Protein 1W0M (pdb70)

Secondary structure (P-SEA, 3-state):
ccccbbbbbbccccccccaaaaaaaaaaaaaaaacccbbbbbccccaaaaaaaccccbbbbccccccccccccccccaaaaaaacccccccccccbbbbaaaaaaaaaaaaaacbbbbbbbccaaaaaaaaaacccbbbbccccccccccccccccaaaaaaaaaaaaaccccbbbbcccccccaaaaaaaaaaccccccccccccccccaaaaaaaaacccccc/ccccbbbbccccccccccaaaaaaaaaaaaaaaacccbbbbbccccaaaaaaaccccbbbbccccccccccccccccaaaaaaacccccccccccccccaaaaaaaaaaaaaacbbbbbbbccaaaaaaaaaacccbbbbccccccccccccccccaaaaaaaaaaaaaccccbbbbcccccccaaaaaaaaaaccccccccccccccccaaaaaaaaacccccc/ccccbbbbbbccccccccaaaaaaaaaaaaaaaacccbbbbbccccaaaaaaaccccbbbbccccccccccccccccaaaaaaacccccccccccccccaaaaaaaaaaaaaacbbbbbbbccaaaaaaaaaacccbbbbbcccccccccccccccaaaaaaaaaaaaaccccbbbbcccccccaaaaaaaaaaccccccccccccccccaaaaaaaaacccccc/ccccbbbbbbccccccccaaaaaaaaaaaaaaaaaccbbbbbccccaaaaaaaccccbbbbccccccccccccccccaaaaaaacccccccccccbbbbaaaaaaaaaaaaaabbbbbbbbccaaaaaaaaaacccbbbbccccccccccccccccaaaaaaaaaaaaaccccbbbbcccccccaaaaaaaaaaccccccccccccccccaaaaaaaaacccccc/ccccbbbbbbccccccccaaaaaaaaaaaaaaaacccbbbbbccccaaaaaaaccccbbbbccccccccccccccccaaaaaaacccccccccccbbbbaaaaaaaaaaaaaabbbbbbbbccaaaaaaaaaacccbbbbccccccccccccccccaaaaaaaaaaaaaccccbbbbcccccccaaaaaaaaaaccccccccccccccccaaaaaaaaacccccc/ccccbbbbbbccccccccaaaaaaaaaaaaaaaacccbbbbbccccaaaaaaaccccbbbbccccccccccccccccaaaaaaacccccccccccccccaaaaaaaaaaaaaacbbbbbbbccaaaaaaaaaacccbbbbccccccccccccccccaaaaaaaaaaaaaccccbbbbcccccccaaaaaaaaaaccccccccccccccccaaaaaaaaaccccc/ccccbbbbccccccccccaaaaaaaaaaaaaaaaaccbbbbbccccaaaaaaaccccbbbbccccccccccccccccaaaaaaacccccccccccccccaaaaaaaaaaaaaacbbbbbbbccaaaaaaaaaacccbbbbccccccccccccccccaaaaaaaaaaaaaccccbbbbcccccccaaaaaaaaaaccccccccccccccccaaaaaaaaacccc/ccccbbbbbbccccccccaaaaaaaaaaaaaaaacccbbbbbccccaaaaaaaccccbbbbccccccccccccccccaaaaaaacccccccccccccccaaaaaaaaaaaaaabbbbbbbbccaaaaaaaaaacccbbbbccccccccccccccccaaaaaaaaaaaaaccccbbbbcccccccaaaaaaaaaaccccccccccccccccaaaaaaaaacccccc

Structure (mmCIF, N/CA/C/O backbone):
data_1W0M
#
_entry.id   1W0M
#
_cell.length_a   186.893
_cell.length_b   186.893
_cell.length_c   287.757
_cell.angle_alpha   90.00
_cell.angle_beta   90.00
_cell.angle_gamma   120.00
#
_symmetry.space_group_name_H-M   'P 65 2 2'
#
loop_
_entity.id
_entity.type
_entity.pdbx_description
1 polymer 'TRIOSEPHOSPHATE ISOMERASE'
2 non-polymer 'PHOSPHATE ION'
3 water water
#
loop_
_atom_site.group_PDB
_atom_site.id
_atom_site.type_symbol
_atom_site.label_atom_id
_atom_site.label_alt_id
_atom_site.label_comp_id
_atom_site.label_asym_id
_atom_site.label_entity_id
_atom_site.label_seq_id
_atom_site.pdbx_PDB_ins_code
_atom_site.Cartn_x
_atom_site.Cartn_y
_atom_site.Cartn_z
_atom_site.occupancy
_atom_site.B_iso_or_equiv
_atom_site.auth_seq_id
_atom_site.auth_comp_id
_atom_site.auth_asym_id
_atom_site.auth_atom_id
_atom_site.pdbx_PDB_model_num
ATOM 1 N N . MET A 1 1 ? 0.816 139.721 121.163 1.00 41.20 1 MET A N 1
ATOM 2 C CA . MET A 1 1 ? -0.373 139.323 121.967 1.00 41.14 1 MET A CA 1
ATOM 3 C C . MET A 1 1 ? -0.077 139.308 123.465 1.00 40.18 1 MET A C 1
ATOM 4 O O . MET A 1 1 ? 1.075 139.295 123.876 1.00 38.36 1 MET A O 1
ATOM 9 N N . ARG A 1 2 ? -1.141 139.312 124.260 1.00 40.93 2 ARG A N 1
ATOM 10 C CA . ARG A 1 2 ? -1.050 139.340 125.707 1.00 42.97 2 ARG A CA 1
ATOM 11 C C . ARG A 1 2 ? -1.073 137.998 126.376 1.00 42.96 2 ARG A C 1
ATOM 12 O O . ARG A 1 2 ? -1.935 137.158 126.118 1.00 41.04 2 ARG A O 1
ATOM 20 N N . LEU A 1 3 ? -0.114 137.891 127.290 1.00 44.81 3 LEU A N 1
ATOM 21 C CA . LEU A 1 3 ? 0.183 136.766 128.155 1.00 45.65 3 LEU A CA 1
ATOM 22 C C . LEU A 1 3 ? -0.788 135.624 128.108 1.00 43.02 3 LEU A C 1
ATOM 23 O O . LEU A 1 3 ? -0.675 134.819 127.171 1.00 48.02 3 LEU A O 1
ATOM 28 N N . PRO A 1 4 ? -1.704 135.483 129.097 1.00 37.79 4 PRO A N 1
ATOM 29 C CA . PRO A 1 4 ? -2.694 134.384 129.097 1.00 34.28 4 PRO A CA 1
ATOM 30 C C . PRO A 1 4 ? -3.825 134.892 128.203 1.00 33.11 4 PRO A C 1
ATOM 31 O O . PRO A 1 4 ? -4.275 136.029 128.356 1.00 33.46 4 PRO A O 1
ATOM 35 N N . ILE A 1 5 ? -4.307 134.071 127.285 1.00 31.89 5 ILE A N 1
ATOM 36 C CA . ILE A 1 5 ? -5.343 134.548 126.369 1.00 28.87 5 ILE A CA 1
ATOM 37 C C . ILE A 1 5 ? -6.515 133.611 126.211 1.00 28.33 5 ILE A C 1
ATOM 38 O O . ILE A 1 5 ? -6.363 132.403 126.319 1.00 29.20 5 ILE A O 1
ATOM 43 N N . LEU A 1 6 ? -7.695 134.186 126.000 1.00 28.29 6 LEU A N 1
ATOM 44 C CA . LEU A 1 6 ? -8.923 133.430 125.770 1.00 27.94 6 LEU A CA 1
ATOM 45 C C . LEU A 1 6 ? -9.484 133.959 124.444 1.00 28.11 6 LEU A C 1
ATOM 46 O O . LEU A 1 6 ? -9.864 135.149 124.327 1.00 26.50 6 LEU A O 1
ATOM 51 N N . ILE A 1 7 ? -9.515 133.096 123.435 1.00 26.06 7 ILE A N 1
ATOM 52 C CA . ILE A 1 7 ? -10.013 133.520 122.135 1.00 24.77 7 ILE A CA 1
ATOM 53 C C . ILE A 1 7 ? -11.368 132.919 121.861 1.00 24.46 7 ILE A C 1
ATOM 54 O O . ILE A 1 7 ? -11.501 131.699 121.910 1.00 22.91 7 ILE A O 1
ATOM 59 N N . ILE A 1 8 ? -12.367 133.780 121.610 1.00 25.44 8 ILE A N 1
ATOM 60 C CA . ILE A 1 8 ? -13.724 133.331 121.281 1.00 25.65 8 ILE A CA 1
ATOM 61 C C . ILE A 1 8 ? -13.873 133.387 119.757 1.00 25.53 8 ILE A C 1
ATOM 62 O O . ILE A 1 8 ? -13.920 134.473 119.166 1.00 24.89 8 ILE A O 1
ATOM 67 N N . ASN A 1 9 ? -13.945 132.215 119.133 1.00 25.10 9 ASN A N 1
ATOM 68 C CA . ASN A 1 9 ? -14.091 132.072 117.679 1.00 24.43 9 ASN A CA 1
ATOM 69 C C . ASN A 1 9 ? -15.595 132.001 117.363 1.00 24.21 9 ASN A C 1
ATOM 70 O O . ASN A 1 9 ? -16.278 131.054 117.756 1.00 22.28 9 ASN A O 1
ATOM 75 N N . PHE A 1 10 ? -16.111 133.004 116.658 1.00 24.83 10 PHE A N 1
ATOM 76 C CA . PHE A 1 10 ? -17.539 133.043 116.325 1.00 25.00 10 PHE A CA 1
ATOM 77 C C . PHE A 1 10 ? -17.892 132.087 115.191 1.00 24.97 10 PHE A C 1
ATOM 78 O O . PHE A 1 10 ? -19.066 131.788 114.967 1.00 26.28 10 PHE A O 1
ATOM 86 N N . LYS A 1 11 ? -16.876 131.617 114.474 1.00 24.73 11 LYS A N 1
ATOM 87 C CA . LYS A 1 11 ? -17.067 130.735 113.329 1.00 23.73 11 LYS A CA 1
ATOM 88 C C . LYS A 1 11 ? -18.112 131.385 112.434 1.00 23.31 11 LYS A C 1
ATOM 89 O O . LYS A 1 11 ? -18.099 132.606 112.271 1.00 21.81 11 LYS A O 1
ATOM 95 N N . ALA A 1 12 ? -19.001 130.587 111.846 1.00 23.39 12 ALA A N 1
ATOM 96 C CA . ALA A 1 12 ? -20.040 131.129 110.978 1.00 23.34 12 ALA A CA 1
ATOM 97 C C . ALA A 1 12 ? -21.410 130.915 111.609 1.00 23.53 12 ALA A C 1
ATOM 98 O O . ALA A 1 12 ? -22.422 130.824 110.912 1.00 24.22 12 ALA A O 1
ATOM 100 N N . TYR A 1 13 ? -21.448 130.844 112.934 1.00 23.83 13 TYR A N 1
ATOM 101 C CA . TYR A 1 13 ? -22.720 130.635 113.654 1.00 23.85 13 TYR A CA 1
ATOM 102 C C . TYR A 1 13 ? -23.693 131.800 113.476 1.00 23.43 13 TYR A C 1
ATOM 103 O O . TYR A 1 13 ? -23.308 132.968 113.595 1.00 23.12 13 TYR A O 1
ATOM 112 N N . GLY A 1 14 ? -24.950 131.484 113.186 1.00 24.73 14 GLY A N 1
ATOM 113 C CA . GLY A 1 14 ? -25.958 132.524 113.027 1.00 25.33 14 GLY A CA 1
ATOM 114 C C . GLY A 1 14 ? -26.155 133.253 114.349 1.00 28.00 14 GLY A C 1
ATOM 115 O O . GLY A 1 14 ? -26.458 134.440 114.363 1.00 29.44 14 GLY A O 1
ATOM 116 N N . GLU A 1 15 ? -25.953 132.557 115.469 1.00 29.01 15 GLU A N 1
ATOM 117 C CA . GLU A 1 15 ? -26.115 133.167 116.784 1.00 30.05 15 GLU A CA 1
ATOM 118 C C . GLU A 1 15 ? -25.117 134.288 117.018 1.00 30.56 15 GLU A C 1
ATOM 119 O O . GLU A 1 15 ? -25.272 135.051 117.960 1.00 31.41 15 GLU A O 1
ATOM 125 N N . ALA A 1 16 ? -24.085 134.380 116.179 1.00 30.27 16 ALA A N 1
ATOM 126 C CA . ALA A 1 16 ? -23.072 135.432 116.318 1.00 29.44 16 ALA A CA 1
ATOM 127 C C . ALA A 1 16 ? -22.953 136.266 115.034 1.00 29.71 16 ALA A C 1
ATOM 128 O O . ALA A 1 16 ? -21.997 137.005 114.866 1.00 28.81 16 ALA A O 1
ATOM 130 N N . ALA A 1 17 ? -23.933 136.151 114.138 1.00 30.02 17 ALA A N 1
ATOM 131 C CA . ALA A 1 17 ? -23.900 136.876 112.871 1.00 30.12 17 ALA A CA 1
ATOM 132 C C . ALA A 1 17 ? -24.624 138.217 112.934 1.00 31.45 17 ALA A C 1
ATOM 133 O O . ALA A 1 17 ? -25.413 138.476 113.845 1.00 31.43 17 ALA A O 1
ATOM 135 N N . GLY A 1 18 ? -24.364 139.058 111.939 1.00 32.20 18 GLY A N 1
ATOM 136 C CA . GLY A 1 18 ? -24.974 140.372 111.899 1.00 34.59 18 GLY A CA 1
ATOM 137 C C . GLY A 1 18 ? -24.680 141.142 113.173 1.00 36.29 18 GLY A C 1
ATOM 138 O O . GLY A 1 18 ? -23.561 141.096 113.689 1.00 35.98 18 GLY A O 1
ATOM 139 N N . LYS A 1 19 ? -25.698 141.826 113.688 1.00 37.74 19 LYS A N 1
ATOM 140 C CA . LYS A 1 19 ? -25.587 142.622 114.906 1.00 39.57 19 LYS A CA 1
ATOM 141 C C . LYS A 1 19 ? -25.147 141.797 116.102 1.00 38.04 19 LYS A C 1
ATOM 142 O O . LYS A 1 19 ? -24.469 142.296 117.008 1.00 36.18 19 LYS A O 1
ATOM 148 N N . ARG A 1 20 ? -25.548 140.532 116.105 1.00 36.65 20 ARG A N 1
ATOM 149 C CA . ARG A 1 20 ? -25.183 139.653 117.189 1.00 35.75 20 ARG A CA 1
ATOM 150 C C . ARG A 1 20 ? -23.651 139.593 117.322 1.00 34.55 20 ARG A C 1
ATOM 151 O O . ARG A 1 20 ? -23.131 139.409 118.422 1.00 34.24 20 ARG A O 1
ATOM 159 N N . ALA A 1 21 ? -22.921 139.771 116.221 1.00 30.93 21 ALA A N 1
ATOM 160 C CA . ALA A 1 21 ? -21.470 139.743 116.315 1.00 29.46 21 ALA A CA 1
ATOM 161 C C . ALA A 1 21 ? -20.994 140.850 117.267 1.00 30.54 21 ALA A C 1
ATOM 162 O O . ALA A 1 21 ? -20.124 140.632 118.131 1.00 29.38 21 ALA A O 1
ATOM 164 N N . VAL A 1 22 ? -21.560 142.044 117.104 1.00 30.37 22 VAL A N 1
ATOM 165 C CA . VAL A 1 22 ? -21.182 143.167 117.942 1.00 30.98 22 VAL A CA 1
ATOM 166 C C . VAL A 1 22 ? -21.647 142.942 119.388 1.00 32.69 22 VAL A C 1
ATOM 167 O O . VAL A 1 22 ? -20.936 143.272 120.346 1.00 31.04 22 VAL A O 1
ATOM 171 N N . GLU A 1 23 ? -22.845 142.381 119.546 1.00 34.32 23 GLU A N 1
ATOM 172 C CA . GLU A 1 23 ? -23.381 142.117 120.880 1.00 36.06 23 GLU A CA 1
ATOM 173 C C . GLU A 1 23 ? -22.453 141.188 121.625 1.00 35.96 23 GLU A C 1
ATOM 174 O O . GLU A 1 23 ? -22.074 141.449 122.768 1.00 35.75 23 GLU A O 1
ATOM 180 N N . LEU A 1 24 ? -22.086 140.097 120.958 1.00 35.02 24 LEU A N 1
ATOM 181 C CA . LEU A 1 24 ? -21.211 139.107 121.545 1.00 33.43 24 LEU A CA 1
ATOM 182 C C . LEU A 1 24 ? -19.854 139.719 121.890 1.00 32.82 24 LEU A C 1
ATOM 183 O O . LEU A 1 24 ? -19.325 139.512 122.986 1.00 33.17 24 LEU A O 1
ATOM 188 N N . ALA A 1 25 ? -19.298 140.482 120.958 1.00 31.78 25 ALA A N 1
ATOM 189 C CA . ALA A 1 25 ? -18.006 141.110 121.178 1.00 31.74 25 ALA A CA 1
ATOM 190 C C . ALA A 1 25 ? -18.073 142.009 122.412 1.00 32.73 25 ALA A C 1
ATOM 191 O O . ALA A 1 25 ? -17.144 142.020 123.238 1.00 32.40 25 ALA A O 1
ATOM 193 N N . LYS A 1 26 ? -19.173 142.749 122.555 1.00 32.61 26 LYS A N 1
ATOM 194 C CA . LYS A 1 26 ? -19.313 143.635 123.707 1.00 33.94 26 LYS A CA 1
ATOM 195 C C . LYS A 1 26 ? -19.419 142.864 125.006 1.00 33.65 26 LYS A C 1
ATOM 196 O O . LYS A 1 26 ? -18.835 143.252 126.012 1.00 35.69 26 LYS A O 1
ATOM 202 N N . ALA A 1 27 ? -20.156 141.766 125.000 1.00 32.67 27 ALA A N 1
ATOM 203 C CA . ALA A 1 27 ? -20.252 140.981 126.210 1.00 33.56 27 ALA A CA 1
ATOM 204 C C . ALA A 1 27 ? -18.837 140.517 126.561 1.00 34.66 27 ALA A C 1
ATOM 205 O O . ALA A 1 27 ? -18.457 140.487 127.736 1.00 36.72 27 ALA A O 1
ATOM 207 N N . ALA A 1 28 ? -18.049 140.174 125.543 1.00 35.76 28 ALA A N 1
ATOM 208 C CA . ALA A 1 28 ? -16.676 139.706 125.770 1.00 36.01 28 ALA A CA 1
ATOM 209 C C . ALA A 1 28 ? -15.837 140.825 126.342 1.00 35.10 28 ALA A C 1
ATOM 210 O O . ALA A 1 28 ? -15.029 140.615 127.244 1.00 33.05 28 ALA A O 1
ATOM 212 N N . GLU A 1 29 ? -16.030 142.022 125.796 1.00 36.25 29 GLU A N 1
ATOM 213 C CA . GLU A 1 29 ? -15.286 143.184 126.246 1.00 36.19 29 GLU A CA 1
ATOM 214 C C . GLU A 1 29 ? -15.600 143.490 127.710 1.00 37.36 29 GLU A C 1
ATOM 215 O O . GLU A 1 29 ? -14.690 143.757 128.501 1.00 38.25 29 GLU A O 1
ATOM 221 N N . ARG A 1 30 ? -16.873 143.438 128.082 1.00 37.17 30 ARG A N 1
ATOM 222 C CA . ARG A 1 30 ? -17.228 143.697 129.470 1.00 40.07 30 ARG A CA 1
ATOM 223 C C . ARG A 1 30 ? -16.502 142.714 130.385 1.00 38.74 30 ARG A C 1
ATOM 224 O O . ARG A 1 30 ? -15.858 143.121 131.356 1.00 39.23 30 ARG A O 1
ATOM 232 N N . ALA A 1 31 ? -16.625 141.426 130.073 1.00 36.55 31 ALA A N 1
ATOM 233 C CA . ALA A 1 31 ? -15.995 140.390 130.869 1.00 36.18 31 ALA A CA 1
ATOM 234 C C . ALA A 1 31 ? -14.508 140.674 130.998 1.00 35.75 31 ALA A C 1
ATOM 235 O O . ALA A 1 31 ? -13.954 140.623 132.095 1.00 35.55 31 ALA A O 1
ATOM 237 N N . ALA A 1 32 ? -13.869 140.986 129.878 1.00 35.74 32 ALA A N 1
ATOM 238 C CA . ALA A 1 32 ? -12.440 141.270 129.876 1.00 38.09 32 ALA A CA 1
ATOM 239 C C . ALA A 1 32 ? -12.107 142.390 130.850 1.00 38.90 32 ALA A C 1
ATOM 240 O O . ALA A 1 32 ? -11.146 142.274 131.622 1.00 37.87 32 ALA A O 1
ATOM 242 N N . ARG A 1 33 ? -12.884 143.472 130.802 1.00 39.84 33 ARG A N 1
ATOM 243 C CA . ARG A 1 33 ? -12.665 144.594 131.711 1.00 42.04 33 ARG A CA 1
ATOM 244 C C . ARG A 1 33 ? -12.929 144.219 133.173 1.00 40.99 33 ARG A C 1
ATOM 245 O O . ARG A 1 33 ? -12.116 144.514 134.044 1.00 40.04 33 ARG A O 1
ATOM 253 N N . GLU A 1 34 ? -14.037 143.543 133.439 1.00 40.35 34 GLU A N 1
ATOM 254 C CA . GLU A 1 34 ? -14.327 143.133 134.798 1.00 42.02 34 GLU A CA 1
ATOM 255 C C . GLU A 1 34 ? -13.209 142.272 135.384 1.00 41.44 34 GLU A C 1
ATOM 256 O O . GLU A 1 34 ? -12.849 142.428 136.545 1.00 42.71 34 GLU A O 1
ATOM 262 N N . LEU A 1 35 ? -12.646 141.366 134.590 1.00 39.73 35 LEU A N 1
ATOM 263 C CA . LEU A 1 35 ? -11.637 140.450 135.114 1.00 37.43 35 LEU A CA 1
ATOM 264 C C . LEU A 1 35 ? -10.187 140.830 134.919 1.00 35.68 35 LEU A C 1
ATOM 265 O O . LEU A 1 35 ? -9.315 140.214 135.516 1.00 35.19 35 LEU A O 1
ATOM 270 N N . GLY A 1 36 ? -9.919 141.833 134.098 1.00 35.04 36 GLY A N 1
ATOM 271 C CA . GLY A 1 36 ? -8.540 142.206 133.856 1.00 36.22 36 GLY A CA 1
ATOM 272 C C . GLY A 1 36 ? -7.841 141.062 133.121 1.00 38.58 36 GLY A C 1
ATOM 273 O O . GLY A 1 36 ? -6.657 140.764 133.346 1.00 39.52 36 GLY A O 1
ATOM 274 N N . VAL A 1 37 ? -8.586 140.421 132.227 1.00 36.98 37 VAL A N 1
ATOM 275 C CA . VAL A 1 37 ? -8.089 139.299 131.451 1.00 36.77 37 VAL A CA 1
ATOM 276 C C . VAL A 1 37 ? -8.111 139.597 129.943 1.00 35.24 37 VAL A C 1
ATOM 277 O O . VAL A 1 37 ? -8.997 140.297 129.461 1.00 34.13 37 VAL A O 1
ATOM 281 N N . ASN A 1 38 ? -7.136 139.074 129.200 1.00 34.51 38 ASN A N 1
ATOM 282 C CA . ASN A 1 38 ? -7.096 139.312 127.753 1.00 33.60 38 ASN A CA 1
ATOM 283 C C . ASN A 1 38 ? -8.032 138.372 126.995 1.00 34.17 38 ASN A C 1
ATOM 284 O O . ASN A 1 38 ? -7.675 137.228 126.675 1.00 34.04 38 ASN A O 1
ATOM 289 N N . ILE A 1 39 ? -9.247 138.857 126.737 1.00 32.52 39 ILE A N 1
ATOM 290 C CA . ILE A 1 39 ? -10.234 138.087 125.998 1.00 30.42 39 ILE A CA 1
ATOM 291 C C . ILE A 1 39 ? -10.238 138.632 124.575 1.00 31.03 39 ILE A C 1
ATOM 292 O O . ILE A 1 39 ? -10.420 139.832 124.369 1.00 30.93 39 ILE A O 1
ATOM 297 N N . VAL A 1 40 ? -10.001 137.750 123.605 1.00 29.89 40 VAL A N 1
ATOM 298 C CA . VAL A 1 40 ? -9.953 138.139 122.202 1.00 28.36 40 VAL A CA 1
ATOM 299 C C . VAL A 1 40 ? -11.150 137.578 121.469 1.00 28.40 40 VAL A C 1
ATOM 300 O O . VAL A 1 40 ? -11.687 136.522 121.808 1.00 29.30 40 VAL A O 1
ATOM 304 N N . VAL A 1 41 ? -11.560 138.280 120.435 1.00 27.65 41 VAL A N 1
ATOM 305 C CA . VAL A 1 41 ? -12.727 137.864 119.703 1.00 28.24 41 VAL A CA 1
ATOM 306 C C . VAL A 1 41 ? -12.420 137.670 118.207 1.00 28.22 41 VAL A C 1
ATOM 307 O O . VAL A 1 41 ? -11.639 138.426 117.628 1.00 29.67 41 VAL A O 1
ATOM 311 N N . ALA A 1 42 ? -12.996 136.636 117.593 1.00 26.88 42 ALA A N 1
ATOM 312 C CA . ALA A 1 42 ? -12.783 136.356 116.158 1.00 26.85 42 ALA A CA 1
ATOM 313 C C . ALA A 1 42 ? -14.131 136.192 115.445 1.00 26.39 42 ALA A C 1
ATOM 314 O O . ALA A 1 42 ? -14.669 135.085 115.322 1.00 28.22 42 ALA A O 1
ATOM 316 N N . PRO A 1 43 ? -14.701 137.294 114.965 1.00 26.20 43 PRO A N 1
ATOM 317 C CA . PRO A 1 43 ? -15.993 137.243 114.281 1.00 26.63 43 PRO A CA 1
ATOM 318 C C . PRO A 1 43 ? -15.864 136.709 112.862 1.00 28.01 43 PRO A C 1
ATOM 319 O O . PRO A 1 43 ? -14.747 136.620 112.358 1.00 29.22 43 PRO A O 1
ATOM 323 N N . ASN A 1 44 ? -16.975 136.338 112.216 1.00 27.96 44 ASN A N 1
ATOM 324 C CA . ASN A 1 44 ? -16.842 135.870 110.854 1.00 29.87 44 ASN A CA 1
ATOM 325 C C . ASN A 1 44 ? -16.344 137.055 110.015 1.00 29.78 44 ASN A C 1
ATOM 326 O O . ASN A 1 44 ? -16.510 138.230 110.379 1.00 27.68 44 ASN A O 1
ATOM 331 N N . HIS A 1 45 ? -15.706 136.730 108.900 1.00 29.32 45 HIS A N 1
ATOM 332 C CA . HIS A 1 45 ? -15.157 137.733 108.003 1.00 29.51 45 HIS A CA 1
ATOM 333 C C . HIS A 1 45 ? -16.048 138.942 107.742 1.00 29.02 45 HIS A C 1
ATOM 334 O O . HIS A 1 45 ? -15.590 140.079 107.850 1.00 28.33 45 HIS A O 1
ATOM 341 N N . LEU A 1 46 ? -17.310 138.685 107.410 1.00 29.43 46 LEU A N 1
ATOM 342 C CA . LEU A 1 46 ? -18.291 139.723 107.098 1.00 29.92 46 LEU A CA 1
ATOM 343 C C . LEU A 1 46 ? -18.493 140.776 108.192 1.00 30.57 46 LEU A C 1
ATOM 344 O O . LEU A 1 46 ? -18.849 141.911 107.904 1.00 29.98 46 LEU A O 1
ATOM 349 N N . GLU A 1 47 ? -18.257 140.406 109.443 1.00 31.22 47 GLU A N 1
ATOM 350 C CA . GLU A 1 47 ? -18.435 141.354 110.548 1.00 31.22 47 GLU A CA 1
ATOM 351 C C . GLU A 1 47 ? -17.122 141.841 111.156 1.00 30.28 47 GLU A C 1
ATOM 352 O O . GLU A 1 47 ? -17.152 142.594 112.131 1.00 30.25 47 GLU A O 1
ATOM 358 N N . LEU A 1 48 ? -15.980 141.421 110.610 1.00 29.49 48 LEU A N 1
ATOM 359 C CA . LEU A 1 48 ? -14.702 141.812 111.208 1.00 30.10 48 LEU A CA 1
ATOM 360 C C . LEU A 1 48 ? -14.490 143.313 111.322 1.00 30.77 48 LEU A C 1
ATOM 361 O O . LEU A 1 48 ? -14.148 143.804 112.395 1.00 31.13 48 LEU A O 1
ATOM 366 N N . GLY A 1 49 ? -14.672 144.038 110.223 1.00 30.64 49 GLY A N 1
ATOM 367 C CA . GLY A 1 49 ? -14.507 145.475 110.283 1.00 32.40 49 GLY A CA 1
ATOM 368 C C . GLY A 1 49 ? -15.492 146.104 111.262 1.00 33.45 49 GLY A C 1
ATOM 369 O O . GLY A 1 49 ? -15.109 146.911 112.110 1.00 35.36 49 GLY A O 1
ATOM 370 N N . LEU A 1 50 ? -16.760 145.726 111.156 1.00 32.46 50 LEU A N 1
ATOM 371 C CA . LEU A 1 50 ? -17.793 146.256 112.030 1.00 32.94 50 LEU A CA 1
ATOM 372 C C . LEU A 1 50 ? -17.453 146.037 113.500 1.00 33.40 50 LEU A C 1
ATOM 373 O O . LEU A 1 50 ? -17.503 146.963 114.305 1.00 34.19 50 LEU A O 1
ATOM 378 N N . VAL A 1 51 ? -17.102 144.810 113.855 1.00 33.23 51 VAL A N 1
ATOM 379 C CA . VAL A 1 51 ? -16.761 144.514 115.234 1.00 32.46 51 VAL A CA 1
ATOM 380 C C . VAL A 1 51 ? -15.507 145.259 115.698 1.00 33.99 51 VAL A C 1
ATOM 381 O O . VAL A 1 51 ? -15.468 145.780 116.820 1.00 33.30 51 VAL A O 1
ATOM 385 N N . SER A 1 52 ? -14.490 145.316 114.841 1.00 34.64 52 SER A N 1
ATOM 386 C CA . SER A 1 52 ? -13.244 146.005 115.190 1.00 37.54 52 SER A CA 1
ATOM 387 C C . SER A 1 52 ? -13.499 147.449 115.568 1.00 38.34 52 SER A C 1
ATOM 388 O O . SER A 1 52 ? -12.830 148.001 116.434 1.00 39.71 52 SER A O 1
ATOM 391 N N . GLN A 1 53 ? -14.464 148.063 114.907 1.00 39.04 53 GLN A N 1
ATOM 392 C CA . GLN A 1 53 ? -14.774 149.441 115.177 1.00 41.44 53 GLN A CA 1
ATOM 393 C C . GLN A 1 53 ? -15.794 149.616 116.300 1.00 40.59 53 GLN A C 1
ATOM 394 O O . GLN A 1 53 ? -16.195 150.734 116.609 1.00 40.98 53 GLN A O 1
ATOM 400 N N . SER A 1 54 ? -16.201 148.522 116.931 1.00 38.79 54 SER A N 1
ATOM 401 C CA . SER A 1 54 ? -17.179 148.623 118.000 1.00 37.28 54 SER A CA 1
ATOM 402 C C . SER A 1 54 ? -16.623 148.270 119.379 1.00 36.84 54 SER A C 1
ATOM 403 O O . SER A 1 54 ? -17.258 148.554 120.391 1.00 38.09 54 SER A O 1
ATOM 406 N N . VAL A 1 55 ? -15.448 147.654 119.431 1.00 33.94 55 VAL A N 1
ATOM 407 C CA . VAL A 1 55 ? -14.879 147.282 120.718 1.00 32.77 55 VAL A CA 1
ATOM 408 C C . VAL A 1 55 ? -13.391 147.588 120.751 1.00 34.60 55 VAL A C 1
ATOM 409 O O . VAL A 1 55 ? -12.776 147.856 119.711 1.00 33.61 55 VAL A O 1
ATOM 413 N N . ASP A 1 56 ? -12.816 147.549 121.949 1.00 34.96 56 ASP A N 1
ATOM 414 C CA . ASP A 1 56 ? -11.400 147.839 122.099 1.00 36.94 56 ASP A CA 1
ATOM 415 C C . ASP A 1 56 ? -10.568 146.629 122.466 1.00 35.34 56 ASP A C 1
ATOM 416 O O . ASP A 1 56 ? -9.350 146.733 122.559 1.00 34.85 56 ASP A O 1
ATOM 421 N N . ILE A 1 57 ? -11.212 145.488 122.708 1.00 33.33 57 ILE A N 1
ATOM 422 C CA . ILE A 1 57 ? -10.434 144.290 122.981 1.00 30.23 57 ILE A CA 1
ATOM 423 C C . ILE A 1 57 ? -9.876 143.911 121.612 1.00 28.89 57 ILE A C 1
ATOM 424 O O . ILE A 1 57 ? -10.366 144.385 120.586 1.00 29.98 57 ILE A O 1
ATOM 429 N N . PRO A 1 58 ? -8.826 143.087 121.572 1.00 27.60 58 PRO A N 1
ATOM 430 C CA . PRO A 1 58 ? -8.279 142.712 120.254 1.00 25.82 58 PRO A CA 1
ATOM 431 C C . PRO A 1 58 ? -9.290 141.898 119.450 1.00 25.76 58 PRO A C 1
ATOM 432 O O . PRO A 1 58 ? -10.010 141.062 120.011 1.00 25.85 58 PRO A O 1
ATOM 436 N N . VAL A 1 59 ? -9.354 142.159 118.148 1.00 25.63 59 VAL A N 1
ATOM 437 C CA . VAL A 1 59 ? -10.244 141.432 117.252 1.00 25.42 59 VAL A CA 1
ATOM 438 C C . VAL A 1 59 ? -9.361 140.695 116.235 1.00 26.29 59 VAL A C 1
ATOM 439 O O . VAL A 1 59 ? -8.550 141.308 115.536 1.00 27.46 59 VAL A O 1
ATOM 443 N N . TYR A 1 60 ? -9.498 139.379 116.171 1.00 24.93 60 TYR A N 1
ATOM 444 C CA . TYR A 1 60 ? -8.700 138.574 115.245 1.00 24.64 60 TYR A CA 1
ATOM 445 C C . TYR A 1 60 ? -9.537 138.078 114.075 1.00 24.64 60 TYR A C 1
ATOM 446 O O . TYR A 1 60 ? -10.741 137.827 114.222 1.00 24.27 60 TYR A O 1
ATOM 455 N N . ALA A 1 61 ? -8.900 137.922 112.917 1.00 24.38 61 ALA A N 1
ATOM 456 C CA . ALA A 1 61 ? -9.602 137.377 111.763 1.00 24.57 61 ALA A CA 1
ATOM 457 C C . ALA A 1 61 ? -9.559 135.847 111.944 1.00 25.26 61 ALA A C 1
ATOM 458 O O . ALA A 1 61 ? -8.605 135.304 112.512 1.00 24.81 61 ALA A O 1
ATOM 460 N N . GLN A 1 62 ? -10.606 135.167 111.480 1.00 25.41 62 GLN A N 1
ATOM 461 C CA . GLN A 1 62 ? -10.708 133.713 111.574 1.00 24.19 62 GLN A CA 1
ATOM 462 C C . GLN A 1 62 ? -9.750 132.998 110.617 1.00 24.04 62 GLN A C 1
ATOM 463 O O . GLN A 1 62 ? -9.542 131.796 110.723 1.00 23.70 62 GLN A O 1
ATOM 469 N N . GLY A 1 63 ? -9.196 133.750 109.673 1.00 23.53 63 GLY A N 1
ATOM 470 C CA . GLY A 1 63 ? -8.269 133.212 108.696 1.00 22.48 63 GLY A CA 1
ATOM 471 C C . GLY A 1 63 ? -7.933 134.250 107.621 1.00 22.98 63 GLY A C 1
ATOM 472 O O . GLY A 1 63 ? -8.448 135.389 107.623 1.00 22.94 63 GLY A O 1
ATOM 473 N N . ALA A 1 64 ? -7.049 133.869 106.713 1.00 21.71 64 ALA A N 1
ATOM 474 C CA . ALA A 1 64 ? -6.645 134.719 105.592 1.00 24.01 64 ALA A CA 1
ATOM 475 C C . ALA A 1 64 ? -6.087 133.771 104.545 1.00 25.29 64 ALA A C 1
ATOM 476 O O . ALA A 1 64 ? -5.707 132.633 104.849 1.00 24.59 64 ALA A O 1
ATOM 478 N N . ASP A 1 65 ? -6.033 134.213 103.308 1.00 27.87 65 ASP A N 1
ATOM 479 C CA . ASP A 1 65 ? -5.466 133.331 102.304 1.00 32.14 65 ASP A CA 1
ATOM 480 C C . ASP A 1 65 ? -4.554 134.099 101.372 1.00 31.37 65 ASP A C 1
ATOM 481 O O . ASP A 1 65 ? -3.898 133.538 100.515 1.00 34.51 65 ASP A O 1
ATOM 486 N N . VAL A 1 66 ? -4.456 135.389 101.606 1.00 31.87 66 VAL A N 1
ATOM 487 C CA . VAL A 1 66 ? -3.638 136.236 100.774 1.00 35.19 66 VAL A CA 1
ATOM 488 C C . VAL A 1 66 ? -2.839 137.203 101.645 1.00 36.76 66 VAL A C 1
ATOM 489 O O . VAL A 1 66 ? -3.294 137.623 102.695 1.00 35.81 66 VAL A O 1
ATOM 493 N N . GLU A 1 67 ? -1.631 137.526 101.203 1.00 40.76 67 GLU A N 1
ATOM 494 C CA . GLU A 1 67 ? -0.747 138.426 101.922 1.00 44.12 67 GLU A CA 1
ATOM 495 C C . GLU A 1 67 ? -1.094 139.914 101.794 1.00 46.48 67 GLU A C 1
ATOM 496 O O . GLU A 1 67 ? -1.378 140.594 102.790 1.00 45.68 67 GLU A O 1
ATOM 502 N N . ALA A 1 68 ? -1.059 140.424 100.568 1.00 49.19 68 ALA A N 1
ATOM 503 C CA . ALA A 1 68 ? -1.313 141.838 100.347 1.00 52.37 68 ALA A CA 1
ATOM 504 C C . ALA A 1 68 ? -2.587 142.166 99.561 1.00 54.52 68 ALA A C 1
ATOM 505 O O . ALA A 1 68 ? -3.185 141.296 98.914 1.00 58.09 68 ALA A O 1
ATOM 507 N N . GLY A 1 69 ? -3.006 143.428 99.634 1.00 54.25 69 GLY A N 1
ATOM 508 C CA . GLY A 1 69 ? -4.197 143.853 98.929 1.00 53.19 69 GLY A CA 1
ATOM 509 C C . GLY A 1 69 ? -3.976 143.703 97.429 1.00 52.12 69 GLY A C 1
ATOM 510 O O . GLY A 1 69 ? -2.867 143.393 96.983 1.00 53.98 69 GLY A O 1
ATOM 511 N N . GLY A 1 70 ? -5.029 143.912 96.647 1.00 48.83 70 GLY A N 1
ATOM 512 C CA . GLY A 1 70 ? -4.903 143.780 95.213 1.00 42.91 70 GLY A CA 1
ATOM 513 C C . GLY A 1 70 ? -6.154 143.165 94.626 1.00 39.68 70 GLY A C 1
ATOM 514 O O . GLY A 1 70 ? -7.212 143.141 95.272 1.00 38.74 70 GLY A O 1
ATOM 515 N N . ALA A 1 71 ? -6.010 142.658 93.405 1.00 36.08 71 ALA A N 1
ATOM 516 C CA . ALA A 1 71 ? -7.086 142.040 92.658 1.00 32.86 71 ALA A CA 1
ATOM 517 C C . ALA A 1 71 ? -7.329 140.593 93.105 1.00 32.34 71 ALA A C 1
ATOM 518 O O . ALA A 1 71 ? -7.062 139.640 92.361 1.00 31.19 71 ALA A O 1
ATOM 520 N N . HIS A 1 72 ? -7.850 140.440 94.318 1.00 32.33 72 HIS A N 1
ATOM 521 C CA . HIS A 1 72 ? -8.145 139.124 94.879 1.00 32.48 72 HIS A CA 1
ATOM 522 C C . HIS A 1 72 ? -9.588 139.092 95.358 1.00 29.66 72 HIS A C 1
ATOM 523 O O . HIS A 1 72 ? -9.860 139.009 96.553 1.00 27.27 72 HIS A O 1
ATOM 530 N N . THR A 1 73 ? -10.505 139.170 94.405 1.00 27.17 73 THR A N 1
ATOM 531 C CA . THR A 1 73 ? -11.930 139.134 94.697 1.00 26.67 73 THR A CA 1
ATOM 532 C C . THR A 1 73 ? -12.282 137.939 95.591 1.00 24.57 73 THR A C 1
ATOM 533 O O . THR A 1 73 ? -11.847 136.819 95.348 1.00 25.57 73 THR A O 1
ATOM 537 N N . ALA A 1 74 ? -13.074 138.201 96.620 1.00 23.85 74 ALA A N 1
ATOM 538 C CA . ALA A 1 74 ? -13.548 137.196 97.570 1.00 24.21 74 ALA A CA 1
ATOM 539 C C . ALA A 1 74 ? -12.460 136.593 98.462 1.00 24.60 74 ALA A C 1
ATOM 540 O O . ALA A 1 74 ? -12.679 135.581 99.120 1.00 25.22 74 ALA A O 1
ATOM 542 N N . HIS A 1 75 ? -11.288 137.210 98.487 1.00 25.26 75 HIS A N 1
ATOM 543 C CA . HIS A 1 75 ? -10.199 136.725 99.332 1.00 25.91 75 HIS A CA 1
ATOM 544 C C . HIS A 1 75 ? -10.004 137.639 100.525 1.00 25.83 75 HIS A C 1
ATOM 545 O O . HIS A 1 75 ? -10.424 138.783 100.518 1.00 27.23 75 HIS A O 1
ATOM 552 N N . VAL A 1 76 ? -9.385 137.119 101.568 1.00 26.60 76 VAL A N 1
ATOM 553 C CA . VAL A 1 76 ? -9.106 137.895 102.759 1.00 25.07 76 VAL A CA 1
ATOM 554 C C . VAL A 1 76 ? -7.579 138.030 102.847 1.00 25.00 76 VAL A C 1
ATOM 555 O O . VAL A 1 76 ? -6.871 137.055 103.063 1.00 25.22 76 VAL A O 1
ATOM 559 N N . SER A 1 77 ? -7.068 139.236 102.668 1.00 25.20 77 SER A N 1
ATOM 560 C CA . SER A 1 77 ? -5.625 139.445 102.750 1.00 25.12 77 SER A CA 1
ATOM 561 C C . SER A 1 77 ? -5.267 139.979 104.131 1.00 24.99 77 SER A C 1
ATOM 562 O O . SER A 1 77 ? -6.092 140.608 104.800 1.00 25.72 77 SER A O 1
ATOM 565 N N . LEU A 1 78 ? -4.032 139.724 104.552 1.00 24.86 78 LEU A N 1
ATOM 566 C CA . LEU A 1 78 ? -3.552 140.169 105.849 1.00 25.23 78 LEU A CA 1
ATOM 567 C C . LEU A 1 78 ? -3.526 141.698 105.934 1.00 27.86 78 LEU A C 1
ATOM 568 O O . LEU A 1 78 ? -3.817 142.269 106.978 1.00 27.03 78 LEU A O 1
ATOM 573 N N . GLU A 1 79 ? -3.198 142.366 104.833 1.00 29.81 79 GLU A N 1
ATOM 574 C CA . GLU A 1 79 ? -3.175 143.820 104.841 1.00 33.04 79 GLU A CA 1
ATOM 575 C C . GLU A 1 79 ? -4.580 144.358 105.053 1.00 31.92 79 GLU A C 1
ATOM 576 O O . GLU A 1 79 ? -4.785 145.289 105.833 1.00 31.74 79 GLU A O 1
ATOM 582 N N . ASN A 1 80 ? -5.558 143.766 104.380 1.00 31.02 80 ASN A N 1
ATOM 583 C CA . ASN A 1 80 ? -6.932 144.218 104.553 1.00 30.72 80 ASN A CA 1
ATOM 584 C C . ASN A 1 80 ? -7.405 143.986 105.985 1.00 30.41 80 ASN A C 1
ATOM 585 O O . ASN A 1 80 ? -8.224 144.744 106.503 1.00 32.85 80 ASN A O 1
ATOM 590 N N . ILE A 1 81 ? -6.910 142.936 106.631 1.00 28.58 81 ILE A N 1
ATOM 591 C CA . ILE A 1 81 ? -7.318 142.658 108.000 1.00 26.78 81 ILE A CA 1
ATOM 592 C C . ILE A 1 81 ? -6.837 143.802 108.882 1.00 27.60 81 ILE A C 1
ATOM 593 O O . ILE A 1 81 ? -7.569 144.322 109.745 1.00 28.39 81 ILE A O 1
ATOM 598 N N . LYS A 1 82 ? -5.599 144.199 108.657 1.00 27.22 82 LYS A N 1
ATOM 599 C CA . LYS A 1 82 ? -5.020 145.294 109.404 1.00 28.20 82 LYS A CA 1
ATOM 600 C C . LYS A 1 82 ? -5.793 146.601 109.087 1.00 29.31 82 LYS A C 1
ATOM 601 O O . LYS A 1 82 ? -6.107 147.382 109.990 1.00 27.74 82 LYS A O 1
ATOM 607 N N . GLU A 1 83 ? -6.104 146.818 107.809 1.00 28.70 83 GLU A N 1
ATOM 608 C CA . GLU A 1 83 ? -6.828 148.010 107.407 1.00 31.46 83 GLU A CA 1
ATOM 609 C C . GLU A 1 83 ? -8.250 148.043 107.993 1.00 31.64 83 GLU A C 1
ATOM 610 O O . GLU A 1 83 ? -8.808 149.122 108.239 1.00 33.55 83 GLU A O 1
ATOM 616 N N . ALA A 1 84 ? -8.824 146.874 108.253 1.00 29.01 84 ALA A N 1
ATOM 617 C CA . ALA A 1 84 ? -10.170 146.801 108.816 1.00 27.73 84 ALA A CA 1
ATOM 618 C C . ALA A 1 84 ? -10.192 147.029 110.319 1.00 26.99 84 ALA A C 1
ATOM 619 O O . ALA A 1 84 ? -11.255 147.187 110.913 1.00 27.80 84 ALA A O 1
ATOM 621 N N . GLY A 1 85 ? -9.024 147.023 110.945 1.00 26.94 85 GLY A N 1
ATOM 622 C CA . GLY A 1 85 ? -8.963 147.233 112.379 1.00 26.11 85 GLY A CA 1
ATOM 623 C C . GLY A 1 85 ? -8.633 145.972 113.168 1.00 28.84 85 GLY A C 1
ATOM 624 O O . GLY A 1 85 ? -8.728 145.975 114.405 1.00 28.12 85 GLY A O 1
ATOM 625 N N . GLY A 1 86 ? -8.245 144.899 112.468 1.00 27.83 86 GLY A N 1
ATOM 626 C CA . GLY A 1 86 ? -7.901 143.662 113.144 1.00 27.25 86 GLY A CA 1
ATOM 627 C C . GLY A 1 86 ? -6.566 143.732 113.877 1.00 27.64 86 GLY A C 1
ATOM 628 O O . GLY A 1 86 ? -5.657 144.440 113.451 1.00 27.02 86 GLY A O 1
ATOM 629 N N . SER A 1 87 ? -6.452 142.996 114.984 1.00 27.79 87 SER A N 1
ATOM 630 C CA . SER A 1 87 ? -5.228 142.957 115.779 1.00 27.88 87 SER A CA 1
ATOM 631 C C . SER A 1 87 ? -4.433 141.681 115.555 1.00 28.29 87 SER A C 1
ATOM 632 O O . SER A 1 87 ? -3.282 141.580 115.980 1.00 29.06 87 SER A O 1
ATOM 635 N N . GLY A 1 88 ? -5.053 140.705 114.902 1.00 27.10 88 GLY A N 1
ATOM 636 C CA . GLY A 1 88 ? -4.377 139.448 114.677 1.00 26.73 88 GLY A CA 1
ATOM 637 C C . GLY A 1 88 ? -5.124 138.553 113.710 1.00 26.33 88 GLY A C 1
ATOM 638 O O . GLY A 1 88 ? -6.109 138.979 113.087 1.00 26.52 88 GLY A O 1
ATOM 639 N N . VAL A 1 89 ? -4.654 137.314 113.585 1.00 23.81 89 VAL A N 1
ATOM 640 C CA . VAL A 1 89 ? -5.271 136.356 112.678 1.00 22.47 89 VAL A CA 1
ATOM 641 C C . VAL A 1 89 ? -5.010 134.918 113.132 1.00 23.17 89 VAL A C 1
ATOM 642 O O . VAL A 1 89 ? -3.952 134.599 113.708 1.00 23.00 89 VAL A O 1
ATOM 646 N N . ILE A 1 90 ? -5.996 134.064 112.887 1.00 23.17 90 ILE A N 1
ATOM 647 C CA . ILE A 1 90 ? -5.915 132.640 113.202 1.00 22.69 90 ILE A CA 1
ATOM 648 C C . ILE A 1 90 ? -5.702 131.938 111.865 1.00 23.38 90 ILE A C 1
ATOM 649 O O . ILE A 1 90 ? -6.438 132.186 110.887 1.00 22.76 90 ILE A O 1
ATOM 654 N N . LEU A 1 91 ? -4.709 131.060 111.814 1.00 21.82 91 LEU A N 1
ATOM 655 C CA . LEU A 1 91 ? -4.443 130.347 110.578 1.00 20.24 91 LEU A CA 1
ATOM 656 C C . LEU A 1 91 ? -4.490 128.841 110.763 1.00 21.63 91 LEU A C 1
ATOM 657 O O . LEU A 1 91 ? -4.179 128.323 111.847 1.00 20.74 91 LEU A O 1
ATOM 662 N N . ASN A 1 92 ? -4.891 128.153 109.688 1.00 20.90 92 ASN A N 1
ATOM 663 C CA . ASN A 1 92 ? -4.945 126.699 109.649 1.00 19.99 92 ASN A CA 1
ATOM 664 C C . ASN A 1 92 ? -5.908 126.039 110.633 1.00 20.44 92 ASN A C 1
ATOM 665 O O . ASN A 1 92 ? -5.611 124.979 111.192 1.00 21.44 92 ASN A O 1
ATOM 670 N N . HIS A 1 93 ? -7.049 126.671 110.880 1.00 20.30 93 HIS A N 1
ATOM 671 C CA . HIS A 1 93 ? -8.035 126.041 111.742 1.00 19.22 93 HIS A CA 1
ATOM 672 C C . HIS A 1 93 ? -8.517 124.793 110.988 1.00 19.73 93 HIS A C 1
ATOM 673 O O . HIS A 1 93 ? -8.629 124.780 109.753 1.00 18.26 93 HIS A O 1
ATOM 680 N N . SER A 1 94 ? -8.811 123.745 111.735 1.00 21.14 94 SER A N 1
ATOM 681 C CA . SER A 1 94 ? -9.311 122.494 111.162 1.00 22.03 94 SER A CA 1
ATOM 682 C C . SER A 1 94 ? -10.387 122.659 110.050 1.00 21.23 94 SER A C 1
ATOM 683 O O . SER A 1 94 ? -10.483 121.830 109.133 1.00 21.36 94 SER A O 1
ATOM 686 N N . GLU A 1 95 ? -11.229 123.682 110.185 1.00 18.18 95 GLU A N 1
ATOM 687 C CA . GLU A 1 95 ? -12.290 123.948 109.227 1.00 19.42 95 GLU A CA 1
ATOM 688 C C . GLU A 1 95 ? -11.782 124.731 108.004 1.00 20.17 95 GLU A C 1
ATOM 689 O O . GLU A 1 95 ? -12.507 124.905 107.027 1.00 19.54 95 GLU A O 1
ATOM 695 N N . ALA A 1 96 ? -10.533 125.182 108.057 1.00 18.53 96 ALA A N 1
ATOM 696 C CA . ALA A 1 96 ? -9.953 125.920 106.945 1.00 19.89 96 ALA A CA 1
ATOM 697 C C . ALA A 1 96 ? -8.456 125.568 106.851 1.00 18.44 96 ALA A C 1
ATOM 698 O O . ALA A 1 96 ? -7.606 126.432 107.005 1.00 17.17 96 ALA A O 1
ATOM 700 N N . PRO A 1 97 ? -8.133 124.285 106.596 1.00 18.75 97 PRO A N 1
ATOM 701 C CA . PRO A 1 97 ? -6.726 123.884 106.505 1.00 18.51 97 PRO A CA 1
ATOM 702 C C . PRO A 1 97 ? -5.981 124.559 105.365 1.00 21.32 97 PRO A C 1
ATOM 703 O O . PRO A 1 97 ? -6.522 124.673 104.271 1.00 24.52 97 PRO A O 1
ATOM 707 N N . LEU A 1 98 ? -4.750 124.993 105.633 1.00 20.73 98 LEU A N 1
ATOM 708 C CA . LEU A 1 98 ? -3.902 125.665 104.661 1.00 23.09 98 LEU A CA 1
ATOM 709 C C . LEU A 1 98 ? -2.667 124.878 104.229 1.00 24.20 98 LEU A C 1
ATOM 710 O O . LEU A 1 98 ? -2.199 123.970 104.939 1.00 23.40 98 LEU A O 1
ATOM 715 N N . LYS A 1 99 ? -2.145 125.244 103.054 1.00 24.14 99 LYS A N 1
ATOM 716 C CA . LYS A 1 99 ? -0.917 124.639 102.533 1.00 24.10 99 LYS A CA 1
ATOM 717 C C . LYS A 1 99 ? 0.258 125.125 103.373 1.00 22.76 99 LYS A C 1
ATOM 718 O O . LYS A 1 99 ? 0.335 126.303 103.731 1.00 22.68 99 LYS A O 1
ATOM 724 N N . LEU A 1 100 ? 1.178 124.220 103.671 1.00 21.80 100 LEU A N 1
ATOM 725 C CA . LEU A 1 100 ? 2.362 124.549 104.454 1.00 20.51 100 LEU A CA 1
ATOM 726 C C . LEU A 1 100 ? 3.070 125.771 103.863 1.00 20.93 100 LEU A C 1
ATOM 727 O O . LEU A 1 100 ? 3.340 126.749 104.562 1.00 19.45 100 LEU A O 1
ATOM 732 N N . ASN A 1 101 ? 3.356 125.716 102.568 1.00 20.69 101 ASN A N 1
ATOM 733 C CA . ASN A 1 101 ? 4.039 126.826 101.912 1.00 22.15 101 ASN A CA 1
ATOM 734 C C . ASN A 1 101 ? 3.310 128.157 102.088 1.00 22.72 101 ASN A C 1
ATOM 735 O O . ASN A 1 101 ? 3.961 129.174 102.337 1.00 24.83 101 ASN A O 1
ATOM 740 N N . ASP A 1 102 ? 1.982 128.176 101.950 1.00 22.48 102 ASP A N 1
ATOM 741 C CA . ASP A 1 102 ? 1.237 129.431 102.148 1.00 22.90 102 ASP A CA 1
ATOM 742 C C . ASP A 1 102 ? 1.322 129.843 103.611 1.00 23.39 102 ASP A C 1
ATOM 743 O O . ASP A 1 102 ? 1.532 131.003 103.953 1.00 21.97 102 ASP A O 1
ATOM 748 N N . LEU A 1 103 ? 1.157 128.858 104.477 1.00 23.99 103 LEU A N 1
ATOM 749 C CA . LEU A 1 103 ? 1.185 129.083 105.898 1.00 24.40 103 LEU A CA 1
ATOM 750 C C . LEU A 1 103 ? 2.491 129.765 106.282 1.00 25.87 103 LEU A C 1
ATOM 751 O O . LEU A 1 103 ? 2.513 130.714 107.064 1.00 26.62 103 LEU A O 1
ATOM 756 N N . ALA A 1 104 ? 3.594 129.291 105.727 1.00 26.30 104 ALA A N 1
ATOM 757 C CA . ALA A 1 104 ? 4.875 129.892 106.062 1.00 25.70 104 ALA A CA 1
ATOM 758 C C . ALA A 1 104 ? 4.910 131.373 105.673 1.00 25.53 104 ALA A C 1
ATOM 759 O O . ALA A 1 104 ? 5.307 132.212 106.474 1.00 26.38 104 ALA A O 1
ATOM 761 N N . ARG A 1 105 ? 4.492 131.701 104.451 1.00 26.02 105 ARG A N 1
ATOM 762 C CA . ARG A 1 105 ? 4.483 133.093 104.002 1.00 26.77 105 ARG A CA 1
ATOM 763 C C . ARG A 1 105 ? 3.536 133.984 104.836 1.00 27.06 105 ARG A C 1
ATOM 764 O O . ARG A 1 105 ? 3.919 135.091 105.238 1.00 27.08 105 ARG A O 1
ATOM 772 N N . LEU A 1 106 ? 2.315 133.497 105.093 1.00 26.00 106 LEU A N 1
ATOM 773 C CA . LEU A 1 106 ? 1.298 134.223 105.867 1.00 25.46 106 LEU A CA 1
ATOM 774 C C . LEU A 1 106 ? 1.742 134.536 107.300 1.00 25.30 106 LEU A C 1
ATOM 775 O O . LEU A 1 106 ? 1.532 135.652 107.797 1.00 26.09 106 LEU A O 1
ATOM 780 N N . VAL A 1 107 ? 2.363 133.564 107.957 1.00 23.38 107 VAL A N 1
ATOM 781 C CA . VAL A 1 107 ? 2.851 133.779 109.307 1.00 24.13 107 VAL A CA 1
ATOM 782 C C . VAL A 1 107 ? 3.866 134.925 109.285 1.00 25.53 107 VAL A C 1
ATOM 783 O O . VAL A 1 107 ? 3.782 135.876 110.090 1.00 26.36 107 VAL A O 1
ATOM 787 N N . ALA A 1 108 ? 4.810 134.838 108.355 1.00 23.54 108 ALA A N 1
ATOM 788 C CA . ALA A 1 108 ? 5.838 135.863 108.232 1.00 23.19 108 ALA A CA 1
ATOM 789 C C . ALA A 1 108 ? 5.217 137.222 107.930 1.00 24.46 108 ALA A C 1
ATOM 790 O O . ALA A 1 108 ? 5.548 138.213 108.584 1.00 26.04 108 ALA A O 1
ATOM 792 N N . LYS A 1 109 ? 4.313 137.277 106.953 1.00 24.76 109 LYS A N 1
ATOM 793 C CA . LYS A 1 109 ? 3.677 138.545 106.574 1.00 25.96 109 LYS A CA 1
ATOM 794 C C . LYS A 1 109 ? 2.881 139.157 107.736 1.00 27.11 109 LYS A C 1
ATOM 795 O O . LYS A 1 109 ? 2.921 140.370 107.961 1.00 28.73 109 LYS A O 1
ATOM 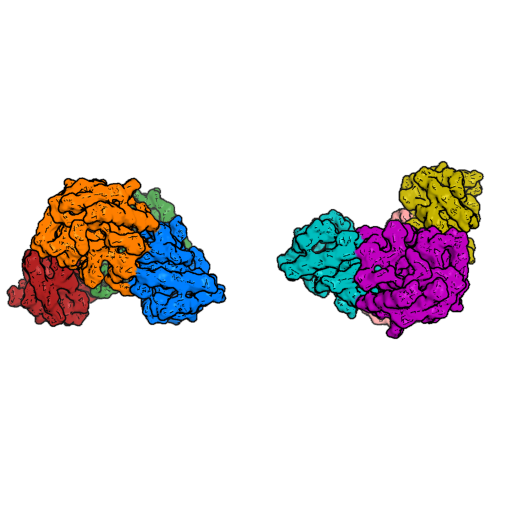801 N N . ALA A 1 110 ? 2.168 138.313 108.475 1.00 25.55 110 ALA A N 1
ATOM 802 C CA . ALA A 1 110 ? 1.383 138.782 109.602 1.00 25.64 110 ALA A CA 1
ATOM 803 C C . ALA A 1 110 ? 2.263 139.494 110.641 1.00 25.93 110 ALA A C 1
ATOM 804 O O . ALA A 1 110 ? 1.930 140.577 111.132 1.00 25.31 110 ALA A O 1
ATOM 806 N N . LYS A 1 111 ? 3.383 138.868 110.984 1.00 28.28 111 LYS A N 1
ATOM 807 C CA . LYS A 1 111 ? 4.293 139.437 111.968 1.00 29.06 111 LYS A CA 1
ATOM 808 C C . LYS A 1 111 ? 4.877 140.732 111.457 1.00 28.27 111 LYS A C 1
ATOM 809 O O . LYS A 1 111 ? 4.982 141.701 112.187 1.00 30.21 111 LYS A O 1
ATOM 815 N N . SER A 1 112 ? 5.230 140.753 110.187 1.00 27.42 112 SER A N 1
ATOM 816 C CA . SER A 1 112 ? 5.790 141.943 109.585 1.00 28.33 112 SER A CA 1
ATOM 817 C C . SER A 1 112 ? 4.798 143.107 109.637 1.00 28.88 112 SER A C 1
ATOM 818 O O . SER A 1 112 ? 5.201 144.276 109.730 1.00 27.58 112 SER A O 1
ATOM 821 N N . LEU A 1 113 ? 3.507 142.773 109.557 1.00 27.95 113 LEU A N 1
ATOM 822 C CA . LEU A 1 113 ? 2.435 143.764 109.599 1.00 27.68 113 LEU A CA 1
ATOM 823 C C . LEU A 1 113 ? 2.091 144.156 111.023 1.00 27.27 113 LEU A C 1
ATOM 824 O O . LEU A 1 113 ? 1.286 145.055 111.226 1.00 27.95 113 LEU A O 1
ATOM 829 N N . GLY A 1 114 ? 2.701 143.491 112.005 1.00 26.01 114 GLY A N 1
ATOM 830 C CA . GLY A 1 114 ? 2.419 143.793 113.397 1.00 23.51 114 GLY A CA 1
ATOM 831 C C . GLY A 1 114 ? 1.188 143.061 113.911 1.00 25.82 114 GLY A C 1
ATOM 832 O O . GLY A 1 114 ? 0.687 143.344 115.002 1.00 26.85 114 GLY A O 1
ATOM 833 N N . LEU A 1 115 ? 0.680 142.118 113.128 1.00 25.59 115 LEU A N 1
ATOM 834 C CA . LEU A 1 115 ? -0.493 141.357 113.537 1.00 27.23 115 LEU A CA 1
ATOM 835 C C . LEU A 1 115 ? -0.105 140.171 114.424 1.00 26.05 115 LEU A C 1
ATOM 836 O O . LEU A 1 115 ? 0.959 139.597 114.243 1.00 27.29 115 LEU A O 1
ATOM 841 N N . ASP A 1 116 ? -0.950 139.832 115.396 1.00 24.19 116 ASP A N 1
ATOM 842 C CA . ASP A 1 116 ? -0.701 138.662 116.220 1.00 23.78 116 ASP A CA 1
ATOM 843 C C . ASP A 1 116 ? -1.101 137.495 115.323 1.00 23.27 116 ASP A C 1
ATOM 844 O O . ASP A 1 116 ? -2.035 137.613 114.524 1.00 22.45 116 ASP A O 1
ATOM 849 N N . VAL A 1 117 ? -0.413 136.370 115.454 1.00 22.55 117 VAL A N 1
ATOM 850 C CA . VAL A 1 117 ? -0.753 135.209 114.675 1.00 22.98 117 VAL A CA 1
ATOM 851 C C . VAL A 1 117 ? -0.732 133.915 115.472 1.00 22.23 117 VAL A C 1
ATOM 852 O O . VAL A 1 117 ? 0.209 133.623 116.207 1.00 20.66 117 VAL A O 1
ATOM 856 N N . VAL A 1 118 ? -1.820 133.158 115.316 1.00 22.76 118 VAL A N 1
ATOM 857 C CA . VAL A 1 118 ? -2.026 131.870 115.967 1.00 21.68 118 VAL A CA 1
ATOM 858 C C . VAL A 1 118 ? -2.254 130.822 114.869 1.00 21.48 118 VAL A C 1
ATOM 859 O O . VAL A 1 118 ? -3.101 130.997 113.991 1.00 21.06 118 VAL A O 1
ATOM 863 N N . VAL A 1 119 ? -1.528 129.720 114.941 1.00 20.90 119 VAL A N 1
ATOM 864 C CA . VAL A 1 119 ? -1.701 128.660 113.977 1.00 21.05 119 VAL A CA 1
ATOM 865 C C . VAL A 1 119 ? -2.278 127.433 114.683 1.00 21.53 119 VAL A C 1
ATOM 866 O O . VAL A 1 119 ? -1.750 126.981 115.701 1.00 21.55 119 VAL A O 1
ATOM 870 N N . CYS A 1 120 ? -3.376 126.916 114.152 1.00 20.76 120 CYS A N 1
ATOM 871 C CA . CYS A 1 120 ? -3.995 125.740 114.712 1.00 22.00 120 CYS A CA 1
ATOM 872 C C . CYS A 1 120 ? -3.356 124.510 114.068 1.00 23.96 120 CYS A C 1
ATOM 873 O O . CYS A 1 120 ? -2.849 124.575 112.949 1.00 23.03 120 CYS A O 1
ATOM 876 N N . ALA A 1 121 ? -3.379 123.396 114.798 1.00 24.20 121 ALA A N 1
ATOM 877 C CA . ALA A 1 121 ? -2.851 122.129 114.313 1.00 23.90 121 ALA A CA 1
ATOM 878 C C . ALA A 1 121 ? -3.690 121.075 115.036 1.00 23.50 121 ALA A C 1
ATOM 879 O O . ALA A 1 121 ? -4.127 121.288 116.174 1.00 22.85 121 ALA A O 1
ATOM 881 N N . PRO A 1 122 ? -3.927 119.927 114.385 1.00 22.90 122 PRO A N 1
ATOM 882 C CA . PRO A 1 122 ? -4.729 118.840 114.959 1.00 22.24 122 PRO A CA 1
ATOM 883 C C . PRO A 1 122 ? -4.038 117.982 116.019 1.00 22.77 122 PRO A C 1
ATOM 884 O O . PRO A 1 122 ? -4.712 117.335 116.817 1.00 23.35 122 PRO A O 1
ATOM 888 N N . ASP A 1 123 ? -2.708 117.959 116.017 1.00 22.12 123 ASP A N 1
ATOM 889 C CA . ASP A 1 123 ? -1.985 117.118 116.949 1.00 23.19 123 ASP A CA 1
ATOM 890 C C . ASP A 1 123 ? -0.619 117.665 117.308 1.00 23.79 123 ASP A C 1
ATOM 891 O O . ASP A 1 123 ? -0.189 118.680 116.776 1.00 25.23 123 ASP A O 1
ATOM 896 N N . PRO A 1 124 ? 0.100 116.980 118.211 1.00 24.65 124 PRO A N 1
ATOM 897 C CA . PRO A 1 124 ? 1.422 117.509 118.584 1.00 23.96 124 PRO A CA 1
ATOM 898 C C . PRO A 1 124 ? 2.441 117.671 117.463 1.00 24.03 124 PRO A C 1
ATOM 899 O O . PRO A 1 124 ? 3.062 118.729 117.317 1.00 22.46 124 PRO A O 1
ATOM 903 N N . ARG A 1 125 ? 2.614 116.621 116.673 1.00 24.63 125 ARG A N 1
ATOM 904 C CA . ARG A 1 125 ? 3.604 116.678 115.616 1.00 25.07 125 ARG A CA 1
ATOM 905 C C . ARG A 1 125 ? 3.300 117.809 114.614 1.00 23.97 125 ARG A C 1
ATOM 906 O O . ARG A 1 125 ? 4.206 118.543 114.191 1.00 22.90 125 ARG A O 1
ATOM 914 N N . THR A 1 126 ? 2.034 117.964 114.239 1.00 21.53 126 THR A N 1
ATOM 915 C CA . THR A 1 126 ? 1.707 119.011 113.290 1.00 21.32 126 THR A CA 1
ATOM 916 C C . THR A 1 126 ? 1.901 120.354 113.983 1.00 21.38 126 THR A C 1
ATOM 917 O O . THR A 1 126 ? 2.334 121.325 113.354 1.00 21.00 126 THR A O 1
ATOM 921 N N . SER A 1 127 ? 1.606 120.407 115.280 1.00 19.62 127 SER A N 1
ATOM 922 C CA . SER A 1 127 ? 1.788 121.653 116.023 1.00 20.55 127 SER A CA 1
ATOM 923 C C . SER A 1 127 ? 3.266 122.010 116.050 1.00 20.38 127 SER A C 1
ATOM 924 O O . SER A 1 127 ? 3.630 123.196 116.028 1.00 19.43 127 SER A O 1
ATOM 927 N N . LEU A 1 128 ? 4.118 120.986 116.115 1.00 19.65 128 LEU A N 1
ATOM 928 C CA . LEU A 1 128 ? 5.549 121.235 116.159 1.00 20.24 128 LEU A CA 1
ATOM 929 C C . LEU A 1 128 ? 5.992 121.808 114.815 1.00 20.35 128 LEU A C 1
ATOM 930 O O . LEU A 1 128 ? 6.807 122.741 114.756 1.00 18.07 128 LEU A O 1
ATOM 935 N N . ALA A 1 129 ? 5.432 121.281 113.727 1.00 20.66 129 ALA A N 1
ATOM 936 C CA . ALA A 1 129 ? 5.819 121.797 112.405 1.00 20.24 129 ALA A CA 1
ATOM 937 C C . ALA A 1 129 ? 5.346 123.252 112.317 1.00 20.65 129 ALA A C 1
ATOM 938 O O . ALA A 1 129 ? 6.088 124.132 111.865 1.00 21.29 129 ALA A O 1
ATOM 940 N N . ALA A 1 130 ? 4.114 123.500 112.771 1.00 18.43 130 ALA A N 1
ATOM 941 C CA . ALA A 1 130 ? 3.560 124.847 112.748 1.00 18.30 130 ALA A CA 1
ATOM 942 C C . ALA A 1 130 ? 4.431 125.779 113.565 1.00 17.73 130 ALA A C 1
ATOM 943 O O . ALA A 1 130 ? 4.748 126.864 113.106 1.00 18.01 130 ALA A O 1
ATOM 945 N N . ALA A 1 131 ? 4.836 125.350 114.761 1.00 18.19 131 ALA A N 1
ATOM 946 C CA . ALA A 1 131 ? 5.680 126.193 115.610 1.00 19.65 131 ALA A CA 1
ATOM 947 C C . ALA A 1 131 ? 7.016 126.497 114.943 1.00 21.14 131 ALA A C 1
ATOM 948 O O . ALA A 1 131 ? 7.641 127.521 115.240 1.00 23.09 131 ALA A O 1
ATOM 950 N N . ALA A 1 132 ? 7.457 125.633 114.032 1.00 21.08 132 ALA A N 1
ATOM 951 C CA . ALA A 1 132 ? 8.717 125.900 113.334 1.00 21.67 132 ALA A CA 1
ATOM 952 C C . ALA A 1 132 ? 8.634 127.181 112.489 1.00 22.67 132 ALA A C 1
ATOM 953 O O . ALA A 1 132 ? 9.653 127.803 112.208 1.00 21.78 132 ALA A O 1
ATOM 955 N N . LEU A 1 133 ? 7.423 127.564 112.075 1.00 22.94 133 LEU A N 1
ATOM 956 C CA . LEU A 1 133 ? 7.228 128.764 111.257 1.00 22.19 133 LEU A CA 1
ATOM 957 C C . LEU A 1 133 ? 7.331 130.056 112.058 1.00 23.40 133 LEU A C 1
ATOM 958 O O . LEU A 1 133 ? 7.430 131.147 111.476 1.00 23.99 133 LEU A O 1
ATOM 963 N N . GLY A 1 134 ? 7.284 129.935 113.387 1.00 22.68 134 GLY A N 1
ATOM 964 C CA . GLY A 1 134 ? 7.418 131.100 114.236 1.00 21.70 134 GLY A CA 1
ATOM 965 C C . GLY A 1 134 ? 6.203 131.940 114.579 1.00 24.45 134 GLY A C 1
ATOM 966 O O . GLY A 1 134 ? 6.356 133.150 114.706 1.00 25.00 134 GLY A O 1
ATOM 967 N N . PRO A 1 135 ? 4.982 131.369 114.715 1.00 25.34 135 PRO A N 1
ATOM 968 C CA . PRO A 1 135 ? 3.846 132.229 115.061 1.00 25.27 135 PRO A CA 1
ATOM 969 C C . PRO A 1 135 ? 3.999 132.616 116.520 1.00 26.08 135 PRO A C 1
ATOM 970 O O . PRO A 1 135 ? 4.871 132.082 117.213 1.00 27.01 135 PRO A O 1
ATOM 974 N N . HIS A 1 136 ? 3.166 133.531 116.996 1.00 25.51 136 HIS A N 1
ATOM 975 C CA . HIS A 1 136 ? 3.240 133.908 118.407 1.00 26.75 136 HIS A CA 1
ATOM 976 C C . HIS A 1 136 ? 2.772 132.697 119.210 1.00 27.31 136 HIS A C 1
ATOM 977 O O . HIS A 1 136 ? 3.310 132.394 120.283 1.00 25.95 136 HIS A O 1
ATOM 984 N N . ALA A 1 137 ? 1.796 131.979 118.650 1.00 25.70 137 ALA A N 1
ATOM 985 C CA . ALA A 1 137 ? 1.246 130.819 119.319 1.00 24.48 137 ALA A CA 1
ATOM 986 C C . ALA A 1 137 ? 0.728 129.764 118.348 1.00 24.86 137 ALA A C 1
ATOM 987 O O . ALA A 1 137 ? 0.379 130.046 117.208 1.00 24.23 137 ALA A O 1
ATOM 989 N N . VAL A 1 138 ? 0.658 128.545 118.853 1.00 25.01 138 VAL A N 1
ATOM 990 C CA . VAL A 1 138 ? 0.161 127.408 118.118 1.00 24.64 138 VAL A CA 1
ATOM 991 C C . VAL A 1 138 ? -0.997 126.904 118.983 1.00 23.76 138 VAL A C 1
ATOM 992 O O . VAL A 1 138 ? -0.909 126.944 120.216 1.00 23.83 138 VAL A O 1
ATOM 996 N N . ALA A 1 139 ? -2.093 126.485 118.357 1.00 21.40 139 ALA A N 1
ATOM 997 C CA . ALA A 1 139 ? -3.250 126.002 119.110 1.00 21.55 139 ALA A CA 1
ATOM 998 C C . ALA A 1 139 ? -3.557 124.548 118.759 1.00 22.13 139 ALA A C 1
ATOM 999 O O . ALA A 1 139 ? -4.131 124.269 117.705 1.00 22.64 139 ALA A O 1
ATOM 1001 N N . VAL A 1 140 ? -3.151 123.622 119.624 1.00 21.47 140 VAL A N 1
ATOM 1002 C CA . VAL A 1 140 ? -3.396 122.224 119.353 1.00 22.37 140 VAL A CA 1
ATOM 1003 C C . VAL A 1 140 ? -4.876 121.996 119.615 1.00 23.58 140 VAL A C 1
ATOM 1004 O O . VAL A 1 140 ? -5.396 122.235 120.719 1.00 22.16 140 VAL A O 1
ATOM 1008 N N . GLU A 1 141 ? -5.548 121.519 118.577 1.00 23.51 141 GLU A N 1
ATOM 1009 C CA . GLU A 1 141 ? -6.983 121.353 118.628 1.00 25.33 141 GLU A CA 1
ATOM 1010 C C . GLU A 1 141 ? -7.423 120.032 117.961 1.00 24.93 141 GLU A C 1
ATOM 1011 O O . GLU A 1 141 ? -7.465 119.940 116.746 1.00 24.49 141 GLU A O 1
ATOM 1017 N N . PRO A 1 142 ? -7.744 118.988 118.763 1.00 25.17 142 PRO A N 1
ATOM 1018 C CA . PRO A 1 142 ? -8.171 117.703 118.186 1.00 24.34 142 PRO A CA 1
ATOM 1019 C C . PRO A 1 142 ? -9.474 117.904 117.421 1.00 25.07 142 PRO A C 1
ATOM 1020 O O . PRO A 1 142 ? -10.494 118.234 118.007 1.00 24.85 142 PRO A O 1
ATOM 1024 N N . PRO A 1 143 ? -9.469 117.678 116.098 1.00 26.56 143 PRO A N 1
ATOM 1025 C CA . PRO A 1 143 ? -10.729 117.885 115.348 1.00 27.68 143 PRO A CA 1
ATOM 1026 C C . PRO A 1 143 ? -11.934 117.063 115.822 1.00 27.33 143 PRO A C 1
ATOM 1027 O O . PRO A 1 143 ? -13.069 117.542 115.752 1.00 26.21 143 PRO A O 1
ATOM 1031 N N . GLU A 1 144 ? -11.689 115.846 116.310 1.00 27.52 144 GLU A N 1
ATOM 1032 C CA . GLU A 1 144 ? -12.788 114.990 116.768 1.00 29.06 144 GLU A CA 1
ATOM 1033 C C . GLU A 1 144 ? -13.532 115.574 117.951 1.00 27.75 144 GLU A C 1
ATOM 1034 O O . GLU A 1 144 ? -14.664 115.202 118.176 1.00 27.76 144 GLU A O 1
ATOM 1040 N N . LEU A 1 145 ? -12.904 116.462 118.717 1.00 26.44 145 LEU A N 1
ATOM 1041 C CA . LEU A 1 145 ? -13.589 117.029 119.883 1.00 28.40 145 LEU A CA 1
ATOM 1042 C C . LEU A 1 145 ? -14.366 118.343 119.618 1.00 28.77 145 LEU A C 1
ATOM 1043 O O . LEU A 1 145 ? -15.273 118.709 120.380 1.00 28.75 145 LEU A O 1
ATOM 1048 N N . ILE A 1 146 ? -14.043 119.022 118.518 1.00 28.18 146 ILE A N 1
ATOM 1049 C CA . ILE A 1 146 ? -14.683 120.285 118.185 1.00 27.11 146 ILE A CA 1
ATOM 1050 C C . ILE A 1 146 ? -16.216 120.214 118.180 1.00 27.75 146 ILE A C 1
ATOM 1051 O O . ILE A 1 146 ? -16.813 119.317 117.578 1.00 28.02 146 ILE A O 1
ATOM 1056 N N . GLY A 1 147 ? -16.833 121.173 118.865 1.00 27.54 147 GLY A N 1
ATOM 1057 C CA . GLY A 1 147 ? -18.276 121.236 118.944 1.00 27.94 147 GLY A CA 1
ATOM 1058 C C . GLY A 1 147 ? -18.941 120.064 119.655 1.00 30.70 147 GLY A C 1
ATOM 1059 O O . GLY A 1 147 ? -20.164 119.996 119.652 1.00 32.89 147 GLY A O 1
ATOM 1060 N N . THR A 1 148 ? -18.173 119.156 120.268 1.00 29.30 148 THR A N 1
ATOM 1061 C CA . THR A 1 148 ? -18.760 117.999 120.955 1.00 29.03 148 THR A CA 1
ATOM 1062 C C . THR A 1 148 ? -19.039 118.254 122.431 1.00 29.56 148 THR A C 1
ATOM 1063 O O . THR A 1 148 ? -19.783 117.501 123.051 1.00 28.12 148 THR A O 1
ATOM 1067 N N . GLY A 1 149 ? -18.410 119.284 122.995 1.00 30.26 149 GLY A N 1
ATOM 1068 C CA . GLY A 1 149 ? -18.597 119.583 124.399 1.00 30.99 149 GLY A CA 1
ATOM 1069 C C . GLY A 1 149 ? -17.654 118.779 125.279 1.00 34.55 149 GLY A C 1
ATOM 1070 O O . GLY A 1 149 ? -17.612 118.993 126.500 1.00 37.35 149 GLY A O 1
ATOM 1071 N N . ARG A 1 150 ? -16.908 117.843 124.686 1.00 35.10 150 ARG A N 1
ATOM 1072 C CA . ARG A 1 150 ? -15.948 117.022 125.432 1.00 34.26 150 ARG A CA 1
ATOM 1073 C C . ARG A 1 150 ? -14.585 117.703 125.334 1.00 32.45 150 ARG A C 1
ATOM 1074 O O . ARG A 1 150 ? -13.858 117.520 124.355 1.00 32.69 150 ARG A O 1
ATOM 1082 N N . ALA A 1 151 ? -14.252 118.479 126.362 1.00 28.56 151 ALA A N 1
ATOM 1083 C CA . ALA A 1 151 ? -13.030 119.265 126.406 1.00 27.34 151 ALA A CA 1
ATOM 1084 C C . ALA A 1 151 ? -11.720 118.520 126.186 1.00 27.78 151 ALA A C 1
ATOM 1085 O O . ALA A 1 151 ? -11.477 117.437 126.741 1.00 29.93 151 ALA A O 1
ATOM 1087 N N . VAL A 1 152 ? -10.859 119.134 125.390 1.00 26.24 152 VAL A N 1
ATOM 1088 C CA . VAL A 1 152 ? -9.574 118.548 125.069 1.00 25.30 152 VAL A CA 1
ATOM 1089 C C . VAL A 1 152 ? -8.797 118.320 126.356 1.00 25.83 152 VAL A C 1
ATOM 1090 O O . VAL A 1 152 ? -8.112 117.310 126.509 1.00 23.97 152 VAL A O 1
ATOM 1094 N N . SER A 1 153 ? -8.944 119.259 127.287 1.00 27.21 153 SER A N 1
ATOM 1095 C CA . SER A 1 153 ? -8.257 119.200 128.570 1.00 28.20 153 SER A CA 1
ATOM 1096 C C . SER A 1 153 ? -8.793 118.103 129.476 1.00 28.47 153 SER A C 1
ATOM 1097 O O . SER A 1 153 ? -8.179 117.786 130.489 1.00 29.92 153 SER A O 1
ATOM 1100 N N . ARG A 1 154 ? -9.938 117.530 129.137 1.00 28.52 154 ARG A N 1
ATOM 1101 C CA . ARG A 1 154 ? -10.468 116.438 129.952 1.00 30.58 154 ARG A CA 1
ATOM 1102 C C . ARG A 1 154 ? -10.351 115.126 129.188 1.00 30.18 154 ARG A C 1
ATOM 1103 O O . ARG A 1 154 ? -9.963 114.111 129.763 1.00 28.63 154 ARG A O 1
ATOM 1111 N N . TYR A 1 155 ? -10.667 115.165 127.886 1.00 29.71 155 TYR A N 1
ATOM 1112 C CA . TYR A 1 155 ? -10.648 113.975 127.037 1.00 29.41 155 TYR A CA 1
ATOM 1113 C C . TYR A 1 155 ? -9.365 113.622 126.296 1.00 29.08 155 TYR A C 1
ATOM 1114 O O . TYR A 1 155 ? -9.174 112.464 125.935 1.00 27.87 155 TYR A O 1
ATOM 1123 N N . LYS A 1 156 ? -8.488 114.587 126.054 1.00 28.29 156 LYS A N 1
ATOM 1124 C CA . LYS A 1 156 ? -7.255 114.271 125.345 1.00 28.42 156 LYS A CA 1
ATOM 1125 C C . LYS A 1 156 ? -6.113 115.102 125.888 1.00 28.37 156 LYS A C 1
ATOM 1126 O O . LYS A 1 156 ? -5.410 115.796 125.148 1.00 27.74 156 LYS A O 1
ATOM 1132 N N . PRO A 1 157 ? -5.917 115.045 127.212 1.00 28.64 157 PRO A N 1
ATOM 1133 C CA . PRO A 1 157 ? -4.834 115.820 127.814 1.00 27.37 157 PRO A CA 1
ATOM 1134 C C . PRO A 1 157 ? -3.444 115.496 127.255 1.00 27.81 157 PRO A C 1
ATOM 1135 O O . PRO A 1 157 ? -2.598 116.395 127.196 1.00 28.49 157 PRO A O 1
ATOM 1139 N N . GLU A 1 158 ? -3.208 114.248 126.828 1.00 27.26 158 GLU A N 1
ATOM 1140 C CA . GLU A 1 158 ? -1.902 113.850 126.239 1.00 28.39 158 GLU A CA 1
ATOM 1141 C C . GLU A 1 158 ? -1.526 114.760 125.076 1.00 28.47 158 GLU A C 1
ATOM 1142 O O . GLU A 1 158 ? -0.342 115.069 124.869 1.00 26.92 158 GLU A O 1
ATOM 1148 N N . ALA A 1 159 ? -2.535 115.132 124.283 1.00 26.35 159 ALA A N 1
ATOM 1149 C CA . ALA A 1 159 ? -2.301 115.973 123.117 1.00 27.84 159 ALA A CA 1
ATOM 1150 C C . ALA A 1 159 ? -1.711 117.335 123.496 1.00 27.94 159 ALA A C 1
ATOM 1151 O O . ALA A 1 159 ? -0.848 117.868 122.782 1.00 26.41 159 ALA A O 1
ATOM 1153 N N . ILE A 1 160 ? -2.181 117.883 124.617 1.00 24.94 160 ILE A N 1
ATOM 1154 C CA . ILE A 1 160 ? -1.718 119.179 125.071 1.00 24.54 160 ILE A CA 1
ATOM 1155 C C . ILE A 1 160 ? -0.317 119.042 125.637 1.00 24.11 160 ILE A C 1
ATOM 1156 O O . ILE A 1 160 ? 0.593 119.774 125.278 1.00 25.34 160 ILE A O 1
ATOM 1161 N N . VAL A 1 161 ? -0.166 118.091 126.538 1.00 24.76 161 VAL A N 1
ATOM 1162 C CA . VAL A 1 161 ? 1.102 117.807 127.200 1.00 26.20 161 VAL A CA 1
ATOM 1163 C C . VAL A 1 161 ? 2.245 117.584 126.212 1.00 25.52 161 VAL A C 1
ATOM 1164 O O . VAL A 1 161 ? 3.326 118.134 126.337 1.00 27.22 161 VAL A O 1
ATOM 1168 N N . GLU A 1 162 ? 1.991 116.753 125.227 1.00 26.26 162 GLU A N 1
ATOM 1169 C CA . GLU A 1 162 ? 2.976 116.455 124.222 1.00 27.00 162 GLU A CA 1
ATOM 1170 C C . GLU A 1 162 ? 3.367 117.693 123.401 1.00 25.72 162 GLU A C 1
ATOM 1171 O O . GLU A 1 162 ? 4.551 117.912 123.104 1.00 24.82 162 GLU A O 1
ATOM 1177 N N . THR A 1 163 ? 2.369 118.505 123.054 1.00 23.12 163 THR A N 1
ATOM 1178 C CA . THR A 1 163 ? 2.608 119.699 122.270 1.00 22.02 163 THR A CA 1
ATOM 1179 C C . THR A 1 163 ? 3.454 120.684 123.057 1.00 20.48 163 THR A C 1
ATOM 1180 O O . THR A 1 163 ? 4.434 121.240 122.549 1.00 22.33 163 THR A O 1
ATOM 1184 N N . VAL A 1 164 ? 3.069 120.900 124.300 1.00 18.51 164 VAL A N 1
ATOM 1185 C CA . VAL A 1 164 ? 3.793 121.805 125.174 1.00 17.63 164 VAL A CA 1
ATOM 1186 C C . VAL A 1 164 ? 5.237 121.323 125.337 1.00 19.62 164 VAL A C 1
ATOM 1187 O O . VAL A 1 164 ? 6.178 122.113 125.363 1.00 20.93 164 VAL A O 1
ATOM 1191 N N . GLY A 1 165 ? 5.418 120.018 125.470 1.00 19.78 165 GLY A N 1
ATOM 1192 C CA . GLY A 1 165 ? 6.759 119.514 125.627 1.00 21.08 165 GLY A CA 1
ATOM 1193 C C . GLY A 1 165 ? 7.594 119.716 124.382 1.00 21.87 165 GLY A C 1
ATOM 1194 O O . GLY A 1 165 ? 8.718 120.232 124.465 1.00 20.96 165 GLY A O 1
ATOM 1195 N N . LEU A 1 166 ? 7.051 119.303 123.231 1.00 21.73 166 LEU A N 1
ATOM 1196 C CA . LEU A 1 166 ? 7.747 119.411 121.945 1.00 21.26 166 LEU A CA 1
ATOM 1197 C C . LEU A 1 166 ? 8.032 120.860 121.587 1.00 22.16 166 LEU A C 1
ATOM 1198 O O . LEU A 1 166 ? 9.155 121.214 121.198 1.00 20.79 166 LEU A O 1
ATOM 1203 N N . VAL A 1 167 ? 7.023 121.719 121.734 1.00 22.54 167 VAL A N 1
ATOM 1204 C CA . VAL A 1 167 ? 7.250 123.109 121.383 1.00 22.45 167 VAL A CA 1
ATOM 1205 C C . VAL A 1 167 ? 8.234 123.800 122.322 1.00 22.28 167 VAL A C 1
ATOM 1206 O O . VAL A 1 167 ? 9.085 124.564 121.859 1.00 20.63 167 VAL A O 1
ATOM 1210 N N . SER A 1 168 ? 8.159 123.543 123.626 1.00 22.10 168 SER A N 1
ATOM 1211 C CA . SER A 1 168 ? 9.118 124.223 124.492 1.00 24.94 168 SER A CA 1
ATOM 1212 C C . SER A 1 168 ? 10.493 123.630 124.279 1.00 24.76 168 SER A C 1
ATOM 1213 O O . SER A 1 168 ? 11.493 124.300 124.489 1.00 25.71 168 SER A O 1
ATOM 1216 N N . ARG A 1 169 ? 10.537 122.384 123.818 1.00 25.59 169 ARG A N 1
ATOM 1217 C CA . ARG A 1 169 ? 11.802 121.746 123.500 1.00 25.61 169 ARG A CA 1
ATOM 1218 C C . ARG A 1 169 ? 12.491 122.336 122.259 1.00 25.26 169 ARG A C 1
ATOM 1219 O O . ARG A 1 169 ? 13.701 122.518 122.268 1.00 25.94 169 ARG A O 1
ATOM 1227 N N . HIS A 1 170 ? 11.741 122.650 121.201 1.00 24.08 170 HIS A N 1
ATOM 1228 C CA . HIS A 1 170 ? 12.372 123.165 119.963 1.00 23.51 170 HIS A CA 1
ATOM 1229 C C . HIS A 1 170 ? 12.256 124.645 119.683 1.00 24.13 170 HIS A C 1
ATOM 1230 O O . HIS A 1 170 ? 13.218 125.276 119.267 1.00 24.37 170 HIS A O 1
ATOM 1237 N N . PHE A 1 171 ? 11.068 125.194 119.909 1.00 25.28 171 PHE A N 1
ATOM 1238 C CA . PHE A 1 171 ? 10.788 126.605 119.659 1.00 25.44 171 PHE A CA 1
ATOM 1239 C C . PHE A 1 171 ? 10.141 127.232 120.893 1.00 26.10 171 PHE A C 1
ATOM 1240 O O . PHE A 1 171 ? 8.969 127.641 120.881 1.00 25.90 171 PHE A O 1
ATOM 1248 N N . PRO A 1 172 ? 10.924 127.341 121.976 1.00 26.90 172 PRO A N 1
ATOM 1249 C CA . PRO A 1 172 ? 10.435 127.904 123.245 1.00 27.34 172 PRO A CA 1
ATOM 1250 C C . PRO A 1 172 ? 9.814 129.306 123.214 1.00 28.60 172 PRO A C 1
ATOM 1251 O O . PRO A 1 172 ? 9.066 129.666 124.129 1.00 31.39 172 PRO A O 1
ATOM 1255 N N . GLU A 1 173 ? 10.093 130.076 122.168 1.00 28.85 173 GLU A N 1
ATOM 1256 C CA . GLU A 1 173 ? 9.546 131.428 122.023 1.00 29.68 173 GLU A CA 1
ATOM 1257 C C . GLU A 1 173 ? 8.104 131.401 121.542 1.00 28.68 173 GLU A C 1
ATOM 1258 O O . GLU A 1 173 ? 7.402 132.415 121.591 1.00 29.46 173 GLU A O 1
ATOM 1264 N N . VAL A 1 174 ? 7.670 130.247 121.051 1.00 27.84 174 VAL A N 1
ATOM 1265 C CA . VAL A 1 174 ? 6.308 130.079 120.546 1.00 25.20 174 VAL A CA 1
ATOM 1266 C C . VAL A 1 174 ? 5.451 129.560 121.685 1.00 25.72 174 VAL A C 1
ATOM 1267 O O . VAL A 1 174 ? 5.821 128.607 122.348 1.00 26.03 174 VAL A O 1
ATOM 1271 N N . SER A 1 175 ? 4.303 130.182 121.907 1.00 25.38 175 SER A N 1
ATOM 1272 C CA . SER A 1 175 ? 3.413 129.758 122.983 1.00 25.77 175 SER A CA 1
ATOM 1273 C C . SER A 1 175 ? 2.402 128.726 122.516 1.00 25.57 175 SER A C 1
ATOM 1274 O O . SER A 1 175 ? 2.105 128.610 121.318 1.00 26.26 175 SER A O 1
ATOM 1277 N N . VAL A 1 176 ? 1.856 127.997 123.476 1.00 24.20 176 VAL A N 1
ATOM 1278 C CA . VAL A 1 176 ? 0.868 126.989 123.179 1.00 23.40 176 VAL A CA 1
ATOM 1279 C C . VAL A 1 176 ? -0.453 127.232 123.888 1.00 23.85 176 VAL A C 1
ATOM 1280 O O . VAL A 1 176 ? -0.493 127.493 125.097 1.00 25.47 176 VAL A O 1
ATOM 1284 N N . ILE A 1 177 ? -1.534 127.143 123.130 1.00 22.57 177 ILE A N 1
ATOM 1285 C CA . ILE A 1 177 ? -2.861 127.244 123.697 1.00 22.88 177 ILE A CA 1
ATOM 1286 C C . ILE A 1 177 ? -3.548 126.015 123.115 1.00 23.77 177 ILE A C 1
ATOM 1287 O O . ILE A 1 177 ? -2.960 125.302 122.289 1.00 22.62 177 ILE A O 1
ATOM 1292 N N . THR A 1 178 ? -4.775 125.743 123.537 1.00 23.36 178 THR A N 1
ATOM 1293 C CA . THR A 1 178 ? -5.447 124.567 123.028 1.00 21.66 178 THR A CA 1
ATOM 1294 C C . THR A 1 178 ? -6.941 124.858 122.915 1.00 21.72 178 THR A C 1
ATOM 1295 O O . THR A 1 178 ? -7.422 125.848 123.442 1.00 21.94 178 THR A O 1
ATOM 1299 N N . GLY A 1 179 ? -7.665 123.996 122.215 1.00 22.69 179 GLY A N 1
ATOM 1300 C CA . GLY A 1 179 ? -9.092 124.178 122.073 1.00 23.01 179 GLY A CA 1
ATOM 1301 C C . GLY A 1 179 ? -9.786 122.905 121.624 1.00 24.52 179 GLY A C 1
ATOM 1302 O O . GLY A 1 179 ? -9.126 121.902 121.319 1.00 23.29 179 GLY A O 1
ATOM 1303 N N . ALA A 1 180 ? -11.119 122.977 121.577 1.00 26.22 180 ALA A N 1
ATOM 1304 C CA . ALA A 1 180 ? -12.040 121.896 121.179 1.00 26.33 180 ALA A CA 1
ATOM 1305 C C . ALA A 1 180 ? -12.761 121.290 122.376 1.00 27.79 180 ALA A C 1
ATOM 1306 O O . ALA A 1 180 ? -12.120 120.775 123.300 1.00 28.05 180 ALA A O 1
ATOM 1308 N N . GLY A 1 181 ? -14.093 121.381 122.357 1.00 29.22 181 GLY A N 1
ATOM 1309 C CA . GLY A 1 181 ? -14.915 120.804 123.403 1.00 29.90 181 GLY A CA 1
ATOM 1310 C C . GLY A 1 181 ? -15.037 121.581 124.695 1.00 31.77 181 GLY A C 1
ATOM 1311 O O . GLY A 1 181 ? -15.837 121.213 125.541 1.00 31.86 181 GLY A O 1
ATOM 1312 N N . ILE A 1 182 ? -14.271 122.655 124.854 1.00 33.49 182 ILE A N 1
ATOM 1313 C CA . ILE A 1 182 ? -14.305 123.427 126.088 1.00 35.57 182 ILE A CA 1
ATOM 1314 C C . ILE A 1 182 ? -15.658 124.036 126.405 1.00 37.04 182 ILE A C 1
ATOM 1315 O O . ILE A 1 182 ? -16.162 124.882 125.670 1.00 38.14 182 ILE A O 1
ATOM 1320 N N . GLU A 1 183 ? -16.255 123.611 127.508 1.00 37.60 183 GLU A N 1
ATOM 1321 C CA . GLU A 1 183 ? -17.558 124.150 127.856 1.00 39.24 183 GLU A CA 1
ATOM 1322 C C . GLU A 1 183 ? -17.675 124.813 129.216 1.00 36.13 183 GLU A C 1
ATOM 1323 O O . GLU A 1 183 ? -18.643 125.510 129.469 1.00 35.35 183 GLU A O 1
ATOM 1329 N N . SER A 1 184 ? -16.684 124.640 130.077 1.00 33.81 184 SER A N 1
ATOM 1330 C CA . SER A 1 184 ? -16.769 125.214 131.416 1.00 31.70 184 SER A CA 1
ATOM 1331 C C . SER A 1 184 ? -15.488 125.889 131.865 1.00 32.27 184 SER A C 1
ATOM 1332 O O . SER A 1 184 ? -14.435 125.698 131.261 1.00 34.17 184 SER A O 1
ATOM 1335 N N . GLY A 1 185 ? -15.585 126.646 132.959 1.00 31.68 185 GLY A N 1
ATOM 1336 C CA . GLY A 1 185 ? -14.426 127.303 133.542 1.00 30.90 185 GLY A CA 1
ATOM 1337 C C . GLY A 1 185 ? -13.450 126.250 134.042 1.00 31.46 185 GLY A C 1
ATOM 1338 O O . GLY A 1 185 ? -12.243 126.484 134.071 1.00 31.92 185 GLY A O 1
ATOM 1339 N N . ASP A 1 186 ? -13.959 125.080 134.423 1.00 31.58 186 ASP A N 1
ATOM 1340 C CA . ASP A 1 186 ? -13.086 124.010 134.874 1.00 32.27 186 ASP A CA 1
ATOM 1341 C C . ASP A 1 186 ? -12.231 123.484 133.732 1.00 32.47 186 ASP A C 1
ATOM 1342 O O . ASP A 1 186 ? -11.055 123.182 133.940 1.00 33.59 186 ASP A O 1
ATOM 1347 N N . ASP A 1 187 ? -12.809 123.358 132.535 1.00 31.07 187 ASP A N 1
ATOM 1348 C CA . ASP A 1 187 ? -12.055 122.873 131.365 1.00 28.64 187 ASP A CA 1
ATOM 1349 C C . ASP A 1 187 ? -10.913 123.844 131.049 1.00 27.89 187 ASP A C 1
ATOM 1350 O O . ASP A 1 187 ? -9.817 123.434 130.687 1.00 26.33 187 ASP A O 1
ATOM 1355 N N . VAL A 1 188 ? -11.174 125.139 131.199 1.00 27.30 188 VAL A N 1
ATOM 1356 C CA . VAL A 1 188 ? -10.150 126.139 130.932 1.00 27.31 188 VAL A CA 1
ATOM 1357 C C . VAL A 1 188 ? -9.036 126.016 131.982 1.00 27.62 188 VAL A C 1
ATOM 1358 O O . VAL A 1 188 ? -7.838 125.983 131.648 1.00 26.97 188 VAL A O 1
ATOM 1362 N N . ALA A 1 189 ? -9.435 125.947 133.250 1.00 26.90 189 ALA A N 1
ATOM 1363 C CA . ALA A 1 189 ? -8.467 125.793 134.335 1.00 26.37 189 ALA A CA 1
ATOM 1364 C C . ALA A 1 189 ? -7.594 124.557 134.049 1.00 25.44 189 ALA A C 1
ATOM 1365 O O . ALA A 1 189 ? -6.362 124.629 134.108 1.00 26.04 189 ALA A O 1
ATOM 1367 N N . ALA A 1 190 ? -8.235 123.430 133.736 1.00 23.12 190 ALA A N 1
ATOM 1368 C CA . ALA A 1 190 ? -7.494 122.211 133.452 1.00 24.11 190 ALA A CA 1
ATOM 1369 C C . ALA A 1 190 ? -6.500 122.418 132.285 1.00 26.22 190 ALA A C 1
ATOM 1370 O O . ALA A 1 190 ? -5.375 121.875 132.300 1.00 25.43 190 ALA A O 1
ATOM 1372 N N . ALA A 1 191 ? -6.904 123.203 131.284 1.00 24.91 191 ALA A N 1
ATOM 1373 C CA . ALA A 1 191 ? -6.021 123.447 130.148 1.00 26.58 191 ALA A CA 1
ATOM 1374 C C . ALA A 1 191 ? -4.804 124.230 130.604 1.00 26.32 191 ALA A C 1
ATOM 1375 O O . ALA A 1 191 ? -3.669 123.896 130.238 1.00 26.23 191 ALA A O 1
ATOM 1377 N N . LEU A 1 192 ? -5.031 125.273 131.401 1.00 27.48 192 LEU A N 1
ATOM 1378 C CA . LEU A 1 192 ? -3.904 126.066 131.899 1.00 27.82 192 LEU A CA 1
ATOM 1379 C C . LEU A 1 192 ? -2.987 125.200 132.775 1.00 28.28 192 LEU A C 1
ATOM 1380 O O . LEU A 1 192 ? -1.773 125.336 132.712 1.00 28.30 192 LEU A O 1
ATOM 1385 N N . ARG A 1 193 ? -3.539 124.284 133.564 1.00 28.97 193 ARG A N 1
ATOM 1386 C CA . ARG A 1 193 ? -2.655 123.455 134.389 1.00 32.20 193 ARG A CA 1
ATOM 1387 C C . ARG A 1 193 ? -1.762 122.536 133.574 1.00 30.99 193 ARG A C 1
ATOM 1388 O O . ARG A 1 193 ? -0.750 122.057 134.065 1.00 31.59 193 ARG A O 1
ATOM 1396 N N . LEU A 1 194 ? -2.166 122.254 132.342 1.00 30.40 194 LEU A N 1
ATOM 1397 C CA . LEU A 1 194 ? -1.395 121.372 131.486 1.00 27.85 194 LEU A CA 1
ATOM 1398 C C . LEU A 1 194 ? -0.268 122.094 130.761 1.00 27.95 194 LEU A C 1
ATOM 1399 O O . LEU A 1 194 ? 0.362 121.512 129.884 1.00 28.06 194 LEU A O 1
ATOM 1404 N N . GLY A 1 195 ? -0.015 123.360 131.104 1.00 27.66 195 GLY A N 1
ATOM 1405 C CA . GLY A 1 195 ? 1.086 124.086 130.484 1.00 27.16 195 GLY A CA 1
ATOM 1406 C C . GLY A 1 195 ? 0.720 125.081 129.397 1.00 29.30 195 GLY A C 1
ATOM 1407 O O . GLY A 1 195 ? 1.557 125.773 128.818 1.00 30.48 195 GLY A O 1
ATOM 1408 N N . THR A 1 196 ? -0.557 125.149 129.113 1.00 30.15 196 THR A N 1
ATOM 1409 C CA . THR A 1 196 ? -1.070 126.048 128.107 1.00 29.58 196 THR A CA 1
ATOM 1410 C C . THR A 1 196 ? -1.019 127.511 128.566 1.00 29.96 196 THR A C 1
ATOM 1411 O O . THR A 1 196 ? -0.992 127.792 129.763 1.00 30.47 196 THR A O 1
ATOM 1415 N N . ARG A 1 197 ? -1.023 128.440 127.621 1.00 28.59 197 ARG A N 1
ATOM 1416 C CA . ARG A 1 197 ? -0.987 129.856 127.967 1.00 29.12 197 ARG A CA 1
ATOM 1417 C C . ARG A 1 197 ? -2.301 130.498 127.547 1.00 29.87 197 ARG A C 1
ATOM 1418 O O . ARG A 1 197 ? -2.407 131.721 127.401 1.00 30.48 197 ARG A O 1
ATOM 1426 N N . GLY A 1 198 ? -3.307 129.663 127.331 1.00 28.71 198 GLY A N 1
ATOM 1427 C CA . GLY A 1 198 ? -4.577 130.184 126.904 1.00 29.33 198 GLY A CA 1
ATOM 1428 C C . GLY A 1 198 ? -5.474 129.141 126.268 1.00 30.24 198 GLY A C 1
ATOM 1429 O O . GLY A 1 198 ? -5.150 127.960 126.172 1.00 31.61 198 GLY A O 1
ATOM 1430 N N . VAL A 1 199 ? -6.609 129.597 125.775 1.00 29.71 199 VAL A N 1
ATOM 1431 C CA . VAL A 1 199 ? -7.581 128.687 125.223 1.00 28.77 199 VAL A CA 1
ATOM 1432 C C . VAL A 1 199 ? -8.295 129.300 124.022 1.00 28.16 199 VAL A C 1
ATOM 1433 O O . VAL A 1 199 ? -8.341 130.529 123.869 1.00 24.47 199 VAL A O 1
ATOM 1437 N N . LEU A 1 200 ? -8.827 128.423 123.168 1.00 27.31 200 LEU A N 1
ATOM 1438 C CA . LEU A 1 200 ? -9.568 128.828 121.978 1.00 27.29 200 LEU A CA 1
ATOM 1439 C C . LEU A 1 200 ? -10.893 128.083 122.032 1.00 27.30 200 LEU A C 1
ATOM 1440 O O . LEU A 1 200 ? -10.917 126.862 122.135 1.00 28.39 200 LEU A O 1
ATOM 1445 N N . LEU A 1 201 ? -12.007 128.800 121.984 1.00 26.32 201 LEU A N 1
ATOM 1446 C CA . LEU A 1 201 ? -13.296 128.118 122.060 1.00 25.23 201 LEU A CA 1
ATOM 1447 C C . LEU A 1 201 ? -14.350 128.816 121.222 1.00 25.17 201 LEU A C 1
ATOM 1448 O O . LEU A 1 201 ? -14.156 129.965 120.808 1.00 23.73 201 LEU A O 1
ATOM 1453 N N . ALA A 1 202 ? -15.453 128.116 120.957 1.00 25.14 202 ALA A N 1
ATOM 1454 C CA . ALA A 1 202 ? -16.533 128.686 120.152 1.00 26.62 202 ALA A CA 1
ATOM 1455 C C . ALA A 1 202 ? -17.940 128.403 120.711 1.00 28.08 202 ALA A C 1
ATOM 1456 O O . ALA A 1 202 ? -18.578 129.310 121.275 1.00 29.67 202 ALA A O 1
ATOM 1458 N N . SER A 1 203 ? -18.415 127.163 120.559 1.00 26.47 203 SER A N 1
ATOM 1459 C CA . SER A 1 203 ? -19.744 126.760 121.037 1.00 27.78 203 SER A CA 1
ATOM 1460 C C . SER A 1 203 ? -20.215 127.325 122.387 1.00 27.00 203 SER A C 1
ATOM 1461 O O . SER A 1 203 ? -21.243 128.002 122.469 1.00 26.72 203 SER A O 1
ATOM 1464 N N . ALA A 1 204 ? -19.474 126.984 123.433 1.00 25.13 204 ALA A N 1
ATOM 1465 C CA . ALA A 1 204 ? -19.800 127.373 124.792 1.00 27.34 204 ALA A CA 1
ATOM 1466 C C . ALA A 1 204 ? -20.184 128.821 124.906 1.00 29.66 204 ALA A C 1
ATOM 1467 O O . ALA A 1 204 ? -21.195 129.132 125.523 1.00 29.09 204 ALA A O 1
ATOM 1469 N N . ALA A 1 205 ? -19.390 129.703 124.301 1.00 30.68 205 ALA A N 1
ATOM 1470 C CA . ALA A 1 205 ? -19.663 131.130 124.377 1.00 32.40 205 ALA A CA 1
ATOM 1471 C C . ALA A 1 205 ? -20.744 131.554 123.404 1.00 33.67 205 ALA A C 1
ATOM 1472 O O . ALA A 1 205 ? -21.746 132.171 123.794 1.00 35.94 205 ALA A O 1
ATOM 1474 N N . VAL A 1 206 ? -20.555 131.207 122.140 1.00 33.24 206 VAL A N 1
ATOM 1475 C CA . VAL A 1 206 ? -21.502 131.592 121.104 1.00 32.80 206 VAL A CA 1
ATOM 1476 C C . VAL A 1 206 ? -22.934 131.150 121.347 1.00 34.11 206 VAL A C 1
ATOM 1477 O O . VAL A 1 206 ? -23.864 131.893 121.076 1.00 36.54 206 VAL A O 1
ATOM 1481 N N . LYS A 1 207 ? -23.120 129.949 121.869 1.00 35.82 207 LYS A N 1
ATOM 1482 C CA . LYS A 1 207 ? -24.464 129.438 122.093 1.00 36.89 207 LYS A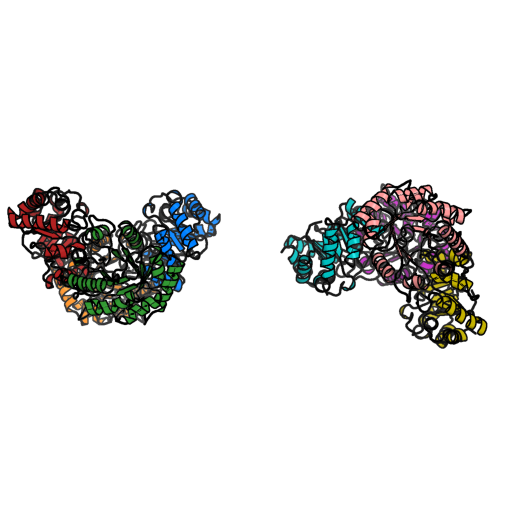 CA 1
ATOM 1483 C C . LYS A 1 207 ? -25.002 129.545 123.516 1.00 37.88 207 LYS A C 1
ATOM 1484 O O . LYS A 1 207 ? -26.040 128.976 123.833 1.00 36.62 207 LYS A O 1
ATOM 1490 N N . ALA A 1 208 ? -24.314 130.296 124.368 1.00 39.61 208 ALA A N 1
ATOM 1491 C CA . ALA A 1 208 ? -24.762 130.442 125.752 1.00 41.41 208 ALA A CA 1
ATOM 1492 C C . ALA A 1 208 ? -26.025 131.284 125.831 1.00 43.37 208 ALA A C 1
ATOM 1493 O O . ALA A 1 208 ? -26.222 132.220 125.046 1.00 43.33 208 ALA A O 1
ATOM 1495 N N . LYS A 1 209 ? -26.888 130.952 126.781 1.00 45.68 209 LYS A N 1
ATOM 1496 C CA . LYS A 1 209 ? -28.097 131.740 126.970 1.00 47.44 209 LYS A CA 1
ATOM 1497 C C . LYS A 1 209 ? -27.676 133.103 127.506 1.00 45.99 209 LYS A C 1
ATOM 1498 O O . LYS A 1 209 ? -28.272 134.106 127.148 1.00 45.65 209 LYS A O 1
ATOM 1504 N N . ASP A 1 210 ? -26.628 133.130 128.334 1.00 44.65 210 ASP A N 1
ATOM 1505 C CA . ASP A 1 210 ? -26.127 134.376 128.911 1.00 44.79 210 ASP A CA 1
ATOM 1506 C C . ASP A 1 210 ? -24.629 134.527 128.628 1.00 44.44 210 ASP A C 1
ATOM 1507 O O . ASP A 1 210 ? -23.784 134.300 129.486 1.00 43.58 210 ASP A O 1
ATOM 1512 N N . PRO A 1 211 ? -24.287 134.948 127.413 1.00 45.06 211 PRO A N 1
ATOM 1513 C CA . PRO A 1 211 ? -22.906 135.143 126.962 1.00 44.01 211 PRO A CA 1
ATOM 1514 C C . PRO A 1 211 ? -21.963 135.778 127.985 1.00 43.02 211 PRO A C 1
ATOM 1515 O O . PRO A 1 211 ? -20.895 135.237 128.293 1.00 42.36 211 PRO A O 1
ATOM 1519 N N . TYR A 1 212 ? -22.353 136.933 128.498 1.00 40.84 212 TYR A N 1
ATOM 1520 C CA . TYR A 1 212 ? -21.529 137.624 129.464 1.00 39.45 212 TYR A CA 1
ATOM 1521 C C . TYR A 1 212 ? -21.221 136.714 130.649 1.00 39.14 212 TYR A C 1
ATOM 1522 O O . TYR A 1 212 ? -20.061 136.521 131.021 1.00 39.14 212 TYR A O 1
ATOM 1531 N N . ALA A 1 213 ? -22.262 136.147 131.241 1.00 37.24 213 ALA A N 1
ATOM 1532 C CA . ALA A 1 213 ? -22.059 135.298 132.402 1.00 36.34 213 ALA A CA 1
ATOM 1533 C C . ALA A 1 213 ? -21.173 134.120 132.045 1.00 35.18 213 ALA A C 1
ATOM 1534 O O . ALA A 1 213 ? -20.258 133.781 132.787 1.00 35.65 213 ALA A O 1
ATOM 1536 N N . LYS A 1 214 ? -21.451 133.495 130.906 1.00 34.67 214 LYS A N 1
ATOM 1537 C CA . LYS A 1 214 ? -20.676 132.339 130.468 1.00 33.56 214 LYS A CA 1
ATOM 1538 C C . LYS A 1 214 ? -19.210 132.696 130.226 1.00 32.29 214 LYS A C 1
ATOM 1539 O O . LYS A 1 214 ? -18.307 131.987 130.650 1.00 31.60 214 LYS A O 1
ATOM 1545 N N . ILE A 1 215 ? -18.982 133.805 129.541 1.00 31.92 215 ILE A N 1
ATOM 1546 C CA . ILE A 1 215 ? -17.627 134.220 129.241 1.00 30.44 215 ILE A CA 1
ATOM 1547 C C . ILE A 1 215 ? -16.853 134.540 130.517 1.00 30.71 215 ILE A C 1
ATOM 1548 O O . ILE A 1 215 ? -15.639 134.293 130.599 1.00 28.29 215 ILE A O 1
ATOM 1553 N N . VAL A 1 216 ? -17.551 135.085 131.514 1.00 30.55 216 VAL A N 1
ATOM 1554 C CA . VAL A 1 216 ? -16.907 135.416 132.785 1.00 30.12 216 VAL A CA 1
ATOM 1555 C C . VAL A 1 216 ? -16.469 134.111 133.423 1.00 30.66 216 VAL A C 1
ATOM 1556 O O . VAL A 1 216 ? -15.359 134.016 133.950 1.00 31.41 216 VAL A O 1
ATOM 1560 N N . GLU A 1 217 ? -17.347 133.108 133.364 1.00 30.75 217 GLU A N 1
ATOM 1561 C CA . GLU A 1 217 ? -17.060 131.791 133.913 1.00 31.86 217 GLU A CA 1
ATOM 1562 C C . GLU A 1 217 ? -15.815 131.221 133.238 1.00 32.74 217 GLU A C 1
ATOM 1563 O O . GLU A 1 217 ? -14.906 130.739 133.910 1.00 33.09 217 GLU A O 1
ATOM 1569 N N . LEU A 1 218 ? -15.796 131.276 131.908 1.00 32.64 218 LEU A N 1
ATOM 1570 C CA . LEU A 1 218 ? -14.698 130.734 131.123 1.00 32.87 218 LEU A CA 1
ATOM 1571 C C . LEU A 1 218 ? -13.387 131.496 131.279 1.00 33.15 218 LEU A C 1
ATOM 1572 O O . LEU A 1 218 ? -12.314 130.889 131.314 1.00 33.20 218 LEU A O 1
ATOM 1577 N N . ALA A 1 219 ? -13.469 132.817 131.393 1.00 32.98 219 ALA A N 1
ATOM 1578 C CA . ALA A 1 219 ? -12.267 133.639 131.508 1.00 33.22 219 ALA A CA 1
ATOM 1579 C C . ALA A 1 219 ? -11.695 133.766 132.925 1.00 33.81 219 ALA A C 1
ATOM 1580 O O . ALA A 1 219 ? -10.513 134.087 133.106 1.00 31.66 219 ALA A O 1
ATOM 1582 N N . LYS A 1 220 ? -12.530 133.487 133.920 1.00 35.32 220 LYS A N 1
ATOM 1583 C CA . LYS A 1 220 ? -12.124 133.599 135.318 1.00 38.07 220 LYS A CA 1
ATOM 1584 C C . LYS A 1 220 ? -10.814 132.888 135.669 1.00 37.30 220 LYS A C 1
ATOM 1585 O O . LYS A 1 220 ? -9.975 133.432 136.388 1.00 38.48 220 LYS A O 1
ATOM 1591 N N . PRO A 1 221 ? -10.621 131.657 135.173 1.00 36.05 221 PRO A N 1
ATOM 1592 C CA . PRO A 1 221 ? -9.372 130.966 135.494 1.00 34.15 221 PRO A CA 1
ATOM 1593 C C . PRO A 1 221 ? -8.135 131.720 135.030 1.00 35.43 221 PRO A C 1
ATOM 1594 O O . PRO A 1 221 ? -7.051 131.499 135.562 1.00 35.15 221 PRO A O 1
ATOM 1598 N N . LEU A 1 222 ? -8.277 132.603 134.043 1.00 36.48 222 LEU A N 1
ATOM 1599 C CA . LEU A 1 222 ? -7.113 133.350 133.555 1.00 38.87 222 LEU A CA 1
ATOM 1600 C C . LEU A 1 222 ? -6.695 134.410 134.566 1.00 40.95 222 LEU A C 1
ATOM 1601 O O . LEU A 1 222 ? -5.538 134.813 134.604 1.00 39.12 222 LEU A O 1
ATOM 1606 N N . SER A 1 223 ? -7.636 134.875 135.381 1.00 44.74 223 SER A N 1
ATOM 1607 C CA . SER A 1 223 ? -7.303 135.903 136.366 1.00 49.69 223 SER A CA 1
ATOM 1608 C C . SER A 1 223 ? -6.728 135.289 137.629 1.00 52.10 223 SER A C 1
ATOM 1609 O O . SER A 1 223 ? -6.117 135.977 138.431 1.00 53.77 223 SER A O 1
ATOM 1612 N N . GLU A 1 224 ? -6.915 133.984 137.784 1.00 56.40 224 GLU A N 1
ATOM 1613 C CA . GLU A 1 224 ? -6.416 133.248 138.943 1.00 60.31 224 GLU A CA 1
ATOM 1614 C C . GLU A 1 224 ? -5.019 132.610 138.765 1.00 62.80 224 GLU A C 1
ATOM 1615 O O . GLU A 1 224 ? -4.352 132.304 139.756 1.00 63.53 224 GLU A O 1
ATOM 1621 N N . LEU A 1 225 ? -4.592 132.402 137.514 1.00 65.53 225 LEU A N 1
ATOM 1622 C CA . LEU A 1 225 ? -3.262 131.847 137.192 1.00 67.41 225 LEU A CA 1
ATOM 1623 C C . LEU A 1 225 ? -2.403 133.018 136.722 1.00 68.76 225 LEU A C 1
ATOM 1624 O O . LEU A 1 225 ? -2.260 133.193 135.488 1.00 69.16 225 LEU A O 1
ATOM 1629 N N . ARG A 1 226 ? -1.918 133.772 137.600 1.00 70.26 226 ARG A N 1
ATOM 1630 N N . MET B 1 1 ? -33.185 141.423 91.351 1.00 43.38 1 MET B N 1
ATOM 1631 C CA . MET B 1 1 ? -32.314 142.636 91.331 1.00 43.51 1 MET B CA 1
ATOM 1632 C C . MET B 1 1 ? -32.896 143.695 90.391 1.00 44.47 1 MET B C 1
ATOM 1633 O O . MET B 1 1 ? -33.761 143.384 89.565 1.00 44.14 1 MET B O 1
ATOM 1638 N N . ARG B 1 2 ? -32.423 144.937 90.504 1.00 44.89 2 ARG B N 1
ATOM 1639 C CA . ARG B 1 2 ? -32.931 146.004 89.649 1.00 46.22 2 ARG B CA 1
ATOM 1640 C C . ARG B 1 2 ? -32.341 146.050 88.249 1.00 45.77 2 ARG B C 1
ATOM 1641 O O . ARG B 1 2 ? -31.127 146.127 88.056 1.00 43.99 2 ARG B O 1
ATOM 1649 N N . LEU B 1 3 ? -33.279 146.034 87.305 1.00 47.27 3 LEU B N 1
ATOM 1650 C CA . LEU B 1 3 ? -33.124 146.065 85.847 1.00 48.16 3 LEU B CA 1
ATOM 1651 C C . LEU B 1 3 ? -31.750 146.305 85.288 1.00 46.31 3 LEU B C 1
ATOM 1652 O O . LEU B 1 3 ? -31.041 145.314 85.095 1.00 50.49 3 LEU B O 1
ATOM 1657 N N . PRO B 1 4 ? -31.364 147.565 84.948 1.00 43.20 4 PRO B N 1
ATOM 1658 C CA . PRO B 1 4 ? -30.005 147.825 84.413 1.00 40.52 4 PRO B CA 1
ATOM 1659 C C . PRO B 1 4 ? -29.131 147.994 85.656 1.00 37.81 4 PRO B C 1
ATOM 1660 O O . PRO B 1 4 ? -29.474 148.761 86.554 1.00 37.61 4 PRO B O 1
ATOM 1664 N N . ILE B 1 5 ? -27.995 147.315 85.709 1.00 35.81 5 ILE B N 1
ATOM 1665 C CA . ILE B 1 5 ? -27.179 147.395 86.905 1.00 31.80 5 ILE B CA 1
ATOM 1666 C C . ILE B 1 5 ? -25.719 147.677 86.655 1.00 30.85 5 ILE B C 1
ATOM 1667 O O . ILE B 1 5 ? -25.165 147.262 85.646 1.00 29.91 5 ILE B O 1
ATOM 1672 N N . LEU B 1 6 ? -25.113 148.405 87.590 1.00 30.46 6 LEU B N 1
ATOM 1673 C CA . LEU B 1 6 ? -23.689 148.709 87.571 1.00 30.49 6 LEU B CA 1
ATOM 1674 C C . LEU B 1 6 ? -23.128 148.194 88.908 1.00 30.50 6 LEU B C 1
ATOM 1675 O O . LEU B 1 6 ? -23.490 148.699 89.983 1.00 29.83 6 LEU B O 1
ATOM 1680 N N . ILE B 1 7 ? -22.258 147.191 88.849 1.00 29.47 7 ILE B N 1
ATOM 1681 C CA . ILE B 1 7 ? -21.670 146.643 90.070 1.00 29.71 7 ILE B CA 1
ATOM 1682 C C . ILE B 1 7 ? -20.206 147.047 90.249 1.00 28.80 7 ILE B C 1
ATOM 1683 O O . ILE B 1 7 ? -19.373 146.741 89.397 1.00 29.68 7 ILE B O 1
ATOM 1688 N N . ILE B 1 8 ? -19.904 147.725 91.353 1.00 28.17 8 ILE B N 1
ATOM 1689 C CA . ILE B 1 8 ? -18.537 148.132 91.650 1.00 29.83 8 ILE B CA 1
ATOM 1690 C C . ILE B 1 8 ? -17.949 147.085 92.599 1.00 29.77 8 ILE B C 1
ATOM 1691 O O . ILE B 1 8 ? -18.346 147.014 93.779 1.00 29.72 8 ILE B O 1
ATOM 1696 N N . ASN B 1 9 ? -16.993 146.305 92.089 1.00 27.50 9 ASN B N 1
ATOM 1697 C CA . ASN B 1 9 ? -16.311 145.266 92.849 1.00 24.86 9 ASN B CA 1
ATOM 1698 C C . ASN B 1 9 ? -15.050 145.882 93.467 1.00 25.45 9 ASN B C 1
ATOM 1699 O O . ASN B 1 9 ? -14.129 146.247 92.748 1.00 26.24 9 ASN B O 1
ATOM 1704 N N . PHE B 1 10 ? -15.021 146.018 94.795 1.00 24.55 10 PHE B N 1
ATOM 1705 C CA . PHE B 1 10 ? -13.878 146.607 95.491 1.00 24.44 10 PHE B CA 1
ATOM 1706 C C . PHE B 1 10 ? -12.663 145.658 95.541 1.00 26.12 10 PHE B C 1
ATOM 1707 O O . PHE B 1 10 ? -11.547 146.082 95.889 1.00 23.65 10 PHE B O 1
ATOM 1715 N N . LYS B 1 11 ? -12.894 144.383 95.212 1.00 26.29 11 LYS B N 1
ATOM 1716 C CA . LYS B 1 11 ? -11.863 143.352 95.313 1.00 26.39 11 LYS B CA 1
ATOM 1717 C C . LYS B 1 11 ? -11.169 143.505 96.682 1.00 26.16 11 LYS B C 1
ATOM 1718 O O . LYS B 1 11 ? -11.833 143.813 97.687 1.00 24.44 11 LYS B O 1
ATOM 1724 N N . ALA B 1 12 ? -9.857 143.290 96.735 1.00 26.01 12 ALA B N 1
ATOM 1725 C CA . ALA B 1 12 ? -9.118 143.425 97.995 1.00 27.01 12 ALA B CA 1
ATOM 1726 C C . ALA B 1 12 ? -8.218 144.660 97.973 1.00 27.61 12 ALA B C 1
ATOM 1727 O O . ALA B 1 12 ? -7.257 144.742 98.731 1.00 29.72 12 ALA B O 1
ATOM 1729 N N . TYR B 1 13 ? -8.516 145.608 97.095 1.00 26.98 13 TYR B N 1
ATOM 1730 C CA . TYR B 1 13 ? -7.721 146.827 96.983 1.00 26.22 13 TYR B CA 1
ATOM 1731 C C . TYR B 1 13 ? -7.649 147.615 98.280 1.00 26.20 13 TYR B C 1
ATOM 1732 O O . TYR B 1 13 ? -8.671 147.838 98.947 1.00 25.83 13 TYR B O 1
ATOM 1741 N N . GLY B 1 14 ? -6.444 148.036 98.648 1.00 26.74 14 GLY B N 1
ATOM 1742 C CA . GLY B 1 14 ? -6.294 148.849 99.848 1.00 28.66 14 GLY B CA 1
ATOM 1743 C C . GLY B 1 14 ? -7.008 150.197 99.682 1.00 30.51 14 GLY B C 1
ATOM 1744 O O . GLY B 1 14 ? -7.493 150.773 100.650 1.00 31.39 14 GLY B O 1
ATOM 1745 N N . GLU B 1 15 ? -7.090 150.707 98.453 1.00 31.94 15 GLU B N 1
ATOM 1746 C CA . GLU B 1 15 ? -7.764 151.984 98.204 1.00 33.75 15 GLU B CA 1
ATOM 1747 C C . GLU B 1 15 ? -9.239 151.909 98.612 1.00 34.34 15 GLU B C 1
ATOM 1748 O O . GLU B 1 15 ? -9.896 152.948 98.775 1.00 34.97 15 GLU B O 1
ATOM 1754 N N . ALA B 1 16 ? -9.765 150.690 98.763 1.00 31.77 16 ALA B N 1
ATOM 1755 C CA . ALA B 1 16 ? -11.160 150.522 99.145 1.00 30.58 16 ALA B CA 1
ATOM 1756 C C . ALA B 1 16 ? -11.337 149.777 100.460 1.00 31.46 16 ALA B C 1
ATOM 1757 O O . ALA B 1 16 ? -12.446 149.365 100.790 1.00 29.90 16 ALA B O 1
ATOM 1759 N N . ALA B 1 17 ? -10.255 149.624 101.221 1.00 32.48 17 ALA B N 1
ATOM 1760 C CA . ALA B 1 17 ? -10.316 148.880 102.477 1.00 33.19 17 ALA B CA 1
ATOM 1761 C C . ALA B 1 17 ? -10.568 149.775 103.684 1.00 35.05 17 ALA B C 1
ATOM 1762 O O . ALA B 1 17 ? -10.472 151.004 103.587 1.00 35.49 17 ALA B O 1
ATOM 1764 N N . GLY B 1 18 ? -10.872 149.146 104.822 1.00 36.03 18 GLY B N 1
ATOM 1765 C CA . GLY B 1 18 ? -11.155 149.877 106.045 1.00 36.37 18 GLY B CA 1
ATOM 1766 C C . GLY B 1 18 ? -12.276 150.874 105.821 1.00 38.31 18 GLY B C 1
ATOM 1767 O O . GLY B 1 18 ? -13.260 150.578 105.140 1.00 38.60 18 GLY B O 1
ATOM 1768 N N . LYS B 1 19 ? -12.117 152.065 106.386 1.00 39.90 19 LYS B N 1
ATOM 1769 C CA . LYS B 1 19 ? -13.083 153.149 106.247 1.00 41.14 19 LYS B CA 1
ATOM 1770 C C . LYS B 1 19 ? -13.293 153.548 104.785 1.00 40.29 19 LYS B C 1
ATOM 1771 O O . LYS B 1 19 ? -14.355 154.051 104.407 1.00 37.92 19 LYS B O 1
ATOM 1777 N N . ARG B 1 20 ? -12.263 153.351 103.970 1.00 39.02 20 ARG B N 1
ATOM 1778 C CA . ARG B 1 20 ? -12.371 153.700 102.560 1.00 39.15 20 ARG B CA 1
ATOM 1779 C C . ARG B 1 20 ? -13.525 152.939 101.916 1.00 36.30 20 ARG B C 1
ATOM 1780 O O . ARG B 1 20 ? -14.148 153.425 100.988 1.00 36.66 20 ARG B O 1
ATOM 1788 N N . ALA B 1 21 ? -13.808 151.743 102.417 1.00 34.03 21 ALA B N 1
ATOM 1789 C CA . ALA B 1 21 ? -14.882 150.941 101.860 1.00 32.32 21 ALA B CA 1
ATOM 1790 C C . ALA B 1 21 ? -16.193 151.719 101.988 1.00 31.19 21 ALA B C 1
ATOM 1791 O O . ALA B 1 21 ? -16.973 151.815 101.049 1.00 27.20 21 ALA B O 1
ATOM 1793 N N . VAL B 1 22 ? -16.427 152.264 103.173 1.00 31.64 22 VAL B N 1
ATOM 1794 C CA . VAL B 1 22 ? -17.622 153.046 103.414 1.00 33.09 22 VAL B CA 1
ATOM 1795 C C . VAL B 1 22 ? -17.608 154.335 102.566 1.00 34.55 22 VAL B C 1
ATOM 1796 O O . VAL B 1 22 ? -18.636 154.726 102.010 1.00 34.95 22 VAL B O 1
ATOM 1800 N N . GLU B 1 23 ? -16.451 154.986 102.461 1.00 34.50 23 GLU B N 1
ATOM 1801 C CA . GLU B 1 23 ? -16.350 156.199 101.667 1.00 37.48 23 GLU B CA 1
ATOM 1802 C C . GLU B 1 23 ? -16.710 155.916 100.218 1.00 37.25 23 GLU B C 1
ATOM 1803 O O . GLU B 1 23 ? -17.481 156.654 99.599 1.00 38.55 23 GLU B O 1
ATOM 1809 N N . LEU B 1 24 ? -16.135 154.853 99.668 1.00 36.06 24 LEU B N 1
ATOM 1810 C CA . LEU B 1 24 ? -16.409 154.487 98.290 1.00 34.96 24 LEU B CA 1
ATOM 1811 C C . LEU B 1 24 ? -17.883 154.113 98.098 1.00 34.85 24 LEU B C 1
ATOM 1812 O O . LEU B 1 24 ? -18.513 154.528 97.129 1.00 34.28 24 LEU B O 1
ATOM 1817 N N . ALA B 1 25 ? -18.443 153.341 99.024 1.00 34.43 25 ALA B N 1
ATOM 1818 C CA . ALA B 1 25 ? -19.843 152.950 98.902 1.00 34.88 25 ALA B CA 1
ATOM 1819 C C . ALA B 1 25 ? -20.740 154.206 98.897 1.00 35.68 25 ALA B C 1
ATOM 1820 O O . ALA B 1 25 ? -21.689 154.294 98.111 1.00 35.06 25 ALA B O 1
ATOM 1822 N N . LYS B 1 26 ? -20.429 155.172 99.763 1.00 35.09 26 LYS B N 1
ATOM 1823 C CA . LYS B 1 26 ? -21.204 156.412 99.840 1.00 35.38 26 LYS B CA 1
ATOM 1824 C C . LYS B 1 26 ? -21.130 157.258 98.575 1.00 36.01 26 LYS B C 1
ATOM 1825 O O . LYS B 1 26 ? -22.127 157.885 98.169 1.00 36.45 26 LYS B O 1
ATOM 1831 N N . ALA B 1 27 ? -19.961 157.279 97.942 1.00 34.98 27 ALA B N 1
ATOM 1832 C CA . ALA B 1 27 ? -19.832 158.036 96.713 1.00 34.83 27 ALA B CA 1
ATOM 1833 C C . ALA B 1 27 ? -20.711 157.320 95.698 1.00 35.03 27 ALA B C 1
ATOM 1834 O O . ALA B 1 27 ? -21.367 157.951 94.880 1.00 38.19 27 ALA B O 1
ATOM 1836 N N . ALA B 1 28 ? -20.740 155.996 95.758 1.00 35.06 28 ALA B N 1
ATOM 1837 C CA . ALA B 1 28 ? -21.551 155.228 94.815 1.00 35.61 28 ALA B CA 1
ATOM 1838 C C . ALA B 1 28 ? -23.020 155.514 95.042 1.00 35.33 28 ALA B C 1
ATOM 1839 O O . ALA B 1 28 ? -23.792 155.635 94.091 1.00 34.69 28 ALA B O 1
ATOM 1841 N N . GLU B 1 29 ? -23.394 155.617 96.312 1.00 36.00 29 GLU B N 1
ATOM 1842 C CA . GLU B 1 29 ? -24.766 155.871 96.682 1.00 38.49 29 GLU B CA 1
ATOM 1843 C C . GLU B 1 29 ? -25.217 157.235 96.168 1.00 42.07 29 GLU B C 1
ATOM 1844 O O . GLU B 1 29 ? -26.311 157.362 95.612 1.00 43.38 29 GLU B O 1
ATOM 1850 N N . ARG B 1 30 ? -24.384 158.257 96.356 1.00 44.15 30 ARG B N 1
ATOM 1851 C CA . ARG B 1 30 ? -24.715 159.591 95.866 1.00 46.91 30 ARG B CA 1
ATOM 1852 C C . ARG B 1 30 ? -24.969 159.545 94.370 1.00 46.00 30 ARG B C 1
ATOM 1853 O O . ARG B 1 30 ? -25.973 160.067 93.885 1.00 46.82 30 ARG B O 1
ATOM 1861 N N . ALA B 1 31 ? -24.044 158.934 93.640 1.00 44.01 31 ALA B N 1
ATOM 1862 C CA . ALA B 1 31 ? -24.175 158.824 92.202 1.00 43.47 31 ALA B CA 1
ATOM 1863 C C . ALA B 1 31 ? -25.486 158.126 91.839 1.00 43.99 31 ALA B C 1
ATOM 1864 O O . ALA B 1 31 ? -26.207 158.559 90.933 1.00 43.66 31 ALA B O 1
ATOM 1866 N N . ALA B 1 32 ? -25.799 157.047 92.551 1.00 45.23 32 ALA B N 1
ATOM 1867 C CA . ALA B 1 32 ? -27.023 156.292 92.275 1.00 46.09 32 ALA B CA 1
ATOM 1868 C C . ALA B 1 32 ? -28.271 157.161 92.448 1.00 46.56 32 ALA B C 1
ATOM 1869 O O . ALA B 1 32 ? -29.174 157.129 91.618 1.00 44.41 32 ALA B O 1
ATOM 1871 N N . ARG B 1 33 ? -28.325 157.927 93.531 1.00 47.19 33 ARG B N 1
ATOM 1872 C CA . ARG B 1 33 ? -29.467 158.788 93.749 1.00 50.26 33 ARG B CA 1
ATOM 1873 C C . ARG B 1 33 ? -29.492 159.940 92.732 1.00 50.84 33 ARG B C 1
ATOM 1874 O O . ARG B 1 33 ? -30.552 160.284 92.213 1.00 50.30 33 ARG B O 1
ATOM 1882 N N . GLU B 1 34 ? -28.323 160.496 92.416 1.00 50.99 34 GLU B N 1
ATOM 1883 C CA . GLU B 1 34 ? -28.222 161.574 91.440 1.00 51.62 34 GLU B CA 1
ATOM 1884 C C . GLU B 1 34 ? -28.739 161.152 90.063 1.00 50.84 34 GLU B C 1
ATOM 1885 O O . GLU B 1 34 ? -29.386 161.936 89.369 1.00 51.35 34 GLU B O 1
ATOM 1891 N N . LEU B 1 35 ? -28.458 159.916 89.665 1.00 47.92 35 LEU B N 1
ATOM 1892 C CA . LEU B 1 35 ? -28.859 159.448 88.346 1.00 44.93 35 LEU B CA 1
ATOM 1893 C C . LEU B 1 35 ? -30.098 158.570 88.285 1.00 42.49 35 LEU B C 1
ATOM 1894 O O . LEU B 1 35 ? -30.586 158.266 87.209 1.00 41.49 35 LEU B O 1
ATOM 1899 N N . GLY B 1 36 ? -30.622 158.166 89.428 1.00 41.19 36 GLY B N 1
ATOM 1900 C CA . GLY B 1 36 ? -31.769 157.287 89.405 1.00 40.07 36 GLY B CA 1
ATOM 1901 C C . GLY B 1 36 ? -31.362 155.969 88.761 1.00 41.20 36 GLY B C 1
ATOM 1902 O O . GLY B 1 36 ? -32.132 155.350 88.026 1.00 42.32 36 GLY B O 1
ATOM 1903 N N . VAL B 1 37 ? -30.141 155.532 89.047 1.00 41.07 37 VAL B N 1
ATOM 1904 C CA . VAL B 1 37 ? -29.594 154.303 88.483 1.00 41.90 37 VAL B CA 1
ATOM 1905 C C . VAL B 1 37 ? -29.234 153.279 89.561 1.00 40.50 37 VAL B C 1
ATOM 1906 O O . VAL B 1 37 ? -28.803 153.638 90.666 1.00 40.00 37 VAL B O 1
ATOM 1910 N N . ASN B 1 38 ? -29.403 152.000 89.244 1.00 39.06 38 ASN B N 1
ATOM 1911 C CA . ASN B 1 38 ? -29.072 150.968 90.219 1.00 36.49 38 ASN B CA 1
ATOM 1912 C C . ASN B 1 38 ? -27.582 150.670 90.248 1.00 36.64 38 ASN B C 1
ATOM 1913 O O . ASN B 1 38 ? -27.066 149.893 89.425 1.00 35.78 38 ASN B O 1
ATOM 1918 N N . ILE B 1 39 ? -26.895 151.310 91.189 1.00 35.29 39 ILE B N 1
ATOM 1919 C CA . ILE B 1 39 ? -25.477 151.090 91.372 1.00 34.74 39 ILE B CA 1
ATOM 1920 C C . ILE B 1 39 ? -25.321 150.183 92.609 1.00 35.47 39 ILE B C 1
ATOM 1921 O O . ILE B 1 39 ? -25.814 150.489 93.705 1.00 35.56 39 ILE B O 1
ATOM 1926 N N . VAL B 1 40 ? -24.652 149.052 92.416 1.00 34.82 40 VAL B N 1
ATOM 1927 C CA . VAL B 1 40 ? -24.442 148.092 93.487 1.00 32.94 40 VAL B CA 1
ATOM 1928 C C . VAL B 1 40 ? -22.982 148.065 93.863 1.00 32.10 40 VAL B C 1
ATOM 1929 O O . VAL B 1 40 ? -22.103 148.259 93.029 1.00 33.10 40 VAL B O 1
ATOM 1933 N N . VAL B 1 41 ? -22.734 147.806 95.132 1.00 30.64 41 VAL B N 1
ATOM 1934 C CA . VAL B 1 41 ? -21.390 147.817 95.650 1.00 29.47 41 VAL B CA 1
ATOM 1935 C C . VAL B 1 41 ? -21.002 146.461 96.274 1.00 28.52 41 VAL B C 1
ATOM 1936 O O . VAL B 1 41 ? -21.821 145.831 96.946 1.00 29.49 41 VAL B O 1
ATOM 1940 N N . ALA B 1 42 ? -19.775 146.003 96.018 1.00 27.03 42 ALA B N 1
ATOM 1941 C CA . ALA B 1 42 ? -19.270 144.722 96.564 1.00 24.92 42 ALA B CA 1
ATOM 1942 C C . ALA B 1 42 ? -17.939 144.917 97.296 1.00 24.48 42 ALA B C 1
ATOM 1943 O O . ALA B 1 42 ? -16.870 144.771 96.710 1.00 24.34 42 ALA B O 1
ATOM 1945 N N . PRO B 1 43 ? -17.988 145.244 98.590 1.00 25.51 43 PRO B N 1
ATOM 1946 C CA . PRO B 1 43 ? -16.756 145.455 99.371 1.00 26.51 43 PRO B CA 1
ATOM 1947 C C . PRO B 1 43 ? -16.063 144.149 99.737 1.00 27.07 43 PRO B C 1
ATOM 1948 O O . PRO B 1 43 ? -16.654 143.076 99.592 1.00 27.72 43 PRO B O 1
ATOM 1952 N N . ASN B 1 44 ? -14.818 144.215 100.210 1.00 26.70 44 ASN B N 1
ATOM 1953 C CA . ASN B 1 44 ? -14.173 142.972 100.594 1.00 27.54 44 ASN B CA 1
ATOM 1954 C C . ASN B 1 44 ? -14.957 142.415 101.803 1.00 28.38 44 ASN B C 1
ATOM 1955 O O . ASN B 1 44 ? -15.649 143.149 102.521 1.00 28.94 44 ASN B O 1
ATOM 1960 N N . HIS B 1 45 ? -14.876 141.110 101.997 1.00 27.23 45 HIS B N 1
ATOM 1961 C CA . HIS B 1 45 ? -15.593 140.447 103.070 1.00 26.23 45 HIS B CA 1
ATOM 1962 C C . HIS B 1 45 ? -15.527 141.125 104.425 1.00 26.21 45 HIS B C 1
ATOM 1963 O O . HIS B 1 45 ? -16.534 141.197 105.136 1.00 26.66 45 HIS B O 1
ATOM 1970 N N . LEU B 1 46 ? -14.344 141.599 104.787 1.00 25.39 46 LEU B N 1
ATOM 1971 C CA . LEU B 1 46 ? -14.129 142.211 106.084 1.00 26.25 46 LEU B CA 1
ATOM 1972 C C . LEU B 1 46 ? -14.970 143.455 106.328 1.00 28.39 46 LEU B C 1
ATOM 1973 O O . LEU B 1 46 ? -15.280 143.787 107.492 1.00 26.61 46 LEU B O 1
ATOM 1978 N N . GLU B 1 47 ? -15.344 144.132 105.242 1.00 27.24 47 GLU B N 1
ATOM 1979 C CA . GLU B 1 47 ? -16.120 145.351 105.364 1.00 27.62 47 GLU B CA 1
ATOM 1980 C C . GLU B 1 47 ? -17.581 145.174 104.971 1.00 28.24 47 GLU B C 1
ATOM 1981 O O . GLU B 1 47 ? -18.344 146.136 105.036 1.00 28.37 47 GLU B O 1
ATOM 1987 N N . LEU B 1 48 ? -17.983 143.970 104.569 1.00 27.81 48 LEU B N 1
ATOM 1988 C CA . LEU B 1 48 ? -19.355 143.777 104.132 1.00 30.60 48 LEU B CA 1
ATOM 1989 C C . LEU B 1 48 ? -20.423 144.230 105.137 1.00 31.57 48 LEU B C 1
ATOM 1990 O O . LEU B 1 48 ? -21.304 145.015 104.777 1.00 32.95 48 LEU B O 1
ATOM 1995 N N . GLY B 1 49 ? -20.354 143.743 106.378 1.00 31.23 49 GLY B N 1
ATOM 1996 C CA . GLY B 1 49 ? -21.317 144.153 107.388 1.00 30.54 49 GLY B CA 1
ATOM 1997 C C . GLY B 1 49 ? -21.287 145.664 107.603 1.00 31.20 49 GLY B C 1
ATOM 1998 O O . GLY B 1 49 ? -22.316 146.343 107.595 1.00 31.54 49 GLY B O 1
ATOM 1999 N N . LEU B 1 50 ? -20.091 146.205 107.783 1.00 31.28 50 LEU B N 1
ATOM 2000 C CA . LEU B 1 50 ? -19.941 147.636 108.001 1.00 31.01 50 LEU B CA 1
ATOM 2001 C C . LEU B 1 50 ? -20.570 148.464 106.893 1.00 30.70 50 LEU B C 1
ATOM 2002 O O . LEU B 1 50 ? -21.344 149.376 107.170 1.00 30.53 50 LEU B O 1
ATOM 2007 N N . VAL B 1 51 ? -20.232 148.151 105.645 1.00 30.08 51 VAL B N 1
ATOM 2008 C CA . VAL B 1 51 ? -20.775 148.886 104.506 1.00 29.81 51 VAL B CA 1
ATOM 2009 C C . VAL B 1 51 ? -22.294 148.701 104.376 1.00 33.12 51 VAL B C 1
ATOM 2010 O O . VAL B 1 51 ? -23.032 149.664 104.087 1.00 34.09 51 VAL B O 1
ATOM 2014 N N . SER B 1 52 ? -22.767 147.478 104.594 1.00 33.56 52 SER B N 1
ATOM 2015 C CA . SER B 1 52 ? -24.193 147.216 104.509 1.00 34.64 52 SER B CA 1
ATOM 2016 C C . SER B 1 52 ? -24.977 148.111 105.457 1.00 35.36 52 SER B C 1
ATOM 2017 O O . SER B 1 52 ? -26.080 148.538 105.149 1.00 34.45 52 SER B O 1
ATOM 2020 N N . GLN B 1 53 ? -24.400 148.398 106.612 1.00 35.81 53 GLN B N 1
ATOM 2021 C CA . GLN B 1 53 ? -25.080 149.218 107.585 1.00 38.30 53 GLN B CA 1
ATOM 2022 C C . GLN B 1 53 ? -24.798 150.699 107.429 1.00 38.71 53 GLN B C 1
ATOM 2023 O O . GLN B 1 53 ? -25.233 151.504 108.252 1.00 37.89 53 GLN B O 1
ATOM 2029 N N . SER B 1 54 ? -24.100 151.064 106.357 1.00 37.74 54 SER B N 1
ATOM 2030 C CA . SER B 1 54 ? -23.769 152.458 106.125 1.00 37.43 54 SER B CA 1
ATOM 2031 C C . SER B 1 54 ? -24.414 153.051 104.879 1.00 36.76 54 SER B C 1
ATOM 2032 O O . SER B 1 54 ? -24.400 154.253 104.701 1.00 37.71 54 SER B O 1
ATOM 2035 N N . VAL B 1 55 ? -24.961 152.224 104.001 1.00 35.40 55 VAL B N 1
ATOM 2036 C CA . VAL B 1 55 ? -25.592 152.762 102.803 1.00 33.91 55 VAL B CA 1
ATOM 2037 C C . VAL B 1 55 ? -26.885 152.034 102.539 1.00 34.77 55 VAL B C 1
ATOM 2038 O O . VAL B 1 55 ? -27.165 151.024 103.179 1.00 35.79 55 VAL B O 1
ATOM 2042 N N . ASP B 1 56 ? -27.677 152.546 101.603 1.00 34.67 56 ASP B N 1
ATOM 2043 C CA . ASP B 1 56 ? -28.954 151.927 101.300 1.00 35.04 56 ASP B CA 1
ATOM 2044 C C . ASP B 1 56 ? -29.000 151.341 99.913 1.00 33.58 56 ASP B C 1
ATOM 2045 O O . ASP B 1 56 ? -29.997 150.756 99.519 1.00 33.65 56 ASP B O 1
ATOM 2050 N N . ILE B 1 57 ? -27.931 151.509 99.152 1.00 33.12 57 ILE B N 1
ATOM 2051 C CA . ILE B 1 57 ? -27.919 150.906 97.832 1.00 31.07 57 ILE B CA 1
ATOM 2052 C C . ILE B 1 57 ? -27.646 149.432 98.133 1.00 31.21 57 ILE B C 1
ATOM 2053 O O . ILE B 1 57 ? -27.240 149.082 99.253 1.00 29.29 57 ILE B O 1
ATOM 2058 N N . PRO B 1 58 ? -27.881 148.543 97.155 1.00 30.78 58 PRO B N 1
ATOM 2059 C CA . PRO B 1 58 ? -27.618 147.123 97.431 1.00 30.28 58 PRO B CA 1
ATOM 2060 C C . PRO B 1 58 ? -26.127 146.857 97.650 1.00 30.38 58 PRO B C 1
ATOM 2061 O O . PRO B 1 58 ? -25.272 147.423 96.961 1.00 30.57 58 PRO B O 1
ATOM 2065 N N . VAL B 1 59 ? -25.824 146.005 98.617 1.00 30.40 59 VAL B N 1
ATOM 2066 C CA . VAL B 1 59 ? -24.445 145.626 98.905 1.00 31.28 59 VAL B CA 1
ATOM 2067 C C . VAL B 1 59 ? -24.303 144.123 98.669 1.00 30.21 59 VAL B C 1
ATOM 2068 O O . VAL B 1 59 ? -24.969 143.332 99.335 1.00 32.26 59 VAL B O 1
ATOM 2072 N N . TYR B 1 60 ? -23.465 143.739 97.709 1.00 28.43 60 TYR B N 1
ATOM 2073 C CA . TYR B 1 60 ? -23.239 142.325 97.393 1.00 27.38 60 TYR B CA 1
ATOM 2074 C C . TYR B 1 60 ? -21.921 141.814 97.985 1.00 27.67 60 TYR B C 1
ATOM 2075 O O . TYR B 1 60 ? -20.944 142.571 98.118 1.00 25.65 60 TYR B O 1
ATOM 2084 N N . ALA B 1 61 ? -21.910 140.522 98.329 1.00 25.74 61 ALA B N 1
ATOM 2085 C CA . ALA B 1 61 ? -20.705 139.878 98.822 1.00 23.40 61 ALA B CA 1
ATOM 2086 C C . ALA B 1 61 ? -19.916 139.512 97.564 1.00 22.66 61 ALA B C 1
ATOM 2087 O O . ALA B 1 61 ? -20.506 139.207 96.522 1.00 21.70 61 ALA B O 1
ATOM 2089 N N . GLN B 1 62 ? -18.591 139.559 97.669 1.00 23.15 62 GLN B N 1
ATOM 2090 C CA . GLN B 1 62 ? -17.694 139.239 96.558 1.00 25.00 62 GLN B CA 1
ATOM 2091 C C . GLN B 1 62 ? -17.689 137.748 96.229 1.00 26.56 62 GLN B C 1
ATOM 2092 O O . GLN B 1 62 ? -17.249 137.342 95.142 1.00 25.20 62 GLN B O 1
ATOM 2098 N N . GLY B 1 63 ? -18.172 136.949 97.187 1.00 25.48 63 GLY B N 1
ATOM 2099 C CA . GLY B 1 63 ? -18.236 135.519 97.013 1.00 25.94 63 GLY B CA 1
ATOM 2100 C C . GLY B 1 63 ? -18.744 134.851 98.284 1.00 27.22 63 GLY B C 1
ATOM 2101 O O . GLY B 1 63 ? -19.030 135.527 99.282 1.00 26.36 63 GLY B O 1
ATOM 2102 N N . ALA B 1 64 ? -18.885 133.527 98.225 1.00 26.05 64 ALA B N 1
ATOM 2103 C CA . ALA B 1 64 ? -19.311 132.702 99.359 1.00 27.49 64 ALA B CA 1
ATOM 2104 C C . ALA B 1 64 ? -18.805 131.293 99.067 1.00 28.03 64 ALA B C 1
ATOM 2105 O O . ALA B 1 64 ? -18.518 130.940 97.918 1.00 29.49 64 ALA B O 1
ATOM 2107 N N . ASP B 1 65 ? -18.661 130.482 100.093 1.00 29.24 65 ASP B N 1
ATOM 2108 C CA . ASP B 1 65 ? -18.205 129.140 99.834 1.00 31.34 65 ASP B CA 1
ATOM 2109 C C . ASP B 1 65 ? -18.953 128.144 100.679 1.00 30.78 65 ASP B C 1
ATOM 2110 O O . ASP B 1 65 ? -18.693 126.955 100.617 1.00 33.06 65 ASP B O 1
ATOM 2115 N N . VAL B 1 66 ? -19.902 128.631 101.456 1.00 29.82 66 VAL B N 1
ATOM 2116 C CA . VAL B 1 66 ? -20.703 127.752 102.298 1.00 30.03 66 VAL B CA 1
ATOM 2117 C C . VAL B 1 66 ? -22.152 128.231 102.293 1.00 29.67 66 VAL B C 1
ATOM 2118 O O . VAL B 1 66 ? -22.424 129.442 102.241 1.00 27.98 66 VAL B O 1
ATOM 2122 N N . GLU B 1 67 ? -23.074 127.280 102.340 1.00 28.75 67 GLU B N 1
ATOM 2123 C CA . GLU B 1 67 ? -24.486 127.609 102.313 1.00 30.23 67 GLU B CA 1
ATOM 2124 C C . GLU B 1 67 ? -25.092 128.193 103.566 1.00 30.51 67 GLU B C 1
ATOM 2125 O O . GLU B 1 67 ? -25.710 129.268 103.530 1.00 31.56 67 GLU B O 1
ATOM 2131 N N . ALA B 1 68 ? -24.930 127.477 104.674 1.00 32.10 68 ALA B N 1
ATOM 2132 C CA . ALA B 1 68 ? -25.531 127.889 105.943 1.00 32.71 68 ALA B CA 1
ATOM 2133 C C . ALA B 1 68 ? -24.542 128.164 107.063 1.00 33.47 68 ALA B C 1
ATOM 2134 O O . ALA B 1 68 ? -23.372 127.762 106.993 1.00 34.42 68 ALA B O 1
ATOM 2136 N N . GLY B 1 69 ? -25.037 128.846 108.097 1.00 32.62 69 GLY B N 1
ATOM 2137 C CA . GLY B 1 69 ? -24.219 129.158 109.250 1.00 32.08 69 GLY B CA 1
ATOM 2138 C C . GLY B 1 69 ? -23.834 127.868 109.969 1.00 32.24 69 GLY B C 1
ATOM 2139 O O . GLY B 1 69 ? -24.427 126.802 109.726 1.00 32.04 69 GLY B O 1
ATOM 2140 N N . GLY B 1 70 ? -22.832 127.957 110.839 1.00 29.73 70 GLY B N 1
ATOM 2141 C CA . GLY B 1 70 ? -22.387 126.790 111.569 1.00 26.62 70 GLY B CA 1
ATOM 2142 C C . GLY B 1 70 ? -20.894 126.850 111.807 1.00 26.21 70 GLY B C 1
ATOM 2143 O O . GLY B 1 70 ? -20.264 127.915 111.724 1.00 25.11 70 GLY B O 1
ATOM 2144 N N . ALA B 1 71 ? -20.324 125.688 112.084 1.00 24.88 71 ALA B N 1
ATOM 2145 C CA . ALA B 1 71 ? -18.909 125.569 112.363 1.00 24.57 71 ALA B CA 1
ATOM 2146 C C . ALA B 1 71 ? -18.080 125.604 111.068 1.00 25.59 71 ALA B C 1
ATOM 2147 O O . ALA B 1 71 ? -17.591 124.586 110.586 1.00 26.05 71 ALA B O 1
ATOM 2149 N N . HIS B 1 72 ? -17.919 126.795 110.513 1.00 25.53 72 HIS B N 1
ATOM 2150 C CA . HIS B 1 72 ? -17.150 126.970 109.279 1.00 24.47 72 HIS B CA 1
ATOM 2151 C C . HIS B 1 72 ? -16.189 128.136 109.461 1.00 22.63 72 HIS B C 1
ATOM 2152 O O . HIS B 1 72 ? -16.328 129.174 108.823 1.00 22.15 72 HIS B O 1
ATOM 2159 N N . THR B 1 73 ? -15.218 127.959 110.352 1.00 21.49 73 THR B N 1
ATOM 2160 C CA . THR B 1 73 ? -14.245 128.999 110.639 1.00 20.90 73 THR B CA 1
ATOM 2161 C C . THR B 1 73 ? -13.582 129.502 109.352 1.00 21.76 73 THR B C 1
ATOM 2162 O O . THR B 1 73 ? -13.168 128.722 108.499 1.00 19.11 73 THR B O 1
ATOM 2166 N N . ALA B 1 74 ? -13.508 130.822 109.224 1.00 22.95 74 ALA B N 1
ATOM 2167 C CA . ALA B 1 74 ? -12.898 131.483 108.084 1.00 23.74 74 ALA B CA 1
ATOM 2168 C C . ALA B 1 74 ? -13.626 131.291 106.777 1.00 25.58 74 ALA B C 1
ATOM 2169 O O . ALA B 1 74 ? -13.038 131.517 105.729 1.00 27.83 74 ALA B O 1
ATOM 2171 N N . HIS B 1 75 ? -14.892 130.875 106.815 1.00 25.19 75 HIS B N 1
ATOM 2172 C CA . HIS B 1 75 ? -15.651 130.709 105.579 1.00 24.58 75 HIS B CA 1
ATOM 2173 C C . HIS B 1 75 ? -16.711 131.778 105.516 1.00 26.06 75 HIS B C 1
ATOM 2174 O O . HIS B 1 75 ? -16.993 132.444 106.527 1.00 24.91 75 HIS B O 1
ATOM 2181 N N . VAL B 1 76 ? -17.277 131.971 104.321 1.00 25.14 76 VAL B N 1
ATOM 2182 C CA . VAL B 1 76 ? -18.333 132.956 104.142 1.00 25.05 76 VAL B CA 1
ATOM 2183 C C . VAL B 1 76 ? -19.587 132.203 103.734 1.00 24.20 76 VAL B C 1
ATOM 2184 O O . VAL B 1 76 ? -19.625 131.553 102.668 1.00 23.21 76 VAL B O 1
ATOM 2188 N N . SER B 1 77 ? -20.615 132.260 104.574 1.00 22.27 77 SER B N 1
ATOM 2189 C CA . SER B 1 77 ? -21.825 131.535 104.221 1.00 24.87 77 SER B CA 1
ATOM 2190 C C . SER B 1 77 ? -22.902 132.473 103.718 1.00 24.52 77 SER B C 1
ATOM 2191 O O . SER B 1 77 ? -22.972 133.641 104.120 1.00 24.73 77 SER B O 1
ATOM 2194 N N . LEU B 1 78 ? -23.735 131.957 102.828 1.00 22.87 78 LEU B N 1
ATOM 2195 C CA . LEU B 1 78 ? -24.814 132.744 102.275 1.00 24.19 78 LEU B CA 1
ATOM 2196 C C . LEU B 1 78 ? -25.737 133.290 103.371 1.00 25.21 78 LEU B C 1
ATOM 2197 O O . LEU B 1 78 ? -26.097 134.465 103.341 1.00 27.21 78 LEU B O 1
ATOM 2202 N N . GLU B 1 79 ? -26.106 132.463 104.346 1.00 26.41 79 GLU B N 1
ATOM 2203 C CA . GLU B 1 79 ? -26.967 132.936 105.439 1.00 25.29 79 GLU B CA 1
ATOM 2204 C C . GLU B 1 79 ? -26.320 134.078 106.199 1.00 26.82 79 GLU B C 1
ATOM 2205 O O . GLU B 1 79 ? -26.996 135.043 106.539 1.00 27.02 79 GLU B O 1
ATOM 2211 N N . ASN B 1 80 ? -25.015 133.981 106.463 1.00 27.54 80 ASN B N 1
ATOM 2212 C CA . ASN B 1 80 ? -24.317 135.046 107.166 1.00 28.41 80 ASN B CA 1
ATOM 2213 C C . ASN B 1 80 ? -24.324 136.324 106.323 1.00 28.27 80 ASN B C 1
ATOM 2214 O O . ASN B 1 80 ? -24.418 137.428 106.852 1.00 27.52 80 ASN B O 1
ATOM 2219 N N . ILE B 1 81 ? -24.199 136.183 105.007 1.00 27.79 81 ILE B N 1
ATOM 2220 C CA . ILE B 1 81 ? -24.203 137.349 104.143 1.00 26.56 81 ILE B CA 1
ATOM 2221 C C . ILE B 1 81 ? -25.535 138.062 104.332 1.00 27.06 81 ILE B C 1
ATOM 2222 O O . ILE B 1 81 ? -25.585 139.283 104.487 1.00 26.81 81 ILE B O 1
ATOM 2227 N N . LYS B 1 82 ? -26.618 137.296 104.328 1.00 26.53 82 LYS B N 1
ATOM 2228 C CA . LYS B 1 82 ? -27.929 137.881 104.529 1.00 28.26 82 LYS B CA 1
ATOM 2229 C C . LYS B 1 82 ? -28.094 138.493 105.924 1.00 29.23 82 LYS B C 1
ATOM 2230 O O . LYS B 1 82 ? -28.666 139.576 106.069 1.00 29.42 82 LYS B O 1
ATOM 2236 N N . GLU B 1 83 ? -27.604 137.801 106.951 1.00 29.78 83 GLU B N 1
ATOM 2237 C CA . GLU B 1 83 ? -27.726 138.304 108.309 1.00 31.68 83 GLU B CA 1
ATOM 2238 C C . GLU B 1 83 ? -26.901 139.590 108.468 1.00 31.50 83 GLU B C 1
ATOM 2239 O O . GLU B 1 83 ? -27.253 140.454 109.246 1.00 30.98 83 GLU B O 1
ATOM 2245 N N . ALA B 1 84 ? -25.818 139.725 107.710 1.00 30.15 84 ALA B N 1
ATOM 2246 C CA . ALA B 1 84 ? -24.980 140.914 107.780 1.00 28.31 84 ALA B CA 1
ATOM 2247 C C . ALA B 1 84 ? -25.604 142.120 107.078 1.00 28.31 84 ALA B C 1
ATOM 2248 O O . ALA B 1 84 ? -25.116 143.231 107.214 1.00 29.25 84 ALA B O 1
ATOM 2250 N N . GLY B 1 85 ? -26.661 141.905 106.306 1.00 27.05 85 GLY B N 1
ATOM 2251 C CA . GLY B 1 85 ? -27.275 143.009 105.602 1.00 27.23 85 GLY B CA 1
ATOM 2252 C C . GLY B 1 85 ? -27.028 143.045 104.094 1.00 28.88 85 GLY B C 1
ATOM 2253 O O . GLY B 1 85 ? -27.404 144.014 103.423 1.00 29.64 85 GLY B O 1
ATOM 2254 N N . GLY B 1 86 ? -26.391 142.009 103.552 1.00 27.88 86 GLY B N 1
ATOM 2255 C CA . GLY B 1 86 ? -26.127 141.970 102.126 1.00 26.82 86 GLY B CA 1
ATOM 2256 C C . GLY B 1 86 ? -27.377 141.636 101.337 1.00 26.76 86 GLY B C 1
ATOM 2257 O O . GLY B 1 86 ? -28.270 140.942 101.821 1.00 26.44 86 GLY B O 1
ATOM 2258 N N . SER B 1 87 ? -27.434 142.111 100.103 1.00 26.51 87 SER B N 1
ATOM 2259 C CA . SER B 1 87 ? -28.597 141.876 99.252 1.00 24.26 87 SER B CA 1
ATOM 2260 C C . SER B 1 87 ? -28.269 140.943 98.134 1.00 22.95 87 SER B C 1
ATOM 2261 O O . SER B 1 87 ? -29.147 140.583 97.357 1.00 22.17 87 SER B O 1
ATOM 2264 N N . GLY B 1 88 ? -27.002 140.559 98.027 1.00 22.39 88 GLY B N 1
ATOM 2265 C CA . GLY B 1 88 ? -26.631 139.685 96.938 1.00 21.78 88 GLY B CA 1
ATOM 2266 C C . GLY B 1 88 ? -25.231 139.152 97.060 1.00 22.99 88 GLY B C 1
ATOM 2267 O O . GLY B 1 88 ? -24.482 139.489 97.983 1.00 23.18 88 GLY B O 1
ATOM 2268 N N . VAL B 1 89 ? -24.871 138.322 96.094 1.00 22.65 89 VAL B N 1
ATOM 2269 C CA . VAL B 1 89 ? -23.572 137.693 96.093 1.00 22.46 89 VAL B CA 1
ATOM 2270 C C . VAL B 1 89 ? -23.077 137.468 94.667 1.00 23.90 89 VAL B C 1
ATOM 2271 O O . VAL B 1 89 ? -23.864 137.190 93.749 1.00 23.59 89 VAL B O 1
ATOM 2275 N N . ILE B 1 90 ? -21.767 137.615 94.499 1.00 25.22 90 ILE B N 1
ATOM 2276 C CA . ILE B 1 90 ? -21.106 137.359 93.222 1.00 25.56 90 ILE B CA 1
ATOM 2277 C C . ILE B 1 90 ? -20.408 136.015 93.448 1.00 24.59 90 ILE B C 1
ATOM 2278 O O . ILE B 1 90 ? -19.795 135.787 94.492 1.00 22.24 90 ILE B O 1
ATOM 2283 N N . LEU B 1 91 ? -20.506 135.136 92.464 1.00 24.65 91 LEU B N 1
ATOM 2284 C CA . LEU B 1 91 ? -19.912 133.821 92.557 1.00 23.22 91 LEU B CA 1
ATOM 2285 C C . LEU B 1 91 ? -19.094 133.505 91.319 1.00 25.34 91 LEU B C 1
ATOM 2286 O O . LEU B 1 91 ? -19.430 133.921 90.193 1.00 25.35 91 LEU B O 1
ATOM 2291 N N . ASN B 1 92 ? -18.017 132.757 91.537 1.00 24.54 92 ASN B N 1
ATOM 2292 C CA . ASN B 1 92 ? -17.140 132.326 90.463 1.00 24.41 92 ASN B CA 1
ATOM 2293 C C . ASN B 1 92 ? -16.387 133.418 89.714 1.00 25.32 92 ASN B C 1
ATOM 2294 O O . ASN B 1 92 ? -16.112 133.280 88.513 1.00 24.07 92 ASN B O 1
ATOM 2299 N N . HIS B 1 93 ? -16.064 134.503 90.408 1.00 24.69 93 HIS B N 1
ATOM 2300 C CA . HIS B 1 93 ? -15.264 135.528 89.783 1.00 25.85 93 HIS B CA 1
ATOM 2301 C C . HIS B 1 93 ? -13.952 134.798 89.445 1.00 27.32 93 HIS B C 1
ATOM 2302 O O . HIS B 1 93 ? -13.557 133.857 90.153 1.00 27.31 93 HIS B O 1
ATOM 2309 N N . SER B 1 94 ? -13.288 135.235 88.379 1.00 26.66 94 SER B N 1
ATOM 2310 C CA . SER B 1 94 ? -12.007 134.676 87.926 1.00 26.85 94 SER B CA 1
ATOM 2311 C C . SER B 1 94 ? -10.971 134.524 89.021 1.00 25.90 94 SER B C 1
ATOM 2312 O O . SER B 1 94 ? -10.156 133.608 89.006 1.00 26.67 94 SER B O 1
ATOM 2315 N N . GLU B 1 95 ? -10.978 135.466 89.947 1.00 25.77 95 GLU B N 1
ATOM 2316 C CA . GLU B 1 95 ? -10.031 135.475 91.042 1.00 24.77 95 GLU B CA 1
ATOM 2317 C C . GLU B 1 95 ? -10.390 134.516 92.169 1.00 24.12 95 GLU B C 1
ATOM 2318 O O . GLU B 1 95 ? -9.563 134.250 93.048 1.00 24.30 95 GLU B O 1
ATOM 2324 N N . ALA B 1 96 ? -11.612 133.993 92.139 1.00 23.12 96 ALA B N 1
ATOM 2325 C CA . ALA B 1 96 ? -12.093 133.052 93.169 1.00 22.60 96 ALA B CA 1
ATOM 2326 C C . ALA B 1 96 ? -12.963 131.994 92.489 1.00 21.14 96 ALA B C 1
ATOM 2327 O O . ALA B 1 96 ? -14.142 131.856 92.800 1.00 18.58 96 ALA B O 1
ATOM 2329 N N . PRO B 1 97 ? -12.381 131.239 91.542 1.00 21.37 97 PRO B N 1
ATOM 2330 C CA . PRO B 1 97 ? -13.154 130.209 90.838 1.00 20.68 97 PRO B CA 1
ATOM 2331 C C . PRO B 1 97 ? -13.691 129.131 91.780 1.00 21.23 97 PRO B C 1
ATOM 2332 O O . PRO B 1 97 ? -13.020 128.739 92.745 1.00 21.44 97 PRO B O 1
ATOM 2336 N N . LEU B 1 98 ? -14.905 128.662 91.485 1.00 21.83 98 LEU B N 1
ATOM 2337 C CA . LEU B 1 98 ? -15.583 127.649 92.289 1.00 21.42 98 LEU B CA 1
ATOM 2338 C C . LEU B 1 98 ? -15.779 126.293 91.604 1.00 22.93 98 LEU B C 1
ATOM 2339 O O . LEU B 1 98 ? -15.828 126.186 90.368 1.00 23.30 98 LEU B O 1
ATOM 2344 N N . LYS B 1 99 ? -15.894 125.260 92.428 1.00 22.68 99 LYS B N 1
ATOM 2345 C CA . LYS B 1 99 ? -16.169 123.924 91.941 1.00 22.86 99 LYS B CA 1
ATOM 2346 C C . LYS B 1 99 ? -17.582 123.997 91.389 1.00 21.30 99 LYS B C 1
ATOM 2347 O O . LYS B 1 99 ? -18.435 124.644 91.988 1.00 22.16 99 LYS B O 1
ATOM 2353 N N . LEU B 1 100 ? -17.836 123.339 90.264 1.00 20.59 100 LEU B N 1
ATOM 2354 C CA . LEU B 1 100 ? -19.172 123.326 89.652 1.00 19.44 100 LEU B CA 1
ATOM 2355 C C . LEU B 1 100 ? -20.259 122.820 90.633 1.00 19.84 100 LEU B C 1
ATOM 2356 O O . LEU B 1 100 ? -21.326 123.430 90.780 1.00 21.22 100 LEU B O 1
ATOM 2361 N N . ASN B 1 101 ? -19.976 121.707 91.304 1.00 18.79 101 ASN B N 1
ATOM 2362 C CA . ASN B 1 101 ? -20.920 121.121 92.251 1.00 19.31 101 ASN B CA 1
ATOM 2363 C C . ASN B 1 101 ? -21.271 122.125 93.347 1.00 20.51 101 ASN B C 1
ATOM 2364 O O . ASN B 1 101 ? -22.449 122.308 93.650 1.00 20.50 101 ASN B O 1
ATOM 2369 N N . ASP B 1 102 ? -20.271 122.793 93.927 1.00 20.54 102 ASP B N 1
ATOM 2370 C CA . ASP B 1 102 ? -20.554 123.776 94.964 1.00 23.07 102 ASP B CA 1
ATOM 2371 C C . ASP B 1 102 ? -21.306 124.971 94.378 1.00 24.41 102 ASP B C 1
ATOM 2372 O O . ASP B 1 102 ? -22.262 125.477 94.978 1.00 24.62 102 ASP B O 1
ATOM 2377 N N . LEU B 1 103 ? -20.853 125.431 93.213 1.00 24.47 103 LEU B N 1
ATOM 2378 C CA . LEU B 1 103 ? -21.474 126.581 92.570 1.00 25.03 103 LEU B CA 1
ATOM 2379 C C . LEU B 1 103 ? -22.979 126.337 92.405 1.00 24.84 103 LEU B C 1
ATOM 2380 O O . LEU B 1 103 ? -23.794 127.198 92.755 1.00 22.83 103 LEU B O 1
ATOM 2385 N N . ALA B 1 104 ? -23.347 125.150 91.910 1.00 24.57 104 ALA B N 1
ATOM 2386 C CA . ALA B 1 104 ? -24.769 124.831 91.726 1.00 23.93 104 ALA B CA 1
ATOM 2387 C C . ALA B 1 104 ? -25.552 124.956 93.032 1.00 22.78 104 ALA B C 1
ATOM 2388 O O . ALA B 1 104 ? -26.597 125.584 93.068 1.00 24.40 104 ALA B O 1
ATOM 2390 N N . ARG B 1 105 ? -25.037 124.387 94.111 1.00 23.10 105 ARG B N 1
ATOM 2391 C CA . ARG B 1 105 ? -25.722 124.469 95.409 1.00 23.55 105 ARG B CA 1
ATOM 2392 C C . ARG B 1 105 ? -25.793 125.891 95.929 1.00 23.20 105 ARG B C 1
ATOM 2393 O O . ARG B 1 105 ? -26.814 126.293 96.480 1.00 22.68 105 ARG B O 1
ATOM 2401 N N . LEU B 1 106 ? -24.700 126.643 95.759 1.00 22.27 106 LEU B N 1
ATOM 2402 C CA . LEU B 1 106 ? -24.643 128.014 96.232 1.00 21.75 106 LEU B CA 1
ATOM 2403 C C . LEU B 1 106 ? -25.638 128.937 95.516 1.00 23.57 106 LEU B C 1
ATOM 2404 O O . LEU B 1 106 ? -26.276 129.775 96.157 1.00 24.16 106 LEU B O 1
ATOM 2409 N N . VAL B 1 107 ? -25.812 128.750 94.208 1.00 23.65 107 VAL B N 1
ATOM 2410 C CA . VAL B 1 107 ? -26.744 129.566 93.457 1.00 22.96 107 VAL B CA 1
ATOM 2411 C C . VAL B 1 107 ? -28.165 129.280 93.929 1.00 24.03 107 VAL B C 1
ATOM 2412 O O . VAL B 1 107 ? -28.936 130.213 94.210 1.00 23.80 107 VAL B O 1
ATOM 2416 N N . ALA B 1 108 ? -28.511 128.000 94.033 1.00 22.96 108 ALA B N 1
ATOM 2417 C CA . ALA B 1 108 ? -29.861 127.621 94.476 1.00 22.63 108 ALA B CA 1
ATOM 2418 C C . ALA B 1 108 ? -30.136 128.150 95.888 1.00 22.66 108 ALA B C 1
ATOM 2419 O O . ALA B 1 108 ? -31.142 128.808 96.146 1.00 24.60 108 ALA B O 1
ATOM 2421 N N . LYS B 1 109 ? -29.231 127.881 96.810 1.00 24.43 109 LYS B N 1
ATOM 2422 C CA . LYS B 1 109 ? -29.413 128.348 98.181 1.00 25.47 109 LYS B CA 1
ATOM 2423 C C . LYS B 1 109 ? -29.517 129.868 98.249 1.00 26.32 109 LYS B C 1
ATOM 2424 O O . LYS B 1 109 ? -30.381 130.398 98.946 1.00 26.62 109 LYS B O 1
ATOM 2430 N N . ALA B 1 110 ? -28.647 130.564 97.518 1.00 25.94 110 ALA B N 1
ATOM 2431 C CA . ALA B 1 110 ? -28.657 132.012 97.538 1.00 25.73 110 ALA B CA 1
ATOM 2432 C C . ALA B 1 110 ? -29.993 132.551 97.035 1.00 26.38 110 ALA B C 1
ATOM 2433 O O . ALA B 1 110 ? -30.528 133.531 97.580 1.00 26.19 110 ALA B O 1
ATOM 2435 N N . LYS B 1 111 ? -30.539 131.929 95.999 1.00 26.51 111 LYS B N 1
ATOM 2436 C CA . LYS B 1 111 ? -31.823 132.383 95.489 1.00 28.54 111 LYS B CA 1
ATOM 2437 C C . LYS B 1 111 ? -32.935 132.146 96.514 1.00 28.97 111 LYS B C 1
ATOM 2438 O O . LYS B 1 111 ? -33.802 132.994 96.719 1.00 29.68 111 LYS B O 1
ATOM 2444 N N . SER B 1 112 ? -32.879 131.017 97.201 1.00 29.02 112 SER B N 1
ATOM 2445 C CA . SER B 1 112 ? -33.904 130.708 98.187 1.00 28.69 112 SER B CA 1
ATOM 2446 C C . SER B 1 112 ? -33.849 131.645 99.403 1.00 26.99 112 SER B C 1
ATOM 2447 O O . SER B 1 112 ? -34.816 131.758 100.139 1.00 26.97 112 SER B O 1
ATOM 2450 N N . LEU B 1 113 ? -32.742 132.347 99.594 1.00 25.44 113 LEU B N 1
ATOM 2451 C CA . LEU B 1 113 ? -32.639 133.274 100.715 1.00 25.00 113 LEU B CA 1
ATOM 2452 C C . LEU B 1 113 ? -33.120 134.650 100.300 1.00 25.82 113 LEU B C 1
ATOM 2453 O O . LEU B 1 113 ? -33.114 135.592 101.106 1.00 26.73 113 LEU B O 1
ATOM 2458 N N . GLY B 1 114 ? -33.494 134.786 99.036 1.00 25.67 114 GLY B N 1
ATOM 2459 C CA . GLY B 1 114 ? -33.921 136.080 98.563 1.00 25.33 114 GLY B CA 1
ATOM 2460 C C . GLY B 1 114 ? -32.728 136.941 98.175 1.00 25.85 114 GLY B C 1
ATOM 2461 O O . GLY B 1 114 ? -32.877 138.144 98.047 1.00 27.49 114 GLY B O 1
ATOM 2462 N N . LEU B 1 115 ? -31.548 136.349 97.991 1.00 25.83 115 LEU B N 1
ATOM 2463 C CA . LEU B 1 115 ? -30.354 137.118 97.589 1.00 25.85 115 LEU B CA 1
ATOM 2464 C C . LEU B 1 115 ? -30.201 137.218 96.063 1.00 25.05 115 LEU B C 1
ATOM 2465 O O . LEU B 1 115 ? -30.582 136.308 95.327 1.00 23.77 115 LEU B O 1
ATOM 2470 N N . ASP B 1 116 ? -29.657 138.332 95.586 1.00 25.49 116 ASP B N 1
ATOM 2471 C CA . ASP B 1 116 ? -29.415 138.465 94.152 1.00 25.36 116 ASP B CA 1
ATOM 2472 C C . ASP B 1 116 ? -28.159 137.662 93.901 1.00 25.26 116 ASP B C 1
ATOM 2473 O O . ASP B 1 116 ? -27.236 137.662 94.732 1.00 25.71 116 ASP B O 1
ATOM 2478 N N . VAL B 1 117 ? -28.114 136.945 92.791 1.00 24.59 117 VAL B N 1
ATOM 2479 C CA . VAL B 1 117 ? -26.904 136.218 92.506 1.00 26.38 117 VAL B CA 1
ATOM 2480 C C . VAL B 1 117 ? -26.421 136.415 91.084 1.00 26.50 117 VAL B C 1
ATOM 2481 O O . VAL B 1 117 ? -27.178 136.299 90.115 1.00 24.51 117 VAL B O 1
ATOM 2485 N N . VAL B 1 118 ? -25.136 136.756 91.003 1.00 26.10 118 VAL B N 1
ATOM 2486 C CA . VAL B 1 118 ? -24.447 136.987 89.753 1.00 25.85 118 VAL B CA 1
ATOM 2487 C C . VAL B 1 118 ? -23.362 135.939 89.695 1.00 25.38 118 VAL B C 1
ATOM 2488 O O . VAL B 1 118 ? -22.631 135.768 90.661 1.00 25.70 118 VAL B O 1
ATOM 2492 N N . VAL B 1 119 ? -23.252 135.241 88.572 1.00 26.12 119 VAL B N 1
ATOM 2493 C CA . VAL B 1 119 ? -22.195 134.259 88.408 1.00 25.66 119 VAL B CA 1
ATOM 2494 C C . VAL B 1 119 ? -21.278 134.698 87.254 1.00 26.41 119 VAL B C 1
ATOM 2495 O O . VAL B 1 119 ? -21.743 134.992 86.147 1.00 25.37 119 VAL B O 1
ATOM 2499 N N . CYS B 1 120 ? -19.977 134.778 87.529 1.00 25.98 120 CYS B N 1
ATOM 2500 C CA . CYS B 1 120 ? -19.034 135.150 86.494 1.00 25.85 120 CYS B CA 1
ATOM 2501 C C . CYS B 1 120 ? -18.590 133.899 85.755 1.00 27.51 120 CYS B C 1
ATOM 2502 O O . CYS B 1 120 ? -18.690 132.776 86.270 1.00 28.29 120 CYS B O 1
ATOM 2505 N N . ALA B 1 121 ? -18.120 134.097 84.533 1.00 26.56 121 ALA B N 1
ATOM 2506 C CA . ALA B 1 121 ? -17.603 133.018 83.713 1.00 25.87 121 ALA B CA 1
ATOM 2507 C C . ALA B 1 121 ? -16.615 133.724 82.778 1.00 27.48 121 ALA B C 1
ATOM 2508 O O . ALA B 1 121 ? -16.803 134.899 82.430 1.00 27.33 121 ALA B O 1
ATOM 2510 N N . PRO B 1 122 ? -15.547 133.022 82.366 1.00 27.73 122 PRO B N 1
ATOM 2511 C CA . PRO B 1 122 ? -14.513 133.577 81.480 1.00 28.35 122 PRO B CA 1
ATOM 2512 C C . PRO B 1 122 ? -14.890 133.769 80.014 1.00 28.86 122 PRO B C 1
ATOM 2513 O O . PRO B 1 122 ? -14.302 134.609 79.333 1.00 30.16 122 PRO B O 1
ATOM 2517 N N . ASP B 1 123 ? -15.846 132.985 79.532 1.00 28.46 123 ASP B N 1
ATOM 2518 C CA . ASP B 1 123 ? -16.232 133.033 78.127 1.00 28.94 123 ASP B CA 1
ATOM 2519 C C . ASP B 1 123 ? -17.704 132.638 77.871 1.00 28.57 123 ASP B C 1
ATOM 2520 O O . ASP B 1 123 ? -18.428 132.261 78.783 1.00 28.57 123 ASP B O 1
ATOM 2525 N N . PRO B 1 124 ? -18.156 132.702 76.614 1.00 29.88 124 PRO B N 1
ATOM 2526 C CA . PRO B 1 124 ? -19.558 132.345 76.366 1.00 29.54 124 PRO B CA 1
ATOM 2527 C C . PRO B 1 124 ? -19.986 130.917 76.736 1.00 29.37 124 PRO B C 1
ATOM 2528 O O . PRO B 1 124 ? -21.027 130.717 77.351 1.00 27.22 124 PRO B O 1
ATOM 2532 N N . ARG B 1 125 ? -19.194 129.927 76.353 1.00 29.84 125 ARG B N 1
ATOM 2533 C CA . ARG B 1 125 ? -19.565 128.558 76.632 1.00 30.60 125 ARG B CA 1
ATOM 2534 C C . ARG B 1 125 ? -19.685 128.325 78.145 1.00 29.89 125 ARG B C 1
ATOM 2535 O O . ARG B 1 125 ? -20.644 127.692 78.617 1.00 27.92 125 ARG B O 1
ATOM 2543 N N . THR B 1 126 ? -18.739 128.865 78.906 1.00 28.09 126 THR B N 1
ATOM 2544 C CA . THR B 1 126 ? -18.779 128.690 80.343 1.00 27.47 126 THR B CA 1
ATOM 2545 C C . THR B 1 126 ? -19.888 129.525 80.928 1.00 27.51 126 THR B C 1
ATOM 2546 O O . THR B 1 126 ? -20.473 129.148 81.945 1.00 27.67 126 THR B O 1
ATOM 2550 N N . SER B 1 127 ? -20.184 130.659 80.297 1.00 26.42 127 SER B N 1
ATOM 2551 C CA . SER B 1 127 ? -21.261 131.514 80.786 1.00 26.93 127 SER B CA 1
ATOM 2552 C C . SER B 1 127 ? -22.590 130.777 80.619 1.00 27.09 127 SER B C 1
ATOM 2553 O O . SER B 1 127 ? -23.499 130.895 81.446 1.00 27.72 127 SER B O 1
ATOM 2556 N N . LEU B 1 128 ? -22.694 130.016 79.544 1.00 24.78 128 LEU B N 1
ATOM 2557 C CA . LEU B 1 128 ? -23.897 129.257 79.272 1.00 25.76 128 LEU B CA 1
ATOM 2558 C C . LEU B 1 128 ? -24.073 128.214 80.382 1.00 26.72 128 LEU B C 1
ATOM 2559 O O . LEU B 1 128 ? -25.160 128.054 80.935 1.00 26.23 128 LEU B O 1
ATOM 2564 N N . ALA B 1 129 ? -22.989 127.508 80.708 1.00 26.89 129 ALA B N 1
ATOM 2565 C CA . ALA B 1 129 ? -23.045 126.495 81.759 1.00 26.13 129 ALA B CA 1
ATOM 2566 C C . ALA B 1 129 ? -23.473 127.158 83.073 1.00 25.29 129 ALA B C 1
ATOM 2567 O O . ALA B 1 129 ? -24.314 126.637 83.799 1.00 25.13 129 ALA B O 1
ATOM 2569 N N . ALA B 1 130 ? -22.926 128.331 83.362 1.00 24.35 130 ALA B N 1
ATOM 2570 C CA . ALA B 1 130 ? -23.289 129.011 84.589 1.00 24.13 130 ALA B CA 1
ATOM 2571 C C . ALA B 1 130 ? -24.778 129.351 84.558 1.00 25.56 130 ALA B C 1
ATOM 2572 O O . ALA B 1 130 ? -25.491 129.156 85.538 1.00 26.21 130 ALA B O 1
ATOM 2574 N N . ALA B 1 131 ? -25.243 129.841 83.411 1.00 26.16 131 ALA B N 1
ATOM 2575 C CA . ALA B 1 131 ? -26.639 130.237 83.241 1.00 24.98 131 ALA B CA 1
ATOM 2576 C C . ALA B 1 131 ? -27.580 129.074 83.540 1.00 25.53 131 ALA B C 1
ATOM 2577 O O . ALA B 1 131 ? -28.635 129.275 84.154 1.00 27.30 131 ALA B O 1
ATOM 2579 N N . ALA B 1 132 ? -27.208 127.868 83.119 1.00 22.90 132 ALA B N 1
ATOM 2580 C CA . ALA B 1 132 ? -28.040 126.686 83.371 1.00 23.97 132 ALA B CA 1
ATOM 2581 C C . ALA B 1 132 ? -28.322 126.466 84.861 1.00 22.92 132 ALA B C 1
ATOM 2582 O O . ALA B 1 132 ? -29.257 125.749 85.215 1.00 23.95 132 ALA B O 1
ATOM 2584 N N . LEU B 1 133 ? -27.520 127.066 85.734 1.00 22.07 133 LEU B N 1
ATOM 2585 C CA . LEU B 1 133 ? -27.728 126.880 87.164 1.00 23.08 133 LEU B CA 1
ATOM 2586 C C . LEU B 1 133 ? -28.799 127.792 87.738 1.00 24.97 133 LEU B C 1
ATOM 2587 O O . LEU B 1 133 ? -29.206 127.609 88.879 1.00 27.68 133 LEU B O 1
ATOM 2592 N N . GLY B 1 134 ? -29.232 128.795 86.973 1.00 24.33 134 GLY B N 1
ATOM 2593 C CA . GLY B 1 134 ? -30.280 129.662 87.459 1.00 22.60 134 GLY B CA 1
ATOM 2594 C C . GLY B 1 134 ? -29.899 130.921 88.219 1.00 24.41 134 GLY B C 1
ATOM 2595 O O . GLY B 1 134 ? -30.642 131.328 89.081 1.00 23.97 134 GLY B O 1
ATOM 2596 N N . PRO B 1 135 ? -28.759 131.562 87.956 1.00 24.89 135 PRO B N 1
ATOM 2597 C CA . PRO B 1 135 ? -28.545 132.769 88.762 1.00 26.14 135 PRO B CA 1
ATOM 2598 C C . PRO B 1 135 ? -29.435 133.874 88.173 1.00 27.87 135 PRO B C 1
ATOM 2599 O O . PRO B 1 135 ? -30.038 133.679 87.127 1.00 30.70 135 PRO B O 1
ATOM 2603 N N . HIS B 1 136 ? -29.526 135.026 88.817 1.00 28.47 136 HIS B N 1
ATOM 2604 C CA . HIS B 1 136 ? -30.307 136.113 88.237 1.00 30.36 136 HIS B CA 1
ATOM 2605 C C . HIS B 1 136 ? -29.556 136.611 87.001 1.00 30.58 136 HIS B C 1
ATOM 2606 O O . HIS B 1 136 ? -30.151 136.971 85.982 1.00 29.25 136 HIS B O 1
ATOM 2613 N N . ALA B 1 137 ? -28.233 136.612 87.100 1.00 30.87 137 ALA B N 1
ATOM 2614 C CA . ALA B 1 137 ? -27.398 137.081 86.006 1.00 31.57 137 ALA B CA 1
ATOM 2615 C C . ALA B 1 137 ? -26.062 136.358 85.868 1.00 31.79 137 ALA B C 1
ATOM 2616 O O . ALA B 1 137 ? -25.498 135.836 86.834 1.00 32.79 137 ALA B O 1
ATOM 2618 N N . VAL B 1 138 ? -25.568 136.338 84.643 1.00 31.77 138 VAL B N 1
ATOM 2619 C CA . VAL B 1 138 ? -24.266 135.775 84.362 1.00 32.15 138 VAL B CA 1
ATOM 2620 C C . VAL B 1 138 ? -23.400 136.958 83.843 1.00 32.64 138 VAL B C 1
ATOM 2621 O O . VAL B 1 138 ? -23.860 137.793 83.039 1.00 31.31 138 VAL B O 1
ATOM 2625 N N . ALA B 1 139 ? -22.172 137.055 84.347 1.00 30.21 139 ALA B N 1
ATOM 2626 C CA . ALA B 1 139 ? -21.279 138.121 83.937 1.00 30.11 139 ALA B CA 1
ATOM 2627 C C . ALA B 1 139 ? -20.117 137.567 83.112 1.00 31.81 139 ALA B C 1
ATOM 2628 O O . ALA B 1 139 ? -19.156 137.048 83.685 1.00 33.07 139 ALA B O 1
ATOM 2630 N N . VAL B 1 140 ? -20.196 137.650 81.778 1.00 32.52 140 VAL B N 1
ATOM 2631 C CA . VAL B 1 140 ? -19.094 137.153 80.951 1.00 32.73 140 VAL B CA 1
ATOM 2632 C C . VAL B 1 140 ? -17.967 138.141 81.158 1.00 33.27 140 VAL B C 1
ATOM 2633 O O . VAL B 1 140 ? -18.142 139.342 81.027 1.00 35.06 140 VAL B O 1
ATOM 2637 N N . GLU B 1 141 ? -16.798 137.631 81.481 1.00 33.34 141 GLU B N 1
ATOM 2638 C CA . GLU B 1 141 ? -15.709 138.506 81.819 1.00 34.70 141 GLU B CA 1
ATOM 2639 C C . GLU B 1 141 ? -14.368 137.892 81.382 1.00 35.30 141 GLU B C 1
ATOM 2640 O O . GLU B 1 141 ? -13.767 137.118 82.133 1.00 36.87 141 GLU B O 1
ATOM 2646 N N . PRO B 1 142 ? -13.891 138.211 80.152 1.00 35.03 142 PRO B N 1
ATOM 2647 C CA . PRO B 1 142 ? -12.614 137.683 79.630 1.00 35.01 142 PRO B CA 1
ATOM 2648 C C . PRO B 1 142 ? -11.507 138.019 80.611 1.00 35.58 142 PRO B C 1
ATOM 2649 O O . PRO B 1 142 ? -11.189 139.188 80.842 1.00 35.83 142 PRO B O 1
ATOM 2653 N N . PRO B 1 143 ? -10.892 136.996 81.207 1.00 37.04 143 PRO B N 1
ATOM 2654 C CA . PRO B 1 143 ? -9.832 137.315 82.171 1.00 37.58 143 PRO B CA 1
ATOM 2655 C C . PRO B 1 143 ? -8.615 138.050 81.618 1.00 36.48 143 PRO B C 1
ATOM 2656 O O . PRO B 1 143 ? -7.942 138.751 82.358 1.00 34.74 143 PRO B O 1
ATOM 2660 N N . GLU B 1 144 ? -8.332 137.902 80.327 1.00 37.53 144 GLU B N 1
ATOM 2661 C CA . GLU B 1 144 ? -7.174 138.602 79.755 1.00 39.51 144 GLU B CA 1
ATOM 2662 C C . GLU B 1 144 ? -7.284 140.106 79.969 1.00 38.64 144 GLU B C 1
ATOM 2663 O O . GLU B 1 144 ? -6.272 140.775 80.152 1.00 39.28 144 GLU B O 1
ATOM 2669 N N . LEU B 1 145 ? -8.510 140.631 79.922 1.00 37.13 145 LEU B N 1
ATOM 2670 C CA . LEU B 1 145 ? -8.727 142.068 80.046 1.00 37.29 145 LEU B CA 1
ATOM 2671 C C . LEU B 1 145 ? -8.858 142.621 81.444 1.00 36.36 145 LEU B C 1
ATOM 2672 O O . LEU B 1 145 ? -8.768 143.823 81.628 1.00 37.81 145 LEU B O 1
ATOM 2677 N N . ILE B 1 146 ? -9.055 141.769 82.437 1.00 36.39 146 ILE B N 1
ATOM 2678 C CA . ILE B 1 146 ? -9.239 142.296 83.783 1.00 36.11 146 ILE B CA 1
ATOM 2679 C C . ILE B 1 146 ? -8.120 143.200 84.249 1.00 36.58 146 ILE B C 1
ATOM 2680 O O . ILE B 1 146 ? -6.948 142.831 84.197 1.00 37.55 146 ILE B O 1
ATOM 2685 N N . GLY B 1 147 ? -8.504 144.392 84.697 1.00 36.81 147 GLY B N 1
ATOM 2686 C CA . GLY B 1 147 ? -7.552 145.360 85.215 1.00 37.99 147 GLY B CA 1
ATOM 2687 C C . GLY B 1 147 ? -6.660 146.018 84.179 1.00 39.73 147 GLY B C 1
ATOM 2688 O O . GLY B 1 147 ? -5.765 146.773 84.538 1.00 40.37 147 GLY B O 1
ATOM 2689 N N . THR B 1 148 ? -6.906 145.759 82.900 1.00 39.64 148 THR B N 1
ATOM 2690 C CA . THR B 1 148 ? -6.065 146.317 81.858 1.00 40.55 148 THR B CA 1
ATOM 2691 C C . THR B 1 148 ? -6.536 147.641 81.260 1.00 42.88 148 THR B C 1
ATOM 2692 O O . THR B 1 148 ? -5.758 148.320 80.595 1.00 43.41 148 THR B O 1
ATOM 2696 N N . GLY B 1 149 ? -7.795 148.005 81.475 1.00 43.73 149 GLY B N 1
ATOM 2697 C CA . GLY B 1 149 ? -8.290 149.240 80.900 1.00 44.63 149 GLY B CA 1
ATOM 2698 C C . GLY B 1 149 ? -8.772 149.025 79.469 1.00 46.71 149 GLY B C 1
ATOM 2699 O O . GLY B 1 149 ? -9.357 149.923 78.871 1.00 47.16 149 GLY B O 1
ATOM 2700 N N . ARG B 1 150 ? -8.518 147.844 78.907 1.00 46.97 150 ARG B N 1
ATOM 2701 C CA . ARG B 1 150 ? -8.968 147.537 77.551 1.00 47.29 150 ARG B CA 1
ATOM 2702 C C . ARG B 1 150 ? -10.327 146.876 77.652 1.00 45.39 150 ARG B C 1
ATOM 2703 O O . ARG B 1 150 ? -10.420 145.657 77.632 1.00 44.49 150 ARG B O 1
ATOM 2711 N N . ALA B 1 151 ? -11.375 147.690 77.736 1.00 43.57 151 ALA B N 1
ATOM 2712 C CA . ALA B 1 151 ? -12.739 147.207 77.892 1.00 41.74 151 ALA B CA 1
ATOM 2713 C C . ALA B 1 151 ? -13.162 146.062 76.982 1.00 41.80 151 ALA B C 1
ATOM 2714 O O . ALA B 1 151 ? -12.895 146.059 75.771 1.00 40.64 151 ALA B O 1
ATOM 2716 N N . VAL B 1 152 ? -13.836 145.090 77.599 1.00 39.88 152 VAL B N 1
ATOM 2717 C CA . VAL B 1 152 ? -14.337 143.923 76.898 1.00 38.36 152 VAL B CA 1
ATOM 2718 C C . VAL B 1 152 ? -15.227 144.351 75.745 1.00 38.32 152 VAL B C 1
ATOM 2719 O O . VAL B 1 152 ? -15.220 143.734 74.683 1.00 37.38 152 VAL B O 1
ATOM 2723 N N . SER B 1 153 ? -15.995 145.413 75.956 1.00 39.38 153 SER B N 1
ATOM 2724 C CA . SER B 1 153 ? -16.911 145.878 74.923 1.00 41.50 153 SER B CA 1
ATOM 2725 C C . SER B 1 153 ? -16.231 146.567 73.735 1.00 42.45 153 SER B C 1
ATOM 2726 O O . SER B 1 153 ? -16.879 146.810 72.724 1.00 41.92 153 SER B O 1
ATOM 2729 N N . ARG B 1 154 ? -14.940 146.880 73.857 1.00 43.84 154 ARG B N 1
ATOM 2730 C CA . ARG B 1 154 ? -14.201 147.496 72.752 1.00 46.74 154 ARG B CA 1
ATOM 2731 C C . ARG B 1 154 ? -13.423 146.445 71.987 1.00 45.94 154 ARG B C 1
ATOM 2732 O O . ARG B 1 154 ? -13.511 146.359 70.758 1.00 45.09 154 ARG B O 1
ATOM 2740 N N . TYR B 1 155 ? -12.677 145.637 72.735 1.00 46.17 155 TYR B N 1
ATOM 2741 C CA . TYR B 1 155 ? -11.814 144.617 72.152 1.00 46.72 155 TYR B CA 1
ATOM 2742 C C . TYR B 1 155 ? -12.318 143.189 71.992 1.00 46.03 155 TYR B C 1
ATOM 2743 O O . TYR B 1 155 ? -11.695 142.387 71.286 1.00 46.16 155 TYR B O 1
ATOM 2752 N N . LYS B 1 156 ? -13.431 142.847 72.627 1.00 44.91 156 LYS B N 1
ATOM 2753 C CA . LYS B 1 156 ? -13.938 141.491 72.485 1.00 42.52 156 LYS B CA 1
ATOM 2754 C C . LYS B 1 156 ? -15.455 141.507 72.521 1.00 41.29 156 LYS B C 1
ATOM 2755 O O . LYS B 1 156 ? -16.086 140.737 73.246 1.00 41.41 156 LYS B O 1
ATOM 2761 N N . PRO B 1 157 ? -16.067 142.386 71.717 1.00 40.29 157 PRO B N 1
ATOM 2762 C CA . PRO B 1 157 ? -17.531 142.448 71.713 1.00 38.92 157 PRO B CA 1
ATOM 2763 C C . PRO B 1 157 ? -18.187 141.114 71.361 1.00 38.57 157 PRO B C 1
ATOM 2764 O O . PRO B 1 157 ? -19.322 140.860 71.776 1.00 39.23 157 PRO B O 1
ATOM 2768 N N . GLU B 1 158 ? -17.487 140.265 70.603 1.00 37.74 158 GLU B N 1
ATOM 2769 C CA . GLU B 1 158 ? -18.047 138.961 70.215 1.00 38.54 158 GLU B CA 1
ATOM 2770 C C . GLU B 1 158 ? -18.397 138.155 71.447 1.00 36.96 158 GLU B C 1
ATOM 2771 O O . GLU B 1 158 ? -19.388 137.436 71.451 1.00 35.54 158 GLU B O 1
ATOM 2777 N N . ALA B 1 159 ? -17.547 138.242 72.466 1.00 35.05 159 ALA B N 1
ATOM 2778 C CA . ALA B 1 159 ? -17.775 137.479 73.679 1.00 35.94 159 ALA B CA 1
ATOM 2779 C C . ALA B 1 159 ? -19.124 137.845 74.289 1.00 35.30 159 ALA B C 1
ATOM 2780 O O . ALA B 1 159 ? -19.849 136.983 74.807 1.00 35.64 159 ALA B O 1
ATOM 2782 N N . ILE B 1 160 ? -19.463 139.122 74.206 1.00 33.37 160 ILE B N 1
ATOM 2783 C CA . ILE B 1 160 ? -20.729 139.597 74.736 1.00 33.24 160 ILE B CA 1
ATOM 2784 C C . ILE B 1 160 ? -21.888 139.110 73.857 1.00 34.44 160 ILE B C 1
ATOM 2785 O O . ILE B 1 160 ? -22.841 138.502 74.339 1.00 36.69 160 ILE B O 1
ATOM 2790 N N . VAL B 1 161 ? -21.778 139.345 72.558 1.00 34.28 161 VAL B N 1
ATOM 2791 C CA . VAL B 1 161 ? -22.817 138.964 71.629 1.00 33.77 161 VAL B CA 1
ATOM 2792 C C . VAL B 1 161 ? -23.132 137.476 71.719 1.00 34.09 161 VAL B C 1
ATOM 2793 O O . VAL B 1 161 ? -24.307 137.093 71.816 1.00 32.52 161 VAL B O 1
ATOM 2797 N N . GLU B 1 162 ? -22.095 136.638 71.710 1.00 34.27 162 GLU B N 1
ATOM 2798 C CA . GLU B 1 162 ? -22.306 135.197 71.795 1.00 35.40 162 GLU B CA 1
ATOM 2799 C C . GLU B 1 162 ? -22.935 134.776 73.129 1.00 33.72 162 GLU B C 1
ATOM 2800 O O . GLU B 1 162 ? -23.859 133.961 73.155 1.00 32.70 162 GLU B O 1
ATOM 2806 N N . THR B 1 163 ? -22.444 135.329 74.234 1.00 32.32 163 THR B N 1
ATOM 2807 C CA . THR B 1 163 ? -23.007 134.969 75.521 1.00 32.05 163 THR B CA 1
ATOM 2808 C C . THR B 1 163 ? -24.489 135.352 75.521 1.00 32.99 163 THR B C 1
ATOM 2809 O O . THR B 1 163 ? -25.357 134.537 75.867 1.00 31.45 163 THR B O 1
ATOM 2813 N N . VAL B 1 164 ? -24.785 136.583 75.101 1.00 32.88 164 VAL B N 1
ATOM 2814 C CA . VAL B 1 164 ? -26.173 137.025 75.044 1.00 30.87 164 VAL B CA 1
ATOM 2815 C C . VAL B 1 164 ? -27.017 136.080 74.181 1.00 31.38 164 VAL B C 1
ATOM 2816 O O . VAL B 1 164 ? -28.096 135.658 74.584 1.00 33.36 164 VAL B O 1
ATOM 2820 N N . GLY B 1 165 ? -26.527 135.727 73.002 1.00 30.21 165 GLY B N 1
ATOM 2821 C CA . GLY B 1 165 ? -27.292 134.835 72.156 1.00 29.16 165 GLY B CA 1
ATOM 2822 C C . GLY B 1 165 ? -27.475 133.437 72.734 1.00 30.75 165 GLY B C 1
ATOM 2823 O O . GLY B 1 165 ? -28.567 132.859 72.652 1.00 30.05 165 GLY B O 1
ATOM 2824 N N . LEU B 1 166 ? -26.412 132.875 73.308 1.00 30.14 166 LEU B N 1
ATOM 2825 C CA . LEU B 1 166 ? -26.493 131.535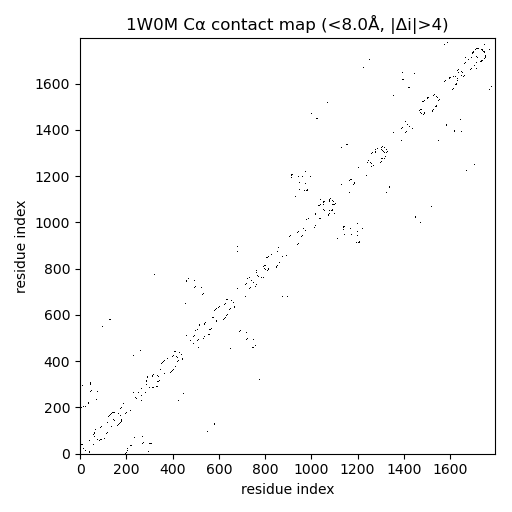 73.876 1.00 30.15 166 LEU B CA 1
ATOM 2826 C C . LEU B 1 166 ? -27.473 131.497 75.039 1.00 30.95 166 LEU B C 1
ATOM 2827 O O . LEU B 1 166 ? -28.391 130.679 75.071 1.00 30.24 166 LEU B O 1
ATOM 2832 N N . VAL B 1 167 ? -27.308 132.411 75.977 1.00 32.26 167 VAL B N 1
ATOM 2833 C CA . VAL B 1 167 ? -28.191 132.438 77.125 1.00 34.22 167 VAL B CA 1
ATOM 2834 C C . VAL B 1 167 ? -29.642 132.684 76.749 1.00 36.75 167 VAL B C 1
ATOM 2835 O O . VAL B 1 167 ? -30.540 131.995 77.227 1.00 38.34 167 VAL B O 1
ATOM 2839 N N . SER B 1 168 ? -29.887 133.640 75.872 1.00 38.30 168 SER B N 1
ATOM 2840 C CA . SER B 1 168 ? -31.266 133.925 75.510 1.00 39.01 168 SER B CA 1
ATOM 2841 C C . SER B 1 168 ? -31.895 132.761 74.759 1.00 38.72 168 SER B C 1
ATOM 2842 O O . SER B 1 168 ? -33.113 132.635 74.689 1.00 38.62 168 SER B O 1
ATOM 2845 N N . ARG B 1 169 ? -31.069 131.890 74.210 1.00 38.14 169 ARG B N 1
ATOM 2846 C CA . ARG B 1 169 ? -31.598 130.758 73.474 1.00 40.01 169 ARG B CA 1
ATOM 2847 C C . ARG B 1 169 ? -31.889 129.551 74.382 1.00 39.76 169 ARG B C 1
ATOM 2848 O O . ARG B 1 169 ? -32.698 128.676 74.046 1.00 40.22 169 ARG B O 1
ATOM 2856 N N . HIS B 1 170 ? -31.241 129.511 75.542 1.00 36.76 170 HIS B N 1
ATOM 2857 C CA . HIS B 1 170 ? -31.427 128.393 76.448 1.00 34.14 170 HIS B CA 1
ATOM 2858 C C . HIS B 1 170 ? -32.117 128.752 77.746 1.00 32.32 170 HIS B C 1
ATOM 2859 O O . HIS B 1 170 ? -33.011 128.042 78.191 1.00 30.98 170 HIS B O 1
ATOM 2866 N N . PHE B 1 171 ? -31.706 129.857 78.346 1.00 31.10 171 PHE B N 1
ATOM 2867 C CA . PHE B 1 171 ? -32.277 130.273 79.616 1.00 29.76 171 PHE B CA 1
ATOM 2868 C C . PHE B 1 171 ? -32.589 131.757 79.607 1.00 30.28 171 PHE B C 1
ATOM 2869 O O . PHE B 1 171 ? -31.965 132.544 80.322 1.00 31.03 171 PHE B O 1
ATOM 2877 N N . PRO B 1 172 ? -33.569 132.160 78.793 1.00 30.85 172 PRO B N 1
ATOM 2878 C CA . PRO B 1 172 ? -33.936 133.575 78.719 1.00 31.02 172 PRO B CA 1
ATOM 2879 C C . PRO B 1 172 ? -34.181 134.323 80.031 1.00 32.05 172 PRO B C 1
ATOM 2880 O O . PRO B 1 172 ? -34.013 135.546 80.042 1.00 33.64 172 PRO B O 1
ATOM 2884 N N . GLU B 1 173 ? -34.549 133.636 81.127 1.00 31.76 173 GLU B N 1
ATOM 2885 C CA . GLU B 1 173 ? -34.774 134.358 82.390 1.00 31.36 173 GLU B CA 1
ATOM 2886 C C . GLU B 1 173 ? -33.491 134.935 82.896 1.00 30.19 173 GLU B C 1
ATOM 2887 O O . GLU B 1 173 ? -33.495 135.921 83.640 1.00 29.45 173 GLU B O 1
ATOM 2893 N N . VAL B 1 174 ? -32.391 134.289 82.536 1.00 29.06 174 VAL B N 1
ATOM 2894 C CA . VAL B 1 174 ? -31.093 134.735 83.022 1.00 28.19 174 VAL B CA 1
ATOM 2895 C C . VAL B 1 174 ? -30.630 135.923 82.222 1.00 29.04 174 VAL B C 1
ATOM 2896 O O . VAL B 1 174 ? -30.665 135.916 80.991 1.00 31.33 174 VAL B O 1
ATOM 2900 N N . SER B 1 175 ? -30.230 136.953 82.941 1.00 28.43 175 SER B N 1
ATOM 2901 C CA . SER B 1 175 ? -29.739 138.166 82.332 1.00 29.69 175 SER B CA 1
ATOM 2902 C C . SER B 1 175 ? -28.241 138.075 82.152 1.00 30.42 175 SER B C 1
ATOM 2903 O O . SER B 1 175 ? -27.544 137.324 82.869 1.00 30.47 175 SER B O 1
ATOM 2906 N N . VAL B 1 176 ? -27.744 138.872 81.212 1.00 29.76 176 VAL B N 1
ATOM 2907 C CA . VAL B 1 176 ? -26.327 138.903 80.924 1.00 28.64 176 VAL B CA 1
ATOM 2908 C C . VAL B 1 176 ? -25.717 140.273 81.168 1.00 30.00 176 VAL B C 1
ATOM 2909 O O . VAL B 1 176 ? -26.200 141.287 80.639 1.00 32.41 176 VAL B O 1
ATOM 2913 N N . ILE B 1 177 ? -24.688 140.328 82.006 1.00 29.81 177 ILE B N 1
ATOM 2914 C CA . ILE B 1 177 ? -23.987 141.582 82.195 1.00 28.00 177 ILE B CA 1
ATOM 2915 C C . ILE B 1 177 ? -22.564 141.268 81.763 1.00 29.31 177 ILE B C 1
ATOM 2916 O O . ILE B 1 177 ? -22.264 140.132 81.351 1.00 28.30 177 ILE B O 1
ATOM 2921 N N . THR B 1 178 ? -21.676 142.249 81.816 1.00 29.10 178 THR B N 1
ATOM 2922 C CA . THR B 1 178 ? -20.319 141.954 81.383 1.00 29.80 178 THR B CA 1
ATOM 2923 C C . THR B 1 178 ? -19.284 142.745 82.177 1.00 29.42 178 THR B C 1
ATOM 2924 O O . THR B 1 178 ? -19.630 143.649 82.943 1.00 29.42 178 THR B O 1
ATOM 2928 N N . GLY B 1 179 ? -18.017 142.399 81.996 1.00 29.31 179 GLY B N 1
ATOM 2929 C CA . GLY B 1 179 ? -16.977 143.091 82.735 1.00 30.53 179 GLY B CA 1
ATOM 2930 C C . GLY B 1 179 ? -15.584 142.757 82.248 1.00 31.68 179 GLY B C 1
ATOM 2931 O O . GLY B 1 179 ? -15.390 141.845 81.445 1.00 29.71 179 GLY B O 1
ATOM 2932 N N . ALA B 1 180 ? -14.627 143.527 82.758 1.00 34.24 180 ALA B N 1
ATOM 2933 C CA . ALA B 1 180 ? -13.191 143.445 82.446 1.00 35.37 180 ALA B CA 1
ATOM 2934 C C . ALA B 1 180 ? -12.754 144.612 81.532 1.00 34.86 180 ALA B C 1
ATOM 2935 O O . ALA B 1 180 ? -13.227 144.771 80.395 1.00 34.22 180 ALA B O 1
ATOM 2937 N N . GLY B 1 181 ? -11.872 145.444 82.067 1.00 36.34 181 GLY B N 1
ATOM 2938 C CA . GLY B 1 181 ? -11.363 146.576 81.315 1.00 40.55 181 GLY B CA 1
ATOM 2939 C C . GLY B 1 181 ? -12.259 147.805 81.172 1.00 41.98 181 GLY B C 1
ATOM 2940 O O . GLY B 1 181 ? -11.798 148.826 80.646 1.00 41.57 181 GLY B O 1
ATOM 2941 N N . ILE B 1 182 ? -13.520 147.726 81.608 1.00 42.46 182 ILE B N 1
ATOM 2942 C CA . ILE B 1 182 ? -14.419 148.875 81.508 1.00 43.42 182 ILE B CA 1
ATOM 2943 C C . ILE B 1 182 ? -13.781 150.076 82.209 1.00 44.20 182 ILE B C 1
ATOM 2944 O O . ILE B 1 182 ? -13.664 150.085 83.430 1.00 44.18 182 ILE B O 1
ATOM 2949 N N . GLU B 1 183 ? -13.377 151.092 81.450 1.00 45.62 183 GLU B N 1
ATOM 2950 C CA . GLU B 1 183 ? -12.750 152.253 82.075 1.00 47.68 183 GLU B CA 1
ATOM 2951 C C . GLU B 1 183 ? -13.523 153.570 81.907 1.00 45.56 183 GLU B C 1
ATOM 2952 O O . GLU B 1 183 ? -13.323 154.515 82.677 1.00 44.99 183 GLU B O 1
ATOM 2958 N N . SER B 1 184 ? -14.440 153.610 80.948 1.00 43.00 184 SER B N 1
ATOM 2959 C CA . SER B 1 184 ? -15.193 154.832 80.675 1.00 42.44 184 SER B CA 1
ATOM 2960 C C . SER B 1 184 ? -16.688 154.670 80.437 1.00 41.79 184 SER B C 1
ATOM 2961 O O . SER B 1 184 ? -17.175 153.583 80.091 1.00 41.33 184 SER B O 1
ATOM 2964 N N . GLY B 1 185 ? -17.391 155.798 80.553 1.00 41.03 185 GLY B N 1
ATOM 2965 C CA . GLY B 1 185 ? -18.820 155.818 80.307 1.00 40.76 185 GLY B CA 1
ATOM 2966 C C . GLY B 1 185 ? -19.084 155.227 78.937 1.00 41.16 185 GLY B C 1
ATOM 2967 O O . GLY B 1 185 ? -20.113 154.589 78.693 1.00 42.49 185 GLY B O 1
ATOM 2968 N N . ASP B 1 186 ? -18.140 155.422 78.029 1.00 41.86 186 ASP B N 1
ATOM 2969 C CA . ASP B 1 186 ? -18.297 154.884 76.693 1.00 43.66 186 ASP B CA 1
ATOM 2970 C C . ASP B 1 186 ? -18.235 153.357 76.619 1.00 41.78 186 ASP B C 1
ATOM 2971 O O . ASP B 1 186 ? -18.990 152.748 75.855 1.00 39.31 186 ASP B O 1
ATOM 2976 N N . ASP B 1 187 ? -17.353 152.736 77.408 1.00 40.87 187 ASP B N 1
ATOM 2977 C CA . ASP B 1 187 ? -17.260 151.266 77.401 1.00 38.97 187 ASP B CA 1
ATOM 2978 C C . ASP B 1 187 ? -18.575 150.725 77.939 1.00 37.96 187 ASP B C 1
ATOM 2979 O O . ASP B 1 187 ? -19.092 149.720 77.442 1.00 37.11 187 ASP B O 1
ATOM 2984 N N . VAL B 1 188 ? -19.110 151.409 78.952 1.00 35.90 188 VAL B N 1
ATOM 2985 C CA . VAL B 1 188 ? -20.369 151.020 79.564 1.00 36.47 188 VAL B CA 1
ATOM 2986 C C . VAL B 1 188 ? -21.497 151.018 78.535 1.00 37.14 188 VAL B C 1
ATOM 2987 O O . VAL B 1 188 ? -22.179 150.001 78.345 1.00 36.88 188 VAL B O 1
ATOM 2991 N N . ALA B 1 189 ? -21.694 152.163 77.878 1.00 38.75 189 ALA B N 1
ATOM 2992 C CA . ALA B 1 189 ? -22.723 152.306 76.830 1.00 38.80 189 ALA B CA 1
ATOM 2993 C C . ALA B 1 189 ? -22.527 151.249 75.739 1.00 37.77 189 ALA B C 1
ATOM 2994 O O . ALA B 1 189 ? -23.495 150.672 75.221 1.00 37.78 189 ALA B O 1
ATOM 2996 N N . ALA B 1 190 ? -21.272 151.009 75.376 1.00 37.39 190 ALA B N 1
ATOM 2997 C CA . ALA B 1 190 ? -20.967 149.986 74.370 1.00 39.34 190 ALA B CA 1
ATOM 2998 C C . ALA B 1 190 ? -21.551 148.644 74.871 1.00 39.20 190 ALA B C 1
ATOM 2999 O O . ALA B 1 190 ? -22.283 147.945 74.153 1.00 39.49 190 ALA B O 1
ATOM 3001 N N . ALA B 1 191 ? -21.253 148.321 76.128 1.00 38.77 191 ALA B N 1
ATOM 3002 C CA . ALA B 1 191 ? -21.751 147.097 76.746 1.00 38.57 191 ALA B CA 1
ATOM 3003 C C . ALA B 1 191 ? -23.271 146.977 76.631 1.00 38.06 191 ALA B C 1
ATOM 3004 O O . ALA B 1 191 ? -23.788 145.941 76.186 1.00 37.14 191 ALA B O 1
ATOM 3006 N N . LEU B 1 192 ? -23.984 148.029 77.034 1.00 37.07 192 LEU B N 1
ATOM 3007 C CA . LEU B 1 192 ? -25.448 148.021 76.973 1.00 38.15 192 LEU B CA 1
ATOM 3008 C C . LEU B 1 192 ? -25.911 147.849 75.534 1.00 39.33 192 LEU B C 1
ATOM 3009 O O . LEU B 1 192 ? -26.825 147.064 75.247 1.00 38.94 192 LEU B O 1
ATOM 3014 N N . ARG B 1 193 ? -25.265 148.575 74.623 1.00 40.90 193 ARG B N 1
ATOM 3015 C CA . ARG B 1 193 ? -25.621 148.479 73.214 1.00 42.72 193 ARG B CA 1
ATOM 3016 C C . ARG B 1 193 ? -25.461 147.068 72.667 1.00 41.59 193 ARG B C 1
ATOM 3017 O O . ARG B 1 193 ? -26.239 146.659 71.795 1.00 40.98 193 ARG B O 1
ATOM 3025 N N . LEU B 1 194 ? -24.457 146.336 73.165 1.00 39.88 194 LEU B N 1
ATOM 3026 C CA . LEU B 1 194 ? -24.212 144.960 72.727 1.00 38.70 194 LEU B CA 1
ATOM 3027 C C . LEU B 1 194 ? -25.194 143.919 73.280 1.00 38.02 194 LEU B C 1
ATOM 3028 O O . LEU B 1 194 ? -25.046 142.726 73.020 1.00 37.16 194 LEU B O 1
ATOM 3033 N N . GLY B 1 195 ? -26.197 144.365 74.034 1.00 38.10 195 GLY B N 1
ATOM 3034 C CA . GLY B 1 195 ? -27.197 143.430 74.538 1.00 38.99 195 GLY B CA 1
ATOM 3035 C C . GLY B 1 195 ? -27.146 143.132 76.025 1.00 39.14 195 GLY B C 1
ATOM 3036 O O . GLY B 1 195 ? -27.925 142.352 76.557 1.00 39.19 195 GLY B O 1
ATOM 3037 N N . THR B 1 196 ? -26.215 143.783 76.691 1.00 40.55 196 THR B N 1
ATOM 3038 C CA . THR B 1 196 ? -25.988 143.623 78.113 1.00 40.46 196 THR B CA 1
ATOM 3039 C C . THR B 1 196 ? -27.006 144.375 78.945 1.00 40.85 196 THR B C 1
ATOM 3040 O O . THR B 1 196 ? -27.543 145.385 78.494 1.00 42.14 196 THR B O 1
ATOM 3044 N N . ARG B 1 197 ? -27.257 143.895 80.164 1.00 39.35 197 ARG B N 1
ATOM 3045 C CA . ARG B 1 197 ? -28.219 144.540 81.048 1.00 36.29 197 ARG B CA 1
ATOM 3046 C C . ARG B 1 197 ? -27.479 145.168 82.199 1.00 35.45 197 ARG B C 1
ATOM 3047 O O . ARG B 1 197 ? -28.058 145.504 83.241 1.00 35.43 197 ARG B O 1
ATOM 3055 N N . GLY B 1 198 ? -26.181 145.345 82.013 1.00 33.81 198 GLY B N 1
ATOM 3056 C CA . GLY B 1 198 ? -25.401 145.941 83.070 1.00 33.60 198 GLY B CA 1
ATOM 3057 C C . GLY B 1 198 ? -23.924 145.689 82.932 1.00 33.17 198 GLY B C 1
ATOM 3058 O O . GLY B 1 198 ? -23.468 145.043 81.994 1.00 34.42 198 GLY B O 1
ATOM 3059 N N . VAL B 1 199 ? -23.176 146.146 83.918 1.00 32.13 199 VAL B N 1
ATOM 3060 C CA . VAL B 1 199 ? -21.740 146.040 83.865 1.00 31.48 199 VAL B CA 1
ATOM 3061 C C . VAL B 1 199 ? -21.138 145.773 85.247 1.00 32.18 199 VAL B C 1
ATOM 3062 O O . VAL B 1 199 ? -21.715 146.139 86.287 1.00 30.45 199 VAL B O 1
ATOM 3066 N N . LEU B 1 200 ? -19.971 145.134 85.238 1.00 31.50 200 LEU B N 1
ATOM 3067 C CA . LEU B 1 200 ? -19.235 144.810 86.451 1.00 30.96 200 LEU B CA 1
ATOM 3068 C C . LEU B 1 200 ? -17.823 145.392 86.265 1.00 31.16 200 LEU B C 1
ATOM 3069 O O . LEU B 1 200 ? -17.151 145.095 85.284 1.00 31.54 200 LEU B O 1
ATOM 3074 N N . LEU B 1 201 ? -17.368 146.211 87.204 1.00 30.94 201 LEU B N 1
ATOM 3075 C CA . LEU B 1 201 ? -16.052 146.828 87.070 1.00 30.54 201 LEU B CA 1
ATOM 3076 C C . LEU B 1 201 ? -15.425 147.065 88.422 1.00 30.65 201 LEU B C 1
ATOM 3077 O O . LEU B 1 201 ? -16.112 147.033 89.448 1.00 30.95 201 LEU B O 1
ATOM 3082 N N . ALA B 1 202 ? -14.122 147.326 88.418 1.00 29.91 202 ALA B N 1
ATOM 3083 C CA . ALA B 1 202 ? -13.403 147.541 89.655 1.00 30.87 202 ALA B CA 1
ATOM 3084 C C . ALA B 1 202 ? -12.395 148.696 89.590 1.00 32.17 202 ALA B C 1
ATOM 3085 O O . ALA B 1 202 ? -12.606 149.734 90.210 1.00 33.08 202 ALA B O 1
ATOM 3087 N N . SER B 1 203 ? -11.309 148.498 88.849 1.00 33.56 203 SER B N 1
ATOM 3088 C CA . SER B 1 203 ? -10.228 149.482 88.708 1.00 35.41 203 SER B CA 1
ATOM 3089 C C . SER B 1 203 ? -10.658 150.935 88.532 1.00 34.30 203 SER B C 1
ATOM 3090 O O . SER B 1 203 ? -10.357 151.793 89.365 1.00 34.58 203 SER B O 1
ATOM 3093 N N . ALA B 1 204 ? -11.330 151.197 87.418 1.00 32.33 204 ALA B N 1
ATOM 3094 C CA . ALA B 1 204 ? -11.787 152.535 87.081 1.00 33.22 204 ALA B CA 1
ATOM 3095 C C . ALA B 1 204 ? -12.384 153.288 88.266 1.00 33.83 204 ALA B C 1
ATOM 3096 O O . ALA B 1 204 ? -12.024 154.436 88.519 1.00 35.41 204 ALA B O 1
ATOM 3098 N N . ALA B 1 205 ? -13.274 152.645 89.008 1.00 33.12 205 ALA B N 1
ATOM 3099 C CA . ALA B 1 205 ? -13.894 153.306 90.140 1.00 33.52 205 ALA B CA 1
ATOM 3100 C C . ALA B 1 205 ? -13.006 153.312 91.364 1.00 34.56 205 ALA B C 1
ATOM 3101 O O . ALA B 1 205 ? -12.785 154.355 91.977 1.00 36.52 205 ALA B O 1
ATOM 3103 N N . VAL B 1 206 ? -12.478 152.151 91.717 1.00 34.81 206 VAL B N 1
ATOM 3104 C CA . VAL B 1 206 ? -11.666 152.039 92.915 1.00 35.40 206 VAL B CA 1
ATOM 3105 C C . VAL B 1 206 ? -10.414 152.907 92.911 1.00 35.46 206 VAL B C 1
ATOM 3106 O O . VAL B 1 206 ? -10.004 153.444 93.942 1.00 33.33 206 VAL B O 1
ATOM 3110 N N . LYS B 1 207 ? -9.813 153.066 91.746 1.00 36.24 207 LYS B N 1
ATOM 3111 C CA . LYS B 1 207 ? -8.596 153.838 91.684 1.00 38.15 207 LYS B CA 1
ATOM 3112 C C . LYS B 1 207 ? -8.734 155.262 91.169 1.00 39.64 207 LYS B C 1
ATOM 3113 O O . LYS B 1 207 ? -7.735 155.953 90.993 1.00 40.13 207 LYS B O 1
ATOM 3119 N N . ALA B 1 208 ? -9.970 155.708 90.964 1.00 41.19 208 ALA B N 1
ATOM 3120 C CA . ALA B 1 208 ? -10.233 157.062 90.478 1.00 43.03 208 ALA B CA 1
ATOM 3121 C C . ALA B 1 208 ? -9.799 158.125 91.475 1.00 43.93 208 ALA B C 1
ATOM 3122 O O . ALA B 1 208 ? -9.903 157.933 92.684 1.00 43.94 208 ALA B O 1
ATOM 3124 N N . LYS B 1 209 ? -9.308 159.252 90.974 1.00 46.44 209 LYS B N 1
ATOM 3125 C CA . LYS B 1 209 ? -8.911 160.337 91.867 1.00 49.10 209 LYS B CA 1
ATOM 3126 C C . LYS B 1 209 ? -10.182 160.940 92.473 1.00 48.75 209 LYS B C 1
ATOM 3127 O O . LYS B 1 209 ? -10.193 161.360 93.630 1.00 47.67 209 LYS B O 1
ATOM 3133 N N . ASP B 1 210 ? -11.255 160.957 91.680 1.00 48.45 210 ASP B N 1
ATOM 3134 C CA . ASP B 1 210 ? -12.541 161.472 92.133 1.00 49.09 210 ASP B CA 1
ATOM 3135 C C . ASP B 1 210 ? -13.602 160.399 91.895 1.00 46.75 210 ASP B C 1
ATOM 3136 O O . ASP B 1 210 ? -14.290 160.397 90.869 1.00 46.16 210 ASP B O 1
ATOM 3141 N N . PRO B 1 211 ? -13.751 159.474 92.850 1.00 45.81 211 PRO B N 1
ATOM 3142 C CA . PRO B 1 211 ? -14.713 158.365 92.798 1.00 44.53 211 PRO B CA 1
ATOM 3143 C C . PRO B 1 211 ? -16.112 158.775 92.369 1.00 43.70 211 PRO B C 1
ATOM 3144 O O . PRO B 1 211 ? -16.661 158.239 91.396 1.00 42.80 211 PRO B O 1
ATOM 3148 N N . TYR B 1 212 ? -16.686 159.728 93.094 1.00 42.48 212 TYR B N 1
ATOM 3149 C CA . TYR B 1 212 ? -18.020 160.194 92.779 1.00 42.04 212 TYR B CA 1
ATOM 3150 C C . TYR B 1 212 ? -18.141 160.619 91.323 1.00 42.01 212 TYR B C 1
ATOM 3151 O O . TYR B 1 212 ? -19.033 160.159 90.585 1.00 40.62 212 TYR B O 1
ATOM 3160 N N . ALA B 1 213 ? -17.243 161.502 90.905 1.00 41.31 213 ALA B N 1
ATOM 3161 C CA . ALA B 1 213 ? -17.275 161.981 89.534 1.00 41.73 213 ALA B CA 1
ATOM 3162 C C . ALA B 1 213 ? -17.128 160.823 88.566 1.00 41.04 213 ALA B C 1
ATOM 3163 O O . ALA B 1 213 ? -17.900 160.693 87.610 1.00 42.69 213 ALA B O 1
ATOM 3165 N N . LYS B 1 214 ? -16.140 159.971 88.815 1.00 39.89 214 LYS B N 1
ATOM 3166 C CA . LYS B 1 214 ? -15.902 158.834 87.931 1.00 38.87 214 LYS B CA 1
ATOM 3167 C C . LYS B 1 214 ? -17.095 157.893 87.848 1.00 36.75 214 LYS B C 1
ATOM 3168 O O . LYS B 1 214 ? -17.479 157.459 86.757 1.00 35.77 214 LYS B O 1
ATOM 3174 N N . ILE B 1 215 ? -17.674 157.580 89.003 1.00 35.33 215 ILE B N 1
ATOM 3175 C CA . ILE B 1 215 ? -18.830 156.689 89.051 1.00 36.75 215 ILE B CA 1
ATOM 3176 C C . ILE B 1 215 ? -20.017 157.286 88.294 1.00 37.03 215 ILE B C 1
ATOM 3177 O O . ILE B 1 215 ? -20.753 156.558 87.606 1.00 35.94 215 ILE B O 1
ATOM 3182 N N . VAL B 1 216 ? -20.192 158.606 88.409 1.00 36.71 216 VAL B N 1
ATOM 3183 C CA . VAL B 1 216 ? -21.281 159.278 87.698 1.00 37.37 216 VAL B CA 1
ATOM 3184 C C . VAL B 1 216 ? -21.054 159.079 86.201 1.00 37.15 216 VAL B C 1
ATOM 3185 O O . VAL B 1 216 ? -21.987 158.743 85.458 1.00 38.47 216 VAL B O 1
ATOM 3189 N N . GLU B 1 217 ? -19.812 159.259 85.767 1.00 36.55 217 GLU B N 1
ATOM 3190 C CA . GLU B 1 217 ? -19.465 159.073 84.363 1.00 38.48 217 GLU B CA 1
ATOM 3191 C C . GLU B 1 217 ? -19.797 157.652 83.885 1.00 39.15 217 GLU B C 1
ATOM 3192 O O . GLU B 1 217 ? -20.352 157.450 82.800 1.00 39.77 217 GLU B O 1
ATOM 3198 N N . LEU B 1 218 ? -19.438 156.666 84.703 1.00 39.55 218 LEU B N 1
ATOM 3199 C CA . LEU B 1 218 ? -19.662 155.261 84.368 1.00 38.86 218 LEU B CA 1
ATOM 3200 C C . LEU B 1 218 ? -21.127 154.848 84.377 1.00 38.56 218 LEU B C 1
ATOM 3201 O O . LEU B 1 218 ? -21.587 154.119 83.493 1.00 37.64 218 LEU B O 1
ATOM 3206 N N . ALA B 1 219 ? -21.860 155.331 85.374 1.00 38.69 219 ALA B N 1
ATOM 3207 C CA . ALA B 1 219 ? -23.264 154.982 85.526 1.00 39.83 219 ALA B CA 1
ATOM 3208 C C . ALA B 1 219 ? -24.223 155.742 84.608 1.00 41.03 219 ALA B C 1
ATOM 3209 O O . ALA B 1 219 ? -25.321 155.256 84.311 1.00 40.12 219 ALA B O 1
ATOM 3211 N N . LYS B 1 220 ? -23.804 156.928 84.167 1.00 42.20 220 LYS B N 1
ATOM 3212 C CA . LYS B 1 220 ? -24.637 157.775 83.321 1.00 43.91 220 LYS B CA 1
ATOM 3213 C C . LYS B 1 220 ? -25.320 157.066 82.157 1.00 42.16 220 LYS B C 1
ATOM 3214 O O . LYS B 1 220 ? -26.487 157.312 81.882 1.00 42.93 220 LYS B O 1
ATOM 3220 N N . PRO B 1 221 ? -24.607 156.173 81.457 1.00 41.66 221 PRO B N 1
ATOM 3221 C CA . PRO B 1 221 ? -25.252 155.481 80.335 1.00 41.64 221 PRO B CA 1
ATOM 3222 C C . PRO B 1 221 ? -26.460 154.632 80.754 1.00 43.19 221 PRO B C 1
ATOM 3223 O O . PRO B 1 221 ? -27.323 154.311 79.936 1.00 41.67 221 PRO B O 1
ATOM 3227 N N . LEU B 1 222 ? -26.518 154.266 82.030 1.00 44.11 222 LEU B N 1
ATOM 3228 C CA . LEU B 1 222 ? -27.620 153.453 82.510 1.00 46.05 222 LEU B CA 1
ATOM 3229 C C . LEU B 1 222 ? -28.921 154.259 82.485 1.00 48.11 222 LEU B C 1
ATOM 3230 O O . LEU B 1 222 ? -30.001 153.699 82.325 1.00 46.35 222 LEU B O 1
ATOM 3235 N N . SER B 1 223 ? -28.836 155.575 82.644 1.00 51.32 223 SER B N 1
ATOM 3236 C CA . SER B 1 223 ? -30.053 156.381 82.588 1.00 54.79 223 SER B CA 1
ATOM 3237 C C . SER B 1 223 ? -30.397 156.698 81.122 1.00 57.04 223 SER B C 1
ATOM 3238 O O . SER B 1 223 ? -31.569 156.717 80.742 1.00 57.60 223 SER B O 1
ATOM 3241 N N . GLU B 1 224 ? -29.372 156.905 80.298 1.00 59.82 224 GLU B N 1
ATOM 3242 C CA . GLU B 1 224 ? -29.571 157.214 78.885 1.00 62.81 224 GLU B CA 1
ATOM 3243 C C . GLU B 1 224 ? -30.222 156.090 78.096 1.00 65.06 224 GLU B C 1
ATOM 3244 O O . GLU B 1 224 ? -31.321 156.280 77.575 1.00 67.19 224 GLU B O 1
ATOM 3250 N N . LEU B 1 225 ? -29.574 154.927 77.991 1.00 66.91 225 LEU B N 1
ATOM 3251 C CA . LEU B 1 225 ? -30.187 153.815 77.250 1.00 67.99 225 LEU B CA 1
ATOM 3252 C C . LEU B 1 225 ? -31.289 153.200 78.118 1.00 68.34 225 LEU B C 1
ATOM 3253 O O . LEU B 1 225 ? -31.556 151.990 77.993 1.00 69.56 225 LEU B O 1
ATOM 3258 N N . ARG B 1 226 ? -31.898 153.953 78.909 1.00 69.20 226 ARG B N 1
ATOM 3259 N N . MET C 1 1 ? 16.020 104.686 102.645 1.00 39.10 1 MET C N 1
ATOM 3260 C CA . MET C 1 1 ? 16.660 105.027 101.361 1.00 37.89 1 MET C CA 1
ATOM 3261 C C . MET C 1 1 ? 18.172 104.967 101.438 1.00 37.95 1 MET C C 1
ATOM 3262 O O . MET C 1 1 ? 18.748 105.151 102.501 1.00 37.24 1 MET C O 1
ATOM 3267 N N . ARG C 1 2 ? 18.819 104.718 100.300 1.00 38.70 2 ARG C N 1
ATOM 3268 C CA . ARG C 1 2 ? 20.271 104.650 100.284 1.00 38.76 2 ARG C CA 1
ATOM 3269 C C . ARG C 1 2 ? 20.860 106.033 100.334 1.00 38.20 2 ARG C C 1
ATOM 3270 O O . ARG C 1 2 ? 20.459 106.960 99.628 1.00 34.43 2 ARG C O 1
ATOM 3278 N N . LEU C 1 3 ? 21.851 106.082 101.204 1.00 40.43 3 LEU C N 1
ATOM 3279 C CA . LEU C 1 3 ? 22.663 107.208 101.591 1.00 40.65 3 LEU C CA 1
ATOM 3280 C C . LEU C 1 3 ? 22.732 108.346 100.626 1.00 37.38 3 LEU C C 1
ATOM 3281 O O . LEU C 1 3 ? 21.766 109.111 100.567 1.00 42.45 3 LEU C O 1
ATOM 3286 N N . PRO C 1 4 ? 23.839 108.525 99.877 1.00 32.04 4 PRO C N 1
ATOM 3287 C CA . PRO C 1 4 ? 23.865 109.668 98.926 1.00 27.84 4 PRO C CA 1
ATOM 3288 C C . PRO C 1 4 ? 22.829 109.350 97.836 1.00 25.43 4 PRO C C 1
ATOM 3289 O O . PRO C 1 4 ? 22.853 108.270 97.258 1.00 23.38 4 PRO C O 1
ATOM 3293 N N . ILE C 1 5 ? 21.936 110.282 97.535 1.00 24.60 5 ILE C N 1
ATOM 3294 C CA . ILE C 1 5 ? 20.910 109.998 96.546 1.00 22.19 5 ILE C CA 1
ATOM 3295 C C . ILE C 1 5 ? 20.760 111.049 95.446 1.00 22.37 5 ILE C C 1
ATOM 3296 O O . ILE C 1 5 ? 21.007 112.240 95.670 1.00 21.53 5 ILE C O 1
ATOM 3301 N N . LEU C 1 6 ? 20.370 110.589 94.258 1.00 21.39 6 LEU C N 1
ATOM 3302 C CA . LEU C 1 6 ? 20.129 111.458 93.103 1.00 21.94 6 LEU C CA 1
ATOM 3303 C C . LEU C 1 6 ? 18.746 111.034 92.618 1.00 21.95 6 LEU C C 1
ATOM 3304 O O . LEU C 1 6 ? 18.555 109.877 92.224 1.00 19.21 6 LEU C O 1
ATOM 3309 N N . ILE C 1 7 ? 17.791 111.965 92.672 1.00 20.26 7 ILE C N 1
ATOM 3310 C CA . ILE C 1 7 ? 16.420 111.698 92.270 1.00 19.08 7 ILE C CA 1
ATOM 3311 C C . ILE C 1 7 ? 16.088 112.449 90.991 1.00 20.45 7 ILE C C 1
ATOM 3312 O O . ILE C 1 7 ? 16.222 113.677 90.933 1.00 22.11 7 ILE C O 1
ATOM 3317 N N . ILE C 1 8 ? 15.695 111.706 89.959 1.00 21.56 8 ILE C N 1
ATOM 3318 C CA . ILE C 1 8 ? 15.324 112.295 88.678 1.00 21.81 8 ILE C CA 1
ATOM 3319 C C . ILE C 1 8 ? 13.790 112.371 88.669 1.00 22.06 8 ILE C C 1
ATOM 3320 O O . ILE C 1 8 ? 13.093 111.340 88.619 1.00 21.79 8 ILE C O 1
ATOM 3325 N N . ASN C 1 9 ? 13.277 113.590 88.711 1.00 20.93 9 ASN C N 1
ATOM 3326 C CA . ASN C 1 9 ? 11.843 113.852 88.699 1.00 20.56 9 ASN C CA 1
ATOM 3327 C C . ASN C 1 9 ? 11.410 114.058 87.231 1.00 19.76 9 ASN C C 1
ATOM 3328 O O . ASN C 1 9 ? 11.802 115.034 86.591 1.00 18.67 9 ASN C O 1
ATOM 3333 N N . PHE C 1 10 ? 10.611 113.137 86.708 1.00 19.32 10 PHE C N 1
ATOM 3334 C CA . PHE C 1 10 ? 10.153 113.223 85.318 1.00 20.81 10 PHE C CA 1
ATOM 3335 C C . PHE C 1 10 ? 9.065 114.292 85.127 1.00 21.87 10 PHE C C 1
ATOM 3336 O O . PHE C 1 10 ? 8.778 114.687 83.996 1.00 22.23 10 PHE C O 1
ATOM 3344 N N . LYS C 1 11 ? 8.478 114.755 86.230 1.00 20.46 11 LYS C N 1
ATOM 3345 C CA . LYS C 1 11 ? 7.382 115.714 86.179 1.00 20.53 11 LYS C CA 1
ATOM 3346 C C . LYS C 1 11 ? 6.345 115.217 85.180 1.00 20.63 11 LYS C C 1
ATOM 3347 O O . LYS C 1 11 ? 6.054 114.015 85.113 1.00 21.94 11 LYS C O 1
ATOM 3353 N N . ALA C 1 12 ? 5.782 116.119 84.399 1.00 20.20 12 ALA C N 1
ATOM 3354 C CA . ALA C 1 12 ? 4.788 115.717 83.410 1.00 19.69 12 ALA C CA 1
ATOM 3355 C C . ALA C 1 12 ? 5.318 115.988 81.995 1.00 20.23 12 ALA C C 1
ATOM 3356 O O . ALA C 1 12 ? 4.553 116.196 81.046 1.00 21.02 12 ALA C O 1
ATOM 3358 N N . TYR C 1 13 ? 6.637 115.986 81.859 1.00 19.43 13 TYR C N 1
ATOM 3359 C CA . TYR C 1 13 ? 7.256 116.223 80.560 1.00 19.13 13 TYR C CA 1
ATOM 3360 C C . TYR C 1 13 ? 6.909 115.156 79.507 1.00 19.81 13 TYR C C 1
ATOM 3361 O O . TYR C 1 13 ? 6.937 113.940 79.782 1.00 19.57 13 TYR C O 1
ATOM 3370 N N . GLY C 1 14 ? 6.585 115.616 78.298 1.00 19.62 14 GLY C N 1
ATOM 3371 C CA . GLY C 1 14 ? 6.272 114.695 77.217 1.00 18.85 14 GLY C CA 1
ATOM 3372 C C . GLY C 1 14 ? 7.518 113.885 76.887 1.00 19.84 14 GLY C C 1
ATOM 3373 O O . GLY C 1 14 ? 7.421 112.735 76.493 1.00 19.91 14 GLY C O 1
ATOM 3374 N N . GLU C 1 15 ? 8.698 114.478 77.056 1.00 19.55 15 GLU C N 1
ATOM 3375 C CA . GLU C 1 15 ? 9.938 113.761 76.784 1.00 22.01 15 GLU C CA 1
ATOM 3376 C C . GLU C 1 15 ? 10.086 112.511 77.652 1.00 22.88 15 GLU C C 1
ATOM 3377 O O . GLU C 1 15 ? 10.828 111.592 77.303 1.00 25.35 15 GLU C O 1
ATOM 3383 N N . ALA C 1 16 ? 9.395 112.473 78.783 1.00 22.43 16 ALA C N 1
ATOM 3384 C CA . ALA C 1 16 ? 9.494 111.324 79.665 1.00 22.69 16 ALA C CA 1
ATOM 3385 C C . ALA C 1 16 ? 8.164 110.580 79.852 1.00 22.63 16 ALA C C 1
ATOM 3386 O O . ALA C 1 16 ? 8.039 109.783 80.781 1.00 22.85 16 ALA C O 1
ATOM 3388 N N . ALA C 1 17 ? 7.186 110.829 78.980 1.00 21.41 17 ALA C N 1
ATOM 3389 C CA . ALA C 1 17 ? 5.884 110.170 79.099 1.00 21.52 17 ALA C CA 1
ATOM 3390 C C . ALA C 1 17 ? 5.804 108.890 78.288 1.00 23.90 17 ALA C C 1
ATOM 3391 O O . ALA C 1 17 ? 6.686 108.603 77.464 1.00 25.20 17 ALA C O 1
ATOM 3393 N N . GLY C 1 18 ? 4.749 108.113 78.535 1.00 24.25 18 GLY C N 1
ATOM 3394 C CA . GLY C 1 18 ? 4.554 106.859 77.827 1.00 24.09 18 GLY C CA 1
ATOM 3395 C C . GLY C 1 18 ? 5.785 105.983 77.938 1.00 24.18 18 GLY C C 1
ATOM 3396 O O . GLY C 1 18 ? 6.398 105.912 78.995 1.00 24.88 18 GLY C O 1
ATOM 3397 N N . LYS C 1 19 ? 6.147 105.332 76.840 1.00 26.09 19 LYS C N 1
ATOM 3398 C CA . LYS C 1 19 ? 7.309 104.451 76.780 1.00 27.81 19 LYS C CA 1
ATOM 3399 C C . LYS C 1 19 ? 8.613 105.146 77.169 1.00 26.13 19 LYS C C 1
ATOM 3400 O O . LYS C 1 19 ? 9.531 104.518 77.709 1.00 26.57 19 LYS C O 1
ATOM 3406 N N . ARG C 1 20 ? 8.689 106.437 76.885 1.00 23.28 20 ARG C N 1
ATOM 3407 C CA . ARG C 1 20 ? 9.877 107.199 77.187 1.00 23.72 20 ARG C CA 1
ATOM 3408 C C . ARG C 1 20 ? 10.176 107.122 78.666 1.00 23.70 20 ARG C C 1
ATOM 3409 O O . ARG C 1 20 ? 11.329 107.251 79.082 1.00 22.20 20 ARG C O 1
ATOM 3417 N N . ALA C 1 21 ? 9.126 106.901 79.453 1.00 23.14 21 ALA C N 1
ATOM 3418 C CA . ALA C 1 21 ? 9.273 106.810 80.891 1.00 22.67 21 ALA C CA 1
ATOM 3419 C C . ALA C 1 21 ? 10.137 105.618 81.241 1.00 22.23 21 ALA C C 1
ATOM 3420 O O . ALA C 1 21 ? 11.035 105.723 82.081 1.00 20.67 21 ALA C O 1
ATOM 3422 N N . VAL C 1 22 ? 9.859 104.486 80.597 1.00 22.67 22 VAL C N 1
ATOM 3423 C CA . VAL C 1 22 ? 10.637 103.270 80.814 1.00 23.62 22 VAL C CA 1
ATOM 3424 C C . VAL C 1 22 ? 12.054 103.423 80.258 1.00 25.71 22 VAL C C 1
ATOM 3425 O O . VAL C 1 22 ? 13.012 103.026 80.914 1.00 26.82 22 VAL C O 1
ATOM 3429 N N . GLU C 1 23 ? 12.202 104.012 79.072 1.00 26.65 23 GLU C N 1
ATOM 3430 C CA . GLU C 1 23 ? 13.546 104.215 78.502 1.00 29.64 23 GLU C CA 1
ATOM 3431 C C . GLU C 1 23 ? 14.411 105.057 79.420 1.00 27.00 23 GLU C C 1
ATOM 3432 O O . GLU C 1 23 ? 15.577 104.748 79.646 1.00 26.25 23 GLU C O 1
ATOM 3438 N N . LEU C 1 24 ? 13.838 106.144 79.927 1.00 25.88 24 LEU C N 1
ATOM 3439 C CA . LEU C 1 24 ? 14.564 107.036 80.822 1.00 25.48 24 LEU C CA 1
ATOM 3440 C C . LEU C 1 24 ? 14.961 106.317 82.108 1.00 25.08 24 LEU C C 1
ATOM 3441 O O . LEU C 1 24 ? 16.094 106.444 82.577 1.00 23.78 24 LEU C O 1
ATOM 3446 N N . ALA C 1 25 ? 14.031 105.543 82.660 1.00 24.19 25 ALA C N 1
ATOM 3447 C CA . ALA C 1 25 ? 14.288 104.798 83.884 1.00 25.19 25 ALA C CA 1
ATOM 3448 C C . ALA C 1 25 ? 15.434 103.802 83.688 1.00 25.66 25 ALA C C 1
ATOM 3449 O O . ALA C 1 25 ? 16.275 103.615 84.583 1.00 25.12 25 ALA C O 1
ATOM 3451 N N . LYS C 1 26 ? 15.471 103.173 82.516 1.00 25.28 26 LYS C N 1
ATOM 3452 C CA . LYS C 1 26 ? 16.523 102.202 82.202 1.00 26.85 26 LYS C CA 1
ATOM 3453 C C . LYS C 1 26 ? 17.905 102.835 82.036 1.00 25.68 26 LYS C C 1
ATOM 3454 O O . LYS C 1 26 ? 18.930 102.254 82.413 1.00 26.95 26 LYS C O 1
ATOM 3460 N N . ALA C 1 27 ? 17.936 104.030 81.476 1.00 24.53 27 ALA C N 1
ATOM 3461 C CA . ALA C 1 27 ? 19.200 104.724 81.319 1.00 24.80 27 ALA C CA 1
ATOM 3462 C C . ALA C 1 27 ? 19.682 105.058 82.740 1.00 24.93 27 ALA C C 1
ATOM 3463 O O . ALA C 1 27 ? 20.868 104.958 83.060 1.00 24.65 27 ALA C O 1
ATOM 3465 N N . ALA C 1 28 ? 18.745 105.443 83.600 1.00 25.28 28 ALA C N 1
ATOM 3466 C CA . ALA C 1 28 ? 19.077 105.786 84.980 1.00 24.09 28 ALA C CA 1
ATOM 3467 C C . ALA C 1 28 ? 19.592 104.553 85.663 1.00 22.56 28 ALA C C 1
ATOM 3468 O O . ALA C 1 28 ? 20.563 104.613 86.418 1.00 21.01 28 ALA C O 1
ATOM 3470 N N . GLU C 1 29 ? 18.952 103.426 85.376 1.00 23.18 29 GLU C N 1
ATOM 3471 C CA . GLU C 1 29 ? 19.355 102.174 85.983 1.00 25.90 29 GLU C CA 1
ATOM 3472 C C . GLU C 1 29 ? 20.770 101.779 85.572 1.00 28.76 29 GLU C C 1
ATOM 3473 O O . GLU C 1 29 ? 21.570 101.355 86.414 1.00 30.70 29 GLU C O 1
ATOM 3479 N N . ARG C 1 30 ? 21.090 101.914 84.288 1.00 28.68 30 ARG C N 1
ATOM 3480 C CA . ARG C 1 30 ? 22.426 101.575 83.835 1.00 30.25 30 ARG C CA 1
ATOM 3481 C C . ARG C 1 30 ? 23.444 102.457 84.539 1.00 29.07 30 ARG C C 1
ATOM 3482 O O . ARG C 1 30 ? 24.465 101.976 85.036 1.00 31.33 30 ARG C O 1
ATOM 3490 N N . ALA C 1 31 ? 23.187 103.758 84.561 1.00 27.33 31 ALA C N 1
ATOM 3491 C CA . ALA C 1 31 ? 24.115 104.673 85.203 1.00 26.45 31 ALA C CA 1
ATOM 3492 C C . ALA C 1 31 ? 24.312 104.286 86.664 1.00 26.10 31 ALA C C 1
ATOM 3493 O O . ALA C 1 31 ? 25.437 104.293 87.151 1.00 27.87 31 ALA C O 1
ATOM 3495 N N . ALA C 1 32 ? 23.235 103.932 87.359 1.00 25.93 32 ALA C N 1
ATOM 3496 C CA . ALA C 1 32 ? 23.352 103.565 88.770 1.00 27.78 32 ALA C CA 1
ATOM 3497 C C . ALA C 1 32 ? 24.248 102.333 88.929 1.00 30.56 32 ALA C C 1
ATOM 3498 O O . ALA C 1 32 ? 25.067 102.259 89.846 1.00 29.09 32 ALA C O 1
ATOM 3500 N N . ARG C 1 33 ? 24.100 101.368 88.028 1.00 32.51 33 ARG C N 1
ATOM 3501 C CA . ARG C 1 33 ? 24.917 100.182 88.110 1.00 35.77 33 ARG C CA 1
ATOM 3502 C C . ARG C 1 33 ? 26.348 100.491 87.711 1.00 36.75 33 ARG C C 1
ATOM 3503 O O . ARG C 1 33 ? 27.270 100.062 88.392 1.00 35.89 33 ARG C O 1
ATOM 3511 N N . GLU C 1 34 ? 26.557 101.241 86.634 1.00 37.39 34 GLU C N 1
ATOM 3512 C CA . GLU C 1 34 ? 27.924 101.550 86.255 1.00 38.72 34 GLU C CA 1
ATOM 3513 C C . GLU C 1 34 ? 28.673 102.331 87.350 1.00 37.44 34 GLU C C 1
ATOM 3514 O O . GLU C 1 34 ? 29.852 102.092 87.577 1.00 36.08 34 GLU C O 1
ATOM 3520 N N . LEU C 1 35 ? 27.989 103.241 88.042 1.00 34.80 35 LEU C N 1
ATOM 3521 C CA . LEU C 1 35 ? 28.641 104.041 89.070 1.00 32.24 35 LEU C CA 1
ATOM 3522 C C . LEU C 1 35 ? 28.536 103.536 90.504 1.00 30.85 35 LEU C C 1
ATOM 3523 O O . LEU C 1 35 ? 29.255 104.027 91.370 1.00 30.90 35 LEU C O 1
ATOM 3528 N N . GLY C 1 36 ? 27.659 102.571 90.765 1.00 28.85 36 GLY C N 1
ATOM 3529 C CA . GLY C 1 36 ? 27.486 102.095 92.125 1.00 27.92 36 GLY C CA 1
ATOM 3530 C C . GLY C 1 36 ? 26.871 103.215 92.964 1.00 29.97 36 GLY C C 1
ATOM 3531 O O . GLY C 1 36 ? 27.178 103.390 94.131 1.00 33.03 36 GLY C O 1
ATOM 3532 N N . VAL C 1 37 ? 25.980 103.980 92.358 1.00 30.01 37 VAL C N 1
ATOM 3533 C CA . VAL C 1 37 ? 25.346 105.108 93.008 1.00 29.21 37 VAL C CA 1
ATOM 3534 C C . VAL C 1 37 ? 23.837 104.919 93.079 1.00 28.84 37 VAL C C 1
ATOM 3535 O O . VAL C 1 37 ? 23.236 104.324 92.179 1.00 28.00 37 VAL C O 1
ATOM 3539 N N . ASN C 1 38 ? 23.221 105.404 94.155 1.00 27.94 38 ASN C N 1
ATOM 3540 C CA . ASN C 1 38 ? 21.773 105.269 94.287 1.00 27.39 38 ASN C CA 1
ATOM 3541 C C . ASN C 1 38 ? 21.026 106.354 93.483 1.00 26.79 38 ASN C C 1
ATOM 3542 O O . ASN C 1 38 ? 20.867 107.488 93.942 1.00 24.80 38 ASN C O 1
ATOM 3547 N N . ILE C 1 39 ? 20.615 105.988 92.269 1.00 24.55 39 ILE C N 1
ATOM 3548 C CA . ILE C 1 39 ? 19.865 106.872 91.405 1.00 22.74 39 ILE C CA 1
ATOM 3549 C C . ILE C 1 39 ? 18.408 106.424 91.462 1.00 22.50 39 ILE C C 1
ATOM 3550 O O . ILE C 1 39 ? 18.074 105.264 91.185 1.00 22.23 39 ILE C O 1
ATOM 3555 N N . VAL C 1 40 ? 17.547 107.350 91.848 1.00 22.03 40 VAL C N 1
ATOM 3556 C CA . VAL C 1 40 ? 16.129 107.074 91.978 1.00 21.56 40 VAL C CA 1
ATOM 3557 C C . VAL C 1 40 ? 15.368 107.819 90.899 1.00 21.59 40 VAL C C 1
ATOM 3558 O O . VAL C 1 40 ? 15.741 108.926 90.498 1.00 21.63 40 VAL C O 1
ATOM 3562 N N . VAL C 1 41 ? 14.264 107.229 90.481 1.00 21.12 41 VAL C N 1
ATOM 3563 C CA . VAL C 1 41 ? 13.458 107.790 89.416 1.00 21.55 41 VAL C CA 1
ATOM 3564 C C . VAL C 1 41 ? 12.006 108.028 89.864 1.00 21.29 41 VAL C C 1
ATOM 3565 O O . VAL C 1 41 ? 11.434 107.206 90.589 1.00 20.61 41 VAL C O 1
ATOM 3569 N N . ALA C 1 42 ? 11.436 109.166 89.452 1.00 20.56 42 ALA C N 1
ATOM 3570 C CA . ALA C 1 42 ? 10.053 109.531 89.787 1.00 20.15 42 ALA C CA 1
ATOM 3571 C C . ALA C 1 42 ? 9.233 109.857 88.514 1.00 20.82 42 ALA C C 1
ATOM 3572 O O . ALA C 1 42 ? 9.135 111.012 88.077 1.00 20.76 42 ALA C O 1
ATOM 3574 N N . PRO C 1 43 ? 8.624 108.839 87.903 1.00 21.56 43 PRO C N 1
ATOM 3575 C CA . PRO C 1 43 ? 7.825 109.050 86.676 1.00 21.80 43 PRO C CA 1
ATOM 3576 C C . PRO C 1 43 ? 6.469 109.676 86.969 1.00 21.42 43 PRO C C 1
ATOM 3577 O O . PRO C 1 43 ? 6.042 109.711 88.125 1.00 22.22 43 PRO C O 1
ATOM 3581 N N . ASN C 1 44 ? 5.781 110.167 85.944 1.00 20.75 44 ASN C N 1
ATOM 3582 C CA . ASN C 1 44 ? 4.484 110.722 86.232 1.00 23.02 44 ASN C CA 1
ATOM 3583 C C . ASN C 1 44 ? 3.584 109.590 86.748 1.00 21.94 44 ASN C C 1
ATOM 3584 O O . ASN C 1 44 ? 3.868 108.408 86.550 1.00 19.72 44 ASN C O 1
ATOM 3589 N N . HIS C 1 45 ? 2.510 109.954 87.438 1.00 20.46 45 HIS C N 1
ATOM 3590 C CA . HIS C 1 45 ? 1.621 108.961 87.997 1.00 21.03 45 HIS C CA 1
ATOM 3591 C C . HIS C 1 45 ? 1.189 107.870 87.043 1.00 20.67 45 HIS C C 1
ATOM 3592 O O . HIS C 1 45 ? 1.175 106.695 87.425 1.00 23.65 45 HIS C O 1
ATOM 3599 N N . LEU C 1 46 ? 0.833 108.246 85.820 1.00 19.69 46 LEU C N 1
ATOM 3600 C CA . LEU C 1 46 ? 0.359 107.296 84.812 1.00 21.18 46 LEU C CA 1
ATOM 3601 C C . LEU C 1 46 ? 1.330 106.178 84.462 1.00 22.07 46 LEU C C 1
ATOM 3602 O O . LEU C 1 46 ? 0.918 105.082 84.063 1.00 22.56 46 LEU C O 1
ATOM 3607 N N . GLU C 1 47 ? 2.615 106.430 84.651 1.00 23.17 47 GLU C N 1
ATOM 3608 C CA . GLU C 1 47 ? 3.629 105.429 84.330 1.00 23.85 47 GLU C CA 1
ATOM 3609 C C . GLU C 1 47 ? 4.269 104.786 85.562 1.00 24.47 47 GLU C C 1
ATOM 3610 O O . GLU C 1 47 ? 5.146 103.919 85.427 1.00 25.09 47 GLU C O 1
ATOM 3616 N N . LEU C 1 48 ? 3.841 105.174 86.762 1.00 23.37 48 LEU C N 1
ATOM 3617 C CA . LEU C 1 48 ? 4.494 104.624 87.951 1.00 23.29 48 LEU C CA 1
ATOM 3618 C C . LEU C 1 48 ? 4.538 103.100 88.039 1.00 24.40 48 LEU C C 1
ATOM 3619 O O . LEU C 1 48 ? 5.605 102.531 88.283 1.00 24.25 48 LEU C O 1
ATOM 3624 N N . GLY C 1 49 ? 3.385 102.449 87.849 1.00 25.42 49 GLY C N 1
ATOM 3625 C CA . GLY C 1 49 ? 3.317 101.002 87.903 1.00 23.87 49 GLY C CA 1
ATOM 3626 C C . GLY C 1 49 ? 4.164 100.376 86.820 1.00 25.28 49 GLY C C 1
ATOM 3627 O O . GLY C 1 49 ? 4.960 99.468 87.091 1.00 26.95 49 GLY C O 1
ATOM 3628 N N . LEU C 1 50 ? 4.009 100.870 85.596 1.00 24.87 50 LEU C N 1
ATOM 3629 C CA . LEU C 1 50 ? 4.757 100.353 84.447 1.00 24.34 50 LEU C CA 1
ATOM 3630 C C . LEU C 1 50 ? 6.256 100.460 84.680 1.00 24.33 50 LEU C C 1
ATOM 3631 O O . LEU C 1 50 ? 6.993 99.496 84.481 1.00 23.68 50 LEU C O 1
ATOM 3636 N N . VAL C 1 51 ? 6.711 101.637 85.104 1.00 24.64 51 VAL C N 1
ATOM 3637 C CA . VAL C 1 51 ? 8.134 101.845 85.355 1.00 23.21 51 VAL C CA 1
ATOM 3638 C C . VAL C 1 51 ? 8.638 100.979 86.499 1.00 24.44 51 VAL C C 1
ATOM 3639 O O . VAL C 1 51 ? 9.721 100.405 86.418 1.00 24.95 51 VAL C O 1
ATOM 3643 N N . SER C 1 52 ? 7.854 100.879 87.568 1.00 25.04 52 SER C N 1
ATOM 3644 C CA . SER C 1 52 ? 8.259 100.053 88.707 1.00 26.62 52 SER C CA 1
ATOM 3645 C C . SER C 1 52 ? 8.503 98.607 88.288 1.00 27.78 52 SER C C 1
ATOM 3646 O O . SER C 1 52 ? 9.401 97.956 88.794 1.00 28.35 52 SER C O 1
ATOM 3649 N N . GLN C 1 53 ? 7.706 98.100 87.359 1.00 28.45 53 GLN C N 1
ATOM 3650 C CA . GLN C 1 53 ? 7.866 96.724 86.933 1.00 29.93 53 GLN C CA 1
ATOM 3651 C C . GLN C 1 53 ? 8.889 96.555 85.811 1.00 31.20 53 GLN C C 1
ATOM 3652 O O . GLN C 1 53 ? 9.075 95.452 85.303 1.00 31.70 53 GLN C O 1
ATOM 3658 N N . SER C 1 54 ? 9.583 97.634 85.446 1.00 28.82 54 SER C N 1
ATOM 3659 C CA . SER C 1 54 ? 10.554 97.557 84.362 1.00 27.43 54 SER C CA 1
ATOM 3660 C C . SER C 1 54 ? 11.991 97.746 84.801 1.00 27.47 54 SER C C 1
ATOM 3661 O O . SER C 1 54 ? 12.906 97.421 84.050 1.00 25.97 54 SER C O 1
ATOM 3664 N N . VAL C 1 55 ? 12.195 98.276 86.003 1.00 25.77 55 VAL C N 1
ATOM 3665 C CA . VAL C 1 55 ? 13.542 98.509 86.484 1.00 24.58 55 VAL C CA 1
ATOM 3666 C C . VAL C 1 55 ? 13.662 98.094 87.933 1.00 26.51 55 VAL C C 1
ATOM 3667 O O . VAL C 1 55 ? 12.651 97.897 88.610 1.00 26.63 55 VAL C O 1
ATOM 3671 N N . ASP C 1 56 ? 14.897 97.959 88.408 1.00 25.62 56 ASP C N 1
ATOM 3672 C CA . ASP C 1 56 ? 15.104 97.556 89.774 1.00 28.30 56 ASP C CA 1
ATOM 3673 C C . ASP C 1 56 ? 15.617 98.666 90.669 1.00 28.02 56 ASP C C 1
ATOM 3674 O O . ASP C 1 56 ? 15.757 98.463 91.876 1.00 29.86 56 ASP C O 1
ATOM 3679 N N . ILE C 1 57 ? 15.919 99.830 90.102 1.00 25.37 57 ILE C N 1
ATOM 3680 C CA . ILE C 1 57 ? 16.331 100.926 90.961 1.00 22.62 57 ILE C CA 1
ATOM 3681 C C . ILE C 1 57 ? 15.031 101.368 91.630 1.00 22.62 57 ILE C C 1
ATOM 3682 O O . ILE C 1 57 ? 13.920 101.031 91.164 1.00 20.47 57 ILE C O 1
ATOM 3687 N N . PRO C 1 58 ? 15.141 102.093 92.748 1.00 21.26 58 PRO C N 1
ATOM 3688 C CA . PRO C 1 58 ? 13.918 102.542 93.426 1.00 20.64 58 PRO C CA 1
ATOM 3689 C C . PRO C 1 58 ? 13.092 103.495 92.545 1.00 21.00 58 PRO C C 1
ATOM 3690 O O . PRO C 1 58 ? 13.642 104.374 91.882 1.00 21.57 58 PRO C O 1
ATOM 3694 N N . VAL C 1 59 ? 11.777 103.321 92.553 1.00 20.30 59 VAL C N 1
ATOM 3695 C CA . VAL C 1 59 ? 10.883 104.193 91.810 1.00 20.69 59 VAL C CA 1
ATOM 3696 C C . VAL C 1 59 ? 9.982 104.936 92.810 1.00 21.50 59 VAL C C 1
ATOM 3697 O O . VAL C 1 59 ? 9.266 104.306 93.587 1.00 23.99 59 VAL C O 1
ATOM 3701 N N . TYR C 1 60 ? 10.029 106.265 92.796 1.00 20.89 60 TYR C N 1
ATOM 3702 C CA . TYR C 1 60 ? 9.232 107.074 93.701 1.00 21.03 60 TYR C CA 1
ATOM 3703 C C . TYR C 1 60 ? 8.048 107.715 93.000 1.00 21.63 60 TYR C C 1
ATOM 3704 O O . TYR C 1 60 ? 8.134 108.081 91.826 1.00 22.64 60 TYR C O 1
ATOM 3713 N N . ALA C 1 61 ? 6.941 107.857 93.723 1.00 21.42 61 ALA C N 1
ATOM 3714 C CA . ALA C 1 61 ? 5.768 108.556 93.182 1.00 21.08 61 ALA C CA 1
ATOM 3715 C C . ALA C 1 61 ? 6.066 110.048 93.333 1.00 21.08 61 ALA C C 1
ATOM 3716 O O . ALA C 1 61 ? 6.710 110.470 94.305 1.00 21.49 61 ALA C O 1
ATOM 3718 N N . GLN C 1 62 ? 5.584 110.843 92.386 1.00 21.65 62 GLN C N 1
ATOM 3719 C CA . GLN C 1 62 ? 5.801 112.284 92.426 1.00 22.04 62 GLN C CA 1
ATOM 3720 C C . GLN C 1 62 ? 5.014 112.972 93.542 1.00 22.56 62 GLN C C 1
ATOM 3721 O O . GLN C 1 62 ? 5.304 114.117 93.898 1.00 22.97 62 GLN C O 1
ATOM 3727 N N . GLY C 1 63 ? 4.017 112.267 94.074 1.00 21.54 63 GLY C N 1
ATOM 3728 C CA . GLY C 1 63 ? 3.194 112.802 95.130 1.00 22.31 63 GLY C CA 1
ATOM 3729 C C . GLY C 1 63 ? 2.085 111.827 95.488 1.00 23.28 63 GLY C C 1
ATOM 3730 O O . GLY C 1 63 ? 2.012 110.727 94.950 1.00 22.64 63 GLY C O 1
ATOM 3731 N N . ALA C 1 64 ? 1.232 112.225 96.422 1.00 21.84 64 ALA C N 1
ATOM 3732 C CA . ALA C 1 64 ? 0.102 111.406 96.834 1.00 22.88 64 ALA C CA 1
ATOM 3733 C C . ALA C 1 64 ? -0.831 112.361 97.563 1.00 23.17 64 ALA C C 1
ATOM 3734 O O . ALA C 1 64 ? -0.404 113.423 98.050 1.00 22.95 64 ALA C O 1
ATOM 3736 N N . ASP C 1 65 ? -2.100 112.012 97.648 1.00 22.48 65 ASP C N 1
ATOM 3737 C CA . ASP C 1 65 ? -2.975 112.913 98.378 1.00 26.61 65 ASP C CA 1
ATOM 3738 C C . ASP C 1 65 ? -3.935 112.181 99.298 1.00 25.35 65 ASP C C 1
ATOM 3739 O O . ASP C 1 65 ? -4.731 112.792 99.969 1.00 26.38 65 ASP C O 1
ATOM 3744 N N . VAL C 1 66 ? -3.809 110.868 99.350 1.00 25.75 66 VAL C N 1
ATOM 3745 C CA . VAL C 1 66 ? -4.680 110.039 100.166 1.00 26.01 66 VAL C CA 1
ATOM 3746 C C . VAL C 1 66 ? -3.861 108.912 100.771 1.00 24.35 66 VAL C C 1
ATOM 3747 O O . VAL C 1 66 ? -2.985 108.367 100.128 1.00 22.74 66 VAL C O 1
ATOM 3751 N N . GLU C 1 67 ? -4.171 108.563 102.008 1.00 25.85 67 GLU C N 1
ATOM 3752 C CA . GLU C 1 67 ? -3.437 107.530 102.736 1.00 26.98 67 GLU C CA 1
ATOM 3753 C C . GLU C 1 67 ? -3.678 106.102 102.298 1.00 27.33 67 GLU C C 1
ATOM 3754 O O . GLU C 1 67 ? -2.744 105.393 101.931 1.00 26.48 67 GLU C O 1
ATOM 3760 N N . ALA C 1 68 ? -4.938 105.685 102.351 1.00 27.72 68 ALA C N 1
ATOM 3761 C CA . ALA C 1 68 ? -5.306 104.305 102.044 1.00 28.88 68 ALA C CA 1
ATOM 3762 C C . ALA C 1 68 ? -6.167 104.111 100.809 1.00 29.29 68 ALA C C 1
ATOM 3763 O O . ALA C 1 68 ? -6.752 105.055 100.288 1.00 29.96 68 ALA C O 1
ATOM 3765 N N . GLY C 1 69 ? -6.245 102.866 100.357 1.00 28.28 69 GLY C N 1
ATOM 3766 C CA . GLY C 1 69 ? -7.054 102.556 99.197 1.00 28.34 69 GLY C CA 1
ATOM 3767 C C . GLY C 1 69 ? -8.516 102.750 99.558 1.00 27.71 69 GLY C C 1
ATOM 3768 O O . GLY C 1 69 ? -8.846 102.879 100.737 1.00 27.25 69 GLY C O 1
ATOM 3769 N N . GLY C 1 70 ? -9.384 102.779 98.551 1.00 25.93 70 GLY C N 1
ATOM 3770 C CA . GLY C 1 70 ? -10.791 102.978 98.811 1.00 23.06 70 GLY C CA 1
ATOM 3771 C C . GLY C 1 70 ? -11.454 103.747 97.686 1.00 23.29 70 GLY C C 1
ATOM 3772 O O . GLY C 1 70 ? -10.947 103.804 96.554 1.00 22.58 70 GLY C O 1
ATOM 3773 N N . ALA C 1 71 ? -12.588 104.359 98.001 1.00 21.87 71 ALA C N 1
ATOM 3774 C CA . ALA C 1 71 ? -13.330 105.117 97.013 1.00 22.41 71 ALA C CA 1
ATOM 3775 C C . ALA C 1 71 ? -12.755 106.519 96.886 1.00 23.03 71 ALA C C 1
ATOM 3776 O O . ALA C 1 71 ? -13.332 107.488 97.383 1.00 24.26 71 ALA C O 1
ATOM 3778 N N . HIS C 1 72 ? -11.609 106.619 96.235 1.00 22.66 72 HIS C N 1
ATOM 3779 C CA . HIS C 1 72 ? -10.973 107.910 96.017 1.00 22.45 72 HIS C CA 1
ATOM 3780 C C . HIS C 1 72 ? -10.640 108.040 94.520 1.00 21.82 72 HIS C C 1
ATOM 3781 O O . HIS C 1 72 ? -9.469 108.045 94.132 1.00 20.07 72 HIS C O 1
ATOM 3788 N N . THR C 1 73 ? -11.682 108.136 93.692 1.00 20.15 73 THR C N 1
ATOM 3789 C CA . THR C 1 73 ? -11.512 108.259 92.246 1.00 20.14 73 THR C CA 1
ATOM 3790 C C . THR C 1 73 ? -10.556 109.408 91.899 1.00 19.29 73 THR C C 1
ATOM 3791 O O . THR C 1 73 ? -10.651 110.490 92.471 1.00 18.46 73 THR C O 1
ATOM 3795 N N . ALA C 1 74 ? -9.622 109.149 90.985 1.00 19.31 74 ALA C N 1
ATOM 3796 C CA . ALA C 1 74 ? -8.653 110.161 90.543 1.00 20.24 74 ALA C CA 1
ATOM 3797 C C . ALA C 1 74 ? -7.661 110.627 91.600 1.00 20.83 74 ALA C C 1
ATOM 3798 O O . ALA C 1 74 ? -7.004 111.635 91.417 1.00 22.16 74 ALA C O 1
ATOM 3800 N N . HIS C 1 75 ? -7.530 109.887 92.694 1.00 22.37 75 HIS C N 1
ATOM 3801 C CA . HIS C 1 75 ? -6.579 110.249 93.739 1.00 23.49 75 HIS C CA 1
ATOM 3802 C C . HIS C 1 75 ? -5.432 109.255 93.744 1.00 24.73 75 HIS C C 1
ATOM 3803 O O . HIS C 1 75 ? -5.541 108.175 93.165 1.00 24.89 75 HIS C O 1
ATOM 3810 N N . VAL C 1 76 ? -4.334 109.627 94.391 1.00 23.80 76 VAL C N 1
ATOM 3811 C CA . VAL C 1 76 ? -3.190 108.744 94.493 1.00 23.72 76 VAL C CA 1
ATOM 3812 C C . VAL C 1 76 ? -3.015 108.411 95.970 1.00 23.23 76 VAL C C 1
ATOM 3813 O O . VAL C 1 76 ? -2.698 109.289 96.779 1.00 22.21 76 VAL C O 1
ATOM 3817 N N . SER C 1 77 ? -3.246 107.153 96.331 1.00 22.88 77 SER C N 1
ATOM 3818 C CA . SER C 1 77 ? -3.083 106.780 97.724 1.00 24.58 77 SER C CA 1
ATOM 3819 C C . SER C 1 77 ? -1.724 106.128 97.947 1.00 23.80 77 SER C C 1
ATOM 3820 O O . SER C 1 77 ? -1.172 105.501 97.041 1.00 23.65 77 SER C O 1
ATOM 3823 N N . LEU C 1 78 ? -1.188 106.296 99.151 1.00 22.15 78 LEU C N 1
ATOM 3824 C CA . LEU C 1 78 ? 0.109 105.732 99.485 1.00 22.71 78 LEU C CA 1
ATOM 3825 C C . LEU C 1 78 ? 0.069 104.215 99.366 1.00 22.31 78 LEU C C 1
ATOM 3826 O O . LEU C 1 78 ? 0.999 103.608 98.834 1.00 21.60 78 LEU C O 1
ATOM 3831 N N . GLU C 1 79 ? -1.006 103.598 99.839 1.00 22.48 79 GLU C N 1
ATOM 3832 C CA . GLU C 1 79 ? -1.092 102.138 99.743 1.00 23.86 79 GLU C CA 1
ATOM 3833 C C . GLU C 1 79 ? -1.037 101.674 98.273 1.00 22.87 79 GLU C C 1
ATOM 3834 O O . GLU C 1 79 ? -0.355 100.694 97.949 1.00 20.64 79 GLU C O 1
ATOM 3840 N N . ASN C 1 80 ? -1.738 102.384 97.388 1.00 22.44 80 ASN C N 1
ATOM 3841 C CA . ASN C 1 80 ? -1.723 102.027 95.967 1.00 21.25 80 ASN C CA 1
ATOM 3842 C C . ASN C 1 80 ? -0.304 102.186 95.416 1.00 20.97 80 ASN C C 1
ATOM 3843 O O . ASN C 1 80 ? 0.116 101.415 94.560 1.00 21.41 80 ASN C O 1
ATOM 3848 N N . ILE C 1 81 ? 0.425 103.194 95.896 1.00 20.78 81 ILE C N 1
ATOM 3849 C CA . ILE C 1 81 ? 1.780 103.416 95.426 1.00 20.87 81 ILE C CA 1
ATOM 3850 C C . ILE C 1 81 ? 2.605 102.190 95.741 1.00 21.84 81 ILE C C 1
ATOM 3851 O O . ILE C 1 81 ? 3.351 101.699 94.889 1.00 23.23 81 ILE C O 1
ATOM 3856 N N . LYS C 1 82 ? 2.457 101.681 96.960 1.00 22.12 82 LYS C N 1
ATOM 3857 C CA . LYS C 1 82 ? 3.182 100.497 97.362 1.00 23.13 82 LYS C CA 1
ATOM 3858 C C . LYS C 1 82 ? 2.752 99.283 96.529 1.00 24.07 82 LYS C C 1
ATOM 3859 O O . LYS C 1 82 ? 3.578 98.543 96.007 1.00 22.17 82 LYS C O 1
ATOM 3865 N N . GLU C 1 83 ? 1.444 99.093 96.401 1.00 26.02 83 GLU C N 1
ATOM 3866 C CA . GLU C 1 83 ? 0.921 97.973 95.645 1.00 27.94 83 GLU C CA 1
ATOM 3867 C C . GLU C 1 83 ? 1.335 98.055 94.161 1.00 28.46 83 GLU C C 1
ATOM 3868 O O . GLU C 1 83 ? 1.362 97.040 93.462 1.00 28.72 83 GLU C O 1
ATOM 3874 N N . ALA C 1 84 ? 1.696 99.244 93.682 1.00 25.29 84 ALA C N 1
ATOM 3875 C CA . ALA C 1 84 ? 2.093 99.347 92.287 1.00 24.06 84 ALA C CA 1
ATOM 3876 C C . ALA C 1 84 ? 3.580 99.060 92.095 1.00 22.44 84 ALA C C 1
ATOM 3877 O O . ALA C 1 84 ? 4.047 98.984 90.960 1.00 20.43 84 ALA C O 1
ATOM 3879 N N . GLY C 1 85 ? 4.315 98.896 93.197 1.00 21.36 85 GLY C N 1
ATOM 3880 C CA . GLY C 1 85 ? 5.742 98.629 93.094 1.00 17.98 85 GLY C CA 1
ATOM 3881 C C . GLY C 1 85 ? 6.626 99.835 93.404 1.00 21.20 85 GLY C C 1
ATOM 3882 O O . GLY C 1 85 ? 7.844 99.797 93.148 1.00 21.61 85 GLY C O 1
ATOM 3883 N N . GLY C 1 86 ? 6.039 100.911 93.938 1.00 18.95 86 GLY C N 1
ATOM 3884 C CA . GLY C 1 86 ? 6.831 102.077 94.285 1.00 18.80 86 GLY C CA 1
ATOM 3885 C C . GLY C 1 86 ? 7.629 101.833 95.572 1.00 20.76 86 GLY C C 1
ATOM 3886 O O . GLY C 1 86 ? 7.225 101.032 96.417 1.00 19.21 86 GLY C O 1
ATOM 3887 N N . SER C 1 87 ? 8.755 102.525 95.719 1.00 20.11 87 SER C N 1
ATOM 3888 C CA . SER C 1 87 ? 9.619 102.374 96.871 1.00 21.87 87 SER C CA 1
ATOM 3889 C C . SER C 1 87 ? 9.607 103.628 97.719 1.00 22.11 87 SER C C 1
ATOM 3890 O O . SER C 1 87 ? 10.218 103.669 98.780 1.00 24.38 87 SER C O 1
ATOM 3893 N N . GLY C 1 88 ? 8.937 104.664 97.248 1.00 21.63 88 GLY C N 1
ATOM 3894 C CA . GLY C 1 88 ? 8.914 105.887 98.019 1.00 21.58 88 GLY C CA 1
ATOM 3895 C C . GLY C 1 88 ? 8.016 106.922 97.381 1.00 21.84 88 GLY C C 1
ATOM 3896 O O . GLY C 1 88 ? 7.384 106.656 96.350 1.00 21.03 88 GLY C O 1
ATOM 3897 N N . VAL C 1 89 ? 7.974 108.105 97.981 1.00 19.63 89 VAL C N 1
ATOM 3898 C CA . VAL C 1 89 ? 7.137 109.169 97.474 1.00 18.05 89 VAL C CA 1
ATOM 3899 C C . VAL C 1 89 ? 7.715 110.557 97.772 1.00 18.51 89 VAL C C 1
ATOM 3900 O O . VAL C 1 89 ? 8.378 110.768 98.793 1.00 16.82 89 VAL C O 1
ATOM 3904 N N . ILE C 1 90 ? 7.498 111.477 96.836 1.00 18.50 90 ILE C N 1
ATOM 3905 C CA . ILE C 1 90 ? 7.913 112.854 97.007 1.00 19.21 90 ILE C CA 1
ATOM 3906 C C . ILE C 1 90 ? 6.608 113.577 97.382 1.00 19.73 90 ILE C C 1
ATOM 3907 O O . ILE C 1 90 ? 5.535 113.329 96.781 1.00 17.47 90 ILE C O 1
ATOM 3912 N N . LEU C 1 91 ? 6.686 114.443 98.392 1.00 18.95 91 LEU C N 1
ATOM 3913 C CA . LEU C 1 91 ? 5.499 115.172 98.839 1.00 17.75 91 LEU C CA 1
ATOM 3914 C C . LEU C 1 91 ? 5.820 116.647 98.910 1.00 17.63 91 LEU C C 1
ATOM 3915 O O . LEU C 1 91 ? 6.962 117.038 99.187 1.00 18.29 91 LEU C O 1
ATOM 3920 N N . ASN C 1 92 ? 4.805 117.460 98.657 1.00 17.66 92 ASN C N 1
ATOM 3921 C CA . ASN C 1 92 ? 4.913 118.911 98.726 1.00 17.35 92 ASN C CA 1
ATOM 3922 C C . ASN C 1 92 ? 5.834 119.621 97.722 1.00 18.80 92 ASN C C 1
ATOM 3923 O O . ASN C 1 92 ? 6.378 120.708 98.000 1.00 18.69 92 ASN C O 1
ATOM 3928 N N . HIS C 1 93 ? 6.012 119.028 96.551 1.00 20.36 93 HIS C N 1
ATOM 3929 C CA . HIS C 1 93 ? 6.824 119.684 95.546 1.00 19.64 93 HIS C CA 1
ATOM 3930 C C . HIS C 1 93 ? 6.117 121.025 95.285 1.00 20.13 93 HIS C C 1
ATOM 3931 O O . HIS C 1 93 ? 4.882 121.130 95.382 1.00 20.49 93 HIS C O 1
ATOM 3938 N N . SER C 1 94 ? 6.908 122.040 94.963 1.00 20.57 94 SER C N 1
ATOM 3939 C CA . SER C 1 94 ? 6.418 123.377 94.645 1.00 21.03 94 SER C CA 1
ATOM 3940 C C . SER C 1 94 ? 5.254 123.365 93.665 1.00 21.28 94 SER C C 1
ATOM 3941 O O . SER C 1 94 ? 4.384 124.217 93.725 1.00 22.41 94 SER C O 1
ATOM 3944 N N . GLU C 1 95 ? 5.258 122.432 92.720 1.00 20.87 95 GLU C N 1
ATOM 3945 C CA . GLU C 1 95 ? 4.192 122.392 91.732 1.00 20.85 95 GLU C CA 1
ATOM 3946 C C . GLU C 1 95 ? 2.952 121.676 92.238 1.00 21.79 95 GLU C C 1
ATOM 3947 O O . GLU C 1 95 ? 1.916 121.722 91.571 1.00 22.84 95 GLU C O 1
ATOM 3953 N N . ALA C 1 96 ? 3.048 121.031 93.408 1.00 19.57 96 ALA C N 1
ATOM 3954 C CA . ALA C 1 96 ? 1.902 120.306 94.000 1.00 19.55 96 ALA C CA 1
ATOM 3955 C C . ALA C 1 96 ? 1.903 120.535 95.522 1.00 18.76 96 ALA C C 1
ATOM 3956 O O . ALA C 1 96 ? 1.911 119.594 96.314 1.00 16.61 96 ALA C O 1
ATOM 3958 N N . PRO C 1 97 ? 1.874 121.810 95.943 1.00 20.06 97 PRO C N 1
ATOM 3959 C CA . PRO C 1 97 ? 1.891 122.092 97.390 1.00 17.86 97 PRO C CA 1
ATOM 3960 C C . PRO C 1 97 ? 0.749 121.434 98.149 1.00 19.03 97 PRO C C 1
ATOM 3961 O O . PRO C 1 97 ? -0.376 121.386 97.660 1.00 19.40 97 PRO C O 1
ATOM 3965 N N . LEU C 1 98 ? 1.052 120.922 99.346 1.00 20.03 98 LEU C N 1
ATOM 3966 C CA . LEU C 1 98 ? 0.051 120.252 100.195 1.00 20.26 98 LEU C CA 1
ATOM 3967 C C . LEU C 1 98 ? -0.323 120.997 101.466 1.00 19.40 98 LEU C C 1
ATOM 3968 O O . LEU C 1 98 ? 0.450 121.824 101.988 1.00 18.64 98 LEU C O 1
ATOM 3973 N N . LYS C 1 99 ? -1.517 120.689 101.962 1.00 18.61 99 LYS C N 1
ATOM 3974 C CA . LYS C 1 99 ? -1.974 121.252 103.229 1.00 18.53 99 LYS C CA 1
ATOM 3975 C C . LYS C 1 99 ? -1.118 120.682 104.338 1.00 17.99 99 LYS C C 1
ATOM 3976 O O . LYS C 1 99 ? -0.804 119.481 104.347 1.00 18.10 99 LYS C O 1
ATOM 3982 N N . LEU C 1 100 ? -0.725 121.534 105.275 1.00 18.21 100 LEU C N 1
ATOM 3983 C CA . LEU C 1 100 ? 0.099 121.075 106.374 1.00 17.48 100 LEU C CA 1
ATOM 3984 C C . LEU C 1 100 ? -0.519 119.845 107.082 1.00 18.83 100 LEU C C 1
ATOM 3985 O O . LEU C 1 100 ? 0.184 118.855 107.341 1.00 19.99 100 LEU C O 1
ATOM 3990 N N . ASN C 1 101 ? -1.820 119.871 107.368 1.00 17.79 101 ASN C N 1
ATOM 3991 C CA . ASN C 1 101 ? -2.427 118.729 108.064 1.00 18.92 101 ASN C CA 1
ATOM 3992 C C . ASN C 1 101 ? -2.373 117.423 107.266 1.00 20.17 101 ASN C C 1
ATOM 3993 O O . ASN C 1 101 ? -2.127 116.355 107.846 1.00 21.78 101 ASN C O 1
ATOM 3998 N N . ASP C 1 102 ? -2.620 117.486 105.957 1.00 18.93 102 ASP C N 1
ATOM 3999 C CA . ASP C 1 102 ? -2.581 116.282 105.136 1.00 20.29 102 ASP C CA 1
ATOM 4000 C C . ASP C 1 102 ? -1.143 115.765 105.060 1.00 20.51 102 ASP C C 1
ATOM 4001 O O . ASP C 1 102 ? -0.875 114.574 105.207 1.00 19.46 102 ASP C O 1
ATOM 4006 N N . LEU C 1 103 ? -0.224 116.688 104.812 1.00 19.93 103 LEU C N 1
ATOM 4007 C CA . LEU C 1 103 ? 1.182 116.360 104.699 1.00 20.52 103 LEU C CA 1
ATOM 4008 C C . LEU C 1 103 ? 1.652 115.565 105.922 1.00 21.76 103 LEU C C 1
ATOM 4009 O O . LEU C 1 103 ? 2.285 114.519 105.785 1.00 21.99 103 LEU C O 1
ATOM 4014 N N . ALA C 1 104 ? 1.327 116.054 107.118 1.00 22.28 104 ALA C N 1
ATOM 4015 C CA . ALA C 1 104 ? 1.739 115.369 108.349 1.00 22.46 104 ALA C CA 1
ATOM 4016 C C . ALA C 1 104 ? 1.255 113.919 108.355 1.00 21.93 104 ALA C C 1
ATOM 4017 O O . ALA C 1 104 ? 2.028 113.011 108.659 1.00 21.87 104 ALA C O 1
ATOM 4019 N N . ARG C 1 105 ? -0.007 113.699 107.998 1.00 22.11 105 ARG C N 1
ATOM 4020 C CA . ARG C 1 105 ? -0.555 112.343 107.958 1.00 24.43 105 ARG C CA 1
ATOM 4021 C C . ARG C 1 105 ? 0.071 111.526 106.822 1.00 25.93 105 ARG C C 1
ATOM 4022 O O . ARG C 1 105 ? 0.291 110.315 106.969 1.00 27.37 105 ARG C O 1
ATOM 4030 N N . LEU C 1 106 ? 0.342 112.182 105.688 1.00 24.04 106 LEU C N 1
ATOM 4031 C CA . LEU C 1 106 ? 0.902 111.487 104.552 1.00 21.23 106 LEU C CA 1
ATOM 4032 C C . LEU C 1 106 ? 2.317 111.049 104.849 1.00 20.56 106 LEU C C 1
ATOM 4033 O O . LEU C 1 106 ? 2.718 109.939 104.492 1.00 20.75 106 LEU C O 1
ATOM 4038 N N . VAL C 1 107 ? 3.087 111.889 105.521 1.00 19.43 107 VAL C N 1
ATOM 4039 C CA . VAL C 1 107 ? 4.436 111.469 105.848 1.00 19.05 107 VAL C CA 1
ATOM 4040 C C . VAL C 1 107 ? 4.420 110.233 106.784 1.00 21.03 107 VAL C C 1
ATOM 4041 O O . VAL C 1 107 ? 5.179 109.279 106.590 1.00 21.78 107 VAL C O 1
ATOM 4045 N N . ALA C 1 108 ? 3.544 110.242 107.782 1.00 19.92 108 ALA C N 1
ATOM 4046 C CA . ALA C 1 108 ? 3.504 109.149 108.738 1.00 20.91 108 ALA C CA 1
ATOM 4047 C C . ALA C 1 108 ? 3.042 107.847 108.104 1.00 21.89 108 ALA C C 1
ATOM 4048 O O . ALA C 1 108 ? 3.656 106.785 108.291 1.00 23.33 108 ALA C O 1
ATOM 4050 N N . LYS C 1 109 ? 1.956 107.921 107.347 1.00 23.31 109 LYS C N 1
ATOM 4051 C CA . LYS C 1 109 ? 1.434 106.744 106.677 1.00 22.44 109 LYS C CA 1
ATOM 4052 C C . LYS C 1 109 ? 2.479 106.164 105.708 1.00 22.80 109 LYS C C 1
ATOM 4053 O O . LYS C 1 109 ? 2.746 104.958 105.715 1.00 23.22 109 LYS C O 1
ATOM 4059 N N . ALA C 1 110 ? 3.082 107.020 104.889 1.00 22.43 110 ALA C N 1
ATOM 4060 C CA . ALA C 1 110 ? 4.070 106.547 103.926 1.00 22.55 110 ALA C CA 1
ATOM 4061 C C . ALA C 1 110 ? 5.180 105.787 104.662 1.00 22.53 110 ALA C C 1
ATOM 4062 O O . ALA C 1 110 ? 5.578 104.683 104.256 1.00 23.12 110 ALA C O 1
ATOM 4064 N N . LYS C 1 111 ? 5.664 106.353 105.761 1.00 22.73 111 LYS C N 1
ATOM 4065 C CA . LYS C 1 111 ? 6.702 105.678 106.500 1.00 23.96 111 LYS C CA 1
ATOM 4066 C C . LYS C 1 111 ? 6.247 104.349 107.075 1.00 23.85 111 LYS C C 1
ATOM 4067 O O . LYS C 1 111 ? 6.959 103.371 106.968 1.00 24.49 111 LYS C O 1
ATOM 4073 N N . SER C 1 112 ? 5.050 104.277 107.638 1.00 24.54 112 SER C N 1
ATOM 4074 C CA . SER C 1 112 ? 4.613 103.001 108.193 1.00 26.04 112 SER C CA 1
ATOM 4075 C C . SER C 1 112 ? 4.375 101.949 107.104 1.00 26.32 112 SER C C 1
ATOM 4076 O O . SER C 1 112 ? 4.160 100.767 107.400 1.00 26.72 112 SER C O 1
ATOM 4079 N N . LEU C 1 113 ? 4.415 102.371 105.845 1.00 24.68 113 LEU C N 1
ATOM 4080 C CA . LEU C 1 113 ? 4.215 101.432 104.757 1.00 23.66 113 LEU C CA 1
ATOM 4081 C C . LEU C 1 113 ? 5.551 100.953 104.215 1.00 23.28 113 LEU C C 1
ATOM 4082 O O . LEU C 1 113 ? 5.589 100.124 103.315 1.00 23.80 113 LEU C O 1
ATOM 4087 N N . GLY C 1 114 ? 6.644 101.472 104.761 1.00 22.68 114 GLY C N 1
ATOM 4088 C CA . GLY C 1 114 ? 7.951 101.074 104.277 1.00 22.08 114 GLY C CA 1
ATOM 4089 C C . GLY C 1 114 ? 8.433 101.905 103.087 1.00 23.45 114 GLY C C 1
ATOM 4090 O O . GLY C 1 114 ? 9.434 101.569 102.437 1.00 25.50 114 GLY C O 1
ATOM 4091 N N . LEU C 1 115 ? 7.733 102.993 102.789 1.00 22.80 115 LEU C N 1
ATOM 4092 C CA . LEU C 1 115 ? 8.100 103.858 101.682 1.00 22.25 115 LEU C CA 1
ATOM 4093 C C . LEU C 1 115 ? 9.089 104.940 102.093 1.00 21.76 115 LEU C C 1
ATOM 4094 O O . LEU C 1 115 ? 9.017 105.468 103.202 1.00 22.07 115 LEU C O 1
ATOM 4099 N N . ASP C 1 116 ? 10.022 105.269 101.204 1.00 21.29 116 ASP C N 1
ATOM 4100 C CA . ASP C 1 116 ? 10.939 106.362 101.477 1.00 20.44 116 ASP C CA 1
ATOM 4101 C C . ASP C 1 116 ? 10.085 107.645 101.289 1.00 21.18 116 ASP C C 1
ATOM 4102 O O . ASP C 1 116 ? 9.153 107.681 100.476 1.00 19.96 116 ASP C O 1
ATOM 4107 N N . VAL C 1 117 ? 10.362 108.694 102.042 1.00 20.82 117 VAL C N 1
ATOM 4108 C CA . VAL C 1 117 ? 9.600 109.891 101.827 1.00 22.93 117 VAL C CA 1
ATOM 4109 C C . VAL C 1 117 ? 10.487 111.104 101.852 1.00 23.26 117 VAL C C 1
ATOM 4110 O O . VAL C 1 117 ? 11.326 111.290 102.737 1.00 23.89 117 VAL C O 1
ATOM 4114 N N . VAL C 1 118 ? 10.322 111.899 100.807 1.00 22.66 118 VAL C N 1
ATOM 4115 C CA . VAL C 1 118 ? 11.066 113.117 100.629 1.00 21.76 118 VAL C CA 1
ATOM 4116 C C . VAL C 1 118 ? 10.058 114.239 100.601 1.00 21.90 118 VAL C C 1
ATOM 4117 O O . VAL C 1 118 ? 9.092 114.190 99.807 1.00 20.65 118 VAL C O 1
ATOM 4121 N N . VAL C 1 119 ? 10.277 115.250 101.446 1.00 21.03 119 VAL C N 1
ATOM 4122 C CA . VAL C 1 119 ? 9.381 116.399 101.453 1.00 20.93 119 VAL C CA 1
ATOM 4123 C C . VAL C 1 119 ? 10.089 117.639 100.914 1.00 22.35 119 VAL C C 1
ATOM 4124 O O . VAL C 1 119 ? 11.114 118.055 101.448 1.00 24.29 119 VAL C O 1
ATOM 4128 N N . CYS C 1 120 ? 9.549 118.225 99.853 1.00 21.34 120 CYS C N 1
ATOM 4129 C CA . CYS C 1 120 ? 10.139 119.436 99.327 1.00 21.84 120 CYS C CA 1
ATOM 4130 C C . CYS C 1 120 ? 9.626 120.625 100.130 1.00 22.68 120 CYS C C 1
ATOM 4131 O O . CYS C 1 120 ? 8.558 120.571 100.757 1.00 21.47 120 CYS C O 1
ATOM 4134 N N . ALA C 1 121 ? 10.397 121.705 100.076 1.00 21.95 121 ALA C N 1
ATOM 4135 C CA . ALA C 1 121 ? 10.044 122.951 100.733 1.00 21.85 121 ALA C CA 1
ATOM 4136 C C . ALA C 1 121 ? 10.826 124.028 99.971 1.00 22.02 121 ALA C C 1
ATOM 4137 O O . ALA C 1 121 ? 11.961 123.799 99.552 1.00 21.61 121 ALA C O 1
ATOM 4139 N N . PRO C 1 122 ? 10.229 125.219 99.808 1.00 21.99 122 PRO C N 1
ATOM 4140 C CA . PRO C 1 122 ? 10.808 126.361 99.098 1.00 21.22 122 PRO C CA 1
ATOM 4141 C C . PRO C 1 122 ? 11.999 127.042 99.742 1.00 21.46 122 PRO C C 1
ATOM 4142 O O . PRO C 1 122 ? 12.794 127.651 99.032 1.00 19.35 122 PRO C O 1
ATOM 4146 N N . ASP C 1 123 ? 12.088 126.990 101.077 1.00 21.39 123 ASP C N 1
ATOM 4147 C CA . ASP C 1 123 ? 13.169 127.673 101.803 1.00 21.76 123 ASP C CA 1
ATOM 4148 C C . ASP C 1 123 ? 13.587 127.014 103.121 1.00 21.82 123 ASP C C 1
ATOM 4149 O O . ASP C 1 123 ? 13.015 126.020 103.549 1.00 21.78 123 ASP C O 1
ATOM 4154 N N . PRO C 1 124 ? 14.598 127.573 103.792 1.00 23.68 124 PRO C N 1
ATOM 4155 C CA . PRO C 1 124 ? 15.013 126.940 105.048 1.00 23.71 124 PRO C CA 1
ATOM 4156 C C . PRO C 1 124 ? 13.932 126.763 106.127 1.00 24.66 124 PRO C C 1
ATOM 4157 O O . PRO C 1 124 ? 13.723 125.648 106.640 1.00 24.64 124 PRO C O 1
ATOM 4161 N N . ARG C 1 125 ? 13.244 127.847 106.466 1.00 24.51 125 ARG C N 1
ATOM 4162 C CA . ARG C 1 125 ? 12.235 127.777 107.498 1.00 25.63 125 ARG C CA 1
ATOM 4163 C C . ARG C 1 125 ? 11.156 126.750 107.191 1.00 24.37 125 ARG C C 1
ATOM 4164 O O . ARG C 1 125 ? 10.803 125.955 108.059 1.00 25.69 125 ARG C O 1
ATOM 4172 N N . THR C 1 126 ? 10.637 126.739 105.969 1.00 21.98 126 THR C N 1
ATOM 4173 C CA . THR C 1 126 ? 9.589 125.773 105.645 1.00 20.81 126 THR C CA 1
ATOM 4174 C C . THR C 1 126 ? 10.202 124.375 105.667 1.00 21.08 126 THR C C 1
ATOM 4175 O O . THR C 1 126 ? 9.519 123.389 106.026 1.00 21.75 126 THR C O 1
ATOM 4179 N N . SER C 1 127 ? 11.482 124.282 105.302 1.00 17.92 127 SER C N 1
ATOM 4180 C CA . SER C 1 127 ? 12.135 122.988 105.316 1.00 20.27 127 SER C CA 1
ATOM 4181 C C . SER C 1 127 ? 12.220 122.486 106.738 1.00 21.67 127 SER C C 1
ATOM 4182 O O . SER C 1 127 ? 12.068 121.283 106.990 1.00 22.66 127 SER C O 1
ATOM 4185 N N . LEU C 1 128 ? 12.450 123.402 107.673 1.00 21.25 128 LEU C N 1
ATOM 4186 C CA . LEU C 1 128 ? 12.538 123.011 109.069 1.00 22.25 128 LEU C CA 1
ATOM 4187 C C . LEU C 1 128 ? 11.185 122.438 109.489 1.00 22.06 128 LEU C C 1
ATOM 4188 O O . LEU C 1 128 ? 11.102 121.388 110.141 1.00 23.11 128 LEU C O 1
ATOM 4193 N N . ALA C 1 129 ? 10.128 123.130 109.091 1.00 20.43 129 ALA C N 1
ATOM 4194 C CA . ALA C 1 129 ? 8.779 122.700 109.409 1.00 20.15 129 ALA C CA 1
ATOM 4195 C C . ALA C 1 129 ? 8.503 121.321 108.794 1.00 19.70 129 ALA C C 1
ATOM 4196 O O . ALA C 1 129 ? 7.905 120.443 109.436 1.00 18.80 129 ALA C O 1
ATOM 4198 N N . ALA C 1 130 ? 8.933 121.114 107.551 1.00 19.49 130 ALA C N 1
ATOM 4199 C CA . ALA C 1 130 ? 8.711 119.805 106.937 1.00 18.92 130 ALA C CA 1
ATOM 4200 C C . ALA C 1 130 ? 9.497 118.740 107.717 1.00 19.25 130 ALA C C 1
ATOM 4201 O O . ALA C 1 130 ? 8.980 117.669 108.016 1.00 19.91 130 ALA C O 1
ATOM 4203 N N . ALA C 1 131 ? 10.742 119.052 108.053 1.00 18.69 131 ALA C N 1
ATOM 4204 C CA . ALA C 1 131 ? 11.592 118.128 108.770 1.00 19.49 131 ALA C CA 1
ATOM 4205 C C . ALA C 1 131 ? 10.962 117.715 110.101 1.00 22.06 131 ALA C C 1
ATOM 4206 O O . ALA C 1 131 ? 11.173 116.580 110.556 1.00 21.77 131 ALA C O 1
ATOM 4208 N N . ALA C 1 132 ? 10.191 118.617 110.727 1.00 21.28 132 ALA C N 1
ATOM 4209 C CA . ALA C 1 132 ? 9.566 118.273 112.008 1.00 20.28 132 ALA C CA 1
ATOM 4210 C C . ALA C 1 132 ? 8.533 117.178 111.824 1.00 20.15 132 ALA C C 1
ATOM 4211 O O . ALA C 1 132 ? 8.108 116.561 112.807 1.00 21.37 132 ALA C O 1
ATOM 4213 N N . LEU C 1 133 ? 8.124 116.923 110.577 1.00 18.91 133 LEU C N 1
ATOM 4214 C CA . LEU C 1 133 ? 7.118 115.897 110.325 1.00 18.43 133 LEU C CA 1
ATOM 4215 C C . LEU C 1 133 ? 7.724 114.513 110.226 1.00 18.75 133 LEU C C 1
ATOM 4216 O O . LEU C 1 133 ? 7.008 113.521 110.112 1.00 19.27 133 LEU C O 1
ATOM 4221 N N . GLY C 1 134 ? 9.052 114.449 110.238 1.00 19.10 134 GLY C N 1
ATOM 4222 C CA . GLY C 1 134 ? 9.715 113.164 110.205 1.00 20.60 134 GLY C CA 1
ATOM 4223 C C . GLY C 1 134 ? 9.949 112.444 108.891 1.00 22.23 134 GLY C C 1
ATOM 4224 O O . GLY C 1 134 ? 9.935 111.212 108.871 1.00 20.46 134 GLY C O 1
ATOM 4225 N N . PRO C 1 135 ? 10.169 113.160 107.773 1.00 22.78 135 PRO C N 1
ATOM 4226 C CA . PRO C 1 135 ? 10.399 112.402 106.536 1.00 22.23 135 PRO C CA 1
ATOM 4227 C C . PRO C 1 135 ? 11.849 111.900 106.572 1.00 22.77 135 PRO C C 1
ATOM 4228 O O . PRO C 1 135 ? 12.612 112.285 107.459 1.00 23.73 135 PRO C O 1
ATOM 4232 N N . HIS C 1 136 ? 12.232 111.062 105.612 1.00 21.98 136 HIS C N 1
ATOM 4233 C CA . HIS C 1 136 ? 13.594 110.552 105.545 1.00 20.74 136 HIS C CA 1
ATOM 4234 C C . HIS C 1 136 ? 14.461 111.724 105.148 1.00 21.19 136 HIS C C 1
ATOM 4235 O O . HIS C 1 136 ? 15.555 111.943 105.681 1.00 19.10 136 HIS C O 1
ATOM 4242 N N . ALA C 1 137 ? 13.945 112.490 104.196 1.00 21.41 137 ALA C N 1
ATOM 4243 C CA . ALA C 1 137 ? 14.660 113.655 103.715 1.00 20.54 137 ALA C CA 1
ATOM 4244 C C . ALA C 1 137 ? 13.756 114.823 103.374 1.00 20.30 137 ALA C C 1
ATOM 4245 O O . ALA C 1 137 ? 12.563 114.684 103.076 1.00 19.52 137 ALA C O 1
ATOM 4247 N N . VAL C 1 138 ? 14.355 115.995 103.430 1.00 20.84 138 VAL C N 1
ATOM 4248 C CA . VAL C 1 138 ? 13.670 117.219 103.081 1.00 22.54 138 VAL C CA 1
ATOM 4249 C C . VAL C 1 138 ? 14.501 117.762 101.894 1.00 22.47 138 VAL C C 1
ATOM 4250 O O . VAL C 1 138 ? 15.747 117.737 101.922 1.00 21.50 138 VAL C O 1
ATOM 4254 N N . ALA C 1 139 ? 13.815 118.210 100.849 1.00 21.62 139 ALA C N 1
ATOM 4255 C CA . ALA C 1 139 ? 14.479 118.754 99.659 1.00 21.76 139 ALA C CA 1
ATOM 4256 C C . ALA C 1 139 ? 14.221 120.247 99.549 1.00 21.80 139 ALA C C 1
ATOM 4257 O O . ALA C 1 139 ? 13.135 120.661 99.151 1.00 22.41 139 ALA C O 1
ATOM 4259 N N . VAL C 1 140 ? 15.204 121.065 99.899 1.00 21.41 140 VAL C N 1
ATOM 4260 C CA . VAL C 1 140 ? 14.988 122.498 99.785 1.00 21.63 140 VAL C CA 1
ATOM 4261 C C . VAL C 1 140 ? 15.198 122.906 98.323 1.00 22.71 140 VAL C C 1
ATOM 4262 O O . VAL C 1 140 ? 16.269 122.699 97.740 1.00 22.22 140 VAL C O 1
ATOM 4266 N N . GLU C 1 141 ? 14.143 123.442 97.725 1.00 23.64 141 GLU C N 1
ATOM 4267 C CA . GLU C 1 141 ? 14.169 123.871 96.334 1.00 25.63 141 GLU C CA 1
ATOM 4268 C C . GLU C 1 141 ? 13.581 125.262 96.142 1.00 25.00 141 GLU C C 1
ATOM 4269 O O . GLU C 1 141 ? 12.379 125.439 96.253 1.00 24.47 141 GLU C O 1
ATOM 4275 N N . PRO C 1 142 ? 14.421 126.264 95.848 1.00 25.49 142 PRO C N 1
ATOM 4276 C CA . PRO C 1 142 ? 13.922 127.631 95.629 1.00 24.42 142 PRO C CA 1
ATOM 4277 C C . PRO C 1 142 ? 13.105 127.551 94.334 1.00 24.71 142 PRO C C 1
ATOM 4278 O O . PRO C 1 142 ? 13.659 127.295 93.259 1.00 23.58 142 PRO C O 1
ATOM 4282 N N . PRO C 1 143 ? 11.786 127.784 94.411 1.00 24.49 143 PRO C N 1
ATOM 4283 C CA . PRO C 1 143 ? 10.977 127.694 93.183 1.00 23.22 143 PRO C CA 1
ATOM 4284 C C . PRO C 1 143 ? 11.409 128.607 92.040 1.00 24.60 143 PRO C C 1
ATOM 4285 O O . PRO C 1 143 ? 11.191 128.253 90.870 1.00 25.39 143 PRO C O 1
ATOM 4289 N N . GLU C 1 144 ? 12.029 129.751 92.358 1.00 23.92 144 GLU C N 1
ATOM 4290 C CA . GLU C 1 144 ? 12.490 130.696 91.322 1.00 25.51 144 GLU C CA 1
ATOM 4291 C C . GLU C 1 144 ? 13.558 130.074 90.418 1.00 25.76 144 GLU C C 1
ATOM 4292 O O . GLU C 1 144 ? 13.791 130.549 89.297 1.00 25.30 144 GLU C O 1
ATOM 4298 N N . LEU C 1 145 ? 14.256 129.065 90.923 1.00 23.73 145 LEU C N 1
ATOM 4299 C CA . LEU C 1 145 ? 15.306 128.465 90.128 1.00 25.08 145 LEU C CA 1
ATOM 4300 C C . LEU C 1 145 ? 14.833 127.244 89.350 1.00 24.46 145 LEU C C 1
ATOM 4301 O O . LEU C 1 145 ? 15.509 126.797 88.424 1.00 24.98 145 LEU C O 1
ATOM 4306 N N . ILE C 1 146 ? 13.667 126.715 89.700 1.00 22.52 146 ILE C N 1
ATOM 4307 C CA . ILE C 1 146 ? 13.188 125.539 88.995 1.00 23.41 146 ILE C CA 1
ATOM 4308 C C . ILE C 1 146 ? 13.095 125.745 87.469 1.00 24.39 146 ILE C C 1
ATOM 4309 O O . ILE C 1 146 ? 12.438 126.668 86.983 1.00 25.47 146 ILE C O 1
ATOM 4314 N N . GLY C 1 147 ? 13.784 124.882 86.732 1.00 23.63 147 GLY C N 1
ATOM 4315 C CA . GLY C 1 147 ? 13.767 124.949 85.289 1.00 24.61 147 GLY C CA 1
ATOM 4316 C C . GLY C 1 147 ? 14.630 126.026 84.649 1.00 25.88 147 GLY C C 1
ATOM 4317 O O . GLY C 1 147 ? 14.680 126.121 83.425 1.00 25.81 147 GLY C O 1
ATOM 4318 N N . THR C 1 148 ? 15.329 126.827 85.442 1.00 24.72 148 THR C N 1
ATOM 4319 C CA . THR C 1 148 ? 16.136 127.898 84.855 1.00 25.16 148 THR C CA 1
ATOM 4320 C C . THR C 1 148 ? 17.563 127.498 84.469 1.00 26.39 148 THR C C 1
ATOM 4321 O O . THR C 1 148 ? 18.241 128.252 83.771 1.00 25.47 148 THR C O 1
ATOM 4325 N N . GLY C 1 149 ? 18.018 126.330 84.929 1.00 26.58 149 GLY C N 1
ATOM 4326 C CA . GLY C 1 149 ? 19.380 125.910 84.647 1.00 25.79 149 GLY C CA 1
ATOM 4327 C C . GLY C 1 149 ? 20.357 126.659 85.548 1.00 27.94 149 GLY C C 1
ATOM 4328 O O . GLY C 1 149 ? 21.555 126.477 85.448 1.00 29.50 149 GLY C O 1
ATOM 4329 N N . ARG C 1 150 ? 19.855 127.540 86.412 1.00 29.67 150 ARG C N 1
ATOM 4330 C CA . ARG C 1 150 ? 20.716 128.287 87.328 1.00 30.28 150 ARG C CA 1
ATOM 4331 C C . ARG C 1 150 ? 20.660 127.566 88.671 1.00 28.01 150 ARG C C 1
ATOM 4332 O O . ARG C 1 150 ? 19.788 127.814 89.486 1.00 28.01 150 ARG C O 1
ATOM 4340 N N . ALA C 1 151 ? 21.614 126.671 88.878 1.00 25.68 151 ALA C N 1
ATOM 4341 C CA . ALA C 1 151 ? 21.661 125.820 90.059 1.00 25.81 151 ALA C CA 1
ATOM 4342 C C . ALA C 1 151 ? 21.569 126.456 91.444 1.00 24.46 151 ALA C C 1
ATOM 4343 O O . ALA C 1 151 ? 22.234 127.441 91.749 1.00 25.38 151 ALA C O 1
ATOM 4345 N N . VAL C 1 152 ? 20.746 125.862 92.290 1.00 22.78 152 VAL C N 1
ATOM 4346 C CA . VAL C 1 152 ? 20.602 126.363 93.636 1.00 22.83 152 VAL C CA 1
ATOM 4347 C C . VAL C 1 152 ? 21.989 126.379 94.330 1.00 22.94 152 VAL C C 1
ATOM 4348 O O . VAL C 1 152 ? 22.342 127.334 95.026 1.00 22.12 152 VAL C O 1
ATOM 4352 N N . SER C 1 153 ? 22.780 125.336 94.104 1.00 23.21 153 SER C N 1
ATOM 4353 C CA . SER C 1 153 ? 24.102 125.238 94.713 1.00 24.61 153 SER C CA 1
ATOM 4354 C C . SER C 1 153 ? 25.101 126.310 94.293 1.00 24.75 153 SER C C 1
ATOM 4355 O O . SER C 1 153 ? 26.133 126.491 94.938 1.00 26.03 153 SER C O 1
ATOM 4358 N N . ARG C 1 154 ? 24.819 127.029 93.226 1.00 25.19 154 ARG C N 1
ATOM 4359 C CA . ARG C 1 154 ? 25.741 128.077 92.834 1.00 27.20 154 ARG C CA 1
ATOM 4360 C C . ARG C 1 154 ? 25.121 129.468 92.963 1.00 27.93 154 ARG C C 1
ATOM 4361 O O . ARG C 1 154 ? 25.803 130.434 93.307 1.00 27.69 154 ARG C O 1
ATOM 4369 N N . TYR C 1 155 ? 23.821 129.556 92.703 1.00 28.11 155 TYR C N 1
ATOM 4370 C CA . TYR C 1 155 ? 23.092 130.821 92.735 1.00 27.58 155 TYR C CA 1
ATOM 4371 C C . TYR C 1 155 ? 22.461 131.135 94.080 1.00 28.63 155 TYR C C 1
ATOM 4372 O O . TYR C 1 155 ? 22.277 132.289 94.424 1.00 28.60 155 TYR C O 1
ATOM 4381 N N . LYS C 1 156 ? 22.147 130.111 94.861 1.00 29.97 156 LYS C N 1
ATOM 4382 C CA . LYS C 1 156 ? 21.535 130.376 96.149 1.00 29.61 156 LYS C CA 1
ATOM 4383 C C . LYS C 1 156 ? 21.994 129.368 97.199 1.00 29.12 156 LYS C C 1
ATOM 4384 O O . LYS C 1 156 ? 21.189 128.699 97.825 1.00 28.55 156 LYS C O 1
ATOM 4390 N N . PRO C 1 157 ? 23.316 129.264 97.411 1.00 30.07 157 PRO C N 1
ATOM 4391 C CA . PRO C 1 157 ? 23.930 128.342 98.383 1.00 30.70 157 PRO C CA 1
ATOM 4392 C C . PRO C 1 157 ? 23.560 128.545 99.861 1.00 30.88 157 PRO C C 1
ATOM 4393 O O . PRO C 1 157 ? 23.608 127.591 100.662 1.00 30.75 157 PRO C O 1
ATOM 4397 N N . GLU C 1 158 ? 23.213 129.778 100.221 1.00 30.23 158 GLU C N 1
ATOM 4398 C CA . GLU C 1 158 ? 22.831 130.089 101.597 1.00 30.62 158 GLU C CA 1
ATOM 4399 C C . GLU C 1 158 ? 21.611 129.266 101.976 1.00 29.37 158 GLU C C 1
ATOM 4400 O O . GLU C 1 158 ? 21.532 128.766 103.096 1.00 27.73 158 GLU C O 1
ATOM 4406 N N . ALA C 1 159 ? 20.665 129.113 101.049 1.00 26.48 159 ALA C N 1
ATOM 4407 C CA . ALA C 1 159 ? 19.470 128.336 101.347 1.00 26.48 159 ALA C CA 1
ATOM 4408 C C . ALA C 1 159 ? 19.821 126.885 101.685 1.00 27.51 159 ALA C C 1
ATOM 4409 O O . ALA C 1 159 ? 19.156 126.237 102.500 1.00 27.26 159 ALA C O 1
ATOM 4411 N N . ILE C 1 160 ? 20.848 126.355 101.036 1.00 26.61 160 ILE C N 1
ATOM 4412 C CA . ILE C 1 160 ? 21.228 124.993 101.317 1.00 25.16 160 ILE C CA 1
ATOM 4413 C C . ILE C 1 160 ? 21.873 124.968 102.683 1.00 24.89 160 ILE C C 1
ATOM 4414 O O . ILE C 1 160 ? 21.462 124.210 103.553 1.00 25.85 160 ILE C O 1
ATOM 4419 N N . VAL C 1 161 ? 22.877 125.817 102.862 1.00 25.42 161 VAL C N 1
ATOM 4420 C CA . VAL C 1 161 ? 23.626 125.893 104.109 1.00 25.08 161 VAL C CA 1
ATOM 4421 C C . VAL C 1 161 ? 22.745 126.123 105.338 1.00 27.31 161 VAL C C 1
ATOM 4422 O O . VAL C 1 161 ? 22.916 125.483 106.381 1.00 27.12 161 VAL C O 1
ATOM 4426 N N . GLU C 1 162 ? 21.792 127.032 105.217 1.00 29.00 162 GLU C N 1
ATOM 4427 C CA . GLU C 1 162 ? 20.910 127.336 106.333 1.00 28.72 162 GLU C CA 1
ATOM 4428 C C . GLU C 1 162 ? 19.975 126.171 106.636 1.00 27.34 162 GLU C C 1
ATOM 4429 O O . GLU C 1 162 ? 19.635 125.927 107.794 1.00 27.49 162 GLU C O 1
ATOM 4435 N N . THR C 1 163 ? 19.560 125.448 105.599 1.00 23.70 163 THR C N 1
ATOM 4436 C CA . THR C 1 163 ? 18.672 124.317 105.797 1.00 22.45 163 THR C CA 1
ATOM 4437 C C . THR C 1 163 ? 19.381 123.180 106.543 1.00 23.26 163 THR C C 1
ATOM 4438 O O . THR C 1 163 ? 18.834 122.582 107.472 1.00 23.58 163 THR C O 1
ATOM 4442 N N . VAL C 1 164 ? 20.609 122.895 106.133 1.00 23.45 164 VAL C N 1
ATOM 4443 C CA . VAL C 1 164 ? 21.399 121.848 106.748 1.00 23.13 164 VAL C CA 1
ATOM 4444 C C . VAL C 1 164 ? 21.624 122.179 108.230 1.00 24.24 164 VAL C C 1
ATOM 4445 O O . VAL C 1 164 ? 21.550 121.300 109.095 1.00 25.20 164 VAL C O 1
ATOM 4449 N N . GLY C 1 165 ? 21.896 123.451 108.517 1.00 24.07 165 GLY C N 1
ATOM 4450 C CA . GLY C 1 165 ? 22.118 123.859 109.889 1.00 22.99 165 GLY C CA 1
ATOM 4451 C C . GLY C 1 165 ? 20.847 123.752 110.717 1.00 24.34 165 GLY C C 1
ATOM 4452 O O . GLY C 1 165 ? 20.857 123.135 111.784 1.00 25.44 165 GLY C O 1
ATOM 4453 N N . LEU C 1 166 ? 19.743 124.310 110.224 1.00 22.05 166 LEU C N 1
ATOM 4454 C CA . LEU C 1 166 ? 18.506 124.266 110.976 1.00 22.94 166 LEU C CA 1
ATOM 4455 C C . LEU C 1 166 ? 18.065 122.844 111.249 1.00 23.70 166 LEU C C 1
ATOM 4456 O O . LEU C 1 166 ? 17.751 122.472 112.392 1.00 23.30 166 LEU C O 1
ATOM 4461 N N . VAL C 1 167 ? 18.037 122.044 110.197 1.00 23.45 167 VAL C N 1
ATOM 4462 C CA . VAL C 1 167 ? 17.608 120.667 110.343 1.00 23.84 167 VAL C CA 1
ATOM 4463 C C . VAL C 1 167 ? 18.528 119.850 111.256 1.00 25.31 167 VAL C C 1
ATOM 4464 O O . VAL C 1 167 ? 18.045 119.109 112.111 1.00 26.32 167 VAL C O 1
ATOM 4468 N N . SER C 1 168 ? 19.844 120.003 111.117 1.00 25.67 168 SER C N 1
ATOM 4469 C CA . SER C 1 168 ? 20.735 119.202 111.944 1.00 27.80 168 SER C CA 1
ATOM 4470 C C . SER C 1 168 ? 20.695 119.617 113.416 1.00 28.43 168 SER C C 1
ATOM 4471 O O . SER C 1 168 ? 21.088 118.877 114.312 1.00 28.18 168 SER C O 1
ATOM 4474 N N . ARG C 1 169 ? 20.194 120.806 113.661 1.00 29.71 169 ARG C N 1
ATOM 4475 C CA . ARG C 1 169 ? 20.091 121.301 115.010 1.00 31.47 169 ARG C CA 1
ATOM 4476 C C . ARG C 1 169 ? 18.819 120.740 115.671 1.00 30.20 169 ARG C C 1
ATOM 4477 O O . ARG C 1 169 ? 18.804 120.479 116.880 1.00 31.98 169 ARG C O 1
ATOM 4485 N N . HIS C 1 170 ? 17.757 120.546 114.892 1.00 26.50 170 HIS C N 1
ATOM 4486 C CA . HIS C 1 170 ? 16.502 120.089 115.483 1.00 25.57 170 HIS C CA 1
ATOM 4487 C C . HIS C 1 170 ? 16.139 118.633 115.272 1.00 25.04 170 HIS C C 1
ATOM 4488 O O . HIS C 1 170 ? 15.758 117.945 116.223 1.00 24.88 170 HIS C O 1
ATOM 4495 N N . PHE C 1 171 ? 16.260 118.157 114.035 1.00 23.67 171 PHE C N 1
ATOM 4496 C CA . PHE C 1 171 ? 15.878 116.790 113.725 1.00 22.61 171 PHE C CA 1
ATOM 4497 C C . PHE C 1 171 ? 16.975 116.141 112.900 1.00 23.34 171 PHE C C 1
ATOM 4498 O O . PHE C 1 171 ? 16.791 115.803 111.723 1.00 23.72 171 PHE C O 1
ATOM 4506 N N . PRO C 1 172 ? 18.130 115.925 113.526 1.00 23.52 172 PRO C N 1
ATOM 4507 C CA . PRO C 1 172 ? 19.252 115.319 112.802 1.00 24.50 172 PRO C CA 1
ATOM 4508 C C . PRO C 1 172 ? 19.063 113.967 112.104 1.00 23.44 172 PRO C C 1
ATOM 4509 O O . PRO C 1 172 ? 19.879 113.625 111.276 1.00 23.81 172 PRO C O 1
ATOM 4513 N N . GLU C 1 173 ? 18.016 113.196 112.406 1.00 24.67 173 GLU C N 1
ATOM 4514 C CA . GLU C 1 173 ? 17.828 111.936 111.665 1.00 21.61 173 GLU C CA 1
ATOM 4515 C C . GLU C 1 173 ? 17.386 112.258 110.258 1.00 21.48 173 GLU C C 1
ATOM 4516 O O . GLU C 1 173 ? 17.477 111.406 109.377 1.00 20.98 173 GLU C O 1
ATOM 4522 N N . VAL C 1 174 ? 16.836 113.456 110.063 1.00 20.94 174 VAL C N 1
ATOM 4523 C CA . VAL C 1 174 ? 16.336 113.849 108.752 1.00 21.44 174 VAL C CA 1
ATOM 4524 C C . VAL C 1 174 ? 17.461 114.343 107.875 1.00 22.19 174 VAL C C 1
ATOM 4525 O O . VAL C 1 174 ? 18.243 115.203 108.279 1.00 22.47 174 VAL C O 1
ATOM 4529 N N . SER C 1 175 ? 17.550 113.782 106.674 1.00 22.18 175 SER C N 1
ATOM 4530 C CA . SER C 1 175 ? 18.594 114.186 105.744 1.00 23.96 175 SER C CA 1
ATOM 4531 C C . SER C 1 175 ? 18.116 115.326 104.881 1.00 24.34 175 SER C C 1
ATOM 4532 O O . SER C 1 175 ? 16.911 115.506 104.651 1.00 25.56 175 SER C O 1
ATOM 4535 N N . VAL C 1 176 ? 19.072 116.107 104.413 1.00 23.56 176 VAL C N 1
ATOM 4536 C CA . VAL C 1 176 ? 18.754 117.220 103.568 1.00 22.50 176 VAL C CA 1
ATOM 4537 C C . VAL C 1 176 ? 19.330 117.020 102.175 1.00 24.34 176 VAL C C 1
ATOM 4538 O O . VAL C 1 176 ? 20.488 116.627 102.025 1.00 26.46 176 VAL C O 1
ATOM 4542 N N . ILE C 1 177 ? 18.499 117.242 101.161 1.00 23.09 177 ILE C N 1
ATOM 4543 C CA . ILE C 1 177 ? 18.942 117.188 99.792 1.00 22.82 177 ILE C CA 1
ATOM 4544 C C . ILE C 1 177 ? 18.422 118.492 99.185 1.00 23.93 177 ILE C C 1
ATOM 4545 O O . ILE C 1 177 ? 17.659 119.243 99.826 1.00 23.99 177 ILE C O 1
ATOM 4550 N N . THR C 1 178 ? 18.810 118.777 97.955 1.00 22.82 178 THR C N 1
ATOM 4551 C CA . THR C 1 178 ? 18.392 120.039 97.380 1.00 23.20 178 THR C CA 1
ATOM 4552 C C . THR C 1 178 ? 18.139 119.890 95.892 1.00 22.49 178 THR C C 1
ATOM 4553 O O . THR C 1 178 ? 18.544 118.893 95.287 1.00 22.36 178 THR C O 1
ATOM 4557 N N . GLY C 1 179 ? 17.473 120.887 95.310 1.00 22.85 179 GLY C N 1
ATOM 4558 C CA . GLY C 1 179 ? 17.170 120.859 93.883 1.00 21.35 179 GLY C CA 1
ATOM 4559 C C . GLY C 1 179 ? 16.789 122.231 93.355 1.00 21.93 179 GLY C C 1
ATOM 4560 O O . GLY C 1 179 ? 16.677 123.178 94.140 1.00 22.17 179 GLY C O 1
ATOM 4561 N N . ALA C 1 180 ? 16.591 122.322 92.033 1.00 22.07 180 ALA C N 1
ATOM 4562 C CA . ALA C 1 180 ? 16.234 123.547 91.303 1.00 20.84 180 ALA C CA 1
ATOM 4563 C C . ALA C 1 180 ? 17.440 124.080 90.533 1.00 23.69 180 ALA C C 1
ATOM 4564 O O . ALA C 1 180 ? 18.462 124.496 91.126 1.00 21.91 180 ALA C O 1
ATOM 4566 N N . GLY C 1 181 ? 17.321 124.041 89.202 1.00 24.49 181 GLY C N 1
ATOM 4567 C CA . GLY C 1 181 ? 18.383 124.529 88.342 1.00 25.11 181 GLY C CA 1
ATOM 4568 C C . GLY C 1 181 ? 19.630 123.679 88.179 1.00 25.08 181 GLY C C 1
ATOM 4569 O O . GLY C 1 181 ? 20.519 124.093 87.450 1.00 24.30 181 GLY C O 1
ATOM 4570 N N . ILE C 1 182 ? 19.724 122.525 88.844 1.00 26.76 182 ILE C N 1
ATOM 4571 C CA . ILE C 1 182 ? 20.912 121.663 88.708 1.00 29.52 182 ILE C CA 1
ATOM 4572 C C . ILE C 1 182 ? 21.058 121.250 87.243 1.00 31.04 182 ILE C C 1
ATOM 4573 O O . ILE C 1 182 ? 20.143 120.634 86.693 1.00 32.27 182 ILE C O 1
ATOM 4578 N N . GLU C 1 183 ? 22.184 121.557 86.603 1.00 31.93 183 GLU C N 1
ATOM 4579 C CA . GLU C 1 183 ? 22.333 121.162 85.198 1.00 32.23 183 GLU C CA 1
ATOM 4580 C C . GLU C 1 183 ? 23.605 120.380 84.860 1.00 28.72 183 GLU C C 1
ATOM 4581 O O . GLU C 1 183 ? 23.655 119.667 83.868 1.00 28.34 183 GLU C O 1
ATOM 4587 N N . SER C 1 184 ? 24.619 120.468 85.706 1.00 27.12 184 SER C N 1
ATOM 4588 C CA . SER C 1 184 ? 25.876 119.769 85.449 1.00 25.10 184 SER C CA 1
ATOM 4589 C C . SER C 1 184 ? 26.380 118.984 86.668 1.00 24.93 184 SER C C 1
ATOM 4590 O O . SER C 1 184 ? 25.838 119.113 87.768 1.00 25.50 184 SER C O 1
ATOM 4593 N N . GLY C 1 185 ? 27.421 118.176 86.461 1.00 25.07 185 GLY C N 1
ATOM 4594 C CA . GLY C 1 185 ? 28.024 117.432 87.552 1.00 23.94 185 GLY C CA 1
ATOM 4595 C C . GLY C 1 185 ? 28.573 118.397 88.593 1.00 24.79 185 GLY C C 1
ATOM 4596 O O . GLY C 1 185 ? 28.485 118.145 89.796 1.00 25.45 185 GLY C O 1
ATOM 4597 N N . ASP C 1 186 ? 29.133 119.518 88.147 1.00 25.21 186 ASP C N 1
ATOM 4598 C CA . ASP C 1 186 ? 29.652 120.508 89.087 1.00 26.69 186 ASP C CA 1
ATOM 4599 C C . ASP C 1 186 ? 28.556 121.047 90.000 1.00 26.83 186 ASP C C 1
ATOM 4600 O O . ASP C 1 186 ? 28.807 121.287 91.179 1.00 26.91 186 ASP C O 1
ATOM 4605 N N . ASP C 1 187 ? 27.359 121.270 89.457 1.00 25.24 187 ASP C N 1
ATOM 4606 C CA . ASP C 1 187 ? 26.263 121.766 90.286 1.00 24.95 187 ASP C CA 1
ATOM 4607 C C . ASP C 1 187 ? 26.001 120.738 91.393 1.00 24.60 187 ASP C C 1
ATOM 4608 O O . ASP C 1 187 ? 25.728 121.092 92.551 1.00 22.79 187 ASP C O 1
ATOM 4613 N N . VAL C 1 188 ? 26.083 119.461 91.024 1.00 24.10 188 VAL C N 1
ATOM 4614 C CA . VAL C 1 188 ? 25.851 118.378 91.981 1.00 25.25 188 VAL C CA 1
ATOM 4615 C C . VAL C 1 188 ? 26.957 118.312 93.049 1.00 25.80 188 VAL C C 1
ATOM 4616 O O . VAL C 1 188 ? 26.678 118.181 94.252 1.00 25.98 188 VAL C O 1
ATOM 4620 N N . ALA C 1 189 ? 28.211 118.406 92.614 1.00 25.27 189 ALA C N 1
ATOM 4621 C CA . ALA C 1 189 ? 29.315 118.357 93.561 1.00 24.94 189 ALA C CA 1
ATOM 4622 C C . ALA C 1 189 ? 29.221 119.557 94.525 1.00 24.76 189 ALA C C 1
ATOM 4623 O O . ALA C 1 189 ? 29.508 119.442 95.721 1.00 24.19 189 ALA C O 1
ATOM 4625 N N . ALA C 1 190 ? 28.808 120.704 93.999 1.00 23.43 190 ALA C N 1
ATOM 4626 C CA . ALA C 1 190 ? 28.704 121.903 94.824 1.00 23.92 190 ALA C CA 1
ATOM 4627 C C . ALA C 1 190 ? 27.656 121.659 95.914 1.00 25.13 190 ALA C C 1
ATOM 4628 O O . ALA C 1 190 ? 27.835 122.052 97.078 1.00 25.76 190 ALA C O 1
ATOM 4630 N N . ALA C 1 191 ? 26.568 120.996 95.538 1.00 24.61 191 ALA C N 1
ATOM 4631 C CA . ALA C 1 191 ? 25.521 120.698 96.504 1.00 24.94 191 ALA C CA 1
ATOM 4632 C C . ALA C 1 191 ? 26.086 119.832 97.649 1.00 26.32 191 ALA C C 1
ATOM 4633 O O . ALA C 1 191 ? 25.880 120.129 98.834 1.00 26.86 191 ALA C O 1
ATOM 4635 N N . LEU C 1 192 ? 26.808 118.769 97.291 1.00 27.20 192 LEU C N 1
ATOM 4636 C CA . LEU C 1 192 ? 27.353 117.860 98.293 1.00 27.79 192 LEU C CA 1
ATOM 4637 C C . LEU C 1 192 ? 28.342 118.573 99.178 1.00 27.89 192 LEU C C 1
ATOM 4638 O O . LEU C 1 192 ? 28.359 118.353 100.370 1.00 27.81 192 LEU C O 1
ATOM 4643 N N . ARG C 1 193 ? 29.168 119.430 98.595 1.00 29.20 193 ARG C N 1
ATOM 4644 C CA . ARG C 1 193 ? 30.122 120.179 99.382 1.00 31.00 193 ARG C CA 1
ATOM 4645 C C . ARG C 1 193 ? 29.398 121.086 100.378 1.00 31.18 193 ARG C C 1
ATOM 4646 O O . ARG C 1 193 ? 29.897 121.314 101.483 1.00 32.85 193 ARG C O 1
ATOM 4654 N N . LEU C 1 194 ? 28.239 121.615 99.994 1.00 28.95 194 LEU C N 1
ATOM 4655 C CA . LEU C 1 194 ? 27.495 122.472 100.909 1.00 28.06 194 LEU C CA 1
ATOM 4656 C C . LEU C 1 194 ? 26.793 121.713 102.047 1.00 28.16 194 LEU C C 1
ATOM 4657 O O . LEU C 1 194 ? 26.069 122.316 102.812 1.00 29.19 194 LEU C O 1
ATOM 4662 N N . GLY C 1 195 ? 26.994 120.402 102.160 1.00 26.99 195 GLY C N 1
ATOM 4663 C CA . GLY C 1 195 ? 26.388 119.668 103.266 1.00 26.76 195 GLY C CA 1
ATOM 4664 C C . GLY C 1 195 ? 25.216 118.764 102.956 1.00 28.33 195 GLY C C 1
ATOM 4665 O O . GLY C 1 195 ? 24.664 118.077 103.816 1.00 29.26 195 GLY C O 1
ATOM 4666 N N . THR C 1 196 ? 24.821 118.787 101.701 1.00 29.07 196 THR C N 1
ATOM 4667 C CA . THR C 1 196 ? 23.709 117.993 101.189 1.00 27.24 196 THR C CA 1
ATOM 4668 C C . THR C 1 196 ? 24.043 116.494 101.099 1.00 27.24 196 THR C C 1
ATOM 4669 O O . THR C 1 196 ? 25.204 116.103 100.973 1.00 27.75 196 THR C O 1
ATOM 4673 N N . ARG C 1 197 ? 23.026 115.648 101.138 1.00 26.92 197 ARG C N 1
ATOM 4674 C CA . ARG C 1 197 ? 23.255 114.212 101.036 1.00 25.94 197 ARG C CA 1
ATOM 4675 C C . ARG C 1 197 ? 22.683 113.711 99.719 1.00 25.54 197 ARG C C 1
ATOM 4676 O O . ARG C 1 197 ? 22.403 112.525 99.539 1.00 26.71 197 ARG C O 1
ATOM 4684 N N . GLY C 1 198 ? 22.519 114.623 98.779 1.00 25.02 198 GLY C N 1
ATOM 4685 C CA . GLY C 1 198 ? 21.952 114.240 97.507 1.00 25.23 198 GLY C CA 1
ATOM 4686 C C . GLY C 1 198 ? 21.295 115.384 96.747 1.00 25.03 198 GLY C C 1
ATOM 4687 O O . GLY C 1 198 ? 21.288 116.548 97.172 1.00 25.58 198 GLY C O 1
ATOM 4688 N N . VAL C 1 199 ? 20.653 115.039 95.645 1.00 23.41 199 VAL C N 1
ATOM 4689 C CA . VAL C 1 199 ? 20.121 116.073 94.793 1.00 23.18 199 VAL C CA 1
ATOM 4690 C C . VAL C 1 199 ? 18.824 115.636 94.132 1.00 24.29 199 VAL C C 1
ATOM 4691 O O . VAL C 1 199 ? 18.577 114.431 93.971 1.00 24.79 199 VAL C O 1
ATOM 4695 N N . LEU C 1 200 ? 17.993 116.609 93.769 1.00 22.71 200 LEU C N 1
ATOM 4696 C CA . LEU C 1 200 ? 16.714 116.328 93.108 1.00 24.00 200 LEU C CA 1
ATOM 4697 C C . LEU C 1 200 ? 16.716 117.182 91.845 1.00 24.14 200 LEU C C 1
ATOM 4698 O O . LEU C 1 200 ? 16.957 118.397 91.926 1.00 23.56 200 LEU C O 1
ATOM 4703 N N . LEU C 1 201 ? 16.457 116.570 90.687 1.00 21.68 201 LEU C N 1
ATOM 4704 C CA . LEU C 1 201 ? 16.504 117.334 89.432 1.00 20.32 201 LEU C CA 1
ATOM 4705 C C . LEU C 1 201 ? 15.578 116.772 88.372 1.00 20.22 201 LEU C C 1
ATOM 4706 O O . LEU C 1 201 ? 15.162 115.618 88.434 1.00 18.85 201 LEU C O 1
ATOM 4711 N N . ALA C 1 202 ? 15.260 117.600 87.392 1.00 18.66 202 ALA C N 1
ATOM 4712 C CA . ALA C 1 202 ? 14.355 117.171 86.349 1.00 20.54 202 ALA C CA 1
ATOM 4713 C C . ALA C 1 202 ? 14.883 117.488 84.930 1.00 21.54 202 ALA C C 1
ATOM 4714 O O . ALA C 1 202 ? 15.389 116.603 84.243 1.00 22.53 202 ALA C O 1
ATOM 4716 N N . SER C 1 203 ? 14.769 118.750 84.523 1.00 22.18 203 SER C N 1
ATOM 4717 C CA . SER C 1 203 ? 15.195 119.227 83.203 1.00 24.51 203 SER C CA 1
ATOM 4718 C C . SER C 1 203 ? 16.448 118.626 82.587 1.00 22.87 203 SER C C 1
ATOM 4719 O O . SER C 1 203 ? 16.403 118.060 81.496 1.00 22.77 203 SER C O 1
ATOM 4722 N N . ALA C 1 204 ? 17.567 118.804 83.277 1.00 21.26 204 ALA C N 1
ATOM 4723 C CA . ALA C 1 204 ? 18.843 118.352 82.774 1.00 22.29 204 ALA C CA 1
ATOM 4724 C C . ALA C 1 204 ? 18.828 116.911 82.326 1.00 24.56 204 ALA C C 1
ATOM 4725 O O . ALA C 1 204 ? 19.398 116.600 81.292 1.00 26.39 204 ALA C O 1
ATOM 4727 N N . ALA C 1 205 ? 18.197 116.023 83.085 1.00 23.52 205 ALA C N 1
ATOM 4728 C CA . ALA C 1 205 ? 18.172 114.627 82.670 1.00 25.04 205 ALA C CA 1
ATOM 4729 C C . ALA C 1 205 ? 17.051 114.360 81.678 1.00 25.79 205 ALA C C 1
ATOM 4730 O O . ALA C 1 205 ? 17.269 113.757 80.631 1.00 26.73 205 ALA C O 1
ATOM 4732 N N . VAL C 1 206 ? 15.850 114.811 82.010 1.00 25.01 206 VAL C N 1
ATOM 4733 C CA . VAL C 1 206 ? 14.695 114.583 81.156 1.00 26.43 206 VAL C CA 1
ATOM 4734 C C . VAL C 1 206 ? 14.840 115.126 79.728 1.00 26.17 206 VAL C C 1
ATOM 4735 O O . VAL C 1 206 ? 14.394 114.499 78.773 1.00 25.50 206 VAL C O 1
ATOM 4739 N N . LYS C 1 207 ? 15.471 116.284 79.587 1.00 26.08 207 LYS C N 1
ATOM 4740 C CA . LYS C 1 207 ? 15.629 116.881 78.273 1.00 27.71 207 LYS C CA 1
ATOM 4741 C C . LYS C 1 207 ? 16.978 116.663 77.581 1.00 27.47 207 LYS C C 1
ATOM 4742 O O . LYS C 1 207 ? 17.199 117.200 76.514 1.00 27.91 207 LYS C O 1
ATOM 4748 N N . ALA C 1 208 ? 17.863 115.864 78.175 1.00 27.56 208 ALA C N 1
ATOM 4749 C CA . ALA C 1 208 ? 19.171 115.592 77.582 1.00 27.23 208 ALA C CA 1
ATOM 4750 C C . ALA C 1 208 ? 19.034 114.779 76.301 1.00 29.96 208 ALA C C 1
ATOM 4751 O O . ALA C 1 208 ? 18.169 113.890 76.188 1.00 29.27 208 ALA C O 1
ATOM 4753 N N . LYS C 1 209 ? 19.888 115.088 75.327 1.00 32.19 209 LYS C N 1
ATOM 4754 C CA . LYS C 1 209 ? 19.860 114.381 74.050 1.00 32.09 209 LYS C CA 1
ATOM 4755 C C . LYS C 1 209 ? 20.350 112.952 74.300 1.00 31.65 209 LYS C C 1
ATOM 4756 O O . LYS C 1 209 ? 19.896 112.017 73.657 1.00 30.93 209 LYS C O 1
ATOM 4762 N N . ASP C 1 210 ? 21.255 112.782 75.261 1.00 31.17 210 ASP C N 1
ATOM 4763 C CA . ASP C 1 210 ? 21.795 111.462 75.607 1.00 30.38 210 ASP C CA 1
ATOM 4764 C C . ASP C 1 210 ? 21.637 111.278 77.127 1.00 30.15 210 ASP C C 1
ATOM 4765 O O . ASP C 1 210 ? 22.565 111.534 77.899 1.00 30.01 210 ASP C O 1
ATOM 4770 N N . PRO C 1 211 ? 20.445 110.850 77.568 1.00 29.22 211 PRO C N 1
ATOM 4771 C CA . PRO C 1 211 ? 20.073 110.622 78.969 1.00 27.53 211 PRO C CA 1
ATOM 4772 C C . PRO C 1 211 ? 21.109 109.859 79.782 1.00 27.55 211 PRO C C 1
ATOM 4773 O O . PRO C 1 211 ? 21.533 110.306 80.853 1.00 27.23 211 PRO C O 1
ATOM 4777 N N . TYR C 1 212 ? 21.505 108.700 79.276 1.00 26.25 212 TYR C N 1
ATOM 4778 C CA . TYR C 1 212 ? 22.491 107.899 79.961 1.00 26.30 212 TYR C CA 1
ATOM 4779 C C . TYR C 1 212 ? 23.774 108.711 80.211 1.00 28.15 212 TYR C C 1
ATOM 4780 O O . TYR C 1 212 ? 24.270 108.790 81.344 1.00 29.90 212 TYR C O 1
ATOM 4789 N N . ALA C 1 213 ? 24.321 109.313 79.162 1.00 25.69 213 ALA C N 1
ATOM 4790 C CA . ALA C 1 213 ? 25.543 110.076 79.331 1.00 25.37 213 ALA C CA 1
ATOM 4791 C C . ALA C 1 213 ? 25.376 111.227 80.314 1.00 25.53 213 ALA C C 1
ATOM 4792 O O . ALA C 1 213 ? 26.244 111.467 81.164 1.00 28.02 213 ALA C O 1
ATOM 4794 N N . LYS C 1 214 ? 24.283 111.958 80.181 1.00 23.52 214 LYS C N 1
ATOM 4795 C CA . LYS C 1 214 ? 24.008 113.077 81.067 1.00 25.04 214 LYS C CA 1
ATOM 4796 C C . LYS C 1 214 ? 23.851 112.626 82.528 1.00 24.64 214 LYS C C 1
ATOM 4797 O O . LYS C 1 214 ? 24.396 113.240 83.444 1.00 25.38 214 LYS C O 1
ATOM 4803 N N . ILE C 1 215 ? 23.098 111.551 82.739 1.00 23.38 215 ILE C N 1
ATOM 4804 C CA . ILE C 1 215 ? 22.868 111.049 84.078 1.00 21.66 215 ILE C CA 1
ATOM 4805 C C . ILE C 1 215 ? 24.179 110.596 84.703 1.00 23.37 215 ILE C C 1
ATOM 4806 O O . ILE C 1 215 ? 24.420 110.810 85.904 1.00 21.42 215 ILE C O 1
ATOM 4811 N N . VAL C 1 216 ? 25.050 109.996 83.890 1.00 23.87 216 VAL C N 1
ATOM 4812 C CA . VAL C 1 216 ? 26.337 109.551 84.412 1.00 23.95 216 VAL C CA 1
ATOM 4813 C C . VAL C 1 216 ? 27.075 110.795 84.882 1.00 24.92 216 VAL C C 1
ATOM 4814 O O . VAL C 1 216 ? 27.628 110.819 85.983 1.00 25.91 216 VAL C O 1
ATOM 4818 N N . GLU C 1 217 ? 27.059 111.838 84.057 1.00 25.06 217 GLU C N 1
ATOM 4819 C CA . GLU C 1 217 ? 27.724 113.088 84.414 1.00 25.80 217 GLU C CA 1
ATOM 4820 C C . GLU C 1 217 ? 27.186 113.627 85.739 1.00 25.92 217 GLU C C 1
ATOM 4821 O O . GLU C 1 217 ? 27.955 114.008 86.610 1.00 25.05 217 GLU C O 1
ATOM 4827 N N . LEU C 1 218 ? 25.862 113.676 85.866 1.00 25.80 218 LEU C N 1
ATOM 4828 C CA . LEU C 1 218 ? 25.223 114.196 87.068 1.00 26.76 218 LEU C CA 1
ATOM 4829 C C . LEU C 1 218 ? 25.457 113.353 88.332 1.00 27.23 218 LEU C C 1
ATOM 4830 O O . LEU C 1 218 ? 25.657 113.909 89.405 1.00 26.81 218 LEU C O 1
ATOM 4835 N N . ALA C 1 219 ? 25.454 112.024 88.195 1.00 27.87 219 ALA C N 1
ATOM 4836 C CA . ALA C 1 219 ? 25.612 111.113 89.335 1.00 28.91 219 ALA C CA 1
ATOM 4837 C C . ALA C 1 219 ? 27.061 110.818 89.753 1.00 31.32 219 ALA C C 1
ATOM 4838 O O . ALA C 1 219 ? 27.331 110.368 90.894 1.00 30.70 219 ALA C O 1
ATOM 4840 N N . LYS C 1 220 ? 27.987 111.066 88.835 1.00 30.34 220 LYS C N 1
ATOM 4841 C CA . LYS C 1 220 ? 29.385 110.810 89.103 1.00 31.86 220 LYS C CA 1
ATOM 4842 C C . LYS C 1 220 ? 29.892 111.380 90.443 1.00 30.03 220 LYS C C 1
ATOM 4843 O O . LYS C 1 220 ? 30.606 110.696 91.188 1.00 29.54 220 LYS C O 1
ATOM 4849 N N . PRO C 1 221 ? 29.539 112.634 90.766 1.00 28.61 221 PRO C N 1
ATOM 4850 C CA . PRO C 1 221 ? 30.019 113.182 92.041 1.00 27.68 221 PRO C CA 1
ATOM 4851 C C . PRO C 1 221 ? 29.582 112.357 93.253 1.00 28.94 221 PRO C C 1
ATOM 4852 O O . PRO C 1 221 ? 30.226 112.399 94.289 1.00 28.34 221 PRO C O 1
ATOM 4856 N N . LEU C 1 222 ? 28.497 111.598 93.130 1.00 31.46 222 LEU C N 1
ATOM 4857 C CA . LEU C 1 222 ? 28.031 110.784 94.260 1.00 33.66 222 LEU C CA 1
ATOM 4858 C C . LEU C 1 222 ? 28.950 109.605 94.486 1.00 35.93 222 LEU C C 1
ATOM 4859 O O . LEU C 1 222 ? 29.061 109.114 95.598 1.00 37.24 222 LEU C O 1
ATOM 4864 N N . SER C 1 223 ? 29.593 109.127 93.434 1.00 39.71 223 SER C N 1
ATOM 4865 C CA . SER C 1 223 ? 30.467 107.987 93.607 1.00 45.73 223 SER C CA 1
ATOM 4866 C C . SER C 1 223 ? 31.891 108.411 93.919 1.00 49.22 223 SER C C 1
ATOM 4867 O O . SER C 1 223 ? 32.771 107.567 94.033 1.00 50.27 223 SER C O 1
ATOM 4870 N N . GLU C 1 224 ? 32.095 109.719 94.056 1.00 54.22 224 GLU C N 1
ATOM 4871 C CA . GLU C 1 224 ? 33.400 110.312 94.352 1.00 59.62 224 GLU C CA 1
ATOM 4872 C C . GLU C 1 224 ? 33.519 110.762 95.814 1.00 62.54 224 GLU C C 1
ATOM 4873 O O . GLU C 1 224 ? 34.617 110.775 96.381 1.00 63.52 224 GLU C O 1
ATOM 4879 N N . LEU C 1 225 ? 32.395 111.156 96.409 1.00 65.23 225 LEU C N 1
ATOM 4880 C CA . LEU C 1 225 ? 32.356 111.570 97.812 1.00 67.15 225 LEU C CA 1
ATOM 4881 C C . LEU C 1 225 ? 31.570 110.484 98.554 1.00 67.95 225 LEU C C 1
ATOM 4882 O O . LEU C 1 225 ? 30.359 110.681 98.830 1.00 67.21 225 LEU C O 1
ATOM 4887 N N . ARG C 1 226 ? 32.183 109.419 98.810 1.00 69.20 226 ARG C N 1
ATOM 4888 N N . MET D 1 1 ? -15.772 107.727 71.223 1.00 33.38 1 MET D N 1
ATOM 4889 C CA . MET D 1 1 ? -16.590 106.975 72.220 1.00 33.40 1 MET D CA 1
ATOM 4890 C C . MET D 1 1 ? -17.588 106.074 71.514 1.00 34.16 1 MET D C 1
ATOM 4891 O O . MET D 1 1 ? -18.177 106.466 70.521 1.00 35.05 1 MET D O 1
ATOM 4896 N N . ARG D 1 2 ? -17.779 104.871 72.037 1.00 37.14 2 ARG D N 1
ATOM 4897 C CA . ARG D 1 2 ? -18.712 103.923 71.448 1.00 39.95 2 ARG D CA 1
ATOM 4898 C C . ARG D 1 2 ? -20.061 103.889 72.149 1.00 41.50 2 ARG D C 1
ATOM 4899 O O . ARG D 1 2 ? -20.167 103.703 73.360 1.00 41.07 2 ARG D O 1
ATOM 4907 N N . LEU D 1 3 ? -21.072 104.036 71.302 1.00 44.05 3 LEU D N 1
ATOM 4908 C CA . LEU D 1 3 ? -22.493 104.062 71.597 1.00 44.84 3 LEU D CA 1
ATOM 4909 C C . LEU D 1 3 ? -22.963 103.612 72.951 1.00 41.65 3 LEU D C 1
ATOM 4910 O O . LEU D 1 3 ? -23.083 104.472 73.808 1.00 46.34 3 LEU D O 1
ATOM 4915 N N . PRO D 1 4 ? -23.314 102.321 73.172 1.00 35.97 4 PRO D N 1
ATOM 4916 C CA . PRO D 1 4 ? -23.751 101.954 74.543 1.00 32.16 4 PRO D CA 1
ATOM 4917 C C . PRO D 1 4 ? -22.463 101.653 75.311 1.00 30.22 4 PRO D C 1
ATOM 4918 O O . PRO D 1 4 ? -21.651 100.843 74.860 1.00 29.31 4 PRO D O 1
ATOM 4922 N N . ILE D 1 5 ? -22.268 102.254 76.474 1.00 28.02 5 ILE D N 1
ATOM 4923 C CA . ILE D 1 5 ? -21.011 102.002 77.173 1.00 27.05 5 ILE D CA 1
ATOM 4924 C C . ILE D 1 5 ? -21.139 101.592 78.634 1.00 28.35 5 ILE D C 1
ATOM 4925 O O . ILE D 1 5 ? -22.062 102.030 79.334 1.00 29.99 5 ILE D O 1
ATOM 4930 N N . LEU D 1 6 ? -20.231 100.726 79.079 1.00 27.69 6 LEU D N 1
ATOM 4931 C CA . LEU D 1 6 ? -20.181 100.315 80.483 1.00 26.85 6 LEU D CA 1
ATOM 4932 C C . LEU D 1 6 ? -18.770 100.660 80.977 1.00 26.42 6 LEU D C 1
ATOM 4933 O O . LEU D 1 6 ? -17.778 100.092 80.505 1.00 26.23 6 LEU D O 1
ATOM 4938 N N . ILE D 1 7 ? -18.674 101.600 81.911 1.00 25.81 7 ILE D N 1
ATOM 4939 C CA . ILE D 1 7 ? -17.372 102.002 82.448 1.00 24.65 7 ILE D CA 1
ATOM 4940 C C . ILE D 1 7 ? -17.161 101.442 83.855 1.00 24.60 7 ILE D C 1
ATOM 4941 O O . ILE D 1 7 ? -17.982 101.684 84.737 1.00 24.83 7 ILE D O 1
ATOM 4946 N N . ILE D 1 8 ? -16.095 100.657 84.039 1.00 23.75 8 ILE D N 1
ATOM 4947 C CA . ILE D 1 8 ? -15.745 100.107 85.347 1.00 24.25 8 ILE D CA 1
ATOM 4948 C C . ILE D 1 8 ? -14.647 101.041 85.936 1.00 25.07 8 ILE D C 1
ATOM 4949 O O . ILE D 1 8 ? -13.505 101.086 85.449 1.00 22.77 8 ILE D O 1
ATOM 4954 N N . ASN D 1 9 ? -15.007 101.766 86.988 1.00 24.32 9 ASN D N 1
ATOM 4955 C CA . ASN D 1 9 ? -14.119 102.692 87.667 1.00 23.35 9 ASN D CA 1
ATOM 4956 C C . ASN D 1 9 ? -13.459 101.935 88.813 1.00 23.65 9 ASN D C 1
ATOM 4957 O O . ASN D 1 9 ? -14.128 101.555 89.766 1.00 23.63 9 ASN D O 1
ATOM 4962 N N . PHE D 1 10 ? -12.148 101.713 88.711 1.00 24.60 10 PHE D N 1
ATOM 4963 C CA . PHE D 1 10 ? -11.400 100.987 89.747 1.00 23.86 10 PHE D CA 1
ATOM 4964 C C . PHE D 1 10 ? -11.167 101.831 91.004 1.00 24.18 10 PHE D C 1
ATOM 4965 O O . PHE D 1 10 ? -10.752 101.307 92.032 1.00 26.18 10 PHE D O 1
ATOM 4973 N N . LYS D 1 11 ? -11.411 103.133 90.924 1.00 23.48 11 LYS D N 1
ATOM 4974 C CA . LYS D 1 11 ? -11.144 104.030 92.046 1.00 22.78 11 LYS D CA 1
ATOM 4975 C C . LYS D 1 11 ? -9.752 103.719 92.604 1.00 21.68 11 LYS D C 1
ATOM 4976 O O . LYS D 1 11 ? -8.841 103.440 91.832 1.00 22.14 11 LYS D O 1
ATOM 4982 N N . ALA D 1 12 ? -9.578 103.770 93.923 1.00 21.60 12 ALA D N 1
ATOM 4983 C CA . ALA D 1 12 ? -8.286 103.485 94.542 1.00 21.28 12 ALA D CA 1
ATOM 4984 C C . ALA D 1 12 ? -8.384 102.203 95.379 1.00 23.06 12 ALA D C 1
ATOM 4985 O O . ALA D 1 12 ? -7.652 102.006 96.358 1.00 23.97 12 ALA D O 1
ATOM 4987 N N . TYR D 1 13 ? -9.299 101.327 94.991 1.00 23.15 13 TYR D N 1
ATOM 4988 C CA . TYR D 1 13 ? -9.496 100.074 95.710 1.00 22.83 13 TYR D CA 1
ATOM 4989 C C . TYR D 1 13 ? -8.282 99.175 95.615 1.00 23.83 13 TYR D C 1
ATOM 4990 O O . TYR D 1 13 ? -7.754 98.950 94.517 1.00 24.56 13 TYR D O 1
ATOM 4999 N N . GLY D 1 14 ? -7.855 98.650 96.763 1.00 24.65 14 GLY D N 1
ATOM 5000 C CA . GLY D 1 14 ? -6.722 97.749 96.792 1.00 24.52 14 GLY D CA 1
ATOM 5001 C C . GLY D 1 14 ? -7.026 96.507 95.973 1.00 26.19 14 GLY D C 1
ATOM 5002 O O . GLY D 1 14 ? -6.122 95.938 95.365 1.00 25.96 14 GLY D O 1
ATOM 5003 N N . GLU D 1 15 ? -8.291 96.085 95.937 1.00 27.02 15 GLU D N 1
ATOM 5004 C CA . GLU D 1 15 ? -8.666 94.890 95.170 1.00 29.27 15 GLU D CA 1
ATOM 5005 C C . GLU D 1 15 ? -8.385 95.062 93.675 1.00 28.66 15 GLU D C 1
ATOM 5006 O O . GLU D 1 15 ? -8.378 94.088 92.933 1.00 27.69 15 GLU D O 1
ATOM 5012 N N . ALA D 1 16 ? -8.140 96.296 93.239 1.00 27.28 16 ALA D N 1
ATOM 5013 C CA . ALA D 1 16 ? -7.850 96.565 91.828 1.00 26.63 16 ALA D CA 1
ATOM 5014 C C . ALA D 1 16 ? -6.486 97.229 91.658 1.00 26.65 16 ALA D C 1
ATOM 5015 O O . ALA D 1 16 ? -6.173 97.756 90.589 1.00 25.67 16 ALA D O 1
ATOM 5017 N N . ALA D 1 17 ? -5.666 97.203 92.703 1.00 25.70 17 ALA D N 1
ATOM 5018 C CA . ALA D 1 17 ? -4.368 97.850 92.612 1.00 26.33 17 ALA D CA 1
ATOM 5019 C C . ALA D 1 17 ? -3.281 96.895 92.168 1.00 26.89 17 ALA D C 1
ATOM 5020 O O . ALA D 1 17 ? -3.474 95.677 92.159 1.00 25.55 17 ALA D O 1
ATOM 5022 N N . GLY D 1 18 ? -2.135 97.461 91.802 1.00 27.21 18 GLY D N 1
ATOM 5023 C CA . GLY D 1 18 ? -1.027 96.654 91.341 1.00 28.96 18 GLY D CA 1
ATOM 5024 C C . GLY D 1 18 ? -1.415 95.760 90.173 1.00 30.33 18 GLY D C 1
ATOM 5025 O O . GLY D 1 18 ? -2.112 96.186 89.239 1.00 30.95 18 GLY D O 1
ATOM 5026 N N . LYS D 1 19 ? -0.961 94.515 90.230 1.00 30.46 19 LYS D N 1
ATOM 5027 C CA . LYS D 1 19 ? -1.241 93.548 89.193 1.00 33.15 19 LYS D CA 1
ATOM 5028 C C . LYS D 1 19 ? -2.735 93.287 89.030 1.00 32.55 19 LYS D C 1
ATOM 5029 O O . LYS D 1 19 ? -3.190 92.946 87.946 1.00 32.31 19 LYS D O 1
ATOM 5035 N N . ARG D 1 20 ? -3.491 93.452 90.111 1.00 32.02 20 ARG D N 1
ATOM 5036 C CA . ARG D 1 20 ? -4.920 93.214 90.076 1.00 31.56 20 ARG D CA 1
ATOM 5037 C C . ARG D 1 20 ? -5.600 94.128 89.054 1.00 29.92 20 ARG D C 1
ATOM 5038 O O . ARG D 1 20 ? -6.652 93.781 88.492 1.00 29.82 20 ARG D O 1
ATOM 5046 N N . ALA D 1 21 ? -4.999 95.290 88.810 1.00 27.25 21 ALA D N 1
ATOM 5047 C CA . ALA D 1 21 ? -5.545 96.235 87.842 1.00 26.26 21 ALA D CA 1
ATOM 5048 C C . ALA D 1 21 ? -5.562 95.574 86.457 1.00 26.28 21 ALA D C 1
ATOM 5049 O O . ALA D 1 21 ? -6.567 95.634 85.719 1.00 23.02 21 ALA D O 1
ATOM 5051 N N . VAL D 1 22 ? -4.441 94.947 86.107 1.00 25.62 22 VAL D N 1
ATOM 5052 C CA . VAL D 1 22 ? -4.341 94.275 84.822 1.00 27.64 22 VAL D CA 1
ATOM 5053 C C . VAL D 1 22 ? -5.278 93.064 84.777 1.00 27.85 22 VAL D C 1
ATOM 5054 O O . VAL D 1 22 ? -5.919 92.802 83.751 1.00 28.34 22 VAL D O 1
ATOM 5058 N N . GLU D 1 23 ? -5.376 92.339 85.884 1.00 26.72 23 GLU D N 1
ATOM 5059 C CA . GLU D 1 23 ? -6.256 91.175 85.912 1.00 30.10 23 GLU D CA 1
ATOM 5060 C C . GLU D 1 23 ? -7.714 91.591 85.693 1.00 29.27 23 GLU D C 1
ATOM 5061 O O . GLU D 1 23 ? -8.458 90.953 84.947 1.00 28.21 23 GLU D O 1
ATOM 5067 N N . LEU D 1 24 ? -8.116 92.657 86.373 1.00 29.23 24 LEU D N 1
ATOM 5068 C CA . LEU D 1 24 ? -9.477 93.135 86.276 1.00 29.18 24 LEU D CA 1
ATOM 5069 C C . LEU D 1 24 ? -9.736 93.628 84.865 1.00 30.17 24 LEU D C 1
ATOM 5070 O O . LEU D 1 24 ? -10.781 93.324 84.273 1.00 29.83 24 LEU D O 1
ATOM 5075 N N . ALA D 1 25 ? -8.773 94.365 84.305 1.00 30.11 25 ALA D N 1
ATOM 5076 C CA . ALA D 1 25 ? -8.929 94.880 82.944 1.00 30.27 25 ALA D CA 1
ATOM 5077 C C . ALA D 1 25 ? -9.110 93.722 81.947 1.00 30.34 25 ALA D C 1
ATOM 5078 O O . ALA D 1 25 ? -9.941 93.807 81.035 1.00 29.11 25 ALA D O 1
ATOM 5080 N N . LYS D 1 26 ? -8.326 92.653 82.127 1.00 29.31 26 LYS D N 1
ATOM 5081 C CA . LYS D 1 26 ? -8.418 91.483 81.256 1.00 30.23 26 LYS D CA 1
ATOM 5082 C C . LYS D 1 26 ? -9.755 90.760 81.382 1.00 30.50 26 LYS D C 1
ATOM 5083 O O . LYS D 1 26 ? -10.312 90.290 80.375 1.00 30.54 26 LYS D O 1
ATOM 5089 N N . ALA D 1 27 ? -10.277 90.667 82.604 1.00 28.12 27 ALA D N 1
ATOM 5090 C CA . ALA D 1 27 ? -11.576 90.045 82.768 1.00 29.12 27 ALA D CA 1
ATOM 5091 C C . ALA D 1 27 ? -12.598 90.897 81.986 1.00 29.91 27 ALA D C 1
ATOM 5092 O O . ALA D 1 27 ? -13.481 90.360 81.307 1.00 31.39 27 ALA D O 1
ATOM 5094 N N . ALA D 1 28 ? -12.463 92.224 82.077 1.00 29.07 28 ALA D N 1
ATOM 5095 C CA . ALA D 1 28 ? -13.382 93.125 81.391 1.00 29.21 28 ALA D CA 1
ATOM 5096 C C . ALA D 1 28 ? -13.248 92.955 79.885 1.00 29.02 28 ALA D C 1
ATOM 5097 O O . ALA D 1 28 ? -14.249 92.966 79.159 1.00 28.56 28 ALA D O 1
ATOM 5099 N N . GLU D 1 29 ? -12.010 92.788 79.432 1.00 29.12 29 GLU D N 1
ATOM 5100 C CA . GLU D 1 29 ? -11.734 92.615 78.018 1.00 31.04 29 GLU D CA 1
ATOM 5101 C C . GLU D 1 29 ? -12.382 91.336 77.472 1.00 31.43 29 GLU D C 1
ATOM 5102 O O . GLU D 1 29 ? -12.955 91.351 76.385 1.00 32.06 29 GLU D O 1
ATOM 5108 N N . ARG D 1 30 ? -12.286 90.238 78.216 1.00 32.95 30 ARG D N 1
ATOM 5109 C CA . ARG D 1 30 ? -12.909 88.987 77.797 1.00 36.25 30 ARG D CA 1
ATOM 5110 C C . ARG D 1 30 ? -14.401 89.200 77.654 1.00 36.55 30 ARG D C 1
ATOM 5111 O O . ARG D 1 30 ? -14.989 88.879 76.619 1.00 35.98 30 ARG D O 1
ATOM 5119 N N . ALA D 1 31 ? -15.012 89.742 78.703 1.00 35.57 31 ALA D N 1
ATOM 5120 C CA . ALA D 1 31 ? -16.444 89.977 78.675 1.00 35.24 31 ALA D CA 1
ATOM 5121 C C . ALA D 1 31 ? -16.833 90.802 77.455 1.00 34.69 31 ALA D C 1
ATOM 5122 O O . ALA D 1 31 ? -17.808 90.489 76.771 1.00 34.52 31 ALA D O 1
ATOM 5124 N N . ALA D 1 32 ? -16.061 91.850 77.181 1.00 34.14 32 ALA D N 1
ATOM 5125 C CA . ALA D 1 32 ? -16.356 92.744 76.066 1.00 34.84 32 ALA D CA 1
ATOM 5126 C C . ALA D 1 32 ? -16.333 92.019 74.732 1.00 37.12 32 ALA D C 1
ATOM 5127 O O . ALA D 1 32 ? -17.193 92.251 73.882 1.00 36.01 32 ALA D O 1
ATOM 5129 N N . ARG D 1 33 ? -15.336 91.161 74.535 1.00 38.84 33 ARG D N 1
ATOM 5130 C CA . ARG D 1 33 ? -15.258 90.427 73.288 1.00 41.67 33 ARG D CA 1
ATOM 5131 C C . ARG D 1 33 ? -16.347 89.348 73.234 1.00 41.50 33 ARG D C 1
ATOM 5132 O O . ARG D 1 33 ? -16.964 89.140 72.193 1.00 41.47 33 ARG D O 1
ATOM 5140 N N . GLU D 1 34 ? -16.625 88.714 74.364 1.00 41.85 34 GLU D N 1
ATOM 5141 C CA . GLU D 1 34 ? -17.645 87.681 74.421 1.00 42.75 34 GLU D CA 1
ATOM 5142 C C . GLU D 1 34 ? -19.040 88.196 74.118 1.00 41.34 34 GLU D C 1
ATOM 5143 O O . GLU D 1 34 ? -19.829 87.495 73.510 1.00 42.15 34 GLU D O 1
ATOM 5149 N N . LEU D 1 35 ? -19.356 89.404 74.569 1.00 38.83 35 LEU D N 1
ATOM 5150 C CA . LEU D 1 35 ? -20.691 89.953 74.374 1.00 35.17 35 LEU D CA 1
ATOM 5151 C C . LEU D 1 35 ? -20.797 90.926 73.237 1.00 34.16 35 LEU D C 1
ATOM 5152 O O . LEU D 1 35 ? -21.906 91.303 72.854 1.00 35.04 35 LEU D O 1
ATOM 5157 N N . GLY D 1 36 ? -19.659 91.346 72.697 1.00 32.09 36 GLY D N 1
ATOM 5158 C CA . GLY D 1 36 ? -19.686 92.330 71.631 1.00 31.44 36 GLY D CA 1
ATOM 5159 C C . GLY D 1 36 ? -20.199 93.658 72.184 1.00 32.23 36 GLY D C 1
ATOM 5160 O O . GLY D 1 36 ? -20.939 94.386 71.535 1.00 32.65 36 GLY D O 1
ATOM 5161 N N . VAL D 1 37 ? -19.793 93.978 73.406 1.00 32.42 37 VAL D N 1
ATOM 5162 C CA . VAL D 1 37 ? -20.222 95.200 74.065 1.00 31.75 37 VAL D CA 1
ATOM 5163 C C . VAL D 1 37 ? -19.037 96.101 74.410 1.00 30.38 37 VAL D C 1
ATOM 5164 O O . VAL D 1 37 ? -17.951 95.622 74.711 1.00 28.68 37 VAL D O 1
ATOM 5168 N N . ASN D 1 38 ? -19.247 97.411 74.379 1.00 29.66 38 ASN D N 1
ATOM 5169 C CA . ASN D 1 38 ? -18.164 98.334 74.713 1.00 28.99 38 ASN D CA 1
ATOM 5170 C C . ASN D 1 38 ? -17.965 98.513 76.217 1.00 28.18 38 ASN D C 1
ATOM 5171 O O . ASN D 1 38 ? -18.623 99.336 76.848 1.00 27.64 38 ASN D O 1
ATOM 5176 N N . ILE D 1 39 ? -17.062 97.720 76.782 1.00 27.24 39 ILE D N 1
ATOM 5177 C CA . ILE D 1 39 ? -16.748 97.798 78.200 1.00 26.67 39 ILE D CA 1
ATOM 5178 C C . ILE D 1 39 ? -15.434 98.566 78.324 1.00 26.96 39 ILE D C 1
ATOM 5179 O O . ILE D 1 39 ? -14.413 98.177 77.753 1.00 26.06 39 ILE D O 1
ATOM 5184 N N . VAL D 1 40 ? -15.484 99.674 79.055 1.00 27.73 40 VAL D N 1
ATOM 5185 C CA . VAL D 1 40 ? -14.323 100.541 79.266 1.00 27.01 40 VAL D CA 1
ATOM 5186 C C . VAL D 1 40 ? -13.826 100.412 80.693 1.00 27.21 40 VAL D C 1
ATOM 5187 O O . VAL D 1 40 ? -14.588 100.174 81.631 1.00 28.60 40 VAL D O 1
ATOM 5191 N N . VAL D 1 41 ? -12.541 100.612 80.860 1.00 26.58 41 VAL D N 1
ATOM 5192 C CA . VAL D 1 41 ? -11.947 100.447 82.160 1.00 26.58 41 VAL D CA 1
ATOM 5193 C C . VAL D 1 41 ? -11.204 101.720 82.582 1.00 26.30 41 VAL D C 1
ATOM 5194 O O . VAL D 1 41 ? -10.572 102.380 81.759 1.00 24.57 41 VAL D O 1
ATOM 5198 N N . ALA D 1 42 ? -11.325 102.075 83.865 1.00 25.98 42 ALA D N 1
ATOM 5199 C CA . ALA D 1 42 ? -10.664 103.252 84.439 1.00 24.31 42 ALA D CA 1
ATOM 5200 C C . ALA D 1 42 ? -9.857 102.873 85.701 1.00 24.49 42 ALA D C 1
ATOM 5201 O O . ALA D 1 42 ? -10.350 102.971 86.840 1.00 24.84 42 ALA D O 1
ATOM 5203 N N . PRO D 1 43 ? -8.606 102.425 85.515 1.00 23.43 43 PRO D N 1
ATOM 5204 C CA . PRO D 1 43 ? -7.748 102.031 86.642 1.00 22.49 43 PRO D CA 1
ATOM 5205 C C . PRO D 1 43 ? -7.223 103.256 87.375 1.00 23.65 43 PRO D C 1
ATOM 5206 O O . PRO D 1 43 ? -7.347 104.375 86.864 1.00 24.35 43 PRO D O 1
ATOM 5210 N N . ASN D 1 44 ? -6.636 103.066 88.557 1.00 22.99 44 ASN D N 1
ATOM 5211 C CA . ASN D 1 44 ? -6.107 104.219 89.254 1.00 23.97 44 ASN D CA 1
ATOM 5212 C C . ASN D 1 44 ? -4.930 104.779 88.427 1.00 22.67 44 ASN D C 1
ATOM 5213 O O . ASN D 1 44 ? -4.336 104.092 87.597 1.00 21.64 44 ASN D O 1
ATOM 5218 N N . HIS D 1 45 ? -4.628 106.043 88.647 1.00 21.07 45 HIS D N 1
ATOM 5219 C CA . HIS D 1 45 ? -3.577 106.700 87.923 1.00 23.31 45 HIS D CA 1
ATOM 5220 C C . HIS D 1 45 ? -2.289 105.924 87.781 1.00 23.34 45 HIS D C 1
ATOM 5221 O O . HIS D 1 45 ? -1.722 105.874 86.687 1.00 24.47 45 HIS D O 1
ATOM 5228 N N . LEU D 1 46 ? -1.838 105.332 88.879 1.00 23.61 46 LEU D N 1
ATOM 5229 C CA . LEU D 1 46 ? -0.581 104.587 88.930 1.00 23.74 46 LEU D CA 1
ATOM 5230 C C . LEU D 1 46 ? -0.504 103.387 87.993 1.00 24.43 46 LEU D C 1
ATOM 5231 O O . LEU D 1 46 ? 0.592 102.975 87.586 1.00 25.39 46 LEU D O 1
ATOM 5236 N N . GLU D 1 47 ? -1.651 102.840 87.625 1.00 23.85 47 GLU D N 1
ATOM 5237 C CA . GLU D 1 47 ? -1.668 101.678 86.743 1.00 24.47 47 GLU D CA 1
ATOM 5238 C C . GLU D 1 47 ? -2.192 101.991 85.339 1.00 24.72 47 GLU D C 1
ATOM 5239 O O . GLU D 1 47 ? -2.316 101.081 84.520 1.00 26.80 47 GLU D O 1
ATOM 5245 N N . LEU D 1 48 ? -2.501 103.250 85.049 1.00 23.62 48 LEU D N 1
ATOM 5246 C CA . LEU D 1 48 ? -3.055 103.580 83.743 1.00 23.41 48 LEU D CA 1
ATOM 5247 C C . LEU D 1 48 ? -2.169 103.147 82.566 1.00 22.99 48 LEU D C 1
ATOM 5248 O O . LEU D 1 48 ? -2.633 102.452 81.668 1.00 22.37 48 LEU D O 1
ATOM 5253 N N . GLY D 1 49 ? -0.898 103.539 82.581 1.00 22.42 49 GLY D N 1
ATOM 5254 C CA . GLY D 1 49 ? -0.007 103.164 81.504 1.00 22.27 49 GLY D CA 1
ATOM 5255 C C . GLY D 1 49 ? 0.114 101.656 81.389 1.00 22.67 49 GLY D C 1
ATOM 5256 O O . GLY D 1 49 ? -0.025 101.075 80.309 1.00 24.19 49 GLY D O 1
ATOM 5257 N N . LEU D 1 50 ? 0.361 101.012 82.515 1.00 22.03 50 LEU D N 1
ATOM 5258 C CA . LEU D 1 50 ? 0.492 99.566 82.549 1.00 23.24 50 LEU D CA 1
ATOM 5259 C C . LEU D 1 50 ? -0.741 98.868 81.983 1.00 24.72 50 LEU D C 1
ATOM 5260 O O . LEU D 1 50 ? -0.625 97.969 81.143 1.00 25.53 50 LEU D O 1
ATOM 5265 N N . VAL D 1 51 ? -1.921 99.284 82.435 1.00 24.28 51 VAL D N 1
ATOM 5266 C CA . VAL D 1 51 ? -3.144 98.681 81.955 1.00 24.12 51 VAL D CA 1
ATOM 5267 C C . VAL D 1 51 ? -3.349 98.989 80.471 1.00 26.60 51 VAL D C 1
ATOM 5268 O O . VAL D 1 51 ? -3.719 98.103 79.696 1.00 25.64 51 VAL D O 1
ATOM 5272 N N . SER D 1 52 ? -3.118 100.233 80.067 1.00 27.46 52 SER D N 1
ATOM 5273 C CA . SER D 1 52 ? -3.288 100.576 78.660 1.00 31.10 52 SER D CA 1
ATOM 5274 C C . SER D 1 52 ? -2.474 99.675 77.725 1.00 32.34 52 SER D C 1
ATOM 5275 O O . SER D 1 52 ? -2.917 99.329 76.639 1.00 32.46 52 SER D O 1
ATOM 5278 N N . GLN D 1 53 ? -1.289 99.278 78.160 1.00 33.98 53 GLN D N 1
ATOM 5279 C CA . GLN D 1 53 ? -0.450 98.443 77.330 1.00 35.67 53 GLN D CA 1
ATOM 5280 C C . GLN D 1 53 ? -0.717 96.961 77.486 1.00 36.18 53 GLN D C 1
ATOM 5281 O O . GLN D 1 53 ? -0.040 96.150 76.877 1.00 37.05 53 GLN D O 1
ATOM 5287 N N . SER D 1 54 ? -1.721 96.598 78.276 1.00 35.24 54 SER D N 1
ATOM 5288 C CA . SER D 1 54 ? -2.024 95.198 78.492 1.00 32.77 54 SER D CA 1
ATOM 5289 C C . SER D 1 54 ? -3.366 94.755 77.895 1.00 32.46 54 SER D C 1
ATOM 5290 O O . SER D 1 54 ? -3.637 93.556 77.802 1.00 31.55 54 SER D O 1
ATOM 5293 N N . VAL D 1 55 ? -4.209 95.707 77.499 1.00 29.84 55 VAL D N 1
ATOM 5294 C CA . VAL D 1 55 ? -5.504 95.355 76.940 1.00 29.09 55 VAL D CA 1
ATOM 5295 C C . VAL D 1 55 ? -5.842 96.231 75.752 1.00 30.48 55 VAL D C 1
ATOM 5296 O O . VAL D 1 55 ? -5.233 97.293 75.552 1.00 30.03 55 VAL D O 1
ATOM 5300 N N . ASP D 1 56 ? -6.822 95.795 74.971 1.00 30.49 56 ASP D N 1
ATOM 5301 C CA . ASP D 1 56 ? -7.216 96.566 73.811 1.00 32.67 56 ASP D CA 1
ATOM 5302 C C . ASP D 1 56 ? -8.565 97.226 73.957 1.00 31.82 56 ASP D C 1
ATOM 5303 O O . ASP D 1 56 ? -9.000 97.924 73.044 1.00 33.08 56 ASP D O 1
ATOM 5308 N N . ILE D 1 57 ? -9.256 97.000 75.072 1.00 29.09 57 ILE D N 1
ATOM 5309 C CA . ILE D 1 57 ? -10.510 97.728 75.256 1.00 27.66 57 ILE D CA 1
ATOM 5310 C C . ILE D 1 57 ? -10.066 99.163 75.642 1.00 27.22 57 ILE D C 1
ATOM 5311 O O . ILE D 1 57 ? -8.905 99.400 76.033 1.00 25.39 57 ILE D O 1
ATOM 5316 N N . PRO D 1 58 ? -10.964 100.141 75.509 1.00 25.04 58 PRO D N 1
ATOM 5317 C CA . PRO D 1 58 ? -10.566 101.506 75.875 1.00 23.97 58 PRO D CA 1
ATOM 5318 C C . PRO D 1 58 ? -10.213 101.643 77.374 1.00 24.44 58 PRO D C 1
ATOM 5319 O O . PRO D 1 58 ? -10.878 101.074 78.264 1.00 22.78 58 PRO D O 1
ATOM 5323 N N . VAL D 1 59 ? -9.158 102.397 77.649 1.00 22.87 59 VAL D N 1
ATOM 5324 C CA . VAL D 1 59 ? -8.755 102.634 79.014 1.00 21.05 59 VAL D CA 1
ATOM 5325 C C . VAL D 1 59 ? -8.898 104.130 79.261 1.00 23.05 59 VAL D C 1
ATOM 5326 O O . VAL D 1 59 ? -8.294 104.933 78.534 1.00 24.55 59 VAL D O 1
ATOM 5330 N N . TYR D 1 60 ? -9.713 104.500 80.256 1.00 21.72 60 TYR D N 1
ATOM 5331 C CA . TYR D 1 60 ? -9.935 105.898 80.605 1.00 22.42 60 TYR D CA 1
ATOM 5332 C C . TYR D 1 60 ? -9.227 106.276 81.903 1.00 22.96 60 TYR D C 1
ATOM 5333 O O . TYR D 1 60 ? -9.104 105.456 82.817 1.00 24.09 60 TYR D O 1
ATOM 5342 N N . ALA D 1 61 ? -8.792 107.532 81.990 1.00 21.05 61 ALA D N 1
ATOM 5343 C CA . ALA D 1 61 ? -8.170 108.020 83.204 1.00 20.43 61 ALA D CA 1
ATOM 5344 C C . ALA D 1 61 ? -9.321 108.404 84.137 1.00 21.51 61 ALA D C 1
ATOM 5345 O O . ALA D 1 61 ? -10.392 108.845 83.695 1.00 21.70 61 ALA D O 1
ATOM 5347 N N . GLN D 1 62 ? -9.090 108.249 85.436 1.00 22.09 62 GLN D N 1
ATOM 5348 C CA . GLN D 1 62 ? -10.095 108.566 86.433 1.00 20.71 62 GLN D CA 1
ATOM 5349 C C . GLN D 1 62 ? -10.306 110.072 86.581 1.00 21.14 62 GLN D C 1
ATOM 5350 O O . GLN D 1 62 ? -11.311 110.520 87.151 1.00 19.18 62 GLN D O 1
ATOM 5356 N N . GLY D 1 63 ? -9.344 110.840 86.074 1.00 21.05 63 GLY D N 1
ATOM 5357 C CA . GLY D 1 63 ? -9.406 112.288 86.129 1.00 20.23 63 GLY D CA 1
ATOM 5358 C C . GLY D 1 63 ? -8.140 112.926 85.567 1.00 20.51 63 GLY D C 1
ATOM 5359 O O . GLY D 1 63 ? -7.212 112.241 85.145 1.00 20.18 63 GLY D O 1
ATOM 5360 N N . ALA D 1 64 ? -8.106 114.252 85.554 1.00 19.97 64 ALA D N 1
ATOM 5361 C CA . ALA D 1 64 ? -6.944 115.008 85.103 1.00 22.12 64 ALA D CA 1
ATOM 5362 C C . ALA D 1 64 ? -7.110 116.370 85.749 1.00 23.86 64 ALA D C 1
ATOM 5363 O O . ALA D 1 64 ? -8.217 116.744 86.142 1.00 24.73 64 ALA D O 1
ATOM 5365 N N . ASP D 1 65 ? -6.028 117.114 85.875 1.00 25.72 65 ASP D N 1
ATOM 5366 C CA . ASP D 1 65 ? -6.142 118.440 86.454 1.00 28.79 65 ASP D CA 1
ATOM 5367 C C . ASP D 1 65 ? -5.280 119.446 85.703 1.00 29.90 65 ASP D C 1
ATOM 5368 O O . ASP D 1 65 ? -5.206 120.618 86.076 1.00 31.38 65 ASP D O 1
ATOM 5373 N N . VAL D 1 66 ? -4.653 118.994 84.625 1.00 29.50 66 VAL D N 1
ATOM 5374 C CA . VAL D 1 66 ? -3.792 119.858 83.839 1.00 30.78 66 VAL D CA 1
ATOM 5375 C C . VAL D 1 66 ? -3.958 119.501 82.376 1.00 31.18 66 VAL D C 1
ATOM 5376 O O . VAL D 1 66 ? -4.197 118.345 82.032 1.00 29.30 66 VAL D O 1
ATOM 5380 N N . GLU D 1 67 ? -3.826 120.503 81.515 1.00 32.48 67 GLU D N 1
ATOM 5381 C CA . GLU D 1 67 ? -3.995 120.294 80.084 1.00 34.75 67 GLU D CA 1
ATOM 5382 C C . GLU D 1 67 ? -2.823 119.670 79.356 1.00 35.16 67 GLU D C 1
ATOM 5383 O O . GLU D 1 67 ? -2.955 118.626 78.709 1.00 35.47 67 GLU D O 1
ATOM 5389 N N . ALA D 1 68 ? -1.671 120.319 79.457 1.00 36.71 68 ALA D N 1
ATOM 5390 C CA . ALA D 1 68 ? -0.485 119.859 78.731 1.00 37.90 68 ALA D CA 1
ATOM 5391 C C . ALA D 1 68 ? 0.676 119.420 79.610 1.00 37.58 68 ALA D C 1
ATOM 5392 O O . ALA D 1 68 ? 0.717 119.721 80.809 1.00 37.56 68 ALA D O 1
ATOM 5394 N N . GLY D 1 69 ? 1.613 118.695 78.997 1.00 36.58 69 GLY D N 1
ATOM 5395 C CA . GLY D 1 69 ? 2.782 118.245 79.728 1.00 34.85 69 GLY D CA 1
ATOM 5396 C C . GLY D 1 69 ? 3.623 119.444 80.156 1.00 33.58 69 GLY D C 1
ATOM 5397 O O . GLY D 1 69 ? 3.399 120.586 79.736 1.00 34.42 69 GLY D O 1
ATOM 5398 N N . GLY D 1 70 ? 4.596 119.194 81.009 1.00 31.10 70 GLY D N 1
ATOM 5399 C CA . GLY D 1 70 ? 5.441 120.274 81.451 1.00 27.11 70 GLY D CA 1
ATOM 5400 C C . GLY D 1 70 ? 5.829 120.055 82.890 1.00 25.80 70 GLY D C 1
ATOM 5401 O O . GLY D 1 70 ? 5.767 118.938 83.405 1.00 24.57 70 GLY D O 1
ATOM 5402 N N . ALA D 1 71 ? 6.197 121.149 83.541 1.00 24.32 71 ALA D N 1
ATOM 5403 C CA . ALA D 1 71 ? 6.609 121.122 84.916 1.00 23.92 71 ALA D CA 1
ATOM 5404 C C . ALA D 1 71 ? 5.382 121.116 85.816 1.00 22.59 71 ALA D C 1
ATOM 5405 O O . ALA D 1 71 ? 5.018 122.129 86.385 1.00 22.28 71 ALA D O 1
ATOM 5407 N N . HIS D 1 72 ? 4.747 119.954 85.918 1.00 22.15 72 HIS D N 1
ATOM 5408 C CA . HIS D 1 72 ? 3.585 119.786 86.764 1.00 21.56 72 HIS D CA 1
ATOM 5409 C C . HIS D 1 72 ? 3.756 118.522 87.594 1.00 20.52 72 HIS D C 1
ATOM 5410 O O . HIS D 1 72 ? 3.032 117.539 87.405 1.00 19.84 72 HIS D O 1
ATOM 5417 N N . THR D 1 73 ? 4.718 118.546 88.509 1.00 18.86 73 THR D N 1
ATOM 5418 C CA . THR D 1 73 ? 4.972 117.404 89.369 1.00 20.17 73 THR D CA 1
ATOM 5419 C C . THR D 1 73 ? 3.690 116.953 90.080 1.00 22.63 73 THR D C 1
ATOM 5420 O O . THR D 1 73 ? 2.900 117.777 90.554 1.00 24.32 73 THR D O 1
ATOM 5424 N N . ALA D 1 74 ? 3.485 115.640 90.137 1.00 23.08 74 ALA D N 1
ATOM 5425 C CA . ALA D 1 74 ? 2.345 115.032 90.811 1.00 21.86 74 ALA D CA 1
ATOM 5426 C C . ALA D 1 74 ? 0.994 115.371 90.216 1.00 24.16 74 ALA D C 1
ATOM 5427 O O . ALA D 1 74 ? -0.040 115.116 90.838 1.00 24.87 74 ALA D O 1
ATOM 5429 N N . HIS D 1 75 ? 0.979 115.918 89.006 1.00 24.94 75 HIS D N 1
ATOM 5430 C CA . HIS D 1 75 ? -0.297 116.236 88.357 1.00 24.60 75 HIS D CA 1
ATOM 5431 C C . HIS D 1 75 ? -0.547 115.256 87.227 1.00 24.42 75 HIS D C 1
ATOM 5432 O O . HIS D 1 75 ? 0.356 114.562 86.803 1.00 24.79 75 HIS D O 1
ATOM 5439 N N . VAL D 1 76 ? -1.788 115.179 86.764 1.00 24.03 76 VAL D N 1
ATOM 5440 C CA . VAL D 1 76 ? -2.130 114.312 85.648 1.00 23.16 76 VAL D CA 1
ATOM 5441 C C . VAL D 1 76 ? -2.607 115.222 84.511 1.00 21.20 76 VAL D C 1
ATOM 5442 O O . VAL D 1 76 ? -3.633 115.860 84.625 1.00 20.51 76 VAL D O 1
ATOM 5446 N N . SER D 1 77 ? -1.847 115.297 83.428 1.00 21.90 77 SER D N 1
ATOM 5447 C CA . SER D 1 77 ? -2.238 116.132 82.301 1.00 22.87 77 SER D CA 1
ATOM 5448 C C . SER D 1 77 ? -2.870 115.266 81.242 1.00 23.01 77 SER D C 1
ATOM 5449 O O . SER D 1 77 ? -2.541 114.071 81.110 1.00 21.15 77 SER D O 1
ATOM 5452 N N . LEU D 1 78 ? -3.768 115.890 80.478 1.00 22.98 78 LEU D N 1
ATOM 5453 C CA . LEU D 1 78 ? -4.467 115.222 79.387 1.00 22.78 78 LEU D CA 1
ATOM 5454 C C . LEU D 1 78 ? -3.477 114.697 78.332 1.00 22.88 78 LEU D C 1
ATOM 5455 O O . LEU D 1 78 ? -3.618 113.579 77.840 1.00 22.00 78 LEU D O 1
ATOM 5460 N N . GLU D 1 79 ? -2.457 115.477 78.002 1.00 23.43 79 GLU D N 1
ATOM 5461 C CA . GLU D 1 79 ? -1.473 114.998 77.023 1.00 24.90 79 GLU D CA 1
ATOM 5462 C C . GLU D 1 79 ? -0.757 113.731 77.518 1.00 25.01 79 GLU D C 1
ATOM 5463 O O . GLU D 1 79 ? -0.554 112.787 76.751 1.00 24.97 79 GLU D O 1
ATOM 5469 N N . ASN D 1 80 ? -0.395 113.704 78.799 1.00 24.27 80 ASN D N 1
ATOM 5470 C CA . ASN D 1 80 ? 0.261 112.528 79.370 1.00 23.86 80 ASN D CA 1
ATOM 5471 C C . ASN D 1 80 ? -0.690 111.324 79.329 1.00 23.48 80 ASN D C 1
ATOM 5472 O O . ASN D 1 80 ? -0.255 110.181 79.133 1.00 23.61 80 ASN D O 1
ATOM 5477 N N . ILE D 1 81 ? -1.986 111.571 79.519 1.00 22.03 81 ILE D N 1
ATOM 5478 C CA . ILE D 1 81 ? -2.945 110.479 79.471 1.00 22.64 81 ILE D CA 1
ATOM 5479 C C . ILE D 1 81 ? -2.914 109.873 78.069 1.00 22.64 81 ILE D C 1
ATOM 5480 O O . ILE D 1 81 ? -2.852 108.655 77.903 1.00 22.52 81 ILE D O 1
ATOM 5485 N N . LYS D 1 82 ? -2.944 110.743 77.071 1.00 23.45 82 LYS D N 1
ATOM 5486 C CA . LYS D 1 82 ? -2.889 110.322 75.676 1.00 26.46 82 LYS D CA 1
ATOM 5487 C C . LYS D 1 82 ? -1.596 109.545 75.430 1.00 25.61 82 LYS D C 1
ATOM 5488 O O . LYS D 1 82 ? -1.622 108.448 74.858 1.00 24.08 82 LYS D O 1
ATOM 5494 N N . GLU D 1 83 ? -0.480 110.114 75.890 1.00 24.71 83 GLU D N 1
ATOM 5495 C CA . GLU D 1 83 ? 0.837 109.495 75.731 1.00 25.69 83 GLU D CA 1
ATOM 5496 C C . GLU D 1 83 ? 0.956 108.179 76.485 1.00 25.54 83 GLU D C 1
ATOM 5497 O O . GLU D 1 83 ? 1.746 107.339 76.123 1.00 25.00 83 GLU D O 1
ATOM 5503 N N . ALA D 1 84 ? 0.172 108.003 77.548 1.00 26.77 84 ALA D N 1
ATOM 5504 C CA . ALA D 1 84 ? 0.226 106.770 78.323 1.00 25.32 84 ALA D CA 1
ATOM 5505 C C . ALA D 1 84 ? -0.558 105.634 77.675 1.00 24.95 84 ALA D C 1
ATOM 5506 O O . ALA D 1 84 ? -0.453 104.490 78.119 1.00 25.43 84 ALA D O 1
ATOM 5508 N N . GLY D 1 85 ? -1.334 105.936 76.635 1.00 23.45 85 GLY D N 1
ATOM 5509 C CA . GLY D 1 85 ? -2.117 104.903 75.988 1.00 21.56 85 GLY D CA 1
ATOM 5510 C C . GLY D 1 85 ? -3.606 104.979 76.320 1.00 24.49 85 GLY D C 1
ATOM 5511 O O . GLY D 1 85 ? -4.373 104.086 75.924 1.00 24.22 85 GLY D O 1
ATOM 5512 N N . GLY D 1 86 ? -4.022 106.029 77.040 1.00 23.93 86 GLY D N 1
ATOM 5513 C CA . GLY D 1 86 ? -5.427 106.196 77.393 1.00 25.02 86 GLY D CA 1
ATOM 5514 C C . GLY D 1 86 ? -6.284 106.675 76.217 1.00 26.00 86 GLY D C 1
ATOM 5515 O O . GLY D 1 86 ? -5.771 107.286 75.283 1.00 27.97 86 GLY D O 1
ATOM 5516 N N . SER D 1 87 ? -7.585 106.395 76.270 1.00 24.46 87 SER D N 1
ATOM 5517 C CA . SER D 1 87 ? -8.522 106.758 75.223 1.00 23.84 87 SER D CA 1
ATOM 5518 C C . SER D 1 87 ? -9.589 107.715 75.710 1.00 24.74 87 SER D C 1
ATOM 5519 O O . SER D 1 87 ? -10.431 108.163 74.928 1.00 25.76 87 SER D O 1
ATOM 5522 N N . GLY D 1 88 ? -9.581 108.014 77.004 1.00 24.84 88 GLY D N 1
ATOM 5523 C CA . GLY D 1 88 ? -10.587 108.909 77.541 1.00 24.13 88 GLY D CA 1
ATOM 5524 C C . GLY D 1 88 ? -10.291 109.309 78.965 1.00 24.66 88 GLY D C 1
ATOM 5525 O O . GLY D 1 88 ? -9.316 108.841 79.568 1.00 25.46 88 GLY D O 1
ATOM 5526 N N . VAL D 1 89 ? -11.142 110.174 79.507 1.00 23.30 89 VAL D N 1
ATOM 5527 C CA . VAL D 1 89 ? -10.963 110.678 80.866 1.00 21.19 89 VAL D CA 1
ATOM 5528 C C . VAL D 1 89 ? -12.307 110.975 81.516 1.00 20.33 89 VAL D C 1
ATOM 5529 O O . VAL D 1 89 ? -13.230 111.467 80.869 1.00 20.11 89 VAL D O 1
ATOM 5533 N N . ILE D 1 90 ? -12.420 110.646 82.796 1.00 20.82 90 ILE D N 1
ATOM 5534 C CA . ILE D 1 90 ? -13.629 110.935 83.552 1.00 20.13 90 ILE D CA 1
ATOM 5535 C C . ILE D 1 90 ? -13.291 112.228 84.290 1.00 19.86 90 ILE D C 1
ATOM 5536 O O . ILE D 1 90 ? -12.187 112.363 84.831 1.00 18.56 90 ILE D O 1
ATOM 5541 N N . LEU D 1 91 ? -14.215 113.187 84.287 1.00 19.41 91 LEU D N 1
ATOM 5542 C CA . LEU D 1 91 ? -13.977 114.463 84.965 1.00 19.15 91 LEU D CA 1
ATOM 5543 C C . LEU D 1 91 ? -15.093 114.821 85.913 1.00 19.98 91 LEU D C 1
ATOM 5544 O O . LEU D 1 91 ? -16.253 114.494 85.687 1.00 20.28 91 LEU D O 1
ATOM 5549 N N . ASN D 1 92 ? -14.723 115.504 86.983 1.00 21.18 92 ASN D N 1
ATOM 5550 C CA . ASN D 1 92 ? -15.662 115.951 88.002 1.00 21.02 92 ASN D CA 1
ATOM 5551 C C . ASN D 1 92 ? -16.412 114.844 88.763 1.00 21.05 92 ASN D C 1
ATOM 5552 O O . ASN D 1 92 ? -17.567 115.030 89.174 1.00 21.25 92 ASN D O 1
ATOM 5557 N N . HIS D 1 93 ? -15.786 113.689 88.916 1.00 18.89 93 HIS D N 1
ATOM 5558 C CA . HIS D 1 93 ? -16.415 112.645 89.699 1.00 20.24 93 HIS D CA 1
ATOM 5559 C C . HIS D 1 93 ? -16.593 113.242 91.118 1.00 20.11 93 HIS D C 1
ATOM 5560 O O . HIS D 1 93 ? -15.776 114.058 91.587 1.00 18.04 93 HIS D O 1
ATOM 5567 N N . SER D 1 94 ? -17.658 112.829 91.789 1.00 21.91 94 SER D N 1
ATOM 5568 C CA . SER D 1 94 ? -17.955 113.250 93.178 1.00 24.07 94 SER D CA 1
ATOM 5569 C C . SER D 1 94 ? -16.741 113.237 94.136 1.00 24.21 94 SER D C 1
ATOM 5570 O O . SER D 1 94 ? -16.615 114.091 95.007 1.00 24.98 94 SER D O 1
ATOM 5573 N N . GLU D 1 95 ? -15.878 112.233 94.008 1.00 22.76 95 GLU D N 1
ATOM 5574 C CA . GLU D 1 95 ? -14.736 112.132 94.890 1.00 21.62 95 GLU D CA 1
ATOM 5575 C C . GLU D 1 95 ? -13.577 113.046 94.473 1.00 22.12 95 GLU D C 1
ATOM 5576 O O . GLU D 1 95 ? -12.594 113.176 95.198 1.00 19.82 95 GLU D O 1
ATOM 5582 N N . ALA D 1 96 ? -13.708 113.700 93.317 1.00 21.17 96 ALA D N 1
ATOM 5583 C CA . ALA D 1 96 ? -12.662 114.598 92.814 1.00 20.04 96 ALA D CA 1
ATOM 5584 C C . ALA D 1 96 ? -13.340 115.741 92.039 1.00 20.33 96 ALA D C 1
ATOM 5585 O O . ALA D 1 96 ? -13.132 115.913 90.838 1.00 20.48 96 ALA D O 1
ATOM 5587 N N . PRO D 1 97 ? -14.148 116.558 92.740 1.00 21.32 97 PRO D N 1
ATOM 5588 C CA . PRO D 1 97 ? -14.852 117.668 92.076 1.00 19.66 97 PRO D CA 1
ATOM 5589 C C . PRO D 1 97 ? -13.931 118.739 91.495 1.00 19.67 97 PRO D C 1
ATOM 5590 O O . PRO D 1 97 ? -12.926 119.092 92.097 1.00 19.17 97 PRO D O 1
ATOM 5594 N N . LEU D 1 98 ? -14.282 119.251 90.321 1.00 20.65 98 LEU D N 1
ATOM 5595 C CA . LEU D 1 98 ? -13.477 120.269 89.653 1.00 21.72 98 LEU D CA 1
ATOM 5596 C C . LEU D 1 98 ? -14.123 121.646 89.553 1.00 23.73 98 LEU D C 1
ATOM 5597 O O . LEU D 1 98 ? -15.370 121.787 89.572 1.00 24.81 98 LEU D O 1
ATOM 5602 N N . LYS D 1 99 ? -13.278 122.669 89.445 1.00 22.94 99 LYS D N 1
ATOM 5603 C CA . LYS D 1 99 ? -13.789 124.019 89.259 1.00 21.61 99 LYS D CA 1
ATOM 5604 C C . LYS D 1 99 ? -14.406 124.060 87.871 1.00 21.24 99 LYS D C 1
ATOM 5605 O O . LYS D 1 99 ? -13.859 123.468 86.906 1.00 19.04 99 LYS D O 1
ATOM 5611 N N . LEU D 1 100 ? -15.554 124.731 87.782 1.00 19.92 100 LEU D N 1
ATOM 5612 C CA . LEU D 1 100 ? -16.266 124.907 86.522 1.00 18.69 100 LEU D CA 1
ATOM 5613 C C . LEU D 1 100 ? -15.303 125.477 85.467 1.00 20.36 100 LEU D C 1
ATOM 5614 O O . LEU D 1 100 ? -15.270 124.991 84.331 1.00 21.02 100 LEU D O 1
ATOM 5619 N N . ASN D 1 101 ? -14.524 126.502 85.832 1.00 19.76 101 ASN D N 1
ATOM 5620 C CA . ASN D 1 101 ? -13.615 127.100 84.849 1.00 21.84 101 ASN D CA 1
ATOM 5621 C C . ASN D 1 101 ? -12.563 126.117 84.304 1.00 22.10 101 ASN D C 1
ATOM 5622 O O . ASN D 1 101 ? -12.324 126.082 83.098 1.00 22.00 101 ASN D O 1
ATOM 5627 N N . ASP D 1 102 ? -11.941 125.322 85.171 1.00 22.15 102 ASP D N 1
ATOM 5628 C CA . ASP D 1 102 ? -10.958 124.333 84.712 1.00 24.61 102 ASP D CA 1
ATOM 5629 C C . ASP D 1 102 ? -11.662 123.266 83.848 1.00 25.74 102 ASP D C 1
ATOM 5630 O O . ASP D 1 102 ? -11.158 122.810 82.804 1.00 23.47 102 ASP D O 1
ATOM 5635 N N . LEU D 1 103 ? -12.831 122.857 84.336 1.00 25.92 103 LEU D N 1
ATOM 5636 C CA . LEU D 1 103 ? -13.655 121.858 83.680 1.00 25.68 103 LEU D CA 1
ATOM 5637 C C . LEU D 1 103 ? -13.957 122.271 82.228 1.00 24.69 103 LEU D C 1
ATOM 5638 O O . LEU D 1 103 ? -13.860 121.452 81.316 1.00 23.20 103 LEU D O 1
ATOM 5643 N N . ALA D 1 104 ? -14.325 123.534 82.006 1.00 24.15 104 ALA D N 1
ATOM 5644 C CA . ALA D 1 104 ? -14.596 123.986 80.638 1.00 24.20 104 ALA D CA 1
ATOM 5645 C C . ALA D 1 104 ? -13.340 123.825 79.766 1.00 24.10 104 ALA D C 1
ATOM 5646 O O . ALA D 1 104 ? -13.424 123.351 78.627 1.00 25.52 104 ALA D O 1
ATOM 5648 N N . ARG D 1 105 ? -12.180 124.193 80.300 1.00 22.15 105 ARG D N 1
ATOM 5649 C CA . ARG D 1 105 ? -10.927 124.058 79.557 1.00 24.23 105 ARG D CA 1
ATOM 5650 C C . ARG D 1 105 ? -10.498 122.615 79.340 1.00 24.44 105 ARG D C 1
ATOM 5651 O O . ARG D 1 105 ? -10.058 122.261 78.248 1.00 26.16 105 ARG D O 1
ATOM 5659 N N . LEU D 1 106 ? -10.618 121.775 80.365 1.00 24.84 106 LEU D N 1
ATOM 5660 C CA . LEU D 1 106 ? -10.213 120.369 80.230 1.00 24.76 106 LEU D CA 1
ATOM 5661 C C . LEU D 1 106 ? -11.062 119.614 79.199 1.00 24.55 106 LEU D C 1
ATOM 5662 O O . LEU D 1 106 ? -10.531 118.785 78.434 1.00 24.60 106 LEU D O 1
ATOM 5667 N N . VAL D 1 107 ? -12.365 119.904 79.164 1.00 23.56 107 VAL D N 1
ATOM 5668 C CA . VAL D 1 107 ? -13.256 119.236 78.212 1.00 23.30 107 VAL D CA 1
ATOM 5669 C C . VAL D 1 107 ? -12.819 119.495 76.758 1.00 23.21 107 VAL D C 1
ATOM 5670 O O . VAL D 1 107 ? -12.606 118.550 75.971 1.00 24.02 107 VAL D O 1
ATOM 5674 N N . ALA D 1 108 ? -12.662 120.770 76.418 1.00 20.22 108 ALA D N 1
ATOM 5675 C CA . ALA D 1 108 ? -12.264 121.167 75.062 1.00 20.23 108 ALA D CA 1
ATOM 5676 C C . ALA D 1 108 ? -10.928 120.547 74.694 1.00 22.05 108 ALA D C 1
ATOM 5677 O O . ALA D 1 108 ? -10.787 119.928 73.636 1.00 23.45 108 ALA D O 1
ATOM 5679 N N . LYS D 1 109 ? -9.945 120.719 75.577 1.00 23.33 109 LYS D N 1
ATOM 5680 C CA . LYS D 1 109 ? -8.617 120.192 75.347 1.00 23.95 109 LYS D CA 1
ATOM 5681 C C . LYS D 1 109 ? -8.630 118.688 75.123 1.00 23.64 109 LYS D C 1
ATOM 5682 O O . LYS D 1 109 ? -8.006 118.177 74.188 1.00 24.62 109 LYS D O 1
ATOM 5688 N N . ALA D 1 110 ? -9.351 117.990 75.991 1.00 23.73 110 ALA D N 1
ATOM 5689 C CA . ALA D 1 110 ? -9.431 116.541 75.940 1.00 23.48 110 ALA D CA 1
ATOM 5690 C C . ALA D 1 110 ? -9.997 116.131 74.613 1.00 23.54 110 ALA D C 1
ATOM 5691 O O . ALA D 1 110 ? -9.523 115.192 73.970 1.00 22.87 110 ALA D O 1
ATOM 5693 N N . LYS D 1 111 ? -11.038 116.839 74.204 1.00 25.08 111 LYS D N 1
ATOM 5694 C CA . LYS D 1 111 ? -11.661 116.530 72.934 1.00 26.48 111 LYS D CA 1
ATOM 5695 C C . LYS D 1 111 ? -10.675 116.722 71.771 1.00 26.38 111 LYS D C 1
ATOM 5696 O O . LYS D 1 111 ? -10.539 115.848 70.920 1.00 26.23 111 LYS D O 1
ATOM 5702 N N . SER D 1 112 ? -9.946 117.828 71.743 1.00 26.99 112 SER D N 1
ATOM 5703 C CA . SER D 1 112 ? -9.049 118.033 70.607 1.00 30.92 112 SER D CA 1
ATOM 5704 C C . SER D 1 112 ? -7.875 117.048 70.569 1.00 29.93 112 SER D C 1
ATOM 5705 O O . SER D 1 112 ? -7.284 116.826 69.501 1.00 30.08 112 SER D O 1
ATOM 5708 N N . LEU D 1 113 ? -7.555 116.449 71.717 1.00 28.20 113 LEU D N 1
ATOM 5709 C CA . LEU D 1 113 ? -6.467 115.464 71.790 1.00 26.44 113 LEU D CA 1
ATOM 5710 C C . LEU D 1 113 ? -6.976 114.119 71.333 1.00 26.21 113 LEU D C 1
ATOM 5711 O O . LEU D 1 113 ? -6.206 113.151 71.241 1.00 28.11 113 LEU D O 1
ATOM 5716 N N . GLY D 1 114 ? -8.275 114.046 71.064 1.00 24.50 114 GLY D N 1
ATOM 5717 C CA . GLY D 1 114 ? -8.854 112.789 70.634 1.00 22.86 114 GLY D CA 1
ATOM 5718 C C . GLY D 1 114 ? -9.160 111.889 71.814 1.00 23.44 114 GLY D C 1
ATOM 5719 O O . GLY D 1 114 ? -9.076 110.674 71.702 1.00 24.32 114 GLY D O 1
ATOM 5720 N N . LEU D 1 115 ? -9.490 112.480 72.957 1.00 23.29 115 LEU D N 1
ATOM 5721 C CA . LEU D 1 115 ? -9.836 111.714 74.147 1.00 22.51 115 LEU D CA 1
ATOM 5722 C C . LEU D 1 115 ? -11.332 111.759 74.359 1.00 23.15 115 LEU D C 1
ATOM 5723 O O . LEU D 1 115 ? -11.962 112.815 74.182 1.00 23.99 115 LEU D O 1
ATOM 5728 N N . ASP D 1 116 ? -11.921 110.624 74.727 1.00 22.99 116 ASP D N 1
ATOM 5729 C CA . ASP D 1 116 ? -13.347 110.631 75.029 1.00 23.97 116 ASP D CA 1
ATOM 5730 C C . ASP D 1 116 ? -13.488 111.349 76.386 1.00 22.96 116 ASP D C 1
ATOM 5731 O O . ASP D 1 116 ? -12.613 111.248 77.257 1.00 22.80 116 ASP D O 1
ATOM 5736 N N . VAL D 1 117 ? -14.543 112.127 76.572 1.00 23.43 117 VAL D N 1
ATOM 5737 C CA . VAL D 1 117 ? -14.683 112.739 77.882 1.00 23.85 117 VAL D CA 1
ATOM 5738 C C . VAL D 1 117 ? -16.064 112.574 78.474 1.00 22.68 117 VAL D C 1
ATOM 5739 O O . VAL D 1 117 ? -17.087 112.727 77.802 1.00 23.35 117 VAL D O 1
ATOM 5743 N N . VAL D 1 118 ? -16.054 112.176 79.740 1.00 21.64 118 VAL D N 1
ATOM 5744 C CA . VAL D 1 118 ? -17.261 111.938 80.521 1.00 21.84 118 VAL D CA 1
ATOM 5745 C C . VAL D 1 118 ? -17.163 112.868 81.700 1.00 21.96 118 VAL D C 1
ATOM 5746 O O . VAL D 1 118 ? -16.160 112.832 82.421 1.00 24.48 118 VAL D O 1
ATOM 5750 N N . VAL D 1 119 ? -18.177 113.696 81.900 1.00 21.29 119 VAL D N 1
ATOM 5751 C CA . VAL D 1 119 ? -18.184 114.594 83.056 1.00 22.21 119 VAL D CA 1
ATOM 5752 C C . VAL D 1 119 ? -19.274 114.139 84.008 1.00 22.24 119 VAL D C 1
ATOM 5753 O O . VAL D 1 119 ? -20.429 114.035 83.599 1.00 22.20 119 VAL D O 1
ATOM 5757 N N . CYS D 1 120 ? -18.907 113.839 85.256 1.00 21.29 120 CYS D N 1
ATOM 5758 C CA . CYS D 1 120 ? -19.890 113.427 86.257 1.00 21.19 120 CYS D CA 1
ATOM 5759 C C . CYS D 1 120 ? -20.559 114.635 86.889 1.00 22.09 120 CYS D C 1
ATOM 5760 O O . CYS D 1 120 ? -19.987 115.738 86.937 1.00 21.10 120 CYS D O 1
ATOM 5763 N N . ALA D 1 121 ? -21.779 114.425 87.364 1.00 21.08 121 ALA D N 1
ATOM 5764 C CA . ALA D 1 121 ? -22.517 115.478 88.067 1.00 21.31 121 ALA D CA 1
ATOM 5765 C C . ALA D 1 121 ? -23.410 114.810 89.128 1.00 20.98 121 ALA D C 1
ATOM 5766 O O . ALA D 1 121 ? -23.883 113.675 88.950 1.00 20.00 121 ALA D O 1
ATOM 5768 N N . PRO D 1 122 ? -23.652 115.502 90.244 1.00 20.51 122 PRO D N 1
ATOM 5769 C CA . PRO D 1 122 ? -24.472 114.978 91.354 1.00 20.83 122 PRO D CA 1
ATOM 5770 C C . PRO D 1 122 ? -25.977 114.882 91.131 1.00 21.58 122 PRO D C 1
ATOM 5771 O O . PRO D 1 122 ? -26.618 114.007 91.689 1.00 22.35 122 PRO D O 1
ATOM 5775 N N . ASP D 1 123 ? -26.521 115.786 90.321 1.00 22.84 123 ASP D N 1
ATOM 5776 C CA . ASP D 1 123 ? -27.959 115.865 90.054 1.00 25.19 123 ASP D CA 1
ATOM 5777 C C . ASP D 1 123 ? -28.268 116.402 88.626 1.00 25.83 123 ASP D C 1
ATOM 5778 O O . ASP D 1 123 ? -27.349 116.767 87.870 1.00 24.06 123 ASP D O 1
ATOM 5783 N N . PRO D 1 124 ? -29.568 116.497 88.269 1.00 26.14 124 PRO D N 1
ATOM 5784 C CA . PRO D 1 124 ? -29.971 116.981 86.937 1.00 25.63 124 PRO D CA 1
ATOM 5785 C C . PRO D 1 124 ? -29.481 118.370 86.551 1.00 26.31 124 PRO D C 1
ATOM 5786 O O . PRO D 1 124 ? -28.989 118.589 85.425 1.00 25.74 124 PRO D O 1
ATOM 5790 N N . ARG D 1 125 ? -29.588 119.312 87.471 1.00 25.85 125 ARG D N 1
ATOM 5791 C CA . ARG D 1 125 ? -29.176 120.655 87.132 1.00 28.68 125 ARG D CA 1
ATOM 5792 C C . ARG D 1 125 ? -27.676 120.783 86.891 1.00 27.13 125 ARG D C 1
ATOM 5793 O O . ARG D 1 125 ? -27.248 121.395 85.905 1.00 28.35 125 ARG D O 1
ATOM 5801 N N . THR D 1 126 ? -26.877 120.216 87.780 1.00 24.46 126 THR D N 1
ATOM 5802 C CA . THR D 1 126 ? -25.441 120.296 87.621 1.00 22.73 126 THR D CA 1
ATOM 5803 C C . THR D 1 126 ? -25.054 119.542 86.355 1.00 23.60 126 THR D C 1
ATOM 5804 O O . THR D 1 126 ? -24.124 119.943 85.648 1.00 23.52 126 THR D O 1
ATOM 5808 N N . SER D 1 127 ? -25.793 118.475 86.055 1.00 21.29 127 SER D N 1
ATOM 5809 C CA . SER D 1 127 ? -25.521 117.696 84.865 1.00 21.48 127 SER D CA 1
ATOM 5810 C C . SER D 1 127 ? -25.817 118.520 83.628 1.00 21.63 127 SER D C 1
ATOM 5811 O O . SER D 1 127 ? -25.151 118.379 82.616 1.00 19.51 127 SER D O 1
ATOM 5814 N N . LEU D 1 128 ? -26.847 119.360 83.705 1.00 22.50 128 LEU D N 1
ATOM 5815 C CA . LEU D 1 128 ? -27.213 120.185 82.570 1.00 22.75 128 LEU D CA 1
ATOM 5816 C C . LEU D 1 128 ? -26.087 121.177 82.313 1.00 23.06 128 LEU D C 1
ATOM 5817 O O . LEU D 1 128 ? -25.729 121.434 81.158 1.00 22.95 128 LEU D O 1
ATOM 5822 N N . ALA D 1 129 ? -25.526 121.721 83.392 1.00 22.32 129 ALA D N 1
ATOM 5823 C CA . ALA D 1 129 ? -24.440 122.686 83.271 1.00 22.20 129 ALA D CA 1
ATOM 5824 C C . ALA D 1 129 ? -23.234 122.007 82.635 1.00 23.82 129 ALA D C 1
ATOM 5825 O O . ALA D 1 129 ? -22.582 122.578 81.760 1.00 24.45 129 ALA D O 1
ATOM 5827 N N . ALA D 1 130 ? -22.952 120.782 83.074 1.00 22.74 130 ALA D N 1
ATOM 5828 C CA . ALA D 1 130 ? -21.834 120.018 82.543 1.00 22.82 130 ALA D CA 1
ATOM 5829 C C . ALA D 1 130 ? -22.026 119.789 81.039 1.00 23.49 130 ALA D C 1
ATOM 5830 O O . ALA D 1 130 ? -21.094 119.919 80.242 1.00 24.09 130 ALA D O 1
ATOM 5832 N N . ALA D 1 131 ? -23.238 119.434 80.658 1.00 22.60 131 ALA D N 1
ATOM 5833 C CA . ALA D 1 131 ? -23.539 119.169 79.261 1.00 23.17 131 ALA D CA 1
ATOM 5834 C C . ALA D 1 131 ? -23.328 120.422 78.404 1.00 23.57 131 ALA D C 1
ATOM 5835 O O . ALA D 1 131 ? -23.037 120.303 77.221 1.00 24.61 131 ALA D O 1
ATOM 5837 N N . ALA D 1 132 ? -23.470 121.611 78.994 1.00 22.40 132 ALA D N 1
ATOM 5838 C CA . ALA D 1 132 ? -23.285 122.854 78.238 1.00 23.25 132 ALA D CA 1
ATOM 5839 C C . ALA D 1 132 ? -21.826 123.016 77.808 1.00 25.06 132 ALA D C 1
ATOM 5840 O O . ALA D 1 132 ? -21.526 123.744 76.851 1.00 27.38 132 ALA D O 1
ATOM 5842 N N . LEU D 1 133 ? -20.920 122.338 78.514 1.00 24.23 133 LEU D N 1
ATOM 5843 C CA . LEU D 1 133 ? -19.511 122.405 78.195 1.00 23.85 133 LEU D CA 1
ATOM 5844 C C . LEU D 1 133 ? -19.156 121.578 76.971 1.00 25.16 133 LEU D C 1
ATOM 5845 O O . LEU D 1 133 ? -18.067 121.720 76.432 1.00 27.22 133 LEU D O 1
ATOM 5850 N N . GLY D 1 134 ? -20.055 120.696 76.545 1.00 25.86 134 GLY D N 1
ATOM 5851 C CA . GLY D 1 134 ? -19.772 119.885 75.373 1.00 25.16 134 GLY D CA 1
ATOM 5852 C C . GLY D 1 134 ? -19.030 118.564 75.534 1.00 26.94 134 GLY D C 1
ATOM 5853 O O . GLY D 1 134 ? -18.255 118.187 74.643 1.00 27.05 134 GLY D O 1
ATOM 5854 N N . PRO D 1 135 ? -19.226 117.819 76.638 1.00 26.95 135 PRO D N 1
ATOM 5855 C CA . PRO D 1 135 ? -18.471 116.562 76.684 1.00 27.79 135 PRO D CA 1
ATOM 5856 C C . PRO D 1 135 ? -19.212 115.517 75.839 1.00 27.80 135 PRO D C 1
ATOM 5857 O O . PRO D 1 135 ? -20.366 115.750 75.419 1.00 26.48 135 PRO D O 1
ATOM 5861 N N . HIS D 1 136 ? -18.567 114.375 75.612 1.00 26.44 136 HIS D N 1
ATOM 5862 C CA . HIS D 1 136 ? -19.199 113.304 74.863 1.00 28.20 136 HIS D CA 1
ATOM 5863 C C . HIS D 1 136 ? -20.380 112.802 75.695 1.00 28.69 136 HIS D C 1
ATOM 5864 O O . HIS D 1 136 ? -21.488 112.563 75.183 1.00 27.12 136 HIS D O 1
ATOM 5871 N N . ALA D 1 137 ? -20.136 112.656 76.990 1.00 27.50 137 ALA D N 1
ATOM 5872 C CA . ALA D 1 137 ? -21.177 112.175 77.875 1.00 26.61 137 ALA D CA 1
ATOM 5873 C C . ALA D 1 137 ? -21.150 112.842 79.234 1.00 26.47 137 ALA D C 1
ATOM 5874 O O . ALA D 1 137 ? -20.123 113.314 79.724 1.00 26.34 137 ALA D O 1
ATOM 5876 N N . VAL D 1 138 ? -22.314 112.849 79.849 1.00 25.71 138 VAL D N 1
ATOM 5877 C CA . VAL D 1 138 ? -22.463 113.427 81.148 1.00 24.83 138 VAL D CA 1
ATOM 5878 C C . VAL D 1 138 ? -23.000 112.246 81.977 1.00 24.60 138 VAL D C 1
ATOM 5879 O O . VAL D 1 138 ? -23.874 111.506 81.511 1.00 22.61 138 VAL D O 1
ATOM 5883 N N . ALA D 1 139 ? -22.410 112.003 83.151 1.00 23.51 139 ALA D N 1
ATOM 5884 C CA . ALA D 1 139 ? -22.838 110.880 84.018 1.00 23.03 139 ALA D CA 1
ATOM 5885 C C . ALA D 1 139 ? -23.492 111.391 85.308 1.00 23.01 139 ALA D C 1
ATOM 5886 O O . ALA D 1 139 ? -22.791 111.904 86.200 1.00 24.24 139 ALA D O 1
ATOM 5888 N N . VAL D 1 140 ? -24.823 111.283 85.387 1.00 22.25 140 VAL D N 1
ATOM 5889 C CA . VAL D 1 140 ? -25.565 111.737 86.568 1.00 21.92 140 VAL D CA 1
ATOM 5890 C C . VAL D 1 140 ? -25.364 110.664 87.624 1.00 22.09 140 VAL D C 1
ATOM 5891 O O . VAL D 1 140 ? -25.734 109.502 87.446 1.00 20.91 140 VAL D O 1
ATOM 5895 N N . GLU D 1 141 ? -24.773 111.081 88.732 1.00 24.13 141 GLU D N 1
ATOM 5896 C CA . GLU D 1 141 ? -24.409 110.158 89.791 1.00 27.41 141 GLU D CA 1
ATOM 5897 C C . GLU D 1 141 ? -24.689 110.723 91.195 1.00 26.85 141 GLU D C 1
ATOM 5898 O O . GLU D 1 141 ? -23.914 111.509 91.722 1.00 25.84 141 GLU D O 1
ATOM 5904 N N . PRO D 1 142 ? -25.820 110.328 91.806 1.00 27.87 142 PRO D N 1
ATOM 5905 C CA . PRO D 1 142 ? -26.211 110.786 93.155 1.00 27.14 142 PRO D CA 1
ATOM 5906 C C . PRO D 1 142 ? -25.132 110.352 94.152 1.00 26.99 142 PRO D C 1
ATOM 5907 O O . PRO D 1 142 ? -24.952 109.167 94.411 1.00 26.10 142 PRO D O 1
ATOM 5911 N N . PRO D 1 143 ? -24.403 111.311 94.733 1.00 27.86 143 PRO D N 1
ATOM 5912 C CA . PRO D 1 143 ? -23.343 110.929 95.686 1.00 28.37 143 PRO D CA 1
ATOM 5913 C C . PRO D 1 143 ? -23.795 110.066 96.881 1.00 28.79 143 PRO D C 1
ATOM 5914 O O . PRO D 1 143 ? -23.011 109.234 97.360 1.00 26.98 143 PRO D O 1
ATOM 5918 N N . GLU D 1 144 ? -25.038 110.245 97.349 1.00 28.30 144 GLU D N 1
ATOM 5919 C CA . GLU D 1 144 ? -25.550 109.448 98.484 1.00 29.21 144 GLU D CA 1
ATOM 5920 C C . GLU D 1 144 ? -25.577 107.953 98.181 1.00 29.16 144 GLU D C 1
ATOM 5921 O O . GLU D 1 144 ? -25.417 107.148 99.081 1.00 31.82 144 GLU D O 1
ATOM 5927 N N . LEU D 1 145 ? -25.822 107.578 96.929 1.00 27.46 145 LEU D N 1
ATOM 5928 C CA . LEU D 1 145 ? -25.919 106.175 96.567 1.00 26.25 145 LEU D CA 1
ATOM 5929 C C . LEU D 1 145 ? -24.584 105.495 96.265 1.00 27.22 145 LEU D C 1
ATOM 5930 O O . LEU D 1 145 ? -24.486 104.261 96.274 1.00 26.28 145 LEU D O 1
ATOM 5935 N N . ILE D 1 146 ? -23.550 106.294 96.023 1.00 27.06 146 ILE D N 1
ATOM 5936 C CA . ILE D 1 146 ? -22.245 105.736 95.697 1.00 28.42 146 ILE D CA 1
ATOM 5937 C C . ILE D 1 146 ? -21.748 104.736 96.734 1.00 29.73 146 ILE D C 1
ATOM 5938 O O . ILE D 1 146 ? -21.695 105.045 97.930 1.00 30.84 146 ILE D O 1
ATOM 5943 N N . GLY D 1 147 ? -21.409 103.534 96.261 1.00 29.64 147 GLY D N 1
ATOM 5944 C CA . GLY D 1 147 ? -20.885 102.488 97.125 1.00 30.80 147 GLY D CA 1
ATOM 5945 C C . GLY D 1 147 ? -21.857 101.829 98.094 1.00 33.11 147 GLY D C 1
ATOM 5946 O O . GLY D 1 147 ? -21.429 101.009 98.913 1.00 35.36 147 GLY D O 1
ATOM 5947 N N . THR D 1 148 ? -23.149 102.155 98.003 1.00 31.72 148 THR D N 1
ATOM 5948 C CA . THR D 1 148 ? -24.157 101.586 98.904 1.00 30.10 148 THR D CA 1
ATOM 5949 C C . THR D 1 148 ? -24.872 100.361 98.339 1.00 30.86 148 THR D C 1
ATOM 5950 O O . THR D 1 148 ? -25.602 99.707 99.061 1.00 30.22 148 THR D O 1
ATOM 5954 N N . GLY D 1 149 ? -24.681 100.060 97.054 1.00 30.89 149 GLY D N 1
ATOM 5955 C CA . GLY D 1 149 ? -25.366 98.925 96.464 1.00 29.59 149 GLY D CA 1
ATOM 5956 C C . GLY D 1 149 ? -26.835 99.239 96.208 1.00 31.93 149 GLY D C 1
ATOM 5957 O O . GLY D 1 149 ? -27.593 98.370 95.779 1.00 31.31 149 GLY D O 1
ATOM 5958 N N . ARG D 1 150 ? -27.251 100.473 96.500 1.00 32.83 150 ARG D N 1
ATOM 5959 C CA . ARG D 1 150 ? -28.633 100.893 96.251 1.00 34.76 150 ARG D CA 1
ATOM 5960 C C . ARG D 1 150 ? -28.628 101.618 94.908 1.00 33.56 150 ARG D C 1
ATOM 5961 O O . ARG D 1 150 ? -28.502 102.848 94.859 1.00 33.15 150 ARG D O 1
ATOM 5969 N N . ALA D 1 151 ? -28.752 100.844 93.831 1.00 32.26 151 ALA D N 1
ATOM 5970 C CA . ALA D 1 151 ? -28.726 101.364 92.459 1.00 31.22 151 ALA D CA 1
ATOM 5971 C C . ALA D 1 151 ? -29.580 102.598 92.171 1.00 31.01 151 ALA D C 1
ATOM 5972 O O . ALA D 1 151 ? -30.779 102.662 92.502 1.00 31.26 151 ALA D O 1
ATOM 5974 N N . VAL D 1 152 ? -28.943 103.572 91.529 1.00 28.95 152 VAL D N 1
ATOM 5975 C CA . VAL D 1 152 ? -29.582 104.824 91.162 1.00 28.18 152 VAL D CA 1
ATOM 5976 C C . VAL D 1 152 ? -30.826 104.557 90.305 1.00 28.44 152 VAL D C 1
ATOM 5977 O O . VAL D 1 152 ? -31.847 105.246 90.412 1.00 27.52 152 VAL D O 1
ATOM 5981 N N . SER D 1 153 ? -30.746 103.539 89.461 1.00 28.95 153 SER D N 1
ATOM 5982 C CA . SER D 1 153 ? -31.873 103.219 88.596 1.00 30.82 153 SER D CA 1
ATOM 5983 C C . SER D 1 153 ? -33.074 102.656 89.373 1.00 33.15 153 SER D C 1
ATOM 5984 O O . SER D 1 153 ? -34.181 102.583 88.841 1.00 32.39 153 SER D O 1
ATOM 5987 N N . ARG D 1 154 ? -32.862 102.257 90.629 1.00 34.54 154 ARG D N 1
ATOM 5988 C CA . ARG D 1 154 ? -33.956 101.733 91.421 1.00 35.56 154 ARG D CA 1
ATOM 5989 C C . ARG D 1 154 ? -34.372 102.704 92.505 1.00 35.91 154 ARG D C 1
ATOM 5990 O O . ARG D 1 154 ? -35.567 102.884 92.752 1.00 36.95 154 ARG D O 1
ATOM 5998 N N . TYR D 1 155 ? -33.390 103.336 93.145 1.00 34.14 155 TYR D N 1
ATOM 5999 C CA . TYR D 1 155 ? -33.668 104.242 94.253 1.00 32.92 155 TYR D CA 1
ATOM 6000 C C . TYR D 1 155 ? -33.861 105.711 93.944 1.00 32.00 155 TYR D C 1
ATOM 6001 O O . TYR D 1 155 ? -34.443 106.438 94.746 1.00 30.71 155 TYR D O 1
ATOM 6010 N N . LYS D 1 156 ? -33.382 106.161 92.793 1.00 31.42 156 LYS D N 1
ATOM 6011 C CA . LYS D 1 156 ? -33.545 107.569 92.445 1.00 30.65 156 LYS D CA 1
ATOM 6012 C C . LYS D 1 156 ? -33.664 107.725 90.932 1.00 30.71 156 LYS D C 1
ATOM 6013 O O . LYS D 1 156 ? -32.971 108.545 90.310 1.00 28.55 156 LYS D O 1
ATOM 6019 N N . PRO D 1 157 ? -34.573 106.941 90.323 1.00 30.54 157 PRO D N 1
ATOM 6020 C CA . PRO D 1 157 ? -34.783 106.989 88.877 1.00 29.20 157 PRO D CA 1
ATOM 6021 C C . PRO D 1 157 ? -35.198 108.376 88.398 1.00 29.44 157 PRO D C 1
ATOM 6022 O O . PRO D 1 157 ? -34.954 108.719 87.252 1.00 31.41 157 PRO D O 1
ATOM 6026 N N . GLU D 1 158 ? -35.794 109.190 89.264 1.00 29.03 158 GLU D N 1
ATOM 6027 C CA . GLU D 1 158 ? -36.175 110.549 88.840 1.00 30.65 158 GLU D CA 1
ATOM 6028 C C . GLU D 1 158 ? -34.936 111.327 88.393 1.00 30.05 158 GLU D C 1
ATOM 6029 O O . GLU D 1 158 ? -35.013 112.154 87.480 1.00 29.31 158 GLU D O 1
ATOM 6035 N N . ALA D 1 159 ? -33.814 111.094 89.081 1.00 27.70 159 ALA D N 1
ATOM 6036 C CA . ALA D 1 159 ? -32.572 111.807 88.769 1.00 28.49 159 ALA D CA 1
ATOM 6037 C C . ALA D 1 159 ? -32.075 111.472 87.372 1.00 28.10 159 ALA D C 1
ATOM 6038 O O . ALA D 1 159 ? -31.543 112.330 86.678 1.00 29.50 159 ALA D O 1
ATOM 6040 N N . ILE D 1 160 ? -32.265 110.229 86.956 1.00 27.99 160 ILE D N 1
ATOM 6041 C CA . ILE D 1 160 ? -31.835 109.840 85.642 1.00 28.81 160 ILE D CA 1
ATOM 6042 C C . ILE D 1 160 ? -32.811 110.475 84.645 1.00 30.16 160 ILE D C 1
ATOM 6043 O O . ILE D 1 160 ? -32.394 111.137 83.674 1.00 30.38 160 ILE D O 1
ATOM 6048 N N . VAL D 1 161 ? -34.102 110.310 84.925 1.00 28.65 161 VAL D N 1
ATOM 6049 C CA . VAL D 1 161 ? -35.167 110.820 84.067 1.00 28.28 161 VAL D CA 1
ATOM 6050 C C . VAL D 1 161 ? -35.041 112.303 83.781 1.00 27.83 161 VAL D C 1
ATOM 6051 O O . VAL D 1 161 ? -35.063 112.729 82.627 1.00 26.77 161 VAL D O 1
ATOM 6055 N N . GLU D 1 162 ? -34.921 113.096 84.836 1.00 28.72 162 GLU D N 1
ATOM 6056 C CA . GLU D 1 162 ? -34.823 114.532 84.665 1.00 29.85 162 GLU D CA 1
ATOM 6057 C C . GLU D 1 162 ? -33.550 114.930 83.882 1.00 30.22 162 GLU D C 1
ATOM 6058 O O . GLU D 1 162 ? -33.569 115.875 83.087 1.00 29.45 162 GLU D O 1
ATOM 6064 N N . THR D 1 163 ? -32.448 114.207 84.099 1.00 28.79 163 THR D N 1
ATOM 6065 C CA . THR D 1 163 ? -31.222 114.529 83.399 1.00 28.10 163 THR D CA 1
ATOM 6066 C C . THR D 1 163 ? -31.400 114.254 81.901 1.00 26.50 163 THR D C 1
ATOM 6067 O O . THR D 1 163 ? -31.103 115.113 81.080 1.00 25.04 163 THR D O 1
ATOM 6071 N N . VAL D 1 164 ? -31.898 113.067 81.556 1.00 24.96 164 VAL D N 1
ATOM 6072 C CA . VAL D 1 164 ? -32.123 112.710 80.159 1.00 22.04 164 VAL D CA 1
ATOM 6073 C C . VAL D 1 164 ? -33.062 113.761 79.550 1.00 24.33 164 VAL D C 1
ATOM 6074 O O . VAL D 1 164 ? -32.884 114.198 78.417 1.00 25.09 164 VAL D O 1
ATOM 6078 N N . GLY D 1 165 ? -34.055 114.192 80.314 1.00 23.44 165 GLY D N 1
ATOM 6079 C CA . GLY D 1 165 ? -34.964 115.167 79.769 1.00 23.86 165 GLY D CA 1
ATOM 6080 C C . GLY D 1 165 ? -34.308 116.504 79.474 1.00 26.27 165 GLY D C 1
ATOM 6081 O O . GLY D 1 165 ? -34.421 117.025 78.361 1.00 28.20 165 GLY D O 1
ATOM 6082 N N . LEU D 1 166 ? -33.620 117.058 80.467 1.00 24.38 166 LEU D N 1
ATOM 6083 C CA . LEU D 1 166 ? -32.982 118.356 80.330 1.00 25.13 166 LEU D CA 1
ATOM 6084 C C . LEU D 1 166 ? -31.895 118.423 79.254 1.00 25.83 166 LEU D C 1
ATOM 6085 O O . LEU D 1 166 ? -31.819 119.379 78.471 1.00 23.68 166 LEU D O 1
ATOM 6090 N N . VAL D 1 167 ? -31.047 117.407 79.232 1.00 27.42 167 VAL D N 1
ATOM 6091 C CA . VAL D 1 167 ? -29.955 117.378 78.280 1.00 28.02 167 VAL D CA 1
ATOM 6092 C C . VAL D 1 167 ? -30.490 117.177 76.882 1.00 29.86 167 VAL D C 1
ATOM 6093 O O . VAL D 1 167 ? -30.043 117.830 75.937 1.00 29.99 167 VAL D O 1
ATOM 6097 N N . SER D 1 168 ? -31.469 116.297 76.743 1.00 30.78 168 SER D N 1
ATOM 6098 C CA . SER D 1 168 ? -32.012 116.060 75.415 1.00 31.73 168 SER D CA 1
ATOM 6099 C C . SER D 1 168 ? -32.731 117.330 74.952 1.00 31.48 168 SER D C 1
ATOM 6100 O O . SER D 1 168 ? -32.820 117.624 73.758 1.00 30.85 168 SER D O 1
ATOM 6103 N N . ARG D 1 169 ? -33.251 118.089 75.901 1.00 31.02 169 ARG D N 1
ATOM 6104 C CA . ARG D 1 169 ? -33.898 119.317 75.527 1.00 30.79 169 ARG D CA 1
ATOM 6105 C C . ARG D 1 169 ? -32.874 120.377 75.111 1.00 29.90 169 ARG D C 1
ATOM 6106 O O . ARG D 1 169 ? -33.056 121.063 74.117 1.00 30.20 169 ARG D O 1
ATOM 6114 N N . HIS D 1 170 ? -31.787 120.495 75.856 1.00 28.19 170 HIS D N 1
ATOM 6115 C CA . HIS D 1 170 ? -30.822 121.537 75.563 1.00 27.22 170 HIS D CA 1
ATOM 6116 C C . HIS D 1 170 ? -29.597 121.201 74.733 1.00 26.65 170 HIS D C 1
ATOM 6117 O O . HIS D 1 170 ? -29.226 121.983 73.849 1.00 26.72 170 HIS D O 1
ATOM 6124 N N . PHE D 1 171 ? -28.970 120.058 75.012 1.00 25.44 171 PHE D N 1
ATOM 6125 C CA . PHE D 1 171 ? -27.752 119.655 74.305 1.00 22.69 171 PHE D CA 1
ATOM 6126 C C . PHE D 1 171 ? -27.818 118.221 73.895 1.00 23.77 171 PHE D C 1
ATOM 6127 O O . PHE D 1 171 ? -27.000 117.406 74.330 1.00 25.59 171 PHE D O 1
ATOM 6135 N N . PRO D 1 172 ? -28.781 117.900 73.017 1.00 23.69 172 PRO D N 1
ATOM 6136 C CA . PRO D 1 172 ? -29.077 116.580 72.455 1.00 23.75 172 PRO D CA 1
ATOM 6137 C C . PRO D 1 172 ? -27.911 115.783 71.898 1.00 26.06 172 PRO D C 1
ATOM 6138 O O . PRO D 1 172 ? -28.024 114.562 71.754 1.00 28.31 172 PRO D O 1
ATOM 6142 N N . GLU D 1 173 ? -26.794 116.432 71.571 1.00 28.54 173 GLU D N 1
ATOM 6143 C CA . GLU D 1 173 ? -25.642 115.684 71.026 1.00 31.59 173 GLU D CA 1
ATOM 6144 C C . GLU D 1 173 ? -24.901 114.974 72.175 1.00 30.56 173 GLU D C 1
ATOM 6145 O O . GLU D 1 173 ? -24.267 113.916 71.984 1.00 31.30 173 GLU D O 1
ATOM 6151 N N . VAL D 1 174 ? -24.969 115.580 73.357 1.00 26.67 174 VAL D N 1
ATOM 6152 C CA . VAL D 1 174 ? -24.345 115.021 74.538 1.00 26.50 174 VAL D CA 1
ATOM 6153 C C . VAL D 1 174 ? -25.155 113.787 74.997 1.00 27.72 174 VAL D C 1
ATOM 6154 O O . VAL D 1 174 ? -26.389 113.843 75.113 1.00 28.65 174 VAL D O 1
ATOM 6158 N N . SER D 1 175 ? -24.464 112.680 75.237 1.00 26.19 175 SER D N 1
ATOM 6159 C CA . SER D 1 175 ? -25.094 111.457 75.705 1.00 26.64 175 SER D CA 1
ATOM 6160 C C . SER D 1 175 ? -25.135 111.474 77.235 1.00 27.14 175 SER D C 1
ATOM 6161 O O . SER D 1 175 ? -24.288 112.101 77.897 1.00 29.16 175 SER D O 1
ATOM 6164 N N . VAL D 1 176 ? -26.115 110.773 77.795 1.00 25.92 176 VAL D N 1
ATOM 6165 C CA . VAL D 1 176 ? -26.274 110.681 79.240 1.00 23.16 176 VAL D CA 1
ATOM 6166 C C . VAL D 1 176 ? -26.090 109.263 79.749 1.00 23.26 176 VAL D C 1
ATOM 6167 O O . VAL D 1 176 ? -26.715 108.318 79.244 1.00 24.08 176 VAL D O 1
ATOM 6171 N N . ILE D 1 177 ? -25.232 109.100 80.741 1.00 23.59 177 ILE D N 1
ATOM 6172 C CA . ILE D 1 177 ? -25.063 107.794 81.362 1.00 23.74 177 ILE D CA 1
ATOM 6173 C C . ILE D 1 177 ? -25.290 108.012 82.862 1.00 25.36 177 ILE D C 1
ATOM 6174 O O . ILE D 1 177 ? -25.461 109.152 83.323 1.00 24.82 177 ILE D O 1
ATOM 6179 N N . THR D 1 178 ? -25.317 106.939 83.637 1.00 25.39 178 THR D N 1
ATOM 6180 C CA . THR D 1 178 ? -25.550 107.127 85.056 1.00 25.76 178 THR D CA 1
ATOM 6181 C C . THR D 1 178 ? -24.794 106.127 85.881 1.00 25.57 178 THR D C 1
ATOM 6182 O O . THR D 1 178 ? -24.312 105.124 85.367 1.00 27.08 178 THR D O 1
ATOM 6186 N N . GLY D 1 179 ? -24.697 106.399 87.173 1.00 25.50 179 GLY D N 1
ATOM 6187 C CA . GLY D 1 179 ? -23.996 105.478 88.057 1.00 25.36 179 GLY D CA 1
ATOM 6188 C C . GLY D 1 179 ? -24.355 105.746 89.511 1.00 26.10 179 GLY D C 1
ATOM 6189 O O . GLY D 1 179 ? -25.094 106.699 89.805 1.00 24.10 179 GLY D O 1
ATOM 6190 N N . ALA D 1 180 ? -23.829 104.885 90.390 1.00 26.69 180 ALA D N 1
ATOM 6191 C CA . ALA D 1 180 ? -24.006 104.909 91.856 1.00 28.56 180 ALA D CA 1
ATOM 6192 C C . ALA D 1 180 ? -24.900 103.765 92.322 1.00 28.82 180 ALA D C 1
ATOM 6193 O O . ALA D 1 180 ? -26.089 103.723 91.992 1.00 29.44 180 ALA D O 1
ATOM 6195 N N . GLY D 1 181 ? -24.309 102.824 93.059 1.00 29.23 181 GLY D N 1
ATOM 6196 C CA . GLY D 1 181 ? -25.069 101.705 93.587 1.00 29.32 181 GLY D CA 1
ATOM 6197 C C . GLY D 1 181 ? -25.469 100.576 92.660 1.00 30.01 181 GLY D C 1
ATOM 6198 O O . GLY D 1 181 ? -26.144 99.656 93.102 1.00 28.86 181 GLY D O 1
ATOM 6199 N N . ILE D 1 182 ? -25.090 100.641 91.384 1.00 31.25 182 ILE D N 1
ATOM 6200 C CA . ILE D 1 182 ? -25.423 99.570 90.442 1.00 32.75 182 ILE D CA 1
ATOM 6201 C C . ILE D 1 182 ? -24.755 98.275 90.911 1.00 34.46 182 ILE D C 1
ATOM 6202 O O . ILE D 1 182 ? -23.524 98.196 90.958 1.00 36.00 182 ILE D O 1
ATOM 6207 N N . GLU D 1 183 ? -25.541 97.257 91.248 1.00 35.31 183 GLU D N 1
ATOM 6208 C CA . GLU D 1 183 ? -24.942 95.995 91.685 1.00 35.88 183 GLU D CA 1
ATOM 6209 C C . GLU D 1 183 ? -25.283 94.808 90.785 1.00 33.56 183 GLU D C 1
ATOM 6210 O O . GLU D 1 183 ? -24.563 93.804 90.787 1.00 32.19 183 GLU D O 1
ATOM 6216 N N . SER D 1 184 ? -26.341 94.937 89.985 1.00 31.36 184 SER D N 1
ATOM 6217 C CA . SER D 1 184 ? -26.775 93.821 89.126 1.00 30.93 184 SER D CA 1
ATOM 6218 C C . SER D 1 184 ? -27.131 94.208 87.698 1.00 31.05 184 SER D C 1
ATOM 6219 O O . SER D 1 184 ? -27.309 95.388 87.366 1.00 30.59 184 SER D O 1
ATOM 6222 N N . GLY D 1 185 ? -27.284 93.177 86.874 1.00 30.99 185 GLY D N 1
ATOM 6223 C CA . GLY D 1 185 ? -27.648 93.380 85.490 1.00 32.43 185 GLY D CA 1
ATOM 6224 C C . GLY D 1 185 ? -29.011 94.042 85.404 1.00 33.45 185 GLY D C 1
ATOM 6225 O O . GLY D 1 185 ? -29.263 94.874 84.515 1.00 34.04 185 GLY D O 1
ATOM 6226 N N . ASP D 1 186 ? -29.902 93.698 86.324 1.00 33.66 186 ASP D N 1
ATOM 6227 C CA . ASP D 1 186 ? -31.228 94.300 86.273 1.00 34.86 186 ASP D CA 1
ATOM 6228 C C . ASP D 1 186 ? -31.112 95.793 86.530 1.00 33.56 186 ASP D C 1
ATOM 6229 O O . ASP D 1 186 ? -31.870 96.574 85.953 1.00 33.15 186 ASP D O 1
ATOM 6234 N N . ASP D 1 187 ? -30.171 96.196 87.392 1.00 31.61 187 ASP D N 1
ATOM 6235 C CA . ASP D 1 187 ? -29.992 97.619 87.673 1.00 30.37 187 ASP D CA 1
ATOM 6236 C C . ASP D 1 187 ? -29.548 98.303 86.377 1.00 29.51 187 ASP D C 1
ATOM 6237 O O . ASP D 1 187 ? -30.028 99.376 86.020 1.00 28.23 187 ASP D O 1
ATOM 6242 N N . VAL D 1 188 ? -28.634 97.658 85.661 1.00 29.68 188 VAL D N 1
ATOM 6243 C CA . VAL D 1 188 ? -28.135 98.195 84.401 1.00 30.01 188 VAL D CA 1
ATOM 6244 C C . VAL D 1 188 ? -29.261 98.321 83.373 1.00 29.18 188 VAL D C 1
ATOM 6245 O O . VAL D 1 188 ? -29.410 99.357 82.711 1.00 28.44 188 VAL D O 1
ATOM 6249 N N . ALA D 1 189 ? -30.058 97.264 83.236 1.00 29.31 189 ALA D N 1
ATOM 6250 C CA . ALA D 1 189 ? -31.190 97.291 82.298 1.00 28.66 189 ALA D CA 1
ATOM 6251 C C . ALA D 1 189 ? -32.165 98.390 82.725 1.00 28.77 189 ALA D C 1
ATOM 6252 O O . ALA D 1 189 ? -32.697 99.123 81.884 1.00 31.04 189 ALA D O 1
ATOM 6254 N N . ALA D 1 190 ? -32.406 98.524 84.030 1.00 27.13 190 ALA D N 1
ATOM 6255 C CA . ALA D 1 190 ? -33.315 99.581 84.482 1.00 25.39 190 ALA D CA 1
ATOM 6256 C C . ALA D 1 190 ? -32.743 100.950 84.076 1.00 25.36 190 ALA D C 1
ATOM 6257 O O . ALA D 1 190 ? -33.483 101.827 83.639 1.00 27.34 190 ALA D O 1
ATOM 6259 N N . ALA D 1 191 ? -31.432 101.138 84.215 1.00 24.82 191 ALA D N 1
ATOM 6260 C CA . ALA D 1 191 ? -30.827 102.417 83.836 1.00 26.19 191 ALA D CA 1
ATOM 6261 C C . ALA D 1 191 ? -31.015 102.690 82.347 1.00 28.17 191 ALA D C 1
ATOM 6262 O O . ALA D 1 191 ? -31.317 103.825 81.942 1.00 27.03 191 ALA D O 1
ATOM 6264 N N . LEU D 1 192 ? -30.822 101.656 81.521 1.00 28.69 192 LEU D N 1
ATOM 6265 C CA . LEU D 1 192 ? -30.977 101.854 80.082 1.00 29.71 192 LEU D CA 1
ATOM 6266 C C . LEU D 1 192 ? -32.416 102.144 79.723 1.00 30.81 192 LEU D C 1
ATOM 6267 O O . LEU D 1 192 ? -32.662 102.939 78.817 1.00 31.56 192 LEU D O 1
ATOM 6272 N N . ARG D 1 193 ? -33.370 101.516 80.420 1.00 30.95 193 ARG D N 1
ATOM 6273 C CA . ARG D 1 193 ? -34.785 101.770 80.124 1.00 33.34 193 ARG D CA 1
ATOM 6274 C C . ARG D 1 193 ? -35.197 103.194 80.454 1.00 32.85 193 ARG D C 1
ATOM 6275 O O . ARG D 1 193 ? -36.227 103.689 79.976 1.00 33.63 193 ARG D O 1
ATOM 6283 N N . LEU D 1 194 ? -34.409 103.851 81.293 1.00 32.00 194 LEU D N 1
ATOM 6284 C CA . LEU D 1 194 ? -34.715 105.218 81.657 1.00 30.55 194 LEU D CA 1
ATOM 6285 C C . LEU D 1 194 ? -34.166 106.246 80.672 1.00 31.02 194 LEU D C 1
ATOM 6286 O O . LEU D 1 194 ? -34.250 107.447 80.933 1.00 31.06 194 LEU D O 1
ATOM 6291 N N . GLY D 1 195 ? -33.610 105.780 79.544 1.00 30.87 195 GLY D N 1
ATOM 6292 C CA . GLY D 1 195 ? -33.095 106.695 78.526 1.00 32.25 195 GLY D CA 1
ATOM 6293 C C . GLY D 1 195 ? -31.585 106.923 78.505 1.00 33.07 195 GLY D C 1
ATOM 6294 O O . GLY D 1 195 ? -31.064 107.747 77.752 1.00 33.77 195 GLY D O 1
ATOM 6295 N N . THR D 1 196 ? -30.892 106.181 79.349 1.00 32.98 196 THR D N 1
ATOM 6296 C CA . THR D 1 196 ? -29.455 106.258 79.483 1.00 31.98 196 THR D CA 1
ATOM 6297 C C . THR D 1 196 ? -28.767 105.532 78.323 1.00 33.11 196 THR D C 1
ATOM 6298 O O . THR D 1 196 ? -29.331 104.606 77.727 1.00 33.58 196 THR D O 1
ATOM 6302 N N . ARG D 1 197 ? -27.541 105.930 78.010 1.00 33.11 197 ARG D N 1
ATOM 6303 C CA . ARG D 1 197 ? -26.805 105.289 76.931 1.00 31.55 197 ARG D CA 1
ATOM 6304 C C . ARG D 1 197 ? -25.661 104.486 77.525 1.00 31.73 197 ARG D C 1
ATOM 6305 O O . ARG D 1 197 ? -24.698 104.128 76.840 1.00 34.45 197 ARG D O 1
ATOM 6313 N N . GLY D 1 198 ? -25.756 104.194 78.814 1.00 28.74 198 GLY D N 1
ATOM 6314 C CA . GLY D 1 198 ? -24.692 103.446 79.443 1.00 27.56 198 GLY D CA 1
ATOM 6315 C C . GLY D 1 198 ? -24.639 103.600 80.949 1.00 25.53 198 GLY D C 1
ATOM 6316 O O . GLY D 1 198 ? -25.425 104.322 81.558 1.00 24.59 198 GLY D O 1
ATOM 6317 N N . VAL D 1 199 ? -23.649 102.968 81.550 1.00 24.09 199 VAL D N 1
ATOM 6318 C CA . VAL D 1 199 ? -23.552 102.988 82.990 1.00 24.78 199 VAL D CA 1
ATOM 6319 C C . VAL D 1 199 ? -22.127 103.110 83.486 1.00 23.53 199 VAL D C 1
ATOM 6320 O O . VAL D 1 199 ? -21.201 102.728 82.782 1.00 23.86 199 VAL D O 1
ATOM 6324 N N . LEU D 1 200 ? -21.962 103.660 84.688 1.00 22.23 200 LEU D N 1
ATOM 6325 C CA . LEU D 1 200 ? -20.656 103.828 85.329 1.00 22.92 200 LEU D CA 1
ATOM 6326 C C . LEU D 1 200 ? -20.752 103.135 86.693 1.00 24.56 200 LEU D C 1
ATOM 6327 O O . LEU D 1 200 ? -21.655 103.433 87.496 1.00 25.67 200 LEU D O 1
ATOM 6332 N N . LEU D 1 201 ? -19.830 102.223 86.975 1.00 24.47 201 LEU D N 1
ATOM 6333 C CA . LEU D 1 201 ? -19.886 101.496 88.236 1.00 23.68 201 LEU D CA 1
ATOM 6334 C C . LEU D 1 201 ? -18.513 101.098 88.734 1.00 23.94 201 LEU D C 1
ATOM 6335 O O . LEU D 1 201 ? -17.551 101.073 87.962 1.00 22.38 201 LEU D O 1
ATOM 6340 N N . ALA D 1 202 ? -18.444 100.768 90.024 1.00 23.37 202 ALA D N 1
ATOM 6341 C CA . ALA D 1 202 ? -17.195 100.387 90.656 1.00 24.52 202 ALA D CA 1
ATOM 6342 C C . ALA D 1 202 ? -17.281 99.141 91.551 1.00 25.92 202 ALA D C 1
ATOM 6343 O O . ALA D 1 202 ? -16.808 98.064 91.181 1.00 25.47 202 ALA D O 1
ATOM 6345 N N . SER D 1 203 ? -17.870 99.304 92.731 1.00 27.77 203 SER D N 1
ATOM 6346 C CA . SER D 1 203 ? -18.013 98.214 93.722 1.00 30.43 203 SER D CA 1
ATOM 6347 C C . SER D 1 203 ? -18.348 96.821 93.180 1.00 29.52 203 SER D C 1
ATOM 6348 O O . SER D 1 203 ? -17.586 95.858 93.360 1.00 27.81 203 SER D O 1
ATOM 6351 N N . ALA D 1 204 ? -19.515 96.731 92.554 1.00 28.54 204 ALA D N 1
ATOM 6352 C CA . ALA D 1 204 ? -20.002 95.479 92.013 1.00 30.51 204 ALA D CA 1
ATOM 6353 C C . ALA D 1 204 ? -18.953 94.695 91.232 1.00 31.71 204 ALA D C 1
ATOM 6354 O O . ALA D 1 204 ? -18.808 93.491 91.426 1.00 33.42 204 ALA D O 1
ATOM 6356 N N . ALA D 1 205 ? -18.216 95.365 90.355 1.00 30.87 205 ALA D N 1
ATOM 6357 C CA . ALA D 1 205 ? -17.213 94.675 89.564 1.00 30.62 205 ALA D CA 1
ATOM 6358 C C . ALA D 1 205 ? -15.914 94.472 90.326 1.00 31.70 205 ALA D C 1
ATOM 6359 O O . ALA D 1 205 ? -15.400 93.368 90.403 1.00 32.49 205 ALA D O 1
ATOM 6361 N N . VAL D 1 206 ? -15.384 95.546 90.894 1.00 32.09 206 VAL D N 1
ATOM 6362 C CA . VAL D 1 206 ? -14.138 95.479 91.620 1.00 32.73 206 VAL D CA 1
ATOM 6363 C C . VAL D 1 206 ? -14.141 94.492 92.787 1.00 34.79 206 VAL D C 1
ATOM 6364 O O . VAL D 1 206 ? -13.153 93.801 93.033 1.00 34.52 206 VAL D O 1
ATOM 6368 N N . LYS D 1 207 ? -15.245 94.395 93.504 1.00 35.60 207 LYS D N 1
ATOM 6369 C CA . LYS D 1 207 ? -15.248 93.504 94.649 1.00 37.74 207 LYS D CA 1
ATOM 6370 C C . LYS D 1 207 ? -15.899 92.145 94.448 1.00 37.90 207 LYS D C 1
ATOM 6371 O O . LYS D 1 207 ? -16.068 91.394 95.408 1.00 38.13 207 LYS D O 1
ATOM 6377 N N . ALA D 1 208 ? -16.233 91.824 93.203 1.00 38.01 208 ALA D N 1
ATOM 6378 C CA . ALA D 1 208 ? -16.865 90.545 92.888 1.00 39.95 208 ALA D CA 1
ATOM 6379 C C . ALA D 1 208 ? -15.912 89.378 93.120 1.00 41.73 208 ALA D C 1
ATOM 6380 O O . ALA D 1 208 ? -14.692 89.501 92.912 1.00 41.97 208 ALA D O 1
ATOM 6382 N N . LYS D 1 209 ? -16.466 88.243 93.542 1.00 42.64 209 LYS D N 1
ATOM 6383 C CA . LYS D 1 209 ? -15.641 87.068 93.765 1.00 44.55 209 LYS D CA 1
ATOM 6384 C C . LYS D 1 209 ? -15.200 86.548 92.409 1.00 43.22 209 LYS D C 1
ATOM 6385 O O . LYS D 1 209 ? -14.095 86.041 92.269 1.00 42.90 209 LYS D O 1
ATOM 6391 N N . ASP D 1 210 ? -16.071 86.692 91.413 1.00 42.66 210 ASP D N 1
ATOM 6392 C CA . ASP D 1 210 ? -15.777 86.264 90.047 1.00 42.37 210 ASP D CA 1
ATOM 6393 C C . ASP D 1 210 ? -16.010 87.441 89.094 1.00 41.51 210 ASP D C 1
ATOM 6394 O O . ASP D 1 210 ? -17.075 87.560 88.485 1.00 41.88 210 ASP D O 1
ATOM 6399 N N . PRO D 1 211 ? -15.011 88.317 88.947 1.00 41.19 211 PRO D N 1
ATOM 6400 C CA . PRO D 1 211 ? -15.038 89.510 88.089 1.00 39.85 211 PRO D CA 1
ATOM 6401 C C . PRO D 1 211 ? -15.596 89.290 86.699 1.00 38.37 211 PRO D C 1
ATOM 6402 O O . PRO D 1 211 ? -16.518 89.996 86.261 1.00 37.61 211 PRO D O 1
ATOM 6406 N N . TYR D 1 212 ? -15.033 88.307 86.008 1.00 36.71 212 TYR D N 1
ATOM 6407 C CA . TYR D 1 212 ? -15.474 87.994 84.664 1.00 36.60 212 TYR D CA 1
ATOM 6408 C C . TYR D 1 212 ? -16.970 87.711 84.636 1.00 36.53 212 TYR D C 1
ATOM 6409 O O . TYR D 1 212 ? -17.715 88.337 83.885 1.00 37.60 212 TYR D O 1
ATOM 6418 N N . ALA D 1 213 ? -17.407 86.773 85.466 1.00 36.25 213 ALA D N 1
ATOM 6419 C CA . ALA D 1 213 ? -18.816 86.408 85.504 1.00 35.56 213 ALA D CA 1
ATOM 6420 C C . ALA D 1 213 ? -19.680 87.619 85.840 1.00 34.22 213 ALA D C 1
ATOM 6421 O O . ALA D 1 213 ? -20.689 87.878 85.182 1.00 34.30 213 ALA D O 1
ATOM 6423 N N . LYS D 1 214 ? -19.277 88.355 86.863 1.00 32.58 214 LYS D N 1
ATOM 6424 C CA . LYS D 1 214 ? -20.033 89.527 87.279 1.00 33.44 214 LYS D CA 1
ATOM 6425 C C . LYS D 1 214 ? -20.119 90.576 86.172 1.00 32.64 214 LYS D C 1
ATOM 6426 O O . LYS D 1 214 ? -21.181 91.144 85.920 1.00 32.63 214 LYS D O 1
ATOM 6432 N N . ILE D 1 215 ? -18.995 90.828 85.510 1.00 31.62 215 ILE D N 1
ATOM 6433 C CA . ILE D 1 215 ? -18.975 91.829 84.453 1.00 31.59 215 ILE D CA 1
ATOM 6434 C C . ILE D 1 215 ? -19.875 91.396 83.290 1.00 31.45 215 ILE D C 1
ATOM 6435 O O . ILE D 1 215 ? -20.570 92.213 82.690 1.00 30.91 215 ILE D O 1
ATOM 6440 N N . VAL D 1 216 ? -19.890 90.106 82.994 1.00 31.63 216 VAL D N 1
ATOM 6441 C CA . VAL D 1 216 ? -20.748 89.609 81.924 1.00 31.88 216 VAL D CA 1
ATOM 6442 C C . VAL D 1 216 ? -22.203 89.883 82.324 1.00 31.91 216 VAL D C 1
ATOM 6443 O O . VAL D 1 216 ? -23.008 90.332 81.508 1.00 31.69 216 VAL D O 1
ATOM 6447 N N . GLU D 1 217 ? -22.532 89.631 83.591 1.00 31.93 217 GLU D N 1
ATOM 6448 C CA . GLU D 1 217 ? -23.888 89.877 84.089 1.00 32.15 217 GLU D CA 1
ATOM 6449 C C . GLU D 1 217 ? -24.255 91.351 83.908 1.00 31.90 217 GLU D C 1
ATOM 6450 O O . GLU D 1 217 ? -25.323 91.685 83.401 1.00 32.13 217 GLU D O 1
ATOM 6456 N N . LEU D 1 218 ? -23.357 92.229 84.336 1.00 30.87 218 LEU D N 1
ATOM 6457 C CA . LEU D 1 218 ? -23.587 93.670 84.242 1.00 30.07 218 LEU D CA 1
ATOM 6458 C C . LEU D 1 218 ? -23.646 94.204 82.812 1.00 30.22 218 LEU D C 1
ATOM 6459 O O . LEU D 1 218 ? -24.462 95.068 82.495 1.00 28.69 218 LEU D O 1
ATOM 6464 N N . ALA D 1 219 ? -22.790 93.679 81.942 1.00 31.49 219 ALA D N 1
ATOM 6465 C CA . ALA D 1 219 ? -22.740 94.154 80.561 1.00 33.48 219 ALA D CA 1
ATOM 6466 C C . ALA D 1 219 ? -23.800 93.572 79.633 1.00 34.22 219 ALA D C 1
ATOM 6467 O O . ALA D 1 219 ? -24.181 94.201 78.642 1.00 33.50 219 ALA D O 1
ATOM 6469 N N . LYS D 1 220 ? -24.281 92.380 79.963 1.00 35.76 220 LYS D N 1
ATOM 6470 C CA . LYS D 1 220 ? -25.274 91.700 79.142 1.00 37.59 220 LYS D CA 1
ATOM 6471 C C . LYS D 1 220 ? -26.430 92.567 78.642 1.00 35.86 220 LYS D C 1
ATOM 6472 O O . LYS D 1 220 ? -26.860 92.437 77.502 1.00 35.05 220 LYS D O 1
ATOM 6478 N N . PRO D 1 221 ? -26.961 93.455 79.494 1.00 35.44 221 PRO D N 1
ATOM 6479 C CA . PRO D 1 221 ? -28.069 94.296 79.024 1.00 35.25 221 PRO D CA 1
ATOM 6480 C C . PRO D 1 221 ? -27.684 95.214 77.878 1.00 37.15 221 PRO D C 1
ATOM 6481 O O . PRO D 1 221 ? -28.546 95.664 77.131 1.00 38.60 221 PRO D O 1
ATOM 6485 N N . LEU D 1 222 ? -26.395 95.499 77.729 1.00 39.02 222 LEU D N 1
ATOM 6486 C CA . LEU D 1 222 ? -25.954 96.378 76.646 1.00 40.90 222 LEU D CA 1
ATOM 6487 C C . LEU D 1 222 ? -26.045 95.636 75.315 1.00 43.87 222 LEU D C 1
ATOM 6488 O O . LEU D 1 222 ? -26.313 96.242 74.281 1.00 42.92 222 LEU D O 1
ATOM 6493 N N . SER D 1 223 ? -25.809 94.327 75.345 1.00 46.64 223 SER D N 1
ATOM 6494 C CA . SER D 1 223 ? -25.862 93.532 74.130 1.00 52.04 223 SER D CA 1
ATOM 6495 C C . SER D 1 223 ? -27.298 93.176 73.799 1.00 54.95 223 SER D C 1
ATOM 6496 O O . SER D 1 223 ? -27.659 93.057 72.631 1.00 55.99 223 SER D O 1
ATOM 6499 N N . GLU D 1 224 ? -28.112 92.997 74.831 1.00 58.68 224 GLU D N 1
ATOM 6500 C CA . GLU D 1 224 ? -29.517 92.670 74.625 1.00 61.94 224 GLU D CA 1
ATOM 6501 C C . GLU D 1 224 ? -30.248 93.892 74.083 1.00 64.22 224 GLU D C 1
ATOM 6502 O O . GLU D 1 224 ? -31.465 93.877 73.924 1.00 65.21 224 GLU D O 1
ATOM 6508 N N . LEU D 1 225 ? -29.485 94.948 73.802 1.00 66.47 225 LEU D N 1
ATOM 6509 C CA . LEU D 1 225 ? -30.022 96.187 73.229 1.00 67.99 225 LEU D CA 1
ATOM 6510 C C . LEU D 1 225 ? -29.220 96.459 71.955 1.00 68.67 225 LEU D C 1
ATOM 6511 O O . LEU D 1 225 ? -28.922 97.642 71.673 1.00 68.82 225 LEU D O 1
ATOM 6516 N N . ARG D 1 226 ? -28.899 95.471 71.251 1.00 69.23 226 ARG D N 1
ATOM 6517 N N . MET E 1 1 ? 16.311 184.594 187.835 1.00 44.91 1 MET E N 1
ATOM 6518 C CA . MET E 1 1 ? 15.474 183.749 188.732 1.00 46.78 1 MET E CA 1
ATOM 6519 C C . MET E 1 1 ? 14.723 184.573 189.772 1.00 46.88 1 MET E C 1
ATOM 6520 O O . MET E 1 1 ? 15.231 185.605 190.204 1.00 47.04 1 MET E O 1
ATOM 6525 N N . ARG E 1 2 ? 13.522 184.122 190.155 1.00 47.68 2 ARG E N 1
ATOM 6526 C CA . ARG E 1 2 ? 12.702 184.810 191.164 1.00 49.92 2 ARG E CA 1
ATOM 6527 C C . ARG E 1 2 ? 13.336 184.383 192.470 1.00 48.13 2 ARG E C 1
ATOM 6528 O O . ARG E 1 2 ? 13.567 183.196 192.672 1.00 46.47 2 ARG E O 1
ATOM 6536 N N . LEU E 1 3 ? 13.569 185.314 193.389 1.00 47.61 3 LEU E N 1
ATOM 6537 C CA . LEU E 1 3 ? 14.317 184.888 194.539 1.00 48.04 3 LEU E CA 1
ATOM 6538 C C . LEU E 1 3 ? 13.822 184.107 195.690 1.00 48.43 3 LEU E C 1
ATOM 6539 O O . LEU E 1 3 ? 14.476 183.093 196.011 1.00 53.05 3 LEU E O 1
ATOM 6544 N N . PRO E 1 4 ? 12.757 184.519 196.394 1.00 44.29 4 PRO E N 1
ATOM 6545 C CA . PRO E 1 4 ? 12.694 183.412 197.365 1.00 40.54 4 PRO E CA 1
ATOM 6546 C C . PRO E 1 4 ? 12.463 182.188 196.447 1.00 37.33 4 PRO E C 1
ATOM 6547 O O . PRO E 1 4 ? 11.563 182.208 195.610 1.00 34.63 4 PRO E O 1
ATOM 6551 N N . ILE E 1 5 ? 13.313 181.167 196.554 1.00 35.60 5 ILE E N 1
ATOM 6552 C CA . ILE E 1 5 ? 13.172 180.014 195.677 1.00 33.98 5 ILE E CA 1
ATOM 6553 C C . ILE E 1 5 ? 13.211 178.681 196.381 1.00 33.37 5 ILE E C 1
ATOM 6554 O O . ILE E 1 5 ? 13.911 178.506 197.374 1.00 34.37 5 ILE E O 1
ATOM 6559 N N . LEU E 1 6 ? 12.417 177.747 195.879 1.00 31.66 6 LEU E N 1
ATOM 6560 C CA . LEU E 1 6 ? 12.403 176.405 196.415 1.00 31.46 6 LEU E CA 1
ATOM 6561 C C . LEU E 1 6 ? 12.669 175.511 195.207 1.00 30.73 6 LEU E C 1
ATOM 6562 O O . LEU E 1 6 ? 11.882 175.492 194.254 1.00 29.71 6 LEU E O 1
ATOM 6567 N N . ILE E 1 7 ? 13.786 174.792 195.231 1.00 28.74 7 ILE E N 1
ATOM 6568 C CA . ILE E 1 7 ? 14.124 173.910 194.123 1.00 27.86 7 ILE E CA 1
ATOM 6569 C C . ILE E 1 7 ? 13.970 172.455 194.532 1.00 28.11 7 ILE E C 1
ATOM 6570 O O . ILE E 1 7 ? 14.567 172.024 195.538 1.00 25.28 7 ILE E O 1
ATOM 6575 N N . ILE E 1 8 ? 13.138 171.721 193.779 1.00 28.09 8 ILE E N 1
ATOM 6576 C CA . ILE E 1 8 ? 12.940 170.293 194.035 1.00 28.37 8 ILE E CA 1
ATOM 6577 C C . ILE E 1 8 ? 13.847 169.534 193.055 1.00 27.68 8 ILE E C 1
ATOM 6578 O O . ILE E 1 8 ? 13.608 169.540 191.843 1.00 27.57 8 ILE E O 1
ATOM 6583 N N . ASN E 1 9 ? 14.879 168.892 193.585 1.00 25.78 9 ASN E N 1
ATOM 6584 C CA . ASN E 1 9 ? 15.815 168.099 192.786 1.00 25.93 9 ASN E CA 1
ATOM 6585 C C . ASN E 1 9 ? 15.290 166.648 192.756 1.00 26.99 9 ASN E C 1
ATOM 6586 O O . ASN E 1 9 ? 15.237 165.983 193.797 1.00 26.28 9 ASN E O 1
ATOM 6591 N N . PHE E 1 10 ? 14.895 166.168 191.574 1.00 27.86 10 PHE E N 1
ATOM 6592 C CA . PHE E 1 10 ? 14.370 164.793 191.424 1.00 27.83 10 PHE E CA 1
ATOM 6593 C C . PHE E 1 10 ? 15.491 163.739 191.460 1.00 29.06 10 PHE E C 1
ATOM 6594 O O . PHE E 1 10 ? 15.223 162.546 191.638 1.00 29.01 10 PHE E O 1
ATOM 6602 N N . LYS E 1 11 ? 16.738 164.187 191.295 1.00 28.64 11 LYS E N 1
ATOM 6603 C CA . LYS E 1 11 ? 17.883 163.276 191.246 1.00 27.85 11 LYS E CA 1
ATOM 6604 C C . LYS E 1 11 ? 17.532 162.153 190.249 1.00 26.73 11 LYS E C 1
ATOM 6605 O O . LYS E 1 11 ? 16.912 162.424 189.215 1.00 25.10 11 LYS E O 1
ATOM 6611 N N . ALA E 1 12 ? 17.919 160.912 190.549 1.00 26.43 12 ALA E N 1
ATOM 6612 C CA . ALA E 1 12 ? 17.627 159.790 189.659 1.00 24.38 12 ALA E CA 1
ATOM 6613 C C . ALA E 1 12 ? 16.656 158.830 190.324 1.00 25.40 12 ALA E C 1
ATOM 6614 O O . ALA E 1 12 ? 16.600 157.649 189.992 1.00 26.87 12 ALA E O 1
ATOM 6616 N N . TYR E 1 13 ? 15.872 159.339 191.262 1.00 26.02 13 TYR E N 1
ATOM 6617 C CA . TYR E 1 13 ? 14.902 158.509 191.965 1.00 25.28 13 TYR E CA 1
ATOM 6618 C C . TYR E 1 13 ? 13.848 157.944 191.029 1.00 26.45 13 TYR E C 1
ATOM 6619 O O . TYR E 1 13 ? 13.270 158.677 190.211 1.00 26.24 13 TYR E O 1
ATOM 6628 N N . GLY E 1 14 ? 13.590 156.642 191.155 1.00 26.73 14 GLY E N 1
ATOM 6629 C CA . GLY E 1 14 ? 12.585 156.004 190.332 1.00 24.85 14 GLY E CA 1
ATOM 6630 C C . GLY E 1 14 ? 11.218 156.595 190.654 1.00 26.94 14 GLY E C 1
ATOM 6631 O O . GLY E 1 14 ? 10.361 156.675 189.792 1.00 27.32 14 GLY E O 1
ATOM 6632 N N . GLU E 1 15 ? 11.012 157.025 191.890 1.00 27.94 15 GLU E N 1
ATOM 6633 C CA . GLU E 1 15 ? 9.730 157.612 192.270 1.00 31.02 15 GLU E CA 1
ATOM 6634 C C . GLU E 1 15 ? 9.429 158.876 191.477 1.00 31.92 15 GLU E C 1
ATOM 6635 O O . GLU E 1 15 ? 8.294 159.353 191.489 1.00 32.70 15 GLU E O 1
ATOM 6641 N N . ALA E 1 16 ? 10.433 159.420 190.793 1.00 30.84 16 ALA E N 1
ATOM 6642 C CA . ALA E 1 16 ? 10.225 160.625 190.003 1.00 30.50 16 ALA E CA 1
ATOM 6643 C C . ALA E 1 16 ? 10.623 160.406 188.538 1.00 30.58 16 ALA E C 1
ATOM 6644 O O . ALA E 1 16 ? 10.767 161.364 187.785 1.00 30.25 16 ALA E O 1
ATOM 6646 N N . ALA E 1 17 ? 10.790 159.148 188.132 1.00 30.97 17 ALA E N 1
ATOM 6647 C CA . ALA E 1 17 ? 11.203 158.851 186.763 1.00 31.44 17 ALA E CA 1
ATOM 6648 C C . ALA E 1 17 ? 10.037 158.637 185.824 1.00 32.21 17 ALA E C 1
ATOM 6649 O O . ALA E 1 17 ? 8.895 158.475 186.265 1.00 29.57 17 ALA E O 1
ATOM 6651 N N . GLY E 1 18 ? 10.344 158.616 184.523 1.00 33.98 18 GLY E N 1
ATOM 6652 C CA . GLY E 1 18 ? 9.311 158.439 183.509 1.00 36.45 18 GLY E CA 1
ATOM 6653 C C . GLY E 1 18 ? 8.169 159.432 183.668 1.00 38.06 18 GLY E C 1
ATOM 6654 O O . GLY E 1 18 ? 8.397 160.628 183.886 1.00 38.65 18 GLY E O 1
ATOM 6655 N N . LYS E 1 19 ? 6.940 158.942 183.558 1.00 38.98 19 LYS E N 1
ATOM 6656 C CA . LYS E 1 19 ? 5.762 159.784 183.694 1.00 41.29 19 LYS E CA 1
ATOM 6657 C C . LYS E 1 19 ? 5.703 160.421 185.067 1.00 40.97 19 LYS E C 1
ATOM 6658 O O . LYS E 1 19 ? 5.136 161.511 185.238 1.00 40.04 19 LYS E O 1
ATOM 6664 N N . ARG E 1 20 ? 6.281 159.728 186.047 1.00 40.87 20 ARG E N 1
ATOM 6665 C CA . ARG E 1 20 ? 6.282 160.236 187.412 1.00 40.81 20 ARG E CA 1
ATOM 6666 C C . ARG E 1 20 ? 6.957 161.617 187.472 1.00 38.33 20 ARG E C 1
ATOM 6667 O O . ARG E 1 20 ? 6.623 162.443 188.329 1.00 38.12 20 ARG E O 1
ATOM 6675 N N . ALA E 1 21 ? 7.886 161.878 186.553 1.00 35.34 21 ALA E N 1
ATOM 6676 C CA . ALA E 1 21 ? 8.554 163.182 186.521 1.00 34.66 21 ALA E CA 1
ATOM 6677 C C . ALA E 1 21 ? 7.516 164.285 186.249 1.00 34.03 21 ALA E C 1
ATOM 6678 O O . ALA E 1 21 ? 7.500 165.337 186.916 1.00 32.46 21 ALA E O 1
ATOM 6680 N N . VAL E 1 22 ? 6.639 164.032 185.276 1.00 33.25 22 VAL E N 1
ATOM 6681 C CA . VAL E 1 22 ? 5.616 165.008 184.932 1.00 33.16 22 VAL E CA 1
ATOM 6682 C C . VAL E 1 22 ? 4.613 165.163 186.054 1.00 34.01 22 VAL E C 1
ATOM 6683 O O . VAL E 1 22 ? 4.191 166.281 186.351 1.00 34.97 22 VAL E O 1
ATOM 6687 N N . GLU E 1 23 ? 4.241 164.056 186.685 1.00 33.88 23 GLU E N 1
ATOM 6688 C CA . GLU E 1 23 ? 3.305 164.112 187.803 1.00 35.51 23 GLU E CA 1
ATOM 6689 C C . GLU E 1 23 ? 3.871 164.933 188.940 1.00 34.12 23 GLU E C 1
ATOM 6690 O O . GLU E 1 23 ? 3.174 165.738 189.551 1.00 34.61 23 GLU E O 1
ATOM 6696 N N . LEU E 1 24 ? 5.138 164.700 189.254 1.00 33.66 24 LEU E N 1
ATOM 6697 C CA . LEU E 1 24 ? 5.767 165.419 190.346 1.00 31.93 24 LEU E CA 1
ATOM 6698 C C . LEU E 1 24 ? 5.870 166.909 190.003 1.00 31.24 24 LEU E C 1
ATOM 6699 O O . LEU E 1 24 ? 5.597 167.782 190.837 1.00 29.05 24 LEU E O 1
ATOM 6704 N N . ALA E 1 25 ? 6.256 167.198 188.771 1.00 31.30 25 ALA E N 1
ATOM 6705 C CA . ALA E 1 25 ? 6.374 168.591 188.357 1.00 34.12 25 ALA E CA 1
ATOM 6706 C C . ALA E 1 25 ? 5.017 169.304 188.488 1.00 35.20 25 ALA E C 1
ATOM 6707 O O . ALA E 1 25 ? 4.957 170.466 188.907 1.00 36.70 25 ALA E O 1
ATOM 6709 N N . LYS E 1 26 ? 3.933 168.604 188.157 1.00 35.07 26 LYS E N 1
ATOM 6710 C CA . LYS E 1 26 ? 2.603 169.195 188.234 1.00 35.22 26 LYS E CA 1
ATOM 6711 C C . LYS E 1 26 ? 2.134 169.440 189.655 1.00 36.72 26 LYS E C 1
ATOM 6712 O O . LYS E 1 26 ? 1.445 170.440 189.934 1.00 38.09 26 LYS E O 1
ATOM 6718 N N . ALA E 1 27 ? 2.502 168.550 190.569 1.00 35.69 27 ALA E N 1
ATOM 6719 C CA . ALA E 1 27 ? 2.110 168.742 191.955 1.00 34.21 27 ALA E CA 1
ATOM 6720 C C . ALA E 1 27 ? 2.883 169.980 192.437 1.00 34.80 27 ALA E C 1
ATOM 6721 O O . ALA E 1 27 ? 2.371 170.798 193.235 1.00 34.98 27 ALA E O 1
ATOM 6723 N N . ALA E 1 28 ? 4.112 170.127 191.948 1.00 32.05 28 ALA E N 1
ATOM 6724 C CA . ALA E 1 28 ? 4.922 171.272 192.350 1.00 33.08 28 ALA E CA 1
ATOM 6725 C C . ALA E 1 28 ? 4.263 172.545 191.808 1.00 32.99 28 ALA E C 1
ATOM 6726 O O . ALA E 1 28 ? 4.119 173.541 192.517 1.00 31.05 28 ALA E O 1
ATOM 6728 N N . GLU E 1 29 ? 3.862 172.489 190.545 1.00 34.53 29 GLU E N 1
ATOM 6729 C CA . GLU E 1 29 ? 3.213 173.608 189.896 1.00 35.59 29 GLU E CA 1
ATOM 6730 C C . GLU E 1 29 ? 1.951 174.029 190.648 1.00 36.97 29 GLU E C 1
ATOM 6731 O O . GLU E 1 29 ? 1.731 175.224 190.868 1.00 35.20 29 GLU E O 1
ATOM 6737 N N . ARG E 1 30 ? 1.130 173.055 191.053 1.00 37.73 30 ARG E N 1
ATOM 6738 C CA . ARG E 1 30 ? -0.089 173.373 191.797 1.00 38.68 30 ARG E CA 1
ATOM 6739 C C . ARG E 1 30 ? 0.256 174.102 193.086 1.00 38.46 30 ARG E C 1
ATOM 6740 O O . ARG E 1 30 ? -0.350 175.115 193.419 1.00 39.85 30 ARG E O 1
ATOM 6748 N N . ALA E 1 31 ? 1.232 173.580 193.816 1.00 38.37 31 ALA E N 1
ATOM 6749 C CA . ALA E 1 31 ? 1.641 174.186 195.078 1.00 36.86 31 ALA E CA 1
ATOM 6750 C C . ALA E 1 31 ? 2.156 175.612 194.847 1.00 36.10 31 ALA E C 1
ATOM 6751 O O . ALA E 1 31 ? 1.902 176.526 195.640 1.00 36.09 31 ALA E O 1
ATOM 6753 N N . ALA E 1 32 ? 2.885 175.797 193.759 1.00 35.65 32 ALA E N 1
ATOM 6754 C CA . ALA E 1 32 ? 3.426 177.116 193.435 1.00 38.13 32 ALA E CA 1
ATOM 6755 C C . ALA E 1 32 ? 2.288 178.110 193.161 1.00 39.34 32 ALA E C 1
ATOM 6756 O O . ALA E 1 32 ? 2.315 179.245 193.638 1.00 38.01 32 ALA E O 1
ATOM 6758 N N . ARG E 1 33 ? 1.304 177.662 192.383 1.00 41.83 33 ARG E N 1
ATOM 6759 C CA . ARG E 1 33 ? 0.133 178.462 192.031 1.00 44.42 33 ARG E CA 1
ATOM 6760 C C . ARG E 1 33 ? -0.722 178.779 193.268 1.00 45.54 33 ARG E C 1
ATOM 6761 O O . ARG E 1 33 ? -1.209 179.895 193.418 1.00 47.65 33 ARG E O 1
ATOM 6769 N N . GLU E 1 34 ? -0.875 177.811 194.160 1.00 44.93 34 GLU E N 1
ATOM 6770 C CA . GLU E 1 34 ? -1.666 177.996 195.358 1.00 44.66 34 GLU E CA 1
ATOM 6771 C C . GLU E 1 34 ? -1.019 178.978 196.333 1.00 46.17 34 GLU E C 1
ATOM 6772 O O . GLU E 1 34 ? -1.721 179.724 197.020 1.00 47.57 34 GLU E O 1
ATOM 6778 N N . LEU E 1 35 ? 0.312 179.012 196.378 1.00 45.93 35 LEU E N 1
ATOM 6779 C CA . LEU E 1 35 ? 1.011 179.872 197.332 1.00 44.03 35 LEU E CA 1
ATOM 6780 C C . LEU E 1 35 ? 1.623 181.151 196.789 1.00 43.48 35 LEU E C 1
ATOM 6781 O O . LEU E 1 35 ? 2.052 181.995 197.570 1.00 44.11 35 LEU E O 1
ATOM 6786 N N . GLY E 1 36 ? 1.676 181.295 195.470 1.00 42.87 36 GLY E N 1
ATOM 6787 C CA . GLY E 1 36 ? 2.294 182.477 194.885 1.00 43.71 36 GLY E CA 1
ATOM 6788 C C . GLY E 1 36 ? 3.781 182.498 195.216 1.00 44.03 36 GLY E C 1
ATOM 6789 O O . GLY E 1 36 ? 4.358 183.553 195.486 1.00 44.86 36 GLY E O 1
ATOM 6790 N N . VAL E 1 37 ? 4.397 181.314 195.185 1.00 43.79 37 VAL E N 1
ATOM 6791 C CA . VAL E 1 37 ? 5.811 181.127 195.507 1.00 40.81 37 VAL E CA 1
ATOM 6792 C C . VAL E 1 37 ? 6.590 180.559 194.324 1.00 38.71 37 VAL E C 1
ATOM 6793 O O . VAL E 1 37 ? 6.042 179.821 193.498 1.00 37.53 37 VAL E O 1
ATOM 6797 N N . ASN E 1 38 ? 7.871 180.901 194.223 1.00 36.35 38 ASN E N 1
ATOM 6798 C CA . ASN E 1 38 ? 8.658 180.372 193.110 1.00 34.70 38 ASN E CA 1
ATOM 6799 C C . ASN E 1 38 ? 9.225 178.973 193.395 1.00 33.99 38 ASN E C 1
ATOM 6800 O O . ASN E 1 38 ? 10.287 178.834 194.013 1.00 33.55 38 ASN E O 1
ATOM 6805 N N . ILE E 1 39 ? 8.492 177.950 192.960 1.00 31.08 39 ILE E N 1
ATOM 6806 C CA . ILE E 1 39 ? 8.914 176.581 193.130 1.00 29.07 39 ILE E CA 1
ATOM 6807 C C . ILE E 1 39 ? 9.505 176.122 191.796 1.00 28.98 39 ILE E C 1
ATOM 6808 O O . ILE E 1 39 ? 8.855 176.206 190.742 1.00 27.33 39 ILE E O 1
ATOM 6813 N N . VAL E 1 40 ? 10.754 175.661 191.849 1.00 28.19 40 VAL E N 1
ATOM 6814 C CA . VAL E 1 40 ? 11.438 175.206 190.656 1.00 28.29 40 VAL E CA 1
ATOM 6815 C C . VAL E 1 40 ? 11.642 173.713 190.714 1.00 28.96 40 VAL E C 1
ATOM 6816 O O . VAL E 1 40 ? 11.783 173.112 191.790 1.00 30.05 40 VAL E O 1
ATOM 6820 N N . VAL E 1 41 ? 11.673 173.113 189.540 1.00 28.36 41 VAL E N 1
ATOM 6821 C CA . VAL E 1 41 ? 11.786 171.680 189.446 1.00 28.67 41 VAL E CA 1
ATOM 6822 C C . VAL E 1 41 ? 12.983 171.240 188.591 1.00 28.57 41 VAL E C 1
ATOM 6823 O O . VAL E 1 41 ? 13.260 171.820 187.535 1.00 28.67 41 VAL E O 1
ATOM 6827 N N . ALA E 1 42 ? 13.709 170.231 189.075 1.00 27.93 42 ALA E N 1
ATOM 6828 C CA . ALA E 1 42 ? 14.898 169.703 188.380 1.00 27.21 42 ALA E CA 1
ATOM 6829 C C . ALA E 1 42 ? 14.777 168.180 188.178 1.00 26.91 42 ALA E C 1
ATOM 6830 O O . ALA E 1 42 ? 15.242 167.375 189.010 1.00 26.40 42 ALA E O 1
ATOM 6832 N N . PRO E 1 43 ? 14.154 167.763 187.068 1.00 27.60 43 PRO E N 1
ATOM 6833 C CA . PRO E 1 43 ? 13.969 166.333 186.765 1.00 27.56 43 PRO E CA 1
ATOM 6834 C C . PRO E 1 43 ? 15.260 165.710 186.229 1.00 28.42 43 PRO E C 1
ATOM 6835 O O . PRO E 1 43 ? 16.176 166.446 185.838 1.00 28.27 43 PRO E O 1
ATOM 6839 N N . ASN E 1 44 ? 15.346 164.377 186.185 1.00 27.89 44 ASN E N 1
ATOM 6840 C CA . ASN E 1 44 ? 16.561 163.778 185.637 1.00 28.33 44 ASN E CA 1
ATOM 6841 C C . ASN E 1 44 ? 16.688 164.199 184.163 1.00 28.31 44 ASN E C 1
ATOM 6842 O O . ASN E 1 44 ? 15.703 164.611 183.523 1.00 27.39 44 ASN E O 1
ATOM 6847 N N . HIS E 1 45 ? 17.897 164.116 183.631 1.00 26.70 45 HIS E N 1
ATOM 6848 C CA . HIS E 1 45 ? 18.135 164.525 182.262 1.00 29.76 45 HIS E CA 1
ATOM 6849 C C . HIS E 1 45 ? 17.162 163.965 181.234 1.00 31.37 45 HIS E C 1
ATOM 6850 O O . HIS E 1 45 ? 16.688 164.698 180.351 1.00 32.04 45 HIS E O 1
ATOM 6857 N N . LEU E 1 46 ? 16.858 162.673 181.356 1.00 31.82 46 LEU E N 1
ATOM 6858 C CA . LEU E 1 46 ? 15.975 161.991 180.418 1.00 31.70 46 LEU E CA 1
ATOM 6859 C C . LEU E 1 46 ? 14.576 162.570 180.319 1.00 31.37 46 LEU E C 1
ATOM 6860 O O . LEU E 1 46 ? 13.933 162.447 179.283 1.00 30.60 46 LEU E O 1
ATOM 6865 N N . GLU E 1 47 ? 14.114 163.213 181.383 1.00 30.18 47 GLU E N 1
ATOM 6866 C CA . GLU E 1 47 ? 12.776 163.790 181.384 1.00 31.17 47 GLU E CA 1
ATOM 6867 C C . GLU E 1 47 ? 12.761 165.327 181.296 1.00 30.92 47 GLU E C 1
ATOM 6868 O O . GLU E 1 47 ? 11.693 165.941 181.378 1.00 29.22 47 GLU E O 1
ATOM 6874 N N . LEU E 1 48 ? 13.924 165.955 181.132 1.00 31.59 48 LEU E N 1
ATOM 6875 C CA . LEU E 1 48 ? 13.957 167.420 181.117 1.00 32.60 48 LEU E CA 1
ATOM 6876 C C . LEU E 1 48 ? 13.101 168.067 180.036 1.00 31.85 48 LEU E C 1
ATOM 6877 O O . LEU E 1 48 ? 12.286 168.932 180.332 1.00 29.62 48 LEU E O 1
ATOM 6882 N N . GLY E 1 49 ? 13.290 167.653 178.789 1.00 32.91 49 GLY E N 1
ATOM 6883 C CA . GLY E 1 49 ? 12.477 168.197 177.711 1.00 34.36 49 GLY E CA 1
ATOM 6884 C C . GLY E 1 49 ? 10.989 167.943 177.941 1.00 36.05 49 GLY E C 1
ATOM 6885 O O . GLY E 1 49 ? 10.166 168.868 177.841 1.00 36.62 49 GLY E O 1
ATOM 6886 N N . LEU E 1 50 ? 10.634 166.695 178.262 1.00 35.73 50 LEU E N 1
ATOM 6887 C CA . LEU E 1 50 ? 9.241 166.335 178.490 1.00 34.86 50 LEU E CA 1
ATOM 6888 C C . LEU E 1 50 ? 8.614 167.168 179.598 1.00 36.16 50 LEU E C 1
ATOM 6889 O O . LEU E 1 50 ? 7.507 167.694 179.445 1.00 36.64 50 LEU E O 1
ATOM 6894 N N . VAL E 1 51 ? 9.310 167.288 180.723 1.00 35.24 51 VAL E N 1
ATOM 6895 C CA . VAL E 1 51 ? 8.782 168.070 181.819 1.00 34.51 51 VAL E CA 1
ATOM 6896 C C . VAL E 1 51 ? 8.686 169.543 181.431 1.00 34.84 51 VAL E C 1
ATOM 6897 O O . VAL E 1 51 ? 7.692 170.204 181.736 1.00 34.66 51 VAL E O 1
ATOM 6901 N N . SER E 1 52 ? 9.706 170.056 180.748 1.00 34.83 52 SER E N 1
ATOM 6902 C CA . SER E 1 52 ? 9.696 171.461 180.335 1.00 37.44 52 SER E CA 1
ATOM 6903 C C . SER E 1 52 ? 8.464 171.793 179.511 1.00 38.36 52 SER E C 1
ATOM 6904 O O . SER E 1 52 ? 7.895 172.877 179.628 1.00 37.69 52 SER E O 1
ATOM 6907 N N . GLN E 1 53 ? 8.048 170.853 178.678 1.00 39.13 53 GLN E N 1
ATOM 6908 C CA . GLN E 1 53 ? 6.888 171.087 177.857 1.00 41.44 53 GLN E CA 1
ATOM 6909 C C . GLN E 1 53 ? 5.568 170.738 178.523 1.00 40.96 53 GLN E C 1
ATOM 6910 O O . GLN E 1 53 ? 4.536 170.828 177.884 1.00 42.13 53 GLN E O 1
ATOM 6916 N N . SER E 1 54 ? 5.586 170.376 179.805 1.00 38.73 54 SER E N 1
ATOM 6917 C CA . SER E 1 54 ? 4.356 170.016 180.486 1.00 36.88 54 SER E CA 1
ATOM 6918 C C . SER E 1 54 ? 3.971 170.974 181.602 1.00 38.13 54 SER E C 1
ATOM 6919 O O . SER E 1 54 ? 2.839 170.935 182.099 1.00 38.60 54 SER E O 1
ATOM 6922 N N . VAL E 1 55 ? 4.901 171.821 182.029 1.00 37.84 55 VAL E N 1
ATOM 6923 C CA . VAL E 1 55 ? 4.579 172.766 183.095 1.00 37.91 55 VAL E CA 1
ATOM 6924 C C . VAL E 1 55 ? 5.121 174.129 182.760 1.00 38.18 55 VAL E C 1
ATOM 6925 O O . VAL E 1 55 ? 5.942 174.275 181.855 1.00 36.43 55 VAL E O 1
ATOM 6929 N N . ASP E 1 56 ? 4.660 175.126 183.501 1.00 40.34 56 ASP E N 1
ATOM 6930 C CA . ASP E 1 56 ? 5.101 176.490 183.265 1.00 42.64 56 ASP E CA 1
ATOM 6931 C C . ASP E 1 56 ? 5.970 177.046 184.376 1.00 40.63 56 ASP E C 1
ATOM 6932 O O . ASP E 1 56 ? 6.434 178.180 184.288 1.00 43.37 56 ASP E O 1
ATOM 6937 N N . ILE E 1 57 ? 6.190 176.272 185.433 1.00 36.92 57 ILE E N 1
ATOM 6938 C CA . ILE E 1 57 ? 7.098 176.746 186.470 1.00 33.43 57 ILE E CA 1
ATOM 6939 C C . ILE E 1 57 ? 8.494 176.544 185.854 1.00 30.95 57 ILE E C 1
ATOM 6940 O O . ILE E 1 57 ? 8.653 175.830 184.870 1.00 29.13 57 ILE E O 1
ATOM 6945 N N . PRO E 1 58 ? 9.515 177.194 186.404 1.00 29.61 58 PRO E N 1
ATOM 6946 C CA . PRO E 1 58 ? 10.843 177.004 185.815 1.00 27.78 58 PRO E CA 1
ATOM 6947 C C . PRO E 1 58 ? 11.330 175.558 185.974 1.00 28.74 58 PRO E C 1
ATOM 6948 O O . PRO E 1 58 ? 11.117 174.927 187.019 1.00 27.79 58 PRO E O 1
ATOM 6952 N N . VAL E 1 59 ? 11.963 175.039 184.927 1.00 27.10 59 VAL E N 1
ATOM 6953 C CA . VAL E 1 59 ? 12.523 173.705 184.955 1.00 27.63 59 VAL E CA 1
ATOM 6954 C C . VAL E 1 59 ? 14.054 173.820 184.786 1.00 27.57 59 VAL E C 1
ATOM 6955 O O . VAL E 1 59 ? 14.545 174.351 183.783 1.00 28.60 59 VAL E O 1
ATOM 6959 N N . TYR E 1 60 ? 14.799 173.342 185.776 1.00 26.56 60 TYR E N 1
ATOM 6960 C CA . TYR E 1 60 ? 16.262 173.410 185.744 1.00 27.36 60 TYR E CA 1
ATOM 6961 C C . TYR E 1 60 ? 16.865 172.049 185.463 1.00 26.93 60 TYR E C 1
ATOM 6962 O O . TYR E 1 60 ? 16.330 171.034 185.901 1.00 27.26 60 TYR E O 1
ATOM 6971 N N . ALA E 1 61 ? 17.979 172.040 184.744 1.00 26.30 61 ALA E N 1
ATOM 6972 C CA . ALA E 1 61 ? 18.708 170.810 184.469 1.00 26.20 61 ALA E CA 1
ATOM 6973 C C . ALA E 1 61 ? 19.522 170.522 185.740 1.00 26.33 61 ALA E C 1
ATOM 6974 O O . ALA E 1 61 ? 20.007 171.456 186.397 1.00 27.59 61 ALA E O 1
ATOM 6976 N N . GLN E 1 62 ? 19.675 169.245 186.075 1.00 24.64 62 GLN E N 1
ATOM 6977 C CA . GLN E 1 62 ? 20.430 168.830 187.257 1.00 23.57 62 GLN E CA 1
ATOM 6978 C C . GLN E 1 62 ? 21.930 169.052 187.107 1.00 23.21 62 GLN E C 1
ATOM 6979 O O . GLN E 1 62 ? 22.671 168.983 188.087 1.00 23.97 62 GLN E O 1
ATOM 6985 N N . GLY E 1 63 ? 22.376 169.291 185.880 1.00 22.57 63 GLY E N 1
ATOM 6986 C CA . GLY E 1 63 ? 23.786 169.520 185.638 1.00 23.05 63 GLY E CA 1
ATOM 6987 C C . GLY E 1 63 ? 24.034 169.642 184.153 1.00 24.49 63 GLY E C 1
ATOM 6988 O O . GLY E 1 63 ? 23.105 169.523 183.356 1.00 24.71 63 GLY E O 1
ATOM 6989 N N . ALA E 1 64 ? 25.282 169.893 183.778 1.00 25.04 64 ALA E N 1
ATOM 6990 C CA . ALA E 1 64 ? 25.674 169.996 182.371 1.00 26.77 64 ALA E CA 1
ATOM 6991 C C . ALA E 1 64 ? 27.176 169.755 182.372 1.00 29.36 64 ALA E C 1
ATOM 6992 O O . ALA E 1 64 ? 27.829 169.821 183.420 1.00 28.92 64 ALA E O 1
ATOM 6994 N N . ASP E 1 65 ? 27.733 169.431 181.218 1.00 31.40 65 ASP E N 1
ATOM 6995 C CA . ASP E 1 65 ? 29.166 169.229 181.191 1.00 35.18 65 ASP E CA 1
ATOM 6996 C C . ASP E 1 65 ? 29.773 169.749 179.911 1.00 34.76 65 ASP E C 1
ATOM 6997 O O . ASP E 1 65 ? 30.953 169.584 179.671 1.00 36.28 65 ASP E O 1
ATOM 7002 N N . VAL E 1 66 ? 28.963 170.412 179.103 1.00 34.84 66 VAL E N 1
ATOM 7003 C CA . VAL E 1 66 ? 29.444 170.941 177.844 1.00 36.12 66 VAL E CA 1
ATOM 7004 C C . VAL E 1 66 ? 28.706 172.223 177.560 1.00 36.11 66 VAL E C 1
ATOM 7005 O O . VAL E 1 66 ? 27.522 172.356 177.881 1.00 34.84 66 VAL E O 1
ATOM 7009 N N . GLU E 1 67 ? 29.414 173.167 176.954 1.00 36.87 67 GLU E N 1
ATOM 7010 C CA . GLU E 1 67 ? 28.841 174.469 176.663 1.00 38.64 67 GLU E CA 1
ATOM 7011 C C . GLU E 1 67 ? 27.886 174.530 175.489 1.00 39.67 67 GLU E C 1
ATOM 7012 O O . GLU E 1 67 ? 26.729 174.922 175.637 1.00 40.12 67 GLU E O 1
ATOM 7018 N N . ALA E 1 68 ? 28.370 174.150 174.314 1.00 41.20 68 ALA E N 1
ATOM 7019 C CA . ALA E 1 68 ? 27.552 174.238 173.111 1.00 43.16 68 ALA E CA 1
ATOM 7020 C C . ALA E 1 68 ? 27.191 172.907 172.464 1.00 44.06 68 ALA E C 1
ATOM 7021 O O . ALA E 1 68 ? 27.783 171.863 172.765 1.00 44.73 68 ALA E O 1
ATOM 7023 N N . GLY E 1 69 ? 26.208 172.960 171.569 1.00 43.64 69 GLY E N 1
ATOM 7024 C CA . GLY E 1 69 ? 25.775 171.765 170.874 1.00 42.77 69 GLY E CA 1
ATOM 7025 C C . GLY E 1 69 ? 26.903 171.297 169.982 1.00 41.90 69 GLY E C 1
ATOM 7026 O O . GLY E 1 69 ? 27.867 172.046 169.763 1.00 41.57 69 GLY E O 1
ATOM 7027 N N . GLY E 1 70 ? 26.796 170.061 169.489 1.00 39.96 70 GLY E N 1
ATOM 7028 C CA . GLY E 1 70 ? 27.817 169.522 168.615 1.00 36.63 70 GLY E CA 1
ATOM 7029 C C . GLY E 1 70 ? 27.972 168.031 168.771 1.00 35.77 70 GLY E C 1
ATOM 7030 O O . GLY E 1 70 ? 27.067 167.332 169.219 1.00 37.58 70 GLY E O 1
ATOM 7031 N N . ALA E 1 71 ? 29.143 167.542 168.406 1.00 33.85 71 ALA E N 1
ATOM 7032 C CA . ALA E 1 71 ? 29.449 166.130 168.498 1.00 33.06 71 ALA E CA 1
ATOM 7033 C C . ALA E 1 71 ? 29.862 165.783 169.923 1.00 32.91 71 ALA E C 1
ATOM 7034 O O . ALA E 1 71 ? 31.046 165.555 170.209 1.00 32.45 71 ALA E O 1
ATOM 7036 N N . HIS E 1 72 ? 28.884 165.759 170.824 1.00 33.91 72 HIS E N 1
ATOM 7037 C CA . HIS E 1 72 ? 29.159 165.406 172.230 1.00 34.98 72 HIS E CA 1
ATOM 7038 C C . HIS E 1 72 ? 28.166 164.343 172.685 1.00 33.36 72 HIS E C 1
ATOM 7039 O O . HIS E 1 72 ? 27.313 164.603 173.531 1.00 30.85 72 HIS E O 1
ATOM 7046 N N . THR E 1 73 ? 28.286 163.157 172.097 1.00 33.70 73 THR E N 1
ATOM 7047 C CA . THR E 1 73 ? 27.417 162.032 172.410 1.00 34.44 73 THR E CA 1
ATOM 7048 C C . THR E 1 73 ? 27.353 161.775 173.918 1.00 33.45 73 THR E C 1
ATOM 7049 O O . THR E 1 73 ? 28.384 161.754 174.593 1.00 31.34 73 THR E O 1
ATOM 7053 N N . ALA E 1 74 ? 26.139 161.590 174.431 1.00 33.60 74 ALA E N 1
ATOM 7054 C CA . ALA E 1 74 ? 25.922 161.300 175.847 1.00 35.23 74 ALA E CA 1
ATOM 7055 C C . ALA E 1 74 ? 26.311 162.425 176.810 1.00 35.91 74 ALA E C 1
ATOM 7056 O O . ALA E 1 74 ? 26.480 162.191 178.001 1.00 35.38 74 ALA E O 1
ATOM 7058 N N . HIS E 1 75 ? 26.450 163.639 176.298 1.00 35.89 75 HIS E N 1
ATOM 7059 C CA . HIS E 1 75 ? 26.789 164.768 177.142 1.00 35.36 75 HIS E CA 1
ATOM 7060 C C . HIS E 1 75 ? 25.594 165.682 177.213 1.00 34.63 75 HIS E C 1
ATOM 7061 O O . HIS E 1 75 ? 24.676 165.569 176.401 1.00 35.28 75 HIS E O 1
ATOM 7068 N N . VAL E 1 76 ? 25.591 166.572 178.200 1.00 33.60 76 VAL E N 1
ATOM 7069 C CA . VAL E 1 76 ? 24.506 167.542 178.337 1.00 32.00 76 VAL E CA 1
ATOM 7070 C C . VAL E 1 76 ? 25.091 168.939 178.150 1.00 31.56 76 VAL E C 1
ATOM 7071 O O . VAL E 1 76 ? 25.877 169.408 178.973 1.00 31.28 76 VAL E O 1
ATOM 7075 N N . SER E 1 77 ? 24.737 169.595 177.050 1.00 31.63 77 SER E N 1
ATOM 7076 C CA . SER E 1 77 ? 25.244 170.941 176.803 1.00 31.81 77 SER E CA 1
ATOM 7077 C C . SER E 1 77 ? 24.224 171.984 177.227 1.00 31.22 77 SER E C 1
ATOM 7078 O O . SER E 1 77 ? 23.007 171.749 177.197 1.00 29.12 77 SER E O 1
ATOM 7081 N N . LEU E 1 78 ? 24.739 173.139 177.638 1.00 31.63 78 LEU E N 1
ATOM 7082 C CA . LEU E 1 78 ? 23.900 174.245 178.087 1.00 30.93 78 LEU E CA 1
ATOM 7083 C C . LEU E 1 78 ? 22.959 174.712 176.980 1.00 32.33 78 LEU E C 1
ATOM 7084 O O . LEU E 1 78 ? 21.792 175.012 177.246 1.00 33.27 78 LEU E O 1
ATOM 7089 N N . GLU E 1 79 ? 23.450 174.773 175.741 1.00 33.84 79 GLU E N 1
ATOM 7090 C CA . GLU E 1 79 ? 22.590 175.182 174.626 1.00 35.36 79 GLU E CA 1
ATOM 7091 C C . GLU E 1 79 ? 21.427 174.204 174.457 1.00 35.95 79 GLU E C 1
ATOM 7092 O O . GLU E 1 79 ? 20.284 174.624 174.258 1.00 36.37 79 GLU E O 1
ATOM 7098 N N . ASN E 1 80 ? 21.711 172.903 174.546 1.00 35.00 80 ASN E N 1
ATOM 7099 C CA . ASN E 1 80 ? 20.658 171.905 174.410 1.00 35.00 80 ASN E CA 1
ATOM 7100 C C . ASN E 1 80 ? 19.629 172.077 175.534 1.00 33.83 80 ASN E C 1
ATOM 7101 O O . ASN E 1 80 ? 18.430 171.900 175.318 1.00 33.42 80 ASN E O 1
ATOM 7106 N N . ILE E 1 81 ? 20.102 172.416 176.730 1.00 32.78 81 ILE E N 1
ATOM 7107 C CA . ILE E 1 81 ? 19.203 172.608 177.854 1.00 32.96 81 ILE E CA 1
ATOM 7108 C C . ILE E 1 81 ? 18.224 173.722 177.511 1.00 33.75 81 ILE E C 1
ATOM 7109 O O . ILE E 1 81 ? 17.012 173.611 177.763 1.00 32.76 81 ILE E O 1
ATOM 7114 N N . LYS E 1 82 ? 18.750 174.789 176.913 1.00 34.31 82 LYS E N 1
ATOM 7115 C CA . LYS E 1 82 ? 17.905 175.918 176.549 1.00 36.38 82 LYS E CA 1
ATOM 7116 C C . LYS E 1 82 ? 16.929 175.486 175.483 1.00 36.28 82 LYS E C 1
ATOM 7117 O O . LYS E 1 82 ? 15.716 175.711 175.592 1.00 34.94 82 LYS E O 1
ATOM 7123 N N . GLU E 1 83 ? 17.476 174.857 174.455 1.00 35.80 83 GLU E N 1
ATOM 7124 C CA . GLU E 1 83 ? 16.671 174.390 173.353 1.00 37.93 83 GLU E CA 1
ATOM 7125 C C . GLU E 1 83 ? 15.587 173.417 173.793 1.00 36.16 83 GLU E C 1
ATOM 7126 O O . GLU E 1 83 ? 14.577 173.283 173.122 1.00 35.71 83 GLU E O 1
ATOM 7132 N N . ALA E 1 84 ? 15.783 172.774 174.941 1.00 33.87 84 ALA E N 1
ATOM 7133 C CA . ALA E 1 84 ? 14.832 171.796 175.435 1.00 32.72 84 ALA E CA 1
ATOM 7134 C C . ALA E 1 84 ? 13.683 172.397 176.224 1.00 32.04 84 ALA E C 1
ATOM 7135 O O . ALA E 1 84 ? 12.724 171.692 176.577 1.00 31.85 84 ALA E O 1
ATOM 7137 N N . GLY E 1 85 ? 13.787 173.690 176.520 1.00 31.12 85 GLY E N 1
ATOM 7138 C CA . GLY E 1 85 ? 12.759 174.362 177.296 1.00 28.67 85 GLY E CA 1
ATOM 7139 C C . GLY E 1 85 ? 13.214 174.597 178.728 1.00 29.94 85 GLY E C 1
ATOM 7140 O O . GLY E 1 85 ? 12.431 175.062 179.563 1.00 29.05 85 GLY E O 1
ATOM 7141 N N . GLY E 1 86 ? 14.474 174.264 179.023 1.00 29.77 86 GLY E N 1
ATOM 7142 C CA . GLY E 1 86 ? 14.993 174.457 180.369 1.00 31.94 86 GLY E CA 1
ATOM 7143 C C . GLY E 1 86 ? 15.194 175.937 180.676 1.00 33.51 86 GLY E C 1
ATOM 7144 O O . GLY E 1 86 ? 15.491 176.715 179.769 1.00 32.51 86 GLY E O 1
ATOM 7145 N N . SER E 1 87 ? 15.050 176.320 181.947 1.00 33.43 87 SER E N 1
ATOM 7146 C CA . SER E 1 87 ? 15.201 177.710 182.370 1.00 33.27 87 SER E CA 1
ATOM 7147 C C . SER E 1 87 ? 16.455 177.954 183.189 1.00 33.80 87 SER E C 1
ATOM 7148 O O . SER E 1 87 ? 16.852 179.110 183.422 1.00 34.33 87 SER E O 1
ATOM 7151 N N . GLY E 1 88 ? 17.071 176.875 183.655 1.00 32.64 88 GLY E N 1
ATOM 7152 C CA . GLY E 1 88 ? 18.256 177.041 184.464 1.00 31.03 88 GLY E CA 1
ATOM 7153 C C . GLY E 1 88 ? 19.042 175.762 184.562 1.00 30.71 88 GLY E C 1
ATOM 7154 O O . GLY E 1 88 ? 18.726 174.780 183.900 1.00 32.18 88 GLY E O 1
ATOM 7155 N N . VAL E 1 89 ? 20.068 175.783 185.398 1.00 28.29 89 VAL E N 1
ATOM 7156 C CA . VAL E 1 89 ? 20.917 174.636 185.580 1.00 26.54 89 VAL E CA 1
ATOM 7157 C C . VAL E 1 89 ? 21.601 174.642 186.942 1.00 27.00 89 VAL E C 1
ATOM 7158 O O . VAL E 1 89 ? 22.016 175.685 187.439 1.00 26.33 89 VAL E O 1
ATOM 7162 N N . ILE E 1 90 ? 21.669 173.456 187.540 1.00 26.26 90 ILE E N 1
ATOM 7163 C CA . ILE E 1 90 ? 22.317 173.250 188.814 1.00 25.70 90 ILE E CA 1
ATOM 7164 C C . ILE E 1 90 ? 23.680 172.683 188.428 1.00 27.31 90 ILE E C 1
ATOM 7165 O O . ILE E 1 90 ? 23.774 171.807 187.548 1.00 27.07 90 ILE E O 1
ATOM 7170 N N . LEU E 1 91 ? 24.736 173.202 189.050 1.00 26.08 91 LEU E N 1
ATOM 7171 C CA . LEU E 1 91 ? 26.078 172.727 188.755 1.00 24.82 91 LEU E CA 1
ATOM 7172 C C . LEU E 1 91 ? 26.856 172.387 190.025 1.00 25.38 91 LEU E C 1
ATOM 7173 O O . LEU E 1 91 ? 26.634 172.982 191.088 1.00 25.67 91 LEU E O 1
ATOM 7178 N N . ASN E 1 92 ? 27.782 171.440 189.897 1.00 23.17 92 ASN E N 1
ATOM 7179 C CA . ASN E 1 92 ? 28.624 171.020 191.001 1.00 23.21 92 ASN E CA 1
ATOM 7180 C C . ASN E 1 92 ? 27.931 170.374 192.198 1.00 24.02 92 ASN E C 1
ATOM 7181 O O . ASN E 1 92 ? 28.415 170.451 193.336 1.00 23.99 92 ASN E O 1
ATOM 7186 N N . HIS E 1 93 ? 26.807 169.718 191.967 1.00 23.98 93 HIS E N 1
ATOM 7187 C CA . HIS E 1 93 ? 26.171 169.068 193.088 1.00 23.32 93 HIS E CA 1
ATOM 7188 C C . HIS E 1 93 ? 27.150 168.023 193.617 1.00 23.19 93 HIS E C 1
ATOM 7189 O O . HIS E 1 93 ? 27.949 167.467 192.880 1.00 22.00 93 HIS E O 1
ATOM 7196 N N . SER E 1 94 ? 27.084 167.773 194.909 1.00 24.32 94 SER E N 1
ATOM 7197 C CA . SER E 1 94 ? 27.933 166.777 195.555 1.00 24.50 94 SER E CA 1
ATOM 7198 C C . SER E 1 94 ? 28.052 165.459 194.787 1.00 24.66 94 SER E C 1
ATOM 7199 O O . SER E 1 94 ? 29.129 164.874 194.728 1.00 25.79 94 SER E O 1
ATOM 7202 N N . GLU E 1 95 ? 26.929 164.993 194.242 1.00 22.54 95 GLU E N 1
ATOM 7203 C CA . GLU E 1 95 ? 26.854 163.741 193.513 1.00 23.50 95 GLU E CA 1
ATOM 7204 C C . GLU E 1 95 ? 27.400 163.827 192.083 1.00 24.31 95 GLU E C 1
ATOM 7205 O O . GLU E 1 95 ? 27.611 162.794 191.448 1.00 23.55 95 GLU E O 1
ATOM 7211 N N . ALA E 1 96 ? 27.643 165.049 191.601 1.00 23.39 96 ALA E N 1
ATOM 7212 C CA . ALA E 1 96 ? 28.190 165.289 190.265 1.00 24.37 96 ALA E CA 1
ATOM 7213 C C . ALA E 1 96 ? 29.203 166.452 190.304 1.00 24.86 96 ALA E C 1
ATOM 7214 O O . ALA E 1 96 ? 29.054 167.459 189.618 1.00 21.85 96 ALA E O 1
ATOM 7216 N N . PRO E 1 97 ? 30.250 166.311 191.126 1.00 26.15 97 PRO E N 1
ATOM 7217 C CA . PRO E 1 97 ? 31.276 167.354 191.253 1.00 26.34 97 PRO E CA 1
ATOM 7218 C C . PRO E 1 97 ? 31.960 167.687 189.944 1.00 27.35 97 PRO E C 1
ATOM 7219 O O . PRO E 1 97 ? 32.254 166.796 189.154 1.00 28.44 97 PRO E O 1
ATOM 7223 N N . LEU E 1 98 ? 32.209 168.975 189.720 1.00 27.48 98 LEU E N 1
ATOM 7224 C CA . LEU E 1 98 ? 32.848 169.438 188.501 1.00 27.55 98 LEU E CA 1
ATOM 7225 C C . LEU E 1 98 ? 34.226 170.028 188.729 1.00 29.25 98 LEU E C 1
ATOM 7226 O O . LEU E 1 98 ? 34.576 170.442 189.851 1.00 29.69 98 LEU E O 1
ATOM 7231 N N . LYS E 1 99 ? 35.004 170.065 187.651 1.00 29.37 99 LYS E N 1
ATOM 7232 C CA . LYS E 1 99 ? 36.334 170.664 187.683 1.00 30.11 99 LYS E CA 1
ATOM 7233 C C . LYS E 1 99 ? 36.140 172.161 187.795 1.00 29.67 99 LYS E C 1
ATOM 7234 O O . LYS E 1 99 ? 35.247 172.737 187.148 1.00 29.59 99 LYS E O 1
ATOM 7240 N N . LEU E 1 100 ? 36.978 172.787 188.607 1.00 29.24 100 LEU E N 1
ATOM 7241 C CA . LEU E 1 100 ? 36.928 174.225 188.802 1.00 29.90 100 LEU E CA 1
ATOM 7242 C C . LEU E 1 100 ? 36.903 174.954 187.468 1.00 30.84 100 LEU E C 1
ATOM 7243 O O . LEU E 1 100 ? 36.028 175.793 187.233 1.00 31.35 100 LEU E O 1
ATOM 7248 N N . ASN E 1 101 ? 37.863 174.627 186.601 1.00 31.80 101 ASN E N 1
ATOM 7249 C CA . ASN E 1 101 ? 37.984 175.260 185.289 1.00 34.09 101 ASN E CA 1
ATOM 7250 C C . ASN E 1 101 ? 36.772 175.124 184.377 1.00 35.67 101 ASN E C 1
ATOM 7251 O O . ASN E 1 101 ? 36.421 176.088 183.688 1.00 37.20 101 ASN E O 1
ATOM 7256 N N . ASP E 1 102 ? 36.150 173.942 184.336 1.00 35.60 102 ASP E N 1
ATOM 7257 C CA . ASP E 1 102 ? 34.959 173.750 183.501 1.00 35.48 102 ASP E CA 1
ATOM 7258 C C . ASP E 1 102 ? 33.842 174.569 184.129 1.00 35.80 102 ASP E C 1
ATOM 7259 O O . ASP E 1 102 ? 33.069 175.244 183.452 1.00 35.50 102 ASP E O 1
ATOM 7264 N N . LEU E 1 103 ? 33.769 174.478 185.451 1.00 35.52 103 LEU E N 1
ATOM 7265 C CA . LEU E 1 103 ? 32.778 175.180 186.224 1.00 34.70 103 LEU E CA 1
ATOM 7266 C C . LEU E 1 103 ? 32.772 176.668 185.871 1.00 34.52 103 LEU E C 1
ATOM 7267 O O . LEU E 1 103 ? 31.720 177.243 185.648 1.00 35.75 103 LEU E O 1
ATOM 7272 N N . ALA E 1 104 ? 33.934 177.302 185.791 1.00 34.21 104 ALA E N 1
ATOM 7273 C CA . ALA E 1 104 ? 33.957 178.731 185.454 1.00 33.49 104 ALA E CA 1
ATOM 7274 C C . ALA E 1 104 ? 33.412 178.994 184.040 1.00 33.46 104 ALA E C 1
ATOM 7275 O O . ALA E 1 104 ? 32.713 179.982 183.797 1.00 33.99 104 ALA E O 1
ATOM 7277 N N . ARG E 1 105 ? 33.720 178.106 183.102 1.00 33.92 105 ARG E N 1
ATOM 7278 C CA . ARG E 1 105 ? 33.222 178.265 181.743 1.00 33.81 105 ARG E CA 1
ATOM 7279 C C . ARG E 1 105 ? 31.714 178.012 181.671 1.00 33.29 105 ARG E C 1
ATOM 7280 O O . ARG E 1 105 ? 30.995 178.770 181.031 1.00 34.61 105 ARG E O 1
ATOM 7288 N N . LEU E 1 106 ? 31.232 176.960 182.328 1.00 31.57 106 LEU E N 1
ATOM 7289 C CA . LEU E 1 106 ? 29.800 176.644 182.322 1.00 31.68 106 LEU E CA 1
ATOM 7290 C C . LEU E 1 106 ? 28.933 177.762 182.886 1.00 30.95 106 LEU E C 1
ATOM 7291 O O . LEU E 1 106 ? 27.895 178.092 182.309 1.00 30.19 106 LEU E O 1
ATOM 7296 N N . VAL E 1 107 ? 29.352 178.328 184.019 1.00 31.24 107 VAL E N 1
ATOM 7297 C CA . VAL E 1 107 ? 28.614 179.427 184.647 1.00 30.90 107 VAL E CA 1
ATOM 7298 C C . VAL E 1 107 ? 28.509 180.586 183.668 1.00 31.07 107 VAL E C 1
ATOM 7299 O O . VAL E 1 107 ? 27.415 181.071 183.371 1.00 30.13 107 VAL E O 1
ATOM 7303 N N . ALA E 1 108 ? 29.658 181.025 183.169 1.00 29.96 108 ALA E N 1
ATOM 7304 C CA . ALA E 1 108 ? 29.676 182.119 182.214 1.00 30.52 108 ALA E CA 1
ATOM 7305 C C . ALA E 1 108 ? 28.779 181.789 181.025 1.00 31.49 108 ALA E C 1
ATOM 7306 O O . ALA E 1 108 ? 27.944 182.605 180.624 1.00 33.61 108 ALA E O 1
ATOM 7308 N N . LYS E 1 109 ? 28.939 180.593 180.460 1.00 33.49 109 LYS E N 1
ATOM 7309 C CA . LYS E 1 109 ? 28.135 180.203 179.302 1.00 34.69 109 LYS E CA 1
ATOM 7310 C C . LYS E 1 109 ? 26.637 180.202 179.621 1.00 35.36 109 LYS E C 1
ATOM 7311 O O . LYS E 1 109 ? 25.820 180.704 178.834 1.00 36.98 109 LYS E O 1
ATOM 7317 N N . ALA E 1 110 ? 26.275 179.668 180.779 1.00 33.71 110 ALA E N 1
ATOM 7318 C CA . ALA E 1 110 ? 24.880 179.647 181.167 1.00 34.60 110 ALA E CA 1
ATOM 7319 C C . ALA E 1 110 ? 24.280 181.067 181.227 1.00 35.74 110 ALA E C 1
ATOM 7320 O O . ALA E 1 110 ? 23.210 181.333 180.648 1.00 35.59 110 ALA E O 1
ATOM 7322 N N . LYS E 1 111 ? 24.951 181.977 181.930 1.00 36.33 111 LYS E N 1
ATOM 7323 C CA . LYS E 1 111 ? 24.447 183.343 182.039 1.00 36.65 111 LYS E CA 1
ATOM 7324 C C . LYS E 1 111 ? 24.319 183.938 180.641 1.00 36.60 111 LYS E C 1
ATOM 7325 O O . LYS E 1 111 ? 23.302 184.517 180.278 1.00 36.20 111 LYS E O 1
ATOM 7331 N N . SER E 1 112 ? 25.344 183.765 179.832 1.00 35.85 112 SER E N 1
ATOM 7332 C CA . SER E 1 112 ? 25.286 184.283 178.482 1.00 36.08 112 SER E CA 1
ATOM 7333 C C . SER E 1 112 ? 24.052 183.769 177.690 1.00 36.32 112 SER E C 1
ATOM 7334 O O . SER E 1 112 ? 23.489 184.493 176.864 1.00 37.02 112 SER E O 1
ATOM 7337 N N . LEU E 1 113 ? 23.630 182.528 177.932 1.00 36.50 113 LEU E N 1
ATOM 7338 C CA . LEU E 1 113 ? 22.456 181.967 177.240 1.00 35.18 113 LEU E CA 1
ATOM 7339 C C . LEU E 1 113 ? 21.130 182.408 177.853 1.00 34.32 113 LEU E C 1
ATOM 7340 O O . LEU E 1 113 ? 20.067 182.134 177.308 1.00 34.70 113 LEU E O 1
ATOM 7345 N N . GLY E 1 114 ? 21.185 183.079 178.992 1.00 33.41 114 GLY E N 1
ATOM 7346 C CA . GLY E 1 114 ? 19.956 183.519 179.618 1.00 32.49 114 GLY E CA 1
ATOM 7347 C C . GLY E 1 114 ? 19.439 182.502 180.617 1.00 34.53 114 GLY E C 1
ATOM 7348 O O . GLY E 1 114 ? 18.311 182.629 181.104 1.00 35.73 114 GLY E O 1
ATOM 7349 N N . LEU E 1 115 ? 20.256 181.498 180.937 1.00 32.94 115 LEU E N 1
ATOM 7350 C CA . LEU E 1 115 ? 19.854 180.468 181.887 1.00 32.10 115 LEU E CA 1
ATOM 7351 C C . LEU E 1 115 ? 20.160 180.777 183.350 1.00 31.73 115 LEU E C 1
ATOM 7352 O O . LEU E 1 115 ? 21.213 181.302 183.676 1.00 33.35 115 LEU E O 1
ATOM 7357 N N . ASP E 1 116 ? 19.244 180.452 184.248 1.00 31.76 116 ASP E N 1
ATOM 7358 C CA . ASP E 1 116 ? 19.546 180.652 185.658 1.00 31.61 116 ASP E CA 1
ATOM 7359 C C . ASP E 1 116 ? 20.621 179.604 185.969 1.00 32.31 116 ASP E C 1
ATOM 7360 O O . ASP E 1 116 ? 20.622 178.509 185.398 1.00 31.78 116 ASP E O 1
ATOM 7365 N N . VAL E 1 117 ? 21.549 179.929 186.855 1.00 32.15 117 VAL E N 1
ATOM 7366 C CA . VAL E 1 117 ? 22.570 178.966 187.213 1.00 31.56 117 VAL E CA 1
ATOM 7367 C C . VAL E 1 117 ? 22.820 178.976 188.719 1.00 31.88 117 VAL E C 1
ATOM 7368 O O . VAL E 1 117 ? 23.052 180.025 189.329 1.00 30.34 117 VAL E O 1
ATOM 7372 N N . VAL E 1 118 ? 22.723 177.781 189.303 1.00 31.08 118 VAL E N 1
ATOM 7373 C CA . VAL E 1 118 ? 22.933 177.559 190.723 1.00 29.39 118 VAL E CA 1
ATOM 7374 C C . VAL E 1 118 ? 24.110 176.603 190.852 1.00 29.34 118 VAL E C 1
ATOM 7375 O O . VAL E 1 118 ? 24.074 175.507 190.281 1.00 29.85 118 VAL E O 1
ATOM 7379 N N . VAL E 1 119 ? 25.135 177.012 191.601 1.00 27.59 119 VAL E N 1
ATOM 7380 C CA . VAL E 1 119 ? 26.307 176.175 191.839 1.00 26.38 119 VAL E CA 1
ATOM 7381 C C . VAL E 1 119 ? 26.282 175.662 193.278 1.00 25.65 119 VAL E C 1
ATOM 7382 O O . VAL E 1 119 ? 26.256 176.445 194.194 1.00 26.45 119 VAL E O 1
ATOM 7386 N N . CYS E 1 120 ? 26.286 174.350 193.476 1.00 25.29 120 CYS E N 1
ATOM 7387 C CA . CYS E 1 120 ? 26.309 173.802 194.821 1.00 25.18 120 CYS E CA 1
ATOM 7388 C C . CYS E 1 120 ? 27.770 173.759 195.317 1.00 26.18 120 CYS E C 1
ATOM 7389 O O . CYS E 1 120 ? 28.712 173.815 194.514 1.00 24.71 120 CYS E O 1
ATOM 7392 N N . ALA E 1 121 ? 27.939 173.652 196.638 1.00 26.08 121 ALA E N 1
ATOM 7393 C CA . ALA E 1 121 ? 29.256 173.559 197.277 1.00 25.75 121 ALA E CA 1
ATOM 7394 C C . ALA E 1 121 ? 29.037 172.938 198.647 1.00 25.99 121 ALA E C 1
ATOM 7395 O O . ALA E 1 121 ? 28.022 173.202 199.305 1.00 26.16 121 ALA E O 1
ATOM 7397 N N . PRO E 1 122 ? 29.983 172.093 199.088 1.00 25.25 122 PRO E N 1
ATOM 7398 C CA . PRO E 1 122 ? 29.970 171.373 200.374 1.00 24.86 122 PRO E CA 1
ATOM 7399 C C . PRO E 1 122 ? 30.025 172.227 201.630 1.00 25.50 122 PRO E C 1
ATOM 7400 O O . PRO E 1 122 ? 29.488 171.852 202.684 1.00 25.06 122 PRO E O 1
ATOM 7404 N N . ASP E 1 123 ? 30.689 173.370 201.531 1.00 26.35 123 ASP E N 1
ATOM 7405 C CA . ASP E 1 123 ? 30.848 174.204 202.710 1.00 28.21 123 ASP E CA 1
ATOM 7406 C C . ASP E 1 123 ? 31.053 175.697 202.442 1.00 28.90 123 ASP E C 1
ATOM 7407 O O . ASP E 1 123 ? 31.186 176.122 201.283 1.00 28.68 123 ASP E O 1
ATOM 7412 N N . PRO E 1 124 ? 31.117 176.509 203.527 1.00 30.98 124 PRO E N 1
ATOM 7413 C CA . PRO E 1 124 ? 31.304 177.953 203.366 1.00 31.40 124 PRO E CA 1
ATOM 7414 C C . PRO E 1 124 ? 32.420 178.361 202.416 1.00 31.99 124 PRO E C 1
ATOM 7415 O O . PRO E 1 124 ? 32.186 179.089 201.440 1.00 30.62 124 PRO E O 1
ATOM 7419 N N . ARG E 1 125 ? 33.627 177.883 202.691 1.00 32.70 125 ARG E N 1
ATOM 7420 C CA . ARG E 1 125 ? 34.771 178.252 201.877 1.00 33.84 125 ARG E CA 1
ATOM 7421 C C . ARG E 1 125 ? 34.665 177.858 200.411 1.00 31.75 125 ARG E C 1
ATOM 7422 O O . ARG E 1 125 ? 35.043 178.642 199.530 1.00 30.83 125 ARG E O 1
ATOM 7430 N N . THR E 1 126 ? 34.157 176.657 200.130 1.00 30.24 126 THR E N 1
ATOM 7431 C CA . THR E 1 126 ? 34.018 176.238 198.735 1.00 28.33 126 THR E CA 1
ATOM 7432 C C . THR E 1 126 ? 32.917 177.065 198.084 1.00 26.10 126 THR E C 1
ATOM 7433 O O . THR E 1 126 ? 33.042 177.448 196.924 1.00 25.67 126 THR E O 1
ATOM 7437 N N . SER E 1 127 ? 31.852 177.347 198.833 1.00 24.00 127 SER E N 1
ATOM 7438 C CA . SER E 1 127 ? 30.757 178.172 198.324 1.00 24.63 127 SER E CA 1
ATOM 7439 C C . SER E 1 127 ? 31.290 179.540 197.912 1.00 24.81 127 SER E C 1
ATOM 7440 O O . SER E 1 127 ? 30.893 180.088 196.875 1.00 24.67 127 SER E O 1
ATOM 7443 N N . LEU E 1 128 ? 32.191 180.084 198.739 1.00 24.79 128 LEU E N 1
ATOM 7444 C CA . LEU E 1 128 ? 32.808 181.386 198.489 1.00 24.84 128 LEU E CA 1
ATOM 7445 C C . LEU E 1 128 ? 33.586 181.294 197.198 1.00 24.77 128 LEU E C 1
ATOM 7446 O O . LEU E 1 128 ? 33.597 182.228 196.404 1.00 26.09 128 LEU E O 1
ATOM 7451 N N . ALA E 1 129 ? 34.246 180.160 196.992 1.00 25.71 129 ALA E N 1
ATOM 7452 C CA . ALA E 1 129 ? 34.995 179.939 195.762 1.00 26.74 129 ALA E CA 1
ATOM 7453 C C . ALA E 1 129 ? 34.028 179.959 194.581 1.00 27.27 129 ALA E C 1
ATOM 7454 O O . ALA E 1 129 ? 34.264 180.649 193.576 1.00 29.12 129 ALA E O 1
ATOM 7456 N N . ALA E 1 130 ? 32.927 179.220 194.712 1.00 25.72 130 ALA E N 1
ATOM 7457 C CA . ALA E 1 130 ? 31.937 179.136 193.641 1.00 25.93 130 ALA E CA 1
ATOM 7458 C C . ALA E 1 130 ? 31.351 180.516 193.363 1.00 26.26 130 ALA E C 1
ATOM 7459 O O . ALA E 1 130 ? 31.173 180.904 192.203 1.00 27.01 130 ALA E O 1
ATOM 7461 N N . ALA E 1 131 ? 31.067 181.255 194.432 1.00 26.87 131 ALA E N 1
ATOM 7462 C CA . ALA E 1 131 ? 30.505 182.590 194.304 1.00 28.42 131 ALA E CA 1
ATOM 7463 C C . ALA E 1 131 ? 31.412 183.488 193.476 1.00 28.95 131 ALA E C 1
ATOM 7464 O O . ALA E 1 131 ? 30.933 184.349 192.738 1.00 30.04 131 ALA E O 1
ATOM 7466 N N . ALA E 1 132 ? 32.720 183.288 193.571 1.00 28.51 132 ALA E N 1
ATOM 7467 C CA . ALA E 1 132 ? 33.630 184.119 192.793 1.00 29.85 132 ALA E CA 1
ATOM 7468 C C . ALA E 1 132 ? 33.397 183.919 191.290 1.00 30.08 132 ALA E C 1
ATOM 7469 O O . ALA E 1 132 ? 33.759 184.773 190.477 1.00 30.87 132 ALA E O 1
ATOM 7471 N N . LEU E 1 133 ? 32.794 182.794 190.920 1.00 29.39 133 LEU E N 1
ATOM 7472 C CA . LEU E 1 133 ? 32.575 182.505 189.508 1.00 30.66 133 LEU E CA 1
ATOM 7473 C C . LEU E 1 133 ? 31.429 183.278 188.879 1.00 31.75 133 LEU E C 1
ATOM 7474 O O . LEU E 1 133 ? 31.310 183.324 187.649 1.00 32.56 133 LEU E O 1
ATOM 7479 N N . GLY E 1 134 ? 30.577 183.869 189.717 1.00 31.90 134 GLY E N 1
ATOM 7480 C CA . GLY E 1 134 ? 29.476 184.666 189.209 1.00 29.59 134 GLY E CA 1
ATOM 7481 C C . GLY E 1 134 ? 28.139 184.021 188.929 1.00 30.13 134 GLY E C 1
ATOM 7482 O O . GLY E 1 134 ? 27.391 184.535 188.093 1.00 29.72 134 GLY E O 1
ATOM 7483 N N . PRO E 1 135 ? 27.787 182.908 189.591 1.00 29.71 135 PRO E N 1
ATOM 7484 C CA . PRO E 1 135 ? 26.480 182.334 189.281 1.00 30.21 135 PRO E CA 1
ATOM 7485 C C . PRO E 1 135 ? 25.386 183.204 189.918 1.00 32.40 135 PRO E C 1
ATOM 7486 O O . PRO E 1 135 ? 25.686 184.104 190.717 1.00 33.85 135 PRO E O 1
ATOM 7490 N N . HIS E 1 136 ? 24.125 182.932 189.577 1.00 31.94 136 HIS E N 1
ATOM 7491 C CA . HIS E 1 136 ? 23.008 183.677 190.153 1.00 31.24 136 HIS E CA 1
ATOM 7492 C C . HIS E 1 136 ? 22.922 183.297 191.628 1.00 30.72 136 HIS E C 1
ATOM 7493 O O . HIS E 1 136 ? 22.561 184.110 192.480 1.00 31.50 136 HIS E O 1
ATOM 7500 N N . ALA E 1 137 ? 23.257 182.048 191.927 1.00 28.50 137 ALA E N 1
ATOM 7501 C CA . ALA E 1 137 ? 23.218 181.590 193.302 1.00 27.21 137 ALA E CA 1
ATOM 7502 C C . ALA E 1 137 ? 24.201 180.474 193.579 1.00 27.44 137 ALA E C 1
ATOM 7503 O O . ALA E 1 137 ? 24.682 179.767 192.684 1.00 26.25 137 ALA E O 1
ATOM 7505 N N . VAL E 1 138 ? 24.470 180.324 194.862 1.00 27.26 138 VAL E N 1
ATOM 7506 C CA . VAL E 1 138 ? 25.353 179.305 195.356 1.00 27.67 138 VAL E CA 1
ATOM 7507 C C . VAL E 1 138 ? 24.507 178.550 196.390 1.00 28.37 138 VAL E C 1
ATOM 7508 O O . VAL E 1 138 ? 23.768 179.165 197.170 1.00 28.47 138 VAL E O 1
ATOM 7512 N N . ALA E 1 139 ? 24.567 177.225 196.360 1.00 27.93 139 ALA E N 1
ATOM 7513 C CA . ALA E 1 139 ? 23.804 176.417 197.316 1.00 29.94 139 ALA E CA 1
ATOM 7514 C C . ALA E 1 139 ? 24.775 175.676 198.249 1.00 29.82 139 ALA E C 1
ATOM 7515 O O . ALA E 1 139 ? 25.485 174.765 197.817 1.00 33.16 139 ALA E O 1
ATOM 7517 N N . VAL E 1 140 ? 24.837 176.078 199.508 1.00 27.03 140 VAL E N 1
ATOM 7518 C CA . VAL E 1 140 ? 25.740 175.404 200.406 1.00 28.58 140 VAL E CA 1
ATOM 7519 C C . VAL E 1 140 ? 24.967 174.217 200.925 1.00 29.47 140 VAL E C 1
ATOM 7520 O O . VAL E 1 140 ? 23.870 174.341 201.483 1.00 28.42 140 VAL E O 1
ATOM 7524 N N . GLU E 1 141 ? 25.565 173.056 200.711 1.00 30.51 141 GLU E N 1
ATOM 7525 C CA . GLU E 1 141 ? 24.921 171.804 201.016 1.00 32.89 141 GLU E CA 1
ATOM 7526 C C . GLU E 1 141 ? 25.906 170.817 201.644 1.00 32.10 141 GLU E C 1
ATOM 7527 O O . GLU E 1 141 ? 26.748 170.230 200.963 1.00 32.42 141 GLU E O 1
ATOM 7533 N N . PRO E 1 142 ? 25.842 170.656 202.968 1.00 31.99 142 PRO E N 1
ATOM 7534 C CA . PRO E 1 142 ? 26.766 169.706 203.623 1.00 31.35 142 PRO E CA 1
ATOM 7535 C C . PRO E 1 142 ? 26.455 168.282 203.110 1.00 31.42 142 PRO E C 1
ATOM 7536 O O . PRO E 1 142 ? 25.377 167.737 203.376 1.00 30.18 142 PRO E O 1
ATOM 7540 N N . PRO E 1 143 ? 27.409 167.653 202.394 1.00 31.54 143 PRO E N 1
ATOM 7541 C CA . PRO E 1 143 ? 27.175 166.300 201.861 1.00 31.49 143 PRO E CA 1
ATOM 7542 C C . PRO E 1 143 ? 26.803 165.238 202.896 1.00 30.75 143 PRO E C 1
ATOM 7543 O O . PRO E 1 143 ? 26.051 164.315 202.571 1.00 31.46 143 PRO E O 1
ATOM 7547 N N . GLU E 1 144 ? 27.296 165.364 204.129 1.00 28.41 144 GLU E N 1
ATOM 7548 C CA . GLU E 1 144 ? 26.967 164.374 205.169 1.00 29.04 144 GLU E CA 1
ATOM 7549 C C . GLU E 1 144 ? 25.508 164.366 205.562 1.00 28.44 144 GLU E C 1
ATOM 7550 O O . GLU E 1 144 ? 25.065 163.405 206.177 1.00 29.12 144 GLU E O 1
ATOM 7556 N N . LEU E 1 145 ? 24.765 165.435 205.270 1.00 27.27 145 LEU E N 1
ATOM 7557 C CA . LEU E 1 145 ? 23.360 165.469 205.668 1.00 27.43 145 LEU E CA 1
ATOM 7558 C C . LEU E 1 145 ? 22.423 165.088 204.530 1.00 28.10 145 LEU E C 1
ATOM 7559 O O . LEU E 1 145 ? 21.239 164.813 204.757 1.00 29.00 145 LEU E O 1
ATOM 7564 N N . ILE E 1 146 ? 22.946 165.046 203.307 1.00 26.99 146 ILE E N 1
ATOM 7565 C CA . ILE E 1 146 ? 22.103 164.703 202.166 1.00 27.03 146 ILE E CA 1
ATOM 7566 C C . ILE E 1 146 ? 21.367 163.380 202.352 1.00 26.18 146 ILE E C 1
ATOM 7567 O O . ILE E 1 146 ? 21.981 162.353 202.638 1.00 25.90 146 ILE E O 1
ATOM 7572 N N . GLY E 1 147 ? 20.045 163.436 202.202 1.00 26.27 147 GLY E N 1
ATOM 7573 C CA . GLY E 1 147 ? 19.200 162.260 202.332 1.00 27.32 147 GLY E CA 1
ATOM 7574 C C . GLY E 1 147 ? 19.022 161.694 203.738 1.00 30.04 147 GLY E C 1
ATOM 7575 O O . GLY E 1 147 ? 18.418 160.630 203.900 1.00 31.70 147 GLY E O 1
ATOM 7576 N N . THR E 1 148 ? 19.511 162.390 204.759 1.00 30.46 148 THR E N 1
ATOM 7577 C CA . THR E 1 148 ? 19.394 161.905 206.134 1.00 31.86 148 THR E CA 1
ATOM 7578 C C . THR E 1 148 ? 18.150 162.404 206.863 1.00 34.72 148 THR E C 1
ATOM 7579 O O . THR E 1 148 ? 17.812 161.899 207.937 1.00 36.55 148 THR E O 1
ATOM 7583 N N . GLY E 1 149 ? 17.477 163.405 206.300 1.00 35.28 149 GLY E N 1
ATOM 7584 C CA . GLY E 1 149 ? 16.314 163.951 206.973 1.00 35.60 149 GLY E CA 1
ATOM 7585 C C . GLY E 1 149 ? 16.721 164.803 208.176 1.00 36.59 149 GLY E C 1
ATOM 7586 O O . GLY E 1 149 ? 15.883 165.178 208.989 1.00 37.83 149 GLY E O 1
ATOM 7587 N N . ARG E 1 150 ? 18.009 165.097 208.308 1.00 36.30 150 ARG E N 1
ATOM 7588 C CA . ARG E 1 150 ? 18.489 165.936 209.400 1.00 37.14 150 ARG E CA 1
ATOM 7589 C C . ARG E 1 150 ? 18.912 167.260 208.774 1.00 35.00 150 ARG E C 1
ATOM 7590 O O . ARG E 1 150 ? 20.067 167.437 208.420 1.00 33.08 150 ARG E O 1
ATOM 7598 N N . ALA E 1 151 ? 17.957 168.178 208.643 1.00 35.11 151 ALA E N 1
ATOM 7599 C CA . ALA E 1 151 ? 18.171 169.487 208.024 1.00 34.08 151 ALA E CA 1
ATOM 7600 C C . ALA E 1 151 ? 19.432 170.255 208.391 1.00 34.90 151 ALA E C 1
ATOM 7601 O O . ALA E 1 151 ? 19.836 170.322 209.553 1.00 35.74 151 ALA E O 1
ATOM 7603 N N . VAL E 1 152 ? 20.036 170.844 207.364 1.00 35.03 152 VAL E N 1
ATOM 7604 C CA . VAL E 1 152 ? 21.222 171.673 207.485 1.00 34.39 152 VAL E CA 1
ATOM 7605 C C . VAL E 1 152 ? 20.886 172.850 208.412 1.00 35.79 152 VAL E C 1
ATOM 7606 O O . VAL E 1 152 ? 21.720 173.283 209.215 1.00 35.15 152 VAL E O 1
ATOM 7610 N N . SER E 1 153 ? 19.657 173.350 208.315 1.00 35.48 153 SER E N 1
ATOM 7611 C CA . SER E 1 153 ? 19.261 174.482 209.136 1.00 39.43 153 SER E CA 1
ATOM 7612 C C . SER E 1 153 ? 19.108 174.149 210.621 1.00 41.77 153 SER E C 1
ATOM 7613 O O . SER E 1 153 ? 19.109 175.055 211.452 1.00 41.84 153 SER E O 1
ATOM 7616 N N . ARG E 1 154 ? 18.976 172.867 210.959 1.00 43.34 154 ARG E N 1
ATOM 7617 C CA . ARG E 1 154 ? 18.861 172.480 212.359 1.00 43.47 154 ARG E CA 1
ATOM 7618 C C . ARG E 1 154 ? 20.162 171.887 212.866 1.00 42.56 154 ARG E C 1
ATOM 7619 O O . ARG E 1 154 ? 20.574 172.169 213.990 1.00 42.06 154 ARG E O 1
ATOM 7627 N N . TYR E 1 155 ? 20.821 171.072 212.040 1.00 41.98 155 TYR E N 1
ATOM 7628 C CA . TYR E 1 155 ? 22.058 170.414 212.465 1.00 39.35 155 TYR E CA 1
ATOM 7629 C C . TYR E 1 155 ? 23.369 171.072 212.095 1.00 37.73 155 TYR E C 1
ATOM 7630 O O . TYR E 1 155 ? 24.398 170.759 212.690 1.00 37.75 155 TYR E O 1
ATOM 7639 N N . LYS E 1 156 ? 23.362 171.968 211.119 1.00 35.77 156 LYS E N 1
ATOM 7640 C CA . LYS E 1 156 ? 24.610 172.635 210.767 1.00 34.71 156 LYS E CA 1
ATOM 7641 C C . LYS E 1 156 ? 24.354 174.063 210.307 1.00 34.03 156 LYS E C 1
ATOM 7642 O O . LYS E 1 156 ? 24.871 174.509 209.282 1.00 33.85 156 LYS E O 1
ATOM 7648 N N . PRO E 1 157 ? 23.576 174.814 211.102 1.00 34.67 157 PRO E N 1
ATOM 7649 C CA . PRO E 1 157 ? 23.197 176.214 210.850 1.00 33.76 157 PRO E CA 1
ATOM 7650 C C . PRO E 1 157 ? 24.389 177.112 210.550 1.00 33.33 157 PRO E C 1
ATOM 7651 O O . PRO E 1 157 ? 24.278 178.049 209.756 1.00 33.52 157 PRO E O 1
ATOM 7655 N N . GLU E 1 158 ? 25.518 176.806 211.193 1.00 33.29 158 GLU E N 1
ATOM 7656 C CA . GLU E 1 158 ? 26.764 177.548 211.023 1.00 34.33 158 GLU E CA 1
ATOM 7657 C C . GLU E 1 158 ? 27.193 177.590 209.575 1.00 33.56 158 GLU E C 1
ATOM 7658 O O . GLU E 1 158 ? 27.652 178.625 209.101 1.00 35.55 158 GLU E O 1
ATOM 7664 N N . ALA E 1 159 ? 27.085 176.464 208.875 1.00 31.23 159 ALA E N 1
ATOM 7665 C CA . ALA E 1 159 ? 27.497 176.449 207.480 1.00 30.22 159 ALA E CA 1
ATOM 7666 C C . ALA E 1 159 ? 26.672 177.494 206.712 1.00 29.88 159 ALA E C 1
ATOM 7667 O O . ALA E 1 159 ? 27.160 178.130 205.772 1.00 28.35 159 ALA E O 1
ATOM 7669 N N . ILE E 1 160 ? 25.425 177.684 207.124 1.00 29.62 160 ILE E N 1
ATOM 7670 C CA . ILE E 1 160 ? 24.599 178.660 206.448 1.00 31.74 160 ILE E CA 1
ATOM 7671 C C . ILE E 1 160 ? 25.100 180.064 206.753 1.00 33.30 160 ILE E C 1
ATOM 7672 O O . ILE E 1 160 ? 25.509 180.805 205.849 1.00 34.56 160 ILE E O 1
ATOM 7677 N N . VAL E 1 161 ? 25.085 180.409 208.037 1.00 34.00 161 VAL E N 1
ATOM 7678 C CA . VAL E 1 161 ? 25.497 181.734 208.506 1.00 33.86 161 VAL E CA 1
ATOM 7679 C C . VAL E 1 161 ? 26.833 182.147 207.911 1.00 34.26 161 VAL E C 1
ATOM 7680 O O . VAL E 1 161 ? 27.001 183.256 207.404 1.00 33.62 161 VAL E O 1
ATOM 7684 N N . GLU E 1 162 ? 27.784 181.231 207.957 1.00 33.45 162 GLU E N 1
ATOM 7685 C CA . GLU E 1 162 ? 29.110 181.521 207.449 1.00 34.27 162 GLU E CA 1
ATOM 7686 C C . GLU E 1 162 ? 29.085 181.814 205.941 1.00 33.25 162 GLU E C 1
ATOM 7687 O O . GLU E 1 162 ? 29.736 182.746 205.463 1.00 31.83 162 GLU E O 1
ATOM 7693 N N . THR E 1 163 ? 28.328 181.012 205.195 1.00 31.46 163 THR E N 1
ATOM 7694 C CA . THR E 1 163 ? 28.256 181.187 203.758 1.00 30.12 163 THR E CA 1
ATOM 7695 C C . THR E 1 163 ? 27.591 182.531 203.435 1.00 30.07 163 THR E C 1
ATOM 7696 O O . THR E 1 163 ? 28.105 183.323 202.622 1.00 25.84 163 THR E O 1
ATOM 7700 N N . VAL E 1 164 ? 26.450 182.793 204.073 1.00 29.34 164 VAL E N 1
ATOM 7701 C CA . VAL E 1 164 ? 25.781 184.069 203.844 1.00 30.12 164 VAL E CA 1
ATOM 7702 C C . VAL E 1 164 ? 26.774 185.195 204.168 1.00 30.58 164 VAL E C 1
ATOM 7703 O O . VAL E 1 164 ? 26.925 186.139 203.400 1.00 30.29 164 VAL E O 1
ATOM 7707 N N . GLY E 1 165 ? 27.473 185.074 205.292 1.00 29.28 165 GLY E N 1
ATOM 7708 C CA . GLY E 1 165 ? 28.426 186.102 205.652 1.00 29.03 165 GLY E CA 1
ATOM 7709 C C . GLY E 1 165 ? 29.523 186.328 204.631 1.00 29.36 165 GLY E C 1
ATOM 7710 O O . GLY E 1 165 ? 29.744 187.447 204.171 1.00 31.84 165 GLY E O 1
ATOM 7711 N N . LEU E 1 166 ? 30.228 185.270 204.266 1.00 29.47 166 LEU E N 1
ATOM 7712 C CA . LEU E 1 166 ? 31.318 185.399 203.309 1.00 28.49 166 LEU E CA 1
ATOM 7713 C C . LEU E 1 166 ? 30.877 185.886 201.927 1.00 28.61 166 LEU E C 1
ATOM 7714 O O . LEU E 1 166 ? 31.554 186.717 201.296 1.00 27.11 166 LEU E O 1
ATOM 7719 N N . VAL E 1 167 ? 29.743 185.374 201.453 1.00 28.70 167 VAL E N 1
ATOM 7720 C CA . VAL E 1 167 ? 29.268 185.757 200.132 1.00 29.52 167 VAL E CA 1
ATOM 7721 C C . VAL E 1 167 ? 28.811 187.199 200.076 1.00 29.99 167 VAL E C 1
ATOM 7722 O O . VAL E 1 167 ? 29.157 187.929 199.136 1.00 29.07 167 VAL E O 1
ATOM 7726 N N . SER E 1 168 ? 28.044 187.621 201.075 1.00 30.52 168 SER E N 1
ATOM 7727 C CA . SER E 1 168 ? 27.565 189.002 201.093 1.00 34.68 168 SER E CA 1
ATOM 7728 C C . SER E 1 168 ? 28.742 189.975 201.173 1.00 35.92 168 SER E C 1
ATOM 7729 O O . SER E 1 168 ? 28.694 191.075 200.612 1.00 37.41 168 SER E O 1
ATOM 7732 N N . ARG E 1 169 ? 29.809 189.550 201.839 1.00 36.31 169 ARG E N 1
ATOM 7733 C CA . ARG E 1 169 ? 30.999 190.372 201.982 1.00 37.69 169 ARG E CA 1
ATOM 7734 C C . ARG E 1 169 ? 31.776 190.497 200.677 1.00 36.88 169 ARG E C 1
ATOM 7735 O O . ARG E 1 169 ? 32.226 191.583 200.309 1.00 37.88 169 ARG E O 1
ATOM 7743 N N . HIS E 1 170 ? 31.927 189.389 199.964 1.00 34.95 170 HIS E N 1
ATOM 7744 C CA . HIS E 1 170 ? 32.701 189.403 198.733 1.00 33.85 170 HIS E CA 1
ATOM 7745 C C . HIS E 1 170 ? 31.968 189.569 197.414 1.00 32.72 170 HIS E C 1
ATOM 7746 O O . HIS E 1 170 ? 32.408 190.321 196.532 1.00 31.69 170 HIS E O 1
ATOM 7753 N N . PHE E 1 171 ? 30.866 188.849 197.262 1.00 31.42 171 PHE E N 1
ATOM 7754 C CA . PHE E 1 171 ? 30.123 188.890 196.007 1.00 30.29 171 PHE E CA 1
ATOM 7755 C C . PHE E 1 171 ? 28.631 188.931 196.308 1.00 30.69 171 PHE E C 1
ATOM 7756 O O . PHE E 1 171 ? 27.924 187.940 196.120 1.00 32.14 171 PHE E O 1
ATOM 7764 N N . PRO E 1 172 ? 28.140 190.082 196.803 1.00 30.80 172 PRO E N 1
ATOM 7765 C CA . PRO E 1 172 ? 26.722 190.203 197.125 1.00 29.67 172 PRO E CA 1
ATOM 7766 C C . PRO E 1 172 ? 25.760 189.979 195.961 1.00 29.98 172 PRO E C 1
ATOM 7767 O O . PRO E 1 172 ? 24.571 189.766 196.206 1.00 31.82 172 PRO E O 1
ATOM 7771 N N . GLU E 1 173 ? 26.243 190.009 194.711 1.00 29.79 173 GLU E N 1
ATOM 7772 C CA . GLU E 1 173 ? 25.338 189.780 193.565 1.00 30.56 173 GLU E CA 1
ATOM 7773 C C . GLU E 1 173 ? 24.926 188.321 193.523 1.00 30.59 173 GLU E C 1
ATOM 7774 O O . GLU E 1 173 ? 24.000 187.949 192.798 1.00 32.22 173 GLU E O 1
ATOM 7780 N N . VAL E 1 174 ? 25.639 187.494 194.272 1.00 28.56 174 VAL E N 1
ATOM 7781 C CA . VAL E 1 174 ? 25.363 186.082 194.294 1.00 27.28 174 VAL E CA 1
ATOM 7782 C C . VAL E 1 174 ? 24.460 185.749 195.472 1.00 28.24 174 VAL E C 1
ATOM 7783 O O . VAL E 1 174 ? 24.812 186.004 196.632 1.00 28.16 174 VAL E O 1
ATOM 7787 N N . SER E 1 175 ? 23.289 185.189 195.188 1.00 27.19 175 SER E N 1
ATOM 7788 C CA . SER E 1 175 ? 22.399 184.841 196.284 1.00 28.72 175 SER E CA 1
ATOM 7789 C C . SER E 1 175 ? 22.833 183.506 196.875 1.00 28.26 175 SER E C 1
ATOM 7790 O O . SER E 1 175 ? 23.509 182.695 196.234 1.00 28.91 175 SER E O 1
ATOM 7793 N N . VAL E 1 176 ? 22.459 183.304 198.119 1.00 27.73 176 VAL E N 1
ATOM 7794 C CA . VAL E 1 176 ? 22.789 182.099 198.828 1.00 27.91 176 VAL E CA 1
ATOM 7795 C C . VAL E 1 176 ? 21.540 181.330 199.243 1.00 28.65 176 VAL E C 1
ATOM 7796 O O . VAL E 1 176 ? 20.607 181.900 199.838 1.00 28.73 176 VAL E O 1
ATOM 7800 N N . ILE E 1 177 ? 21.507 180.051 198.880 1.00 28.83 177 ILE E N 1
ATOM 7801 C CA . ILE E 1 177 ? 20.420 179.156 199.290 1.00 30.39 177 ILE E CA 1
ATOM 7802 C C . ILE E 1 177 ? 21.136 177.964 199.909 1.00 30.27 177 ILE E C 1
ATOM 7803 O O . ILE E 1 177 ? 22.370 177.864 199.833 1.00 29.48 177 ILE E O 1
ATOM 7808 N N . THR E 1 178 ? 20.391 177.063 200.527 1.00 29.95 178 THR E N 1
ATOM 7809 C CA . THR E 1 178 ? 21.032 175.926 201.190 1.00 29.05 178 THR E CA 1
ATOM 7810 C C . THR E 1 178 ? 20.189 174.671 201.018 1.00 27.98 178 THR E C 1
ATOM 7811 O O . THR E 1 178 ? 19.066 174.738 200.526 1.00 28.08 178 THR E O 1
ATOM 7815 N N . GLY E 1 179 ? 20.735 173.530 201.430 1.00 28.36 179 GLY E N 1
ATOM 7816 C CA . GLY E 1 179 ? 20.014 172.276 201.314 1.00 26.32 179 GLY E CA 1
ATOM 7817 C C . GLY E 1 179 ? 20.734 171.149 202.031 1.00 27.36 179 GLY E C 1
ATOM 7818 O O . GLY E 1 179 ? 21.824 171.351 202.562 1.00 24.48 179 GLY E O 1
ATOM 7819 N N . ALA E 1 180 ? 20.104 169.967 202.026 1.00 28.51 180 ALA E N 1
ATOM 7820 C CA . ALA E 1 180 ? 20.593 168.740 202.654 1.00 28.60 180 ALA E CA 1
ATOM 7821 C C . ALA E 1 180 ? 19.803 168.488 203.919 1.00 30.20 180 ALA E C 1
ATOM 7822 O O . ALA E 1 180 ? 19.852 169.284 204.861 1.00 30.14 180 ALA E O 1
ATOM 7824 N N . GLY E 1 181 ? 19.049 167.389 203.921 1.00 31.18 181 GLY E N 1
ATOM 7825 C CA . GLY E 1 181 ? 18.267 167.009 205.082 1.00 30.69 181 GLY E CA 1
ATOM 7826 C C . GLY E 1 181 ? 16.980 167.757 205.379 1.00 31.69 181 GLY E C 1
ATOM 7827 O O . GLY E 1 181 ? 16.345 167.470 206.392 1.00 29.70 181 GLY E O 1
ATOM 7828 N N . ILE E 1 182 ? 16.598 168.721 204.537 1.00 34.50 182 ILE E N 1
ATOM 7829 C CA . ILE E 1 182 ? 15.356 169.481 204.753 1.00 36.92 182 ILE E CA 1
ATOM 7830 C C . ILE E 1 182 ? 14.171 168.535 204.683 1.00 37.66 182 ILE E C 1
ATOM 7831 O O . ILE E 1 182 ? 13.944 167.929 203.649 1.00 39.12 182 ILE E O 1
ATOM 7836 N N . GLU E 1 183 ? 13.407 168.394 205.754 1.00 39.82 183 GLU E N 1
ATOM 7837 C CA . GLU E 1 183 ? 12.259 167.489 205.688 1.00 42.18 183 GLU E CA 1
ATOM 7838 C C . GLU E 1 183 ? 10.935 168.160 206.064 1.00 40.84 183 GLU E C 1
ATOM 7839 O O . GLU E 1 183 ? 9.859 167.620 205.785 1.00 39.34 183 GLU E O 1
ATOM 7845 N N . SER E 1 184 ? 11.010 169.359 206.646 1.00 40.02 184 SER E N 1
ATOM 7846 C CA . SER E 1 184 ? 9.796 170.066 207.066 1.00 39.30 184 SER E CA 1
ATOM 7847 C C . SER E 1 184 ? 9.784 171.572 206.806 1.00 38.85 184 SER E C 1
ATOM 7848 O O . SER E 1 184 ? 10.829 172.203 206.642 1.00 38.71 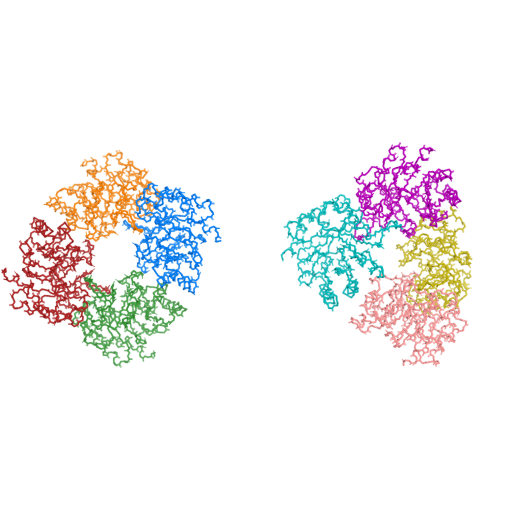184 SER E O 1
ATOM 7851 N N . GLY E 1 185 ? 8.581 172.142 206.819 1.00 38.61 185 GLY E N 1
ATOM 7852 C CA . GLY E 1 185 ? 8.417 173.567 206.604 1.00 37.63 185 GLY E CA 1
ATOM 7853 C C . GLY E 1 185 ? 9.250 174.366 207.580 1.00 37.81 185 GLY E C 1
ATOM 7854 O O . GLY E 1 185 ? 9.781 175.421 207.226 1.00 36.05 185 GLY E O 1
ATOM 7855 N N . ASP E 1 186 ? 9.374 173.868 208.809 1.00 38.37 186 ASP E N 1
ATOM 7856 C CA . ASP E 1 186 ? 10.175 174.556 209.806 1.00 39.47 186 ASP E CA 1
ATOM 7857 C C . ASP E 1 186 ? 11.631 174.600 209.356 1.00 39.93 186 ASP E C 1
ATOM 7858 O O . ASP E 1 186 ? 12.312 175.622 209.537 1.00 41.37 186 ASP E O 1
ATOM 7863 N N . ASP E 1 187 ? 12.112 173.498 208.774 1.00 38.95 187 ASP E N 1
ATOM 7864 C CA . ASP E 1 187 ? 13.489 173.444 208.304 1.00 37.75 187 ASP E CA 1
ATOM 7865 C C . ASP E 1 187 ? 13.697 174.514 207.241 1.00 36.62 187 ASP E C 1
ATOM 7866 O O . ASP E 1 187 ? 14.761 175.120 207.167 1.00 36.31 187 ASP E O 1
ATOM 7871 N N . VAL E 1 188 ? 12.683 174.741 206.411 1.00 35.58 188 VAL E N 1
ATOM 7872 C CA . VAL E 1 188 ? 12.765 175.764 205.360 1.00 34.63 188 VAL E CA 1
ATOM 7873 C C . VAL E 1 188 ? 12.752 177.169 205.989 1.00 35.29 188 VAL E C 1
ATOM 7874 O O . VAL E 1 188 ? 13.591 178.017 205.654 1.00 35.29 188 VAL E O 1
ATOM 7878 N N . ALA E 1 189 ? 11.803 177.396 206.904 1.00 35.63 189 ALA E N 1
ATOM 7879 C CA . ALA E 1 189 ? 11.661 178.673 207.619 1.00 35.38 189 ALA E CA 1
ATOM 7880 C C . ALA E 1 189 ? 12.983 179.024 208.308 1.00 35.45 189 ALA E C 1
ATOM 7881 O O . ALA E 1 189 ? 13.504 180.140 208.157 1.00 34.75 189 ALA E O 1
ATOM 7883 N N . ALA E 1 190 ? 13.538 178.062 209.045 1.00 36.27 190 ALA E N 1
ATOM 7884 C CA . ALA E 1 190 ? 14.814 178.290 209.736 1.00 37.53 190 ALA E CA 1
ATOM 7885 C C . ALA E 1 190 ? 15.913 178.714 208.752 1.00 37.87 190 ALA E C 1
ATOM 7886 O O . ALA E 1 190 ? 16.700 179.634 209.045 1.00 37.90 190 ALA E O 1
ATOM 7888 N N . ALA E 1 191 ? 15.953 178.057 207.587 1.00 36.69 191 ALA E N 1
ATOM 7889 C CA . ALA E 1 191 ? 16.951 178.374 206.562 1.00 36.57 191 ALA E CA 1
ATOM 7890 C C . ALA E 1 191 ? 16.812 179.839 206.148 1.00 36.21 191 ALA E C 1
ATOM 7891 O O . ALA E 1 191 ? 17.792 180.593 206.125 1.00 34.63 191 ALA E O 1
ATOM 7893 N N . LEU E 1 192 ? 15.590 180.238 205.816 1.00 36.86 192 LEU E N 1
ATOM 7894 C CA . LEU E 1 192 ? 15.347 181.623 205.426 1.00 37.84 192 LEU E CA 1
ATOM 7895 C C . LEU E 1 192 ? 15.735 182.563 206.573 1.00 38.05 192 LEU E C 1
ATOM 7896 O O . LEU E 1 192 ? 16.395 183.574 206.353 1.00 37.67 192 LEU E O 1
ATOM 7901 N N . ARG E 1 193 ? 15.338 182.235 207.795 1.00 37.94 193 ARG E N 1
ATOM 7902 C CA . ARG E 1 193 ? 15.691 183.103 208.912 1.00 39.56 193 ARG E CA 1
ATOM 7903 C C . ARG E 1 193 ? 17.208 183.230 209.099 1.00 38.69 193 ARG E C 1
ATOM 7904 O O . ARG E 1 193 ? 17.660 184.220 209.671 1.00 38.80 193 ARG E O 1
ATOM 7912 N N . LEU E 1 194 ? 17.978 182.232 208.648 1.00 36.89 194 LEU E N 1
ATOM 7913 C CA . LEU E 1 194 ? 19.435 182.270 208.767 1.00 35.15 194 LEU E CA 1
ATOM 7914 C C . LEU E 1 194 ? 20.110 183.111 207.676 1.00 34.01 194 LEU E C 1
ATOM 7915 O O . LEU E 1 194 ? 21.338 183.168 207.602 1.00 33.35 194 LEU E O 1
ATOM 7920 N N . GLY E 1 195 ? 19.311 183.757 206.829 1.00 32.10 195 GLY E N 1
ATOM 7921 C CA . GLY E 1 195 ? 19.872 184.623 205.802 1.00 32.31 195 GLY E CA 1
ATOM 7922 C C . GLY E 1 195 ? 19.834 184.110 204.376 1.00 34.97 195 GLY E C 1
ATOM 7923 O O . GLY E 1 195 ? 20.321 184.755 203.444 1.00 35.71 195 GLY E O 1
ATOM 7924 N N . THR E 1 196 ? 19.246 182.938 204.218 1.00 36.08 196 THR E N 1
ATOM 7925 C CA . THR E 1 196 ? 19.119 182.264 202.946 1.00 35.13 196 THR E CA 1
ATOM 7926 C C . THR E 1 196 ? 18.013 182.889 202.118 1.00 35.62 196 THR E C 1
ATOM 7927 O O . THR E 1 196 ? 17.087 183.466 202.666 1.00 36.16 196 THR E O 1
ATOM 7931 N N . ARG E 1 197 ? 18.104 182.757 200.799 1.00 35.16 197 ARG E N 1
ATOM 7932 C CA . ARG E 1 197 ? 17.085 183.297 199.914 1.00 34.75 197 ARG E CA 1
ATOM 7933 C C . ARG E 1 197 ? 16.371 182.151 199.223 1.00 33.88 197 ARG E C 1
ATOM 7934 O O . ARG E 1 197 ? 15.770 182.320 198.163 1.00 31.65 197 ARG E O 1
ATOM 7942 N N . GLY E 1 198 ? 16.431 180.980 199.839 1.00 33.04 198 GLY E N 1
ATOM 7943 C CA . GLY E 1 198 ? 15.807 179.824 199.242 1.00 34.25 198 GLY E CA 1
ATOM 7944 C C . GLY E 1 198 ? 16.344 178.488 199.721 1.00 34.18 198 GLY E C 1
ATOM 7945 O O . GLY E 1 198 ? 17.255 178.386 200.545 1.00 34.08 198 GLY E O 1
ATOM 7946 N N . VAL E 1 199 ? 15.788 177.435 199.162 1.00 33.77 199 VAL E N 1
ATOM 7947 C CA . VAL E 1 199 ? 16.169 176.112 199.603 1.00 34.31 199 VAL E CA 1
ATOM 7948 C C . VAL E 1 199 ? 16.219 175.122 198.440 1.00 34.02 199 VAL E C 1
ATOM 7949 O O . VAL E 1 199 ? 15.558 175.302 197.412 1.00 34.62 199 VAL E O 1
ATOM 7953 N N . LEU E 1 200 ? 17.030 174.088 198.598 1.00 33.65 200 LEU E N 1
ATOM 7954 C CA . LEU E 1 200 ? 17.164 173.042 197.586 1.00 32.14 200 LEU E CA 1
ATOM 7955 C C . LEU E 1 200 ? 16.916 171.731 198.332 1.00 32.58 200 LEU E C 1
ATOM 7956 O O . LEU E 1 200 ? 17.541 171.469 199.367 1.00 34.92 200 LEU E O 1
ATOM 7961 N N . LEU E 1 201 ? 15.994 170.915 197.839 1.00 31.11 201 LEU E N 1
ATOM 7962 C CA . LEU E 1 201 ? 15.685 169.651 198.507 1.00 29.33 201 LEU E CA 1
ATOM 7963 C C . LEU E 1 201 ? 15.273 168.549 197.530 1.00 28.28 201 LEU E C 1
ATOM 7964 O O . LEU E 1 201 ? 14.927 168.818 196.371 1.00 24.91 201 LEU E O 1
ATOM 7969 N N . ALA E 1 202 ? 15.313 167.307 198.006 1.00 26.82 202 ALA E N 1
ATOM 7970 C CA . ALA E 1 202 ? 14.937 166.181 197.168 1.00 28.74 202 ALA E CA 1
ATOM 7971 C C . ALA E 1 202 ? 14.010 165.174 197.876 1.00 30.57 202 ALA E C 1
ATOM 7972 O O . ALA E 1 202 ? 12.791 165.154 197.639 1.00 31.64 202 ALA E O 1
ATOM 7974 N N . SER E 1 203 ? 14.592 164.347 198.736 1.00 30.58 203 SER E N 1
ATOM 7975 C CA . SER E 1 203 ? 13.858 163.313 199.474 1.00 32.63 203 SER E CA 1
ATOM 7976 C C . SER E 1 203 ? 12.441 163.643 199.940 1.00 31.79 203 SER E C 1
ATOM 7977 O O . SER E 1 203 ? 11.474 162.976 199.556 1.00 32.60 203 SER E O 1
ATOM 7980 N N . ALA E 1 204 ? 12.344 164.650 200.800 1.00 30.84 204 ALA E N 1
ATOM 7981 C CA . ALA E 1 204 ? 11.080 165.044 201.394 1.00 30.80 204 ALA E CA 1
ATOM 7982 C C . ALA E 1 204 ? 9.978 165.190 200.375 1.00 30.94 204 ALA E C 1
ATOM 7983 O O . ALA E 1 204 ? 8.875 164.707 200.584 1.00 31.96 204 ALA E O 1
ATOM 7985 N N . ALA E 1 205 ? 10.266 165.829 199.255 1.00 30.67 205 ALA E N 1
ATOM 7986 C CA . ALA E 1 205 ? 9.228 165.994 198.252 1.00 31.85 205 ALA E CA 1
ATOM 7987 C C . ALA E 1 205 ? 9.070 164.760 197.391 1.00 33.12 205 ALA E C 1
ATOM 7988 O O . ALA E 1 205 ? 7.963 164.251 197.228 1.00 34.01 205 ALA E O 1
ATOM 79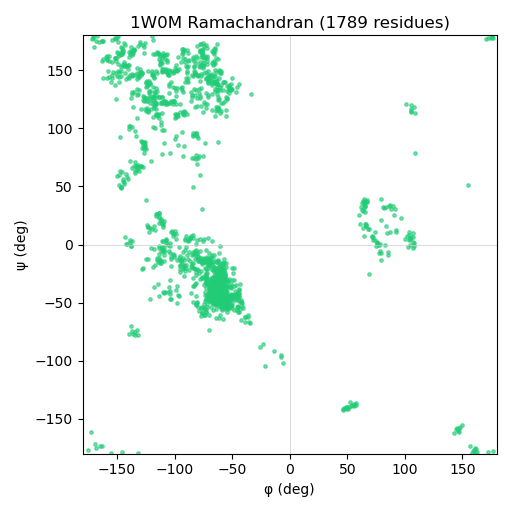90 N N . VAL E 1 206 ? 10.178 164.275 196.837 1.00 34.06 206 VAL E N 1
ATOM 7991 C CA . VAL E 1 206 ? 10.138 163.114 195.954 1.00 34.57 206 VAL E CA 1
ATOM 7992 C C . VAL E 1 206 ? 9.551 161.855 196.590 1.00 36.18 206 VAL E C 1
ATOM 7993 O O . VAL E 1 206 ? 8.845 161.089 195.927 1.00 36.39 206 VAL E O 1
ATOM 7997 N N . LYS E 1 207 ? 9.810 161.638 197.873 1.00 36.67 207 LYS E N 1
ATOM 7998 C CA . LYS E 1 207 ? 9.300 160.427 198.514 1.00 38.20 207 LYS E CA 1
ATOM 7999 C C . LYS E 1 207 ? 8.056 160.585 199.372 1.00 38.64 207 LYS E C 1
ATOM 8000 O O . LYS E 1 207 ? 7.669 159.651 200.073 1.00 38.38 207 LYS E O 1
ATOM 8006 N N . ALA E 1 208 ? 7.421 161.753 199.296 1.00 39.42 208 ALA E N 1
ATOM 8007 C CA . ALA E 1 208 ? 6.217 162.032 200.072 1.00 39.39 208 ALA E CA 1
ATOM 8008 C C . ALA E 1 208 ? 5.041 161.207 199.579 1.00 40.34 208 ALA E C 1
ATOM 8009 O O . ALA E 1 208 ? 4.903 160.951 198.380 1.00 38.06 208 ALA E O 1
ATOM 8011 N N . LYS E 1 209 ? 4.186 160.796 200.509 1.00 43.18 209 LYS E N 1
ATOM 8012 C CA . LYS E 1 209 ? 3.017 160.018 200.136 1.00 45.94 209 LYS E CA 1
ATOM 8013 C C . LYS E 1 209 ? 2.079 160.944 199.392 1.00 45.96 209 LYS E C 1
ATOM 8014 O O . LYS E 1 209 ? 1.411 160.517 198.448 1.00 46.40 209 LYS E O 1
ATOM 8020 N N . ASP E 1 210 ? 2.048 162.213 199.810 1.00 44.88 210 ASP E N 1
ATOM 8021 C CA . ASP E 1 210 ? 1.202 163.223 199.171 1.00 44.20 210 ASP E CA 1
ATOM 8022 C C . ASP E 1 210 ? 2.082 164.413 198.765 1.00 42.52 210 ASP E C 1
ATOM 8023 O O . ASP E 1 210 ? 2.186 165.417 199.480 1.00 40.18 210 ASP E O 1
ATOM 8028 N N . PRO E 1 211 ? 2.727 164.308 197.596 1.00 41.26 211 PRO E N 1
ATOM 8029 C CA . PRO E 1 211 ? 3.615 165.333 197.043 1.00 40.50 211 PRO E CA 1
ATOM 8030 C C . PRO E 1 211 ? 3.082 166.761 197.135 1.00 40.97 211 PRO E C 1
ATOM 8031 O O . PRO E 1 211 ? 3.763 167.653 197.660 1.00 41.28 211 PRO E O 1
ATOM 8035 N N . TYR E 1 212 ? 1.872 166.973 196.621 1.00 39.91 212 TYR E N 1
ATOM 8036 C CA . TYR E 1 212 ? 1.262 168.292 196.642 1.00 39.18 212 TYR E CA 1
ATOM 8037 C C . TYR E 1 212 ? 1.217 168.858 198.054 1.00 39.12 212 TYR E C 1
ATOM 8038 O O . TYR E 1 212 ? 1.706 169.959 198.319 1.00 38.99 212 TYR E O 1
ATOM 8047 N N . ALA E 1 213 ? 0.624 168.096 198.962 1.00 38.29 213 ALA E N 1
ATOM 8048 C CA . ALA E 1 213 ? 0.508 168.532 200.344 1.00 37.01 213 ALA E CA 1
ATOM 8049 C C . ALA E 1 213 ? 1.879 168.800 200.946 1.00 36.83 213 ALA E C 1
ATOM 8050 O O . ALA E 1 213 ? 2.078 169.809 201.630 1.00 39.15 213 ALA E O 1
ATOM 8052 N N . LYS E 1 214 ? 2.824 167.902 200.695 1.00 34.66 214 LYS E N 1
ATOM 8053 C CA . LYS E 1 214 ? 4.159 168.055 201.247 1.00 33.35 214 LYS E CA 1
ATOM 8054 C C . LYS E 1 214 ? 4.847 169.299 200.695 1.00 33.03 214 LYS E C 1
ATOM 8055 O O . LYS E 1 214 ? 5.471 170.069 201.428 1.00 31.94 214 LYS E O 1
ATOM 8061 N N . ILE E 1 215 ? 4.740 169.488 199.392 1.00 32.68 215 ILE E N 1
ATOM 8062 C CA . ILE E 1 215 ? 5.371 170.635 198.787 1.00 32.92 215 ILE E CA 1
ATOM 8063 C C . ILE E 1 215 ? 4.740 171.912 199.327 1.00 35.55 215 ILE E C 1
ATOM 8064 O O . ILE E 1 215 ? 5.449 172.908 199.569 1.00 35.90 215 ILE E O 1
ATOM 8069 N N . VAL E 1 216 ? 3.420 171.894 199.540 1.00 35.31 216 VAL E N 1
ATOM 8070 C CA . VAL E 1 216 ? 2.769 173.086 200.075 1.00 34.61 216 VAL E CA 1
ATOM 8071 C C . VAL E 1 216 ? 3.365 173.365 201.455 1.00 35.95 216 VAL E C 1
ATOM 8072 O O . VAL E 1 216 ? 3.671 174.516 201.806 1.00 36.68 216 VAL E O 1
ATOM 8076 N N . GLU E 1 217 ? 3.543 172.308 202.235 1.00 35.66 217 GLU E N 1
ATOM 8077 C CA . GLU E 1 217 ? 4.104 172.475 203.564 1.00 37.44 217 GLU E CA 1
ATOM 8078 C C . GLU E 1 217 ? 5.500 173.083 203.502 1.00 37.23 217 GLU E C 1
ATOM 8079 O O . GLU E 1 217 ? 5.837 173.970 204.285 1.00 38.01 217 GLU E O 1
ATOM 8085 N N . LEU E 1 218 ? 6.314 172.586 202.574 1.00 36.35 218 LEU E N 1
ATOM 8086 C CA . LEU E 1 218 ? 7.688 173.045 202.424 1.00 34.23 218 LEU E CA 1
ATOM 8087 C C . LEU E 1 218 ? 7.803 174.456 201.873 1.00 34.42 218 LEU E C 1
ATOM 8088 O O . LEU E 1 218 ? 8.617 175.237 202.346 1.00 33.90 218 LEU E O 1
ATOM 8093 N N . ALA E 1 219 ? 6.970 174.785 200.891 1.00 35.74 219 ALA E N 1
ATOM 8094 C CA . ALA E 1 219 ? 7.009 176.098 200.251 1.00 37.49 219 ALA E CA 1
ATOM 8095 C C . ALA E 1 219 ? 6.300 177.245 200.997 1.00 37.78 219 ALA E C 1
ATOM 8096 O O . ALA E 1 219 ? 6.584 178.415 200.754 1.00 35.72 219 ALA E O 1
ATOM 8098 N N . LYS E 1 220 ? 5.382 176.899 201.890 1.00 38.99 220 LYS E N 1
ATOM 8099 C CA . LYS E 1 220 ? 4.624 177.880 202.651 1.00 41.53 220 LYS E CA 1
ATOM 8100 C C . LYS E 1 220 ? 5.494 178.967 203.307 1.00 42.05 220 LYS E C 1
ATOM 8101 O O . LYS E 1 220 ? 5.161 180.147 203.267 1.00 40.75 220 LYS E O 1
ATOM 8107 N N . PRO E 1 221 ? 6.630 178.587 203.906 1.00 42.55 221 PRO E N 1
ATOM 8108 C CA . PRO E 1 221 ? 7.445 179.633 204.530 1.00 43.66 221 PRO E CA 1
ATOM 8109 C C . PRO E 1 221 ? 7.927 180.713 203.563 1.00 44.72 221 PRO E C 1
ATOM 8110 O O . PRO E 1 221 ? 8.283 181.816 203.988 1.00 44.81 221 PRO E O 1
ATOM 8114 N N . LEU E 1 222 ? 7.935 180.398 202.272 1.00 45.94 222 LEU E N 1
ATOM 8115 C CA . LEU E 1 222 ? 8.382 181.351 201.263 1.00 48.34 222 LEU E CA 1
ATOM 8116 C C . LEU E 1 222 ? 7.356 182.468 201.081 1.00 52.09 222 LEU E C 1
ATOM 8117 O O . LEU E 1 222 ? 7.718 183.591 200.706 1.00 51.16 222 LEU E O 1
ATOM 8122 N N . SER E 1 223 ? 6.077 182.169 201.323 1.00 55.32 223 SER E N 1
ATOM 8123 C CA . SER E 1 223 ? 5.056 183.204 201.205 1.00 58.92 223 SER E CA 1
ATOM 8124 C C . SER E 1 223 ? 5.011 183.987 202.521 1.00 61.06 223 SER E C 1
ATOM 8125 O O . SER E 1 223 ? 4.697 185.168 202.530 1.00 62.74 223 SER E O 1
ATOM 8128 N N . GLU E 1 224 ? 5.359 183.328 203.621 1.00 63.94 224 GLU E N 1
ATOM 8129 C CA . GLU E 1 224 ? 5.393 183.960 204.936 1.00 67.59 224 GLU E CA 1
ATOM 8130 C C . GLU E 1 224 ? 6.739 184.664 205.109 1.00 69.71 224 GLU E C 1
ATOM 8131 O O . GLU E 1 224 ? 7.430 184.480 206.113 1.00 70.58 224 GLU E O 1
ATOM 8137 N N . LEU E 1 225 ? 7.093 185.458 204.101 1.00 71.81 225 LEU E N 1
ATOM 8138 C CA . LEU E 1 225 ? 8.335 186.237 204.028 1.00 72.81 225 LEU E CA 1
ATOM 8139 C C . LEU E 1 225 ? 8.605 186.460 202.532 1.00 73.91 225 LEU E C 1
ATOM 8140 O O . LEU E 1 225 ? 9.733 186.170 202.059 1.00 74.39 225 LEU E O 1
ATOM 8145 N N . ARG E 1 226 ? 7.660 186.922 201.841 1.00 73.61 226 ARG E N 1
ATOM 8146 N N . MET F 1 1 ? 17.347 143.107 170.000 1.00 53.39 1 MET F N 1
ATOM 8147 C CA . MET F 1 1 ? 17.284 144.073 168.878 1.00 54.17 1 MET F CA 1
ATOM 8148 C C . MET F 1 1 ? 17.053 143.371 167.546 1.00 54.85 1 MET F C 1
ATOM 8149 O O . MET F 1 1 ? 17.398 142.205 167.386 1.00 53.99 1 MET F O 1
ATOM 8154 N N . ARG F 1 2 ? 16.452 144.094 166.604 1.00 56.07 2 ARG F N 1
ATOM 8155 C CA . ARG F 1 2 ? 16.187 143.566 165.278 1.00 57.36 2 ARG F CA 1
ATOM 8156 C C . ARG F 1 2 ? 17.453 143.567 164.429 1.00 58.06 2 ARG F C 1
ATOM 8157 O O . ARG F 1 2 ? 18.121 144.589 164.252 1.00 56.19 2 ARG F O 1
ATOM 8165 N N . LEU F 1 3 ? 17.728 142.372 163.916 1.00 60.27 3 LEU F N 1
ATOM 8166 C CA . LEU F 1 3 ? 18.877 142.002 163.101 1.00 61.13 3 LEU F CA 1
ATOM 8167 C C . LEU F 1 3 ? 19.600 143.091 162.342 1.00 59.23 3 LEU F C 1
ATOM 8168 O O . LEU F 1 3 ? 20.600 143.594 162.871 1.00 61.05 3 LEU F O 1
ATOM 8173 N N . PRO F 1 4 ? 19.152 143.463 161.103 1.00 56.64 4 PRO F N 1
ATOM 8174 C CA . PRO F 1 4 ? 19.899 144.539 160.412 1.00 53.21 4 PRO F CA 1
ATOM 8175 C C . PRO F 1 4 ? 19.454 145.844 161.053 1.00 49.21 4 PRO F C 1
ATOM 8176 O O . PRO F 1 4 ? 18.258 146.112 161.145 1.00 48.46 4 PRO F O 1
ATOM 8180 N N . ILE F 1 5 ? 20.396 146.658 161.497 1.00 46.35 5 ILE F N 1
ATOM 8181 C CA . ILE F 1 5 ? 19.996 147.882 162.171 1.00 44.46 5 ILE F CA 1
ATOM 8182 C C . ILE F 1 5 ? 20.695 149.153 161.721 1.00 42.11 5 ILE F C 1
ATOM 8183 O O . ILE F 1 5 ? 21.888 149.148 161.406 1.00 41.12 5 ILE F O 1
ATOM 8188 N N . LEU F 1 6 ? 19.933 150.241 161.679 1.00 40.15 6 LEU F N 1
ATOM 8189 C CA . LEU F 1 6 ? 20.489 151.545 161.333 1.00 40.58 6 LEU F CA 1
ATOM 8190 C C . LEU F 1 6 ? 20.229 152.462 162.528 1.00 39.02 6 LEU F C 1
ATOM 8191 O O . LEU F 1 6 ? 19.068 152.737 162.880 1.00 37.44 6 LEU F O 1
ATOM 8196 N N . ILE F 1 7 ? 21.298 152.926 163.162 1.00 37.87 7 ILE F N 1
ATOM 8197 C CA . ILE F 1 7 ? 21.128 153.788 164.327 1.00 38.43 7 ILE F CA 1
ATOM 8198 C C . ILE F 1 7 ? 21.533 155.215 164.007 1.00 38.03 7 ILE F C 1
ATOM 8199 O O . ILE F 1 7 ? 22.660 155.461 163.547 1.00 37.59 7 ILE F O 1
ATOM 8204 N N . ILE F 1 8 ? 20.605 156.144 164.225 1.00 37.17 8 ILE F N 1
ATOM 8205 C CA . ILE F 1 8 ? 20.886 157.562 164.006 1.00 38.40 8 ILE F CA 1
ATOM 8206 C C . ILE F 1 8 ? 21.194 158.186 165.375 1.00 37.71 8 ILE F C 1
ATOM 8207 O O . ILE F 1 8 ? 20.297 158.342 166.218 1.00 37.80 8 ILE F O 1
ATOM 8212 N N . ASN F 1 9 ? 22.457 158.534 165.589 1.00 36.84 9 ASN F N 1
ATOM 8213 C CA . ASN F 1 9 ? 22.909 159.176 166.825 1.00 35.67 9 ASN F CA 1
ATOM 8214 C C . ASN F 1 9 ? 22.781 160.704 166.660 1.00 35.38 9 ASN F C 1
ATOM 8215 O O . ASN F 1 9 ? 23.497 161.296 165.851 1.00 35.06 9 ASN F O 1
ATOM 8220 N N . PHE F 1 10 ? 21.865 161.326 167.405 1.00 34.53 10 PHE F N 1
ATOM 8221 C CA . PHE F 1 10 ? 21.653 162.777 167.328 1.00 34.50 10 PHE F CA 1
ATOM 8222 C C . PHE F 1 10 ? 22.765 163.574 168.023 1.00 35.15 10 PHE F C 1
ATOM 8223 O O . PHE F 1 10 ? 22.847 164.790 167.859 1.00 35.89 10 PHE F O 1
ATOM 8231 N N . LYS F 1 11 ? 23.597 162.894 168.809 1.00 35.61 11 LYS F N 1
ATOM 8232 C CA . LYS F 1 11 ? 24.660 163.552 169.570 1.00 35.33 11 LYS F CA 1
ATOM 8233 C C . LYS F 1 11 ? 24.069 164.778 170.272 1.00 36.17 11 LYS F C 1
ATOM 8234 O O . LYS F 1 11 ? 22.941 164.724 170.772 1.00 35.58 11 LYS F O 1
ATOM 8240 N N . ALA F 1 12 ? 24.815 165.877 170.314 1.00 38.21 12 ALA F N 1
ATOM 8241 C CA . ALA F 1 12 ? 24.333 167.099 170.961 1.00 39.66 12 ALA F CA 1
ATOM 8242 C C . ALA F 1 12 ? 24.091 168.204 169.939 1.00 41.27 12 ALA F C 1
ATOM 8243 O O . ALA F 1 12 ? 24.082 169.393 170.287 1.00 43.11 12 ALA F O 1
ATOM 8245 N N . TYR F 1 13 ? 23.892 167.814 168.683 1.00 41.24 13 TYR F N 1
ATOM 8246 C CA . TYR F 1 13 ? 23.664 168.771 167.608 1.00 40.79 13 TYR F CA 1
ATOM 8247 C C . TYR F 1 13 ? 22.422 169.624 167.823 1.00 41.66 13 TYR F C 1
ATOM 8248 O O . TYR F 1 13 ? 21.344 169.103 168.158 1.00 43.12 13 TYR F O 1
ATOM 8257 N N . GLY F 1 14 ? 22.569 170.937 167.626 1.00 41.19 14 GLY F N 1
ATOM 8258 C CA . GLY F 1 14 ? 21.434 171.834 167.763 1.00 40.59 14 GLY F CA 1
ATOM 8259 C C . GLY F 1 14 ? 20.370 171.521 166.723 1.00 41.31 14 GLY F C 1
ATOM 8260 O O . GLY F 1 14 ? 19.177 171.708 166.972 1.00 40.67 14 GLY F O 1
ATOM 8261 N N . GLU F 1 15 ? 20.799 171.036 165.557 1.00 42.62 15 GLU F N 1
ATOM 8262 C CA . GLU F 1 15 ? 19.871 170.682 164.482 1.00 44.16 15 GLU F CA 1
ATOM 8263 C C . GLU F 1 15 ? 18.909 169.577 164.918 1.00 44.20 15 GLU F C 1
ATOM 8264 O O . GLU F 1 15 ? 17.854 169.392 164.314 1.00 43.92 15 GLU F O 1
ATOM 8270 N N . ALA F 1 16 ? 19.267 168.845 165.968 1.00 44.10 16 ALA F N 1
ATOM 8271 C CA . ALA F 1 16 ? 18.407 167.773 166.460 1.00 44.54 16 ALA F CA 1
ATOM 8272 C C . ALA F 1 16 ? 17.911 168.028 167.889 1.00 44.93 16 ALA F C 1
ATOM 8273 O O . ALA F 1 16 ? 17.338 167.135 168.514 1.00 44.71 16 ALA F O 1
ATOM 8275 N N . ALA F 1 17 ? 18.092 169.251 168.390 1.00 44.22 17 ALA F N 1
ATOM 8276 C CA . ALA F 1 17 ? 17.683 169.573 169.757 1.00 43.67 17 ALA F CA 1
ATOM 8277 C C . ALA F 1 17 ? 16.253 170.060 169.884 1.00 43.22 17 ALA F C 1
ATOM 8278 O O . ALA F 1 17 ? 15.617 170.378 168.894 1.00 43.11 17 ALA F O 1
ATOM 8280 N N . GLY F 1 18 ? 15.753 170.112 171.116 1.00 43.60 18 GLY F N 1
ATOM 8281 C CA . GLY F 1 18 ? 14.391 170.548 171.353 1.00 44.00 18 GLY F CA 1
ATOM 8282 C C . GLY F 1 18 ? 13.424 169.780 170.476 1.00 46.44 18 GLY F C 1
ATOM 8283 O O . GLY F 1 18 ? 13.588 168.579 170.270 1.00 45.78 18 GLY F O 1
ATOM 8284 N N . LYS F 1 19 ? 12.421 170.479 169.948 1.00 48.78 19 LYS F N 1
ATOM 8285 C CA . LYS F 1 19 ? 11.404 169.882 169.082 1.00 50.47 19 LYS F CA 1
ATOM 8286 C C . LYS F 1 19 ? 12.008 169.184 167.874 1.00 50.81 19 LYS F C 1
ATOM 8287 O O . LYS F 1 19 ? 11.428 168.240 167.330 1.00 50.21 19 LYS F O 1
ATOM 8293 N N . ARG F 1 20 ? 13.175 169.658 167.454 1.00 50.65 20 ARG F N 1
ATOM 8294 C CA . ARG F 1 20 ? 13.835 169.086 166.301 1.00 50.70 20 ARG F CA 1
ATOM 8295 C C . ARG F 1 20 ? 14.129 167.612 166.551 1.00 49.54 20 ARG F C 1
ATOM 8296 O O . ARG F 1 20 ? 14.172 166.812 165.618 1.00 49.44 20 ARG F O 1
ATOM 8304 N N . ALA F 1 21 ? 14.321 167.247 167.812 1.00 48.42 21 ALA F N 1
ATOM 8305 C CA . ALA F 1 21 ? 14.598 165.853 168.142 1.00 47.26 21 ALA F CA 1
ATOM 8306 C C . ALA F 1 21 ? 13.408 164.986 167.730 1.00 45.46 21 ALA F C 1
ATOM 8307 O O . ALA F 1 21 ? 13.582 163.916 167.142 1.00 44.17 21 ALA F O 1
ATOM 8309 N N . VAL F 1 22 ? 12.208 165.463 168.044 1.00 44.80 22 VAL F N 1
ATOM 8310 C CA . VAL F 1 22 ? 10.991 164.758 167.703 1.00 44.79 22 VAL F CA 1
ATOM 8311 C C . VAL F 1 22 ? 10.787 164.747 166.193 1.00 46.34 22 VAL F C 1
ATOM 8312 O O . VAL F 1 22 ? 10.372 163.737 165.636 1.00 47.02 22 VAL F O 1
ATOM 8316 N N . GLU F 1 23 ? 11.083 165.863 165.532 1.00 47.49 23 GLU F N 1
ATOM 8317 C CA . GLU F 1 23 ? 10.916 165.948 164.077 1.00 48.77 23 GLU F CA 1
ATOM 8318 C C . GLU F 1 23 ? 11.788 164.920 163.382 1.00 47.78 23 GLU F C 1
ATOM 8319 O O . GLU F 1 23 ? 11.329 164.189 162.506 1.00 48.12 23 GLU F O 1
ATOM 8325 N N . LEU F 1 24 ? 13.056 164.886 163.767 1.00 46.61 24 LEU F N 1
ATOM 8326 C CA . LEU F 1 24 ? 14.001 163.951 163.182 1.00 46.24 24 LEU F CA 1
ATOM 8327 C C . LEU F 1 24 ? 13.571 162.496 163.464 1.00 46.86 24 LEU F C 1
ATOM 8328 O O . LEU F 1 24 ? 13.613 161.639 162.578 1.00 46.66 24 LEU F O 1
ATOM 8333 N N . ALA F 1 25 ? 13.136 162.225 164.689 1.00 45.72 25 ALA F N 1
ATOM 8334 C CA . ALA F 1 25 ? 12.715 160.886 165.047 1.00 45.90 25 ALA F CA 1
ATOM 8335 C C . ALA F 1 25 ? 11.550 160.455 164.162 1.00 46.04 25 ALA F C 1
ATOM 8336 O O . ALA F 1 25 ? 11.497 159.313 163.707 1.00 45.74 25 ALA F O 1
ATOM 8338 N N . LYS F 1 26 ? 10.615 161.369 163.926 1.00 46.23 26 LYS F N 1
ATOM 8339 C CA . LYS F 1 26 ? 9.451 161.071 163.094 1.00 46.40 26 LYS F CA 1
ATOM 8340 C C . LYS F 1 26 ? 9.817 160.822 161.637 1.00 46.96 26 LYS F C 1
ATOM 8341 O O . LYS F 1 26 ? 9.222 159.964 160.984 1.00 46.82 26 LYS F O 1
ATOM 8347 N N . ALA F 1 27 ? 10.798 161.557 161.128 1.00 46.86 27 ALA F N 1
ATOM 8348 C CA . ALA F 1 27 ? 11.215 161.341 159.756 1.00 48.30 27 ALA F CA 1
ATOM 8349 C C . ALA F 1 27 ? 11.782 159.924 159.708 1.00 48.38 27 ALA F C 1
ATOM 8350 O O . ALA F 1 27 ? 11.525 159.174 158.768 1.00 48.32 27 ALA F O 1
ATOM 8352 N N . ALA F 1 28 ? 12.549 159.569 160.737 1.00 48.26 28 ALA F N 1
ATOM 8353 C CA . ALA F 1 28 ? 13.167 158.248 160.828 1.00 48.48 28 ALA F CA 1
ATOM 8354 C C . ALA F 1 28 ? 12.092 157.168 160.886 1.00 48.47 28 ALA F C 1
ATOM 8355 O O . ALA F 1 28 ? 12.215 156.122 160.246 1.00 47.08 28 ALA F O 1
ATOM 8357 N N . GLU F 1 29 ? 11.043 157.434 161.657 1.00 48.78 29 GLU F N 1
ATOM 8358 C CA . GLU F 1 29 ? 9.950 156.494 161.797 1.00 50.73 29 GLU F CA 1
ATOM 8359 C C . GLU F 1 29 ? 9.244 156.274 160.459 1.00 52.29 29 GLU F C 1
ATOM 8360 O O . GLU F 1 29 ? 8.896 155.147 160.125 1.00 52.34 29 GLU F O 1
ATOM 8366 N N . ARG F 1 30 ? 9.028 157.349 159.703 1.00 54.62 30 ARG F N 1
ATOM 8367 C CA . ARG F 1 30 ? 8.385 157.236 158.397 1.00 57.45 30 ARG F CA 1
ATOM 8368 C C . ARG F 1 30 ? 9.227 156.354 157.490 1.00 56.74 30 ARG F C 1
ATOM 8369 O O . ARG F 1 30 ? 8.718 155.418 156.880 1.00 56.75 30 ARG F O 1
ATOM 8377 N N . ALA F 1 31 ? 10.514 156.665 157.402 1.00 55.34 31 ALA F N 1
ATOM 8378 C CA . ALA F 1 31 ? 11.411 155.904 156.559 1.00 55.95 31 ALA F CA 1
ATOM 8379 C C . ALA F 1 31 ? 11.372 154.440 156.940 1.00 57.17 31 ALA F C 1
ATOM 8380 O O . ALA F 1 31 ? 11.345 153.572 156.076 1.00 57.93 31 ALA F O 1
ATOM 8382 N N . ALA F 1 32 ? 11.355 154.166 158.238 1.00 58.70 32 ALA F N 1
ATOM 8383 C CA . ALA F 1 32 ? 11.329 152.788 158.717 1.00 60.11 32 ALA F CA 1
ATOM 8384 C C . ALA F 1 32 ? 10.049 152.057 158.290 1.00 60.67 32 ALA F C 1
ATOM 8385 O O . ALA F 1 32 ? 10.102 150.939 157.777 1.00 59.57 32 ALA F O 1
ATOM 8387 N N . ARG F 1 33 ? 8.903 152.691 158.510 1.00 61.93 33 ARG F N 1
ATOM 8388 C CA . ARG F 1 33 ? 7.635 152.086 158.153 1.00 64.23 33 ARG F CA 1
ATOM 8389 C C . ARG F 1 33 ? 7.445 152.079 156.641 1.00 65.60 33 ARG F C 1
ATOM 8390 O O . ARG F 1 33 ? 6.479 151.516 156.131 1.00 65.76 33 ARG F O 1
ATOM 8398 N N . GLU F 1 34 ? 8.375 152.696 155.921 1.00 66.09 34 GLU F N 1
ATOM 8399 C CA . GLU F 1 34 ? 8.274 152.742 154.474 1.00 66.68 34 GLU F CA 1
ATOM 8400 C C . GLU F 1 34 ? 9.137 151.661 153.864 1.00 65.59 34 GLU F C 1
ATOM 8401 O O . GLU F 1 34 ? 8.783 151.067 152.850 1.00 66.62 34 GLU F O 1
ATOM 8407 N N . LEU F 1 35 ? 10.275 151.408 154.489 1.00 63.64 35 LEU F N 1
ATOM 8408 C CA . LEU F 1 35 ? 11.201 150.414 153.990 1.00 61.32 35 LEU F CA 1
ATOM 8409 C C . LEU F 1 35 ? 11.125 149.084 154.719 1.00 60.66 35 LEU F C 1
ATOM 8410 O O . LEU F 1 35 ? 11.738 148.114 154.281 1.00 60.73 35 LEU F O 1
ATOM 8415 N N . GLY F 1 36 ? 10.376 149.026 155.820 1.00 60.19 36 GLY F N 1
ATOM 8416 C CA . GLY F 1 36 ? 10.303 147.790 156.593 1.00 58.51 36 GLY F CA 1
ATOM 8417 C C . GLY F 1 36 ? 11.682 147.457 157.169 1.00 57.02 36 GLY F C 1
ATOM 8418 O O . GLY F 1 36 ? 12.090 146.296 157.253 1.00 57.39 36 GLY F O 1
ATOM 8419 N N . VAL F 1 37 ? 12.397 148.501 157.566 1.00 55.25 37 VAL F N 1
ATOM 8420 C CA . VAL F 1 37 ? 13.739 148.384 158.112 1.00 53.68 37 VAL F CA 1
ATOM 8421 C C . VAL F 1 37 ? 13.780 148.860 159.571 1.00 52.23 37 VAL F C 1
ATOM 8422 O O . VAL F 1 37 ? 13.002 149.732 159.971 1.00 51.36 37 VAL F O 1
ATOM 8426 N N . ASN F 1 38 ? 14.674 148.277 160.367 1.00 50.53 38 ASN F N 1
ATOM 8427 C CA . ASN F 1 38 ? 14.801 148.676 161.769 1.00 48.90 38 ASN F CA 1
ATOM 8428 C C . ASN F 1 38 ? 15.702 149.895 161.912 1.00 48.14 38 ASN F C 1
ATOM 8429 O O . ASN F 1 38 ? 16.936 149.777 161.950 1.00 47.20 38 ASN F O 1
ATOM 8434 N N . ILE F 1 39 ? 15.075 151.066 161.969 1.00 46.40 39 ILE F N 1
ATOM 8435 C CA . ILE F 1 39 ? 15.817 152.304 162.135 1.00 46.56 39 ILE F CA 1
ATOM 8436 C C . ILE F 1 39 ? 15.641 152.738 163.582 1.00 44.56 39 ILE F C 1
ATOM 8437 O O . ILE F 1 39 ? 14.518 152.920 164.061 1.00 42.82 39 ILE F O 1
ATOM 8442 N N . VAL F 1 40 ? 16.765 152.872 164.274 1.00 43.20 40 VAL F N 1
ATOM 8443 C CA . VAL F 1 40 ? 16.757 153.268 165.673 1.00 43.09 40 VAL F CA 1
ATOM 8444 C C . VAL F 1 40 ? 17.244 154.692 165.808 1.00 41.79 40 VAL F C 1
ATOM 8445 O O . VAL F 1 40 ? 18.083 155.152 165.038 1.00 42.93 40 VAL F O 1
ATOM 8449 N N . VAL F 1 41 ? 16.727 155.371 166.816 1.00 41.27 41 VAL F N 1
ATOM 8450 C CA . VAL F 1 41 ? 17.061 156.757 167.064 1.00 40.20 41 VAL F CA 1
ATOM 8451 C C . VAL F 1 41 ? 17.635 156.972 168.479 1.00 38.66 41 VAL F C 1
ATOM 8452 O O . VAL F 1 41 ? 17.143 156.394 169.446 1.00 38.12 41 VAL F O 1
ATOM 8456 N N . ALA F 1 42 ? 18.687 157.786 168.577 1.00 37.05 42 ALA F N 1
ATOM 8457 C CA . ALA F 1 42 ? 19.349 158.093 169.851 1.00 35.04 42 ALA F CA 1
ATOM 8458 C C . ALA F 1 42 ? 19.444 159.605 170.046 1.00 35.10 42 ALA F C 1
ATOM 8459 O O . ALA F 1 42 ? 20.438 160.232 169.662 1.00 36.03 42 ALA F O 1
ATOM 8461 N N . PRO F 1 43 ? 18.408 160.216 170.634 1.00 34.53 43 PRO F N 1
ATOM 8462 C CA . PRO F 1 43 ? 18.382 161.664 170.875 1.00 34.35 43 PRO F CA 1
ATOM 8463 C C . PRO F 1 43 ? 19.239 162.040 172.080 1.00 33.96 43 PRO F C 1
ATOM 8464 O O . PRO F 1 43 ? 19.650 161.161 172.848 1.00 34.89 43 PRO F O 1
ATOM 8468 N N . ASN F 1 44 ? 19.521 163.326 172.261 1.00 32.97 44 ASN F N 1
ATOM 8469 C CA . ASN F 1 44 ? 20.327 163.693 173.422 1.00 32.18 44 ASN F CA 1
ATOM 8470 C C . ASN F 1 44 ? 19.493 163.411 174.679 1.00 31.14 44 ASN F C 1
ATOM 8471 O O . ASN F 1 44 ? 18.250 163.358 174.633 1.00 29.53 44 ASN F O 1
ATOM 8476 N N . HIS F 1 45 ? 20.188 163.212 175.793 1.00 30.06 45 HIS F N 1
ATOM 8477 C CA . HIS F 1 45 ? 19.546 162.888 177.052 1.00 28.42 45 HIS F CA 1
ATOM 8478 C C . HIS F 1 45 ? 18.331 163.706 177.368 1.00 28.91 45 HIS F C 1
ATOM 8479 O O . HIS F 1 45 ? 17.311 163.161 177.783 1.00 30.75 45 HIS F O 1
ATOM 8486 N N . LEU F 1 46 ? 18.423 165.011 177.166 1.00 29.16 46 LEU F N 1
ATOM 8487 C CA . LEU F 1 46 ? 17.323 165.905 177.497 1.00 29.56 46 LEU F CA 1
ATOM 8488 C C . LEU F 1 46 ? 16.048 165.617 176.748 1.00 30.54 46 LEU F C 1
ATOM 8489 O O . LEU F 1 46 ? 14.955 165.889 177.253 1.00 31.21 46 LEU F O 1
ATOM 8494 N N . GLU F 1 47 ? 16.162 165.060 175.550 1.00 31.61 47 GLU F N 1
ATOM 8495 C CA . GLU F 1 47 ? 14.961 164.755 174.775 1.00 33.53 47 GLU F CA 1
ATOM 8496 C C . GLU F 1 47 ? 14.573 163.260 174.760 1.00 34.30 47 GLU F C 1
ATOM 8497 O O . GLU F 1 47 ? 13.581 162.893 174.123 1.00 35.66 47 GLU F O 1
ATOM 8503 N N . LEU F 1 48 ? 15.318 162.402 175.460 1.00 33.65 48 LEU F N 1
ATOM 8504 C CA . LEU F 1 48 ? 15.013 160.971 175.423 1.00 34.15 48 LEU F CA 1
ATOM 8505 C C . LEU F 1 48 ? 13.585 160.591 175.819 1.00 33.25 48 LEU F C 1
ATOM 8506 O O . LEU F 1 48 ? 12.917 159.877 175.090 1.00 33.77 48 LEU F O 1
ATOM 8511 N N . GLY F 1 49 ? 13.117 161.065 176.962 1.00 34.19 49 GLY F N 1
ATOM 8512 C CA . GLY F 1 49 ? 11.758 160.774 177.373 1.00 33.24 49 GLY F CA 1
ATOM 8513 C C . GLY F 1 49 ? 10.767 161.310 176.355 1.00 34.44 49 GLY F C 1
ATOM 8514 O O . GLY F 1 49 ? 9.890 160.582 175.890 1.00 36.02 49 GLY F O 1
ATOM 8515 N N . LEU F 1 50 ? 10.909 162.583 175.997 1.00 34.72 50 LEU F N 1
ATOM 8516 C CA . LEU F 1 50 ? 10.000 163.211 175.039 1.00 34.54 50 LEU F CA 1
ATOM 8517 C C . LEU F 1 50 ? 9.920 162.430 173.727 1.00 35.44 50 LEU F C 1
ATOM 8518 O O . LEU F 1 50 ? 8.827 162.138 173.243 1.00 34.81 50 LEU F O 1
ATOM 8523 N N . VAL F 1 51 ? 11.076 162.092 173.160 1.00 35.90 51 VAL F N 1
ATOM 8524 C CA . VAL F 1 51 ? 11.111 161.360 171.910 1.00 35.90 51 VAL F CA 1
ATOM 8525 C C . VAL F 1 51 ? 10.492 159.976 172.047 1.00 38.18 51 VAL F C 1
ATOM 8526 O O . VAL F 1 51 ? 9.695 159.557 171.193 1.00 38.55 51 VAL F O 1
ATOM 8530 N N . SER F 1 52 ? 10.842 159.274 173.124 1.00 38.81 52 SER F N 1
ATOM 8531 C CA . SER F 1 52 ? 10.313 157.939 173.367 1.00 39.31 52 SER F CA 1
ATOM 8532 C C . SER F 1 52 ? 8.797 157.918 173.356 1.00 40.91 52 SER F C 1
ATOM 8533 O O . SER F 1 52 ? 8.182 156.950 172.909 1.00 41.74 52 SER F O 1
ATOM 8536 N N . GLN F 1 53 ? 8.189 158.985 173.851 1.00 41.36 53 GLN F N 1
ATOM 8537 C CA . GLN F 1 53 ? 6.748 159.048 173.906 1.00 43.41 53 GLN F CA 1
ATOM 8538 C C . GLN F 1 53 ? 6.129 159.607 172.637 1.00 43.81 53 GLN F C 1
ATOM 8539 O O . GLN F 1 53 ? 4.912 159.742 172.550 1.00 43.65 53 GLN F O 1
ATOM 8545 N N . SER F 1 54 ? 6.965 159.896 171.641 1.00 44.06 54 SER F N 1
ATOM 8546 C CA . SER F 1 54 ? 6.479 160.466 170.391 1.00 45.65 54 SER F CA 1
ATOM 8547 C C . SER F 1 54 ? 6.577 159.540 169.181 1.00 45.94 54 SER F C 1
ATOM 8548 O O . SER F 1 54 ? 5.959 159.790 168.156 1.00 47.33 54 SER F O 1
ATOM 8551 N N . VAL F 1 55 ? 7.365 158.485 169.289 1.00 45.96 55 VAL F N 1
ATOM 8552 C CA . VAL F 1 55 ? 7.510 157.554 168.186 1.00 45.27 55 VAL F CA 1
ATOM 8553 C C . VAL F 1 55 ? 7.449 156.110 168.674 1.00 45.80 55 VAL F C 1
ATOM 8554 O O . VAL F 1 55 ? 7.530 155.847 169.874 1.00 46.01 55 VAL F O 1
ATOM 8558 N N . ASP F 1 56 ? 7.301 155.176 167.739 1.00 45.48 56 ASP F N 1
ATOM 8559 C CA . ASP F 1 56 ? 7.226 153.776 168.100 1.00 44.15 56 ASP F CA 1
ATOM 8560 C C . ASP F 1 56 ? 8.429 152.996 167.655 1.00 42.27 56 ASP F C 1
ATOM 8561 O O . ASP F 1 56 ? 8.517 151.808 167.927 1.00 42.39 56 ASP F O 1
ATOM 8566 N N . ILE F 1 57 ? 9.355 153.645 166.961 1.00 40.10 57 ILE F N 1
ATOM 8567 C CA . ILE F 1 57 ? 10.571 152.944 166.581 1.00 39.52 57 ILE F CA 1
ATOM 8568 C C . ILE F 1 57 ? 11.392 152.908 167.871 1.00 39.80 57 ILE F C 1
ATOM 8569 O O . ILE F 1 57 ? 11.138 153.677 168.800 1.00 39.76 57 ILE F O 1
ATOM 8574 N N . PRO F 1 58 ? 12.376 152.011 167.958 1.00 39.84 58 PRO F N 1
ATOM 8575 C CA . PRO F 1 58 ? 13.159 151.968 169.196 1.00 38.32 58 PRO F CA 1
ATOM 8576 C C . PRO F 1 58 ? 13.929 153.258 169.427 1.00 37.51 58 PRO F C 1
ATOM 8577 O O . PRO F 1 58 ? 14.481 153.829 168.486 1.00 37.29 58 PRO F O 1
ATOM 8581 N N . VAL F 1 59 ? 13.964 153.707 170.681 1.00 35.50 59 VAL F N 1
ATOM 8582 C CA . VAL F 1 59 ? 14.710 154.902 171.041 1.00 34.92 59 VAL F CA 1
ATOM 8583 C C . VAL F 1 59 ? 15.796 154.492 172.038 1.00 34.48 59 VAL F C 1
ATOM 8584 O O . VAL F 1 59 ? 15.494 153.968 173.111 1.00 35.61 59 VAL F O 1
ATOM 8588 N N . TYR F 1 60 ? 17.053 154.709 171.662 1.00 33.20 60 TYR F N 1
ATOM 8589 C CA . TYR F 1 60 ? 18.193 154.380 172.507 1.00 33.55 60 TYR F CA 1
ATOM 8590 C C . TYR F 1 60 ? 18.789 155.612 173.218 1.00 34.44 60 TYR F C 1
ATOM 8591 O O . TYR F 1 60 ? 18.782 156.731 172.689 1.00 33.70 60 TYR F O 1
ATOM 8600 N N . ALA F 1 61 ? 19.316 155.395 174.418 1.00 33.34 61 ALA F N 1
ATOM 8601 C CA . ALA F 1 61 ? 19.969 156.466 175.138 1.00 32.41 61 ALA F CA 1
ATOM 8602 C C . ALA F 1 61 ? 21.397 156.507 174.552 1.00 32.52 61 ALA F C 1
ATOM 8603 O O . ALA F 1 61 ? 21.938 155.472 174.146 1.00 32.56 61 ALA F O 1
ATOM 8605 N N . GLN F 1 62 ? 21.985 157.702 174.486 1.00 31.91 62 GLN F N 1
ATOM 8606 C CA . GLN F 1 62 ? 23.325 157.891 173.939 1.00 30.25 62 GLN F CA 1
ATOM 8607 C C . GLN F 1 62 ? 24.413 157.366 174.860 1.00 29.59 62 GLN F C 1
ATOM 8608 O O . GLN F 1 62 ? 25.580 157.197 174.444 1.00 25.82 62 GLN F O 1
ATOM 8614 N N . GLY F 1 63 ? 24.015 157.118 176.114 1.00 28.20 63 GLY F N 1
ATOM 8615 C CA . GLY F 1 63 ? 24.929 156.617 177.122 1.00 26.30 63 GLY F CA 1
ATOM 8616 C C . GLY F 1 63 ? 24.242 156.537 178.478 1.00 27.22 63 GLY F C 1
ATOM 8617 O O . GLY F 1 63 ? 23.058 156.885 178.620 1.00 25.91 63 GLY F O 1
ATOM 8618 N N . ALA F 1 64 ? 24.985 156.060 179.473 1.00 26.72 64 ALA F N 1
ATOM 8619 C CA . ALA F 1 64 ? 24.504 155.953 180.845 1.00 27.46 64 ALA F CA 1
ATOM 8620 C C . ALA F 1 64 ? 25.769 155.872 181.684 1.00 27.74 64 ALA F C 1
ATOM 8621 O O . ALA F 1 64 ? 26.854 155.575 181.151 1.00 26.76 64 ALA F O 1
ATOM 8623 N N . ASP F 1 65 ? 25.653 156.152 182.977 1.00 27.53 65 ASP F N 1
ATOM 8624 C CA . ASP F 1 65 ? 26.829 156.067 183.822 1.00 30.15 65 ASP F CA 1
ATOM 8625 C C . ASP F 1 65 ? 26.496 155.501 185.179 1.00 29.76 65 ASP F C 1
ATOM 8626 O O . ASP F 1 65 ? 27.361 155.316 186.016 1.00 31.99 65 ASP F O 1
ATOM 8631 N N . VAL F 1 66 ? 25.236 155.179 185.376 1.00 29.81 66 VAL F N 1
ATOM 8632 C CA . VAL F 1 66 ? 24.800 154.618 186.634 1.00 30.72 66 VAL F CA 1
ATOM 8633 C C . VAL F 1 66 ? 23.786 153.515 186.359 1.00 30.81 66 VAL F C 1
ATOM 8634 O O . VAL F 1 66 ? 22.956 153.613 185.448 1.00 29.55 66 VAL F O 1
ATOM 8638 N N . GLU F 1 67 ? 23.852 152.465 187.162 1.00 32.13 67 GLU F N 1
ATOM 8639 C CA . GLU F 1 67 ? 22.960 151.317 187.000 1.00 33.11 67 GLU F CA 1
ATOM 8640 C C . GLU F 1 67 ? 21.520 151.538 187.415 1.00 32.67 67 GLU F C 1
ATOM 8641 O O . GLU F 1 67 ? 20.605 151.364 186.616 1.00 33.55 67 GLU F O 1
ATOM 8647 N N . ALA F 1 68 ? 21.326 151.904 188.679 1.00 31.97 68 ALA F N 1
ATOM 8648 C CA . ALA F 1 68 ? 19.989 152.061 189.214 1.00 31.88 68 ALA F CA 1
ATOM 8649 C C . ALA F 1 68 ? 19.578 153.474 189.640 1.00 33.16 68 ALA F C 1
ATOM 8650 O O . ALA F 1 68 ? 20.410 154.372 189.789 1.00 33.83 68 ALA F O 1
ATOM 8652 N N . GLY F 1 69 ? 18.279 153.656 189.851 1.00 32.26 69 GLY F N 1
ATOM 8653 C CA . GLY F 1 69 ? 17.797 154.942 190.290 1.00 33.27 69 GLY F CA 1
ATOM 8654 C C . GLY F 1 69 ? 18.327 155.247 191.686 1.00 34.23 69 GLY F C 1
ATOM 8655 O O . GLY F 1 69 ? 18.878 154.377 192.370 1.00 34.20 69 GLY F O 1
ATOM 8656 N N . GLY F 1 70 ? 18.171 156.494 192.118 1.00 32.95 70 GLY F N 1
ATOM 8657 C CA . GLY F 1 70 ? 18.630 156.861 193.435 1.00 30.45 70 GLY F CA 1
ATOM 8658 C C . GLY F 1 70 ? 19.173 158.265 193.459 1.00 30.19 70 GLY F C 1
ATOM 8659 O O . GLY F 1 70 ? 18.878 159.094 192.581 1.00 30.48 70 GLY F O 1
ATOM 8660 N N . ALA F 1 71 ? 19.994 158.515 194.468 1.00 26.87 71 ALA F N 1
ATOM 8661 C CA . ALA F 1 71 ? 20.607 159.812 194.670 1.00 27.45 71 ALA F CA 1
ATOM 8662 C C . ALA F 1 71 ? 21.817 160.009 193.759 1.00 26.69 71 ALA F C 1
ATOM 8663 O O . ALA F 1 71 ? 22.967 159.977 194.206 1.00 26.27 71 ALA F O 1
ATOM 8665 N N . HIS F 1 72 ? 21.542 160.238 192.482 1.00 26.76 72 HIS F N 1
ATOM 8666 C CA . HIS F 1 72 ? 22.591 160.426 191.501 1.00 25.19 72 HIS F CA 1
ATOM 8667 C C . HIS F 1 72 ? 22.269 161.640 190.651 1.00 25.27 72 HIS F C 1
ATOM 8668 O O . HIS F 1 72 ? 22.046 161.523 189.429 1.00 26.38 72 HIS F O 1
ATOM 8675 N N . THR F 1 73 ? 22.248 162.807 191.290 1.00 22.76 73 THR F N 1
ATOM 8676 C CA . THR F 1 73 ? 21.970 164.055 190.591 1.00 21.51 73 THR F CA 1
ATOM 8677 C C . THR F 1 73 ? 22.844 164.200 189.337 1.00 21.62 73 THR F C 1
ATOM 8678 O O . THR F 1 73 ? 24.059 163.958 189.372 1.00 19.89 73 THR F O 1
ATOM 8682 N N . ALA F 1 74 ? 22.208 164.586 188.236 1.00 22.04 74 ALA F N 1
ATOM 8683 C CA . ALA F 1 74 ? 22.891 164.820 186.963 1.00 24.71 74 ALA F CA 1
ATOM 8684 C C . ALA F 1 74 ? 23.486 163.589 186.316 1.00 25.62 74 ALA F C 1
ATOM 8685 O O . ALA F 1 74 ? 24.316 163.707 185.421 1.00 27.55 74 ALA F O 1
ATOM 8687 N N . HIS F 1 75 ? 23.075 162.412 186.763 1.00 26.47 75 HIS F N 1
ATOM 8688 C CA . HIS F 1 75 ? 23.564 161.179 186.152 1.00 27.18 75 HIS F CA 1
ATOM 8689 C C . HIS F 1 75 ? 22.449 160.533 185.351 1.00 27.35 75 HIS F C 1
ATOM 8690 O O . HIS F 1 75 ? 21.271 160.830 185.563 1.00 26.31 75 HIS F O 1
ATOM 8697 N N . VAL F 1 76 ? 22.824 159.664 184.417 1.00 27.50 76 VAL F N 1
ATOM 8698 C CA . VAL F 1 76 ? 21.840 158.936 183.627 1.00 27.66 76 VAL F CA 1
ATOM 8699 C C . VAL F 1 76 ? 21.904 157.470 184.056 1.00 25.47 76 VAL F C 1
ATOM 8700 O O . VAL F 1 76 ? 22.926 156.811 183.867 1.00 23.28 76 VAL F O 1
ATOM 8704 N N . SER F 1 77 ? 20.840 156.977 184.680 1.00 24.36 77 SER F N 1
ATOM 8705 C CA . SER F 1 77 ? 20.844 155.578 185.083 1.00 26.21 77 SER F CA 1
ATOM 8706 C C . SER F 1 77 ? 20.045 154.719 184.109 1.00 26.02 77 SER F C 1
ATOM 8707 O O . SER F 1 77 ? 19.054 155.180 183.526 1.00 24.95 77 SER F O 1
ATOM 8710 N N . LEU F 1 78 ? 20.484 153.466 183.955 1.00 26.53 78 LEU F N 1
ATOM 8711 C CA . LEU F 1 78 ? 19.834 152.494 183.079 1.00 24.49 78 LEU F CA 1
ATOM 8712 C C . LEU F 1 78 ? 18.371 152.308 183.462 1.00 23.79 78 LEU F C 1
ATOM 8713 O O . LEU F 1 78 ? 17.496 152.275 182.603 1.00 24.96 78 LEU F O 1
ATOM 8718 N N . GLU F 1 79 ? 18.081 152.211 184.745 1.00 24.44 79 GLU F N 1
ATOM 8719 C CA . GLU F 1 79 ? 16.685 152.060 185.132 1.00 26.58 79 GLU F CA 1
ATOM 8720 C C . GLU F 1 79 ? 15.853 153.256 184.688 1.00 27.76 79 GLU F C 1
ATOM 8721 O O . GLU F 1 79 ? 14.730 153.089 184.207 1.00 28.61 79 GLU F O 1
ATOM 8727 N N . ASN F 1 80 ? 16.395 154.464 184.835 1.00 29.08 80 ASN F N 1
ATOM 8728 C CA . ASN F 1 80 ? 15.663 155.664 184.423 1.00 29.40 80 ASN F CA 1
ATOM 8729 C C . ASN F 1 80 ? 15.465 155.650 182.905 1.00 29.33 80 ASN F C 1
ATOM 8730 O O . ASN F 1 80 ? 14.438 156.110 182.413 1.00 29.06 80 ASN F O 1
ATOM 8735 N N . ILE F 1 81 ? 16.452 155.152 182.167 1.00 26.90 81 ILE F N 1
ATOM 8736 C CA . ILE F 1 81 ? 16.312 155.086 180.730 1.00 28.54 81 ILE F CA 1
ATOM 8737 C C . ILE F 1 81 ? 15.113 154.205 180.404 1.00 31.40 81 ILE F C 1
ATOM 8738 O O . ILE F 1 81 ? 14.270 154.534 179.551 1.00 32.84 81 ILE F O 1
ATOM 8743 N N . LYS F 1 82 ? 15.019 153.086 181.106 1.00 31.38 82 LYS F N 1
ATOM 8744 C CA . LYS F 1 82 ? 13.906 152.207 180.874 1.00 31.98 82 LYS F CA 1
ATOM 8745 C C . LYS F 1 82 ? 12.593 152.874 181.221 1.00 32.16 82 LYS F C 1
ATOM 8746 O O . LYS F 1 82 ? 11.653 152.828 180.444 1.00 33.22 82 LYS F O 1
ATOM 8752 N N . GLU F 1 83 ? 12.524 153.486 182.392 1.00 32.90 83 GLU F N 1
ATOM 8753 C CA . GLU F 1 83 ? 11.306 154.148 182.831 1.00 34.58 83 GLU F CA 1
ATOM 8754 C C . GLU F 1 83 ? 10.943 155.331 181.924 1.00 34.14 83 GLU F C 1
ATOM 8755 O O . GLU F 1 83 ? 9.778 155.729 181.855 1.00 33.43 83 GLU F O 1
ATOM 8761 N N . ALA F 1 84 ? 11.936 155.877 181.218 1.00 32.66 84 ALA F N 1
ATOM 8762 C CA . ALA F 1 84 ? 11.708 156.995 180.313 1.00 32.83 84 ALA F CA 1
ATOM 8763 C C . ALA F 1 84 ? 11.024 156.534 179.026 1.00 33.56 84 ALA F C 1
ATOM 8764 O O . ALA F 1 84 ? 10.505 157.363 178.255 1.00 33.67 84 ALA F O 1
ATOM 8766 N N . GLY F 1 85 ? 11.038 155.220 178.799 1.00 32.28 85 GLY F N 1
ATOM 8767 C CA . GLY F 1 85 ? 10.440 154.657 177.608 1.00 29.46 85 GLY F CA 1
ATOM 8768 C C . GLY F 1 85 ? 11.494 154.266 176.581 1.00 30.48 85 GLY F C 1
ATOM 8769 O O . GLY F 1 85 ? 11.156 153.918 175.446 1.00 31.34 85 GLY F O 1
ATOM 8770 N N . GLY F 1 86 ? 12.772 154.319 176.947 1.00 28.60 86 GLY F N 1
ATOM 8771 C CA . GLY F 1 86 ? 13.799 153.934 175.991 1.00 28.52 86 GLY F CA 1
ATOM 8772 C C . GLY F 1 86 ? 13.871 152.425 175.789 1.00 29.49 86 GLY F C 1
ATOM 8773 O O . GLY F 1 86 ? 13.460 151.658 176.663 1.00 27.52 86 GLY F O 1
ATOM 8774 N N . SER F 1 87 ? 14.445 152.002 174.665 1.00 30.50 87 SER F N 1
ATOM 8775 C CA . SER F 1 87 ? 14.554 150.580 174.315 1.00 31.98 87 SER F CA 1
ATOM 8776 C C . SER F 1 87 ? 15.975 150.060 174.295 1.00 32.25 87 SER F C 1
ATOM 8777 O O . SER F 1 87 ? 16.216 148.854 174.127 1.00 33.07 87 SER F O 1
ATOM 8780 N N . GLY F 1 88 ? 16.928 150.968 174.432 1.00 32.16 88 GLY F N 1
ATOM 8781 C CA . GLY F 1 88 ? 18.317 150.552 174.417 1.00 30.38 88 GLY F CA 1
ATOM 8782 C C . GLY F 1 88 ? 19.236 151.659 174.870 1.00 29.57 88 GLY F C 1
ATOM 8783 O O . GLY F 1 88 ? 18.808 152.749 175.254 1.00 29.23 88 GLY F O 1
ATOM 8784 N N . VAL F 1 89 ? 20.523 151.389 174.789 1.00 29.38 89 VAL F N 1
ATOM 8785 C CA . VAL F 1 89 ? 21.500 152.347 175.227 1.00 28.04 89 VAL F CA 1
ATOM 8786 C C . VAL F 1 89 ? 22.803 152.089 174.471 1.00 29.07 89 VAL F C 1
ATOM 8787 O O . VAL F 1 89 ? 23.147 150.930 174.177 1.00 27.81 89 VAL F O 1
ATOM 8791 N N . ILE F 1 90 ? 23.496 153.180 174.138 1.00 28.55 90 ILE F N 1
ATOM 8792 C CA . ILE F 1 90 ? 24.783 153.099 173.469 1.00 29.03 90 ILE F CA 1
ATOM 8793 C C . ILE F 1 90 ? 25.783 153.390 174.575 1.00 29.56 90 ILE F C 1
ATOM 8794 O O . ILE F 1 90 ? 25.545 154.256 175.417 1.00 28.36 90 ILE F O 1
ATOM 8799 N N . LEU F 1 91 ? 26.892 152.664 174.573 1.00 28.69 91 LEU F N 1
ATOM 8800 C CA . LEU F 1 91 ? 27.892 152.821 175.600 1.00 28.33 91 LEU F CA 1
ATOM 8801 C C . LEU F 1 91 ? 29.294 152.856 175.047 1.00 29.28 91 LEU F C 1
ATOM 8802 O O . LEU F 1 91 ? 29.616 152.166 174.079 1.00 29.58 91 LEU F O 1
ATOM 8807 N N . ASN F 1 92 ? 30.124 153.657 175.705 1.00 30.24 92 ASN F N 1
ATOM 8808 C CA . ASN F 1 92 ? 31.534 153.839 175.373 1.00 31.03 92 ASN F CA 1
ATOM 8809 C C . ASN F 1 92 ? 31.797 154.493 174.030 1.00 30.73 92 ASN F C 1
ATOM 8810 O O . ASN F 1 92 ? 32.773 154.168 173.366 1.00 31.07 92 ASN F O 1
ATOM 8815 N N . HIS F 1 93 ? 30.926 155.396 173.608 1.00 31.41 93 HIS F N 1
ATOM 8816 C CA . HIS F 1 93 ? 31.184 156.100 172.355 1.00 32.94 93 HIS F CA 1
ATOM 8817 C C . HIS F 1 93 ? 32.528 156.830 172.584 1.00 32.56 93 HIS F C 1
ATOM 8818 O O . HIS F 1 93 ? 32.866 157.202 173.718 1.00 30.96 93 HIS F O 1
ATOM 8825 N N . SER F 1 94 ? 33.318 157.022 171.540 1.00 32.68 94 SER F N 1
ATOM 8826 C CA . SER F 1 94 ? 34.601 157.694 171.743 1.00 33.75 94 SER F CA 1
ATOM 8827 C C . SER F 1 94 ? 34.481 159.090 172.350 1.00 32.96 94 SER F C 1
ATOM 8828 O O . SER F 1 94 ? 35.427 159.576 172.950 1.00 32.89 94 SER F O 1
ATOM 8831 N N . GLU F 1 95 ? 33.321 159.727 172.199 1.00 32.92 95 GLU F N 1
ATOM 8832 C CA . GLU F 1 95 ? 33.097 161.072 172.739 1.00 32.49 95 GLU F CA 1
ATOM 8833 C C . GLU F 1 95 ? 32.679 161.036 174.222 1.00 32.80 95 GLU F C 1
ATOM 8834 O O . GLU F 1 95 ? 32.604 162.086 174.880 1.00 31.75 95 GLU F O 1
ATOM 8840 N N . ALA F 1 96 ? 32.418 159.826 174.727 1.00 31.20 96 ALA F N 1
ATOM 8841 C CA . ALA F 1 96 ? 32.012 159.593 176.113 1.00 28.83 96 ALA F CA 1
ATOM 8842 C C . ALA F 1 96 ? 32.542 158.234 176.570 1.00 28.52 96 ALA F C 1
ATOM 8843 O O . ALA F 1 96 ? 31.778 157.346 176.950 1.00 26.14 96 ALA F O 1
ATOM 8845 N N . PRO F 1 97 ? 33.873 158.065 176.548 1.00 29.12 97 PRO F N 1
ATOM 8846 C CA . PRO F 1 97 ? 34.558 156.826 176.943 1.00 28.92 97 PRO F CA 1
ATOM 8847 C C . PRO F 1 97 ? 34.320 156.401 178.384 1.00 30.64 97 PRO F C 1
ATOM 8848 O O . PRO F 1 97 ? 34.407 157.222 179.289 1.00 34.36 97 PRO F O 1
ATOM 8852 N N . LEU F 1 98 ? 34.053 155.116 178.608 1.00 30.65 98 LEU F N 1
ATOM 8853 C CA . LEU F 1 98 ? 33.789 154.629 179.963 1.00 30.25 98 LEU F CA 1
ATOM 8854 C C . LEU F 1 98 ? 34.916 153.808 180.577 1.00 30.01 98 LEU F C 1
ATOM 8855 O O . LEU F 1 98 ? 35.778 153.246 179.879 1.00 29.44 98 LEU F O 1
ATOM 8860 N N . LYS F 1 99 ? 34.921 153.765 181.901 1.00 28.74 99 LYS F N 1
ATOM 8861 C CA . LYS F 1 99 ? 35.901 152.952 182.585 1.00 29.59 99 LYS F CA 1
ATOM 8862 C C . LYS F 1 99 ? 35.475 151.504 182.310 1.00 28.68 99 LYS F C 1
ATOM 8863 O O . LYS F 1 99 ? 34.267 151.201 182.286 1.00 27.98 99 LYS F O 1
ATOM 8869 N N . LEU F 1 100 ? 36.452 150.625 182.097 1.00 26.55 100 LEU F N 1
ATOM 8870 C CA . LEU F 1 100 ? 36.157 149.233 181.808 1.00 26.83 100 LEU F CA 1
ATOM 8871 C C . LEU F 1 100 ? 35.272 148.579 182.890 1.00 27.55 100 LEU F C 1
ATOM 8872 O O . LEU F 1 100 ? 34.245 147.962 182.579 1.00 28.78 100 LEU F O 1
ATOM 8877 N N . ASN F 1 101 ? 35.662 148.731 184.150 1.00 27.55 101 ASN F N 1
ATOM 8878 C CA . ASN F 1 101 ? 34.909 148.171 185.258 1.00 28.01 101 ASN F CA 1
ATOM 8879 C C . ASN F 1 101 ? 33.463 148.628 185.240 1.00 27.79 101 ASN F C 1
ATOM 8880 O O . ASN F 1 101 ? 32.558 147.827 185.472 1.00 27.95 101 ASN F O 1
ATOM 8885 N N . ASP F 1 102 ? 33.233 149.905 184.966 1.00 26.70 102 ASP F N 1
ATOM 8886 C CA . ASP F 1 102 ? 31.862 150.407 184.917 1.00 28.00 102 ASP F CA 1
ATOM 8887 C C . ASP F 1 102 ? 31.122 149.845 183.715 1.00 28.47 102 ASP F C 1
ATOM 8888 O O . ASP F 1 102 ? 29.950 149.448 183.828 1.00 28.70 102 ASP F O 1
ATOM 8893 N N . LEU F 1 103 ? 31.804 149.835 182.571 1.00 27.01 103 LEU F N 1
ATOM 8894 C CA . LEU F 1 103 ? 31.241 149.329 181.319 1.00 28.38 103 LEU F CA 1
ATOM 8895 C C . LEU F 1 103 ? 30.733 147.892 181.508 1.00 28.79 103 LEU F C 1
ATOM 8896 O O . LEU F 1 103 ? 29.637 147.537 181.052 1.00 29.22 103 LEU F O 1
ATOM 8901 N N . ALA F 1 104 ? 31.516 147.061 182.192 1.00 27.93 104 ALA F N 1
ATOM 8902 C CA . ALA F 1 104 ? 31.075 145.679 182.432 1.00 26.93 104 ALA F CA 1
ATOM 8903 C C . ALA F 1 104 ? 29.757 145.645 183.232 1.00 26.23 104 ALA F C 1
ATOM 8904 O O . ALA F 1 104 ? 28.828 144.929 182.887 1.00 27.03 104 ALA F O 1
ATOM 8906 N N . ARG F 1 105 ? 29.663 146.430 184.296 1.00 26.68 105 ARG F N 1
ATOM 8907 C CA . ARG F 1 105 ? 28.439 146.432 185.085 1.00 28.24 105 ARG F CA 1
ATOM 8908 C C . ARG F 1 105 ? 27.272 147.013 184.302 1.00 28.82 105 ARG F C 1
ATOM 8909 O O . ARG F 1 105 ? 26.160 146.458 184.329 1.00 30.13 105 ARG F O 1
ATOM 8917 N N . LEU F 1 106 ? 27.518 148.113 183.591 1.00 28.55 106 LEU F N 1
ATOM 8918 C CA . LEU F 1 106 ? 26.444 148.750 182.842 1.00 27.70 106 LEU F CA 1
ATOM 8919 C C . LEU F 1 106 ? 25.903 147.830 181.758 1.00 27.64 106 LEU F C 1
ATOM 8920 O O . LEU F 1 106 ? 24.690 147.752 181.551 1.00 28.80 106 LEU F O 1
ATOM 8925 N N . VAL F 1 107 ? 26.784 147.103 181.081 1.00 27.58 107 VAL F N 1
ATOM 8926 C CA . VAL F 1 107 ? 26.310 146.201 180.039 1.00 26.91 107 VAL F CA 1
ATOM 8927 C C . VAL F 1 107 ? 25.408 145.122 180.615 1.00 26.43 107 VAL F C 1
ATOM 8928 O O . VAL F 1 107 ? 24.323 144.870 180.079 1.00 27.15 107 VAL F O 1
ATOM 8932 N N . ALA F 1 108 ? 25.853 144.496 181.703 1.00 23.90 108 ALA F N 1
ATOM 8933 C CA . ALA F 1 108 ? 25.071 143.451 182.342 1.00 23.39 108 ALA F CA 1
ATOM 8934 C C . ALA F 1 108 ? 23.764 144.058 182.852 1.00 23.58 108 ALA F C 1
ATOM 8935 O O . ALA F 1 108 ? 22.684 143.527 182.586 1.00 24.82 108 ALA F O 1
ATOM 8937 N N . LYS F 1 109 ? 23.838 145.177 183.563 1.00 22.82 109 LYS F N 1
ATOM 8938 C CA . LYS F 1 109 ? 22.601 145.797 184.051 1.00 23.27 109 LYS F CA 1
ATOM 8939 C C . LYS F 1 109 ? 21.636 146.151 182.896 1.00 23.65 109 LYS F C 1
ATOM 8940 O O . LYS F 1 109 ? 20.411 145.891 182.975 1.00 24.80 109 LYS F O 1
ATOM 8946 N N . ALA F 1 110 ? 22.170 146.739 181.825 1.00 22.91 110 ALA F N 1
ATOM 8947 C CA . ALA F 1 110 ? 21.311 147.115 180.697 1.00 25.20 110 ALA F CA 1
ATOM 8948 C C . ALA F 1 110 ? 20.561 145.893 180.162 1.00 25.31 110 ALA F C 1
ATOM 8949 O O . ALA F 1 110 ? 19.345 145.934 179.985 1.00 26.20 110 ALA F O 1
ATOM 8951 N N . LYS F 1 111 ? 21.284 144.805 179.916 1.00 25.83 111 LYS F N 1
ATOM 8952 C CA . LYS F 1 111 ? 20.648 143.586 179.431 1.00 28.21 111 LYS F CA 1
ATOM 8953 C C . LYS F 1 111 ? 19.608 143.036 180.402 1.00 28.11 111 LYS F C 1
ATOM 8954 O O . LYS F 1 111 ? 18.527 142.642 179.984 1.00 29.35 111 LYS F O 1
ATOM 8960 N N . SER F 1 112 ? 19.901 143.023 181.695 1.00 27.17 112 SER F N 1
ATOM 8961 C CA . SER F 1 112 ? 18.925 142.486 182.624 1.00 28.31 112 SER F CA 1
ATOM 8962 C C . SER F 1 112 ? 17.657 143.348 182.705 1.00 28.74 112 SER F C 1
ATOM 8963 O O . SER F 1 112 ? 16.662 142.907 183.267 1.00 30.24 112 SER F O 1
ATOM 8966 N N . LEU F 1 113 ? 17.685 144.570 182.162 1.00 28.12 113 LEU F N 1
ATOM 8967 C CA . LEU F 1 113 ? 16.481 145.424 182.164 1.00 27.78 113 LEU F CA 1
ATOM 8968 C C . LEU F 1 113 ? 15.649 145.252 180.880 1.00 28.05 113 LEU F C 1
ATOM 8969 O O . LEU F 1 113 ? 14.547 145.782 180.766 1.00 28.25 113 LEU F O 1
ATOM 8974 N N . GLY F 1 114 ? 16.169 144.497 179.923 1.00 27.67 114 GLY F N 1
ATOM 8975 C CA . GLY F 1 114 ? 15.440 144.297 178.684 1.00 28.26 114 GLY F CA 1
ATOM 8976 C C . GLY F 1 114 ? 15.851 145.336 177.661 1.00 29.73 114 GLY F C 1
ATOM 8977 O O . GLY F 1 114 ? 15.201 145.488 176.638 1.00 29.00 114 GLY F O 1
ATOM 8978 N N . LEU F 1 115 ? 16.944 146.051 177.938 1.00 30.87 115 LEU F N 1
ATOM 8979 C CA . LEU F 1 115 ? 17.445 147.076 177.034 1.00 29.93 115 LEU F CA 1
ATOM 8980 C C . LEU F 1 115 ? 18.442 146.502 176.043 1.00 30.10 115 LEU F C 1
ATOM 8981 O O . LEU F 1 115 ? 19.228 145.621 176.387 1.00 28.33 115 LEU F O 1
ATOM 8986 N N . ASP F 1 116 ? 18.410 147.008 174.812 1.00 30.21 116 ASP F N 1
ATOM 8987 C CA . ASP F 1 116 ? 19.389 146.576 173.826 1.00 31.97 116 ASP F CA 1
ATOM 8988 C C . ASP F 1 116 ? 20.667 147.320 174.196 1.00 32.56 116 ASP F C 1
ATOM 8989 O O . ASP F 1 116 ? 20.614 148.461 174.694 1.00 33.03 116 ASP F O 1
ATOM 8994 N N . VAL F 1 117 ? 21.815 146.684 174.001 1.00 31.94 117 VAL F N 1
ATOM 8995 C CA . VAL F 1 117 ? 23.029 147.394 174.283 1.00 33.21 117 VAL F CA 1
ATOM 8996 C C . VAL F 1 117 ? 24.057 147.268 173.178 1.00 34.31 117 VAL F C 1
ATOM 8997 O O . VAL F 1 117 ? 24.359 146.180 172.676 1.00 36.15 117 VAL F O 1
ATOM 9001 N N . VAL F 1 118 ? 24.547 148.429 172.767 1.00 34.01 118 VAL F N 1
ATOM 9002 C CA . VAL F 1 118 ? 25.570 148.534 171.748 1.00 34.84 118 VAL F CA 1
ATOM 9003 C C . VAL F 1 118 ? 26.758 149.176 172.438 1.00 34.79 118 VAL F C 1
ATOM 9004 O O . VAL F 1 118 ? 26.597 150.220 173.066 1.00 36.11 118 VAL F O 1
ATOM 9008 N N . VAL F 1 119 ? 27.932 148.570 172.345 1.00 33.93 119 VAL F N 1
ATOM 9009 C CA . VAL F 1 119 ? 29.115 149.192 172.930 1.00 34.31 119 VAL F CA 1
ATOM 9010 C C . VAL F 1 119 ? 30.022 149.626 171.756 1.00 35.08 119 VAL F C 1
ATOM 9011 O O . VAL F 1 119 ? 30.318 148.822 170.870 1.00 34.92 119 VAL F O 1
ATOM 9015 N N . CYS F 1 120 ? 30.433 150.895 171.736 1.00 34.33 120 CYS F N 1
ATOM 9016 C CA . CYS F 1 120 ? 31.313 151.399 170.678 1.00 34.35 120 CYS F CA 1
ATOM 9017 C C . CYS F 1 120 ? 32.748 151.189 171.110 1.00 35.52 120 CYS F C 1
ATOM 9018 O O . CYS F 1 120 ? 33.044 151.212 172.315 1.00 35.97 120 CYS F O 1
ATOM 9021 N N . ALA F 1 121 ? 33.631 150.972 170.135 1.00 35.89 121 ALA F N 1
ATOM 9022 C CA . ALA F 1 121 ? 35.063 150.801 170.406 1.00 37.44 121 ALA F CA 1
ATOM 9023 C C . ALA F 1 121 ? 35.858 151.403 169.226 1.00 39.33 121 ALA F C 1
ATOM 9024 O O . ALA F 1 121 ? 35.390 151.404 168.079 1.00 38.02 121 ALA F O 1
ATOM 9026 N N . PRO F 1 122 ? 37.069 151.918 169.501 1.00 40.09 122 PRO F N 1
ATOM 9027 C CA . PRO F 1 122 ? 37.924 152.541 168.480 1.00 42.22 122 PRO F CA 1
ATOM 9028 C C . PRO F 1 122 ? 38.489 151.610 167.423 1.00 43.32 122 PRO F C 1
ATOM 9029 O O . PRO F 1 122 ? 38.613 151.996 166.267 1.00 43.17 122 PRO F O 1
ATOM 9033 N N . ASP F 1 123 ? 38.830 150.389 167.824 1.00 44.97 123 ASP F N 1
ATOM 9034 C CA . ASP F 1 123 ? 39.429 149.423 166.911 1.00 45.67 123 ASP F CA 1
ATOM 9035 C C . ASP F 1 123 ? 39.034 147.956 167.174 1.00 46.18 123 ASP F C 1
ATOM 9036 O O . ASP F 1 123 ? 38.254 147.659 168.075 1.00 45.75 123 ASP F O 1
ATOM 9041 N N . PRO F 1 124 ? 39.589 147.019 166.382 1.00 46.85 124 PRO F N 1
ATOM 9042 C CA . PRO F 1 124 ? 39.256 145.606 166.567 1.00 45.66 124 PRO F CA 1
ATOM 9043 C C . PRO F 1 124 ? 39.612 145.030 167.928 1.00 43.76 124 PRO F C 1
ATOM 9044 O O . PRO F 1 124 ? 38.810 144.334 168.531 1.00 42.38 124 PRO F O 1
ATOM 9048 N N . ARG F 1 125 ? 40.810 145.316 168.415 1.00 43.10 125 ARG F N 1
ATOM 9049 C CA . ARG F 1 125 ? 41.217 144.761 169.697 1.00 43.82 125 ARG F CA 1
ATOM 9050 C C . ARG F 1 125 ? 40.308 145.239 170.853 1.00 43.08 125 ARG F C 1
ATOM 9051 O O . ARG F 1 125 ? 39.883 144.448 171.699 1.00 42.72 125 ARG F O 1
ATOM 9059 N N . THR F 1 126 ? 39.991 146.526 170.866 1.00 40.74 126 THR F N 1
ATOM 9060 C CA . THR F 1 126 ? 39.151 147.095 171.901 1.00 38.38 126 THR F CA 1
ATOM 9061 C C . THR F 1 126 ? 37.734 146.597 171.685 1.00 37.89 126 THR F C 1
ATOM 9062 O O . THR F 1 126 ? 36.971 146.384 172.648 1.00 36.87 126 THR F O 1
ATOM 9066 N N . SER F 1 127 ? 37.389 146.419 170.414 1.00 35.60 127 SER F N 1
ATOM 9067 C CA . SER F 1 127 ? 36.076 145.917 170.042 1.00 35.51 127 SER F CA 1
ATOM 9068 C C . SER F 1 127 ? 35.907 144.507 170.590 1.00 36.46 127 SER F C 1
ATOM 9069 O O . SER F 1 127 ? 34.814 144.122 171.035 1.00 36.46 127 SER F O 1
ATOM 9072 N N . LEU F 1 128 ? 36.996 143.740 170.554 1.00 35.48 128 LEU F N 1
ATOM 9073 C CA . LEU F 1 128 ? 36.968 142.379 171.059 1.00 35.64 128 LEU F CA 1
ATOM 9074 C C . LEU F 1 128 ? 36.725 142.430 172.565 1.00 34.69 128 LEU F C 1
ATOM 9075 O O . LEU F 1 128 ? 35.900 141.677 173.089 1.00 33.91 128 LEU F O 1
ATOM 9080 N N . ALA F 1 129 ? 37.445 143.325 173.238 1.00 33.60 129 ALA F N 1
ATOM 9081 C CA . ALA F 1 129 ? 37.328 143.505 174.681 1.00 34.08 129 ALA F CA 1
ATOM 9082 C C . ALA F 1 129 ? 35.875 143.810 175.056 1.00 34.38 129 ALA F C 1
ATOM 9083 O O . ALA F 1 129 ? 35.346 143.254 176.016 1.00 34.32 129 ALA F O 1
ATOM 9085 N N . ALA F 1 130 ? 35.229 144.673 174.277 1.00 33.07 130 ALA F N 1
ATOM 9086 C CA . ALA F 1 130 ? 33.844 145.031 174.546 1.00 33.12 130 ALA F CA 1
ATOM 9087 C C . ALA F 1 130 ? 32.934 143.831 174.350 1.00 34.06 130 ALA F C 1
ATOM 9088 O O . ALA F 1 130 ? 31.986 143.607 175.126 1.00 32.90 130 ALA F O 1
ATOM 9090 N N . ALA F 1 131 ? 33.214 143.070 173.295 1.00 33.30 131 ALA F N 1
ATOM 9091 C CA . ALA F 1 131 ? 32.390 141.913 172.967 1.00 32.21 131 ALA F CA 1
ATOM 9092 C C . ALA F 1 131 ? 32.406 140.891 174.099 1.00 30.58 131 ALA F C 1
ATOM 9093 O O . ALA F 1 131 ? 31.399 140.230 174.339 1.00 30.09 131 ALA F O 1
ATOM 9095 N N . ALA F 1 132 ? 33.541 140.778 174.786 1.00 27.77 132 ALA F N 1
ATOM 9096 C CA . ALA F 1 132 ? 33.669 139.839 175.887 1.00 28.71 132 ALA F CA 1
ATOM 9097 C C . ALA F 1 132 ? 32.695 140.203 177.006 1.00 29.97 132 ALA F C 1
ATOM 9098 O O . ALA F 1 132 ? 32.387 139.372 177.851 1.00 31.20 132 ALA F O 1
ATOM 9100 N N . LEU F 1 133 ? 32.221 141.447 177.021 1.00 29.85 133 LEU F N 1
ATOM 9101 C CA . LEU F 1 133 ? 31.296 141.880 178.060 1.00 30.97 133 LEU F CA 1
ATOM 9102 C C . LEU F 1 133 ? 29.859 141.424 177.807 1.00 30.37 133 LEU F C 1
ATOM 9103 O O . LEU F 1 133 ? 29.015 141.472 178.698 1.00 31.78 133 LEU F O 1
ATOM 9108 N N . GLY F 1 134 ? 29.581 140.980 176.593 1.00 29.98 134 GLY F N 1
ATOM 9109 C CA . GLY F 1 134 ? 28.257 140.484 176.301 1.00 29.93 134 GLY F CA 1
ATOM 9110 C C . GLY F 1 134 ? 27.244 141.475 175.797 1.00 32.00 134 GLY F C 1
ATOM 9111 O O . GLY F 1 134 ? 26.068 141.333 176.113 1.00 32.24 134 GLY F O 1
ATOM 9112 N N . PRO F 1 135 ? 27.641 142.497 175.024 1.00 32.43 135 PRO F N 1
ATOM 9113 C CA . PRO F 1 135 ? 26.588 143.404 174.572 1.00 33.38 135 PRO F CA 1
ATOM 9114 C C . PRO F 1 135 ? 25.904 142.756 173.366 1.00 34.82 135 PRO F C 1
ATOM 9115 O O . PRO F 1 135 ? 26.466 141.837 172.763 1.00 36.07 135 PRO F O 1
ATOM 9119 N N . HIS F 1 136 ? 24.709 143.220 173.015 1.00 35.71 136 HIS F N 1
ATOM 9120 C CA . HIS F 1 136 ? 24.002 142.698 171.849 1.00 37.50 136 HIS F CA 1
ATOM 9121 C C . HIS F 1 136 ? 24.853 142.983 170.636 1.00 38.48 136 HIS F C 1
ATOM 9122 O O . HIS F 1 136 ? 24.906 142.186 169.700 1.00 38.69 136 HIS F O 1
ATOM 9129 N N . ALA F 1 137 ? 25.520 144.135 170.659 1.00 38.78 137 ALA F N 1
ATOM 9130 C CA . ALA F 1 137 ? 26.370 144.529 169.553 1.00 39.38 137 ALA F CA 1
ATOM 9131 C C . ALA F 1 137 ? 27.542 145.384 169.982 1.00 39.58 137 ALA F C 1
ATOM 9132 O O . ALA F 1 137 ? 27.512 146.070 171.009 1.00 40.55 137 ALA F O 1
ATOM 9134 N N . VAL F 1 138 ? 28.570 145.336 169.156 1.00 39.61 138 VAL F N 1
ATOM 9135 C CA . VAL F 1 138 ? 29.789 146.091 169.351 1.00 40.65 138 VAL F CA 1
ATOM 9136 C C . VAL F 1 138 ? 29.887 146.977 168.082 1.00 40.87 138 VAL F C 1
ATOM 9137 O O . VAL F 1 138 ? 29.757 146.474 166.955 1.00 40.88 138 VAL F O 1
ATOM 9141 N N . ALA F 1 139 ? 30.064 148.288 168.256 1.00 39.72 139 ALA F N 1
ATOM 9142 C CA . ALA F 1 139 ? 30.161 149.197 167.102 1.00 39.38 139 ALA F CA 1
ATOM 9143 C C . ALA F 1 139 ? 31.573 149.739 166.920 1.00 38.66 139 ALA F C 1
ATOM 9144 O O . ALA F 1 139 ? 31.970 150.685 167.599 1.00 37.58 139 ALA F O 1
ATOM 9146 N N . VAL F 1 140 ? 32.332 149.122 166.015 1.00 39.84 140 VAL F N 1
ATOM 9147 C CA . VAL F 1 140 ? 33.695 149.567 165.748 1.00 40.70 140 VAL F CA 1
ATOM 9148 C C . VAL F 1 140 ? 33.567 150.898 164.990 1.00 42.38 140 VAL F C 1
ATOM 9149 O O . VAL F 1 140 ? 32.949 150.998 163.914 1.00 40.92 140 VAL F O 1
ATOM 9153 N N . GLU F 1 141 ? 34.147 151.925 165.594 1.00 44.18 141 GLU F N 1
ATOM 9154 C CA . GLU F 1 141 ? 34.046 153.273 165.080 1.00 46.34 141 GLU F CA 1
ATOM 9155 C C . GLU F 1 141 ? 35.401 153.956 165.159 1.00 46.79 141 GLU F C 1
ATOM 9156 O O . GLU F 1 141 ? 35.821 154.375 166.240 1.00 45.91 141 GLU F O 1
ATOM 9162 N N . PRO F 1 142 ? 36.127 154.038 164.023 1.00 48.01 142 PRO F N 1
ATOM 9163 C CA . PRO F 1 142 ? 37.445 154.701 164.023 1.00 48.49 142 PRO F CA 1
ATOM 9164 C C . PRO F 1 142 ? 37.202 156.175 164.401 1.00 48.40 142 PRO F C 1
ATOM 9165 O O . PRO F 1 142 ? 36.519 156.904 163.675 1.00 47.35 142 PRO F O 1
ATOM 9169 N N . PRO F 1 143 ? 37.729 156.618 165.559 1.00 48.74 143 PRO F N 1
ATOM 9170 C CA . PRO F 1 143 ? 37.543 158.007 166.015 1.00 49.29 143 PRO F CA 1
ATOM 9171 C C . PRO F 1 143 ? 37.918 159.042 164.964 1.00 49.28 143 PRO F C 1
ATOM 9172 O O . PRO F 1 143 ? 37.156 159.971 164.715 1.00 48.23 143 PRO F O 1
ATOM 9176 N N . GLU F 1 144 ? 39.079 158.859 164.334 1.00 51.07 144 GLU F N 1
ATOM 9177 C CA . GLU F 1 144 ? 39.552 159.802 163.318 1.00 53.57 144 GLU F CA 1
ATOM 9178 C C . GLU F 1 144 ? 38.619 160.040 162.153 1.00 52.65 144 GLU F C 1
ATOM 9179 O O . GLU F 1 144 ? 38.685 161.088 161.535 1.00 54.04 144 GLU F O 1
ATOM 9185 N N . LEU F 1 145 ? 37.758 159.087 161.828 1.00 52.12 145 LEU F N 1
ATOM 9186 C CA . LEU F 1 145 ? 36.854 159.300 160.710 1.00 51.72 145 LEU F CA 1
ATOM 9187 C C . LEU F 1 145 ? 35.566 159.955 161.121 1.00 51.48 145 LEU F C 1
ATOM 9188 O O . LEU F 1 145 ? 34.771 160.336 160.261 1.00 52.29 145 LEU F O 1
ATOM 9193 N N . ILE F 1 146 ? 35.342 160.088 162.426 1.00 51.08 146 ILE F N 1
ATOM 9194 C CA . ILE F 1 146 ? 34.085 160.671 162.887 1.00 51.26 146 ILE F CA 1
ATOM 9195 C C . ILE F 1 146 ? 33.889 162.120 162.438 1.00 50.23 146 ILE F C 1
ATOM 9196 O O . ILE F 1 146 ? 34.735 162.982 162.673 1.00 48.62 146 ILE F O 1
ATOM 9201 N N . GLY F 1 147 ? 32.765 162.359 161.771 1.00 50.16 147 GLY F N 1
ATOM 9202 C CA . GLY F 1 147 ? 32.441 163.686 161.294 1.00 51.47 147 GLY F CA 1
ATOM 9203 C C . GLY F 1 147 ? 33.158 164.104 160.022 1.00 51.84 147 GLY F C 1
ATOM 9204 O O . GLY F 1 147 ? 32.767 165.086 159.394 1.00 51.75 147 GLY F O 1
ATOM 9205 N N . THR F 1 148 ? 34.190 163.363 159.635 1.00 51.68 148 THR F N 1
ATOM 9206 C CA . THR F 1 148 ? 34.954 163.701 158.442 1.00 53.14 148 THR F CA 1
ATOM 9207 C C . THR F 1 148 ? 34.252 163.418 157.122 1.00 54.65 148 THR F C 1
ATOM 9208 O O . THR F 1 148 ? 34.625 163.986 156.097 1.00 55.77 148 THR F O 1
ATOM 9212 N N . GLY F 1 149 ? 33.251 162.543 157.132 1.00 55.99 149 GLY F N 1
ATOM 9213 C CA . GLY F 1 149 ? 32.574 162.209 155.891 1.00 56.03 149 GLY F CA 1
ATOM 9214 C C . GLY F 1 149 ? 33.343 161.140 155.116 1.00 56.69 149 GLY F C 1
ATOM 9215 O O . GLY F 1 149 ? 32.926 160.727 154.032 1.00 56.72 149 GLY F O 1
ATOM 9216 N N . ARG F 1 150 ? 34.477 160.703 155.659 1.00 56.63 150 ARG F N 1
ATOM 9217 C CA . ARG F 1 150 ? 35.273 159.655 155.023 1.00 57.42 150 ARG F CA 1
ATOM 9218 C C . ARG F 1 150 ? 34.859 158.283 155.572 1.00 56.04 150 ARG F C 1
ATOM 9219 O O . ARG F 1 150 ? 35.572 157.701 156.393 1.00 55.61 150 ARG F O 1
ATOM 9227 N N . ALA F 1 151 ? 33.716 157.781 155.108 1.00 54.30 151 ALA F N 1
ATOM 9228 C CA . ALA F 1 151 ? 33.174 156.491 155.534 1.00 53.56 151 ALA F CA 1
ATOM 9229 C C . ALA F 1 151 ? 34.184 155.389 155.868 1.00 53.17 151 ALA F C 1
ATOM 9230 O O . ALA F 1 151 ? 35.086 155.072 155.090 1.00 52.99 151 ALA F O 1
ATOM 9232 N N . VAL F 1 152 ? 34.000 154.799 157.043 1.00 52.97 152 VAL F N 1
ATOM 9233 C CA . VAL F 1 152 ? 34.858 153.733 157.537 1.00 52.90 152 VAL F CA 1
ATOM 9234 C C . VAL F 1 152 ? 34.846 152.532 156.581 1.00 53.66 152 VAL F C 1
ATOM 9235 O O . VAL F 1 152 ? 35.871 151.852 156.399 1.00 52.05 152 VAL F O 1
ATOM 9239 N N . SER F 1 153 ? 33.689 152.284 155.965 1.00 54.28 153 SER F N 1
ATOM 9240 C CA . SER F 1 153 ? 33.555 151.172 155.035 1.00 56.29 153 SER F CA 1
ATOM 9241 C C . SER F 1 153 ? 34.364 151.403 153.763 1.00 58.67 153 SER F C 1
ATOM 9242 O O . SER F 1 153 ? 34.613 150.468 153.009 1.00 58.98 153 SER F O 1
ATOM 9245 N N . ARG F 1 154 ? 34.784 152.648 153.537 1.00 61.05 154 ARG F N 1
ATOM 9246 C CA . ARG F 1 154 ? 35.602 152.991 152.372 1.00 62.11 154 ARG F CA 1
ATOM 9247 C C . ARG F 1 154 ? 37.064 153.232 152.751 1.00 61.94 154 ARG F C 1
ATOM 9248 O O . ARG F 1 154 ? 37.980 152.814 152.042 1.00 60.68 154 ARG F O 1
ATOM 9256 N N . TYR F 1 155 ? 37.281 153.903 153.880 1.00 62.11 155 TYR F N 1
ATOM 9257 C CA . TYR F 1 155 ? 38.636 154.249 154.287 1.00 62.32 155 TYR F CA 1
ATOM 9258 C C . TYR F 1 155 ? 39.348 153.322 155.262 1.00 62.05 155 TYR F C 1
ATOM 9259 O O . TYR F 1 155 ? 40.580 153.337 155.349 1.00 60.97 155 TYR F O 1
ATOM 9268 N N . LYS F 1 156 ? 38.596 152.514 156.001 1.00 62.52 156 LYS F N 1
ATOM 9269 C CA . LYS F 1 156 ? 39.233 151.603 156.944 1.00 62.12 156 LYS F CA 1
ATOM 9270 C C . LYS F 1 156 ? 38.454 150.298 157.072 1.00 62.62 156 LYS F C 1
ATOM 9271 O O . LYS F 1 156 ? 38.189 149.823 158.173 1.00 62.76 156 LYS F O 1
ATOM 9277 N N . PRO F 1 157 ? 38.090 149.690 155.929 1.00 63.39 157 PRO F N 1
ATOM 9278 C CA . PRO F 1 157 ? 37.340 148.432 155.930 1.00 63.19 157 PRO F CA 1
ATOM 9279 C C . PRO F 1 157 ? 38.005 147.300 156.709 1.00 63.17 157 PRO F C 1
ATOM 9280 O O . PRO F 1 157 ? 37.313 146.440 157.254 1.00 64.07 157 PRO F O 1
ATOM 9284 N N . GLU F 1 158 ? 39.335 147.296 156.774 1.00 62.63 158 GLU F N 1
ATOM 9285 C CA . GLU F 1 158 ? 40.052 146.247 157.503 1.00 62.74 158 GLU F CA 1
ATOM 9286 C C . GLU F 1 158 ? 39.610 146.246 158.954 1.00 62.14 158 GLU F C 1
ATOM 9287 O O . GLU F 1 158 ? 39.545 145.195 159.599 1.00 62.94 158 GLU F O 1
ATOM 9293 N N . ALA F 1 159 ? 39.331 147.436 159.477 1.00 59.91 159 ALA F N 1
ATOM 9294 C CA . ALA F 1 159 ? 38.889 147.547 160.854 1.00 56.64 159 ALA F CA 1
ATOM 9295 C C . ALA F 1 159 ? 37.583 146.764 160.938 1.00 53.93 159 ALA F C 1
ATOM 9296 O O . ALA F 1 159 ? 37.412 145.908 161.802 1.00 52.53 159 ALA F O 1
ATOM 9298 N N . ILE F 1 160 ? 36.675 147.049 160.017 1.00 51.45 160 ILE F N 1
ATOM 9299 C CA . ILE F 1 160 ? 35.405 146.352 160.004 1.00 51.25 160 ILE F CA 1
ATOM 9300 C C . ILE F 1 160 ? 35.664 144.859 159.871 1.00 51.72 160 ILE F C 1
ATOM 9301 O O . ILE F 1 160 ? 35.360 144.076 160.779 1.00 52.62 160 ILE F O 1
ATOM 9306 N N . VAL F 1 161 ? 36.243 144.476 158.736 1.00 50.45 161 VAL F N 1
ATOM 9307 C CA . VAL F 1 161 ? 36.548 143.079 158.454 1.00 48.53 161 VAL F CA 1
ATOM 9308 C C . VAL F 1 161 ? 37.194 142.334 159.628 1.00 47.63 161 VAL F C 1
ATOM 9309 O O . VAL F 1 161 ? 36.711 141.275 160.046 1.00 46.90 161 VAL F O 1
ATOM 9313 N N . GLU F 1 162 ? 38.276 142.890 160.163 1.00 46.41 162 GLU F N 1
ATOM 9314 C CA . GLU F 1 162 ? 38.983 142.258 161.268 1.00 45.80 162 GLU F CA 1
ATOM 9315 C C . GLU F 1 162 ? 38.191 142.184 162.570 1.00 45.67 162 GLU F C 1
ATOM 9316 O O . GLU F 1 162 ? 38.399 141.269 163.367 1.00 46.33 162 GLU F O 1
ATOM 9322 N N . THR F 1 163 ? 37.297 143.140 162.804 1.00 44.11 163 THR F N 1
ATOM 9323 C CA . THR F 1 163 ? 36.516 143.101 164.030 1.00 43.60 163 THR F CA 1
ATOM 9324 C C . THR F 1 163 ? 35.486 141.978 163.890 1.00 42.32 163 THR F C 1
ATOM 9325 O O . THR F 1 163 ? 35.328 141.138 164.787 1.00 41.87 163 THR F O 1
ATOM 9329 N N . VAL F 1 164 ? 34.819 141.953 162.745 1.00 41.00 164 VAL F N 1
ATOM 9330 C CA . VAL F 1 164 ? 33.842 140.920 162.446 1.00 40.39 164 VAL F CA 1
ATOM 9331 C C . VAL F 1 164 ? 34.442 139.522 162.602 1.00 41.03 164 VAL F C 1
ATOM 9332 O O . VAL F 1 164 ? 33.739 138.579 162.961 1.00 41.54 164 VAL F O 1
ATOM 9336 N N . GLY F 1 165 ? 35.740 139.393 162.341 1.00 40.41 165 GLY F N 1
ATOM 9337 C CA . GLY F 1 165 ? 36.383 138.099 162.456 1.00 40.51 165 GLY F CA 1
ATOM 9338 C C . GLY F 1 165 ? 36.742 137.727 163.876 1.00 41.01 165 GLY F C 1
ATOM 9339 O O . GLY F 1 165 ? 36.433 136.629 164.367 1.00 40.84 165 GLY F O 1
ATOM 9340 N N . LEU F 1 166 ? 37.414 138.656 164.539 1.00 40.43 166 LEU F N 1
ATOM 9341 C CA . LEU F 1 166 ? 37.823 138.457 165.911 1.00 37.88 166 LEU F CA 1
ATOM 9342 C C . LEU F 1 166 ? 36.603 138.169 166.783 1.00 37.10 166 LEU F C 1
ATOM 9343 O O . LEU F 1 166 ? 36.625 137.260 167.610 1.00 34.14 166 LEU F O 1
ATOM 9348 N N . VAL F 1 167 ? 35.534 138.931 166.574 1.00 37.23 167 VAL F N 1
ATOM 9349 C CA . VAL F 1 167 ? 34.324 138.759 167.370 1.00 38.73 167 VAL F CA 1
ATOM 9350 C C . VAL F 1 167 ? 33.632 137.417 167.128 1.00 40.66 167 VAL F C 1
ATOM 9351 O O . VAL F 1 167 ? 33.392 136.646 168.072 1.00 40.60 167 VAL F O 1
ATOM 9355 N N . SER F 1 168 ? 33.299 137.143 165.870 1.00 41.74 168 SER F N 1
ATOM 9356 C CA . SER F 1 168 ? 32.622 135.890 165.524 1.00 43.02 168 SER F CA 1
ATOM 9357 C C . SER F 1 168 ? 33.463 134.676 165.928 1.00 40.81 168 SER F C 1
ATOM 9358 O O . SER F 1 168 ? 32.957 133.576 166.048 1.00 40.77 168 SER F O 1
ATOM 9361 N N . ARG F 1 169 ? 34.745 134.906 166.157 1.00 40.73 169 ARG F N 1
ATOM 9362 C CA . ARG F 1 169 ? 35.674 133.866 166.567 1.00 41.54 169 ARG F CA 1
ATOM 9363 C C . ARG F 1 169 ? 35.685 133.648 168.095 1.00 40.88 169 ARG F C 1
ATOM 9364 O O . ARG F 1 169 ? 36.152 132.624 168.575 1.00 41.09 169 ARG F O 1
ATOM 9372 N N . HIS F 1 170 ? 35.184 134.608 168.865 1.00 39.41 170 HIS F N 1
ATOM 9373 C CA . HIS F 1 170 ? 35.185 134.456 170.319 1.00 38.48 170 HIS F CA 1
ATOM 9374 C C . HIS F 1 170 ? 33.793 134.521 170.954 1.00 37.58 170 HIS F C 1
ATOM 9375 O O . HIS F 1 170 ? 33.444 133.678 171.781 1.00 37.04 170 HIS F O 1
ATOM 9382 N N . PHE F 1 171 ? 33.016 135.523 170.545 1.00 35.31 171 PHE F N 1
ATOM 9383 C CA . PHE F 1 171 ? 31.688 135.767 171.077 1.00 33.59 171 PHE F CA 1
ATOM 9384 C C . PHE F 1 171 ? 30.683 135.967 169.949 1.00 35.06 171 PHE F C 1
ATOM 9385 O O . PHE F 1 171 ? 30.061 137.022 169.809 1.00 35.50 171 PHE F O 1
ATOM 9393 N N . PRO F 1 172 ? 30.491 134.922 169.134 1.00 36.44 172 PRO F N 1
ATOM 9394 C CA . PRO F 1 172 ? 29.557 134.971 168.010 1.00 34.97 172 PRO F CA 1
ATOM 9395 C C . PRO F 1 172 ? 28.134 135.465 168.287 1.00 35.51 172 PRO F C 1
ATOM 9396 O O . PRO F 1 172 ? 27.447 135.874 167.338 1.00 35.44 172 PRO F O 1
ATOM 9400 N N . GLU F 1 173 ? 27.669 135.450 169.545 1.00 35.78 173 GLU F N 1
ATOM 9401 C CA . GLU F 1 173 ? 26.303 135.944 169.798 1.00 35.46 173 GLU F CA 1
ATOM 9402 C C . GLU F 1 173 ? 26.286 137.420 169.550 1.00 34.53 173 GLU F C 1
ATOM 9403 O O . GLU F 1 173 ? 25.248 137.984 169.186 1.00 35.03 173 GLU F O 1
ATOM 9409 N N . VAL F 1 174 ? 27.435 138.037 169.803 1.00 32.60 174 VAL F N 1
ATOM 9410 C CA . VAL F 1 174 ? 27.589 139.479 169.666 1.00 33.76 174 VAL F CA 1
ATOM 9411 C C . VAL F 1 174 ? 27.681 139.956 168.218 1.00 34.43 174 VAL F C 1
ATOM 9412 O O . VAL F 1 174 ? 28.642 139.650 167.508 1.00 34.82 174 VAL F O 1
ATOM 9416 N N . SER F 1 175 ? 26.676 140.708 167.788 1.00 35.30 175 SER F N 1
ATOM 9417 C CA . SER F 1 175 ? 26.669 141.244 166.438 1.00 36.40 175 SER F CA 1
ATOM 9418 C C . SER F 1 175 ? 27.701 142.348 166.322 1.00 38.33 175 SER F C 1
ATOM 9419 O O . SER F 1 175 ? 28.261 142.825 167.309 1.00 40.01 175 SER F O 1
ATOM 9422 N N . VAL F 1 176 ? 27.949 142.753 165.092 1.00 39.31 176 VAL F N 1
ATOM 9423 C CA . VAL F 1 176 ? 28.914 143.788 164.821 1.00 38.51 176 VAL F CA 1
ATOM 9424 C C . VAL F 1 176 ? 28.310 144.790 163.859 1.00 40.67 176 VAL F C 1
ATOM 9425 O O . VAL F 1 176 ? 27.661 144.420 162.871 1.00 41.53 176 VAL F O 1
ATOM 9429 N N . ILE F 1 177 ? 28.479 146.064 164.187 1.00 41.18 177 ILE F N 1
ATOM 9430 C CA . ILE F 1 177 ? 28.036 147.107 163.303 1.00 40.54 177 ILE F CA 1
ATOM 9431 C C . ILE F 1 177 ? 29.233 148.036 163.222 1.00 40.98 177 ILE F C 1
ATOM 9432 O O . ILE F 1 177 ? 30.292 147.774 163.830 1.00 38.91 177 ILE F O 1
ATOM 9437 N N . THR F 1 178 ? 29.085 149.108 162.459 1.00 40.35 178 THR F N 1
ATOM 9438 C CA . THR F 1 178 ? 30.194 150.011 162.279 1.00 39.66 178 THR F CA 1
ATOM 9439 C C . THR F 1 178 ? 29.674 151.408 162.051 1.00 40.12 178 THR F C 1
ATOM 9440 O O . THR F 1 178 ? 28.482 151.606 161.780 1.00 39.66 178 THR F O 1
ATOM 9444 N N . GLY F 1 179 ? 30.572 152.380 162.165 1.00 42.36 179 GLY F N 1
ATOM 9445 C CA . GLY F 1 179 ? 30.174 153.764 161.974 1.00 44.31 179 GLY F CA 1
ATOM 9446 C C . GLY F 1 179 ? 31.364 154.680 161.790 1.00 46.01 179 GLY F C 1
ATOM 9447 O O . GLY F 1 179 ? 32.516 154.239 161.920 1.00 44.04 179 GLY F O 1
ATOM 9448 N N . ALA F 1 180 ? 31.056 155.948 161.488 1.00 48.54 180 ALA F N 1
ATOM 9449 C CA . ALA F 1 180 ? 32.018 157.039 161.256 1.00 50.95 180 ALA F CA 1
ATOM 9450 C C . ALA F 1 180 ? 32.212 157.315 159.762 1.00 52.34 180 ALA F C 1
ATOM 9451 O O . ALA F 1 180 ? 32.600 156.426 158.997 1.00 52.62 180 ALA F O 1
ATOM 9453 N N . GLY F 1 181 ? 31.929 158.549 159.346 1.00 53.92 181 GLY F N 1
ATOM 9454 C CA . GLY F 1 181 ? 32.088 158.916 157.946 1.00 54.57 181 GLY F CA 1
ATOM 9455 C C . GLY F 1 181 ? 30.974 158.461 157.002 1.00 55.41 181 GLY F C 1
ATOM 9456 O O . GLY F 1 181 ? 30.980 158.820 155.828 1.00 56.04 181 GLY F O 1
ATOM 9457 N N . ILE F 1 182 ? 30.016 157.680 157.491 1.00 55.57 182 ILE F N 1
ATOM 9458 C CA . ILE F 1 182 ? 28.936 157.198 156.639 1.00 56.47 182 ILE F CA 1
ATOM 9459 C C . ILE F 1 182 ? 28.081 158.356 156.129 1.00 58.47 182 ILE F C 1
ATOM 9460 O O . ILE F 1 182 ? 27.465 159.060 156.930 1.00 59.65 182 ILE F O 1
ATOM 9465 N N . GLU F 1 183 ? 28.026 158.567 154.812 1.00 59.59 183 GLU F N 1
ATOM 9466 C CA . GLU F 1 183 ? 27.197 159.654 154.286 1.00 60.84 183 GLU F CA 1
ATOM 9467 C C . GLU F 1 183 ? 26.203 159.289 153.185 1.00 59.86 183 GLU F C 1
ATOM 9468 O O . GLU F 1 183 ? 25.219 159.994 152.963 1.00 59.28 183 GLU F O 1
ATOM 9474 N N . SER F 1 184 ? 26.443 158.183 152.499 1.00 60.19 184 SER F N 1
ATOM 9475 C CA . SER F 1 184 ? 25.537 157.759 151.433 1.00 59.91 184 SER F CA 1
ATOM 9476 C C . SER F 1 184 ? 25.077 156.321 151.625 1.00 59.84 184 SER F C 1
ATOM 9477 O O . SER F 1 184 ? 25.658 155.568 152.416 1.00 59.31 184 SER F O 1
ATOM 9480 N N . GLY F 1 185 ? 24.030 155.947 150.896 1.00 60.38 185 GLY F N 1
ATOM 9481 C CA . GLY F 1 185 ? 23.540 154.581 150.951 1.00 60.79 185 GLY F CA 1
ATOM 9482 C C . GLY F 1 185 ? 24.643 153.645 150.467 1.00 60.54 185 GLY F C 1
ATOM 9483 O O . GLY F 1 185 ? 24.689 152.476 150.835 1.00 60.86 185 GLY F O 1
ATOM 9484 N N . ASP F 1 186 ? 25.545 154.163 149.641 1.00 61.13 186 ASP F N 1
ATOM 9485 C CA . ASP F 1 186 ? 26.650 153.361 149.133 1.00 62.09 186 ASP F CA 1
ATOM 9486 C C . ASP F 1 186 ? 27.550 152.985 150.288 1.00 61.47 186 ASP F C 1
ATOM 9487 O O . ASP F 1 186 ? 28.027 151.856 150.372 1.00 61.60 186 ASP F O 1
ATOM 9492 N N . ASP F 1 187 ? 27.774 153.937 151.185 1.00 61.25 187 ASP F N 1
ATOM 9493 C CA . ASP F 1 187 ? 28.605 153.693 152.359 1.00 60.24 187 ASP F CA 1
ATOM 9494 C C . ASP F 1 187 ? 28.015 152.555 153.212 1.00 58.56 187 ASP F C 1
ATOM 9495 O O . ASP F 1 187 ? 28.740 151.666 153.667 1.00 56.44 187 ASP F O 1
ATOM 9500 N N . VAL F 1 188 ? 26.699 152.599 153.415 1.00 57.43 188 VAL F N 1
ATOM 9501 C CA . VAL F 1 188 ? 25.984 151.599 154.197 1.00 57.34 188 VAL F CA 1
ATOM 9502 C C . VAL F 1 188 ? 26.163 150.236 153.548 1.00 58.06 188 VAL F C 1
ATOM 9503 O O . VAL F 1 188 ? 26.712 149.308 154.148 1.00 58.60 188 VAL F O 1
ATOM 9507 N N . ALA F 1 189 ? 25.700 150.123 152.309 1.00 58.40 189 ALA F N 1
ATOM 9508 C CA . ALA F 1 189 ? 25.813 148.876 151.553 1.00 58.04 189 ALA F CA 1
ATOM 9509 C C . ALA F 1 189 ? 27.203 148.227 151.676 1.00 57.18 189 ALA F C 1
ATOM 9510 O O . ALA F 1 189 ? 27.313 146.997 151.773 1.00 57.41 189 ALA F O 1
ATOM 9512 N N . ALA F 1 190 ? 28.256 149.045 151.683 1.00 54.97 190 ALA F N 1
ATOM 9513 C CA . ALA F 1 190 ? 29.623 148.529 151.778 1.00 54.07 190 ALA F CA 1
ATOM 9514 C C . ALA F 1 190 ? 29.956 148.011 153.175 1.00 54.55 190 ALA F C 1
ATOM 9515 O O . ALA F 1 190 ? 30.808 147.125 153.336 1.00 54.36 190 ALA F O 1
ATOM 9517 N N . ALA F 1 191 ? 29.301 148.587 154.186 1.00 53.63 191 ALA F N 1
ATOM 9518 C CA . ALA F 1 191 ? 29.526 148.177 155.571 1.00 51.36 191 ALA F CA 1
ATOM 9519 C C . ALA F 1 191 ? 28.955 146.768 155.643 1.00 50.31 191 ALA F C 1
ATOM 9520 O O . ALA F 1 191 ? 29.639 145.821 156.048 1.00 48.56 191 ALA F O 1
ATOM 9522 N N . LEU F 1 192 ? 27.697 146.651 155.223 1.00 49.10 192 LEU F N 1
ATOM 9523 C CA . LEU F 1 192 ? 27.003 145.378 155.192 1.00 49.85 192 LEU F CA 1
ATOM 9524 C C . LEU F 1 192 ? 27.814 144.331 154.406 1.00 50.79 192 LEU F C 1
ATOM 9525 O O . LEU F 1 192 ? 28.039 143.225 154.897 1.00 50.28 192 LEU F O 1
ATOM 9530 N N . ARG F 1 193 ? 28.269 144.686 153.201 1.00 51.94 193 ARG F N 1
ATOM 9531 C CA . ARG F 1 193 ? 29.053 143.754 152.384 1.00 52.75 193 ARG F CA 1
ATOM 9532 C C . ARG F 1 193 ? 30.279 143.259 153.134 1.00 51.48 193 ARG F C 1
ATOM 9533 O O . ARG F 1 193 ? 30.776 142.175 152.868 1.00 52.09 193 ARG F O 1
ATOM 9541 N N . LEU F 1 194 ? 30.770 144.047 154.078 1.00 51.30 194 LEU F N 1
ATOM 9542 C CA . LEU F 1 194 ? 31.957 143.654 154.830 1.00 51.12 194 LEU F CA 1
ATOM 9543 C C . LEU F 1 194 ? 31.688 142.748 156.018 1.00 50.49 194 LEU F C 1
ATOM 9544 O O . LEU F 1 194 ? 32.603 142.444 156.779 1.00 50.49 194 LEU F O 1
ATOM 9549 N N . GLY F 1 195 ? 30.438 142.324 156.182 1.00 50.13 195 GLY F N 1
ATOM 9550 C CA . GLY F 1 195 ? 30.107 141.429 157.278 1.00 50.92 195 GLY F CA 1
ATOM 9551 C C . GLY F 1 195 ? 29.380 142.064 158.450 1.00 51.68 195 GLY F C 1
ATOM 9552 O O . GLY F 1 195 ? 29.129 141.407 159.456 1.00 52.90 195 GLY F O 1
ATOM 9553 N N . THR F 1 196 ? 29.041 143.339 158.310 1.00 50.57 196 THR F N 1
ATOM 9554 C CA . THR F 1 196 ? 28.352 144.102 159.338 1.00 48.70 196 THR F CA 1
ATOM 9555 C C . THR F 1 196 ? 26.865 143.795 159.367 1.00 48.40 196 THR F C 1
ATOM 9556 O O . THR F 1 196 ? 26.282 143.424 158.346 1.00 48.70 196 THR F O 1
ATOM 9560 N N . ARG F 1 197 ? 26.244 143.973 160.528 1.00 47.22 197 ARG F N 1
ATOM 9561 C CA . ARG F 1 197 ? 24.819 143.710 160.666 1.00 46.58 197 ARG F CA 1
ATOM 9562 C C . ARG F 1 197 ? 24.062 145.018 160.842 1.00 45.68 197 ARG F C 1
ATOM 9563 O O . ARG F 1 197 ? 22.892 145.048 161.242 1.00 45.30 197 ARG F O 1
ATOM 9571 N N . GLY F 1 198 ? 24.736 146.112 160.532 1.00 43.97 198 GLY F N 1
ATOM 9572 C CA . GLY F 1 198 ? 24.098 147.394 160.684 1.00 43.38 198 GLY F CA 1
ATOM 9573 C C . GLY F 1 198 ? 25.077 148.540 160.710 1.00 43.93 198 GLY F C 1
ATOM 9574 O O . GLY F 1 198 ? 26.305 148.374 160.637 1.00 43.95 198 GLY F O 1
ATOM 9575 N N . VAL F 1 199 ? 24.529 149.726 160.883 1.00 43.90 199 VAL F N 1
ATOM 9576 C CA . VAL F 1 199 ? 25.360 150.907 160.857 1.00 44.76 199 VAL F CA 1
ATOM 9577 C C . VAL F 1 199 ? 24.960 151.943 161.906 1.00 43.48 199 VAL F C 1
ATOM 9578 O O . VAL F 1 199 ? 23.788 152.022 162.317 1.00 43.41 199 VAL F O 1
ATOM 9582 N N . LEU F 1 200 ? 25.949 152.715 162.345 1.00 42.09 200 LEU F N 1
ATOM 9583 C CA . LEU F 1 200 ? 25.737 153.784 163.317 1.00 40.89 200 LEU F CA 1
ATOM 9584 C C . LEU F 1 200 ? 26.239 155.065 162.645 1.00 40.94 200 LEU F C 1
ATOM 9585 O O . LEU F 1 200 ? 27.380 155.105 162.147 1.00 40.48 200 LEU F O 1
ATOM 9590 N N . LEU F 1 201 ? 25.394 156.094 162.611 1.00 40.80 201 LEU F N 1
ATOM 9591 C CA . LEU F 1 201 ? 25.770 157.365 161.979 1.00 41.28 201 LEU F CA 1
ATOM 9592 C C . LEU F 1 201 ? 25.073 158.570 162.600 1.00 41.18 201 LEU F C 1
ATOM 9593 O O . LEU F 1 201 ? 24.031 158.433 163.255 1.00 39.47 201 LEU F O 1
ATOM 9598 N N . ALA F 1 202 ? 25.648 159.753 162.369 1.00 41.67 202 ALA F N 1
ATOM 9599 C CA . ALA F 1 202 ? 25.087 160.993 162.902 1.00 41.46 202 ALA F CA 1
ATOM 9600 C C . ALA F 1 202 ? 24.980 162.148 161.882 1.00 41.93 202 ALA F C 1
ATOM 9601 O O . ALA F 1 202 ? 23.876 162.478 161.428 1.00 41.47 202 ALA F O 1
ATOM 9603 N N . SER F 1 203 ? 26.117 162.756 161.532 1.00 43.42 203 SER F N 1
ATOM 9604 C CA . SER F 1 203 ? 26.173 163.895 160.589 1.00 44.17 203 SER F CA 1
ATOM 9605 C C . SER F 1 203 ? 25.229 163.840 159.390 1.00 44.61 203 SER F C 1
ATOM 9606 O O . SER F 1 203 ? 24.314 164.665 159.253 1.00 43.81 203 SER F O 1
ATOM 9609 N N . ALA F 1 204 ? 25.481 162.873 158.514 1.00 44.62 204 ALA F N 1
ATOM 9610 C CA . ALA F 1 204 ? 24.694 162.700 157.311 1.00 45.22 204 ALA F CA 1
ATOM 9611 C C . ALA F 1 204 ? 23.203 162.869 157.546 1.00 46.42 204 ALA F C 1
ATOM 9612 O O . ALA F 1 204 ? 22.541 163.608 156.829 1.00 47.21 204 ALA F O 1
ATOM 9614 N N . ALA F 1 205 ? 22.664 162.193 158.547 1.00 47.02 205 ALA F N 1
ATOM 9615 C CA . ALA F 1 205 ? 21.241 162.309 158.798 1.00 48.97 205 ALA F CA 1
ATOM 9616 C C . ALA F 1 205 ? 20.885 163.620 159.478 1.00 50.10 205 ALA F C 1
ATOM 9617 O O . ALA F 1 205 ? 20.033 164.361 158.994 1.00 50.28 205 ALA F O 1
ATOM 9619 N N . VAL F 1 206 ? 21.549 163.905 160.592 1.00 51.61 206 VAL F N 1
ATOM 9620 C CA . VAL F 1 206 ? 21.271 165.109 161.369 1.00 52.91 206 VAL F CA 1
ATOM 9621 C C . VAL F 1 206 ? 21.401 166.433 160.610 1.00 53.81 206 VAL F C 1
ATOM 9622 O O . VAL F 1 206 ? 20.589 167.347 160.796 1.00 53.36 206 VAL F O 1
ATOM 9626 N N . LYS F 1 207 ? 22.398 166.539 159.746 1.00 54.94 207 LYS F N 1
ATOM 9627 C CA . LYS F 1 207 ? 22.586 167.781 159.016 1.00 57.43 207 LYS F CA 1
ATOM 9628 C C . LYS F 1 207 ? 22.045 167.824 157.591 1.00 59.01 207 LYS F C 1
ATOM 9629 O O . LYS F 1 207 ? 22.297 168.776 156.862 1.00 59.37 207 LYS F O 1
ATOM 9635 N N . ALA F 1 208 ? 21.289 166.802 157.201 1.00 61.31 208 ALA F N 1
ATOM 9636 C CA . ALA F 1 208 ? 20.714 166.736 155.860 1.00 62.77 208 ALA F CA 1
ATOM 9637 C C . ALA F 1 208 ? 19.649 167.815 155.663 1.00 64.12 208 ALA F C 1
ATOM 9638 O O . ALA F 1 208 ? 18.917 168.161 156.596 1.00 64.75 208 ALA F O 1
ATOM 9640 N N . LYS F 1 209 ? 19.563 168.349 154.449 1.00 65.10 209 LYS F N 1
ATOM 9641 C CA . LYS F 1 209 ? 18.560 169.368 154.154 1.00 66.32 209 LYS F CA 1
ATOM 9642 C C . LYS F 1 209 ? 17.180 168.708 154.149 1.00 66.13 209 LYS F C 1
ATOM 9643 O O . LYS F 1 209 ? 16.183 169.323 154.530 1.00 65.66 209 LYS F O 1
ATOM 9649 N N . ASP F 1 210 ? 17.136 167.449 153.717 1.00 66.39 210 ASP F N 1
ATOM 9650 C CA . ASP F 1 210 ? 15.894 166.685 153.685 1.00 66.79 210 ASP F CA 1
ATOM 9651 C C . ASP F 1 210 ? 16.126 165.377 154.437 1.00 66.33 210 ASP F C 1
ATOM 9652 O O . ASP F 1 210 ? 16.421 164.346 153.831 1.00 66.91 210 ASP F O 1
ATOM 9657 N N . PRO F 1 211 ? 15.995 165.406 155.771 1.00 65.52 211 PRO F N 1
ATOM 9658 C CA . PRO F 1 211 ? 16.182 164.246 156.649 1.00 64.32 211 PRO F CA 1
ATOM 9659 C C . PRO F 1 211 ? 15.508 162.968 156.157 1.00 62.79 211 PRO F C 1
ATOM 9660 O O . PRO F 1 211 ? 16.169 161.947 155.955 1.00 61.09 211 PRO F O 1
ATOM 9664 N N . TYR F 1 212 ? 14.194 163.032 155.970 1.00 62.24 212 TYR F N 1
ATOM 9665 C CA . TYR F 1 212 ? 13.441 161.878 155.502 1.00 62.44 212 TYR F CA 1
ATOM 9666 C C . TYR F 1 212 ? 14.074 161.262 154.259 1.00 61.23 212 TYR F C 1
ATOM 9667 O O . TYR F 1 212 ? 14.375 160.068 154.224 1.00 60.72 212 TYR F O 1
ATOM 9676 N N . ALA F 1 213 ? 14.275 162.083 153.237 1.00 59.80 213 ALA F N 1
ATOM 9677 C CA . ALA F 1 213 ? 14.864 161.600 151.999 1.00 58.61 213 ALA F CA 1
ATOM 9678 C C . ALA F 1 213 ? 16.247 161.002 152.236 1.00 57.67 213 ALA F C 1
ATOM 9679 O O . ALA F 1 213 ? 16.567 159.933 151.705 1.00 58.46 213 ALA F O 1
ATOM 9681 N N . LYS F 1 214 ? 17.068 161.684 153.030 1.00 55.31 214 LYS F N 1
ATOM 9682 C CA . LYS F 1 214 ? 18.421 161.207 153.289 1.00 53.02 214 LYS F CA 1
ATOM 9683 C C . LYS F 1 214 ? 18.416 159.900 154.071 1.00 52.97 214 LYS F C 1
ATOM 9684 O O . LYS F 1 214 ? 19.235 159.001 153.822 1.00 52.72 214 LYS F O 1
ATOM 9690 N N . ILE F 1 215 ? 17.493 159.796 155.020 1.00 51.48 215 ILE F N 1
ATOM 9691 C CA . ILE F 1 215 ? 17.410 158.596 155.836 1.00 50.96 215 ILE F CA 1
ATOM 9692 C C . ILE F 1 215 ? 16.958 157.421 154.972 1.00 51.46 215 ILE F C 1
ATOM 9693 O O . ILE F 1 215 ? 17.433 156.289 155.149 1.00 50.29 215 ILE F O 1
ATOM 9698 N N . VAL F 1 216 ? 16.056 157.689 154.029 1.00 51.48 216 VAL F N 1
ATOM 9699 C CA . VAL F 1 216 ? 15.594 156.635 153.132 1.00 51.66 216 VAL F CA 1
ATOM 9700 C C . VAL F 1 216 ? 16.784 156.151 152.305 1.00 50.92 216 VAL F C 1
ATOM 9701 O O . VAL F 1 216 ? 16.991 154.949 152.140 1.00 51.69 216 VAL F O 1
ATOM 9705 N N . GLU F 1 217 ? 17.584 157.086 151.814 1.00 50.73 217 GLU F N 1
ATOM 9706 C CA . GLU F 1 217 ? 18.760 156.733 151.033 1.00 51.66 217 GLU F CA 1
ATOM 9707 C C . GLU F 1 217 ? 19.691 155.852 151.853 1.00 53.81 217 GLU F C 1
ATOM 9708 O O . GLU F 1 217 ? 20.181 154.833 151.364 1.00 55.38 217 GLU F O 1
ATOM 9714 N N . LEU F 1 218 ? 19.946 156.259 153.097 1.00 55.20 218 LEU F N 1
ATOM 9715 C CA . LEU F 1 218 ? 20.847 155.526 153.988 1.00 55.15 218 LEU F CA 1
ATOM 9716 C C . LEU F 1 218 ? 20.332 154.165 154.428 1.00 55.04 218 LEU F C 1
ATOM 9717 O O . LEU F 1 218 ? 21.101 153.210 154.497 1.00 54.93 218 LEU F O 1
ATOM 9722 N N . ALA F 1 219 ? 19.037 154.075 154.709 1.00 55.76 219 ALA F N 1
ATOM 9723 C CA . ALA F 1 219 ? 18.428 152.824 155.169 1.00 58.27 219 ALA F CA 1
ATOM 9724 C C . ALA F 1 219 ? 18.064 151.822 154.069 1.00 60.24 219 ALA F C 1
ATOM 9725 O O . ALA F 1 219 ? 17.915 150.625 154.333 1.00 60.75 219 ALA F O 1
ATOM 9727 N N . LYS F 1 220 ? 17.912 152.313 152.843 1.00 61.47 220 LYS F N 1
ATOM 9728 C CA . LYS F 1 220 ? 17.533 151.467 151.719 1.00 61.86 220 LYS F CA 1
ATOM 9729 C C . LYS F 1 220 ? 18.347 150.177 151.586 1.00 60.60 220 LYS F C 1
ATOM 9730 O O . LYS F 1 220 ? 17.787 149.116 151.333 1.00 59.96 220 LYS F O 1
ATOM 9736 N N . PRO F 1 221 ? 19.677 150.248 151.750 1.00 59.70 221 PRO F N 1
ATOM 9737 C CA . PRO F 1 221 ? 20.466 149.019 151.629 1.00 59.76 221 PRO F CA 1
ATOM 9738 C C . PRO F 1 221 ? 20.063 147.937 152.635 1.00 60.90 221 PRO F C 1
ATOM 9739 O O . PRO F 1 221 ? 20.331 146.765 152.425 1.00 61.55 221 PRO F O 1
ATOM 9743 N N . LEU F 1 222 ? 19.416 148.326 153.727 1.00 62.50 222 LEU F N 1
ATOM 9744 C CA . LEU F 1 222 ? 19.005 147.359 154.748 1.00 63.28 222 LEU F CA 1
ATOM 9745 C C . LEU F 1 222 ? 17.836 146.501 154.295 1.00 63.95 222 LEU F C 1
ATOM 9746 O O . LEU F 1 222 ? 17.720 145.348 154.706 1.00 63.04 222 LEU F O 1
ATOM 9751 N N . SER F 1 223 ? 16.954 147.072 153.478 1.00 65.52 223 SER F N 1
ATOM 9752 C CA . SER F 1 223 ? 15.779 146.346 152.993 1.00 67.39 223 SER F CA 1
ATOM 9753 C C . SER F 1 223 ? 16.145 145.502 151.783 1.00 69.44 223 SER F C 1
ATOM 9754 O O . SER F 1 223 ? 15.627 144.399 151.593 1.00 70.23 223 SER F O 1
ATOM 9757 N N . GLU F 1 224 ? 17.042 146.039 150.965 1.00 71.61 224 GLU F N 1
ATOM 9758 C CA . GLU F 1 224 ? 17.511 145.356 149.774 1.00 73.66 224 GLU F CA 1
ATOM 9759 C C . GLU F 1 224 ? 18.524 144.292 150.171 1.00 73.89 224 GLU F C 1
ATOM 9760 O O . GLU F 1 224 ? 19.683 144.394 149.708 1.00 73.81 224 GLU F O 1
ATOM 9766 N N . LEU F 1 225 ? 18.139 143.380 150.944 1.00 73.77 225 LEU F N 1
ATOM 9767 N N . MET G 1 1 ? 56.021 179.590 201.871 1.00 62.78 1 MET G N 1
ATOM 9768 C CA . MET G 1 1 ? 57.050 179.585 200.797 1.00 64.23 1 MET G CA 1
ATOM 9769 C C . MET G 1 1 ? 57.968 180.807 200.871 1.00 65.38 1 MET G C 1
ATOM 9770 O O . MET G 1 1 ? 57.917 181.573 201.830 1.00 65.49 1 MET G O 1
ATOM 9775 N N . ARG G 1 2 ? 58.811 180.991 199.862 1.00 66.74 2 ARG G N 1
ATOM 9776 C CA . ARG G 1 2 ? 59.729 182.116 199.879 1.00 68.72 2 ARG G CA 1
ATOM 9777 C C . ARG G 1 2 ? 59.389 183.211 198.888 1.00 68.68 2 ARG G C 1
ATOM 9778 O O . ARG G 1 2 ? 59.339 182.996 197.671 1.00 68.58 2 ARG G O 1
ATOM 9786 N N . LEU G 1 3 ? 59.184 184.395 199.452 1.00 68.76 3 LEU G N 1
ATOM 9787 C CA . LEU G 1 3 ? 58.853 185.625 198.745 1.00 68.47 3 LEU G CA 1
ATOM 9788 C C . LEU G 1 3 ? 58.897 185.599 197.197 1.00 66.55 3 LEU G C 1
ATOM 9789 O O . LEU G 1 3 ? 57.903 185.207 196.582 1.00 68.77 3 LEU G O 1
ATOM 9794 N N . PRO G 1 4 ? 59.999 186.034 196.544 1.00 63.12 4 PRO G N 1
ATOM 9795 C CA . PRO G 1 4 ? 59.969 185.973 195.071 1.00 61.40 4 PRO G CA 1
ATOM 9796 C C . PRO G 1 4 ? 60.313 184.540 194.706 1.00 60.57 4 PRO G C 1
ATOM 9797 O O . PRO G 1 4 ? 61.272 183.991 195.237 1.00 61.44 4 PRO G O 1
ATOM 9801 N N . ILE G 1 5 ? 59.555 183.926 193.806 1.00 59.51 5 ILE G N 1
ATOM 9802 C CA . ILE G 1 5 ? 59.817 182.528 193.483 1.00 57.83 5 ILE G CA 1
ATOM 9803 C C . ILE G 1 5 ? 59.823 182.197 192.001 1.00 56.68 5 ILE G C 1
ATOM 9804 O O . ILE G 1 5 ? 59.106 182.797 191.213 1.00 55.67 5 ILE G O 1
ATOM 9809 N N . LEU G 1 6 ? 60.678 181.254 191.632 1.00 56.96 6 LEU G N 1
ATOM 9810 C CA . LEU G 1 6 ? 60.766 180.779 190.258 1.00 58.45 6 LEU G CA 1
ATOM 9811 C C . LEU G 1 6 ? 60.558 179.262 190.343 1.00 58.20 6 LEU G C 1
ATOM 9812 O O . LEU G 1 6 ? 61.340 178.557 190.989 1.00 57.81 6 LEU G O 1
ATOM 9817 N N . ILE G 1 7 ? 59.497 178.765 189.715 1.00 57.40 7 ILE G N 1
ATOM 9818 C CA . ILE G 1 7 ? 59.223 177.339 189.746 1.00 56.67 7 ILE G CA 1
ATOM 9819 C C . ILE G 1 7 ? 59.443 176.712 188.376 1.00 56.01 7 ILE G C 1
ATOM 9820 O O . ILE G 1 7 ? 58.856 177.148 187.370 1.00 54.23 7 ILE G O 1
ATOM 9825 N N . ILE G 1 8 ? 60.323 175.710 188.346 1.00 55.65 8 ILE G N 1
ATOM 9826 C CA . ILE G 1 8 ? 60.608 174.982 187.120 1.00 56.03 8 ILE G CA 1
ATOM 9827 C C . ILE G 1 8 ? 59.786 173.693 187.190 1.00 55.18 8 ILE G C 1
ATOM 9828 O O . ILE G 1 8 ? 60.038 172.813 188.032 1.00 54.52 8 ILE G O 1
ATOM 9833 N N . ASN G 1 9 ? 58.804 173.599 186.303 1.00 54.08 9 ASN G N 1
ATOM 9834 C CA . ASN G 1 9 ? 57.926 172.445 186.208 1.00 52.57 9 ASN G CA 1
ATOM 9835 C C . ASN G 1 9 ? 58.511 171.525 185.129 1.00 51.92 9 ASN G C 1
ATOM 9836 O O . ASN G 1 9 ? 58.554 171.879 183.940 1.00 49.66 9 ASN G O 1
ATOM 9841 N N . PHE G 1 10 ? 58.967 170.348 185.554 1.00 51.76 10 PHE G N 1
ATOM 9842 C CA . PHE G 1 10 ? 59.559 169.370 184.639 1.00 51.90 10 PHE G CA 1
ATOM 9843 C C . PHE G 1 10 ? 58.522 168.684 183.752 1.00 52.02 10 PHE G C 1
ATOM 9844 O O . PHE G 1 10 ? 58.864 168.144 182.688 1.00 51.76 10 PHE G O 1
ATOM 9852 N N . LYS G 1 11 ? 57.260 168.718 184.196 1.00 51.05 11 LYS G N 1
ATOM 9853 C CA . LYS G 1 11 ? 56.154 168.058 183.502 1.00 49.87 11 LYS G CA 1
ATOM 9854 C C . LYS G 1 11 ? 56.534 166.593 183.298 1.00 49.21 11 LYS G C 1
ATOM 9855 O O . LYS G 1 11 ? 57.094 165.967 184.208 1.00 47.26 11 LYS G O 1
ATOM 9861 N N . ALA G 1 12 ? 56.236 166.047 182.125 1.00 50.39 12 ALA G N 1
ATOM 9862 C CA . ALA G 1 12 ? 56.570 164.653 181.834 1.00 53.50 12 ALA G CA 1
ATOM 9863 C C . ALA G 1 12 ? 57.583 164.561 180.695 1.00 54.74 12 ALA G C 1
ATOM 9864 O O . ALA G 1 12 ? 57.665 163.547 179.998 1.00 55.06 12 ALA G O 1
ATOM 9866 N N . TYR G 1 13 ? 58.348 165.633 180.507 1.00 56.51 13 TYR G N 1
ATOM 9867 C CA . TYR G 1 13 ? 59.369 165.699 179.456 1.00 56.31 13 TYR G CA 1
ATOM 9868 C C . TYR G 1 13 ? 60.467 164.661 179.650 1.00 57.08 13 TYR G C 1
ATOM 9869 O O . TYR G 1 13 ? 61.002 164.498 180.754 1.00 55.08 13 TYR G O 1
ATOM 9878 N N . GLY G 1 14 ? 60.799 163.960 178.569 1.00 58.99 14 GLY G N 1
ATOM 9879 C CA . GLY G 1 14 ? 61.861 162.968 178.639 1.00 61.29 14 GLY G CA 1
ATOM 9880 C C . GLY G 1 14 ? 63.186 163.638 178.992 1.00 62.69 14 GLY G C 1
ATOM 9881 O O . GLY G 1 14 ? 64.013 163.070 179.715 1.00 62.75 14 GLY G O 1
ATOM 9882 N N . GLU G 1 15 ? 63.379 164.861 178.496 1.00 62.93 15 GLU G N 1
ATOM 9883 C CA . GLU G 1 15 ? 64.601 165.610 178.762 1.00 63.32 15 GLU G CA 1
ATOM 9884 C C . GLU G 1 15 ? 64.825 165.810 180.252 1.00 63.16 15 GLU G C 1
ATOM 9885 O O . GLU G 1 15 ? 65.924 166.153 180.670 1.00 63.41 15 GLU G O 1
ATOM 9891 N N . ALA G 1 16 ? 63.793 165.593 181.060 1.00 62.71 16 ALA G N 1
ATOM 9892 C CA . ALA G 1 16 ? 63.935 165.769 182.500 1.00 62.67 16 ALA G CA 1
ATOM 9893 C C . ALA G 1 16 ? 63.600 164.498 183.271 1.00 63.22 16 ALA G C 1
ATOM 9894 O O . ALA G 1 16 ? 63.487 164.518 184.499 1.00 63.06 16 ALA G O 1
ATOM 9896 N N . ALA G 1 17 ? 63.460 163.389 182.554 1.00 64.30 17 ALA G N 1
ATOM 9897 C CA . ALA G 1 17 ? 63.124 162.118 183.194 1.00 65.42 17 ALA G CA 1
ATOM 9898 C C . ALA G 1 17 ? 64.343 161.329 183.660 1.00 66.35 17 ALA G C 1
ATOM 9899 O O . ALA G 1 17 ? 65.473 161.602 183.258 1.00 67.01 17 ALA G O 1
ATOM 9901 N N . GLY G 1 18 ? 64.099 160.342 184.514 1.00 67.35 18 GLY G N 1
ATOM 9902 C CA . GLY G 1 18 ? 65.177 159.523 185.033 1.00 67.99 18 GLY G CA 1
ATOM 9903 C C . GLY G 1 18 ? 66.221 160.362 185.729 1.00 68.38 18 GLY G C 1
ATOM 9904 O O . GLY G 1 18 ? 65.883 161.285 186.460 1.00 67.94 18 GLY G O 1
ATOM 9905 N N . LYS G 1 19 ? 67.490 160.036 185.494 1.00 69.80 19 LYS G N 1
ATOM 9906 C CA . LYS G 1 19 ? 68.624 160.754 186.083 1.00 70.12 19 LYS G CA 1
ATOM 9907 C C . LYS G 1 19 ? 68.635 162.237 185.705 1.00 69.30 19 LYS G C 1
ATOM 9908 O O . LYS G 1 19 ? 69.087 163.083 186.477 1.00 67.85 19 LYS G O 1
ATOM 9914 N N . ARG G 1 20 ? 68.154 162.534 184.503 1.00 69.04 20 ARG G N 1
ATOM 9915 C CA . ARG G 1 20 ? 68.079 163.902 184.016 1.00 69.40 20 ARG G CA 1
ATOM 9916 C C . ARG G 1 20 ? 67.381 164.794 185.042 1.00 68.89 20 ARG G C 1
ATOM 9917 O O . ARG G 1 20 ? 67.754 165.948 185.222 1.00 69.03 20 ARG G O 1
ATOM 9925 N N . ALA G 1 21 ? 66.368 164.250 185.710 1.00 68.15 21 ALA G N 1
ATOM 9926 C CA . ALA G 1 21 ? 65.621 165.006 186.707 1.00 67.49 21 ALA G CA 1
ATOM 9927 C C . ALA G 1 21 ? 66.554 165.547 187.781 1.00 66.77 21 ALA G C 1
ATOM 9928 O O . ALA G 1 21 ? 66.483 166.724 188.137 1.00 66.27 21 ALA G O 1
ATOM 9930 N N . VAL G 1 22 ? 67.426 164.686 188.299 1.00 66.52 22 VAL G N 1
ATOM 9931 C CA . VAL G 1 22 ? 68.368 165.099 189.331 1.00 65.82 22 VAL G CA 1
ATOM 9932 C C . VAL G 1 22 ? 69.383 166.108 188.777 1.00 65.69 22 VAL G C 1
ATOM 9933 O O . VAL G 1 22 ? 69.751 167.069 189.453 1.00 64.79 22 VAL G O 1
ATOM 9937 N N . GLU G 1 23 ? 69.820 165.896 187.542 1.00 65.72 23 GLU G N 1
ATOM 9938 C CA . GLU G 1 23 ? 70.776 166.800 186.916 1.00 66.61 23 GLU G CA 1
ATOM 9939 C C . GLU G 1 23 ? 70.174 168.194 186.804 1.00 66.52 23 GLU G C 1
ATOM 9940 O O . GLU G 1 23 ? 70.808 169.197 187.145 1.00 66.30 23 GLU G O 1
ATOM 9946 N N . LEU G 1 24 ? 68.944 168.247 186.309 1.00 65.77 24 LEU G N 1
ATOM 9947 C CA . LEU G 1 24 ? 68.255 169.508 186.137 1.00 64.66 24 LEU G CA 1
ATOM 9948 C C . LEU G 1 24 ? 68.026 170.191 187.480 1.00 63.67 24 LEU G C 1
ATOM 9949 O O . LEU G 1 24 ? 68.214 171.394 187.616 1.00 62.92 24 LEU G O 1
ATOM 9954 N N . ALA G 1 25 ? 67.639 169.419 188.482 1.00 63.64 25 ALA G N 1
ATOM 9955 C CA . ALA G 1 25 ? 67.399 169.983 189.804 1.00 64.36 25 ALA G CA 1
ATOM 9956 C C . ALA G 1 25 ? 68.672 170.615 190.353 1.00 65.57 25 ALA G C 1
ATOM 9957 O O . ALA G 1 25 ? 68.631 171.688 190.952 1.00 65.60 25 ALA G O 1
ATOM 9959 N N . LYS G 1 26 ? 69.802 169.940 190.143 1.00 67.33 26 LYS G N 1
ATOM 9960 C CA . LYS G 1 26 ? 71.095 170.418 190.625 1.00 67.50 26 LYS G CA 1
ATOM 9961 C C . LYS G 1 26 ? 71.545 171.683 189.927 1.00 68.02 26 LYS G C 1
ATOM 9962 O O . LYS G 1 26 ? 72.120 172.566 190.561 1.00 67.51 26 LYS G O 1
ATOM 9968 N N . ALA G 1 27 ? 71.284 171.770 188.625 1.00 69.10 27 ALA G N 1
ATOM 9969 C CA . ALA G 1 27 ? 71.636 172.961 187.867 1.00 70.68 27 ALA G CA 1
ATOM 9970 C C . ALA G 1 27 ? 70.822 174.108 188.467 1.00 72.39 27 ALA G C 1
ATOM 9971 O O . ALA G 1 27 ? 71.326 175.223 188.650 1.00 73.24 27 ALA G O 1
ATOM 9973 N N . ALA G 1 28 ? 69.561 173.816 188.783 1.00 73.05 28 ALA G N 1
ATOM 9974 C CA . ALA G 1 28 ? 68.668 174.801 189.370 1.00 72.89 28 ALA G CA 1
ATOM 9975 C C . ALA G 1 28 ? 69.185 175.213 190.734 1.00 72.78 28 ALA G C 1
ATOM 9976 O O . ALA G 1 28 ? 69.172 176.389 191.073 1.00 72.86 28 ALA G O 1
ATOM 9978 N N . GLU G 1 29 ? 69.640 174.238 191.512 1.00 73.28 29 GLU G N 1
ATOM 9979 C CA . GLU G 1 29 ? 70.160 174.511 192.845 1.00 74.95 29 GLU G CA 1
ATOM 9980 C C . GLU G 1 29 ? 71.398 175.405 192.803 1.00 76.58 29 GLU G C 1
ATOM 9981 O O . GLU G 1 29 ? 71.560 176.296 193.639 1.00 76.23 29 GLU G O 1
ATOM 9987 N N . ARG G 1 30 ? 72.279 175.156 191.838 1.00 78.23 30 ARG G N 1
ATOM 9988 C CA . ARG G 1 30 ? 73.482 175.965 191.694 1.00 79.96 30 ARG G CA 1
ATOM 9989 C C . ARG G 1 30 ? 73.079 177.406 191.424 1.00 79.98 30 ARG G C 1
ATOM 9990 O O . ARG G 1 30 ? 73.520 178.328 192.116 1.00 79.98 30 ARG G O 1
ATOM 9998 N N . ALA G 1 31 ? 72.239 177.595 190.412 1.00 79.72 31 ALA G N 1
ATOM 9999 C CA . ALA G 1 31 ? 71.778 178.930 190.053 1.00 79.73 31 ALA G CA 1
ATOM 10000 C C . ALA G 1 31 ? 71.168 179.630 191.264 1.00 79.59 31 ALA G C 1
ATOM 10001 O O . ALA G 1 31 ? 71.396 180.814 191.488 1.00 79.86 31 ALA G O 1
ATOM 10003 N N . ALA G 1 32 ? 70.405 178.887 192.053 1.00 80.03 32 ALA G N 1
ATOM 10004 C CA . ALA G 1 32 ? 69.758 179.440 193.236 1.00 80.87 32 ALA G CA 1
ATOM 10005 C C . ALA G 1 32 ? 70.737 179.909 194.307 1.00 81.04 32 ALA G C 1
ATOM 10006 O O . ALA G 1 32 ? 70.668 181.050 194.752 1.00 80.69 32 ALA G O 1
ATOM 10008 N N . ARG G 1 33 ? 71.621 179.019 194.748 1.00 82.47 33 ARG G N 1
ATOM 10009 C CA . ARG G 1 33 ? 72.599 179.374 195.777 1.00 83.80 33 ARG G CA 1
ATOM 10010 C C . ARG G 1 33 ? 73.522 180.463 195.244 1.00 83.56 33 ARG G C 1
ATOM 10011 O O . ARG G 1 33 ? 74.115 181.226 196.003 1.00 83.33 33 ARG G O 1
ATOM 10019 N N . GLU G 1 34 ? 73.617 180.532 193.923 1.00 83.45 34 GLU G N 1
ATOM 10020 C CA . GLU G 1 34 ? 74.432 181.526 193.245 1.00 82.81 34 GLU G CA 1
ATOM 10021 C C . GLU G 1 34 ? 73.789 182.896 193.422 1.00 81.00 34 GLU G C 1
ATOM 10022 O O . GLU G 1 34 ? 74.265 183.723 194.201 1.00 81.08 34 GLU G O 1
ATOM 10028 N N . LEU G 1 35 ? 72.691 183.107 192.698 1.00 78.76 35 LEU G N 1
ATOM 10029 C CA . LEU G 1 35 ? 71.939 184.358 192.702 1.00 75.91 35 LEU G CA 1
ATOM 10030 C C . LEU G 1 35 ? 71.249 184.720 194.013 1.00 74.88 35 LEU G C 1
ATOM 10031 O O . LEU G 1 35 ? 70.737 185.826 194.147 1.00 74.99 35 LEU G O 1
ATOM 10036 N N . GLY G 1 36 ? 71.230 183.810 194.979 1.00 74.63 36 GLY G N 1
ATOM 10037 C CA . GLY G 1 36 ? 70.548 184.098 196.233 1.00 75.11 36 GLY G CA 1
ATOM 10038 C C . GLY G 1 36 ? 69.047 184.262 195.987 1.00 75.58 36 GLY G C 1
ATOM 10039 O O . GLY G 1 36 ? 68.364 185.056 196.637 1.00 75.90 36 GLY G O 1
ATOM 10040 N N . VAL G 1 37 ? 68.537 183.489 195.035 1.00 75.37 37 VAL G N 1
ATOM 10041 C CA . VAL G 1 37 ? 67.134 183.519 194.640 1.00 74.97 37 VAL G CA 1
ATOM 10042 C C . VAL G 1 37 ? 66.433 182.189 194.963 1.00 74.72 37 VAL G C 1
ATOM 10043 O O . VAL G 1 37 ? 67.055 181.124 194.925 1.00 74.79 37 VAL G O 1
ATOM 10047 N N . ASN G 1 38 ? 65.142 182.248 195.284 1.00 73.64 38 ASN G N 1
ATOM 10048 C CA . ASN G 1 38 ? 64.395 181.029 195.598 1.00 71.88 38 ASN G CA 1
ATOM 10049 C C . ASN G 1 38 ? 63.887 180.329 194.350 1.00 70.47 38 ASN G C 1
ATOM 10050 O O . ASN G 1 38 ? 62.813 180.646 193.842 1.00 70.68 38 ASN G O 1
ATOM 10055 N N . ILE G 1 39 ? 64.674 179.379 193.857 1.00 69.03 39 ILE G N 1
ATOM 10056 C CA . ILE G 1 39 ? 64.307 178.619 192.676 1.00 66.85 39 ILE G CA 1
ATOM 10057 C C . ILE G 1 39 ? 63.778 177.286 193.176 1.00 65.52 39 ILE G C 1
ATOM 10058 O O . ILE G 1 39 ? 64.455 176.575 193.924 1.00 65.43 39 ILE G O 1
ATOM 10063 N N . VAL G 1 40 ? 62.543 176.979 192.787 1.00 63.51 40 VAL G N 1
ATOM 10064 C CA . VAL G 1 40 ? 61.892 175.738 193.176 1.00 60.39 40 VAL G CA 1
ATOM 10065 C C . VAL G 1 40 ? 61.759 174.803 191.976 1.00 58.85 40 VAL G C 1
ATOM 10066 O O . VAL G 1 40 ? 61.613 175.228 190.812 1.00 56.00 40 VAL G O 1
ATOM 10070 N N . VAL G 1 41 ? 61.802 173.515 192.278 1.00 56.89 41 VAL G N 1
ATOM 10071 C CA . VAL G 1 41 ? 61.744 172.518 191.236 1.00 55.38 41 VAL G CA 1
ATOM 10072 C C . VAL G 1 41 ? 60.557 171.549 191.416 1.00 53.37 41 VAL G C 1
ATOM 10073 O O . VAL G 1 41 ? 60.215 171.157 192.539 1.00 51.90 41 VAL G O 1
ATOM 10077 N N . ALA G 1 42 ? 59.906 171.213 190.302 1.00 52.21 42 ALA G N 1
ATOM 10078 C CA . ALA G 1 42 ? 58.763 170.284 190.309 1.00 51.15 42 ALA G CA 1
ATOM 10079 C C . ALA G 1 42 ? 58.986 169.151 189.303 1.00 49.45 42 ALA G C 1
ATOM 10080 O O . ALA G 1 42 ? 58.590 169.247 188.134 1.00 48.87 42 ALA G O 1
ATOM 10082 N N . PRO G 1 43 ? 59.642 168.068 189.743 1.00 48.40 43 PRO G N 1
ATOM 10083 C CA . PRO G 1 43 ? 59.910 166.921 188.862 1.00 48.66 43 PRO G CA 1
ATOM 10084 C C . PRO G 1 43 ? 58.655 166.054 188.666 1.00 48.24 43 PRO G C 1
ATOM 10085 O O . PRO G 1 43 ? 57.681 166.222 189.395 1.00 47.87 43 PRO G O 1
ATOM 10089 N N . ASN G 1 44 ? 58.661 165.139 187.694 1.00 48.34 44 ASN G N 1
ATOM 10090 C CA . ASN G 1 44 ? 57.485 164.298 187.526 1.00 47.93 44 ASN G CA 1
ATOM 10091 C C . ASN G 1 44 ? 57.394 163.427 188.770 1.00 46.80 44 ASN G C 1
ATOM 10092 O O . ASN G 1 44 ? 58.390 163.235 189.476 1.00 46.92 44 ASN G O 1
ATOM 10097 N N . HIS G 1 45 ? 56.192 162.938 189.060 1.00 45.19 45 HIS G N 1
ATOM 10098 C CA . HIS G 1 45 ? 55.963 162.120 190.244 1.00 44.66 45 HIS G CA 1
ATOM 10099 C C . HIS G 1 45 ? 56.991 161.026 190.501 1.00 43.40 45 HIS G C 1
ATOM 10100 O O . HIS G 1 45 ? 57.447 160.860 191.632 1.00 42.43 45 HIS G O 1
ATOM 10107 N N . LEU G 1 46 ? 57.345 160.289 189.453 1.00 43.51 46 LEU G N 1
ATOM 10108 C CA . LEU G 1 46 ? 58.293 159.175 189.552 1.00 45.52 46 LEU G CA 1
ATOM 10109 C C . LEU G 1 46 ? 59.669 159.555 190.107 1.00 46.36 46 LEU G C 1
ATOM 10110 O O . LEU G 1 46 ? 60.347 158.732 190.737 1.00 45.61 46 LEU G O 1
ATOM 10115 N N . GLU G 1 47 ? 60.076 160.802 189.888 1.00 46.89 47 GLU G N 1
ATOM 10116 C CA . GLU G 1 47 ? 61.375 161.249 190.369 1.00 47.60 47 GLU G CA 1
ATOM 10117 C C . GLU G 1 47 ? 61.307 162.125 191.612 1.00 48.13 47 GLU G C 1
ATOM 10118 O O . GLU G 1 47 ? 62.344 162.519 192.130 1.00 48.32 47 GLU G O 1
ATOM 10124 N N . LEU G 1 48 ? 60.109 162.421 192.108 1.00 48.37 48 LEU G N 1
ATOM 10125 C CA . LEU G 1 48 ? 60.015 163.310 193.259 1.00 49.81 48 LEU G CA 1
ATOM 10126 C C . LEU G 1 48 ? 60.860 162.934 194.469 1.00 50.84 48 LEU G C 1
ATOM 10127 O O . LEU G 1 48 ? 61.627 163.760 194.964 1.00 51.59 48 LEU G O 1
ATOM 10132 N N . GLY G 1 49 ? 60.711 161.711 194.960 1.00 51.72 49 GLY G N 1
ATOM 10133 C CA . GLY G 1 49 ? 61.486 161.292 196.119 1.00 53.51 49 GLY G CA 1
ATOM 10134 C C . GLY G 1 49 ? 62.983 161.332 195.850 1.00 54.29 49 GLY G C 1
ATOM 10135 O O . GLY G 1 49 ? 63.767 161.777 196.698 1.00 54.00 49 GLY G O 1
ATOM 10136 N N . LEU G 1 50 ? 63.373 160.873 194.661 1.00 54.60 50 LEU G N 1
ATOM 10137 C CA . LEU G 1 50 ? 64.771 160.853 194.256 1.00 55.00 50 LEU G CA 1
ATOM 10138 C C . LEU G 1 50 ? 65.344 162.267 194.268 1.00 55.86 50 LEU G C 1
ATOM 10139 O O . LEU G 1 50 ? 66.359 162.537 194.918 1.00 56.62 50 LEU G O 1
ATOM 10144 N N . VAL G 1 51 ? 64.682 163.167 193.550 1.00 55.99 51 VAL G N 1
ATOM 10145 C CA . VAL G 1 51 ? 65.120 164.548 193.469 1.00 55.63 51 VAL G CA 1
ATOM 10146 C C . VAL G 1 51 ? 65.118 165.225 194.829 1.00 57.71 51 VAL G C 1
ATOM 10147 O O . VAL G 1 51 ? 66.022 165.990 195.140 1.00 58.22 51 VAL G O 1
ATOM 10151 N N . SER G 1 52 ? 64.116 164.941 195.648 1.00 59.78 52 SER G N 1
ATOM 10152 C CA . SER G 1 52 ? 64.054 165.556 196.966 1.00 62.29 52 SER G CA 1
ATOM 10153 C C . SER G 1 52 ? 65.265 165.191 197.797 1.00 63.98 52 SER G C 1
ATOM 10154 O O . SER G 1 52 ? 65.735 165.985 198.616 1.00 64.62 52 SER G O 1
ATOM 10157 N N . GLN G 1 53 ? 65.777 163.986 197.584 1.00 66.09 53 GLN G N 1
ATOM 10158 C CA . GLN G 1 53 ? 66.925 163.533 198.355 1.00 68.15 53 GLN G CA 1
ATOM 10159 C C . GLN G 1 53 ? 68.261 163.853 197.701 1.00 67.64 53 GLN G C 1
ATOM 10160 O O . GLN G 1 53 ? 69.309 163.471 198.208 1.00 67.53 53 GLN G O 1
ATOM 10166 N N . SER G 1 54 ? 68.218 164.578 196.589 1.00 67.02 54 SER G N 1
ATOM 10167 C CA . SER G 1 54 ? 69.428 164.952 195.872 1.00 66.39 54 SER G CA 1
ATOM 10168 C C . SER G 1 54 ? 69.751 166.445 195.898 1.00 66.27 54 SER G C 1
ATOM 10169 O O . SER G 1 54 ? 70.858 166.836 195.542 1.00 66.97 54 SER G O 1
ATOM 10172 N N . VAL G 1 55 ? 68.790 167.279 196.296 1.00 65.33 55 VAL G N 1
ATOM 10173 C CA . VAL G 1 55 ? 69.013 168.718 196.361 1.00 62.99 55 VAL G CA 1
ATOM 10174 C C . VAL G 1 55 ? 68.407 169.317 197.619 1.00 62.53 55 VAL G C 1
ATOM 10175 O O . VAL G 1 55 ? 67.609 168.679 198.308 1.00 62.32 55 VAL G O 1
ATOM 10179 N N . ASP G 1 56 ? 68.794 170.549 197.922 1.00 62.29 56 ASP G N 1
ATOM 10180 C CA . ASP G 1 56 ? 68.290 171.218 199.106 1.00 61.28 56 ASP G CA 1
ATOM 10181 C C . ASP G 1 56 ? 67.356 172.361 198.787 1.00 60.15 56 ASP G C 1
ATOM 10182 O O . ASP G 1 56 ? 66.772 172.943 199.700 1.00 60.26 56 ASP G O 1
ATOM 10187 N N . ILE G 1 57 ? 67.217 172.705 197.508 1.00 58.37 57 ILE G N 1
ATOM 10188 C CA . ILE G 1 57 ? 66.261 173.744 197.163 1.00 57.53 57 ILE G CA 1
ATOM 10189 C C . ILE G 1 57 ? 64.890 173.076 197.360 1.00 58.06 57 ILE G C 1
ATOM 10190 O O . ILE G 1 57 ? 64.790 171.843 197.430 1.00 57.75 57 ILE G O 1
ATOM 10195 N N . PRO G 1 58 ? 63.816 173.873 197.475 1.00 57.74 58 PRO G N 1
ATOM 10196 C CA . PRO G 1 58 ? 62.508 173.239 197.664 1.00 55.61 58 PRO G CA 1
ATOM 10197 C C . PRO G 1 58 ? 62.080 172.423 196.446 1.00 53.47 58 PRO G C 1
ATOM 10198 O O . PRO G 1 58 ? 62.276 172.831 195.295 1.00 51.94 58 PRO G O 1
ATOM 10202 N N . VAL G 1 59 ? 61.502 171.259 196.713 1.00 52.24 59 VAL G N 1
ATOM 10203 C CA . VAL G 1 59 ? 61.005 170.394 195.652 1.00 50.60 59 VAL G CA 1
ATOM 10204 C C . VAL G 1 59 ? 59.485 170.289 195.817 1.00 48.84 59 VAL G C 1
ATOM 10205 O O . VAL G 1 59 ? 58.979 169.888 196.873 1.00 47.20 59 VAL G O 1
ATOM 10209 N N . TYR G 1 60 ? 58.766 170.680 194.773 1.00 48.08 60 TYR G N 1
ATOM 10210 C CA . TYR G 1 60 ? 57.301 170.625 194.778 1.00 48.13 60 TYR G CA 1
ATOM 10211 C C . TYR G 1 60 ? 56.762 169.479 193.918 1.00 47.86 60 TYR G C 1
ATOM 10212 O O . TYR G 1 60 ? 57.333 169.143 192.873 1.00 48.35 60 TYR G O 1
ATOM 10221 N N . ALA G 1 61 ? 55.641 168.903 194.346 1.00 47.09 61 ALA G N 1
ATOM 10222 C CA . ALA G 1 61 ? 54.993 167.850 193.577 1.00 45.13 61 ALA G CA 1
ATOM 10223 C C . ALA G 1 61 ? 54.192 168.574 192.484 1.00 44.29 61 ALA G C 1
ATOM 10224 O O . ALA G 1 61 ? 53.694 169.677 192.704 1.00 44.21 61 ALA G O 1
ATOM 10226 N N . GLN G 1 62 ? 54.087 167.967 191.305 1.00 43.20 62 GLN G N 1
ATOM 10227 C CA . GLN G 1 62 ? 53.340 168.560 190.204 1.00 42.46 62 GLN G CA 1
ATOM 10228 C C . GLN G 1 62 ? 51.832 168.523 190.430 1.00 42.27 62 GLN G C 1
ATOM 10229 O O . GLN G 1 62 ? 51.065 169.147 189.694 1.00 42.10 62 GLN G O 1
ATOM 10235 N N . GLY G 1 63 ? 51.411 167.783 191.449 1.00 42.20 63 GLY G N 1
ATOM 10236 C CA . GLY G 1 63 ? 50.001 167.670 191.765 1.00 41.54 63 GLY G CA 1
ATOM 10237 C C . GLY G 1 63 ? 49.760 166.595 192.811 1.00 40.92 63 GLY G C 1
ATOM 10238 O O . GLY G 1 63 ? 50.689 165.937 193.272 1.00 41.97 63 GLY G O 1
ATOM 10239 N N . ALA G 1 64 ? 48.509 166.444 193.217 1.00 38.99 64 ALA G N 1
ATOM 10240 C CA . ALA G 1 64 ? 48.120 165.413 194.173 1.00 38.17 64 ALA G CA 1
ATOM 10241 C C . ALA G 1 64 ? 46.626 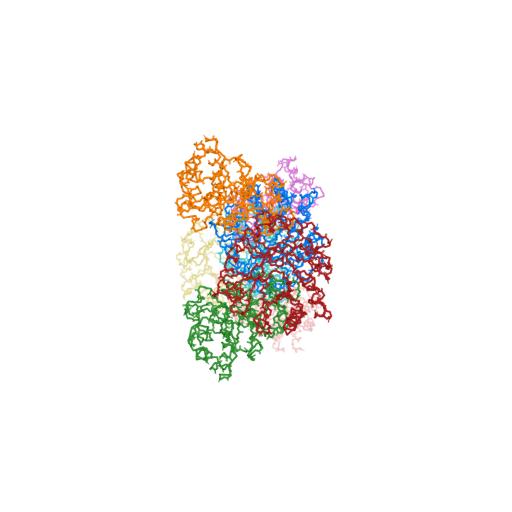165.187 193.941 1.00 37.75 64 ALA G C 1
ATOM 10242 O O . ALA G 1 64 ? 45.956 166.001 193.298 1.00 35.74 64 ALA G O 1
ATOM 10244 N N . ASP G 1 65 ? 46.104 164.069 194.418 1.00 38.24 65 ASP G N 1
ATOM 10245 C CA . ASP G 1 65 ? 44.687 163.835 194.226 1.00 39.98 65 ASP G CA 1
ATOM 10246 C C . ASP G 1 65 ? 44.073 163.173 195.424 1.00 39.35 65 ASP G C 1
ATOM 10247 O O . ASP G 1 65 ? 42.886 162.929 195.450 1.00 40.27 65 ASP G O 1
ATOM 10252 N N . VAL G 1 66 ? 44.887 162.925 196.438 1.00 38.92 66 VAL G N 1
ATOM 10253 C CA . VAL G 1 66 ? 44.404 162.302 197.649 1.00 39.70 66 VAL G CA 1
ATOM 10254 C C . VAL G 1 66 ? 45.055 162.990 198.834 1.00 41.13 66 VAL G C 1
ATOM 10255 O O . VAL G 1 66 ? 46.203 163.419 198.755 1.00 41.08 66 VAL G O 1
ATOM 10259 N N . GLU G 1 67 ? 44.314 163.103 199.929 1.00 42.35 67 GLU G N 1
ATOM 10260 C CA . GLU G 1 67 ? 44.820 163.769 201.122 1.00 44.13 67 GLU G CA 1
ATOM 10261 C C . GLU G 1 67 ? 45.817 162.982 201.953 1.00 45.07 67 GLU G C 1
ATOM 10262 O O . GLU G 1 67 ? 46.945 163.433 202.174 1.00 47.27 67 GLU G O 1
ATOM 10268 N N . ALA G 1 68 ? 45.391 161.817 202.430 1.00 45.34 68 ALA G N 1
ATOM 10269 C CA . ALA G 1 68 ? 46.226 160.993 203.293 1.00 46.56 68 ALA G CA 1
ATOM 10270 C C . ALA G 1 68 ? 46.658 159.657 202.701 1.00 47.45 68 ALA G C 1
ATOM 10271 O O . ALA G 1 68 ? 46.092 159.183 201.715 1.00 48.78 68 ALA G O 1
ATOM 10273 N N . GLY G 1 69 ? 47.668 159.050 203.319 1.00 47.66 69 GLY G N 1
ATOM 10274 C CA . GLY G 1 69 ? 48.137 157.757 202.863 1.00 46.85 69 GLY G CA 1
ATOM 10275 C C . GLY G 1 69 ? 47.064 156.703 203.081 1.00 46.66 69 GLY G C 1
ATOM 10276 O O . GLY G 1 69 ? 46.086 156.937 203.808 1.00 47.56 69 GLY G O 1
ATOM 10277 N N . GLY G 1 70 ? 47.237 155.546 202.448 1.00 45.10 70 GLY G N 1
ATOM 10278 C CA . GLY G 1 70 ? 46.271 154.472 202.597 1.00 41.81 70 GLY G CA 1
ATOM 10279 C C . GLY G 1 70 ? 46.161 153.676 201.314 1.00 40.32 70 GLY G C 1
ATOM 10280 O O . GLY G 1 70 ? 47.041 153.735 200.447 1.00 39.09 70 GLY G O 1
ATOM 10281 N N . ALA G 1 71 ? 45.067 152.935 201.187 1.00 38.95 71 ALA G N 1
ATOM 10282 C CA . ALA G 1 71 ? 44.833 152.111 200.015 1.00 36.38 71 ALA G CA 1
ATOM 10283 C C . ALA G 1 71 ? 44.423 152.960 198.810 1.00 35.78 71 ALA G C 1
ATOM 10284 O O . ALA G 1 71 ? 43.254 153.005 198.439 1.00 35.34 71 ALA G O 1
ATOM 10286 N N . HIS G 1 72 ? 45.397 153.631 198.199 1.00 34.04 72 HIS G N 1
ATOM 10287 C CA . HIS G 1 72 ? 45.127 154.470 197.044 1.00 34.38 72 HIS G CA 1
ATOM 10288 C C . HIS G 1 72 ? 46.153 154.172 195.957 1.00 34.34 72 HIS G C 1
ATOM 10289 O O . HIS G 1 72 ? 46.973 155.024 195.576 1.00 35.10 72 HIS G O 1
ATOM 10296 N N . THR G 1 73 ? 46.094 152.954 195.442 1.00 33.09 73 THR G N 1
ATOM 10297 C CA . THR G 1 73 ? 47.012 152.528 194.407 1.00 31.98 73 THR G CA 1
ATOM 10298 C C . THR G 1 73 ? 47.041 153.535 193.260 1.00 31.51 73 THR G C 1
ATOM 10299 O O . THR G 1 73 ? 46.002 154.052 192.842 1.00 31.53 73 THR G O 1
ATOM 10303 N N . ALA G 1 74 ? 48.244 153.806 192.763 1.00 30.90 74 ALA G N 1
ATOM 10304 C CA . ALA G 1 74 ? 48.466 154.742 191.659 1.00 31.32 74 ALA G CA 1
ATOM 10305 C C . ALA G 1 74 ? 48.026 156.202 191.909 1.00 32.17 74 ALA G C 1
ATOM 10306 O O . ALA G 1 74 ? 47.871 156.982 190.960 1.00 29.34 74 ALA G O 1
ATOM 10308 N N . HIS G 1 75 ? 47.835 156.567 193.174 1.00 33.28 75 HIS G N 1
ATOM 10309 C CA . HIS G 1 75 ? 47.444 157.930 193.509 1.00 37.68 75 HIS G CA 1
ATOM 10310 C C . HIS G 1 75 ? 48.588 158.641 194.230 1.00 38.50 75 HIS G C 1
ATOM 10311 O O . HIS G 1 75 ? 49.489 158.001 194.766 1.00 38.38 75 HIS G O 1
ATOM 10318 N N . VAL G 1 76 ? 48.550 159.967 194.235 1.00 38.99 76 VAL G N 1
ATOM 10319 C CA . VAL G 1 76 ? 49.572 160.745 194.920 1.00 39.53 76 VAL G CA 1
ATOM 10320 C C . VAL G 1 76 ? 48.910 161.480 196.080 1.00 39.16 76 VAL G C 1
ATOM 10321 O O . VAL G 1 76 ? 48.101 162.378 195.864 1.00 38.90 76 VAL G O 1
ATOM 10325 N N . SER G 1 77 ? 49.237 161.087 197.306 1.00 39.05 77 SER G N 1
ATOM 10326 C CA . SER G 1 77 ? 48.653 161.739 198.461 1.00 40.34 77 SER G CA 1
ATOM 10327 C C . SER G 1 77 ? 49.597 162.793 199.027 1.00 41.63 77 SER G C 1
ATOM 10328 O O . SER G 1 77 ? 50.816 162.658 198.944 1.00 41.45 77 SER G O 1
ATOM 10331 N N . LEU G 1 78 ? 49.016 163.838 199.607 1.00 42.33 78 LEU G N 1
ATOM 10332 C CA . LEU G 1 78 ? 49.781 164.935 200.189 1.00 41.84 78 LEU G CA 1
ATOM 10333 C C . LEU G 1 78 ? 50.708 164.440 201.295 1.00 42.88 78 LEU G C 1
ATOM 10334 O O . LEU G 1 78 ? 51.851 164.892 201.390 1.00 43.05 78 LEU G O 1
ATOM 10339 N N . GLU G 1 79 ? 50.228 163.517 202.129 1.00 43.26 79 GLU G N 1
ATOM 10340 C CA . GLU G 1 79 ? 51.070 162.984 203.191 1.00 42.95 79 GLU G CA 1
ATOM 10341 C C . GLU G 1 79 ? 52.276 162.268 202.581 1.00 44.35 79 GLU G C 1
ATOM 10342 O O . GLU G 1 79 ? 53.396 162.428 203.052 1.00 44.68 79 GLU G O 1
ATOM 10348 N N . ASN G 1 80 ? 52.056 161.503 201.517 1.00 45.38 80 ASN G N 1
ATOM 10349 C CA . ASN G 1 80 ? 53.159 160.799 200.875 1.00 46.46 80 ASN G CA 1
ATOM 10350 C C . ASN G 1 80 ? 54.153 161.789 200.303 1.00 46.72 80 ASN G C 1
ATOM 10351 O O . ASN G 1 80 ? 55.351 161.541 200.315 1.00 47.66 80 ASN G O 1
ATOM 10356 N N . ILE G 1 81 ? 53.655 162.905 199.787 1.00 47.88 81 ILE G N 1
ATOM 10357 C CA . ILE G 1 81 ? 54.535 163.920 199.222 1.00 48.64 81 ILE G CA 1
ATOM 10358 C C . ILE G 1 81 ? 55.475 164.423 200.321 1.00 49.95 81 ILE G C 1
ATOM 10359 O O . ILE G 1 81 ? 56.688 164.553 200.119 1.00 48.88 81 ILE G O 1
ATOM 10364 N N . LYS G 1 82 ? 54.907 164.680 201.496 1.00 50.75 82 LYS G N 1
ATOM 10365 C CA . LYS G 1 82 ? 55.696 165.158 202.616 1.00 51.62 82 LYS G CA 1
ATOM 10366 C C . LYS G 1 82 ? 56.722 164.100 202.979 1.00 53.60 82 LYS G C 1
ATOM 10367 O O . LYS G 1 82 ? 57.916 164.393 203.066 1.00 55.13 82 LYS G O 1
ATOM 10373 N N . GLU G 1 83 ? 56.250 162.869 203.182 1.00 54.38 83 GLU G N 1
ATOM 10374 C CA . GLU G 1 83 ? 57.112 161.743 203.535 1.00 53.80 83 GLU G CA 1
ATOM 10375 C C . GLU G 1 83 ? 58.206 161.512 202.483 1.00 52.88 83 GLU G C 1
ATOM 10376 O O . GLU G 1 83 ? 59.271 161.000 202.796 1.00 52.99 83 GLU G O 1
ATOM 10382 N N . ALA G 1 84 ? 57.954 161.903 201.242 1.00 51.12 84 ALA G N 1
ATOM 10383 C CA . ALA G 1 84 ? 58.953 161.736 200.207 1.00 50.96 84 ALA G CA 1
ATOM 10384 C C . ALA G 1 84 ? 59.962 162.882 200.298 1.00 52.31 84 ALA G C 1
ATOM 10385 O O . ALA G 1 84 ? 60.915 162.960 199.513 1.00 51.78 84 ALA G O 1
ATOM 10387 N N . GLY G 1 85 ? 59.744 163.770 201.265 1.00 53.46 85 GLY G N 1
ATOM 10388 C CA . GLY G 1 85 ? 60.619 164.915 201.440 1.00 54.51 85 GLY G CA 1
ATOM 10389 C C . GLY G 1 85 ? 60.320 166.042 200.456 1.00 55.89 85 GLY G C 1
ATOM 10390 O O . GLY G 1 85 ? 61.240 166.682 199.941 1.00 56.92 85 GLY G O 1
ATOM 10391 N N . GLY G 1 86 ? 59.038 166.286 200.182 1.00 55.88 86 GLY G N 1
ATOM 10392 C CA . GLY G 1 86 ? 58.660 167.348 199.259 1.00 54.40 86 GLY G CA 1
ATOM 10393 C C . GLY G 1 86 ? 58.382 168.595 200.069 1.00 53.41 86 GLY G C 1
ATOM 10394 O O . GLY G 1 86 ? 58.071 168.488 201.247 1.00 52.74 86 GLY G O 1
ATOM 10395 N N . SER G 1 87 ? 58.476 169.770 199.456 1.00 53.11 87 SER G N 1
ATOM 10396 C CA . SER G 1 87 ? 58.257 171.018 200.194 1.00 53.52 87 SER G CA 1
ATOM 10397 C C . SER G 1 87 ? 56.890 171.656 199.942 1.00 53.03 87 SER G C 1
ATOM 10398 O O . SER G 1 87 ? 56.421 172.497 200.720 1.00 53.17 87 SER G O 1
ATOM 10401 N N . GLY G 1 88 ? 56.255 171.257 198.851 1.00 51.91 88 GLY G N 1
ATOM 10402 C CA . GLY G 1 88 ? 54.952 171.803 198.531 1.00 50.26 88 GLY G CA 1
ATOM 10403 C C . GLY G 1 88 ? 54.353 171.071 197.360 1.00 48.35 88 GLY G C 1
ATOM 10404 O O . GLY G 1 88 ? 54.793 169.970 197.027 1.00 48.72 88 GLY G O 1
ATOM 10405 N N . VAL G 1 89 ? 53.370 171.694 196.716 1.00 46.99 89 VAL G N 1
ATOM 10406 C CA . VAL G 1 89 ? 52.691 171.081 195.577 1.00 44.22 89 VAL G CA 1
ATOM 10407 C C . VAL G 1 89 ? 51.914 172.075 194.705 1.00 43.23 89 VAL G C 1
ATOM 10408 O O . VAL G 1 89 ? 51.320 173.027 195.199 1.00 42.48 89 VAL G O 1
ATOM 10412 N N . ILE G 1 90 ? 51.938 171.832 193.404 1.00 42.28 90 ILE G N 1
ATOM 10413 C CA . ILE G 1 90 ? 51.199 172.624 192.442 1.00 42.78 90 ILE G CA 1
ATOM 10414 C C . ILE G 1 90 ? 49.869 171.875 192.265 1.00 43.09 90 ILE G C 1
ATOM 10415 O O . ILE G 1 90 ? 49.867 170.644 192.157 1.00 43.84 90 ILE G O 1
ATOM 10420 N N . LEU G 1 91 ? 48.749 172.597 192.258 1.00 41.31 91 LEU G N 1
ATOM 10421 C CA . LEU G 1 91 ? 47.441 171.964 192.078 1.00 37.86 91 LEU G CA 1
ATOM 10422 C C . LEU G 1 91 ? 46.689 172.664 190.976 1.00 37.31 91 LEU G C 1
ATOM 10423 O O . LEU G 1 91 ? 46.841 173.867 190.767 1.00 38.19 91 LEU G O 1
ATOM 10428 N N . ASN G 1 92 ? 45.889 171.893 190.259 1.00 36.32 92 ASN G N 1
ATOM 10429 C CA . ASN G 1 92 ? 45.066 172.422 189.186 1.00 36.15 92 ASN G CA 1
ATOM 10430 C C . ASN G 1 92 ? 45.805 172.989 187.975 1.00 36.69 92 ASN G C 1
ATOM 10431 O O . ASN G 1 92 ? 45.337 173.951 187.349 1.00 37.35 92 ASN G O 1
ATOM 10436 N N . HIS G 1 93 ? 46.959 172.421 187.635 1.00 36.43 93 HIS G N 1
ATOM 10437 C CA . HIS G 1 93 ? 47.649 172.891 186.445 1.00 36.26 93 HIS G CA 1
ATOM 10438 C C . HIS G 1 93 ? 46.716 172.561 185.277 1.00 36.53 93 HIS G C 1
ATOM 10439 O O . HIS G 1 93 ? 45.978 171.584 185.326 1.00 36.32 93 HIS G O 1
ATOM 10446 N N . SER G 1 94 ? 46.734 173.369 184.230 1.00 37.75 94 SER G N 1
ATOM 10447 C CA . SER G 1 94 ? 45.865 173.120 183.078 1.00 38.94 94 SER G CA 1
ATOM 10448 C C . SER G 1 94 ? 45.890 171.690 182.565 1.00 38.44 94 SER G C 1
ATOM 10449 O O . SER G 1 94 ? 44.905 171.209 182.009 1.00 39.17 94 SER G O 1
ATOM 10452 N N . GLU G 1 95 ? 47.026 171.024 182.724 1.00 37.58 95 GLU G N 1
ATOM 10453 C CA . GLU G 1 95 ? 47.182 169.662 182.235 1.00 37.82 95 GLU G CA 1
ATOM 10454 C C . GLU G 1 95 ? 46.547 168.635 183.159 1.00 37.31 95 GLU G C 1
ATOM 10455 O O . GLU G 1 95 ? 46.216 167.527 182.728 1.00 38.15 95 GLU G O 1
ATOM 10461 N N . ALA G 1 96 ? 46.369 169.012 184.420 1.00 36.20 96 ALA G N 1
ATOM 10462 C CA . ALA G 1 96 ? 45.764 168.138 185.414 1.00 34.33 96 ALA G CA 1
ATOM 10463 C C . ALA G 1 96 ? 44.705 168.893 186.250 1.00 34.14 96 ALA G C 1
ATOM 10464 O O . ALA G 1 96 ? 44.835 169.043 187.481 1.00 31.65 96 ALA G O 1
ATOM 10466 N N . PRO G 1 97 ? 43.649 169.390 185.581 1.00 33.66 97 PRO G N 1
ATOM 10467 C CA . PRO G 1 97 ? 42.562 170.120 186.239 1.00 33.63 97 PRO G CA 1
ATOM 10468 C C . PRO G 1 97 ? 41.847 169.271 187.299 1.00 33.60 97 PRO G C 1
ATOM 10469 O O . PRO G 1 97 ? 41.580 168.098 187.078 1.00 33.28 97 PRO G O 1
ATOM 10473 N N . LEU G 1 98 ? 41.547 169.872 188.448 1.00 34.59 98 LEU G N 1
ATOM 10474 C CA . LEU G 1 98 ? 40.884 169.176 189.553 1.00 35.26 98 LEU G CA 1
ATOM 10475 C C . LEU G 1 98 ? 39.449 169.630 189.800 1.00 35.58 98 LEU G C 1
ATOM 10476 O O . LEU G 1 98 ? 39.024 170.700 189.355 1.00 37.70 98 LEU G O 1
ATOM 10481 N N . LYS G 1 99 ? 38.695 168.808 190.513 1.00 35.04 99 LYS G N 1
ATOM 10482 C CA . LYS G 1 99 ? 37.326 169.172 190.876 1.00 34.05 99 LYS G CA 1
ATOM 10483 C C . LYS G 1 99 ? 37.414 170.250 191.961 1.00 32.07 99 LYS G C 1
ATOM 10484 O O . LYS G 1 99 ? 38.281 170.187 192.844 1.00 29.33 99 LYS G O 1
ATOM 10490 N N . LEU G 1 100 ? 36.513 171.224 191.900 1.00 31.34 100 LEU G N 1
ATOM 10491 C CA . LEU G 1 100 ? 36.471 172.298 192.890 1.00 30.15 100 LEU G CA 1
ATOM 10492 C C . LEU G 1 100 ? 36.459 171.741 194.305 1.00 30.37 100 LEU G C 1
ATOM 10493 O O . LEU G 1 100 ? 37.291 172.117 195.132 1.00 31.13 100 LEU G O 1
ATOM 10498 N N . ASN G 1 101 ? 35.520 170.838 194.579 1.00 28.78 101 ASN G N 1
ATOM 10499 C CA . ASN G 1 101 ? 35.408 170.248 195.897 1.00 28.80 101 ASN G CA 1
ATOM 10500 C C . ASN G 1 101 ? 36.716 169.582 196.328 1.00 29.77 101 ASN G C 1
ATOM 10501 O O . ASN G 1 101 ? 37.099 169.644 197.498 1.00 30.54 101 ASN G O 1
ATOM 10506 N N . ASP G 1 102 ? 37.393 168.923 195.397 1.00 30.09 102 ASP G N 1
ATOM 10507 C CA . ASP G 1 102 ? 38.665 168.273 195.709 1.00 32.70 102 ASP G CA 1
ATOM 10508 C C . ASP G 1 102 ? 39.753 169.322 196.000 1.00 33.87 102 ASP G C 1
ATOM 10509 O O . ASP G 1 102 ? 40.487 169.237 196.991 1.00 33.29 102 ASP G O 1
ATOM 10514 N N . LEU G 1 103 ? 39.830 170.316 195.126 1.00 33.44 103 LEU G N 1
ATOM 10515 C CA . LEU G 1 103 ? 40.793 171.378 195.245 1.00 34.31 103 LEU G CA 1
ATOM 10516 C C . LEU G 1 103 ? 40.744 172.014 196.631 1.00 36.40 103 LEU G C 1
ATOM 10517 O O . LEU G 1 103 ? 41.779 172.201 197.268 1.00 37.22 103 LEU G O 1
ATOM 10522 N N . ALA G 1 104 ? 39.552 172.328 197.126 1.00 36.77 104 ALA G N 1
ATOM 10523 C CA . ALA G 1 104 ? 39.463 172.958 198.442 1.00 37.26 104 ALA G CA 1
ATOM 10524 C C . ALA G 1 104 ? 39.991 172.058 199.555 1.00 37.64 104 ALA G C 1
ATOM 10525 O O . ALA G 1 104 ? 40.704 172.526 200.450 1.00 38.41 104 ALA G O 1
ATOM 10527 N N . ARG G 1 105 ? 39.654 170.772 199.510 1.00 39.07 105 ARG G N 1
ATOM 10528 C CA . ARG G 1 105 ? 40.136 169.828 200.530 1.00 39.60 105 ARG G CA 1
ATOM 10529 C C . ARG G 1 105 ? 41.654 169.690 200.481 1.00 39.33 105 ARG G C 1
ATOM 10530 O O . ARG G 1 105 ? 42.329 169.773 201.505 1.00 39.55 105 ARG G O 1
ATOM 10538 N N . LEU G 1 106 ? 42.186 169.485 199.282 1.00 38.58 106 LEU G N 1
ATOM 10539 C CA . LEU G 1 106 ? 43.622 169.335 199.104 1.00 38.70 106 LEU G CA 1
ATOM 10540 C C . LEU G 1 106 ? 44.407 170.559 199.594 1.00 39.70 106 LEU G C 1
ATOM 10541 O O . LEU G 1 106 ? 45.435 170.401 200.259 1.00 40.21 106 LEU G O 1
ATOM 10546 N N . VAL G 1 107 ? 43.927 171.766 199.265 1.00 39.37 107 VAL G N 1
ATOM 10547 C CA . VAL G 1 107 ? 44.588 173.008 199.679 1.00 38.00 107 VAL G CA 1
ATOM 10548 C C . VAL G 1 107 ? 44.626 173.066 201.207 1.00 38.40 107 VAL G C 1
ATOM 10549 O O . VAL G 1 107 ? 45.678 173.319 201.813 1.00 37.23 107 VAL G O 1
ATOM 10553 N N . ALA G 1 108 ? 43.483 172.817 201.829 1.00 37.28 108 ALA G N 1
ATOM 10554 C CA . ALA G 1 108 ? 43.431 172.842 203.271 1.00 38.90 108 ALA G CA 1
ATOM 10555 C C . ALA G 1 108 ? 44.367 171.793 203.861 1.00 40.58 108 ALA G C 1
ATOM 10556 O O . ALA G 1 108 ? 45.071 172.064 204.831 1.00 42.05 108 ALA G O 1
ATOM 10558 N N . LYS G 1 109 ? 44.363 170.592 203.287 1.00 41.18 109 LYS G N 1
ATOM 10559 C CA . LYS G 1 109 ? 45.212 169.513 203.779 1.00 41.76 109 LYS G CA 1
ATOM 10560 C C . LYS G 1 109 ? 46.714 169.799 203.598 1.00 41.93 109 LYS G C 1
ATOM 10561 O O . LYS G 1 109 ? 47.513 169.518 204.494 1.00 41.38 109 LYS G O 1
ATOM 10567 N N . ALA G 1 110 ? 47.093 170.347 202.446 1.00 41.80 110 ALA G N 1
ATOM 10568 C CA . ALA G 1 110 ? 48.496 170.678 202.190 1.00 42.96 110 ALA G CA 1
ATOM 10569 C C . ALA G 1 110 ? 48.989 171.633 203.270 1.00 44.58 110 ALA G C 1
ATOM 10570 O O . ALA G 1 110 ? 50.092 171.479 203.813 1.00 45.75 110 ALA G O 1
ATOM 10572 N N . LYS G 1 111 ? 48.156 172.618 203.592 1.00 44.70 111 LYS G N 1
ATOM 10573 C CA . LYS G 1 111 ? 48.532 173.595 204.589 1.00 44.42 111 LYS G CA 1
ATOM 10574 C C . LYS G 1 111 ? 48.706 173.014 205.974 1.00 43.66 111 LYS G C 1
ATOM 10575 O O . LYS G 1 111 ? 49.702 173.283 206.618 1.00 42.97 111 LYS G O 1
ATOM 10581 N N . SER G 1 112 ? 47.777 172.197 206.436 1.00 44.15 112 SER G N 1
ATOM 10582 C CA . SER G 1 112 ? 47.932 171.669 207.773 1.00 45.34 112 SER G CA 1
ATOM 10583 C C . SER G 1 112 ? 49.112 170.694 207.869 1.00 46.57 112 SER G C 1
ATOM 10584 O O . SER G 1 112 ? 49.515 170.300 208.965 1.00 47.19 112 SER G O 1
ATOM 10587 N N . LEU G 1 113 ? 49.667 170.302 206.728 1.00 46.93 113 LEU G N 1
ATOM 10588 C CA . LEU G 1 113 ? 50.801 169.393 206.727 1.00 47.73 113 LEU G CA 1
ATOM 10589 C C . LEU G 1 113 ? 52.098 170.176 206.771 1.00 48.89 113 LEU G C 1
ATOM 10590 O O . LEU G 1 113 ? 53.142 169.628 207.114 1.00 49.77 113 LEU G O 1
ATOM 10595 N N . GLY G 1 114 ? 52.030 171.452 206.395 1.00 49.14 114 GLY G N 1
ATOM 10596 C CA . GLY G 1 114 ? 53.210 172.294 206.367 1.00 47.19 114 GLY G CA 1
ATOM 10597 C C . GLY G 1 114 ? 53.730 172.472 204.951 1.00 47.41 114 GLY G C 1
ATOM 10598 O O . GLY G 1 114 ? 54.797 173.049 204.739 1.00 47.97 114 GLY G O 1
ATOM 10599 N N . LEU G 1 115 ? 52.983 171.983 203.968 1.00 47.33 115 LEU G N 1
ATOM 10600 C CA . LEU G 1 115 ? 53.403 172.101 202.575 1.00 47.53 115 LEU G CA 1
ATOM 10601 C C . LEU G 1 115 ? 53.038 173.451 201.977 1.00 47.25 115 LEU G C 1
ATOM 10602 O O . LEU G 1 115 ? 52.053 174.073 202.377 1.00 48.01 115 LEU G O 1
ATOM 10607 N N . ASP G 1 116 ? 53.846 173.925 201.038 1.00 46.74 116 ASP G N 1
ATOM 10608 C CA . ASP G 1 116 ? 53.494 175.164 200.375 1.00 47.13 116 ASP G CA 1
ATOM 10609 C C . ASP G 1 116 ? 52.484 174.680 199.352 1.00 48.62 116 ASP G C 1
ATOM 10610 O O . ASP G 1 116 ? 52.458 173.487 199.011 1.00 48.99 116 ASP G O 1
ATOM 10615 N N . VAL G 1 117 ? 51.664 175.592 198.846 1.00 47.95 117 VAL G N 1
ATOM 10616 C CA . VAL G 1 117 ? 50.673 175.201 197.880 1.00 46.09 117 VAL G CA 1
ATOM 10617 C C . VAL G 1 117 ? 50.359 176.346 196.944 1.00 45.05 117 VAL G C 1
ATOM 10618 O O . VAL G 1 117 ? 50.036 177.452 197.358 1.00 45.49 117 VAL G O 1
ATOM 10622 N N . VAL G 1 118 ? 50.502 176.051 195.665 1.00 44.12 118 VAL G N 1
ATOM 10623 C CA . VAL G 1 118 ? 50.251 176.971 194.583 1.00 44.87 118 VAL G CA 1
ATOM 10624 C C . VAL G 1 118 ? 49.095 176.385 193.757 1.00 45.44 118 VAL G C 1
ATOM 10625 O O . VAL G 1 118 ? 49.128 175.192 193.405 1.00 46.40 118 VAL G O 1
ATOM 10629 N N . VAL G 1 119 ? 48.082 177.194 193.443 1.00 42.81 119 VAL G N 1
ATOM 10630 C CA . VAL G 1 119 ? 46.982 176.699 192.624 1.00 40.99 119 VAL G CA 1
ATOM 10631 C C . VAL G 1 119 ? 46.970 177.413 191.269 1.00 40.48 119 VAL G C 1
ATOM 10632 O O . VAL G 1 119 ? 46.958 178.632 191.212 1.00 40.37 119 VAL G O 1
ATOM 10636 N N . CYS G 1 120 ? 46.965 176.661 190.175 1.00 40.24 120 CYS G N 1
ATOM 10637 C CA . CYS G 1 120 ? 46.935 177.282 188.857 1.00 39.99 120 CYS G CA 1
ATOM 10638 C C . CYS G 1 120 ? 45.500 177.518 188.453 1.00 41.00 120 CYS G C 1
ATOM 10639 O O . CYS G 1 120 ? 44.593 176.871 188.976 1.00 42.03 120 CYS G O 1
ATOM 10642 N N . ALA G 1 121 ? 45.307 178.443 187.517 1.00 40.70 121 ALA G N 1
ATOM 10643 C CA . ALA G 1 121 ? 43.988 178.782 186.994 1.00 40.76 121 ALA G CA 1
ATOM 10644 C C . ALA G 1 121 ? 44.210 179.412 185.618 1.00 41.40 121 ALA G C 1
ATOM 10645 O O . ALA G 1 121 ? 45.246 180.039 185.370 1.00 41.07 121 ALA G O 1
ATOM 10647 N N . PRO G 1 122 ? 43.247 179.242 184.701 1.00 41.23 122 PRO G N 1
ATOM 10648 C CA . PRO G 1 122 ? 43.307 179.769 183.327 1.00 41.21 122 PRO G CA 1
ATOM 10649 C C . PRO G 1 122 ? 43.119 181.266 183.152 1.00 42.05 122 PRO G C 1
ATOM 10650 O O . PRO G 1 122 ? 43.562 181.838 182.156 1.00 42.99 122 PRO G O 1
ATOM 10654 N N . ASP G 1 123 ? 42.450 181.901 184.106 1.00 41.87 123 ASP G N 1
ATOM 10655 C CA . ASP G 1 123 ? 42.177 183.316 183.984 1.00 40.70 123 ASP G CA 1
ATOM 10656 C C . ASP G 1 123 ? 41.964 184.018 185.319 1.00 41.51 123 ASP G C 1
ATOM 10657 O O . ASP G 1 123 ? 42.035 183.397 186.388 1.00 42.25 123 ASP G O 1
ATOM 10662 N N . PRO G 1 124 ? 41.687 185.332 185.274 1.00 41.22 124 PRO G N 1
ATOM 10663 C CA . PRO G 1 124 ? 41.474 186.106 186.500 1.00 40.38 124 PRO G CA 1
ATOM 10664 C C . PRO G 1 124 ? 40.369 185.568 187.394 1.00 39.78 124 PRO G C 1
ATOM 10665 O O . PRO G 1 124 ? 40.576 185.290 188.583 1.00 38.85 124 PRO G O 1
ATOM 10669 N N . ARG G 1 125 ? 39.188 185.428 186.809 1.00 39.87 125 ARG G N 1
ATOM 10670 C CA . ARG G 1 125 ? 38.025 184.937 187.528 1.00 39.95 125 ARG G CA 1
ATOM 10671 C C . ARG G 1 125 ? 38.301 183.600 188.228 1.00 37.45 125 ARG G C 1
ATOM 10672 O O . ARG G 1 125 ? 38.048 183.450 189.432 1.00 36.01 125 ARG G O 1
ATOM 10680 N N . THR G 1 126 ? 38.841 182.635 187.489 1.00 35.38 126 THR G N 1
ATOM 10681 C CA . THR G 1 126 ? 39.108 181.335 188.087 1.00 35.08 126 THR G CA 1
ATOM 10682 C C . THR G 1 126 ? 40.171 181.440 189.151 1.00 33.90 126 THR G C 1
ATOM 10683 O O . THR G 1 126 ? 40.114 180.708 190.157 1.00 32.78 126 THR G O 1
ATOM 10687 N N . SER G 1 127 ? 41.132 182.343 188.937 1.00 32.07 127 SER G N 1
ATOM 10688 C CA . SER G 1 127 ? 42.208 182.557 189.916 1.00 31.96 127 SER G CA 1
ATOM 10689 C C . SER G 1 127 ? 41.633 183.102 191.211 1.00 31.39 127 SER G C 1
ATOM 10690 O O . SER G 1 127 ? 42.044 182.692 192.319 1.00 29.84 127 SER G O 1
ATOM 10693 N N . LEU G 1 128 ? 40.672 184.017 191.071 1.00 31.73 128 LEU G N 1
ATOM 10694 C CA . LEU G 1 128 ? 40.013 184.603 192.240 1.00 32.34 128 LEU G CA 1
ATOM 10695 C C . LEU G 1 128 ? 39.336 183.475 193.015 1.00 31.31 128 LEU G C 1
ATOM 10696 O O . LEU G 1 128 ? 39.476 183.368 194.234 1.00 32.47 128 LEU G O 1
ATOM 10701 N N . ALA G 1 129 ? 38.605 182.629 192.294 1.00 31.57 129 ALA G N 1
ATOM 10702 C CA . ALA G 1 129 ? 37.914 181.480 192.897 1.00 30.80 129 ALA G CA 1
ATOM 10703 C C . ALA G 1 129 ? 38.942 180.590 193.588 1.00 29.84 129 ALA G C 1
ATOM 10704 O O . ALA G 1 129 ? 38.713 180.117 194.702 1.00 29.63 129 ALA G O 1
ATOM 10706 N N . ALA G 1 130 ? 40.076 180.358 192.923 1.00 29.20 130 ALA G N 1
ATOM 10707 C CA . ALA G 1 130 ? 41.134 179.539 193.515 1.00 29.82 130 ALA G CA 1
ATOM 10708 C C . ALA G 1 130 ? 41.683 180.250 194.756 1.00 30.23 130 ALA G C 1
ATOM 10709 O O . ALA G 1 130 ? 41.886 179.621 195.796 1.00 30.12 130 ALA G O 1
ATOM 10711 N N . ALA G 1 131 ? 41.890 181.564 194.663 1.00 30.02 131 ALA G N 1
ATOM 10712 C CA . ALA G 1 131 ? 42.415 182.316 195.807 1.00 30.98 131 ALA G CA 1
ATOM 10713 C C . ALA G 1 131 ? 41.500 182.205 197.032 1.00 32.29 131 ALA G C 1
ATOM 10714 O O . ALA G 1 131 ? 41.967 182.183 198.182 1.00 31.77 131 ALA G O 1
ATOM 10716 N N . ALA G 1 132 ? 40.194 182.110 196.800 1.00 32.74 132 ALA G N 1
ATOM 10717 C CA . ALA G 1 132 ? 39.268 182.011 197.932 1.00 33.14 132 ALA G CA 1
ATOM 10718 C C . ALA G 1 132 ? 39.546 180.761 198.750 1.00 33.72 132 ALA G C 1
ATOM 10719 O O . ALA G 1 132 ? 39.114 180.645 199.905 1.00 34.29 132 ALA G O 1
ATOM 10721 N N . LEU G 1 133 ? 40.270 179.816 198.159 1.00 33.81 133 LEU G N 1
ATOM 10722 C CA . LEU G 1 133 ? 40.558 178.585 198.881 1.00 34.79 133 LEU G CA 1
ATOM 10723 C C . LEU G 1 133 ? 41.678 178.718 199.911 1.00 35.98 133 LEU G C 1
ATOM 10724 O O . LEU G 1 133 ? 41.844 177.843 200.768 1.00 36.49 133 LEU G O 1
ATOM 10729 N N . GLY G 1 134 ? 42.438 179.811 199.826 1.00 36.87 134 GLY G N 1
ATOM 10730 C CA . GLY G 1 134 ? 43.504 180.044 200.780 1.00 37.39 134 GLY G CA 1
ATOM 10731 C C . GLY G 1 134 ? 44.854 179.439 200.439 1.00 39.42 134 GLY G C 1
ATOM 10732 O O . GLY G 1 134 ? 45.602 179.076 201.349 1.00 39.03 134 GLY G O 1
ATOM 10733 N N . PRO G 1 135 ? 45.201 179.302 199.150 1.00 38.80 135 PRO G N 1
ATOM 10734 C CA . PRO G 1 135 ? 46.504 178.722 198.854 1.00 40.26 135 PRO G CA 1
ATOM 10735 C C . PRO G 1 135 ? 47.566 179.787 199.140 1.00 41.45 135 PRO G C 1
ATOM 10736 O O . PRO G 1 135 ? 47.233 180.959 199.263 1.00 42.47 135 PRO G O 1
ATOM 10740 N N . HIS G 1 136 ? 48.831 179.390 199.246 1.00 42.07 136 HIS G N 1
ATOM 10741 C CA . HIS G 1 136 ? 49.902 180.362 199.475 1.00 42.43 136 HIS G CA 1
ATOM 10742 C C . HIS G 1 136 ? 49.953 181.284 198.280 1.00 41.75 136 HIS G C 1
ATOM 10743 O O . HIS G 1 136 ? 50.177 182.491 198.420 1.00 42.05 136 HIS G O 1
ATOM 10750 N N . ALA G 1 137 ? 49.713 180.707 197.107 1.00 40.40 137 ALA G N 1
ATOM 10751 C CA . ALA G 1 137 ? 49.721 181.480 195.875 1.00 40.73 137 ALA G CA 1
ATOM 10752 C C . ALA G 1 137 ? 48.867 180.866 194.774 1.00 40.64 137 ALA G C 1
ATOM 10753 O O . ALA G 1 137 ? 48.598 179.665 194.746 1.00 42.70 137 ALA G O 1
ATOM 10755 N N . VAL G 1 138 ? 48.456 181.712 193.855 1.00 40.79 138 VAL G N 1
ATOM 10756 C CA . VAL G 1 138 ? 47.671 181.296 192.714 1.00 42.16 138 VAL G CA 1
ATOM 10757 C C . VAL G 1 138 ? 48.538 181.628 191.500 1.00 43.28 138 VAL G C 1
ATOM 10758 O O . VAL G 1 138 ? 49.248 182.643 191.492 1.00 43.62 138 VAL G O 1
ATOM 10762 N N . ALA G 1 139 ? 48.495 180.778 190.482 1.00 43.79 139 ALA G N 1
ATOM 10763 C CA . ALA G 1 139 ? 49.281 181.012 189.286 1.00 44.88 139 ALA G CA 1
ATOM 10764 C C . ALA G 1 139 ? 48.392 181.201 188.071 1.00 45.71 139 ALA G C 1
ATOM 10765 O O . ALA G 1 139 ? 47.894 180.230 187.510 1.00 47.17 139 ALA G O 1
ATOM 10767 N N . VAL G 1 140 ? 48.174 182.444 187.655 1.00 46.79 140 VAL G N 1
ATOM 10768 C CA . VAL G 1 140 ? 47.341 182.663 186.480 1.00 47.71 140 VAL G CA 1
ATOM 10769 C C . VAL G 1 140 ? 48.173 182.234 185.277 1.00 48.10 140 VAL G C 1
ATOM 10770 O O . VAL G 1 140 ? 49.218 182.798 184.979 1.00 48.74 140 VAL G O 1
ATOM 10774 N N . GLU G 1 141 ? 47.693 181.220 184.585 1.00 48.74 141 GLU G N 1
ATOM 10775 C CA . GLU G 1 141 ? 48.430 180.672 183.477 1.00 49.82 141 GLU G CA 1
ATOM 10776 C C . GLU G 1 141 ? 47.524 180.462 182.261 1.00 50.01 141 GLU G C 1
ATOM 10777 O O . GLU G 1 141 ? 46.868 179.434 182.137 1.00 51.24 141 GLU G O 1
ATOM 10783 N N . PRO G 1 142 ? 47.456 181.450 181.354 1.00 51.03 142 PRO G N 1
ATOM 10784 C CA . PRO G 1 142 ? 46.601 181.283 180.166 1.00 52.04 142 PRO G CA 1
ATOM 10785 C C . PRO G 1 142 ? 47.051 180.038 179.399 1.00 53.08 142 PRO G C 1
ATOM 10786 O O . PRO G 1 142 ? 48.206 179.932 178.976 1.00 52.38 142 PRO G O 1
ATOM 10790 N N . PRO G 1 143 ? 46.144 179.075 179.216 1.00 53.74 143 PRO G N 1
ATOM 10791 C CA . PRO G 1 143 ? 46.460 177.834 178.505 1.00 54.25 143 PRO G CA 1
ATOM 10792 C C . PRO G 1 143 ? 46.985 177.984 177.076 1.00 54.59 143 PRO G C 1
ATOM 10793 O O . PRO G 1 143 ? 47.930 177.298 176.709 1.00 54.32 143 PRO G O 1
ATOM 10797 N N . GLU G 1 144 ? 46.385 178.873 176.280 1.00 55.82 144 GLU G N 1
ATOM 10798 C CA . GLU G 1 144 ? 46.807 179.075 174.883 1.00 57.34 144 GLU G CA 1
ATOM 10799 C C . GLU G 1 144 ? 48.272 179.461 174.738 1.00 57.49 144 GLU G C 1
ATOM 10800 O O . GLU G 1 144 ? 48.815 179.443 173.630 1.00 56.42 144 GLU G O 1
ATOM 10806 N N . LEU G 1 145 ? 48.904 179.818 175.851 1.00 58.17 145 LEU G N 1
ATOM 10807 C CA . LEU G 1 145 ? 50.301 180.232 175.826 1.00 59.51 145 LEU G CA 1
ATOM 10808 C C . LEU G 1 145 ? 51.300 179.197 176.327 1.00 60.63 145 LEU G C 1
ATOM 10809 O O . LEU G 1 145 ? 52.515 179.403 176.210 1.00 60.24 145 LEU G O 1
ATOM 10814 N N . ILE G 1 146 ? 50.815 178.089 176.879 1.00 61.55 146 ILE G N 1
ATOM 10815 C CA . ILE G 1 146 ? 51.740 177.091 177.392 1.00 63.03 146 ILE G CA 1
ATOM 10816 C C . ILE G 1 146 ? 52.602 176.493 176.278 1.00 63.89 146 ILE G C 1
ATOM 10817 O O . ILE G 1 146 ? 52.096 176.084 175.230 1.00 63.48 146 ILE G O 1
ATOM 10822 N N . GLY G 1 147 ? 53.914 176.486 176.509 1.00 65.24 147 GLY G N 1
ATOM 10823 C CA . GLY G 1 147 ? 54.861 175.955 175.539 1.00 67.12 147 GLY G CA 1
ATOM 10824 C C . GLY G 1 147 ? 54.890 176.619 174.167 1.00 68.18 147 GLY G C 1
ATOM 10825 O O . GLY G 1 147 ? 55.275 175.981 173.182 1.00 68.90 147 GLY G O 1
ATOM 10826 N N . THR G 1 148 ? 54.491 177.887 174.085 1.00 68.52 148 THR G N 1
ATOM 10827 C CA . THR G 1 148 ? 54.491 178.602 172.807 1.00 68.87 148 THR G CA 1
ATOM 10828 C C . THR G 1 148 ? 55.555 179.698 172.787 1.00 69.54 148 THR G C 1
ATOM 10829 O O . THR G 1 148 ? 55.665 180.442 171.808 1.00 69.46 148 THR G O 1
ATOM 10833 N N . GLY G 1 149 ? 56.332 179.796 173.863 1.00 69.51 149 GLY G N 1
ATOM 10834 C CA . GLY G 1 149 ? 57.364 180.813 173.930 1.00 70.33 149 GLY G CA 1
ATOM 10835 C C . GLY G 1 149 ? 56.800 182.220 174.035 1.00 71.21 149 GLY G C 1
ATOM 10836 O O . GLY G 1 149 ? 57.468 183.120 174.532 1.00 71.52 149 GLY G O 1
ATOM 10837 N N . ARG G 1 150 ? 55.576 182.418 173.556 1.00 71.97 150 ARG G N 1
ATOM 10838 C CA . ARG G 1 150 ? 54.926 183.725 173.617 1.00 72.28 150 ARG G CA 1
ATOM 10839 C C . ARG G 1 150 ? 54.528 183.952 175.065 1.00 71.44 150 ARG G C 1
ATOM 10840 O O . ARG G 1 150 ? 53.412 183.621 175.463 1.00 71.60 150 ARG G O 1
ATOM 10848 N N . ALA G 1 151 ? 55.444 184.512 175.848 1.00 70.76 151 ALA G N 1
ATOM 10849 C CA . ALA G 1 151 ? 55.206 184.760 177.267 1.00 70.54 151 ALA G CA 1
ATOM 10850 C C . ALA G 1 151 ? 53.895 185.475 177.574 1.00 71.00 151 ALA G C 1
ATOM 10851 O O . ALA G 1 151 ? 53.438 186.347 176.826 1.00 71.29 151 ALA G O 1
ATOM 10853 N N . VAL G 1 152 ? 53.291 185.081 178.688 1.00 71.05 152 VAL G N 1
ATOM 10854 C CA . VAL G 1 152 ? 52.044 185.671 179.139 1.00 70.76 152 VAL G CA 1
ATOM 10855 C C . VAL G 1 152 ? 52.289 187.145 179.469 1.00 71.08 152 VAL G C 1
ATOM 10856 O O . VAL G 1 152 ? 51.507 188.019 179.083 1.00 69.60 152 VAL G O 1
ATOM 10860 N N . SER G 1 153 ? 53.394 187.408 180.167 1.00 71.72 153 SER G N 1
ATOM 10861 C CA . SER G 1 153 ? 53.751 188.763 180.570 1.00 72.44 153 SER G CA 1
ATOM 10862 C C . SER G 1 153 ? 53.860 189.689 179.375 1.00 72.87 153 SER G C 1
ATOM 10863 O O . SER G 1 153 ? 53.859 190.904 179.534 1.00 72.90 153 SER G O 1
ATOM 10866 N N . ARG G 1 154 ? 53.945 189.118 178.179 1.00 73.80 154 ARG G N 1
ATOM 10867 C CA . ARG G 1 154 ? 54.050 189.931 176.975 1.00 75.01 154 ARG G CA 1
ATOM 10868 C C . ARG G 1 154 ? 52.807 189.916 176.079 1.00 74.04 154 ARG G C 1
ATOM 10869 O O . ARG G 1 154 ? 52.420 190.951 175.544 1.00 73.80 154 ARG G O 1
ATOM 10877 N N . TYR G 1 155 ? 52.178 188.757 175.906 1.00 73.21 155 TYR G N 1
ATOM 10878 C CA . TYR G 1 155 ? 50.995 188.681 175.050 1.00 71.95 155 TYR G CA 1
ATOM 10879 C C . TYR G 1 155 ? 49.668 188.794 175.797 1.00 70.70 155 TYR G C 1
ATOM 10880 O O . TYR G 1 155 ? 48.634 189.083 175.199 1.00 70.58 155 TYR G O 1
ATOM 10889 N N . LYS G 1 156 ? 49.695 188.585 177.106 1.00 69.15 156 LYS G N 1
ATOM 10890 C CA . LYS G 1 156 ? 48.467 188.652 177.884 1.00 67.90 156 LYS G CA 1
ATOM 10891 C C . LYS G 1 156 ? 48.699 189.245 179.274 1.00 66.04 156 LYS G C 1
ATOM 10892 O O . LYS G 1 156 ? 48.304 188.655 180.277 1.00 66.16 156 LYS G O 1
ATOM 10898 N N . PRO G 1 157 ? 49.339 190.426 179.350 1.00 64.05 157 PRO G N 1
ATOM 10899 C CA . PRO G 1 157 ? 49.608 191.073 180.640 1.00 62.06 157 PRO G CA 1
ATOM 10900 C C . PRO G 1 157 ? 48.343 191.450 181.409 1.00 60.00 157 PRO G C 1
ATOM 10901 O O . PRO G 1 157 ? 48.332 191.433 182.646 1.00 58.40 157 PRO G O 1
ATOM 10905 N N . GLU G 1 158 ? 47.282 191.777 180.676 1.00 58.37 158 GLU G N 1
ATOM 10906 C CA . GLU G 1 158 ? 46.011 192.141 181.297 1.00 59.11 158 GLU G CA 1
ATOM 10907 C C . GLU G 1 158 ? 45.556 191.078 182.305 1.00 58.85 158 GLU G C 1
ATOM 10908 O O . GLU G 1 158 ? 45.085 191.398 183.401 1.00 58.49 158 GLU G O 1
ATOM 10914 N N . ALA G 1 159 ? 45.693 189.812 181.927 1.00 57.29 159 ALA G N 1
ATOM 10915 C CA . ALA G 1 159 ? 45.284 188.730 182.802 1.00 55.83 159 ALA G CA 1
ATOM 10916 C C . ALA G 1 159 ? 46.067 188.800 184.100 1.00 54.52 159 ALA G C 1
ATOM 10917 O O . ALA G 1 159 ? 45.534 188.541 185.184 1.00 54.56 159 ALA G O 1
ATOM 10919 N N . ILE G 1 160 ? 47.337 189.155 183.993 1.00 51.87 160 ILE G N 1
ATOM 10920 C CA . ILE G 1 160 ? 48.159 189.238 185.179 1.00 50.77 160 ILE G CA 1
ATOM 10921 C C . ILE G 1 160 ? 47.697 190.382 186.074 1.00 50.33 160 ILE G C 1
ATOM 10922 O O . ILE G 1 160 ? 47.523 190.215 187.284 1.00 49.15 160 ILE G O 1
ATOM 10927 N N . VAL G 1 161 ? 47.497 191.549 185.466 1.00 50.25 161 VAL G N 1
ATOM 10928 C CA . VAL G 1 161 ? 47.083 192.733 186.207 1.00 49.54 161 VAL G CA 1
ATOM 10929 C C . VAL G 1 161 ? 45.713 192.497 186.830 1.00 48.15 161 VAL G C 1
ATOM 10930 O O . VAL G 1 161 ? 45.507 192.744 188.024 1.00 47.26 161 VAL G O 1
ATOM 10934 N N . GLU G 1 162 ? 44.787 192.006 186.014 1.00 47.15 162 GLU G N 1
ATOM 10935 C CA . GLU G 1 162 ? 43.428 191.712 186.461 1.00 46.77 162 GLU G CA 1
ATOM 10936 C C . GLU G 1 162 ? 43.441 190.771 187.665 1.00 44.81 162 GLU G C 1
ATOM 10937 O O . GLU G 1 162 ? 42.738 191.003 188.661 1.00 43.65 162 GLU G O 1
ATOM 10943 N N . THR G 1 163 ? 44.253 189.720 187.579 1.00 42.16 163 THR G N 1
ATOM 10944 C CA . THR G 1 163 ? 44.330 188.752 188.665 1.00 40.75 163 THR G CA 1
ATOM 10945 C C . THR G 1 163 ? 44.880 189.409 189.917 1.00 40.64 163 THR G C 1
ATOM 10946 O O . THR G 1 163 ? 44.309 189.261 191.024 1.00 39.31 163 THR G O 1
ATOM 10950 N N . VAL G 1 164 ? 45.980 190.140 189.749 1.00 40.17 164 VAL G N 1
ATOM 10951 C CA . VAL G 1 164 ? 46.607 190.823 190.884 1.00 40.69 164 VAL G CA 1
ATOM 10952 C C . VAL G 1 164 ? 45.594 191.759 191.536 1.00 39.90 164 VAL G C 1
ATOM 10953 O O . VAL G 1 164 ? 45.496 191.850 192.768 1.00 38.43 164 VAL G O 1
ATOM 10957 N N . GLY G 1 165 ? 44.826 192.445 190.704 1.00 39.05 165 GLY G N 1
ATOM 10958 C CA . GLY G 1 165 ? 43.821 193.332 191.252 1.00 40.75 165 GLY G CA 1
ATOM 10959 C C . GLY G 1 165 ? 42.808 192.556 192.073 1.00 40.99 165 GLY G C 1
ATOM 10960 O O . GLY G 1 165 ? 42.696 192.752 193.291 1.00 41.02 165 GLY G O 1
ATOM 10961 N N . LEU G 1 166 ? 42.083 191.658 191.405 1.00 40.85 166 LEU G N 1
ATOM 10962 C CA . LEU G 1 166 ? 41.061 190.841 192.057 1.00 39.81 166 LEU G CA 1
ATOM 10963 C C . LEU G 1 166 ? 41.530 190.146 193.331 1.00 39.93 166 LEU G C 1
ATOM 10964 O O . LEU G 1 166 ? 40.865 190.222 194.373 1.00 39.68 166 LEU G O 1
ATOM 10969 N N . VAL G 1 167 ? 42.679 189.478 193.271 1.00 40.43 167 VAL G N 1
ATOM 10970 C CA . VAL G 1 167 ? 43.167 188.772 194.451 1.00 40.02 167 VAL G CA 1
ATOM 10971 C C . VAL G 1 167 ? 43.518 189.699 195.598 1.00 40.87 167 VAL G C 1
ATOM 10972 O O . VAL G 1 167 ? 43.151 189.437 196.754 1.00 40.03 167 VAL G O 1
ATOM 10976 N N . SER G 1 168 ? 44.230 190.781 195.292 1.00 42.71 168 SER G N 1
ATOM 10977 C CA . SER G 1 168 ? 44.618 191.720 196.350 1.00 45.72 168 SER G CA 1
ATOM 10978 C C . SER G 1 168 ? 43.393 192.436 196.911 1.00 45.27 168 SER G C 1
ATOM 10979 O O . SER G 1 168 ? 43.362 192.783 198.089 1.00 45.86 168 SER G O 1
ATOM 10982 N N . ARG G 1 169 ? 42.380 192.645 196.076 1.00 44.84 169 ARG G N 1
ATOM 10983 C CA . ARG G 1 169 ? 41.163 193.276 196.555 1.00 45.66 169 ARG G CA 1
ATOM 10984 C C . ARG G 1 169 ? 40.365 192.326 197.456 1.00 44.44 169 ARG G C 1
ATOM 10985 O O . ARG G 1 169 ? 39.746 192.770 198.417 1.00 44.71 169 ARG G O 1
ATOM 10993 N N . HIS G 1 170 ? 40.412 191.018 197.177 1.00 43.29 170 HIS G N 1
ATOM 10994 C CA . HIS G 1 170 ? 39.658 190.029 197.966 1.00 40.04 170 HIS G CA 1
ATOM 10995 C C . HIS G 1 170 ? 40.414 189.178 198.974 1.00 40.20 170 HIS G C 1
ATOM 10996 O O . HIS G 1 170 ? 39.953 188.993 200.106 1.00 39.26 170 HIS G O 1
ATOM 11003 N N . PHE G 1 171 ? 41.550 188.622 198.568 1.00 40.81 171 PHE G N 1
ATOM 11004 C CA . PHE G 1 171 ? 42.320 187.779 199.482 1.00 43.32 171 PHE G CA 1
ATOM 11005 C C . PHE G 1 171 ? 43.783 188.172 199.382 1.00 46.01 171 PHE G C 1
ATOM 11006 O O . PHE G 1 171 ? 44.608 187.426 198.846 1.00 47.56 171 PHE G O 1
ATOM 11014 N N . PRO G 1 172 ? 44.120 189.368 199.908 1.00 47.81 172 PRO G N 1
ATOM 11015 C CA . PRO G 1 172 ? 45.481 189.925 199.897 1.00 47.80 172 PRO G CA 1
ATOM 11016 C C . PRO G 1 172 ? 46.582 188.992 200.410 1.00 47.77 172 PRO G C 1
ATOM 11017 O O . PRO G 1 172 ? 47.723 189.080 199.956 1.00 48.80 172 PRO G O 1
ATOM 11021 N N . GLU G 1 173 ? 46.232 188.105 201.337 1.00 46.75 173 GLU G N 1
ATOM 11022 C CA . GLU G 1 173 ? 47.167 187.149 201.921 1.00 46.71 173 GLU G CA 1
ATOM 11023 C C . GLU G 1 173 ? 47.631 186.070 200.937 1.00 46.02 173 GLU G C 1
ATOM 11024 O O . GLU G 1 173 ? 48.560 185.324 201.229 1.00 46.36 173 GLU G O 1
ATOM 11030 N N . VAL G 1 174 ? 46.970 185.981 199.784 1.00 44.00 174 VAL G N 1
ATOM 11031 C CA . VAL G 1 174 ? 47.312 185.011 198.756 1.00 42.75 174 VAL G CA 1
ATOM 11032 C C . VAL G 1 174 ? 48.165 185.740 197.724 1.00 44.68 174 VAL G C 1
ATOM 11033 O O . VAL G 1 174 ? 47.801 186.827 197.265 1.00 45.26 174 VAL G O 1
ATOM 11037 N N . SER G 1 175 ? 49.293 185.154 197.333 1.00 44.74 175 SER G N 1
ATOM 11038 C CA . SER G 1 175 ? 50.151 185.831 196.368 1.00 44.47 175 SER G CA 1
ATOM 11039 C C . SER G 1 175 ? 49.819 185.392 194.959 1.00 44.87 175 SER G C 1
ATOM 11040 O O . SER G 1 175 ? 49.222 184.341 194.757 1.00 45.72 175 SER G O 1
ATOM 11043 N N . VAL G 1 176 ? 50.215 186.196 193.981 1.00 44.74 176 VAL G N 1
ATOM 11044 C CA . VAL G 1 176 ? 49.947 185.871 192.591 1.00 44.65 176 VAL G CA 1
ATOM 11045 C C . VAL G 1 176 ? 51.223 185.763 191.770 1.00 46.53 176 VAL G C 1
ATOM 11046 O O . VAL G 1 176 ? 52.006 186.714 191.707 1.00 48.50 176 VAL G O 1
ATOM 11050 N N . ILE G 1 177 ? 51.434 184.602 191.152 1.00 46.64 177 ILE G N 1
ATOM 11051 C CA . ILE G 1 177 ? 52.582 184.392 190.282 1.00 46.40 177 ILE G CA 1
ATOM 11052 C C . ILE G 1 177 ? 51.977 184.073 188.917 1.00 45.88 177 ILE G C 1
ATOM 11053 O O . ILE G 1 177 ? 50.768 183.989 188.791 1.00 46.34 177 ILE G O 1
ATOM 11058 N N . THR G 1 178 ? 52.793 183.904 187.891 1.00 46.39 178 THR G N 1
ATOM 11059 C CA . THR G 1 178 ? 52.237 183.645 186.573 1.00 46.29 178 THR G CA 1
ATOM 11060 C C . THR G 1 178 ? 53.112 182.715 185.741 1.00 47.05 178 THR G C 1
ATOM 11061 O O . THR G 1 178 ? 54.248 182.422 186.115 1.00 46.65 178 THR G O 1
ATOM 11065 N N . GLY G 1 179 ? 52.574 182.250 184.616 1.00 48.10 179 GLY G N 1
ATOM 11066 C CA . GLY G 1 179 ? 53.326 181.360 183.751 1.00 50.19 179 GLY G CA 1
ATOM 11067 C C . GLY G 1 179 ? 52.641 181.192 182.409 1.00 52.71 179 GLY G C 1
ATOM 11068 O O . GLY G 1 179 ? 51.544 181.724 182.214 1.00 51.80 179 GLY G O 1
ATOM 11069 N N . ALA G 1 180 ? 53.305 180.470 181.499 1.00 55.22 180 ALA G N 1
ATOM 11070 C CA . ALA G 1 180 ? 52.828 180.155 180.140 1.00 58.12 180 ALA G CA 1
ATOM 11071 C C . ALA G 1 180 ? 53.569 180.881 179.009 1.00 60.74 180 ALA G C 1
ATOM 11072 O O . ALA G 1 180 ? 53.063 181.860 178.441 1.00 62.70 180 ALA G O 1
ATOM 11074 N N . GLY G 1 181 ? 54.757 180.395 178.666 1.00 61.64 181 GLY G N 1
ATOM 11075 C CA . GLY G 1 181 ? 55.513 181.023 177.599 1.00 62.68 181 GLY G CA 1
ATOM 11076 C C . GLY G 1 181 ? 56.729 181.801 178.071 1.00 63.42 181 GLY G C 1
ATOM 11077 O O . GLY G 1 181 ? 57.471 182.342 177.259 1.00 63.60 181 GLY G O 1
ATOM 11078 N N . ILE G 1 182 ? 56.948 181.853 179.378 1.00 64.12 182 ILE G N 1
ATOM 11079 C CA . ILE G 1 182 ? 58.090 182.579 179.909 1.00 66.03 182 ILE G CA 1
ATOM 11080 C C . ILE G 1 182 ? 59.412 181.981 179.434 1.00 67.71 182 ILE G C 1
ATOM 11081 O O . ILE G 1 182 ? 59.984 181.123 180.114 1.00 68.10 182 ILE G O 1
ATOM 11086 N N . GLU G 1 183 ? 59.910 182.430 178.282 1.00 68.88 183 GLU G N 1
ATOM 11087 C CA . GLU G 1 183 ? 61.182 181.905 177.792 1.00 69.93 183 GLU G CA 1
ATOM 11088 C C . GLU G 1 183 ? 62.421 182.785 178.077 1.00 69.37 183 GLU G C 1
ATOM 11089 O O . GLU G 1 183 ? 63.487 182.260 178.414 1.00 69.10 183 GLU G O 1
ATOM 11095 N N . SER G 1 184 ? 62.290 184.107 177.973 1.00 68.59 184 SER G N 1
ATOM 11096 C CA . SER G 1 184 ? 63.438 184.988 178.219 1.00 67.15 184 SER G CA 1
ATOM 11097 C C . SER G 1 184 ? 63.464 185.564 179.630 1.00 67.09 184 SER G C 1
ATOM 11098 O O . SER G 1 184 ? 62.451 185.577 180.333 1.00 67.59 184 SER G O 1
ATOM 11101 N N . GLY G 1 185 ? 64.636 186.038 180.038 1.00 67.02 185 GLY G N 1
ATOM 11102 C CA . GLY G 1 185 ? 64.786 186.623 181.358 1.00 67.25 185 GLY G CA 1
ATOM 11103 C C . GLY G 1 185 ? 63.985 187.906 181.485 1.00 67.66 185 GLY G C 1
ATOM 11104 O O . GLY G 1 185 ? 63.635 188.326 182.596 1.00 67.71 185 GLY G O 1
ATOM 11105 N N . ASP G 1 186 ? 63.707 188.541 180.347 1.00 67.62 186 ASP G N 1
ATOM 11106 C CA . ASP G 1 186 ? 62.923 189.767 180.343 1.00 68.22 186 ASP G CA 1
ATOM 11107 C C . ASP G 1 186 ? 61.511 189.382 180.733 1.00 68.58 186 ASP G C 1
ATOM 11108 O O . ASP G 1 186 ? 60.905 189.998 181.615 1.00 69.39 186 ASP G O 1
ATOM 11113 N N . ASP G 1 187 ? 60.997 188.349 180.069 1.00 67.52 187 ASP G N 1
ATOM 11114 C CA . ASP G 1 187 ? 59.663 187.860 180.347 1.00 65.16 187 ASP G CA 1
ATOM 11115 C C . ASP G 1 187 ? 59.498 187.794 181.857 1.00 63.81 187 ASP G C 1
ATOM 11116 O O . ASP G 1 187 ? 58.527 188.314 182.401 1.00 63.38 187 ASP G O 1
ATOM 11121 N N . VAL G 1 188 ? 60.463 187.194 182.542 1.00 62.22 188 VAL G N 1
ATOM 11122 C CA . VAL G 1 188 ? 60.369 187.101 183.993 1.00 62.02 188 VAL G CA 1
ATOM 11123 C C . VAL G 1 188 ? 60.309 188.481 184.635 1.00 62.91 188 VAL G C 1
ATOM 11124 O O . VAL G 1 188 ? 59.643 188.676 185.655 1.00 63.33 188 VAL G O 1
ATOM 11128 N N . ALA G 1 189 ? 61.019 189.438 184.044 1.00 63.61 189 ALA G N 1
ATOM 11129 C CA . ALA G 1 189 ? 61.046 190.804 184.569 1.00 62.90 189 ALA G CA 1
ATOM 11130 C C . ALA G 1 189 ? 59.712 191.515 184.300 1.00 61.96 189 ALA G C 1
ATOM 11131 O O . ALA G 1 189 ? 59.150 192.153 185.194 1.00 61.38 189 ALA G O 1
ATOM 11133 N N . ALA G 1 190 ? 59.208 191.406 183.075 1.00 60.67 190 ALA G N 1
ATOM 11134 C CA . ALA G 1 190 ? 57.937 192.028 182.744 1.00 61.02 190 ALA G CA 1
ATOM 11135 C C . ALA G 1 190 ? 56.892 191.531 183.752 1.00 62.13 190 ALA G C 1
ATOM 11136 O O . ALA G 1 190 ? 56.216 192.327 184.417 1.00 62.16 190 ALA G O 1
ATOM 11138 N N . ALA G 1 191 ? 56.786 190.210 183.879 1.00 62.76 191 ALA G N 1
ATOM 11139 C CA . ALA G 1 191 ? 55.841 189.589 184.805 1.00 62.80 191 ALA G CA 1
ATOM 11140 C C . ALA G 1 191 ? 55.974 190.152 186.216 1.00 62.91 191 ALA G C 1
ATOM 11141 O O . ALA G 1 191 ? 54.980 190.282 186.935 1.00 63.68 191 ALA G O 1
ATOM 11143 N N . LEU G 1 192 ? 57.197 190.477 186.617 1.00 62.21 192 LEU G N 1
ATOM 11144 C CA . LEU G 1 192 ? 57.422 191.031 187.945 1.00 62.16 192 LEU G CA 1
ATOM 11145 C C . LEU G 1 192 ? 56.934 192.472 188.015 1.00 62.76 192 LEU G C 1
ATOM 11146 O O . LEU G 1 192 ? 56.332 192.894 189.007 1.00 61.63 192 LEU G O 1
ATOM 11151 N N . ARG G 1 193 ? 57.201 193.223 186.950 1.00 64.18 193 ARG G N 1
ATOM 11152 C CA . ARG G 1 193 ? 56.778 194.615 186.871 1.00 65.13 193 ARG G CA 1
ATOM 11153 C C . ARG G 1 193 ? 55.281 194.661 187.061 1.00 64.78 193 ARG G C 1
ATOM 11154 O O . ARG G 1 193 ? 54.771 195.540 187.760 1.00 66.18 193 ARG G O 1
ATOM 11162 N N . LEU G 1 194 ? 54.589 193.703 186.436 1.00 63.04 194 LEU G N 1
ATOM 11163 C CA . LEU G 1 194 ? 53.127 193.630 186.465 1.00 60.70 194 LEU G CA 1
ATOM 11164 C C . LEU G 1 194 ? 52.463 193.308 187.794 1.00 59.41 194 LEU G C 1
ATOM 11165 O O . LEU G 1 194 ? 51.247 193.193 187.849 1.00 60.78 194 LEU G O 1
ATOM 11170 N N . GLY G 1 195 ? 53.243 193.176 188.863 1.00 58.33 195 GLY G N 1
ATOM 11171 C CA . GLY G 1 195 ? 52.660 192.908 190.172 1.00 57.82 195 GLY G CA 1
ATOM 11172 C C . GLY G 1 195 ? 52.787 191.486 190.682 1.00 57.50 195 GLY G C 1
ATOM 11173 O O . GLY G 1 195 ? 52.345 191.156 191.781 1.00 57.85 195 GLY G O 1
ATOM 11174 N N . THR G 1 196 ? 53.402 190.641 189.874 1.00 57.60 196 THR G N 1
ATOM 11175 C CA . THR G 1 196 ? 53.598 189.244 190.209 1.00 57.62 196 THR G CA 1
ATOM 11176 C C . THR G 1 196 ? 54.686 189.056 191.254 1.00 57.18 196 THR G C 1
ATOM 11177 O O . THR G 1 196 ? 55.583 189.884 191.370 1.00 58.07 196 THR G O 1
ATOM 11181 N N . ARG G 1 197 ? 54.603 187.966 192.009 1.00 55.81 197 ARG G N 1
ATOM 11182 C CA . ARG G 1 197 ? 55.588 187.678 193.045 1.00 55.02 197 ARG G CA 1
ATOM 11183 C C . ARG G 1 197 ? 56.406 186.455 192.656 1.00 53.97 197 ARG G C 1
ATOM 11184 O O . ARG G 1 197 ? 57.038 185.812 193.494 1.00 53.40 197 ARG G O 1
ATOM 11192 N N . GLY G 1 198 ? 56.390 186.137 191.372 1.00 53.68 198 GLY G N 1
ATOM 11193 C CA . GLY G 1 198 ? 57.133 184.990 190.907 1.00 53.87 198 GLY G CA 1
ATOM 11194 C C . GLY G 1 198 ? 56.675 184.489 189.553 1.00 54.93 198 GLY G C 1
ATOM 11195 O O . GLY G 1 198 ? 55.761 185.027 188.917 1.00 54.75 198 GLY G O 1
ATOM 11196 N N . VAL G 1 199 ? 57.310 183.421 189.110 1.00 54.91 199 VAL G N 1
ATOM 11197 C CA . VAL G 1 199 ? 56.988 182.866 187.821 1.00 55.89 199 VAL G CA 1
ATOM 11198 C C . VAL G 1 199 ? 56.990 181.325 187.814 1.00 56.12 199 VAL G C 1
ATOM 11199 O O . VAL G 1 199 ? 57.638 180.674 188.645 1.00 55.23 199 VAL G O 1
ATOM 11203 N N . LEU G 1 200 ? 56.226 180.756 186.887 1.00 55.78 200 LEU G N 1
ATOM 11204 C CA . LEU G 1 200 ? 56.129 179.313 186.732 1.00 55.40 200 LEU G CA 1
ATOM 11205 C C . LEU G 1 200 ? 56.436 179.033 185.266 1.00 54.93 200 LEU G C 1
ATOM 11206 O O . LEU G 1 200 ? 55.791 179.579 184.369 1.00 53.93 200 LEU G O 1
ATOM 11211 N N . LEU G 1 201 ? 57.434 178.195 185.018 1.00 55.20 201 LEU G N 1
ATOM 11212 C CA . LEU G 1 201 ? 57.801 177.884 183.645 1.00 54.46 201 LEU G CA 1
ATOM 11213 C C . LEU G 1 201 ? 58.308 176.456 183.479 1.00 53.00 201 LEU G C 1
ATOM 11214 O O . LEU G 1 201 ? 58.668 175.797 184.456 1.00 50.44 201 LEU G O 1
ATOM 11219 N N . ALA G 1 202 ? 58.337 175.995 182.229 1.00 53.07 202 ALA G N 1
ATOM 11220 C CA . ALA G 1 202 ? 58.784 174.642 181.909 1.00 53.26 202 ALA G CA 1
ATOM 11221 C C . ALA G 1 202 ? 59.715 174.577 180.691 1.00 53.71 202 ALA G C 1
ATOM 11222 O O . ALA G 1 202 ? 60.925 174.428 180.842 1.00 52.72 202 ALA G O 1
ATOM 11224 N N . SER G 1 203 ? 59.138 174.685 179.495 1.00 54.37 203 SER G N 1
ATOM 11225 C CA . SER G 1 203 ? 59.885 174.617 178.237 1.00 56.81 203 SER G CA 1
ATOM 11226 C C . SER G 1 203 ? 61.272 175.232 178.248 1.00 58.21 203 SER G C 1
ATOM 11227 O O . SER G 1 203 ? 62.272 174.531 178.094 1.00 58.91 203 SER G O 1
ATOM 11230 N N . ALA G 1 204 ? 61.310 176.554 178.399 1.00 59.55 204 ALA G N 1
ATOM 11231 C CA . ALA G 1 204 ? 62.555 177.309 178.403 1.00 60.55 204 ALA G CA 1
ATOM 11232 C C . ALA G 1 204 ? 63.677 176.636 179.178 1.00 61.98 204 ALA G C 1
ATOM 11233 O O . ALA G 1 204 ? 64.772 176.458 178.648 1.00 62.38 204 ALA G O 1
ATOM 11235 N N . ALA G 1 205 ? 63.414 176.265 180.427 1.00 62.74 205 ALA G N 1
ATOM 11236 C CA . ALA G 1 205 ? 64.438 175.624 181.238 1.00 64.53 205 ALA G CA 1
ATOM 11237 C C . ALA G 1 205 ? 64.689 174.171 180.827 1.00 67.01 205 ALA G C 1
ATOM 11238 O O . ALA G 1 205 ? 65.821 173.787 180.508 1.00 68.08 205 ALA G O 1
ATOM 11240 N N . VAL G 1 206 ? 63.632 173.368 180.827 1.00 68.82 206 VAL G N 1
ATOM 11241 C CA . VAL G 1 206 ? 63.732 171.951 180.490 1.00 70.45 206 VAL G CA 1
ATOM 11242 C C . VAL G 1 206 ? 64.369 171.635 179.133 1.00 71.25 206 VAL G C 1
ATOM 11243 O O . VAL G 1 206 ? 65.096 170.654 179.001 1.00 70.84 206 VAL G O 1
ATOM 11247 N N . LYS G 1 207 ? 64.110 172.455 178.127 1.00 72.07 207 LYS G N 1
ATOM 11248 C CA . LYS G 1 207 ? 64.672 172.183 176.817 1.00 74.07 207 LYS G CA 1
ATOM 11249 C C . LYS G 1 207 ? 65.887 173.032 176.424 1.00 75.55 207 LYS G C 1
ATOM 11250 O O . LYS G 1 207 ? 66.321 173.013 175.269 1.00 75.48 207 LYS G O 1
ATOM 11256 N N . ALA G 1 208 ? 66.448 173.757 177.387 1.00 77.28 208 ALA G N 1
ATOM 11257 C CA . ALA G 1 208 ? 67.613 174.599 177.122 1.00 79.43 208 ALA G CA 1
ATOM 11258 C C . ALA G 1 208 ? 68.849 173.746 176.873 1.00 81.08 208 ALA G C 1
ATOM 11259 O O . ALA G 1 208 ? 69.026 172.699 177.500 1.00 81.75 208 ALA G O 1
ATOM 11261 N N . LYS G 1 209 ? 69.704 174.194 175.960 1.00 82.42 209 LYS G N 1
ATOM 11262 C CA . LYS G 1 209 ? 70.931 173.466 175.664 1.00 83.30 209 LYS G CA 1
ATOM 11263 C C . LYS G 1 209 ? 71.840 173.563 176.887 1.00 83.46 209 LYS G C 1
ATOM 11264 O O . LYS G 1 209 ? 72.552 172.617 177.220 1.00 84.06 209 LYS G O 1
ATOM 11270 N N . ASP G 1 210 ? 71.797 174.708 177.563 1.00 83.35 210 ASP G N 1
ATOM 11271 C CA . ASP G 1 210 ? 72.599 174.926 178.763 1.00 83.49 210 ASP G CA 1
ATOM 11272 C C . ASP G 1 210 ? 71.673 175.332 179.913 1.00 83.42 210 ASP G C 1
ATOM 11273 O O . ASP G 1 210 ? 71.518 176.517 180.218 1.00 83.40 210 ASP G O 1
ATOM 11278 N N . PRO G 1 211 ? 71.050 174.343 180.567 1.00 83.09 211 PRO G N 1
ATOM 11279 C CA . PRO G 1 211 ? 70.128 174.545 181.684 1.00 82.42 211 PRO G CA 1
ATOM 11280 C C . PRO G 1 211 ? 70.592 175.564 182.711 1.00 81.58 211 PRO G C 1
ATOM 11281 O O . PRO G 1 211 ? 69.897 176.540 182.979 1.00 81.73 211 PRO G O 1
ATOM 11285 N N . TYR G 1 212 ? 71.762 175.330 183.290 1.00 80.81 212 TYR G N 1
ATOM 11286 C CA . TYR G 1 212 ? 72.300 176.238 184.293 1.00 79.55 212 TYR G CA 1
ATOM 11287 C C . TYR G 1 212 ? 72.317 177.682 183.797 1.00 78.43 212 TYR G C 1
ATOM 11288 O O . TYR G 1 212 ? 71.821 178.592 184.467 1.00 77.89 212 TYR G O 1
ATOM 11297 N N . ALA G 1 213 ? 72.896 177.886 182.620 1.00 77.04 213 ALA G N 1
ATOM 11298 C CA . ALA G 1 213 ? 72.981 179.219 182.043 1.00 76.03 213 ALA G CA 1
ATOM 11299 C C . ALA G 1 213 ? 71.599 179.809 181.845 1.00 75.11 213 ALA G C 1
ATOM 11300 O O . ALA G 1 213 ? 71.339 180.947 182.238 1.00 75.52 213 ALA G O 1
ATOM 11302 N N . LYS G 1 214 ? 70.711 179.028 181.241 1.00 73.87 214 LYS G N 1
ATOM 11303 C CA . LYS G 1 214 ? 69.353 179.485 180.974 1.00 72.39 214 LYS G CA 1
ATOM 11304 C C . LYS G 1 214 ? 68.595 179.832 182.248 1.00 71.06 214 LYS G C 1
ATOM 11305 O O . LYS G 1 214 ? 67.907 180.841 182.315 1.00 69.83 214 LYS G O 1
ATOM 11311 N N . ILE G 1 215 ? 68.733 178.989 183.259 1.00 70.81 215 ILE G N 1
ATOM 11312 C CA . ILE G 1 215 ? 68.050 179.211 184.520 1.00 71.48 215 ILE G CA 1
ATOM 11313 C C . ILE G 1 215 ? 68.573 180.476 185.177 1.00 71.71 215 ILE G C 1
ATOM 11314 O O . ILE G 1 215 ? 67.803 181.241 185.768 1.00 71.82 215 ILE G O 1
ATOM 11319 N N . VAL G 1 216 ? 69.879 180.704 185.068 1.00 72.07 216 VAL G N 1
ATOM 11320 C CA . VAL G 1 216 ? 70.471 181.904 185.648 1.00 71.51 216 VAL G CA 1
ATOM 11321 C C . VAL G 1 216 ? 69.847 183.126 184.964 1.00 70.34 216 VAL G C 1
ATOM 11322 O O . VAL G 1 216 ? 69.478 184.099 185.627 1.00 69.68 216 VAL G O 1
ATOM 11326 N N . GLU G 1 217 ? 69.717 183.057 183.641 1.00 69.43 217 GLU G N 1
ATOM 11327 C CA . GLU G 1 217 ? 69.120 184.144 182.875 1.00 69.42 217 GLU G CA 1
ATOM 11328 C C . GLU G 1 217 ? 67.709 184.421 183.369 1.00 70.40 217 GLU G C 1
ATOM 11329 O O . GLU G 1 217 ? 67.337 185.571 183.612 1.00 70.72 217 GLU G O 1
ATOM 11335 N N . LEU G 1 218 ? 66.929 183.350 183.507 1.00 70.49 218 LEU G N 1
ATOM 11336 C CA . LEU G 1 218 ? 65.542 183.438 183.946 1.00 69.73 218 LEU G CA 1
ATOM 11337 C C . LEU G 1 218 ? 65.356 183.887 185.388 1.00 68.95 218 LEU G C 1
ATOM 11338 O O . LEU G 1 218 ? 64.436 184.640 185.679 1.00 69.39 218 LEU G O 1
ATOM 11343 N N . ALA G 1 219 ? 66.225 183.433 186.283 1.00 68.36 219 ALA G N 1
ATOM 11344 C CA . ALA G 1 219 ? 66.110 183.780 187.697 1.00 69.48 219 ALA G CA 1
ATOM 11345 C C . ALA G 1 219 ? 66.721 185.122 188.087 1.00 70.74 219 ALA G C 1
ATOM 11346 O O . ALA G 1 219 ? 66.378 185.696 189.128 1.00 70.71 219 ALA G O 1
ATOM 11348 N N . LYS G 1 220 ? 67.624 185.619 187.250 1.00 71.49 220 LYS G N 1
ATOM 11349 C CA . LYS G 1 220 ? 68.315 186.873 187.518 1.00 71.56 220 LYS G CA 1
ATOM 11350 C C . LYS G 1 220 ? 67.391 188.032 187.914 1.00 70.09 220 LYS G C 1
ATOM 11351 O O . LYS G 1 220 ? 67.682 188.775 188.860 1.00 70.02 220 LYS G O 1
ATOM 11357 N N . PRO G 1 221 ? 66.269 188.206 187.200 1.00 68.18 221 PRO G N 1
ATOM 11358 C CA . PRO G 1 221 ? 65.370 189.303 187.556 1.00 67.31 221 PRO G CA 1
ATOM 11359 C C . PRO G 1 221 ? 64.871 189.257 189.001 1.00 67.24 221 PRO G C 1
ATOM 11360 O O . PRO G 1 221 ? 64.473 190.276 189.559 1.00 66.82 221 PRO G O 1
ATOM 11364 N N . LEU G 1 222 ? 64.908 188.080 189.613 1.00 67.60 222 LEU G N 1
ATOM 11365 C CA . LEU G 1 222 ? 64.438 187.929 190.986 1.00 68.46 222 LEU G CA 1
ATOM 11366 C C . LEU G 1 222 ? 65.419 188.495 192.018 1.00 69.50 222 LEU G C 1
ATOM 11367 O O . LEU G 1 222 ? 65.012 188.936 193.099 1.00 69.31 222 LEU G O 1
ATOM 11372 N N . SER G 1 223 ? 66.710 188.481 191.686 1.00 70.29 223 SER G N 1
ATOM 11373 C CA . SER G 1 223 ? 67.763 188.941 192.602 1.00 70.58 223 SER G CA 1
ATOM 11374 C C . SER G 1 223 ? 67.957 190.444 192.757 1.00 70.70 223 SER G C 1
ATOM 11375 O O . SER G 1 223 ? 67.596 191.212 191.838 1.00 71.43 223 SER G O 1
ATOM 11378 N N . GLU G 1 224 ? 68.510 190.825 193.809 1.00 71.29 224 GLU G N 1
ATOM 11379 N N . MET H 1 1 ? 57.812 138.768 181.794 1.00 60.61 1 MET H N 1
ATOM 11380 C CA . MET H 1 1 ? 57.961 138.624 183.270 1.00 61.37 1 MET H CA 1
ATOM 11381 C C . MET H 1 1 ? 58.286 137.186 183.701 1.00 61.51 1 MET H C 1
ATOM 11382 O O . MET H 1 1 ? 57.994 136.234 182.982 1.00 61.14 1 MET H O 1
ATOM 11387 N N . ARG H 1 2 ? 58.901 137.031 184.871 1.00 62.51 2 ARG H N 1
ATOM 11388 C CA . ARG H 1 2 ? 59.233 135.700 185.369 1.00 63.81 2 ARG H CA 1
ATOM 11389 C C . ARG H 1 2 ? 57.959 135.011 185.836 1.00 64.18 2 ARG H C 1
ATOM 11390 O O . ARG H 1 2 ? 57.253 135.492 186.729 1.00 63.75 2 ARG H O 1
ATOM 11398 N N . LEU H 1 3 ? 57.704 133.867 185.210 1.00 64.56 3 LEU H N 1
ATOM 11399 C CA . LEU H 1 3 ? 56.541 133.020 185.444 1.00 63.80 3 LEU H CA 1
ATOM 11400 C C . LEU H 1 3 ? 55.848 133.076 186.813 1.00 61.14 3 LEU H C 1
ATOM 11401 O O . LEU H 1 3 ? 54.901 133.851 186.963 1.00 62.53 3 LEU H O 1
ATOM 11406 N N . PRO H 1 4 ? 56.276 132.275 187.822 1.00 57.69 4 PRO H N 1
ATOM 11407 C CA . PRO H 1 4 ? 55.513 132.435 189.076 1.00 54.71 4 PRO H CA 1
ATOM 11408 C C . PRO H 1 4 ? 55.878 133.783 189.648 1.00 52.52 4 PRO H C 1
ATOM 11409 O O . PRO H 1 4 ? 57.050 134.073 189.827 1.00 53.25 4 PRO H O 1
ATOM 11413 N N . ILE H 1 5 ? 54.891 134.613 189.942 1.00 50.68 5 ILE H N 1
ATOM 11414 C CA . ILE H 1 5 ? 55.208 135.941 190.451 1.00 48.24 5 ILE H CA 1
ATOM 11415 C C . ILE H 1 5 ? 54.453 136.362 191.704 1.00 47.38 5 ILE H C 1
ATOM 11416 O O . ILE H 1 5 ? 53.293 135.999 191.892 1.00 47.15 5 ILE H O 1
ATOM 11421 N N . LEU H 1 6 ? 55.143 137.104 192.568 1.00 46.08 6 LEU H N 1
ATOM 11422 C CA . LEU H 1 6 ? 54.551 137.652 193.776 1.00 45.51 6 LEU H CA 1
ATOM 11423 C C . LEU H 1 6 ? 54.775 139.162 193.672 1.00 45.31 6 LEU H C 1
ATOM 11424 O O . LEU H 1 6 ? 55.918 139.618 193.645 1.00 44.24 6 LEU H O 1
ATOM 11429 N N . ILE H 1 7 ? 53.691 139.934 193.581 1.00 44.83 7 ILE H N 1
ATOM 11430 C CA . ILE H 1 7 ? 53.807 141.391 193.482 1.00 42.93 7 ILE H CA 1
ATOM 11431 C C . ILE H 1 7 ? 53.367 142.050 194.776 1.00 43.38 7 ILE H C 1
ATOM 11432 O O . ILE H 1 7 ? 52.250 141.823 195.230 1.00 43.37 7 ILE H O 1
ATOM 11437 N N . ILE H 1 8 ? 54.256 142.837 195.385 1.00 44.59 8 ILE H N 1
ATOM 11438 C CA . ILE H 1 8 ? 53.922 143.559 196.613 1.00 45.36 8 ILE H CA 1
ATOM 11439 C C . ILE H 1 8 ? 53.552 144.985 196.195 1.00 46.06 8 ILE H C 1
ATOM 11440 O O . ILE H 1 8 ? 54.403 145.747 195.720 1.00 45.90 8 ILE H O 1
ATOM 11445 N N . ASN H 1 9 ? 52.279 145.333 196.366 1.00 46.46 9 ASN H N 1
ATOM 11446 C CA . ASN H 1 9 ? 51.762 146.660 196.022 1.00 46.26 9 ASN H CA 1
ATOM 11447 C C . ASN H 1 9 ? 51.836 147.531 197.279 1.00 45.05 9 ASN H C 1
ATOM 11448 O O . ASN H 1 9 ? 51.138 147.266 198.264 1.00 44.40 9 ASN H O 1
ATOM 11453 N N . PHE H 1 10 ? 52.680 148.560 197.242 1.00 44.07 10 PHE H N 1
ATOM 11454 C CA . PHE H 1 10 ? 52.853 149.450 198.393 1.00 44.87 10 PHE H CA 1
ATOM 11455 C C . PHE H 1 10 ? 51.701 150.424 198.554 1.00 44.10 10 PHE H C 1
ATOM 11456 O O . PHE H 1 10 ? 51.540 151.017 199.622 1.00 44.39 10 PHE H O 1
ATOM 11464 N N . LYS H 1 11 ? 50.908 150.581 197.493 1.00 43.94 11 LYS H N 1
ATOM 11465 C CA . LYS H 1 11 ? 49.787 151.519 197.475 1.00 42.91 11 LYS H CA 1
ATOM 11466 C C . LYS H 1 11 ? 50.318 152.865 197.967 1.00 43.48 11 LYS H C 1
ATOM 11467 O O . LYS H 1 11 ? 51.437 153.254 197.604 1.00 44.18 11 LYS H O 1
ATOM 11473 N N . ALA H 1 12 ? 49.540 153.572 198.782 1.00 42.74 12 ALA H N 1
ATOM 11474 C CA . ALA H 1 12 ? 49.964 154.871 199.292 1.00 41.24 12 ALA H CA 1
ATOM 11475 C C . ALA H 1 12 ? 50.120 154.808 200.794 1.00 40.76 12 ALA H C 1
ATOM 11476 O O . ALA H 1 12 ? 49.990 155.816 201.477 1.00 41.32 12 ALA H O 1
ATOM 11478 N N . TYR H 1 13 ? 50.393 153.618 201.310 1.00 40.45 13 TYR H N 1
ATOM 11479 C CA . TYR H 1 13 ? 50.567 153.445 202.743 1.00 41.01 13 TYR H CA 1
ATOM 11480 C C . TYR H 1 13 ? 51.777 154.229 203.273 1.00 41.99 13 TYR H C 1
ATOM 11481 O O . TYR H 1 13 ? 52.843 154.265 202.639 1.00 40.27 13 TYR H O 1
ATOM 11490 N N . GLY H 1 14 ? 51.599 154.860 204.431 1.00 42.51 14 GLY H N 1
ATOM 11491 C CA . GLY H 1 14 ? 52.686 155.612 205.027 1.00 44.39 14 GLY H CA 1
ATOM 11492 C C . GLY H 1 14 ? 53.786 154.652 205.441 1.00 45.45 14 GLY H C 1
ATOM 11493 O O . GLY H 1 14 ? 54.974 154.962 205.334 1.00 47.02 14 GLY H O 1
ATOM 11494 N N . GLU H 1 15 ? 53.393 153.465 205.886 1.00 44.36 15 GLU H N 1
ATOM 11495 C CA . GLU H 1 15 ? 54.354 152.470 206.319 1.00 43.72 15 GLU H CA 1
ATOM 11496 C C . GLU H 1 15 ? 55.339 152.109 205.224 1.00 43.62 15 GLU H C 1
ATOM 11497 O O . GLU H 1 15 ? 56.379 151.523 205.502 1.00 44.18 15 GLU H O 1
ATOM 11503 N N . ALA H 1 16 ? 55.030 152.465 203.982 1.00 43.55 16 ALA H N 1
ATOM 11504 C CA . ALA H 1 16 ? 55.919 152.151 202.862 1.00 43.62 16 ALA H CA 1
ATOM 11505 C C . ALA H 1 16 ? 56.321 153.403 202.082 1.00 44.13 16 ALA H C 1
ATOM 11506 O O . ALA H 1 16 ? 56.801 153.315 200.947 1.00 41.75 16 ALA H O 1
ATOM 11508 N N . ALA H 1 17 ? 56.116 154.564 202.695 1.00 46.76 17 ALA H N 1
ATOM 11509 C CA . ALA H 1 17 ? 56.448 155.833 202.055 1.00 49.86 17 ALA H CA 1
ATOM 11510 C C . ALA H 1 17 ? 57.854 156.333 202.416 1.00 51.54 17 ALA H C 1
ATOM 11511 O O . ALA H 1 17 ? 58.469 155.868 203.380 1.00 50.90 17 ALA H O 1
ATOM 11513 N N . GLY H 1 18 ? 58.350 157.283 201.629 1.00 54.19 18 GLY H N 1
ATOM 11514 C CA . GLY H 1 18 ? 59.674 157.826 201.869 1.00 56.68 18 GLY H CA 1
ATOM 11515 C C . GLY H 1 18 ? 60.728 156.737 201.842 1.00 58.39 18 GLY H C 1
ATOM 11516 O O . GLY H 1 18 ? 60.707 155.870 200.965 1.00 58.92 18 GLY H O 1
ATOM 11517 N N . LYS H 1 19 ? 61.646 156.785 202.806 1.00 59.83 19 LYS H N 1
ATOM 11518 C CA . LYS H 1 19 ? 62.735 155.812 202.918 1.00 60.97 19 LYS H CA 1
ATOM 11519 C C . LYS H 1 19 ? 62.212 154.408 203.160 1.00 60.20 19 LYS H C 1
ATOM 11520 O O . LYS H 1 19 ? 62.857 153.427 202.800 1.00 59.29 19 LYS H O 1
ATOM 11526 N N . ARG H 1 20 ? 61.049 154.323 203.793 1.00 60.20 20 ARG H N 1
ATOM 11527 C CA . ARG H 1 20 ? 60.435 153.041 204.073 1.00 59.87 20 ARG H CA 1
ATOM 11528 C C . ARG H 1 20 ? 60.206 152.297 202.758 1.00 58.94 20 ARG H C 1
ATOM 11529 O O . ARG H 1 20 ? 60.154 151.068 202.735 1.00 58.65 20 ARG H O 1
ATOM 11537 N N . ALA H 1 21 ? 60.075 153.037 201.660 1.00 57.54 21 ALA H N 1
ATOM 11538 C CA . ALA H 1 21 ? 59.863 152.408 200.360 1.00 57.43 21 ALA H CA 1
ATOM 11539 C C . ALA H 1 21 ? 61.082 151.559 199.984 1.00 58.14 21 ALA H C 1
ATOM 11540 O O . ALA H 1 21 ? 60.949 150.400 199.572 1.00 57.58 21 ALA H O 1
ATOM 11542 N N . VAL H 1 22 ? 62.269 152.146 200.132 1.00 58.68 22 VAL H N 1
ATOM 11543 C CA . VAL H 1 22 ? 63.507 151.454 199.821 1.00 57.71 22 VAL H CA 1
ATOM 11544 C C . VAL H 1 22 ? 63.745 150.309 200.800 1.00 57.65 22 VAL H C 1
ATOM 11545 O O . VAL H 1 22 ? 64.173 149.228 200.398 1.00 57.38 22 VAL H O 1
ATOM 11549 N N . GLU H 1 23 ? 63.471 150.540 202.079 1.00 56.87 23 GLU H N 1
ATOM 11550 C CA . GLU H 1 23 ? 63.647 149.495 203.073 1.00 58.47 23 GLU H CA 1
ATOM 11551 C C . GLU H 1 23 ? 62.795 148.278 202.712 1.00 59.74 23 GLU H C 1
ATOM 11552 O O . GLU H 1 23 ? 63.284 147.139 202.675 1.00 59.94 23 GLU H O 1
ATOM 11558 N N . LEU H 1 24 ? 61.512 148.527 202.457 1.00 59.23 24 LEU H N 1
ATOM 11559 C CA . LEU H 1 24 ? 60.593 147.463 202.116 1.00 58.59 24 LEU H CA 1
ATOM 11560 C C . LEU H 1 24 ? 61.052 146.744 200.856 1.00 58.48 24 LEU H C 1
ATOM 11561 O O . LEU H 1 24 ? 61.072 145.511 200.815 1.00 58.61 24 LEU H O 1
ATOM 11566 N N . ALA H 1 25 ? 61.434 147.506 199.835 1.00 57.39 25 ALA H N 1
ATOM 11567 C CA . ALA H 1 25 ? 61.900 146.910 198.588 1.00 59.08 25 ALA H CA 1
ATOM 11568 C C . ALA H 1 25 ? 63.097 145.972 198.827 1.00 61.06 25 ALA H C 1
ATOM 11569 O O . ALA H 1 25 ? 63.188 144.903 198.218 1.00 61.74 25 ALA H O 1
ATOM 11571 N N . LYS H 1 26 ? 64.006 146.376 199.715 1.00 62.28 26 LYS H N 1
ATOM 11572 C CA . LYS H 1 26 ? 65.187 145.578 200.022 1.00 63.04 26 LYS H CA 1
ATOM 11573 C C . LYS H 1 26 ? 64.843 144.308 200.776 1.00 62.78 26 LYS H C 1
ATOM 11574 O O . LYS H 1 26 ? 65.454 143.265 200.549 1.00 63.60 26 LYS H O 1
ATOM 11580 N N . ALA H 1 27 ? 63.872 144.385 201.673 1.00 61.93 27 ALA H N 1
ATOM 11581 C CA . ALA H 1 27 ? 63.467 143.189 202.394 1.00 61.92 27 ALA H CA 1
ATOM 11582 C C . ALA H 1 27 ? 62.894 142.232 201.341 1.00 62.28 27 ALA H C 1
ATOM 11583 O O . ALA H 1 27 ? 63.107 141.018 201.394 1.00 62.61 27 ALA H O 1
ATOM 11585 N N . ALA H 1 28 ? 62.179 142.790 200.369 1.00 62.16 28 ALA H N 1
ATOM 11586 C CA . ALA H 1 28 ? 61.587 141.986 199.311 1.00 62.18 28 ALA H CA 1
ATOM 11587 C C . ALA H 1 28 ? 62.676 141.338 198.482 1.00 62.27 28 ALA H C 1
ATOM 11588 O O . ALA H 1 28 ? 62.578 140.171 198.102 1.00 62.36 28 ALA H O 1
ATOM 11590 N N . GLU H 1 29 ? 63.713 142.113 198.194 1.00 62.58 29 GLU H N 1
ATOM 11591 C CA . GLU H 1 29 ? 64.834 141.633 197.403 1.00 62.51 29 GLU H CA 1
ATOM 11592 C C . GLU H 1 29 ? 65.568 140.487 198.103 1.00 63.02 29 GLU H C 1
ATOM 11593 O O . GLU H 1 29 ? 65.935 139.496 197.468 1.00 62.53 29 GLU H O 1
ATOM 11599 N N . ARG H 1 30 ? 65.790 140.626 199.405 1.00 62.98 30 ARG H N 1
ATOM 11600 C CA . ARG H 1 30 ? 66.455 139.579 200.162 1.00 63.95 30 ARG H CA 1
ATOM 11601 C C . ARG H 1 30 ? 65.649 138.296 200.059 1.00 63.75 30 ARG H C 1
ATOM 11602 O O . ARG H 1 30 ? 66.180 137.252 199.699 1.00 64.64 30 ARG H O 1
ATOM 11610 N N . ALA H 1 31 ? 64.366 138.380 200.392 1.00 63.01 31 ALA H N 1
ATOM 11611 C CA . ALA H 1 31 ? 63.485 137.225 200.335 1.00 61.67 31 ALA H CA 1
ATOM 11612 C C . ALA H 1 31 ? 63.519 136.579 198.960 1.00 61.29 31 ALA H C 1
ATOM 11613 O O . ALA H 1 31 ? 63.570 135.358 198.849 1.00 61.13 31 ALA H O 1
ATOM 11615 N N . ALA H 1 32 ? 63.492 137.395 197.913 1.00 61.00 32 ALA H N 1
ATOM 11616 C CA . ALA H 1 32 ? 63.511 136.869 196.556 1.00 62.19 32 ALA H CA 1
ATOM 11617 C C . ALA H 1 32 ? 64.780 136.057 196.312 1.00 64.08 32 ALA H C 1
ATOM 11618 O O . ALA H 1 32 ? 64.773 135.075 195.563 1.00 65.08 32 ALA H O 1
ATOM 11620 N N . ARG H 1 33 ? 65.872 136.453 196.956 1.00 65.15 33 ARG H N 1
ATOM 11621 C CA . ARG H 1 33 ? 67.121 135.739 196.780 1.00 65.62 33 ARG H CA 1
ATOM 11622 C C . ARG H 1 33 ? 67.180 134.498 197.660 1.00 65.38 33 ARG H C 1
ATOM 11623 O O . ARG H 1 33 ? 67.561 133.437 197.190 1.00 65.08 33 ARG H O 1
ATOM 11631 N N . GLU H 1 34 ? 66.780 134.614 198.921 1.00 65.22 34 GLU H N 1
ATOM 11632 C CA . GLU H 1 34 ? 66.765 133.453 199.806 1.00 66.22 34 GLU H CA 1
ATOM 11633 C C . GLU H 1 34 ? 65.891 132.323 199.237 1.00 66.19 34 GLU H C 1
ATOM 11634 O O . GLU H 1 34 ? 66.066 131.157 199.593 1.00 67.08 34 GLU H O 1
ATOM 11640 N N . LEU H 1 35 ? 64.952 132.658 198.354 1.00 64.83 35 LEU H N 1
ATOM 11641 C CA . LEU H 1 35 ? 64.049 131.647 197.825 1.00 62.17 35 LEU H CA 1
ATOM 11642 C C . LEU H 1 35 ? 64.159 131.373 196.336 1.00 61.35 35 LEU H C 1
ATOM 11643 O O . LEU H 1 35 ? 63.599 130.401 195.847 1.00 60.53 35 LEU H O 1
ATOM 11648 N N . GLY H 1 36 ? 64.871 132.220 195.608 1.00 61.03 36 GLY H N 1
ATOM 11649 C CA . GLY H 1 36 ? 64.987 132.007 194.177 1.00 61.09 36 GLY H CA 1
ATOM 11650 C C . GLY H 1 36 ? 63.619 132.176 193.543 1.00 61.73 36 GLY H C 1
ATOM 11651 O O . GLY H 1 36 ? 63.255 131.478 192.595 1.00 62.17 36 GLY H O 1
ATOM 11652 N N . VAL H 1 37 ? 62.862 133.133 194.072 1.00 61.34 37 VAL H N 1
ATOM 11653 C CA . VAL H 1 37 ? 61.507 133.421 193.608 1.00 59.91 37 VAL H CA 1
ATOM 11654 C C . VAL H 1 37 ? 61.388 134.838 193.056 1.00 58.25 37 VAL H C 1
ATOM 11655 O O . VAL H 1 37 ? 62.015 135.753 193.564 1.00 58.17 37 VAL H O 1
ATOM 11659 N N . ASN H 1 38 ? 60.583 135.018 192.015 1.00 56.69 38 ASN H N 1
ATOM 11660 C CA . ASN H 1 38 ? 60.412 136.341 191.421 1.00 54.90 38 ASN H CA 1
ATOM 11661 C C . ASN H 1 38 ? 59.447 137.228 192.203 1.00 54.13 38 ASN H C 1
ATOM 11662 O O . ASN H 1 38 ? 58.235 137.199 191.976 1.00 55.06 38 ASN H O 1
ATOM 11667 N N . ILE H 1 39 ? 59.997 138.004 193.129 1.00 51.65 39 ILE H N 1
ATOM 11668 C CA . ILE H 1 39 ? 59.213 138.918 193.934 1.00 49.61 39 ILE H CA 1
ATOM 11669 C C . ILE H 1 39 ? 59.343 140.312 193.318 1.00 50.02 39 ILE H C 1
ATOM 11670 O O . ILE H 1 39 ? 60.446 140.846 193.175 1.00 50.41 39 ILE H O 1
ATOM 11675 N N . VAL H 1 40 ? 58.210 140.882 192.930 1.00 48.79 40 VAL H N 1
ATOM 11676 C CA . VAL H 1 40 ? 58.187 142.194 192.320 1.00 47.28 40 VAL H CA 1
ATOM 11677 C C . VAL H 1 40 ? 57.624 143.196 193.304 1.00 47.78 40 VAL H C 1
ATOM 11678 O O . VAL H 1 40 ? 56.810 142.866 194.173 1.00 48.23 40 VAL H O 1
ATOM 11682 N N . VAL H 1 41 ? 58.066 144.431 193.157 1.00 47.78 41 VAL H N 1
ATOM 11683 C CA . VAL H 1 41 ? 57.667 145.485 194.058 1.00 47.31 41 VAL H CA 1
ATOM 11684 C C . VAL H 1 41 ? 57.063 146.667 193.293 1.00 46.75 41 VAL H C 1
ATOM 11685 O O . VAL H 1 41 ? 57.536 147.013 192.208 1.00 46.74 41 VAL H O 1
ATOM 11689 N N . ALA H 1 42 ? 55.989 147.247 193.840 1.00 46.64 42 ALA H N 1
ATOM 11690 C CA . ALA H 1 42 ? 55.301 148.395 193.219 1.00 46.30 42 ALA H CA 1
ATOM 11691 C C . ALA H 1 42 ? 55.117 149.520 194.240 1.00 46.17 42 ALA H C 1
ATOM 11692 O O . ALA H 1 42 ? 54.103 149.590 194.941 1.00 46.24 42 ALA H O 1
ATOM 11694 N N . PRO H 1 43 ? 56.106 150.419 194.341 1.00 46.57 43 PRO H N 1
ATOM 11695 C CA . PRO H 1 43 ? 56.058 151.543 195.286 1.00 45.79 43 PRO H CA 1
ATOM 11696 C C . PRO H 1 43 ? 55.164 152.662 194.788 1.00 44.24 43 PRO H C 1
ATOM 11697 O O . PRO H 1 43 ? 54.783 152.675 193.619 1.00 41.99 43 PRO H O 1
ATOM 11701 N N . ASN H 1 44 ? 54.825 153.609 195.655 1.00 45.14 44 ASN H N 1
ATOM 11702 C CA . ASN H 1 44 ? 53.981 154.692 195.175 1.00 46.58 44 ASN H CA 1
ATOM 11703 C C . ASN H 1 44 ? 54.792 155.484 194.167 1.00 46.13 44 ASN H C 1
ATOM 11704 O O . ASN H 1 44 ? 56.022 155.463 194.189 1.00 46.14 44 ASN H O 1
ATOM 11709 N N . HIS H 1 45 ? 54.100 156.150 193.261 1.00 46.01 45 HIS H N 1
ATOM 11710 C CA . HIS H 1 45 ? 54.749 156.921 192.217 1.00 45.89 45 HIS H CA 1
ATOM 11711 C C . HIS H 1 45 ? 55.928 157.774 192.673 1.00 46.31 45 HIS H C 1
ATOM 11712 O O . HIS H 1 45 ? 56.967 157.809 192.001 1.00 47.11 45 HIS H O 1
ATOM 11719 N N . LEU H 1 46 ? 55.776 158.446 193.809 1.00 45.09 46 LEU H N 1
ATOM 11720 C CA . LEU H 1 46 ? 56.815 159.327 194.308 1.00 46.27 46 LEU H CA 1
ATOM 11721 C C . LEU H 1 46 ? 58.133 158.628 194.616 1.00 47.15 46 LEU H C 1
ATOM 11722 O O . LEU H 1 46 ? 59.193 159.263 194.596 1.00 47.58 46 LEU H O 1
ATOM 11727 N N . GLU H 1 47 ? 58.078 157.331 194.895 1.00 46.52 47 GLU H N 1
ATOM 11728 C CA . GLU H 1 47 ? 59.294 156.603 195.223 1.00 47.76 47 GLU H CA 1
ATOM 11729 C C . GLU H 1 47 ? 59.756 155.659 194.123 1.00 48.11 47 GLU H C 1
ATOM 11730 O O . GLU H 1 47 ? 60.748 154.951 194.301 1.00 47.69 47 GLU H O 1
ATOM 11736 N N . LEU H 1 48 ? 59.066 155.652 192.984 1.00 49.19 48 LEU H N 1
ATOM 11737 C CA . LEU H 1 48 ? 59.430 154.715 191.927 1.00 50.69 48 LEU H CA 1
ATOM 11738 C C . LEU H 1 48 ? 60.862 154.819 191.432 1.00 51.77 48 LEU H C 1
ATOM 11739 O O . LEU H 1 48 ? 61.564 153.813 191.378 1.00 52.01 48 LEU H O 1
ATOM 11744 N N . GLY H 1 49 ? 61.295 156.021 191.064 1.00 52.81 49 GLY H N 1
ATOM 11745 C CA . GLY H 1 49 ? 62.662 156.193 190.595 1.00 53.76 49 GLY H CA 1
ATOM 11746 C C . GLY H 1 49 ? 63.669 155.804 191.668 1.00 54.30 49 GLY H C 1
ATOM 11747 O O . GLY H 1 49 ? 64.618 155.054 191.415 1.00 54.40 49 GLY H O 1
ATOM 11748 N N . LEU H 1 50 ? 63.447 156.308 192.878 1.00 54.17 50 LEU H N 1
ATOM 11749 C CA . LEU H 1 50 ? 64.318 156.024 193.999 1.00 55.27 50 LEU H CA 1
ATOM 11750 C C . LEU H 1 50 ? 64.447 154.518 194.234 1.00 57.25 50 LEU H C 1
ATOM 11751 O O . LEU H 1 50 ? 65.555 153.982 194.290 1.00 58.77 50 LEU H O 1
ATOM 11756 N N . VAL H 1 51 ? 63.318 153.833 194.366 1.00 57.58 51 VAL H N 1
ATOM 11757 C CA . VAL H 1 51 ? 63.335 152.399 194.602 1.00 56.78 51 VAL H CA 1
ATOM 11758 C C . VAL H 1 51 ? 63.988 151.642 193.449 1.00 57.82 51 VAL H C 1
ATOM 11759 O O . VAL H 1 51 ? 64.761 150.708 193.677 1.00 57.55 51 VAL H O 1
ATOM 11763 N N . SER H 1 52 ? 63.688 152.038 192.215 1.00 58.35 52 SER H N 1
ATOM 11764 C CA . SER H 1 52 ? 64.262 151.367 191.057 1.00 59.94 52 SER H CA 1
ATOM 11765 C C . SER H 1 52 ? 65.776 151.375 191.101 1.00 60.96 52 SER H C 1
ATOM 11766 O O . SER H 1 52 ? 66.428 150.395 190.723 1.00 62.26 52 SER H O 1
ATOM 11769 N N . GLN H 1 53 ? 66.335 152.486 191.562 1.00 61.20 53 GLN H N 1
ATOM 11770 C CA . GLN H 1 53 ? 67.776 152.620 191.637 1.00 60.83 53 GLN H CA 1
ATOM 11771 C C . GLN H 1 53 ? 68.388 152.075 192.931 1.00 60.14 53 GLN H C 1
ATOM 11772 O O . GLN H 1 53 ? 69.588 152.196 193.149 1.00 61.15 53 GLN H O 1
ATOM 11778 N N . SER H 1 54 ? 67.574 151.456 193.777 1.00 58.22 54 SER H N 1
ATOM 11779 C CA . SER H 1 54 ? 68.076 150.900 195.025 1.00 57.11 54 SER H CA 1
ATOM 11780 C C . SER H 1 54 ? 68.020 149.368 195.102 1.00 57.08 54 SER H C 1
ATOM 11781 O O . SER H 1 54 ? 68.603 148.775 196.015 1.00 56.63 54 SER H O 1
ATOM 11784 N N . VAL H 1 55 ? 67.314 148.731 194.164 1.00 55.73 55 VAL H N 1
ATOM 11785 C CA . VAL H 1 55 ? 67.203 147.276 194.155 1.00 54.32 55 VAL H CA 1
ATOM 11786 C C . VAL H 1 55 ? 67.289 146.735 192.738 1.00 55.10 55 VAL H C 1
ATOM 11787 O O . VAL H 1 55 ? 67.171 147.484 191.751 1.00 53.96 55 VAL H O 1
ATOM 11791 N N . ASP H 1 56 ? 67.505 145.428 192.641 1.00 55.99 56 ASP H N 1
ATOM 11792 C CA . ASP H 1 56 ? 67.617 144.783 191.347 1.00 57.88 56 ASP H CA 1
ATOM 11793 C C . ASP H 1 56 ? 66.431 143.894 190.989 1.00 56.65 56 ASP H C 1
ATOM 11794 O O . ASP H 1 56 ? 66.337 143.413 189.853 1.00 56.18 56 ASP H O 1
ATOM 11799 N N . ILE H 1 57 ? 65.529 143.664 191.942 1.00 54.71 57 ILE H N 1
ATOM 11800 C CA . ILE H 1 57 ? 64.341 142.885 191.620 1.00 52.52 57 ILE H CA 1
ATOM 11801 C C . ILE H 1 57 ? 63.518 143.827 190.739 1.00 51.58 57 ILE H C 1
ATOM 11802 O O . ILE H 1 57 ? 63.740 145.045 190.744 1.00 51.96 57 ILE H O 1
ATOM 11807 N N . PRO H 1 58 ? 62.574 143.285 189.959 1.00 50.21 58 PRO H N 1
ATOM 11808 C CA . PRO H 1 58 ? 61.778 144.175 189.105 1.00 49.49 58 PRO H CA 1
ATOM 11809 C C . PRO H 1 58 ? 60.942 145.160 189.923 1.00 49.20 58 PRO H C 1
ATOM 11810 O O . PRO H 1 58 ? 60.418 144.816 190.976 1.00 48.03 58 PRO H O 1
ATOM 11814 N N . VAL H 1 59 ? 60.844 146.393 189.441 1.00 49.64 59 VAL H N 1
ATOM 11815 C CA . VAL H 1 59 ? 60.043 147.408 190.111 1.00 49.94 59 VAL H CA 1
ATOM 11816 C C . VAL H 1 59 ? 58.945 147.838 189.144 1.00 49.30 59 VAL H C 1
ATOM 11817 O O . VAL H 1 59 ? 59.226 148.278 188.028 1.00 49.48 59 VAL H O 1
ATOM 11821 N N . TYR H 1 60 ? 57.694 147.675 189.563 1.00 48.32 60 TYR H N 1
ATOM 11822 C CA . TYR H 1 60 ? 56.560 148.046 188.719 1.00 47.49 60 TYR H CA 1
ATOM 11823 C C . TYR H 1 60 ? 55.918 149.342 189.187 1.00 44.78 60 TYR H C 1
ATOM 11824 O O . TYR H 1 60 ? 55.919 149.667 190.370 1.00 43.33 60 TYR H O 1
ATOM 11833 N N . ALA H 1 61 ? 55.359 150.072 188.238 1.00 43.93 61 ALA H N 1
ATOM 11834 C CA . ALA H 1 61 ? 54.656 151.300 188.553 1.00 43.08 61 ALA H CA 1
ATOM 11835 C C . ALA H 1 61 ? 53.247 150.846 188.943 1.00 42.15 61 ALA H C 1
ATOM 11836 O O . ALA H 1 61 ? 52.727 149.877 188.375 1.00 40.93 61 ALA H O 1
ATOM 11838 N N . GLN H 1 62 ? 52.648 151.543 189.907 1.00 40.41 62 GLN H N 1
ATOM 11839 C CA . GLN H 1 62 ? 51.302 151.242 190.367 1.00 38.03 62 GLN H CA 1
ATOM 11840 C C . GLN H 1 62 ? 50.242 151.571 189.323 1.00 37.60 62 GLN H C 1
ATOM 11841 O O . GLN H 1 62 ? 49.095 151.142 189.442 1.00 38.27 62 GLN H O 1
ATOM 11847 N N . GLY H 1 63 ? 50.629 152.338 188.309 1.00 36.96 63 GLY H N 1
ATOM 11848 C CA . GLY H 1 63 ? 49.703 152.694 187.250 1.00 36.57 63 GLY H CA 1
ATOM 11849 C C . GLY H 1 63 ? 50.322 153.716 186.318 1.00 37.90 63 GLY H C 1
ATOM 11850 O O . GLY H 1 63 ? 51.480 154.100 186.489 1.00 37.16 63 GLY H O 1
ATOM 11851 N N . ALA H 1 64 ? 49.560 154.151 185.323 1.00 38.63 64 ALA H N 1
ATOM 11852 C CA . ALA H 1 64 ? 50.021 155.167 184.376 1.00 40.31 64 ALA H CA 1
ATOM 11853 C C . ALA H 1 64 ? 48.761 155.699 183.721 1.00 41.19 64 ALA H C 1
ATOM 11854 O O . ALA H 1 64 ? 47.722 155.045 183.761 1.00 41.29 64 ALA H O 1
ATOM 11856 N N . ASP H 1 65 ? 48.830 156.883 183.133 1.00 42.79 65 ASP H N 1
ATOM 11857 C CA . ASP H 1 65 ? 47.652 157.410 182.466 1.00 45.77 65 ASP H CA 1
ATOM 11858 C C . ASP H 1 65 ? 47.995 158.069 181.141 1.00 46.63 65 ASP H C 1
ATOM 11859 O O . ASP H 1 65 ? 47.121 158.526 180.404 1.00 48.79 65 ASP H O 1
ATOM 11864 N N . VAL H 1 66 ? 49.276 158.085 180.815 1.00 47.11 66 VAL H N 1
ATOM 11865 C CA . VAL H 1 66 ? 49.710 158.678 179.563 1.00 47.33 66 VAL H CA 1
ATOM 11866 C C . VAL H 1 66 ? 50.755 157.777 178.918 1.00 47.55 66 VAL H C 1
ATOM 11867 O O . VAL H 1 66 ? 51.555 157.146 179.613 1.00 47.37 66 VAL H O 1
ATOM 11871 N N . GLU H 1 67 ? 50.739 157.712 177.592 1.00 47.61 67 GLU H N 1
ATOM 11872 C CA . GLU H 1 67 ? 51.691 156.876 176.867 1.00 48.66 67 GLU H CA 1
ATOM 11873 C C . GLU H 1 67 ? 53.124 157.399 176.815 1.00 49.19 67 GLU H C 1
ATOM 11874 O O . GLU H 1 67 ? 54.058 156.748 177.291 1.00 49.49 67 GLU H O 1
ATOM 11880 N N . ALA H 1 68 ? 53.287 158.580 176.229 1.00 49.87 68 ALA H N 1
ATOM 11881 C CA . ALA H 1 68 ? 54.605 159.167 176.046 1.00 49.61 68 ALA H CA 1
ATOM 11882 C C . ALA H 1 68 ? 54.877 160.419 176.860 1.00 49.54 68 ALA H C 1
ATOM 11883 O O . ALA H 1 68 ? 53.947 161.072 177.344 1.00 49.55 68 ALA H O 1
ATOM 11885 N N . GLY H 1 69 ? 56.164 160.746 176.994 1.00 48.73 69 GLY H N 1
ATOM 11886 C CA . GLY H 1 69 ? 56.562 161.939 177.715 1.00 47.13 69 GLY H CA 1
ATOM 11887 C C . GLY H 1 69 ? 56.053 163.178 176.987 1.00 46.64 69 GLY H C 1
ATOM 11888 O O . GLY H 1 69 ? 55.602 163.116 175.832 1.00 46.28 69 GLY H O 1
ATOM 11889 N N . GLY H 1 70 ? 56.112 164.314 177.666 1.00 45.87 70 GLY H N 1
ATOM 11890 C CA . GLY H 1 70 ? 55.646 165.542 177.057 1.00 44.12 70 GLY H CA 1
ATOM 11891 C C . GLY H 1 70 ? 55.099 166.490 178.094 1.00 43.98 70 GLY H C 1
ATOM 11892 O O . GLY H 1 70 ? 55.462 166.429 179.281 1.00 42.42 70 GLY H O 1
ATOM 11893 N N . ALA H 1 71 ? 54.215 167.369 177.636 1.00 43.58 71 ALA H N 1
ATOM 11894 C CA . ALA H 1 71 ? 53.585 168.354 178.506 1.00 43.71 71 ALA H CA 1
ATOM 11895 C C . ALA H 1 71 ? 52.360 167.733 179.209 1.00 43.00 71 ALA H C 1
ATOM 11896 O O . ALA H 1 71 ? 51.207 168.014 178.871 1.00 43.55 71 ALA H O 1
ATOM 11898 N N . HIS H 1 72 ? 52.634 166.883 180.188 1.00 42.68 72 HIS H N 1
ATOM 11899 C CA . HIS H 1 72 ? 51.593 166.203 180.946 1.00 42.29 72 HIS H CA 1
ATOM 11900 C C . HIS H 1 72 ? 51.898 166.341 182.422 1.00 41.01 72 HIS H C 1
ATOM 11901 O O . HIS H 1 72 ? 52.230 165.366 183.095 1.00 40.07 72 HIS H O 1
ATOM 11908 N N . THR H 1 73 ? 51.784 167.569 182.911 1.00 41.25 73 THR H N 1
ATOM 11909 C CA . THR H 1 73 ? 52.039 167.870 184.316 1.00 42.92 73 THR H CA 1
ATOM 11910 C C . THR H 1 73 ? 51.199 166.987 185.245 1.00 43.33 73 THR H C 1
ATOM 11911 O O . THR H 1 73 ? 50.002 166.827 185.043 1.00 43.74 73 THR H O 1
ATOM 11915 N N . ALA H 1 74 ? 51.847 166.412 186.248 1.00 44.51 74 ALA H N 1
ATOM 11916 C CA . ALA H 1 74 ? 51.182 165.581 187.241 1.00 45.85 74 ALA H CA 1
ATOM 11917 C C . ALA H 1 74 ? 50.670 164.247 186.716 1.00 46.95 74 ALA H C 1
ATOM 11918 O O . ALA H 1 74 ? 49.884 163.582 187.384 1.00 47.23 74 ALA H O 1
ATOM 11920 N N . HIS H 1 75 ? 51.104 163.861 185.525 1.00 47.30 75 HIS H N 1
ATOM 11921 C CA . HIS H 1 75 ? 50.687 162.597 184.951 1.00 48.05 75 HIS H CA 1
ATOM 11922 C C . HIS H 1 75 ? 51.840 161.607 185.001 1.00 48.26 75 HIS H C 1
ATOM 11923 O O . HIS H 1 75 ? 52.976 161.993 185.231 1.00 49.34 75 HIS H O 1
ATOM 11930 N N . VAL H 1 76 ? 51.544 160.328 184.817 1.00 47.78 76 VAL H N 1
ATOM 11931 C CA . VAL H 1 76 ? 52.580 159.301 184.819 1.00 47.18 76 VAL H CA 1
ATOM 11932 C C . VAL H 1 76 ? 52.569 158.631 183.456 1.00 46.94 76 VAL H C 1
ATOM 11933 O O . VAL H 1 76 ? 51.626 157.923 183.116 1.00 47.08 76 VAL H O 1
ATOM 11937 N N . SER H 1 77 ? 53.602 158.872 182.659 1.00 47.53 77 SER H N 1
ATOM 11938 C CA . SER H 1 77 ? 53.645 158.264 181.331 1.00 48.50 77 SER H CA 1
ATOM 11939 C C . SER H 1 77 ? 54.469 156.980 181.343 1.00 47.93 77 SER H C 1
ATOM 11940 O O . SER H 1 77 ? 55.393 156.819 182.152 1.00 48.49 77 SER H O 1
ATOM 11943 N N . LEU H 1 78 ? 54.125 156.062 180.450 1.00 47.18 78 LEU H N 1
ATOM 11944 C CA . LEU H 1 78 ? 54.834 154.795 180.368 1.00 48.18 78 LEU H CA 1
ATOM 11945 C C . LEU H 1 78 ? 56.315 155.022 180.049 1.00 49.65 78 LEU H C 1
ATOM 11946 O O . LEU H 1 78 ? 57.191 154.388 180.658 1.00 49.28 78 LEU H O 1
ATOM 11951 N N . GLU H 1 79 ? 56.603 155.942 179.124 1.00 50.53 79 GLU H N 1
ATOM 11952 C CA . GLU H 1 79 ? 57.995 156.227 178.781 1.00 51.21 79 GLU H CA 1
ATOM 11953 C C . GLU H 1 79 ? 58.775 156.675 180.000 1.00 51.14 79 GLU H C 1
ATOM 11954 O O . GLU H 1 79 ? 59.880 156.186 180.234 1.00 51.42 79 GLU H O 1
ATOM 11960 N N . ASN H 1 80 ? 58.198 157.574 180.792 1.00 50.82 80 ASN H N 1
ATOM 11961 C CA . ASN H 1 80 ? 58.876 158.054 181.996 1.00 52.26 80 ASN H CA 1
ATOM 11962 C C . ASN H 1 80 ? 59.100 156.900 182.974 1.00 52.23 80 ASN H C 1
ATOM 11963 O O . ASN H 1 80 ? 60.092 156.876 183.699 1.00 52.14 80 ASN H O 1
ATOM 11968 N N . ILE H 1 81 ? 58.172 155.948 183.012 1.00 52.39 81 ILE H N 1
ATOM 11969 C CA . ILE H 1 81 ? 58.319 154.819 183.925 1.00 51.42 81 ILE H CA 1
ATOM 11970 C C . ILE H 1 81 ? 59.576 154.037 183.554 1.00 51.21 81 ILE H C 1
ATOM 11971 O O . ILE H 1 81 ? 60.371 153.671 184.424 1.00 49.94 81 ILE H O 1
ATOM 11976 N N . LYS H 1 82 ? 59.746 153.782 182.260 1.00 51.65 82 LYS H N 1
ATOM 11977 C CA . LYS H 1 82 ? 60.914 153.057 181.758 1.00 52.58 82 LYS H CA 1
ATOM 11978 C C . LYS H 1 82 ? 62.183 153.878 182.017 1.00 52.99 82 LYS H C 1
ATOM 11979 O O . LYS H 1 82 ? 63.161 153.370 182.564 1.00 52.53 82 LYS H O 1
ATOM 11985 N N . GLU H 1 83 ? 62.145 155.154 181.640 1.00 53.15 83 GLU H N 1
ATOM 11986 C CA . GLU H 1 83 ? 63.273 156.049 181.835 1.00 53.29 83 GLU H CA 1
ATOM 11987 C C . GLU H 1 83 ? 63.631 156.171 183.311 1.00 52.60 83 GLU H C 1
ATOM 11988 O O . GLU H 1 83 ? 64.751 156.545 183.645 1.00 54.56 83 GLU H O 1
ATOM 11994 N N . ALA H 1 84 ? 62.705 155.840 184.203 1.00 50.36 84 ALA H N 1
ATOM 11995 C CA . ALA H 1 84 ? 62.974 155.942 185.640 1.00 48.94 84 ALA H CA 1
ATOM 11996 C C . ALA H 1 84 ? 63.535 154.629 186.179 1.00 49.31 84 ALA H C 1
ATOM 11997 O O . ALA H 1 84 ? 63.893 154.517 187.370 1.00 46.26 84 ALA H O 1
ATOM 11999 N N . GLY H 1 85 ? 63.588 153.635 185.290 1.00 49.57 85 GLY H N 1
ATOM 12000 C CA . GLY H 1 85 ? 64.095 152.328 185.662 1.00 52.01 85 GLY H CA 1
ATOM 12001 C C . GLY H 1 85 ? 63.055 151.284 186.052 1.00 53.85 85 GLY H C 1
ATOM 12002 O O . GLY H 1 85 ? 63.372 150.326 186.764 1.00 54.92 85 GLY H O 1
ATOM 12003 N N . GLY H 1 86 ? 61.816 151.450 185.598 1.00 54.14 86 GLY H N 1
ATOM 12004 C CA . GLY H 1 86 ? 60.789 150.484 185.937 1.00 52.74 86 GLY H CA 1
ATOM 12005 C C . GLY H 1 86 ? 60.730 149.353 184.934 1.00 52.61 86 GLY H C 1
ATOM 12006 O O . GLY H 1 86 ? 60.864 149.581 183.729 1.00 52.54 86 GLY H O 1
ATOM 12007 N N . SER H 1 87 ? 60.520 148.135 185.430 1.00 52.03 87 SER H N 1
ATOM 12008 C CA . SER H 1 87 ? 60.438 146.944 184.587 1.00 50.77 87 SER H CA 1
ATOM 12009 C C . SER H 1 87 ? 59.002 146.673 184.138 1.00 50.65 87 SER H C 1
ATOM 12010 O O . SER H 1 87 ? 58.762 145.926 183.178 1.00 50.81 87 SER H O 1
ATOM 12013 N N . GLY H 1 88 ? 58.039 147.275 184.829 1.00 50.25 88 GLY H N 1
ATOM 12014 C CA . GLY H 1 88 ? 56.650 147.049 184.455 1.00 48.99 88 GLY H CA 1
ATOM 12015 C C . GLY H 1 88 ? 55.617 148.009 185.013 1.00 46.94 88 GLY H C 1
ATOM 12016 O O . GLY H 1 88 ? 55.945 149.025 185.657 1.00 47.20 88 GLY H O 1
ATOM 12017 N N . VAL H 1 89 ? 54.353 147.678 184.761 1.00 44.01 89 VAL H N 1
ATOM 12018 C CA . VAL H 1 89 ? 53.244 148.503 185.218 1.00 40.83 89 VAL H CA 1
ATOM 12019 C C . VAL H 1 89 ? 51.940 147.742 185.469 1.00 40.12 89 VAL H C 1
ATOM 12020 O O . VAL H 1 89 ? 51.547 146.879 184.685 1.00 39.24 89 VAL H O 1
ATOM 12024 N N . ILE H 1 90 ? 51.292 148.087 186.583 1.00 39.74 90 ILE H N 1
ATOM 12025 C CA . ILE H 1 90 ? 50.002 147.542 186.984 1.00 37.33 90 ILE H CA 1
ATOM 12026 C C . ILE H 1 90 ? 48.987 148.547 186.443 1.00 37.49 90 ILE H C 1
ATOM 12027 O O . ILE H 1 90 ? 49.177 149.749 186.570 1.00 37.31 90 ILE H O 1
ATOM 12032 N N . LEU H 1 91 ? 47.923 148.062 185.821 1.00 37.81 91 LEU H N 1
ATOM 12033 C CA . LEU H 1 91 ? 46.908 148.951 185.270 1.00 36.46 91 LEU H CA 1
ATOM 12034 C C . LEU H 1 91 ? 45.513 148.488 185.663 1.00 36.09 91 LEU H C 1
ATOM 12035 O O . LEU H 1 91 ? 45.274 147.297 185.871 1.00 36.18 91 LEU H O 1
ATOM 12040 N N . ASN H 1 92 ? 44.600 149.451 185.740 1.00 34.52 92 ASN H N 1
ATOM 12041 C CA . ASN H 1 92 ? 43.206 149.220 186.094 1.00 32.04 92 ASN H CA 1
ATOM 12042 C C . ASN H 1 92 ? 42.942 148.642 187.482 1.00 31.81 92 ASN H C 1
ATOM 12043 O O . ASN H 1 92 ? 41.983 147.887 187.671 1.00 30.98 92 ASN H O 1
ATOM 12048 N N . HIS H 1 93 ? 43.783 148.978 188.457 1.00 30.30 93 HIS H N 1
ATOM 12049 C CA . HIS H 1 93 ? 43.523 148.498 189.801 1.00 30.51 93 HIS H CA 1
ATOM 12050 C C . HIS H 1 93 ? 42.200 149.160 190.262 1.00 31.39 93 HIS H C 1
ATOM 12051 O O . HIS H 1 93 ? 41.856 150.270 189.837 1.00 29.70 93 HIS H O 1
ATOM 12058 N N . SER H 1 94 ? 41.470 148.462 191.122 1.00 32.87 94 SER H N 1
ATOM 12059 C CA . SER H 1 94 ? 40.211 148.956 191.691 1.00 34.09 94 SER H CA 1
ATOM 12060 C C . SER H 1 94 ? 40.326 150.386 192.205 1.00 33.10 94 SER H C 1
ATOM 12061 O O . SER H 1 94 ? 39.398 151.196 192.078 1.00 33.33 94 SER H O 1
ATOM 12064 N N . GLU H 1 95 ? 41.451 150.689 192.832 1.00 30.12 95 GLU H N 1
ATOM 12065 C CA . GLU H 1 95 ? 41.588 152.014 193.387 1.00 29.85 95 GLU H CA 1
ATOM 12066 C C . GLU H 1 95 ? 41.919 153.063 192.328 1.00 29.74 95 GLU H C 1
ATOM 12067 O O . GLU H 1 95 ? 41.921 154.250 192.621 1.00 30.08 95 GLU H O 1
ATOM 12073 N N . ALA H 1 96 ? 42.149 152.629 191.090 1.00 29.31 96 ALA H N 1
ATOM 12074 C CA . ALA H 1 96 ? 42.469 153.547 190.001 1.00 29.82 96 ALA H CA 1
ATOM 12075 C C . ALA H 1 96 ? 41.983 152.996 188.662 1.00 31.56 96 ALA H C 1
ATOM 12076 O O . ALA H 1 96 ? 42.774 152.804 187.723 1.00 31.06 96 ALA H O 1
ATOM 12078 N N . PRO H 1 97 ? 40.665 152.747 188.552 1.00 32.48 97 PRO H N 1
ATOM 12079 C CA . PRO H 1 97 ? 40.065 152.214 187.322 1.00 32.12 97 PRO H CA 1
ATOM 12080 C C . PRO H 1 97 ? 40.331 153.057 186.091 1.00 32.28 97 PRO H C 1
ATOM 12081 O O . PRO H 1 97 ? 40.286 154.277 186.148 1.00 31.71 97 PRO H O 1
ATOM 12085 N N . LEU H 1 98 ? 40.593 152.391 184.972 1.00 33.43 98 LEU H N 1
ATOM 12086 C CA . LEU H 1 98 ? 40.859 153.084 183.731 1.00 34.62 98 LEU H CA 1
ATOM 12087 C C . LEU H 1 98 ? 39.759 152.890 182.697 1.00 35.69 98 LEU H C 1
ATOM 12088 O O . LEU H 1 98 ? 38.982 151.925 182.746 1.00 35.47 98 LEU H O 1
ATOM 12093 N N . LYS H 1 99 ? 39.701 153.837 181.769 1.00 35.17 99 LYS H N 1
ATOM 12094 C CA . LYS H 1 99 ? 38.760 153.778 180.689 1.00 36.81 99 LYS H CA 1
ATOM 12095 C C . LYS H 1 99 ? 39.244 152.660 179.769 1.00 37.71 99 LYS H C 1
ATOM 12096 O O . LYS H 1 99 ? 40.467 152.482 179.589 1.00 37.15 99 LYS H O 1
ATOM 12102 N N . LEU H 1 100 ? 38.299 151.920 179.183 1.00 36.25 100 LEU H N 1
ATOM 12103 C CA . LEU H 1 100 ? 38.638 150.836 178.269 1.00 34.44 100 LEU H CA 1
ATOM 12104 C C . LEU H 1 100 ? 39.537 151.336 177.132 1.00 35.01 100 LEU H C 1
ATOM 12105 O O . LEU H 1 100 ? 40.646 150.833 176.954 1.00 35.11 100 LEU H O 1
ATOM 12110 N N . ASN H 1 101 ? 39.066 152.323 176.371 1.00 34.54 101 ASN H N 1
ATOM 12111 C CA . ASN H 1 101 ? 39.859 152.875 175.268 1.00 35.94 101 ASN H CA 1
ATOM 12112 C C . ASN H 1 101 ? 41.281 153.260 175.698 1.00 37.28 101 ASN H C 1
ATOM 12113 O O . ASN H 1 101 ? 42.251 152.956 174.995 1.00 38.39 101 ASN H O 1
ATOM 12118 N N . ASP H 1 102 ? 41.421 153.917 176.843 1.00 36.35 102 ASP H N 1
ATOM 12119 C CA . ASP H 1 102 ? 42.755 154.286 177.309 1.00 37.41 102 ASP H CA 1
ATOM 12120 C C . ASP H 1 102 ? 43.570 153.052 177.642 1.00 37.76 102 ASP H C 1
ATOM 12121 O O . ASP H 1 102 ? 44.755 152.977 177.327 1.00 37.98 102 ASP H O 1
ATOM 12126 N N . LEU H 1 103 ? 42.921 152.099 178.306 1.00 38.12 103 LEU H N 1
ATOM 12127 C CA . LEU H 1 103 ? 43.552 150.861 178.742 1.00 38.07 103 LEU H CA 1
ATOM 12128 C C . LEU H 1 103 ? 44.151 150.068 177.589 1.00 37.61 103 LEU H C 1
ATOM 12129 O O . LEU H 1 103 ? 45.297 149.614 177.665 1.00 37.27 103 LEU H O 1
ATOM 12134 N N . ALA H 1 104 ? 43.377 149.884 176.527 1.00 37.35 104 ALA H N 1
ATOM 12135 C CA . ALA H 1 104 ? 43.885 149.175 175.362 1.00 38.58 104 ALA H CA 1
ATOM 12136 C C . ALA H 1 104 ? 45.193 149.842 174.861 1.00 40.45 104 ALA H C 1
ATOM 12137 O O . ALA H 1 104 ? 46.197 149.158 174.652 1.00 42.61 104 ALA H O 1
ATOM 12139 N N . ARG H 1 105 ? 45.194 151.166 174.698 1.00 41.47 105 ARG H N 1
ATOM 12140 C CA . ARG H 1 105 ? 46.386 151.895 174.239 1.00 42.06 105 ARG H CA 1
ATOM 12141 C C . ARG H 1 105 ? 47.580 151.766 175.173 1.00 42.67 105 ARG H C 1
ATOM 12142 O O . ARG H 1 105 ? 48.703 151.587 174.719 1.00 44.15 105 ARG H O 1
ATOM 12150 N N . LEU H 1 106 ? 47.345 151.874 176.474 1.00 42.93 106 LEU H N 1
ATOM 12151 C CA . LEU H 1 106 ? 48.426 151.787 177.442 1.00 43.43 106 LEU H CA 1
ATOM 12152 C C . LEU H 1 106 ? 49.076 150.412 177.450 1.00 44.77 106 LEU H C 1
ATOM 12153 O O . LEU H 1 106 ? 50.288 150.290 177.636 1.00 46.21 106 LEU H O 1
ATOM 12158 N N . VAL H 1 107 ? 48.269 149.375 177.251 1.00 45.45 107 VAL H N 1
ATOM 12159 C CA . VAL H 1 107 ? 48.778 148.009 177.224 1.00 45.01 107 VAL H CA 1
ATOM 12160 C C . VAL H 1 107 ? 49.721 147.822 176.030 1.00 44.86 107 VAL H C 1
ATOM 12161 O O . VAL H 1 107 ? 50.853 147.354 176.187 1.00 43.38 107 VAL H O 1
ATOM 12165 N N . ALA H 1 108 ? 49.252 148.200 174.847 1.00 44.48 108 ALA H N 1
ATOM 12166 C CA . ALA H 1 108 ? 50.061 148.083 173.636 1.00 46.88 108 ALA H CA 1
ATOM 12167 C C . ALA H 1 108 ? 51.383 148.825 173.824 1.00 47.80 108 ALA H C 1
ATOM 12168 O O . ALA H 1 108 ? 52.460 148.274 173.605 1.00 48.24 108 ALA H O 1
ATOM 12170 N N . LYS H 1 109 ? 51.286 150.078 174.247 1.00 49.29 109 LYS H N 1
ATOM 12171 C CA . LYS H 1 109 ? 52.457 150.902 174.471 1.00 50.36 109 LYS H CA 1
ATOM 12172 C C . LYS H 1 109 ? 53.413 150.252 175.464 1.00 50.93 109 LYS H C 1
ATOM 12173 O O . LYS H 1 109 ? 54.601 150.116 175.182 1.00 51.41 109 LYS H O 1
ATOM 12179 N N . ALA H 1 110 ? 52.898 149.851 176.622 1.00 51.66 110 ALA H N 1
ATOM 12180 C CA . ALA H 1 110 ? 53.741 149.241 177.650 1.00 52.77 110 ALA H CA 1
ATOM 12181 C C . ALA H 1 110 ? 54.578 148.098 177.081 1.00 53.23 110 ALA H C 1
ATOM 12182 O O . ALA H 1 110 ? 55.786 147.995 177.339 1.00 53.51 110 ALA H O 1
ATOM 12184 N N . LYS H 1 111 ? 53.927 147.236 176.313 1.00 53.27 111 LYS H N 1
ATOM 12185 C CA . LYS H 1 111 ? 54.614 146.110 175.695 1.00 53.75 111 LYS H CA 1
ATOM 12186 C C . LYS H 1 111 ? 55.661 146.610 174.697 1.00 53.91 111 LYS H C 1
ATOM 12187 O O . LYS H 1 111 ? 56.834 146.210 174.771 1.00 53.44 111 LYS H O 1
ATOM 12193 N N . SER H 1 112 ? 55.246 147.499 173.789 1.00 53.21 112 SER H N 1
ATOM 12194 C CA . SER H 1 112 ? 56.157 148.039 172.780 1.00 53.37 112 SER H CA 1
ATOM 12195 C C . SER H 1 112 ? 57.349 148.790 173.370 1.00 52.37 112 SER H C 1
ATOM 12196 O O . SER H 1 112 ? 58.194 149.274 172.633 1.00 53.37 112 SER H O 1
ATOM 12199 N N . LEU H 1 113 ? 57.415 148.895 174.690 1.00 51.44 113 LEU H N 1
ATOM 12200 C CA . LEU H 1 113 ? 58.530 149.567 175.340 1.00 50.05 113 LEU H CA 1
ATOM 12201 C C . LEU H 1 113 ? 59.285 148.504 176.099 1.00 49.62 113 LEU H C 1
ATOM 12202 O O . LEU H 1 113 ? 60.299 148.784 176.755 1.00 49.93 113 LEU H O 1
ATOM 12207 N N . GLY H 1 114 ? 58.771 147.280 176.027 1.00 47.91 114 GLY H N 1
ATOM 12208 C CA . GLY H 1 114 ? 59.417 146.184 176.722 1.00 46.32 114 GLY H CA 1
ATOM 12209 C C . GLY H 1 114 ? 59.080 146.173 178.197 1.00 46.73 114 GLY H C 1
ATOM 12210 O O . GLY H 1 114 ? 59.811 145.597 179.015 1.00 46.43 114 GLY H O 1
ATOM 12211 N N . LEU H 1 115 ? 57.968 146.819 178.549 1.00 46.40 115 LEU H N 1
ATOM 12212 C CA . LEU H 1 115 ? 57.525 146.854 179.941 1.00 46.10 115 LEU H CA 1
ATOM 12213 C C . LEU H 1 115 ? 56.573 145.694 180.301 1.00 44.63 115 LEU H C 1
ATOM 12214 O O . LEU H 1 115 ? 55.728 145.305 179.498 1.00 43.57 115 LEU H O 1
ATOM 12219 N N . ASP H 1 116 ? 56.733 145.125 181.492 1.00 43.94 116 ASP H N 1
ATOM 12220 C CA . ASP H 1 116 ? 55.815 144.076 181.940 1.00 44.34 116 ASP H CA 1
ATOM 12221 C C . ASP H 1 116 ? 54.461 144.760 182.205 1.00 44.92 116 ASP H C 1
ATOM 12222 O O . ASP H 1 116 ? 54.417 145.889 182.720 1.00 45.51 116 ASP H O 1
ATOM 12227 N N . VAL H 1 117 ? 53.358 144.106 181.862 1.00 43.55 117 VAL H N 1
ATOM 12228 C CA . VAL H 1 117 ? 52.061 144.721 182.114 1.00 43.21 117 VAL H CA 1
ATOM 12229 C C . VAL H 1 117 ? 50.980 143.798 182.710 1.00 42.20 117 VAL H C 1
ATOM 12230 O O . VAL H 1 117 ? 50.582 142.785 182.120 1.00 42.64 117 VAL H O 1
ATOM 12234 N N . VAL H 1 118 ? 50.532 144.165 183.905 1.00 40.96 118 VAL H N 1
ATOM 12235 C CA . VAL H 1 118 ? 49.480 143.450 184.624 1.00 40.41 118 VAL H CA 1
ATOM 12236 C C . VAL H 1 118 ? 48.216 144.331 184.665 1.00 39.66 118 VAL H C 1
ATOM 12237 O O . VAL H 1 118 ? 48.262 145.502 185.066 1.00 39.57 118 VAL H O 1
ATOM 12241 N N . VAL H 1 119 ? 47.093 143.775 184.238 1.00 37.39 119 VAL H N 1
ATOM 12242 C CA . VAL H 1 119 ? 45.845 144.513 184.258 1.00 34.87 119 VAL H CA 1
ATOM 12243 C C . VAL H 1 119 ? 44.905 143.878 185.267 1.00 33.47 119 VAL H C 1
ATOM 12244 O O . VAL H 1 119 ? 44.583 142.705 185.165 1.00 33.08 119 VAL H O 1
ATOM 12248 N N . CYS H 1 120 ? 44.469 144.663 186.241 1.00 33.01 120 CYS H N 1
ATOM 12249 C CA . CYS H 1 120 ? 43.562 144.192 187.277 1.00 31.53 120 CYS H CA 1
ATOM 12250 C C . CYS H 1 120 ? 42.124 144.228 186.816 1.00 31.76 120 CYS H C 1
ATOM 12251 O O . CYS H 1 120 ? 41.756 145.011 185.945 1.00 31.90 120 CYS H O 1
ATOM 12254 N N . ALA H 1 121 ? 41.311 143.353 187.393 1.00 31.95 121 ALA H N 1
ATOM 12255 C CA . ALA H 1 121 ? 39.886 143.312 187.085 1.00 30.81 121 ALA H CA 1
ATOM 12256 C C . ALA H 1 121 ? 39.200 142.830 188.358 1.00 30.39 121 ALA H C 1
ATOM 12257 O O . ALA H 1 121 ? 39.797 142.085 189.143 1.00 27.24 121 ALA H O 1
ATOM 12259 N N . PRO H 1 122 ? 37.947 143.278 188.585 1.00 29.76 122 PRO H N 1
ATOM 12260 C CA . PRO H 1 122 ? 37.106 142.945 189.742 1.00 29.78 122 PRO H CA 1
ATOM 12261 C C . PRO H 1 122 ? 36.473 141.553 189.697 1.00 30.85 122 PRO H C 1
ATOM 12262 O O . PRO H 1 122 ? 36.174 140.967 190.742 1.00 30.72 122 PRO H O 1
ATOM 12266 N N . ASP H 1 123 ? 36.245 141.035 188.493 1.00 30.97 123 ASP H N 1
ATOM 12267 C CA . ASP H 1 123 ? 35.588 139.739 188.359 1.00 31.32 123 ASP H CA 1
ATOM 12268 C C . ASP H 1 123 ? 36.038 138.955 187.116 1.00 30.88 123 ASP H C 1
ATOM 12269 O O . ASP H 1 123 ? 36.770 139.472 186.294 1.00 30.49 123 ASP H O 1
ATOM 12274 N N . PRO H 1 124 ? 35.586 137.691 186.964 1.00 32.77 124 PRO H N 1
ATOM 12275 C CA . PRO H 1 124 ? 35.985 136.887 185.799 1.00 31.88 124 PRO H CA 1
ATOM 12276 C C . PRO H 1 124 ? 35.711 137.556 184.466 1.00 32.04 124 PRO H C 1
ATOM 12277 O O . PRO H 1 124 ? 36.598 137.694 183.628 1.00 31.34 124 PRO H O 1
ATOM 12281 N N . ARG H 1 125 ? 34.471 137.985 184.284 1.00 32.24 125 ARG H N 1
ATOM 12282 C CA . ARG H 1 125 ? 34.087 138.583 183.033 1.00 33.36 125 ARG H CA 1
ATOM 12283 C C . ARG H 1 125 ? 34.862 139.833 182.645 1.00 34.41 125 ARG H C 1
ATOM 12284 O O . ARG H 1 125 ? 35.179 140.031 181.456 1.00 35.11 125 ARG H O 1
ATOM 12292 N N . THR H 1 126 ? 35.180 140.685 183.615 1.00 33.36 126 THR H N 1
ATOM 12293 C CA . THR H 1 126 ? 35.927 141.897 183.276 1.00 32.16 126 THR H CA 1
ATOM 12294 C C . THR H 1 126 ? 37.369 141.470 183.011 1.00 31.91 126 THR H C 1
ATOM 12295 O O . THR H 1 126 ? 38.045 142.015 182.132 1.00 31.24 126 THR H O 1
ATOM 12299 N N . SER H 1 127 ? 37.826 140.474 183.759 1.00 31.18 127 SER H N 1
ATOM 12300 C CA . SER H 1 127 ? 39.176 139.960 183.573 1.00 32.91 127 SER H CA 1
ATOM 12301 C C . SER H 1 127 ? 39.349 139.427 182.158 1.00 34.14 127 SER H C 1
ATOM 12302 O O . SER H 1 127 ? 40.412 139.584 181.550 1.00 33.96 127 SER H O 1
ATOM 12305 N N . LEU H 1 128 ? 38.298 138.795 181.643 1.00 34.27 128 LEU H N 1
ATOM 12306 C CA . LEU H 1 128 ? 38.323 138.246 180.299 1.00 34.99 128 LEU H CA 1
ATOM 12307 C C . LEU H 1 128 ? 38.423 139.399 179.288 1.00 35.77 128 LEU H C 1
ATOM 12308 O O . LEU H 1 128 ? 39.205 139.318 178.331 1.00 36.15 128 LEU H O 1
ATOM 12313 N N . ALA H 1 129 ? 37.647 140.471 179.499 1.00 34.58 129 ALA H N 1
ATOM 12314 C CA . ALA H 1 129 ? 37.695 141.623 178.595 1.00 32.68 129 ALA H CA 1
ATOM 12315 C C . ALA H 1 129 ? 39.098 142.211 178.627 1.00 33.32 129 ALA H C 1
ATOM 12316 O O . ALA H 1 129 ? 39.668 142.539 177.582 1.00 34.98 129 ALA H O 1
ATOM 12318 N N . ALA H 1 130 ? 39.656 142.343 179.823 1.00 31.93 130 ALA H N 1
ATOM 12319 C CA . ALA H 1 130 ? 41.008 142.868 179.953 1.00 32.83 130 ALA H CA 1
ATOM 12320 C C . ALA H 1 130 ? 42.010 141.945 179.221 1.00 33.42 130 ALA H C 1
ATOM 12321 O O . ALA H 1 130 ? 42.913 142.416 178.513 1.00 32.59 130 ALA H O 1
ATOM 12323 N N . ALA H 1 131 ? 41.848 140.635 179.398 1.00 33.36 131 ALA H N 1
ATOM 12324 C CA . ALA H 1 131 ? 42.760 139.684 178.775 1.00 34.51 131 ALA H CA 1
ATOM 12325 C C . ALA H 1 131 ? 42.727 139.845 177.255 1.00 35.14 131 ALA H C 1
ATOM 12326 O O . ALA H 1 131 ? 43.744 139.695 176.594 1.00 36.69 131 ALA H O 1
ATOM 12328 N N . ALA H 1 132 ? 41.573 140.178 176.700 1.00 35.60 132 ALA H N 1
ATOM 12329 C CA . ALA H 1 132 ? 41.485 140.377 175.258 1.00 37.04 132 ALA H CA 1
ATOM 12330 C C . ALA H 1 132 ? 42.449 141.480 174.807 1.00 37.98 132 ALA H C 1
ATOM 12331 O O . ALA H 1 132 ? 42.789 141.580 173.633 1.00 37.88 132 ALA H O 1
ATOM 12333 N N . LEU H 1 133 ? 42.875 142.328 175.736 1.00 39.39 133 LEU H N 1
ATOM 12334 C CA . LEU H 1 133 ? 43.768 143.421 175.371 1.00 40.07 133 LEU H CA 1
ATOM 12335 C C . LEU H 1 133 ? 45.200 142.960 175.195 1.00 40.77 133 LEU H C 1
ATOM 12336 O O . LEU H 1 133 ? 46.048 143.707 174.695 1.00 41.28 133 LEU H O 1
ATOM 12341 N N . GLY H 1 134 ? 45.462 141.730 175.619 1.00 40.26 134 GLY H N 1
ATOM 12342 C CA . GLY H 1 134 ? 46.790 141.173 175.477 1.00 39.86 134 GLY H CA 1
ATOM 12343 C C . GLY H 1 134 ? 47.845 141.538 176.492 1.00 40.02 134 GLY H C 1
ATOM 12344 O O . GLY H 1 134 ? 49.006 141.615 176.131 1.00 40.66 134 GLY H O 1
ATOM 12345 N N . PRO H 1 135 ? 47.499 141.770 177.762 1.00 40.46 135 PRO H N 1
ATOM 12346 C CA . PRO H 1 135 ? 48.568 142.111 178.698 1.00 41.11 135 PRO H CA 1
ATOM 12347 C C . PRO H 1 135 ? 49.335 140.829 179.027 1.00 42.77 135 PRO H C 1
ATOM 12348 O O . PRO H 1 135 ? 48.923 139.739 178.629 1.00 42.63 135 PRO H O 1
ATOM 12352 N N . HIS H 1 136 ? 50.436 140.949 179.761 1.00 44.46 136 HIS H N 1
ATOM 12353 C CA . HIS H 1 136 ? 51.197 139.765 180.143 1.00 45.51 136 HIS H CA 1
ATOM 12354 C C . HIS H 1 136 ? 50.339 139.000 181.135 1.00 46.17 136 HIS H C 1
ATOM 12355 O O . HIS H 1 136 ? 50.208 137.775 181.071 1.00 46.32 136 HIS H O 1
ATOM 12362 N N . ALA H 1 137 ? 49.756 139.741 182.068 1.00 45.21 137 ALA H N 1
ATOM 12363 C CA . ALA H 1 137 ? 48.911 139.132 183.070 1.00 44.04 137 ALA H CA 1
ATOM 12364 C C . ALA H 1 137 ? 47.647 139.947 183.279 1.00 43.54 137 ALA H C 1
ATOM 12365 O O . ALA H 1 137 ? 47.528 141.111 182.859 1.00 43.56 137 ALA H O 1
ATOM 12367 N N . VAL H 1 138 ? 46.707 139.290 183.934 1.00 41.59 138 VAL H N 1
ATOM 12368 C CA . VAL H 1 138 ? 45.423 139.843 184.273 1.00 39.47 138 VAL H CA 1
ATOM 12369 C C . VAL H 1 138 ? 45.291 139.383 185.730 1.00 38.83 138 VAL H C 1
ATOM 12370 O O . VAL H 1 138 ? 45.577 138.210 186.052 1.00 38.78 138 VAL H O 1
ATOM 12374 N N . ALA H 1 139 ? 44.940 140.313 186.616 1.00 35.85 139 ALA H N 1
ATOM 12375 C CA . ALA H 1 139 ? 44.813 139.998 188.041 1.00 35.28 139 ALA H CA 1
ATOM 12376 C C . ALA H 1 139 ? 43.368 140.164 188.521 1.00 34.27 139 ALA H C 1
ATOM 12377 O O . ALA H 1 139 ? 42.848 141.278 188.583 1.00 34.13 139 ALA H O 1
ATOM 12379 N N . VAL H 1 140 ? 42.722 139.046 188.844 1.00 32.85 140 VAL H N 1
ATOM 12380 C CA . VAL H 1 140 ? 41.353 139.087 189.288 1.00 31.15 140 VAL H CA 1
ATOM 12381 C C . VAL H 1 140 ? 41.391 139.437 190.765 1.00 31.82 140 VAL H C 1
ATOM 12382 O O . VAL H 1 140 ? 41.953 138.717 191.594 1.00 32.84 140 VAL H O 1
ATOM 12386 N N . GLU H 1 141 ? 40.794 140.576 191.085 1.00 32.68 141 GLU H N 1
ATOM 12387 C CA . GLU H 1 141 ? 40.816 141.091 192.436 1.00 33.60 141 GLU H CA 1
ATOM 12388 C C . GLU H 1 141 ? 39.437 141.580 192.897 1.00 32.11 141 GLU H C 1
ATOM 12389 O O . GLU H 1 141 ? 39.032 142.694 192.584 1.00 32.43 141 GLU H O 1
ATOM 12395 N N . PRO H 1 142 ? 38.693 140.738 193.639 1.00 31.66 142 PRO H N 1
ATOM 12396 C CA . PRO H 1 142 ? 37.362 141.122 194.135 1.00 31.56 142 PRO H CA 1
ATOM 12397 C C . PRO H 1 142 ? 37.540 142.361 195.012 1.00 31.80 142 PRO H C 1
ATOM 12398 O O . PRO H 1 142 ? 38.160 142.304 196.074 1.00 32.06 142 PRO H O 1
ATOM 12402 N N . PRO H 1 143 ? 36.982 143.492 194.600 1.00 32.01 143 PRO H N 1
ATOM 12403 C CA . PRO H 1 143 ? 37.187 144.665 195.463 1.00 32.76 143 PRO H CA 1
ATOM 12404 C C . PRO H 1 143 ? 36.699 144.561 196.912 1.00 32.76 143 PRO H C 1
ATOM 12405 O O . PRO H 1 143 ? 37.319 145.160 197.788 1.00 33.33 143 PRO H O 1
ATOM 12409 N N . GLU H 1 144 ? 35.621 143.811 197.178 1.00 32.00 144 GLU H N 1
ATOM 12410 C CA . GLU H 1 144 ? 35.101 143.716 198.559 1.00 32.98 144 GLU H CA 1
ATOM 12411 C C . GLU H 1 144 ? 36.056 143.079 199.564 1.00 31.67 144 GLU H C 1
ATOM 12412 O O . GLU H 1 144 ? 35.836 143.189 200.754 1.00 32.65 144 GLU H O 1
ATOM 12418 N N . LEU H 1 145 ? 37.094 142.403 199.094 1.00 31.28 145 LEU H N 1
ATOM 12419 C CA . LEU H 1 145 ? 38.018 141.737 200.002 1.00 32.01 145 LEU H CA 1
ATOM 12420 C C . LEU H 1 145 ? 39.357 142.451 200.165 1.00 32.77 145 LEU H C 1
ATOM 12421 O O . LEU H 1 145 ? 40.194 142.044 200.990 1.00 32.99 145 LEU H O 1
ATOM 12426 N N . ILE H 1 146 ? 39.570 143.507 199.384 1.00 32.92 146 ILE H N 1
ATOM 12427 C CA . ILE H 1 146 ? 40.826 144.238 199.470 1.00 34.18 146 ILE H CA 1
ATOM 12428 C C . ILE H 1 146 ? 41.001 144.836 200.855 1.00 35.23 146 ILE H C 1
ATOM 12429 O O . ILE H 1 146 ? 40.106 145.508 201.359 1.00 35.91 146 ILE H O 1
ATOM 12434 N N . GLY H 1 147 ? 42.142 144.559 201.475 1.00 36.20 147 GLY H N 1
ATOM 12435 C CA . GLY H 1 147 ? 42.425 145.076 202.804 1.00 36.31 147 GLY H CA 1
ATOM 12436 C C . GLY H 1 147 ? 41.657 144.456 2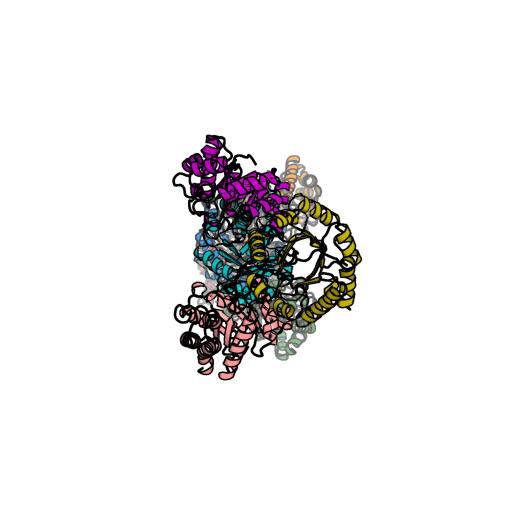03.967 1.00 37.41 147 GLY H C 1
ATOM 12437 O O . GLY H 1 147 ? 41.821 144.889 205.121 1.00 38.71 147 GLY H O 1
ATOM 12438 N N . THR H 1 148 ? 40.840 143.442 203.698 1.00 36.32 148 THR H N 1
ATOM 12439 C CA . THR H 1 148 ? 40.031 142.819 204.751 1.00 36.56 148 THR H CA 1
ATOM 12440 C C . THR H 1 148 ? 40.659 141.616 205.423 1.00 38.22 148 THR H C 1
ATOM 12441 O O . THR H 1 148 ? 40.145 141.141 206.437 1.00 37.76 148 THR H O 1
ATOM 12445 N N . GLY H 1 149 ? 41.749 141.105 204.849 1.00 40.26 149 GLY H N 1
ATOM 12446 C CA . GLY H 1 149 ? 42.393 139.927 205.406 1.00 41.57 149 GLY H CA 1
ATOM 12447 C C . GLY H 1 149 ? 41.672 138.626 205.064 1.00 42.86 149 GLY H C 1
ATOM 12448 O O . GLY H 1 149 ? 42.085 137.541 205.500 1.00 43.08 149 GLY H O 1
ATOM 12449 N N . ARG H 1 150 ? 40.579 138.730 204.304 1.00 43.11 150 ARG H N 1
ATOM 12450 C CA . ARG H 1 150 ? 39.808 137.557 203.877 1.00 42.98 150 ARG H CA 1
ATOM 12451 C C . ARG H 1 150 ? 40.234 137.251 202.456 1.00 40.67 150 ARG H C 1
ATOM 12452 O O . ARG H 1 150 ? 39.650 137.763 201.489 1.00 38.88 150 ARG H O 1
ATOM 12460 N N . ALA H 1 151 ? 41.254 136.406 202.340 1.00 38.93 151 ALA H N 1
ATOM 12461 C CA . ALA H 1 151 ? 41.827 136.069 201.041 1.00 37.82 151 ALA H CA 1
ATOM 12462 C C . ALA H 1 151 ? 40.842 135.584 199.996 1.00 36.62 151 ALA H C 1
ATOM 12463 O O . ALA H 1 151 ? 39.965 134.764 200.260 1.00 36.99 151 ALA H O 1
ATOM 12465 N N . VAL H 1 152 ? 41.005 136.120 198.797 1.00 36.02 152 VAL H N 1
ATOM 12466 C CA . VAL H 1 152 ? 40.169 135.761 197.672 1.00 35.18 152 VAL H CA 1
ATOM 12467 C C . VAL H 1 152 ? 40.243 134.245 197.502 1.00 36.20 152 VAL H C 1
ATOM 12468 O O . VAL H 1 152 ? 39.248 133.598 197.202 1.00 36.86 152 VAL H O 1
ATOM 12472 N N . SER H 1 153 ? 41.421 133.677 197.740 1.00 36.31 153 SER H N 1
ATOM 12473 C CA . SER H 1 153 ? 41.607 132.248 197.569 1.00 37.28 153 SER H CA 1
ATOM 12474 C C . SER H 1 153 ? 40.897 131.394 198.590 1.00 37.98 153 SER H C 1
ATOM 12475 O O . SER H 1 153 ? 40.899 130.177 198.469 1.00 37.13 153 SER H O 1
ATOM 12478 N N . ARG H 1 154 ? 40.314 132.009 199.610 1.00 40.05 154 ARG H N 1
ATOM 12479 C CA . ARG H 1 154 ? 39.600 131.232 200.616 1.00 42.09 154 ARG H CA 1
ATOM 12480 C C . ARG H 1 154 ? 38.129 131.605 200.643 1.00 41.94 154 ARG H C 1
ATOM 12481 O O . ARG H 1 154 ? 37.273 130.738 200.832 1.00 43.02 154 ARG H O 1
ATOM 12489 N N . TYR H 1 155 ? 37.849 132.893 200.435 1.00 40.43 155 TYR H N 1
ATOM 12490 C CA . TYR H 1 155 ? 36.491 133.438 200.483 1.00 38.76 155 TYR H CA 1
ATOM 12491 C C . TYR H 1 155 ? 35.766 133.551 199.155 1.00 37.77 155 TYR H C 1
ATOM 12492 O O . TYR H 1 155 ? 34.538 133.607 199.115 1.00 35.62 155 TYR H O 1
ATOM 12501 N N . LYS H 1 156 ? 36.518 133.620 198.066 1.00 36.04 156 LYS H N 1
ATOM 12502 C CA . LYS H 1 156 ? 35.881 133.697 196.770 1.00 33.62 156 LYS H CA 1
ATOM 12503 C C . LYS H 1 156 ? 36.696 132.948 195.724 1.00 32.80 156 LYS H C 1
ATOM 12504 O O . LYS H 1 156 ? 37.069 133.517 194.698 1.00 32.00 156 LYS H O 1
ATOM 12510 N N . PRO H 1 157 ? 36.988 131.656 195.981 1.00 32.08 157 PRO H N 1
ATOM 12511 C CA . PRO H 1 157 ? 37.765 130.832 195.043 1.00 31.50 157 PRO H CA 1
ATOM 12512 C C . PRO H 1 157 ? 37.127 130.742 193.661 1.00 31.22 157 PRO H C 1
ATOM 12513 O O . PRO H 1 157 ? 37.832 130.761 192.644 1.00 32.11 157 PRO H O 1
ATOM 12517 N N . GLU H 1 158 ? 35.800 130.681 193.612 1.00 30.69 158 GLU H N 1
ATOM 12518 C CA . GLU H 1 158 ? 35.097 130.626 192.328 1.00 31.58 158 GLU H CA 1
ATOM 12519 C C . GLU H 1 158 ? 35.504 131.753 191.384 1.00 31.11 158 GLU H C 1
ATOM 12520 O O . GLU H 1 158 ? 35.426 131.585 190.168 1.00 30.04 158 GLU H O 1
ATOM 12526 N N . ALA H 1 159 ? 35.900 132.907 191.924 1.00 30.23 159 ALA H N 1
ATOM 12527 C CA . ALA H 1 159 ? 36.257 134.025 191.047 1.00 30.85 159 ALA H CA 1
ATOM 12528 C C . ALA H 1 159 ? 37.568 133.760 190.358 1.00 30.98 159 ALA H C 1
ATOM 12529 O O . ALA H 1 159 ? 37.761 134.174 189.216 1.00 31.03 159 ALA H O 1
ATOM 12531 N N . ILE H 1 160 ? 38.464 133.071 191.058 1.00 30.46 160 ILE H N 1
ATOM 12532 C CA . ILE H 1 160 ? 39.765 132.730 190.498 1.00 31.67 160 ILE H CA 1
ATOM 12533 C C . ILE H 1 160 ? 39.547 131.632 189.464 1.00 32.38 160 ILE H C 1
ATOM 12534 O O . ILE H 1 160 ? 39.921 131.766 188.289 1.00 33.04 160 ILE H O 1
ATOM 12539 N N . VAL H 1 161 ? 38.913 130.561 189.927 1.00 31.90 161 VAL H N 1
ATOM 12540 C CA . VAL H 1 161 ? 38.612 129.394 189.120 1.00 31.83 161 VAL H CA 1
ATOM 12541 C C . VAL H 1 161 ? 37.975 129.757 187.790 1.00 32.11 161 VAL H C 1
ATOM 12542 O O . VAL H 1 161 ? 38.331 129.228 186.737 1.00 32.72 161 VAL H O 1
ATOM 12546 N N . GLU H 1 162 ? 37.024 130.664 187.829 1.00 32.29 162 GLU H N 1
ATOM 12547 C CA . GLU H 1 162 ? 36.342 131.021 186.601 1.00 35.10 162 GLU H CA 1
ATOM 12548 C C . GLU H 1 162 ? 37.176 131.937 185.702 1.00 34.32 162 GLU H C 1
ATOM 12549 O O . GLU H 1 162 ? 37.036 131.908 184.488 1.00 34.47 162 GLU H O 1
ATOM 12555 N N . THR H 1 163 ? 38.049 132.741 186.302 1.00 33.06 163 THR H N 1
ATOM 12556 C CA . THR H 1 163 ? 38.877 133.642 185.526 1.00 32.41 163 THR H CA 1
ATOM 12557 C C . THR H 1 163 ? 39.880 132.771 184.788 1.00 32.13 163 THR H C 1
ATOM 12558 O O . THR H 1 163 ? 40.093 132.923 183.591 1.00 29.62 163 THR H O 1
ATOM 12562 N N . VAL H 1 164 ? 40.495 131.854 185.525 1.00 33.36 164 VAL H N 1
ATOM 12563 C CA . VAL H 1 164 ? 41.459 130.929 184.946 1.00 34.05 164 VAL H CA 1
ATOM 12564 C C . VAL H 1 164 ? 40.781 130.171 183.787 1.00 35.42 164 VAL H C 1
ATOM 12565 O O . VAL H 1 164 ? 41.331 130.061 182.691 1.00 36.31 164 VAL H O 1
ATOM 12569 N N . GLY H 1 165 ? 39.573 129.679 184.018 1.00 34.47 165 GLY H N 1
ATOM 12570 C CA . GLY H 1 165 ? 38.883 128.982 182.960 1.00 34.64 165 GLY H CA 1
ATOM 12571 C C . GLY H 1 165 ? 38.615 129.839 181.728 1.00 35.26 165 GLY H C 1
ATOM 12572 O O . GLY H 1 165 ? 38.901 129.421 180.600 1.00 33.85 165 GLY H O 1
ATOM 12573 N N . LEU H 1 166 ? 38.067 131.037 181.922 1.00 34.50 166 LEU H N 1
ATOM 12574 C CA . LEU H 1 166 ? 37.749 131.887 180.786 1.00 34.76 166 LEU H CA 1
ATOM 12575 C C . LEU H 1 166 ? 38.961 132.366 180.002 1.00 35.23 166 LEU H C 1
ATOM 12576 O O . LEU H 1 166 ? 38.971 132.352 178.763 1.00 35.41 166 LEU H O 1
ATOM 12581 N N . VAL H 1 167 ? 40.001 132.770 180.708 1.00 35.49 167 VAL H N 1
ATOM 12582 C CA . VAL H 1 167 ? 41.180 133.262 180.024 1.00 35.47 167 VAL H CA 1
ATOM 12583 C C . VAL H 1 167 ? 41.916 132.163 179.252 1.00 35.97 167 VAL H C 1
ATOM 12584 O O . VAL H 1 167 ? 42.317 132.375 178.099 1.00 34.61 167 VAL H O 1
ATOM 12588 N N . SER H 1 168 ? 42.109 131.001 179.870 1.00 36.57 168 SER H N 1
ATOM 12589 C CA . SER H 1 168 ? 42.798 129.927 179.154 1.00 38.29 168 SER H CA 1
ATOM 12590 C C . SER H 1 168 ? 41.916 129.500 178.002 1.00 37.93 168 SER H C 1
ATOM 12591 O O . SER H 1 168 ? 42.412 129.099 176.957 1.00 39.19 168 SER H O 1
ATOM 12594 N N . ARG H 1 169 ? 40.607 129.635 178.168 1.00 37.00 169 ARG H N 1
ATOM 12595 C CA . ARG H 1 169 ? 39.701 129.290 177.092 1.00 38.09 169 ARG H CA 1
ATOM 12596 C C . ARG H 1 169 ? 39.834 130.189 175.868 1.00 39.15 169 ARG H C 1
ATOM 12597 O O . ARG H 1 169 ? 39.829 129.710 174.739 1.00 39.89 169 ARG H O 1
ATOM 12605 N N . HIS H 1 170 ? 39.942 131.494 176.093 1.00 40.36 170 HIS H N 1
ATOM 12606 C CA . HIS H 1 170 ? 39.996 132.463 174.997 1.00 39.25 170 HIS H CA 1
ATOM 12607 C C . HIS H 1 170 ? 41.332 133.077 174.670 1.00 39.29 170 HIS H C 1
ATOM 12608 O O . HIS H 1 170 ? 41.607 133.344 173.493 1.00 39.71 170 HIS H O 1
ATOM 12615 N N . PHE H 1 171 ? 42.134 133.325 175.704 1.00 37.25 171 PHE H N 1
ATOM 12616 C CA . PHE H 1 171 ? 43.435 133.966 175.546 1.00 36.71 171 PHE H CA 1
ATOM 12617 C C . PHE H 1 171 ? 44.498 133.279 176.392 1.00 37.27 171 PHE H C 1
ATOM 12618 O O . PHE H 1 171 ? 45.053 133.869 177.313 1.00 38.82 171 PHE H O 1
ATOM 12626 N N . PRO H 1 172 ? 44.818 132.024 176.062 1.00 38.14 172 PRO H N 1
ATOM 12627 C CA . PRO H 1 172 ? 45.818 131.232 176.789 1.00 38.39 172 PRO H CA 1
ATOM 12628 C C . PRO H 1 172 ? 47.210 131.866 176.878 1.00 39.37 172 PRO H C 1
ATOM 12629 O O . PRO H 1 172 ? 47.972 131.572 177.791 1.00 39.41 172 PRO H O 1
ATOM 12633 N N . GLU H 1 173 ? 47.548 132.748 175.948 1.00 40.56 173 GLU H N 1
ATOM 12634 C CA . GLU H 1 173 ? 48.851 133.402 176.033 1.00 42.53 173 GLU H CA 1
ATOM 12635 C C . GLU H 1 173 ? 48.911 134.295 177.283 1.00 42.98 173 GLU H C 1
ATOM 12636 O O . GLU H 1 173 ? 49.995 134.528 177.838 1.00 42.30 173 GLU H O 1
ATOM 12642 N N . VAL H 1 174 ? 47.740 134.781 177.721 1.00 41.81 174 VAL H N 1
ATOM 12643 C CA . VAL H 1 174 ? 47.637 135.667 178.878 1.00 41.00 174 VAL H CA 1
ATOM 12644 C C . VAL H 1 174 ? 47.575 134.920 180.204 1.00 40.72 174 VAL H C 1
ATOM 12645 O O . VAL H 1 174 ? 46.735 134.048 180.400 1.00 42.31 174 VAL H O 1
ATOM 12649 N N . SER H 1 175 ? 48.449 135.279 181.128 1.00 38.78 175 SER H N 1
ATOM 12650 C CA . SER H 1 175 ? 48.464 134.626 182.428 1.00 38.38 175 SER H CA 1
ATOM 12651 C C . SER H 1 175 ? 47.472 135.215 183.416 1.00 37.23 175 SER H C 1
ATOM 12652 O O . SER H 1 175 ? 47.029 136.353 183.273 1.00 37.40 175 SER H O 1
ATOM 12655 N N . VAL H 1 176 ? 47.145 134.425 184.430 1.00 36.68 176 VAL H N 1
ATOM 12656 C CA . VAL H 1 176 ? 46.200 134.833 185.447 1.00 35.99 176 VAL H CA 1
ATOM 12657 C C . VAL H 1 176 ? 46.785 134.768 186.843 1.00 37.18 176 VAL H C 1
ATOM 12658 O O . VAL H 1 176 ? 47.296 133.723 187.268 1.00 37.80 176 VAL H O 1
ATOM 12662 N N . ILE H 1 177 ? 46.744 135.903 187.537 1.00 37.47 177 ILE H N 1
ATOM 12663 C CA . ILE H 1 177 ? 47.178 135.950 188.925 1.00 37.28 177 ILE H CA 1
ATOM 12664 C C . ILE H 1 177 ? 46.000 136.556 189.687 1.00 36.65 177 ILE H C 1
ATOM 12665 O O . ILE H 1 177 ? 45.024 137.045 189.081 1.00 35.87 177 ILE H O 1
ATOM 12670 N N . THR H 1 178 ? 46.068 136.525 191.005 1.00 34.62 178 THR H N 1
ATOM 12671 C CA . THR H 1 178 ? 44.956 137.036 191.776 1.00 34.82 178 THR H CA 1
ATOM 12672 C C . THR H 1 178 ? 45.384 137.730 193.071 1.00 34.41 178 THR H C 1
ATOM 12673 O O . THR H 1 178 ? 46.541 137.617 193.505 1.00 33.33 178 THR H O 1
ATOM 12677 N N . GLY H 1 179 ? 44.435 138.440 193.680 1.00 33.78 179 GLY H N 1
ATOM 12678 C CA . GLY H 1 179 ? 44.708 139.124 194.929 1.00 32.74 179 GLY H CA 1
ATOM 12679 C C . GLY H 1 179 ? 43.465 139.633 195.635 1.00 32.78 179 GLY H C 1
ATOM 12680 O O . GLY H 1 179 ? 42.345 139.497 195.126 1.00 31.38 179 GLY H O 1
ATOM 12681 N N . ALA H 1 180 ? 43.705 140.246 196.797 1.00 33.29 180 ALA H N 1
ATOM 12682 C CA . ALA H 1 180 ? 42.708 140.829 197.713 1.00 32.50 180 ALA H CA 1
ATOM 12683 C C . ALA H 1 180 ? 42.582 139.947 198.965 1.00 33.61 180 ALA H C 1
ATOM 12684 O O . ALA H 1 180 ? 42.232 138.755 198.881 1.00 32.93 180 ALA H O 1
ATOM 12686 N N . GLY H 1 181 ? 42.902 140.532 200.118 1.00 33.58 181 GLY H N 1
ATOM 12687 C CA . GLY H 1 181 ? 42.811 139.815 201.379 1.00 34.78 181 GLY H CA 1
ATOM 12688 C C . GLY H 1 181 ? 43.866 138.760 201.685 1.00 35.89 181 GLY H C 1
ATOM 12689 O O . GLY H 1 181 ? 43.769 138.091 202.712 1.00 34.05 181 GLY H O 1
ATOM 12690 N N . ILE H 1 182 ? 44.866 138.607 200.817 1.00 38.24 182 ILE H N 1
ATOM 12691 C CA . ILE H 1 182 ? 45.911 137.610 201.016 1.00 41.04 182 ILE H CA 1
ATOM 12692 C C . ILE H 1 182 ? 46.731 137.944 202.249 1.00 43.31 182 ILE H C 1
ATOM 12693 O O . ILE H 1 182 ? 47.476 138.923 202.229 1.00 44.32 182 ILE H O 1
ATOM 12698 N N . GLU H 1 183 ? 46.617 137.152 203.317 1.00 45.06 183 GLU H N 1
ATOM 12699 C CA . GLU H 1 183 ? 47.399 137.453 204.513 1.00 47.78 183 GLU H CA 1
ATOM 12700 C C . GLU H 1 183 ? 48.369 136.365 204.997 1.00 47.61 183 GLU H C 1
ATOM 12701 O O . GLU H 1 183 ? 49.116 136.583 205.945 1.00 48.51 183 GLU H O 1
ATOM 12707 N N . SER H 1 184 ? 48.390 135.209 204.342 1.00 46.61 184 SER H N 1
ATOM 12708 C CA . SER H 1 184 ? 49.291 134.140 204.766 1.00 43.61 184 SER H CA 1
ATOM 12709 C C . SER H 1 184 ? 49.861 133.329 203.621 1.00 42.75 184 SER H C 1
ATOM 12710 O O . SER H 1 184 ? 49.468 133.497 202.456 1.00 41.12 184 SER H O 1
ATOM 12713 N N . GLY H 1 185 ? 50.796 132.444 203.977 1.00 42.54 185 GLY H N 1
ATOM 12714 C CA . GLY H 1 185 ? 51.434 131.574 203.003 1.00 41.53 185 GLY H CA 1
ATOM 12715 C C . GLY H 1 185 ? 50.399 130.594 202.483 1.00 41.81 185 GLY H C 1
ATOM 12716 O O . GLY H 1 185 ? 50.357 130.285 201.289 1.00 42.77 185 GLY H O 1
ATOM 12717 N N . ASP H 1 186 ? 49.542 130.106 203.370 1.00 40.85 186 ASP H N 1
ATOM 12718 C CA . ASP H 1 186 ? 48.515 129.174 202.934 1.00 41.30 186 ASP H CA 1
ATOM 12719 C C . ASP H 1 186 ? 47.594 129.841 201.916 1.00 41.08 186 ASP H C 1
ATOM 12720 O O . ASP H 1 186 ? 47.154 129.198 200.950 1.00 40.64 186 ASP H O 1
ATOM 12725 N N . ASP H 1 187 ? 47.312 131.130 202.114 1.00 39.38 187 ASP H N 1
ATOM 12726 C CA . ASP H 1 187 ? 46.458 131.842 201.170 1.00 37.68 187 ASP H CA 1
ATOM 12727 C C . ASP H 1 187 ? 47.126 131.832 199.792 1.00 36.95 187 ASP H C 1
ATOM 12728 O O . ASP H 1 187 ? 46.472 131.590 198.774 1.00 37.24 187 ASP H O 1
ATOM 12733 N N . VAL H 1 188 ? 48.433 132.082 199.756 1.00 35.70 188 VAL H N 1
ATOM 12734 C CA . VAL H 1 188 ? 49.142 132.094 198.481 1.00 36.01 188 VAL H CA 1
ATOM 12735 C C . VAL H 1 188 ? 49.180 130.706 197.838 1.00 36.79 188 VAL H C 1
ATOM 12736 O O . VAL H 1 188 ? 49.036 130.558 196.616 1.00 36.76 188 VAL H O 1
ATOM 12740 N N . ALA H 1 189 ? 49.397 129.690 198.665 1.00 37.18 189 ALA H N 1
ATOM 12741 C CA . ALA H 1 189 ? 49.437 128.317 198.177 1.00 37.97 189 ALA H CA 1
ATOM 12742 C C . ALA H 1 189 ? 48.072 127.990 197.562 1.00 38.42 189 ALA H C 1
ATOM 12743 O O . ALA H 1 189 ? 47.984 127.454 196.447 1.00 38.80 189 ALA H O 1
ATOM 12745 N N . ALA H 1 190 ? 47.010 128.329 198.291 1.00 37.63 190 ALA H N 1
ATOM 12746 C CA . ALA H 1 190 ? 45.654 128.079 197.820 1.00 36.38 190 ALA H CA 1
ATOM 12747 C C . ALA H 1 190 ? 45.423 128.766 196.478 1.00 36.30 190 ALA H C 1
ATOM 12748 O O . ALA H 1 190 ? 44.777 128.207 195.593 1.00 35.82 190 ALA H O 1
ATOM 12750 N N . ALA H 1 191 ? 45.962 129.969 196.305 1.00 36.77 191 ALA H N 1
ATOM 12751 C CA . ALA H 1 191 ? 45.765 130.660 195.031 1.00 37.54 191 ALA H CA 1
ATOM 12752 C C . ALA H 1 191 ? 46.443 129.910 193.896 1.00 38.19 191 ALA H C 1
ATOM 12753 O O . ALA H 1 191 ? 45.869 129.758 192.807 1.00 38.18 191 ALA H O 1
ATOM 12755 N N . LEU H 1 192 ? 47.666 129.441 194.139 1.00 39.04 192 LEU H N 1
ATOM 12756 C CA . LEU H 1 192 ? 48.393 128.698 193.110 1.00 40.08 192 LEU H CA 1
ATOM 12757 C C . LEU H 1 192 ? 47.640 127.421 192.721 1.00 40.20 192 LEU H C 1
ATOM 12758 O O . LEU H 1 192 ? 47.438 127.161 191.538 1.00 39.59 192 LEU H O 1
ATOM 12763 N N . ARG H 1 193 ? 47.203 126.645 193.715 1.00 41.03 193 ARG H N 1
ATOM 12764 C CA . ARG H 1 193 ? 46.450 125.418 193.453 1.00 42.72 193 ARG H CA 1
ATOM 12765 C C . ARG H 1 193 ? 45.240 125.664 192.564 1.00 42.18 193 ARG H C 1
ATOM 12766 O O . ARG H 1 193 ? 44.820 124.768 191.822 1.00 43.41 193 ARG H O 1
ATOM 12774 N N . LEU H 1 194 ? 44.653 126.856 192.665 1.00 39.55 194 LEU H N 1
ATOM 12775 C CA . LEU H 1 194 ? 43.486 127.166 191.870 1.00 36.37 194 LEU H CA 1
ATOM 12776 C C . LEU H 1 194 ? 43.800 127.507 190.409 1.00 36.25 194 LEU H C 1
ATOM 12777 O O . LEU H 1 194 ? 42.910 127.879 189.650 1.00 35.36 194 LEU H O 1
ATOM 12782 N N . GLY H 1 195 ? 45.063 127.384 190.012 1.00 35.60 195 GLY H N 1
ATOM 12783 C CA . GLY H 1 195 ? 45.413 127.636 188.625 1.00 37.69 195 GLY H CA 1
ATOM 12784 C C . GLY H 1 195 ? 46.082 128.957 188.337 1.00 39.80 195 GLY H C 1
ATOM 12785 O O . GLY H 1 195 ? 46.368 129.320 187.188 1.00 39.83 195 GLY H O 1
ATOM 12786 N N . THR H 1 196 ? 46.334 129.682 189.404 1.00 40.92 196 THR H N 1
ATOM 12787 C CA . THR H 1 196 ? 46.952 130.982 189.318 1.00 42.50 196 THR H CA 1
ATOM 12788 C C . THR H 1 196 ? 48.456 130.877 189.055 1.00 43.70 196 THR H C 1
ATOM 12789 O O . THR H 1 196 ? 49.084 129.875 189.391 1.00 44.56 196 THR H O 1
ATOM 12793 N N . ARG H 1 197 ? 49.032 131.909 188.455 1.00 44.46 197 ARG H N 1
ATOM 12794 C CA . ARG H 1 197 ? 50.465 131.899 188.179 1.00 45.96 197 ARG H CA 1
ATOM 12795 C C . ARG H 1 197 ? 51.181 132.912 189.074 1.00 46.02 197 ARG H C 1
ATOM 12796 O O . ARG H 1 197 ? 52.329 133.304 188.820 1.00 44.82 197 ARG H O 1
ATOM 12804 N N . GLY H 1 198 ? 50.490 133.328 190.130 1.00 45.74 198 GLY H N 1
ATOM 12805 C CA . GLY H 1 198 ? 51.060 134.304 191.035 1.00 45.41 198 GLY H CA 1
ATOM 12806 C C . GLY H 1 198 ? 50.027 135.028 191.878 1.00 44.40 198 GLY H C 1
ATOM 12807 O O . GLY H 1 198 ? 48.828 134.795 191.787 1.00 43.32 198 GLY H O 1
ATOM 12808 N N . VAL H 1 199 ? 50.508 135.967 192.674 1.00 44.41 199 VAL H N 1
ATOM 12809 C CA . VAL H 1 199 ? 49.646 136.688 193.581 1.00 43.67 199 VAL H CA 1
ATOM 12810 C C . VAL H 1 199 ? 49.981 138.182 193.661 1.00 42.94 199 VAL H C 1
ATOM 12811 O O . VAL H 1 199 ? 51.104 138.593 193.394 1.00 43.02 199 VAL H O 1
ATOM 12815 N N . LEU H 1 200 ? 48.985 138.990 194.010 1.00 41.80 200 LEU H N 1
ATOM 12816 C CA . LEU H 1 200 ? 49.162 140.427 194.168 1.00 39.77 200 LEU H CA 1
ATOM 12817 C C . LEU H 1 200 ? 48.681 140.756 195.573 1.00 39.28 200 LEU H C 1
ATOM 12818 O O . LEU H 1 200 ? 47.548 140.432 195.921 1.00 38.93 200 LEU H O 1
ATOM 12823 N N . LEU H 1 201 ? 49.529 141.373 196.392 1.00 37.97 201 LEU H N 1
ATOM 12824 C CA . LEU H 1 201 ? 49.114 141.702 197.749 1.00 37.60 201 LEU H CA 1
ATOM 12825 C C . LEU H 1 201 ? 49.706 143.003 198.274 1.00 37.70 201 LEU H C 1
ATOM 12826 O O . LEU H 1 201 ? 50.651 143.539 197.701 1.00 35.76 201 LEU H O 1
ATOM 12831 N N . ALA H 1 202 ? 49.144 143.505 199.370 1.00 38.36 202 ALA H N 1
ATOM 12832 C CA . ALA H 1 202 ? 49.616 144.755 199.949 1.00 40.23 202 ALA H CA 1
ATOM 12833 C C . ALA H 1 202 ? 49.676 144.728 201.494 1.00 41.69 202 ALA H C 1
ATOM 12834 O O . ALA H 1 202 ? 50.760 144.580 202.078 1.00 40.66 202 ALA H O 1
ATOM 12836 N N . SER H 1 203 ? 48.523 144.862 202.145 1.00 41.80 203 SER H N 1
ATOM 12837 C CA . SER H 1 203 ? 48.446 144.868 203.610 1.00 44.90 203 SER H CA 1
ATOM 12838 C C . SER H 1 203 ? 49.443 143.960 204.342 1.00 46.08 203 SER H C 1
ATOM 12839 O O . SER H 1 203 ? 50.321 144.438 205.061 1.00 47.16 203 SER H O 1
ATOM 12842 N N . ALA H 1 204 ? 49.259 142.651 204.177 1.00 46.24 204 ALA H N 1
ATOM 12843 C CA . ALA H 1 204 ? 50.077 141.637 204.834 1.00 46.16 204 ALA H CA 1
ATOM 12844 C C . ALA H 1 204 ? 51.564 141.975 204.868 1.00 45.53 204 ALA H C 1
ATOM 12845 O O . ALA H 1 204 ? 52.191 141.920 205.922 1.00 45.34 204 ALA H O 1
ATOM 12847 N N . ALA H 1 205 ? 52.126 142.322 203.721 1.00 44.20 205 ALA H N 1
ATOM 12848 C CA . ALA H 1 205 ? 53.534 142.659 203.661 1.00 44.03 205 ALA H CA 1
ATOM 12849 C C . ALA H 1 205 ? 53.789 144.042 204.259 1.00 46.03 205 ALA H C 1
ATOM 12850 O O . ALA H 1 205 ? 54.515 144.173 205.248 1.00 46.09 205 ALA H O 1
ATOM 12852 N N . VAL H 1 206 ? 53.169 145.066 203.666 1.00 47.32 206 VAL H N 1
ATOM 12853 C CA . VAL H 1 206 ? 53.340 146.449 204.092 1.00 47.21 206 VAL H CA 1
ATOM 12854 C C . VAL H 1 206 ? 53.144 146.715 205.583 1.00 48.03 206 VAL H C 1
ATOM 12855 O O . VAL H 1 206 ? 53.849 147.527 206.162 1.00 48.06 206 VAL H O 1
ATOM 12859 N N . LYS H 1 207 ? 52.208 146.034 206.220 1.00 49.61 207 LYS H N 1
ATOM 12860 C CA . LYS H 1 207 ? 51.974 146.286 207.629 1.00 51.91 207 LYS H CA 1
ATOM 12861 C C . LYS H 1 207 ? 52.532 145.251 208.590 1.00 54.22 207 LYS H C 1
ATOM 12862 O O . LYS H 1 207 ? 52.233 145.281 209.784 1.00 54.34 207 LYS H O 1
ATOM 12868 N N . ALA H 1 208 ? 53.355 144.342 208.073 1.00 56.43 208 ALA H N 1
ATOM 12869 C CA . ALA H 1 208 ? 53.959 143.300 208.894 1.00 58.00 208 ALA H CA 1
ATOM 12870 C C . ALA H 1 208 ? 54.997 143.887 209.840 1.00 59.98 208 ALA H C 1
ATOM 12871 O O . ALA H 1 208 ? 55.729 144.817 209.482 1.00 59.74 208 ALA H O 1
ATOM 12873 N N . LYS H 1 209 ? 55.067 143.339 211.049 1.00 62.00 209 LYS H N 1
ATOM 12874 C CA . LYS H 1 209 ? 56.046 143.801 212.022 1.00 63.63 209 LYS H CA 1
ATOM 12875 C C . LYS H 1 209 ? 57.437 143.439 211.509 1.00 63.66 209 LYS H C 1
ATOM 12876 O O . LYS H 1 209 ? 58.387 144.192 211.685 1.00 63.90 209 LYS H O 1
ATOM 12882 N N . ASP H 1 210 ? 57.540 142.289 210.849 1.00 64.01 210 ASP H N 1
ATOM 12883 C CA . ASP H 1 210 ? 58.808 141.828 210.298 1.00 63.47 210 ASP H CA 1
ATOM 12884 C C . ASP H 1 210 ? 58.611 141.515 208.817 1.00 62.37 210 ASP H C 1
ATOM 12885 O O . ASP H 1 210 ? 58.408 140.364 208.432 1.00 62.45 210 ASP H O 1
ATOM 12890 N N . PRO H 1 211 ? 58.668 142.547 207.967 1.00 61.37 211 PRO H N 1
ATOM 12891 C CA . PRO H 1 211 ? 58.501 142.456 206.513 1.00 60.40 211 PRO H CA 1
ATOM 12892 C C . PRO H 1 211 ? 59.234 141.297 205.864 1.00 59.13 211 PRO H C 1
ATOM 12893 O O . PRO H 1 211 ? 58.631 140.491 205.166 1.00 59.17 211 PRO H O 1
ATOM 12897 N N . TYR H 1 212 ? 60.539 141.220 206.094 1.00 58.65 212 TYR H N 1
ATOM 12898 C CA . TYR H 1 212 ? 61.348 140.151 205.518 1.00 57.32 212 TYR H CA 1
ATOM 12899 C C . TYR H 1 212 ? 60.750 138.790 205.857 1.00 55.27 212 TYR H C 1
ATOM 12900 O O . TYR H 1 212 ? 60.464 137.982 204.975 1.00 54.74 212 TYR H O 1
ATOM 12909 N N . ALA H 1 213 ? 60.562 138.548 207.144 1.00 52.89 213 ALA H N 1
ATOM 12910 C CA . ALA H 1 213 ? 60.013 137.285 207.581 1.00 52.66 213 ALA H CA 1
ATOM 12911 C C . ALA H 1 213 ? 58.681 137.013 206.891 1.00 52.71 213 ALA H C 1
ATOM 12912 O O . ALA H 1 213 ? 58.481 135.947 206.293 1.00 52.98 213 ALA H O 1
ATOM 12914 N N . LYS H 1 214 ? 57.779 137.987 206.964 1.00 52.53 214 LYS H N 1
ATOM 12915 C CA . LYS H 1 214 ? 56.456 137.854 206.365 1.00 51.27 214 LYS H CA 1
ATOM 12916 C C . LYS H 1 214 ? 56.518 137.575 204.873 1.00 49.95 214 LYS H C 1
ATOM 12917 O O . LYS H 1 214 ? 55.829 136.689 204.368 1.00 48.83 214 LYS H O 1
ATOM 12923 N N . ILE H 1 215 ? 57.351 138.328 204.168 1.00 49.47 215 ILE H N 1
ATOM 12924 C CA . ILE H 1 215 ? 57.475 138.148 202.732 1.00 50.03 215 ILE H CA 1
ATOM 12925 C C . ILE H 1 215 ? 58.021 136.758 202.400 1.00 50.81 215 ILE H C 1
ATOM 12926 O O . ILE H 1 215 ? 57.646 136.156 201.391 1.00 51.23 215 ILE H O 1
ATOM 12931 N N . VAL H 1 216 ? 58.897 136.237 203.253 1.00 51.32 216 VAL H N 1
ATOM 12932 C CA . VAL H 1 216 ? 59.437 134.902 203.018 1.00 50.69 216 VAL H CA 1
ATOM 12933 C C . VAL H 1 216 ? 58.283 133.912 203.168 1.00 48.48 216 VAL H C 1
ATOM 12934 O O . VAL H 1 216 ? 58.126 132.997 202.363 1.00 47.85 216 VAL H O 1
ATOM 12938 N N . GLU H 1 217 ? 57.467 134.115 204.192 1.00 46.82 217 GLU H N 1
ATOM 12939 C CA . GLU H 1 217 ? 56.320 133.244 204.414 1.00 47.30 217 GLU H CA 1
ATOM 12940 C C . GLU H 1 217 ? 55.403 133.225 203.188 1.00 47.12 217 GLU H C 1
ATOM 12941 O O . GLU H 1 217 ? 55.013 132.162 202.715 1.00 46.05 217 GLU H O 1
ATOM 12947 N N . LEU H 1 218 ? 55.068 134.415 202.691 1.00 46.46 218 LEU H N 1
ATOM 12948 C CA . LEU H 1 218 ? 54.187 134.575 201.546 1.00 46.08 218 LEU H CA 1
ATOM 12949 C C . LEU H 1 218 ? 54.766 134.070 200.231 1.00 46.32 218 LEU H C 1
ATOM 12950 O O . LEU H 1 218 ? 54.054 133.478 199.421 1.00 45.43 218 LEU H O 1
ATOM 12955 N N . ALA H 1 219 ? 56.056 134.298 200.011 1.00 47.09 219 ALA H N 1
ATOM 12956 C CA . ALA H 1 219 ? 56.694 133.879 198.764 1.00 47.67 219 ALA H CA 1
ATOM 12957 C C . ALA H 1 219 ? 57.107 132.397 198.700 1.00 49.62 219 ALA H C 1
ATOM 12958 O O . ALA H 1 219 ? 57.240 131.813 197.609 1.00 48.35 219 ALA H O 1
ATOM 12960 N N . LYS H 1 220 ? 57.295 131.795 199.869 1.00 51.27 220 LYS H N 1
ATOM 12961 C CA . LYS H 1 220 ? 57.717 130.408 199.958 1.00 54.00 220 LYS H CA 1
ATOM 12962 C C . LYS H 1 220 ? 56.947 129.437 199.055 1.00 54.55 220 LYS H C 1
ATOM 12963 O O . LYS H 1 220 ? 57.544 128.561 198.426 1.00 54.86 220 LYS H O 1
ATOM 12969 N N . PRO H 1 221 ? 55.615 129.571 198.978 1.00 54.68 221 PRO H N 1
ATOM 12970 C CA . PRO H 1 221 ? 54.852 128.657 198.120 1.00 54.60 221 PRO H CA 1
ATOM 12971 C C . PRO H 1 221 ? 55.250 128.727 196.651 1.00 55.67 221 PRO H C 1
ATOM 12972 O O . PRO H 1 221 ? 54.997 127.798 195.883 1.00 55.52 221 PRO H O 1
ATOM 12976 N N . LEU H 1 222 ? 55.867 129.830 196.251 1.00 57.29 222 LEU H N 1
ATOM 12977 C CA . LEU H 1 222 ? 56.284 129.982 194.863 1.00 58.94 222 LEU H CA 1
ATOM 12978 C C . LEU H 1 222 ? 57.489 129.079 194.565 1.00 61.32 222 LEU H C 1
ATOM 12979 O O . LEU H 1 222 ? 57.700 128.672 193.421 1.00 61.70 222 LEU H O 1
ATOM 12984 N N . SER H 1 223 ? 58.281 128.766 195.587 1.00 63.49 223 SER H N 1
ATOM 12985 C CA . SER H 1 223 ? 59.439 127.903 195.376 1.00 67.08 223 SER H CA 1
ATOM 12986 C C . SER H 1 223 ? 58.979 126.453 195.478 1.00 69.25 223 SER H C 1
ATOM 12987 O O . SER H 1 223 ? 59.385 125.604 194.679 1.00 69.36 223 SER H O 1
ATOM 12990 N N . GLU H 1 224 ? 58.117 126.194 196.461 1.00 71.64 224 GLU H N 1
ATOM 12991 C CA . GLU H 1 224 ? 57.555 124.870 196.715 1.00 74.18 224 GLU H CA 1
ATOM 12992 C C . GLU H 1 224 ? 56.732 124.349 195.533 1.00 76.00 224 GLU H C 1
ATOM 12993 O O . GLU H 1 224 ? 56.295 123.192 195.520 1.00 76.07 224 GLU H O 1
ATOM 12999 N N . LEU H 1 225 ? 56.521 125.216 194.547 1.00 78.04 225 LEU H N 1
ATOM 13000 C CA . LEU H 1 225 ? 55.793 124.859 193.333 1.00 79.74 225 LEU H CA 1
ATOM 13001 C C . LEU H 1 225 ? 56.729 125.085 192.146 1.00 81.05 225 LEU H C 1
ATOM 13002 O O . LEU H 1 225 ? 56.508 126.069 191.396 1.00 81.70 225 LEU H O 1
ATOM 13007 N N . ARG H 1 226 ? 57.686 124.283 192.002 1.00 81.76 226 ARG H N 1
#

Organism: Thermoproteus tenax (strain ATCC 35583 / DSM 2078 / JCM 9277 / NBRC 100435 / Kra 1) (NCBI:txid768679)

B-factor: mean 37.92, std 14.1, range [11.71, 93.57]

Radius of gyration: 60.42 Å; Cα contacts (8 Å, |Δi|>4): 4974; chains: 8; bounding box: 111×108×142 Å

CATH classification: 3.20.20.70

InterPro domains:
  IPR000652 Triosephosphate isomerase [PF00121] (4-218)
  IPR000652 Triosephosphate isomerase [PS51440] (3-217)
  IPR000652 Triosephosphate isomerase [PTHR21139] (6-121)
  IPR000652 Triosephosphate isomerase [TIGR00419] (5-209)
  IPR000652 Triosephosphate isomerase [cd00311] (4-217)
  IPR013785 Aldolase-type TIM barrel [G3DSA:3.20.20.70] (1-226)
  IPR020861 Triosephosphate isomerase, active site [PS00171] (139-149)
  IPR022891 Triosephosphate isomerase, archaeal [MF_00147_A] (3-222)
  IPR035990 Triosephosphate isomerase superfamily [SSF51351] (1-220)

Nearest PDB structures (foldseek):
  1w0m-assembly2_G  TM=1.004E+00  e=7.036E-43  Thermoproteus tenax
  1hg3-assembly1_C  TM=9.845E-01  e=1.826E-28  Pyrococcus woesei
  2h6r-assembly1_A  TM=9.587E-01  e=1.172E-21  Methanocaldococcus jannaschii DSM 2661
  2h6r-assembly2_G  TM=9.704E-01  e=4.328E-21  Methanocaldococcus jannaschii DSM 2661
  2h6r-assembly1_D  TM=9.678E-01  e=5.489E-21  Methanocaldococcus jannaschii DSM 2661

Sequence (1797 aa):
MRLPILIINFKAYGEAAGKRAVELAKAAERAARELGVNIVVAPNHLELGLVSQSVDIPVYAQGADVEAGGAHTAHVSLENIKEAGGSGVILNHSEAPLKLNDLARLVAKAKSLGLDVVVCAPDPRTSLAAAALGPHAVAVEPPELIGTGRAVSRYKPEAIVETVGLVSRHFPEVSVITGAGIESGDDVAAALRLGTRGVLLASAAVKAKDPYAKIVELAKPLSELMRLPILIINFKAYGEAAGKRAVELAKAAERAARELGVNIVVAPNHLELGLVSQSVDIPVYAQGADVEAGGAHTAHVSLENIKEAGGSGVILNHSEAPLKLNDLARLVAKAKSLGLDVVVCAPDPRTSLAAAALGPHAVAVEPPELIGTGRAVSRYKPEAIVETVGLVSRHFPEVSVITGAGIESGDDVAAALRLGTRGVLLASAAVKAKDPYAKIVELAKPLSELMRLPILIINFKAYGEAAGKRAVELAKAAERAARELGVNIVVAPNHLELGLVSQSVDIPVYAQGADVEAGGAHTAHVSLENIKEAGGSGVILNHSEAPLKLNDLARLVAKAKSLGLDVVVCAPDPRTSLAAAALGPHAVAVEPPELIGTGRAVSRYKPEAIVETVGLVSRHFPEVSVITGAGIESGDDVAAALRLGTRGVLLASAAVKAKDPYAKIVELAKPLSELMRLPILIINFKAYGEAAGKRAVELAKAAERAARELGVNIVVAPNHLELGLVSQSVDIPVYAQGADVEAGGAHTAHVSLENIKEAGGSGVILNHSEAPLKLNDLARLVAKAKSLGLDVVVCAPDPRTSLAAAALGPHAVAVEPPELIGTGRAVSRYKPEAIVETVGLVSRHFPEVSVITGAGIESGDDVAAALRLGTRGVLLASAAVKAKDPYAKIVELAKPLSELMRLPILIINFKAYGEAAGKRAVELAKAAERAARELGVNIVVAPNHLELGLVSQSVDIPVYAQGADVEAGGAHTAHVSLENIKEAGGSGVILNHSEAPLKLNDLARLVAKAKSLGLDVVVCAPDPRTSLAAAALGPHAVAVEPPELIGTGRAVSRYKPEAIVETVGLVSRHFPEVSVITGAGIESGDDVAAALRLGTRGVLLASAAVKAKDPYAKIVELAKPLSELMRLPILIINFKAYGEAAGKRAVELAKAAERAARELGVNIVVAPNHLELGLVSQSVDIPVYAQGADVEAGGAHTAHVSLENIKEAGGSGVILNHSEAPLKLNDLARLVAKAKSLGLDVVVCAPDPRTSLAAAALGPHAVAVEPPELIGTGRAVSRYKPEAIVETVGLVSRHFPEVSVITGAGIESGDDVAAALRLGTRGVLLASAAVKAKDPYAKIVELAKPLSEMRLPILIINFKAYGEAAGKRAVELAKAAERAARELGVNIVVAPNHLELGLVSQSVDIPVYAQGADVEAGGAHTAHVSLENIKEAGGSGVILNHSEAPLKLNDLARLVAKAKSLGLDVVVCAPDPRTSLAAAALGPHAVAVEPPELIGTGRAVSRYKPEAIVETVGLVSRHFPEVSVITGAGIESGDDVAAALRLGTRGVLLASAAVKAKDPYAKIVELAKPLSMRLPILIINFKAYGEAAGKRAVELAKAAERAARELGVNIVVAPNHLELGLVSQSVDIPVYAQGADVEAGGAHTAHVSLENIKEAGGSGVILNHSEAPLKLNDLARLVAKAKSLGLDVVVCAPDPRTSLAAAALGPHAVAVEPPELIGTGRAVSRYKPEAIVETVGLVSRHFPEVSVITGAGIESGDDVAAALRLGTRGVLLASAAVKAKDPYAKIVELAKPLSEL

Foldseek 3Di:
DDFFEAEAEQDADPLCDDVNVLVLLVLQQVLCVVQVFQYEYEGAPVCLLVNLVRHDRAYEHAEFQADDDDPDPPGHHLVVSVVSNHQAYEYCDVVHHDDLVSLLVRQVSCVVSNHQYEYEDQAQVRQLSSVVSPGQEYEHENPVQAPVLQACLRVPLVRLLSNLVSCCVPPVNYFYEYEGNDAFLVSFLSRVVSVHRYYYYYCNQSVDPNNSVSSSGNRVSNSVD/DDFFEAEAAQDADPLCDDVNVLVLLVLLQVLCVVQVFQYEYEGAPVCLLVNLVRHDRAYEHAEFQADDDDPDPPGHHLVVSVVSRHQAYEYCDVVHHDDLVSLLVRQVSNVVVNHQYEYEDQFQVRQLVSVVSPGQEYEHENVVQAPPLCQCLNPPLVRLLSNLVSCCVPPVSYFYAYEGNPQFLVSFLSRVVSRHRYYYHYCNQSVDPNNSVSSSGNRVSNSVD/DDWQEAEAEQDADPLCDDVNVQVLLVLQQVLCVVLVHQYEYEGAPVCLLVNLVRHDRAYEHAEFQADDDDPDPPGHHLVVSVVSRHQAYEYQDVVHHDDLVSLLVRQVSNVVVNHQYEYEDQFQVVQLVSVVSPGQEYEHENVVQAPVLQACLVPPLVRLLSNLVSCCVPPVSYFYEYEGNPAFLVSFLSSVVSPHRYYYYYCNQSVDPNNSVSSSGNRNSVSVD/DDFQEAEAAADQDPLCDDVNVLVLLVLQQVLCVVLVHQYEYEGAPVCLLVNLVRHDRAYEHAEFQADDDDPDPPGHHLVVSVVSNHQAYEYCDVVHHDDLVSLLVRQVSNVVSRHQYEYEDQFQVRQLSSVVSPGQEYEHENPVQAPVLCQCLRPPLVRLLSNLVNCCVPPVNYAYEYEGNPQFLVSFLSRVVSVHRYYYYYCNQSVDPNNSVSSSGNRNSNSVD/DDWLEEEAAQDADPLCDDVNVLVLLVLLQVLCVVQVFQYEYEGAPVCLLVNLVRHDRAYEHAEFQADDDDPDPPGHHLVVSVVSNHQAYEYCDVVHHDDLVSLLVRQVSCVVVNHQYEYEDQAQVVQLVSLVSPGQEYEHENPVQAPVLQACLRPPLVRLLSNLVSCCVPPVSYAYEYEGNPQFLVSFLSSVVSVHRYYYHYCNQSVDPNNSVSSSGNRNSRSVD/DDFQEAEAAQDADPLCDDVNVLVLLVLQQVLCVVLVHQYEYEGAPVCLLVNLVRHDRAYEHAEFQADDDDPDPPGHHLVVSVVSNHAAYEYCDVVHHDDLVRLLVRQVSNVVSNHAYEYEDQFQVVQLVSVVSPGQEYEHENPVQAPVLQQCLRVPLVRLLNNLVSCCVPPVSYAYEYEGNDAFLVSFLSSVVSRHRYYYYYCNQSVDPDNSVRSSRNRNSVSD/DDFFEEEAAQDPDPLCPDVNVLVLLVLQQCLCVVLVFQYEYEGAPVCLLVNLVRHDRAYEHAEFQADDDDPDPPGHHLVVSVVSNHAAYEYCDVVHHDDLVRLLVRQVSNVVVRHAYEYEDQFQVVQLSSVV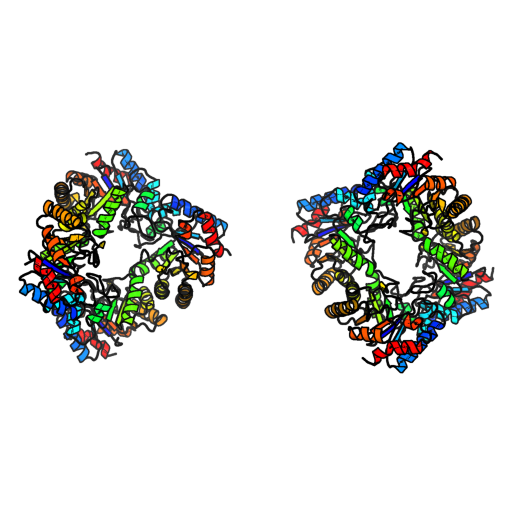SPHQEYEHENPVQAPVLCACLHPPLVRLLSNLVSCCVPPVNYFYEYEGNPQFLVSQLSRVVSRHRYYYHYCNQSVDPNNSVRSSRNRNSVD/DDFQEAEAEADADPLCPDVNVQVLLVLQQVLCVVQVHQYEYEGAPVCLLVNLVRHDRAYEHAEFQADDDDPDPPGHHLNVSVVSRHQAYEYCDPVHHDDPVSLLVNQVSCVVVNHQYEYEDQFLVVQLVSVVSPHQEYEHENVVQAPVLCACLRVPLVRLLSNLVNCCVPPVNYFYEYTGNDQFLVSFLSRVVSVHRYYYHYCNQSVDPNNSVSSSGNRVSVSVD

Solvent-accessible surface area: 58533 Å² total